Protein 1UL7 (pdb70)

CATH classification: 3.30.310.80

Structure (mmCIF, N/CA/C/O backbone):
data_1UL7
#
_entry.id   1UL7
#
_cell.length_a   1.000
_cell.length_b   1.000
_cell.length_c   1.000
_cell.angle_alpha   90.00
_cell.angle_beta   90.00
_cell.angle_gamma   90.00
#
_symmetry.space_group_name_H-M   'P 1'
#
loop_
_atom_site.group_PDB
_atom_site.id
_atom_site.type_symbol
_atom_site.label_atom_id
_atom_site.label_alt_id
_atom_site.label_comp_id
_atom_site.label_asym_id
_atom_site.label_entity_id
_atom_site.label_seq_id
_atom_site.pdbx_PDB_ins_code
_atom_site.Cartn_x
_atom_site.Cartn_y
_atom_site.Cartn_z
_atom_site.occupancy
_atom_site.B_iso_or_equiv
_atom_site.auth_seq_id
_atom_site.auth_comp_id
_atom_site.auth_asym_id
_atom_site.auth_atom_id
_atom_site.pdbx_PDB_model_num
ATOM 1 N N . GLY A 1 1 ? -2.062 26.430 -31.728 1.00 0.00 1 GLY A N 1
ATOM 2 C CA . GLY A 1 1 ? -1.238 26.475 -30.533 1.00 0.00 1 GLY A CA 1
ATOM 3 C C . GLY A 1 1 ? -0.475 25.185 -30.307 1.00 0.00 1 GLY A C 1
ATOM 4 O O . GLY A 1 1 ? 0.644 25.024 -30.793 1.00 0.00 1 GLY A O 1
ATOM 8 N N . SER A 1 2 ? -1.081 24.263 -29.565 1.00 0.00 2 SER A N 1
ATOM 9 C CA . SER A 1 2 ? -0.449 22.982 -29.271 1.00 0.00 2 SER A CA 1
ATOM 10 C C . SER A 1 2 ? -1.498 21.905 -29.012 1.00 0.00 2 SER A C 1
ATOM 11 O O . SER A 1 2 ? -2.608 22.198 -28.567 1.00 0.00 2 SER A O 1
ATOM 19 N N . SER A 1 3 ? -1.138 20.657 -29.294 1.00 0.00 3 SER A N 1
ATOM 20 C CA . SER A 1 3 ? -2.048 19.536 -29.096 1.00 0.00 3 SER A CA 1
ATOM 21 C C . SER A 1 3 ? -1.837 18.900 -27.725 1.00 0.00 3 SER A C 1
ATOM 22 O O . SER A 1 3 ? -0.734 18.471 -27.391 1.00 0.00 3 SER A O 1
ATOM 30 N N . GLY A 1 4 ? -2.905 18.844 -26.935 1.00 0.00 4 GLY A N 1
ATOM 31 C CA . GLY A 1 4 ? -2.816 18.260 -25.609 1.00 0.00 4 GLY A CA 1
ATOM 32 C C . GLY A 1 4 ? -3.636 16.991 -25.479 1.00 0.00 4 GLY A C 1
ATOM 33 O O . GLY A 1 4 ? -3.501 16.071 -26.287 1.00 0.00 4 GLY A O 1
ATOM 37 N N . SER A 1 5 ? -4.486 16.939 -24.459 1.00 0.00 5 SER A N 1
ATOM 38 C CA . SER A 1 5 ? -5.326 15.771 -24.222 1.00 0.00 5 SER A CA 1
ATOM 39 C C . SER A 1 5 ? -4.484 14.501 -24.152 1.00 0.00 5 SER A C 1
ATOM 40 O O . SER A 1 5 ? -4.857 13.464 -24.699 1.00 0.00 5 SER A O 1
ATOM 48 N N . SER A 1 6 ? -3.344 14.591 -23.474 1.00 0.00 6 SER A N 1
ATOM 49 C CA . SER A 1 6 ? -2.445 13.452 -23.334 1.00 0.00 6 SER A CA 1
ATOM 50 C C . SER A 1 6 ? -2.305 13.046 -21.870 1.00 0.00 6 SER A C 1
ATOM 51 O O . SER A 1 6 ? -1.875 13.839 -21.033 1.00 0.00 6 SER A O 1
ATOM 59 N N . GLY A 1 7 ? -2.673 11.805 -21.568 1.00 0.00 7 GLY A N 1
ATOM 60 C CA . GLY A 1 7 ? -2.582 11.315 -20.205 1.00 0.00 7 GLY A CA 1
ATOM 61 C C . GLY A 1 7 ? -2.902 9.837 -20.098 1.00 0.00 7 GLY A C 1
ATOM 62 O O . GLY A 1 7 ? -4.058 9.434 -20.226 1.00 0.00 7 GLY A O 1
ATOM 66 N N . ARG A 1 8 ? -1.875 9.027 -19.863 1.00 0.00 8 ARG A N 1
ATOM 67 C CA . ARG A 1 8 ? -2.051 7.584 -19.742 1.00 0.00 8 ARG A CA 1
ATOM 68 C C . ARG A 1 8 ? -1.495 7.078 -18.414 1.00 0.00 8 ARG A C 1
ATOM 69 O O . ARG A 1 8 ? -0.656 7.729 -17.792 1.00 0.00 8 ARG A O 1
ATOM 90 N N . PHE A 1 9 ? -1.970 5.913 -17.986 1.00 0.00 9 PHE A N 1
ATOM 91 C CA . PHE A 1 9 ? -1.522 5.320 -16.731 1.00 0.00 9 PHE A CA 1
ATOM 92 C C . PHE A 1 9 ? -0.037 4.976 -16.792 1.00 0.00 9 PHE A C 1
ATOM 93 O O . PHE A 1 9 ? 0.411 4.262 -17.691 1.00 0.00 9 PHE A O 1
ATOM 110 N N . THR A 1 10 ? 0.724 5.489 -15.830 1.00 0.00 10 THR A N 1
ATOM 111 C CA . THR A 1 10 ? 2.159 5.238 -15.775 1.00 0.00 10 THR A CA 1
ATOM 112 C C . THR A 1 10 ? 2.769 5.815 -14.502 1.00 0.00 10 THR A C 1
ATOM 113 O O . THR A 1 10 ? 2.504 6.961 -14.140 1.00 0.00 10 THR A O 1
ATOM 124 N N . TRP A 1 11 ? 3.587 5.014 -13.829 1.00 0.00 11 TRP A N 1
ATOM 125 C CA . TRP A 1 11 ? 4.235 5.446 -12.596 1.00 0.00 11 TRP A CA 1
ATOM 126 C C . TRP A 1 11 ? 5.401 6.383 -12.893 1.00 0.00 11 TRP A C 1
ATOM 127 O O . TRP A 1 11 ? 6.280 6.060 -13.693 1.00 0.00 11 TRP A O 1
ATOM 148 N N . SER A 1 12 ? 5.403 7.543 -12.245 1.00 0.00 12 SER A N 1
ATOM 149 C CA . SER A 1 12 ? 6.460 8.528 -12.444 1.00 0.00 12 SER A CA 1
ATOM 150 C C . SER A 1 12 ? 6.754 9.278 -11.149 1.00 0.00 12 SER A C 1
ATOM 151 O O . SER A 1 12 ? 5.842 9.761 -10.478 1.00 0.00 12 SER A O 1
ATOM 159 N N . MET A 1 13 ? 8.034 9.372 -10.804 1.00 0.00 13 MET A N 1
ATOM 160 C CA . MET A 1 13 ? 8.449 10.065 -9.590 1.00 0.00 13 MET A CA 1
ATOM 161 C C . MET A 1 13 ? 9.964 10.242 -9.556 1.00 0.00 13 MET A C 1
ATOM 162 O O . MET A 1 13 ? 10.674 9.775 -10.446 1.00 0.00 13 MET A O 1
ATOM 176 N N . LYS A 1 14 ? 10.453 10.919 -8.522 1.00 0.00 14 LYS A N 1
ATOM 177 C CA . LYS A 1 14 ? 11.883 11.157 -8.371 1.00 0.00 14 LYS A CA 1
ATOM 178 C C . LYS A 1 14 ? 12.353 10.777 -6.970 1.00 0.00 14 LYS A C 1
ATOM 179 O O . LYS A 1 14 ? 13.425 11.192 -6.529 1.00 0.00 14 LYS A O 1
ATOM 198 N N . THR A 1 15 ? 11.544 9.983 -6.275 1.00 0.00 15 THR A N 1
ATOM 199 C CA . THR A 1 15 ? 11.877 9.546 -4.925 1.00 0.00 15 THR A CA 1
ATOM 200 C C . THR A 1 15 ? 12.793 8.328 -4.951 1.00 0.00 15 THR A C 1
ATOM 201 O O . THR A 1 15 ? 12.453 7.294 -5.526 1.00 0.00 15 THR A O 1
ATOM 212 N N . THR A 1 16 ? 13.959 8.457 -4.325 1.00 0.00 16 THR A N 1
ATOM 213 C CA . THR A 1 16 ? 14.925 7.366 -4.277 1.00 0.00 16 THR A CA 1
ATOM 214 C C . THR A 1 16 ? 15.402 7.116 -2.851 1.00 0.00 16 THR A C 1
ATOM 215 O O . THR A 1 16 ? 15.822 8.041 -2.156 1.00 0.00 16 THR A O 1
ATOM 226 N N . SER A 1 17 ? 15.334 5.861 -2.421 1.00 0.00 17 SER A N 1
ATOM 227 C CA . SER A 1 17 ? 15.757 5.490 -1.075 1.00 0.00 17 SER A CA 1
ATOM 228 C C . SER A 1 17 ? 16.910 4.493 -1.123 1.00 0.00 17 SER A C 1
ATOM 229 O O . SER A 1 17 ? 16.796 3.423 -1.722 1.00 0.00 17 SER A O 1
ATOM 237 N N . SER A 1 18 ? 18.022 4.852 -0.488 1.00 0.00 18 SER A N 1
ATOM 238 C CA . SER A 1 18 ? 19.198 3.991 -0.461 1.00 0.00 18 SER A CA 1
ATOM 239 C C . SER A 1 18 ? 19.027 2.868 0.557 1.00 0.00 18 SER A C 1
ATOM 240 O O . SER A 1 18 ? 19.686 1.832 0.472 1.00 0.00 18 SER A O 1
ATOM 248 N N . MET A 1 19 ? 18.136 3.082 1.520 1.00 0.00 19 MET A N 1
ATOM 249 C CA . MET A 1 19 ? 17.876 2.087 2.554 1.00 0.00 19 MET A CA 1
ATOM 250 C C . MET A 1 19 ? 17.102 0.902 1.986 1.00 0.00 19 MET A C 1
ATOM 251 O O . MET A 1 19 ? 16.330 1.049 1.039 1.00 0.00 19 MET A O 1
ATOM 265 N N . ASP A 1 20 ? 17.314 -0.272 2.571 1.00 0.00 20 ASP A N 1
ATOM 266 C CA . ASP A 1 20 ? 16.636 -1.483 2.123 1.00 0.00 20 ASP A CA 1
ATOM 267 C C . ASP A 1 20 ? 15.129 -1.262 2.039 1.00 0.00 20 ASP A C 1
ATOM 268 O O . ASP A 1 20 ? 14.550 -0.469 2.783 1.00 0.00 20 ASP A O 1
ATOM 277 N N . PRO A 1 21 ? 14.476 -1.978 1.111 1.00 0.00 21 PRO A N 1
ATOM 278 C CA . PRO A 1 21 ? 13.028 -1.876 0.908 1.00 0.00 21 PRO A CA 1
ATOM 279 C C . PRO A 1 21 ? 12.236 -2.473 2.066 1.00 0.00 21 PRO A C 1
ATOM 280 O O . PRO A 1 21 ? 11.066 -2.147 2.264 1.00 0.00 21 PRO A O 1
ATOM 291 N N . SER A 1 22 ? 12.882 -3.349 2.829 1.00 0.00 22 SER A N 1
ATOM 292 C CA . SER A 1 22 ? 12.237 -3.994 3.967 1.00 0.00 22 SER A CA 1
ATOM 293 C C . SER A 1 22 ? 11.988 -2.993 5.090 1.00 0.00 22 SER A C 1
ATOM 294 O O . SER A 1 22 ? 11.077 -3.165 5.900 1.00 0.00 22 SER A O 1
ATOM 302 N N . ASP A 1 23 ? 12.805 -1.946 5.132 1.00 0.00 23 ASP A N 1
ATOM 303 C CA . ASP A 1 23 ? 12.674 -0.914 6.155 1.00 0.00 23 ASP A CA 1
ATOM 304 C C . ASP A 1 23 ? 11.675 0.155 5.724 1.00 0.00 23 ASP A C 1
ATOM 305 O O . ASP A 1 23 ? 11.128 0.879 6.555 1.00 0.00 23 ASP A O 1
ATOM 314 N N . MET A 1 24 ? 11.444 0.249 4.418 1.00 0.00 24 MET A N 1
ATOM 315 C CA . MET A 1 24 ? 10.511 1.231 3.877 1.00 0.00 24 MET A CA 1
ATOM 316 C C . MET A 1 24 ? 9.082 0.922 4.314 1.00 0.00 24 MET A C 1
ATOM 317 O O . MET A 1 24 ? 8.433 1.739 4.966 1.00 0.00 24 MET A O 1
ATOM 331 N N . MET A 1 25 ? 8.600 -0.261 3.951 1.00 0.00 25 MET A N 1
ATOM 332 C CA . MET A 1 25 ? 7.248 -0.677 4.307 1.00 0.00 25 MET A CA 1
ATOM 333 C C . MET A 1 25 ? 6.909 -0.259 5.734 1.00 0.00 25 MET A C 1
ATOM 334 O O . MET A 1 25 ? 5.766 0.087 6.034 1.00 0.00 25 MET A O 1
ATOM 348 N N . ARG A 1 26 ? 7.908 -0.293 6.609 1.00 0.00 26 ARG A N 1
ATOM 349 C CA . ARG A 1 26 ? 7.715 0.082 8.005 1.00 0.00 26 ARG A CA 1
ATOM 350 C C . ARG A 1 26 ? 7.458 1.580 8.135 1.00 0.00 26 ARG A C 1
ATOM 351 O O . ARG A 1 26 ? 6.385 2.000 8.567 1.00 0.00 26 ARG A O 1
ATOM 372 N N . GLU A 1 27 ? 8.451 2.381 7.760 1.00 0.00 27 GLU A N 1
ATOM 373 C CA . GLU A 1 27 ? 8.332 3.832 7.836 1.00 0.00 27 GLU A CA 1
ATOM 374 C C . GLU A 1 27 ? 7.068 4.312 7.129 1.00 0.00 27 GLU A C 1
ATOM 375 O O . GLU A 1 27 ? 6.325 5.141 7.657 1.00 0.00 27 GLU A O 1
ATOM 387 N N . ILE A 1 28 ? 6.830 3.787 5.932 1.00 0.00 28 ILE A N 1
ATOM 388 C CA . ILE A 1 28 ? 5.657 4.161 5.153 1.00 0.00 28 ILE A CA 1
ATOM 389 C C . ILE A 1 28 ? 4.407 4.202 6.026 1.00 0.00 28 ILE A C 1
ATOM 390 O O . ILE A 1 28 ? 3.760 5.241 6.152 1.00 0.00 28 ILE A O 1
ATOM 406 N N . ARG A 1 29 ? 4.076 3.065 6.629 1.00 0.00 29 ARG A N 1
ATOM 407 C CA . ARG A 1 29 ? 2.904 2.971 7.491 1.00 0.00 29 ARG A CA 1
ATOM 408 C C . ARG A 1 29 ? 2.956 4.022 8.596 1.00 0.00 29 ARG A C 1
ATOM 409 O O . ARG A 1 29 ? 1.922 4.512 9.051 1.00 0.00 29 ARG A O 1
ATOM 430 N N . LYS A 1 30 ? 4.167 4.365 9.023 1.00 0.00 30 LYS A N 1
ATOM 431 C CA . LYS A 1 30 ? 4.356 5.358 10.073 1.00 0.00 30 LYS A CA 1
ATOM 432 C C . LYS A 1 30 ? 3.897 6.736 9.607 1.00 0.00 30 LYS A C 1
ATOM 433 O O . LYS A 1 30 ? 3.171 7.433 10.317 1.00 0.00 30 LYS A O 1
ATOM 452 N N . VAL A 1 31 ? 4.323 7.123 8.409 1.00 0.00 31 VAL A N 1
ATOM 453 C CA . VAL A 1 31 ? 3.954 8.417 7.847 1.00 0.00 31 VAL A CA 1
ATOM 454 C C . VAL A 1 31 ? 2.451 8.503 7.608 1.00 0.00 31 VAL A C 1
ATOM 455 O O . VAL A 1 31 ? 1.811 9.496 7.959 1.00 0.00 31 VAL A O 1
ATOM 468 N N . LEU A 1 32 ? 1.892 7.458 7.009 1.00 0.00 32 LEU A N 1
ATOM 469 C CA . LEU A 1 32 ? 0.462 7.414 6.723 1.00 0.00 32 LEU A CA 1
ATOM 470 C C . LEU A 1 32 ? -0.354 7.537 8.005 1.00 0.00 32 LEU A C 1
ATOM 471 O O . LEU A 1 32 ? -1.174 8.443 8.147 1.00 0.00 32 LEU A O 1
ATOM 487 N N . GLY A 1 33 ? -0.122 6.619 8.939 1.00 0.00 33 GLY A N 1
ATOM 488 C CA . GLY A 1 33 ? -0.842 6.643 10.199 1.00 0.00 33 GLY A CA 1
ATOM 489 C C . GLY A 1 33 ? -0.754 7.989 10.891 1.00 0.00 33 GLY A C 1
ATOM 490 O O . GLY A 1 33 ? -1.624 8.343 11.686 1.00 0.00 33 GLY A O 1
ATOM 494 N N . ALA A 1 34 ? 0.300 8.740 10.589 1.00 0.00 34 ALA A N 1
ATOM 495 C CA . ALA A 1 34 ? 0.498 10.054 11.188 1.00 0.00 34 ALA A CA 1
ATOM 496 C C . ALA A 1 34 ? -0.371 11.105 10.506 1.00 0.00 34 ALA A C 1
ATOM 497 O O . ALA A 1 34 ? -0.921 11.989 11.161 1.00 0.00 34 ALA A O 1
ATOM 504 N N . ASN A 1 35 ? -0.490 11.001 9.186 1.00 0.00 35 ASN A N 1
ATOM 505 C CA . ASN A 1 35 ? -1.292 11.944 8.415 1.00 0.00 35 ASN A CA 1
ATOM 506 C C . ASN A 1 35 ? -2.757 11.520 8.391 1.00 0.00 35 ASN A C 1
ATOM 507 O O . ASN A 1 35 ? -3.404 11.546 7.345 1.00 0.00 35 ASN A O 1
ATOM 518 N N . ASN A 1 36 ? -3.274 11.128 9.551 1.00 0.00 36 ASN A N 1
ATOM 519 C CA . ASN A 1 36 ? -4.663 10.698 9.663 1.00 0.00 36 ASN A CA 1
ATOM 520 C C . ASN A 1 36 ? -5.106 9.958 8.404 1.00 0.00 36 ASN A C 1
ATOM 521 O O . ASN A 1 36 ? -6.176 10.229 7.858 1.00 0.00 36 ASN A O 1
ATOM 532 N N . CYS A 1 37 ? -4.278 9.024 7.951 1.00 0.00 37 CYS A N 1
ATOM 533 C CA . CYS A 1 37 ? -4.584 8.245 6.756 1.00 0.00 37 CYS A CA 1
ATOM 534 C C . CYS A 1 37 ? -4.909 6.800 7.118 1.00 0.00 37 CYS A C 1
ATOM 535 O O . CYS A 1 37 ? -4.696 6.371 8.253 1.00 0.00 37 CYS A O 1
ATOM 543 N N . ASP A 1 38 ? -5.425 6.054 6.148 1.00 0.00 38 ASP A N 1
ATOM 544 C CA . ASP A 1 38 ? -5.779 4.656 6.364 1.00 0.00 38 ASP A CA 1
ATOM 545 C C . ASP A 1 38 ? -5.045 3.751 5.380 1.00 0.00 38 ASP A C 1
ATOM 546 O O . ASP A 1 38 ? -5.167 3.910 4.165 1.00 0.00 38 ASP A O 1
ATOM 555 N N . TYR A 1 39 ? -4.283 2.802 5.912 1.00 0.00 39 TYR A N 1
ATOM 556 C CA . TYR A 1 39 ? -3.526 1.874 5.081 1.00 0.00 39 TYR A CA 1
ATOM 557 C C . TYR A 1 39 ? -4.057 0.451 5.231 1.00 0.00 39 TYR A C 1
ATOM 558 O O . TYR A 1 39 ? -4.511 0.057 6.305 1.00 0.00 39 TYR A O 1
ATOM 576 N N . GLU A 1 40 ? -3.994 -0.315 4.146 1.00 0.00 40 GLU A N 1
ATOM 577 C CA . GLU A 1 40 ? -4.468 -1.694 4.157 1.00 0.00 40 GLU A CA 1
ATOM 578 C C . GLU A 1 40 ? -3.457 -2.622 3.490 1.00 0.00 40 GLU A C 1
ATOM 579 O O . GLU A 1 40 ? -2.969 -2.340 2.396 1.00 0.00 40 GLU A O 1
ATOM 591 N N . GLN A 1 41 ? -3.148 -3.728 4.158 1.00 0.00 41 GLN A N 1
ATOM 592 C CA . GLN A 1 41 ? -2.194 -4.697 3.631 1.00 0.00 41 GLN A CA 1
ATOM 593 C C . GLN A 1 41 ? -2.796 -5.476 2.466 1.00 0.00 41 GLN A C 1
ATOM 594 O O . GLN A 1 41 ? -3.532 -6.442 2.668 1.00 0.00 41 GLN A O 1
ATOM 608 N N . ARG A 1 42 ? -2.479 -5.048 1.249 1.00 0.00 42 ARG A N 1
ATOM 609 C CA . ARG A 1 42 ? -2.991 -5.705 0.051 1.00 0.00 42 ARG A CA 1
ATOM 610 C C . ARG A 1 42 ? -2.054 -6.821 -0.399 1.00 0.00 42 ARG A C 1
ATOM 611 O O . ARG A 1 42 ? -2.399 -8.000 -0.326 1.00 0.00 42 ARG A O 1
ATOM 632 N N . GLU A 1 43 ? -0.868 -6.441 -0.864 1.00 0.00 43 GLU A N 1
ATOM 633 C CA . GLU A 1 43 ? 0.117 -7.410 -1.327 1.00 0.00 43 GLU A CA 1
ATOM 634 C C . GLU A 1 43 ? 1.235 -7.582 -0.302 1.00 0.00 43 GLU A C 1
ATOM 635 O O . GLU A 1 43 ? 1.186 -7.010 0.787 1.00 0.00 43 GLU A O 1
ATOM 647 N N . ARG A 1 44 ? 2.242 -8.373 -0.660 1.00 0.00 44 ARG A N 1
ATOM 648 C CA . ARG A 1 44 ? 3.371 -8.621 0.228 1.00 0.00 44 ARG A CA 1
ATOM 649 C C . ARG A 1 44 ? 4.144 -7.334 0.498 1.00 0.00 44 ARG A C 1
ATOM 650 O O . ARG A 1 44 ? 4.652 -7.122 1.599 1.00 0.00 44 ARG A O 1
ATOM 671 N N . PHE A 1 45 ? 4.229 -6.477 -0.515 1.00 0.00 45 PHE A N 1
ATOM 672 C CA . PHE A 1 45 ? 4.941 -5.211 -0.387 1.00 0.00 45 PHE A CA 1
ATOM 673 C C . PHE A 1 45 ? 4.099 -4.057 -0.925 1.00 0.00 45 PHE A C 1
ATOM 674 O O . PHE A 1 45 ? 4.624 -3.119 -1.526 1.00 0.00 45 PHE A O 1
ATOM 691 N N . LEU A 1 46 ? 2.792 -4.134 -0.705 1.00 0.00 46 LEU A N 1
ATOM 692 C CA . LEU A 1 46 ? 1.876 -3.097 -1.167 1.00 0.00 46 LEU A CA 1
ATOM 693 C C . LEU A 1 46 ? 0.888 -2.714 -0.070 1.00 0.00 46 LEU A C 1
ATOM 694 O O . LEU A 1 46 ? 0.534 -3.536 0.776 1.00 0.00 46 LEU A O 1
ATOM 710 N N . LEU A 1 47 ? 0.444 -1.462 -0.091 1.00 0.00 47 LEU A N 1
ATOM 711 C CA . LEU A 1 47 ? -0.506 -0.970 0.901 1.00 0.00 47 LEU A CA 1
ATOM 712 C C . LEU A 1 47 ? -1.494 0.006 0.271 1.00 0.00 47 LEU A C 1
ATOM 713 O O . LEU A 1 47 ? -1.106 0.893 -0.490 1.00 0.00 47 LEU A O 1
ATOM 729 N N . PHE A 1 48 ? -2.771 -0.161 0.595 1.00 0.00 48 PHE A N 1
ATOM 730 C CA . PHE A 1 48 ? -3.816 0.706 0.062 1.00 0.00 48 PHE A CA 1
ATOM 731 C C . PHE A 1 48 ? -3.966 1.963 0.915 1.00 0.00 48 PHE A C 1
ATOM 732 O O . PHE A 1 48 ? -4.484 1.910 2.031 1.00 0.00 48 PHE A O 1
ATOM 749 N N . CYS A 1 49 ? -3.509 3.090 0.381 1.00 0.00 49 CYS A N 1
ATOM 750 C CA . CYS A 1 49 ? -3.591 4.361 1.093 1.00 0.00 49 CYS A CA 1
ATOM 751 C C . CYS A 1 49 ? -4.947 5.023 0.869 1.00 0.00 49 CYS A C 1
ATOM 752 O O . CYS A 1 49 ? -5.413 5.140 -0.264 1.00 0.00 49 CYS A O 1
ATOM 760 N N . VAL A 1 50 ? -5.576 5.453 1.958 1.00 0.00 50 VAL A N 1
ATOM 761 C CA . VAL A 1 50 ? -6.879 6.102 1.882 1.00 0.00 50 VAL A CA 1
ATOM 762 C C . VAL A 1 50 ? -6.930 7.339 2.771 1.00 0.00 50 VAL A C 1
ATOM 763 O O . VAL A 1 50 ? -6.786 7.247 3.991 1.00 0.00 50 VAL A O 1
ATOM 776 N N . HIS A 1 51 ? -7.136 8.498 2.153 1.00 0.00 51 HIS A N 1
ATOM 777 C CA . HIS A 1 51 ? -7.207 9.755 2.890 1.00 0.00 51 HIS A CA 1
ATOM 778 C C . HIS A 1 51 ? -8.410 10.580 2.442 1.00 0.00 51 HIS A C 1
ATOM 779 O O . HIS A 1 51 ? -8.709 10.664 1.252 1.00 0.00 51 HIS A O 1
ATOM 794 N N . GLY A 1 52 ? -9.097 11.187 3.405 1.00 0.00 52 GLY A N 1
ATOM 795 C CA . GLY A 1 52 ? -10.260 11.996 3.090 1.00 0.00 52 GLY A CA 1
ATOM 796 C C . GLY A 1 52 ? -10.032 13.470 3.361 1.00 0.00 52 GLY A C 1
ATOM 797 O O . GLY A 1 52 ? -10.808 14.104 4.075 1.00 0.00 52 GLY A O 1
ATOM 801 N N . ASP A 1 53 ? -8.963 14.016 2.792 1.00 0.00 53 ASP A N 1
ATOM 802 C CA . ASP A 1 53 ? -8.634 15.424 2.976 1.00 0.00 53 ASP A CA 1
ATOM 803 C C . ASP A 1 53 ? -9.847 16.307 2.699 1.00 0.00 53 ASP A C 1
ATOM 804 O O . ASP A 1 53 ? -10.267 17.087 3.552 1.00 0.00 53 ASP A O 1
ATOM 813 N N . GLY A 1 54 ? -10.405 16.177 1.499 1.00 0.00 54 GLY A N 1
ATOM 814 C CA . GLY A 1 54 ? -11.564 16.970 1.131 1.00 0.00 54 GLY A CA 1
ATOM 815 C C . GLY A 1 54 ? -12.859 16.382 1.655 1.00 0.00 54 GLY A C 1
ATOM 816 O O . GLY A 1 54 ? -12.937 15.966 2.812 1.00 0.00 54 GLY A O 1
ATOM 820 N N . HIS A 1 55 ? -13.879 16.348 0.804 1.00 0.00 55 HIS A N 1
ATOM 821 C CA . HIS A 1 55 ? -15.178 15.808 1.189 1.00 0.00 55 HIS A CA 1
ATOM 822 C C . HIS A 1 55 ? -15.200 14.289 1.042 1.00 0.00 55 HIS A C 1
ATOM 823 O O . HIS A 1 55 ? -14.384 13.714 0.322 1.00 0.00 55 HIS A O 1
ATOM 838 N N . ALA A 1 56 ? -16.137 13.647 1.731 1.00 0.00 56 ALA A N 1
ATOM 839 C CA . ALA A 1 56 ? -16.265 12.196 1.676 1.00 0.00 56 ALA A CA 1
ATOM 840 C C . ALA A 1 56 ? -16.459 11.715 0.242 1.00 0.00 56 ALA A C 1
ATOM 841 O O . ALA A 1 56 ? -15.901 10.695 -0.160 1.00 0.00 56 ALA A O 1
ATOM 848 N N . GLU A 1 57 ? -17.254 12.457 -0.523 1.00 0.00 57 GLU A N 1
ATOM 849 C CA . GLU A 1 57 ? -17.522 12.104 -1.913 1.00 0.00 57 GLU A CA 1
ATOM 850 C C . GLU A 1 57 ? -16.280 12.309 -2.775 1.00 0.00 57 GLU A C 1
ATOM 851 O O . GLU A 1 57 ? -16.165 11.744 -3.862 1.00 0.00 57 GLU A O 1
ATOM 863 N N . ASN A 1 58 ? -15.352 13.124 -2.282 1.00 0.00 58 ASN A N 1
ATOM 864 C CA . ASN A 1 58 ? -14.119 13.406 -3.008 1.00 0.00 58 ASN A CA 1
ATOM 865 C C . ASN A 1 58 ? -12.916 12.796 -2.294 1.00 0.00 58 ASN A C 1
ATOM 866 O O . ASN A 1 58 ? -11.864 13.425 -2.180 1.00 0.00 58 ASN A O 1
ATOM 877 N N . LEU A 1 59 ? -13.080 11.567 -1.816 1.00 0.00 59 LEU A N 1
ATOM 878 C CA . LEU A 1 59 ? -12.008 10.871 -1.114 1.00 0.00 59 LEU A CA 1
ATOM 879 C C . LEU A 1 59 ? -10.875 10.511 -2.070 1.00 0.00 59 LEU A C 1
ATOM 880 O O . LEU A 1 59 ? -11.095 10.312 -3.264 1.00 0.00 59 LEU A O 1
ATOM 896 N N . VAL A 1 60 ? -9.660 10.427 -1.535 1.00 0.00 60 VAL A N 1
ATOM 897 C CA . VAL A 1 60 ? -8.493 10.088 -2.339 1.00 0.00 60 VAL A CA 1
ATOM 898 C C . VAL A 1 60 ? -7.919 8.735 -1.932 1.00 0.00 60 VAL A C 1
ATOM 899 O O . VAL A 1 60 ? -7.704 8.472 -0.750 1.00 0.00 60 VAL A O 1
ATOM 912 N N . GLN A 1 61 ? -7.675 7.881 -2.921 1.00 0.00 61 GLN A N 1
ATOM 913 C CA . GLN A 1 61 ? -7.126 6.554 -2.665 1.00 0.00 61 GLN A CA 1
ATOM 914 C C . GLN A 1 61 ? -6.000 6.233 -3.642 1.00 0.00 61 GLN A C 1
ATOM 915 O O . GLN A 1 61 ? -6.207 6.206 -4.855 1.00 0.00 61 GLN A O 1
ATOM 929 N N . TRP A 1 62 ? -4.810 5.991 -3.106 1.00 0.00 62 TRP A N 1
ATOM 930 C CA . TRP A 1 62 ? -3.650 5.672 -3.931 1.00 0.00 62 TRP A CA 1
ATOM 931 C C . TRP A 1 62 ? -2.873 4.498 -3.347 1.00 0.00 62 TRP A C 1
ATOM 932 O O . TRP A 1 62 ? -2.870 4.286 -2.135 1.00 0.00 62 TRP A O 1
ATOM 953 N N . GLU A 1 63 ? -2.214 3.738 -4.217 1.00 0.00 63 GLU A N 1
ATOM 954 C CA . GLU A 1 63 ? -1.433 2.585 -3.785 1.00 0.00 63 GLU A CA 1
ATOM 955 C C . GLU A 1 63 ? 0.033 2.962 -3.589 1.00 0.00 63 GLU A C 1
ATOM 956 O O . GLU A 1 63 ? 0.540 3.878 -4.236 1.00 0.00 63 GLU A O 1
ATOM 968 N N . MET A 1 64 ? 0.706 2.250 -2.692 1.00 0.00 64 MET A N 1
ATOM 969 C CA . MET A 1 64 ? 2.114 2.510 -2.411 1.00 0.00 64 MET A CA 1
ATOM 970 C C . MET A 1 64 ? 2.911 1.210 -2.383 1.00 0.00 64 MET A C 1
ATOM 971 O O . MET A 1 64 ? 3.042 0.575 -1.338 1.00 0.00 64 MET A O 1
ATOM 985 N N . GLU A 1 65 ? 3.442 0.821 -3.539 1.00 0.00 65 GLU A N 1
ATOM 986 C CA . GLU A 1 65 ? 4.225 -0.404 -3.645 1.00 0.00 65 GLU A CA 1
ATOM 987 C C . GLU A 1 65 ? 5.719 -0.093 -3.686 1.00 0.00 65 GLU A C 1
ATOM 988 O O . GLU A 1 65 ? 6.139 0.912 -4.258 1.00 0.00 65 GLU A O 1
ATOM 1000 N N . VAL A 1 66 ? 6.516 -0.963 -3.074 1.00 0.00 66 VAL A N 1
ATOM 1001 C CA . VAL A 1 66 ? 7.962 -0.783 -3.041 1.00 0.00 66 VAL A CA 1
ATOM 1002 C C . VAL A 1 66 ? 8.661 -1.773 -3.966 1.00 0.00 66 VAL A C 1
ATOM 1003 O O . VAL A 1 66 ? 8.794 -2.954 -3.641 1.00 0.00 66 VAL A O 1
ATOM 1016 N N . CYS A 1 67 ? 9.105 -1.285 -5.119 1.00 0.00 67 CYS A N 1
ATOM 1017 C CA . CYS A 1 67 ? 9.790 -2.127 -6.093 1.00 0.00 67 CYS A CA 1
ATOM 1018 C C . CYS A 1 67 ? 11.101 -1.487 -6.538 1.00 0.00 67 CYS A C 1
ATOM 1019 O O . CYS A 1 67 ? 11.373 -0.326 -6.231 1.00 0.00 67 CYS A O 1
ATOM 1027 N N . LYS A 1 68 ? 11.910 -2.251 -7.264 1.00 0.00 68 LYS A N 1
ATOM 1028 C CA . LYS A 1 68 ? 13.193 -1.760 -7.753 1.00 0.00 68 LYS A CA 1
ATOM 1029 C C . LYS A 1 68 ? 13.036 -1.091 -9.114 1.00 0.00 68 LYS A C 1
ATOM 1030 O O . LYS A 1 68 ? 12.273 -1.556 -9.962 1.00 0.00 68 LYS A O 1
ATOM 1049 N N . LEU A 1 69 ? 13.764 0.002 -9.319 1.00 0.00 69 LEU A N 1
ATOM 1050 C CA . LEU A 1 69 ? 13.706 0.734 -10.579 1.00 0.00 69 LEU A CA 1
ATOM 1051 C C . LEU A 1 69 ? 14.522 0.028 -11.657 1.00 0.00 69 LEU A C 1
ATOM 1052 O O . LEU A 1 69 ? 15.585 -0.536 -11.396 1.00 0.00 69 LEU A O 1
ATOM 1068 N N . PRO A 1 70 ? 14.016 0.060 -12.898 1.00 0.00 70 PRO A N 1
ATOM 1069 C CA . PRO A 1 70 ? 14.683 -0.570 -14.042 1.00 0.00 70 PRO A CA 1
ATOM 1070 C C . PRO A 1 70 ? 15.963 0.157 -14.439 1.00 0.00 70 PRO A C 1
ATOM 1071 O O . PRO A 1 70 ? 17.019 -0.459 -14.583 1.00 0.00 70 PRO A O 1
ATOM 1082 N N . ARG A 1 71 ? 15.862 1.471 -14.614 1.00 0.00 71 ARG A N 1
ATOM 1083 C CA . ARG A 1 71 ? 17.012 2.282 -14.996 1.00 0.00 71 ARG A CA 1
ATOM 1084 C C . ARG A 1 71 ? 17.956 2.476 -13.813 1.00 0.00 71 ARG A C 1
ATOM 1085 O O . ARG A 1 71 ? 19.172 2.333 -13.946 1.00 0.00 71 ARG A O 1
ATOM 1106 N N . LEU A 1 72 ? 17.389 2.804 -12.658 1.00 0.00 72 LEU A N 1
ATOM 1107 C CA . LEU A 1 72 ? 18.180 3.020 -11.451 1.00 0.00 72 LEU A CA 1
ATOM 1108 C C . LEU A 1 72 ? 18.354 1.718 -10.675 1.00 0.00 72 LEU A C 1
ATOM 1109 O O . LEU A 1 72 ? 17.651 0.738 -10.921 1.00 0.00 72 LEU A O 1
ATOM 1125 N N . SER A 1 73 ? 19.294 1.717 -9.735 1.00 0.00 73 SER A N 1
ATOM 1126 C CA . SER A 1 73 ? 19.562 0.535 -8.924 1.00 0.00 73 SER A CA 1
ATOM 1127 C C . SER A 1 73 ? 19.170 0.775 -7.469 1.00 0.00 73 SER A C 1
ATOM 1128 O O . SER A 1 73 ? 19.963 0.549 -6.554 1.00 0.00 73 SER A O 1
ATOM 1136 N N . LEU A 1 74 ? 17.940 1.234 -7.262 1.00 0.00 74 LEU A N 1
ATOM 1137 C CA . LEU A 1 74 ? 17.440 1.505 -5.919 1.00 0.00 74 LEU A CA 1
ATOM 1138 C C . LEU A 1 74 ? 15.955 1.177 -5.814 1.00 0.00 74 LEU A C 1
ATOM 1139 O O . LEU A 1 74 ? 15.309 0.852 -6.810 1.00 0.00 74 LEU A O 1
ATOM 1155 N N . ASN A 1 75 ? 15.418 1.266 -4.601 1.00 0.00 75 ASN A N 1
ATOM 1156 C CA . ASN A 1 75 ? 14.008 0.979 -4.367 1.00 0.00 75 ASN A CA 1
ATOM 1157 C C . ASN A 1 75 ? 13.179 2.259 -4.407 1.00 0.00 75 ASN A C 1
ATOM 1158 O O . ASN A 1 75 ? 13.384 3.170 -3.607 1.00 0.00 75 ASN A O 1
ATOM 1169 N N . GLY A 1 76 ? 12.239 2.320 -5.346 1.00 0.00 76 GLY A N 1
ATOM 1170 C CA . GLY A 1 76 ? 11.393 3.492 -5.474 1.00 0.00 76 GLY A CA 1
ATOM 1171 C C . GLY A 1 76 ? 9.938 3.192 -5.171 1.00 0.00 76 GLY A C 1
ATOM 1172 O O . GLY A 1 76 ? 9.418 2.147 -5.560 1.00 0.00 76 GLY A O 1
ATOM 1176 N N . VAL A 1 77 ? 9.280 4.111 -4.471 1.00 0.00 77 VAL A N 1
ATOM 1177 C CA . VAL A 1 77 ? 7.876 3.940 -4.115 1.00 0.00 77 VAL A CA 1
ATOM 1178 C C . VAL A 1 77 ? 6.962 4.462 -5.217 1.00 0.00 77 VAL A C 1
ATOM 1179 O O . VAL A 1 77 ? 6.898 5.666 -5.466 1.00 0.00 77 VAL A O 1
ATOM 1192 N N . ARG A 1 78 ? 6.254 3.548 -5.873 1.00 0.00 78 ARG A N 1
ATOM 1193 C CA . ARG A 1 78 ? 5.343 3.916 -6.950 1.00 0.00 78 ARG A CA 1
ATOM 1194 C C . ARG A 1 78 ? 3.954 4.231 -6.403 1.00 0.00 78 ARG A C 1
ATOM 1195 O O . ARG A 1 78 ? 3.440 3.521 -5.538 1.00 0.00 78 ARG A O 1
ATOM 1216 N N . PHE A 1 79 ? 3.351 5.301 -6.912 1.00 0.00 79 PHE A N 1
ATOM 1217 C CA . PHE A 1 79 ? 2.023 5.711 -6.474 1.00 0.00 79 PHE A CA 1
ATOM 1218 C C . PHE A 1 79 ? 1.009 5.571 -7.606 1.00 0.00 79 PHE A C 1
ATOM 1219 O O . PHE A 1 79 ? 1.161 6.173 -8.669 1.00 0.00 79 PHE A O 1
ATOM 1236 N N . LYS A 1 80 ? -0.026 4.771 -7.370 1.00 0.00 80 LYS A N 1
ATOM 1237 C CA . LYS A 1 80 ? -1.066 4.551 -8.367 1.00 0.00 80 LYS A CA 1
ATOM 1238 C C . LYS A 1 80 ? -2.388 5.168 -7.920 1.00 0.00 80 LYS A C 1
ATOM 1239 O O . LYS A 1 80 ? -2.969 4.754 -6.918 1.00 0.00 80 LYS A O 1
ATOM 1258 N N . ARG A 1 81 ? -2.856 6.159 -8.672 1.00 0.00 81 ARG A N 1
ATOM 1259 C CA . ARG A 1 81 ? -4.110 6.832 -8.353 1.00 0.00 81 ARG A CA 1
ATOM 1260 C C . ARG A 1 81 ? -5.299 5.904 -8.582 1.00 0.00 81 ARG A C 1
ATOM 1261 O O . ARG A 1 81 ? -5.587 5.516 -9.715 1.00 0.00 81 ARG A O 1
ATOM 1282 N N . ILE A 1 82 ? -5.986 5.553 -7.500 1.00 0.00 82 ILE A N 1
ATOM 1283 C CA . ILE A 1 82 ? -7.144 4.671 -7.584 1.00 0.00 82 ILE A CA 1
ATOM 1284 C C . ILE A 1 82 ? -8.411 5.457 -7.903 1.00 0.00 82 ILE A C 1
ATOM 1285 O O . ILE A 1 82 ? -9.034 5.254 -8.945 1.00 0.00 82 ILE A O 1
ATOM 1301 N N . SER A 1 83 ? -8.786 6.358 -7.000 1.00 0.00 83 SER A N 1
ATOM 1302 C CA . SER A 1 83 ? -9.980 7.174 -7.183 1.00 0.00 83 SER A CA 1
ATOM 1303 C C . SER A 1 83 ? -9.645 8.658 -7.076 1.00 0.00 83 SER A C 1
ATOM 1304 O O . SER A 1 83 ? -8.495 9.032 -6.851 1.00 0.00 83 SER A O 1
ATOM 1312 N N . GLY A 1 84 ? -10.661 9.501 -7.240 1.00 0.00 84 GLY A N 1
ATOM 1313 C CA . GLY A 1 84 ? -10.455 10.935 -7.158 1.00 0.00 84 GLY A CA 1
ATOM 1314 C C . GLY A 1 84 ? -9.741 11.489 -8.376 1.00 0.00 84 GLY A C 1
ATOM 1315 O O . GLY A 1 84 ? -8.987 10.777 -9.040 1.00 0.00 84 GLY A O 1
ATOM 1319 N N . THR A 1 85 ? -9.981 12.762 -8.672 1.00 0.00 85 THR A N 1
ATOM 1320 C CA . THR A 1 85 ? -9.358 13.410 -9.819 1.00 0.00 85 THR A CA 1
ATOM 1321 C C . THR A 1 85 ? -7.859 13.588 -9.604 1.00 0.00 85 THR A C 1
ATOM 1322 O O . THR A 1 85 ? -7.332 13.262 -8.540 1.00 0.00 85 THR A O 1
ATOM 1333 N N . SER A 1 86 ? -7.177 14.107 -10.620 1.00 0.00 86 SER A N 1
ATOM 1334 C CA . SER A 1 86 ? -5.738 14.325 -10.542 1.00 0.00 86 SER A CA 1
ATOM 1335 C C . SER A 1 86 ? -5.398 15.320 -9.436 1.00 0.00 86 SER A C 1
ATOM 1336 O O . SER A 1 86 ? -4.563 15.044 -8.574 1.00 0.00 86 SER A O 1
ATOM 1344 N N . ILE A 1 87 ? -6.050 16.477 -9.469 1.00 0.00 87 ILE A N 1
ATOM 1345 C CA . ILE A 1 87 ? -5.818 17.512 -8.470 1.00 0.00 87 ILE A CA 1
ATOM 1346 C C . ILE A 1 87 ? -5.744 16.917 -7.068 1.00 0.00 87 ILE A C 1
ATOM 1347 O O . ILE A 1 87 ? -4.697 16.950 -6.423 1.00 0.00 87 ILE A O 1
ATOM 1363 N N . ALA A 1 88 ? -6.863 16.371 -6.603 1.00 0.00 88 ALA A N 1
ATOM 1364 C CA . ALA A 1 88 ? -6.924 15.764 -5.280 1.00 0.00 88 ALA A CA 1
ATOM 1365 C C . ALA A 1 88 ? -5.777 14.781 -5.072 1.00 0.00 88 ALA A C 1
ATOM 1366 O O . ALA A 1 88 ? -5.036 14.874 -4.094 1.00 0.00 88 ALA A O 1
ATOM 1373 N N . PHE A 1 89 ? -5.636 13.839 -5.999 1.00 0.00 89 PHE A N 1
ATOM 1374 C CA . PHE A 1 89 ? -4.580 12.838 -5.917 1.00 0.00 89 PHE A CA 1
ATOM 1375 C C . PHE A 1 89 ? -3.226 13.495 -5.665 1.00 0.00 89 PHE A C 1
ATOM 1376 O O . PHE A 1 89 ? -2.606 13.287 -4.622 1.00 0.00 89 PHE A O 1
ATOM 1393 N N . LYS A 1 90 ? -2.772 14.289 -6.629 1.00 0.00 90 LYS A N 1
ATOM 1394 C CA . LYS A 1 90 ? -1.492 14.978 -6.514 1.00 0.00 90 LYS A CA 1
ATOM 1395 C C . LYS A 1 90 ? -1.414 15.767 -5.211 1.00 0.00 90 LYS A C 1
ATOM 1396 O O . LYS A 1 90 ? -0.329 16.016 -4.689 1.00 0.00 90 LYS A O 1
ATOM 1415 N N . ASN A 1 91 ? -2.574 16.157 -4.691 1.00 0.00 91 ASN A N 1
ATOM 1416 C CA . ASN A 1 91 ? -2.636 16.917 -3.447 1.00 0.00 91 ASN A CA 1
ATOM 1417 C C . ASN A 1 91 ? -1.926 16.175 -2.319 1.00 0.00 91 ASN A C 1
ATOM 1418 O O . ASN A 1 91 ? -0.863 16.593 -1.860 1.00 0.00 91 ASN A O 1
ATOM 1429 N N . ILE A 1 92 ? -2.520 15.071 -1.879 1.00 0.00 92 ILE A N 1
ATOM 1430 C CA . ILE A 1 92 ? -1.944 14.269 -0.807 1.00 0.00 92 ILE A CA 1
ATOM 1431 C C . ILE A 1 92 ? -0.623 13.642 -1.238 1.00 0.00 92 ILE A C 1
ATOM 1432 O O . ILE A 1 92 ? 0.289 13.472 -0.430 1.00 0.00 92 ILE A O 1
ATOM 1448 N N . ALA A 1 93 ? -0.527 13.300 -2.519 1.00 0.00 93 ALA A N 1
ATOM 1449 C CA . ALA A 1 93 ? 0.684 12.695 -3.060 1.00 0.00 93 ALA A CA 1
ATOM 1450 C C . ALA A 1 93 ? 1.908 13.552 -2.757 1.00 0.00 93 ALA A C 1
ATOM 1451 O O . ALA A 1 93 ? 2.994 13.032 -2.500 1.00 0.00 93 ALA A O 1
ATOM 1458 N N . SER A 1 94 ? 1.726 14.868 -2.790 1.00 0.00 94 SER A N 1
ATOM 1459 C CA . SER A 1 94 ? 2.818 15.798 -2.523 1.00 0.00 94 SER A CA 1
ATOM 1460 C C . SER A 1 94 ? 3.208 15.769 -1.048 1.00 0.00 94 SER A C 1
ATOM 1461 O O . SER A 1 94 ? 4.275 16.249 -0.666 1.00 0.00 94 SER A O 1
ATOM 1469 N N . LYS A 1 95 ? 2.335 15.201 -0.223 1.00 0.00 95 LYS A N 1
ATOM 1470 C CA . LYS A 1 95 ? 2.586 15.107 1.210 1.00 0.00 95 LYS A CA 1
ATOM 1471 C C . LYS A 1 95 ? 3.435 13.882 1.534 1.00 0.00 95 LYS A C 1
ATOM 1472 O O . LYS A 1 95 ? 4.354 13.952 2.351 1.00 0.00 95 LYS A O 1
ATOM 1491 N N . ILE A 1 96 ? 3.123 12.764 0.889 1.00 0.00 96 ILE A N 1
ATOM 1492 C CA . ILE A 1 96 ? 3.860 11.525 1.108 1.00 0.00 96 ILE A CA 1
ATOM 1493 C C . ILE A 1 96 ? 5.225 11.571 0.430 1.00 0.00 96 ILE A C 1
ATOM 1494 O O . ILE A 1 96 ? 6.260 11.535 1.094 1.00 0.00 96 ILE A O 1
ATOM 1510 N N . ALA A 1 97 ? 5.218 11.652 -0.897 1.00 0.00 97 ALA A N 1
ATOM 1511 C CA . ALA A 1 97 ? 6.456 11.706 -1.665 1.00 0.00 97 ALA A CA 1
ATOM 1512 C C . ALA A 1 97 ? 7.495 12.579 -0.970 1.00 0.00 97 ALA A C 1
ATOM 1513 O O . ALA A 1 97 ? 8.697 12.392 -1.151 1.00 0.00 97 ALA A O 1
ATOM 1520 N N . ASN A 1 98 ? 7.023 13.534 -0.175 1.00 0.00 98 ASN A N 1
ATOM 1521 C CA . ASN A 1 98 ? 7.913 14.437 0.546 1.00 0.00 98 ASN A CA 1
ATOM 1522 C C . ASN A 1 98 ? 8.122 13.963 1.981 1.00 0.00 98 ASN A C 1
ATOM 1523 O O . ASN A 1 98 ? 9.236 13.620 2.375 1.00 0.00 98 ASN A O 1
ATOM 1534 N N . GLU A 1 99 ? 7.042 13.947 2.757 1.00 0.00 99 GLU A N 1
ATOM 1535 C CA . GLU A 1 99 ? 7.109 13.515 4.148 1.00 0.00 99 GLU A CA 1
ATOM 1536 C C . GLU A 1 99 ? 7.986 12.275 4.292 1.00 0.00 99 GLU A C 1
ATOM 1537 O O . GLU A 1 99 ? 8.788 12.172 5.221 1.00 0.00 99 GLU A O 1
ATOM 1549 N N . LEU A 1 100 ? 7.828 11.335 3.366 1.00 0.00 100 LEU A N 1
ATOM 1550 C CA . LEU A 1 100 ? 8.605 10.101 3.388 1.00 0.00 100 LEU A CA 1
ATOM 1551 C C . LEU A 1 100 ? 10.055 10.377 3.772 1.00 0.00 100 LEU A C 1
ATOM 1552 O O . LEU A 1 100 ? 10.887 10.682 2.917 1.00 0.00 100 LEU A O 1
ATOM 1568 N N . LYS A 1 101 ? 10.352 10.266 5.062 1.00 0.00 101 LYS A N 1
ATOM 1569 C CA . LYS A 1 101 ? 11.702 10.500 5.560 1.00 0.00 101 LYS A CA 1
ATOM 1570 C C . LYS A 1 101 ? 12.623 9.338 5.202 1.00 0.00 101 LYS A C 1
ATOM 1571 O O . LYS A 1 101 ? 12.975 8.526 6.059 1.00 0.00 101 LYS A O 1
ATOM 1590 N N . LEU A 1 102 ? 13.010 9.264 3.934 1.00 0.00 102 LEU A N 1
ATOM 1591 C CA . LEU A 1 102 ? 13.892 8.202 3.463 1.00 0.00 102 LEU A CA 1
ATOM 1592 C C . LEU A 1 102 ? 15.088 8.779 2.714 1.00 0.00 102 LEU A C 1
ATOM 1593 O O . LEU A 1 102 ? 14.997 9.095 1.527 1.00 0.00 102 LEU A O 1
ATOM 1609 N N . GLY A 1 1 ? 17.815 17.886 -30.897 1.00 0.00 1 GLY A N 2
ATOM 1610 C CA . GLY A 1 1 ? 17.814 17.070 -32.097 1.00 0.00 1 GLY A CA 2
ATOM 1611 C C . GLY A 1 1 ? 16.434 16.549 -32.444 1.00 0.00 1 GLY A C 2
ATOM 1612 O O . GLY A 1 1 ? 15.704 16.077 -31.572 1.00 0.00 1 GLY A O 2
ATOM 1616 N N . SER A 1 2 ? 16.074 16.635 -33.720 1.00 0.00 2 SER A N 2
ATOM 1617 C CA . SER A 1 2 ? 14.769 16.172 -34.179 1.00 0.00 2 SER A CA 2
ATOM 1618 C C . SER A 1 2 ? 14.671 14.652 -34.097 1.00 0.00 2 SER A C 2
ATOM 1619 O O . SER A 1 2 ? 15.573 13.937 -34.534 1.00 0.00 2 SER A O 2
ATOM 1627 N N . SER A 1 3 ? 13.570 14.165 -33.535 1.00 0.00 3 SER A N 2
ATOM 1628 C CA . SER A 1 3 ? 13.355 12.730 -33.391 1.00 0.00 3 SER A CA 2
ATOM 1629 C C . SER A 1 3 ? 11.874 12.419 -33.199 1.00 0.00 3 SER A C 2
ATOM 1630 O O . SER A 1 3 ? 11.109 13.256 -32.722 1.00 0.00 3 SER A O 2
ATOM 1638 N N . GLY A 1 4 ? 11.476 11.208 -33.576 1.00 0.00 4 GLY A N 2
ATOM 1639 C CA . GLY A 1 4 ? 10.088 10.806 -33.438 1.00 0.00 4 GLY A CA 2
ATOM 1640 C C . GLY A 1 4 ? 9.810 10.128 -32.111 1.00 0.00 4 GLY A C 2
ATOM 1641 O O . GLY A 1 4 ? 10.334 9.049 -31.836 1.00 0.00 4 GLY A O 2
ATOM 1645 N N . SER A 1 5 ? 8.983 10.763 -31.286 1.00 0.00 5 SER A N 2
ATOM 1646 C CA . SER A 1 5 ? 8.641 10.217 -29.978 1.00 0.00 5 SER A CA 2
ATOM 1647 C C . SER A 1 5 ? 7.456 9.261 -30.082 1.00 0.00 5 SER A C 2
ATOM 1648 O O . SER A 1 5 ? 6.844 9.126 -31.141 1.00 0.00 5 SER A O 2
ATOM 1656 N N . SER A 1 6 ? 7.139 8.599 -28.974 1.00 0.00 6 SER A N 2
ATOM 1657 C CA . SER A 1 6 ? 6.030 7.653 -28.939 1.00 0.00 6 SER A CA 2
ATOM 1658 C C . SER A 1 6 ? 5.785 7.154 -27.518 1.00 0.00 6 SER A C 2
ATOM 1659 O O . SER A 1 6 ? 6.677 7.191 -26.673 1.00 0.00 6 SER A O 2
ATOM 1667 N N . GLY A 1 7 ? 4.566 6.688 -27.264 1.00 0.00 7 GLY A N 2
ATOM 1668 C CA . GLY A 1 7 ? 4.223 6.188 -25.945 1.00 0.00 7 GLY A CA 2
ATOM 1669 C C . GLY A 1 7 ? 3.525 7.230 -25.094 1.00 0.00 7 GLY A C 2
ATOM 1670 O O . GLY A 1 7 ? 4.000 8.359 -24.969 1.00 0.00 7 GLY A O 2
ATOM 1674 N N . ARG A 1 8 ? 2.394 6.852 -24.508 1.00 0.00 8 ARG A N 2
ATOM 1675 C CA . ARG A 1 8 ? 1.627 7.764 -23.667 1.00 0.00 8 ARG A CA 2
ATOM 1676 C C . ARG A 1 8 ? 1.813 7.427 -22.190 1.00 0.00 8 ARG A C 2
ATOM 1677 O O . ARG A 1 8 ? 2.179 8.286 -21.388 1.00 0.00 8 ARG A O 2
ATOM 1698 N N . PHE A 1 9 ? 1.557 6.171 -21.839 1.00 0.00 9 PHE A N 2
ATOM 1699 C CA . PHE A 1 9 ? 1.694 5.720 -20.459 1.00 0.00 9 PHE A CA 2
ATOM 1700 C C . PHE A 1 9 ? 3.165 5.597 -20.070 1.00 0.00 9 PHE A C 2
ATOM 1701 O O . PHE A 1 9 ? 3.938 4.902 -20.731 1.00 0.00 9 PHE A O 2
ATOM 1718 N N . THR A 1 10 ? 3.545 6.278 -18.994 1.00 0.00 10 THR A N 2
ATOM 1719 C CA . THR A 1 10 ? 4.922 6.248 -18.518 1.00 0.00 10 THR A CA 2
ATOM 1720 C C . THR A 1 10 ? 4.984 5.894 -17.036 1.00 0.00 10 THR A C 2
ATOM 1721 O O . THR A 1 10 ? 5.777 5.048 -16.623 1.00 0.00 10 THR A O 2
ATOM 1732 N N . TRP A 1 11 ? 4.142 6.546 -16.242 1.00 0.00 11 TRP A N 2
ATOM 1733 C CA . TRP A 1 11 ? 4.101 6.298 -14.805 1.00 0.00 11 TRP A CA 2
ATOM 1734 C C . TRP A 1 11 ? 5.508 6.121 -14.243 1.00 0.00 11 TRP A C 2
ATOM 1735 O O . TRP A 1 11 ? 5.803 5.121 -13.589 1.00 0.00 11 TRP A O 2
ATOM 1756 N N . SER A 1 12 ? 6.371 7.097 -14.501 1.00 0.00 12 SER A N 2
ATOM 1757 C CA . SER A 1 12 ? 7.748 7.046 -14.023 1.00 0.00 12 SER A CA 2
ATOM 1758 C C . SER A 1 12 ? 7.824 7.414 -12.545 1.00 0.00 12 SER A C 2
ATOM 1759 O O . SER A 1 12 ? 6.821 7.778 -11.932 1.00 0.00 12 SER A O 2
ATOM 1767 N N . MET A 1 13 ? 9.022 7.316 -11.978 1.00 0.00 13 MET A N 2
ATOM 1768 C CA . MET A 1 13 ? 9.230 7.640 -10.571 1.00 0.00 13 MET A CA 2
ATOM 1769 C C . MET A 1 13 ? 10.422 8.577 -10.399 1.00 0.00 13 MET A C 2
ATOM 1770 O O . MET A 1 13 ? 11.392 8.508 -11.154 1.00 0.00 13 MET A O 2
ATOM 1784 N N . LYS A 1 14 ? 10.342 9.452 -9.403 1.00 0.00 14 LYS A N 2
ATOM 1785 C CA . LYS A 1 14 ? 11.413 10.403 -9.131 1.00 0.00 14 LYS A CA 2
ATOM 1786 C C . LYS A 1 14 ? 12.123 10.063 -7.824 1.00 0.00 14 LYS A C 2
ATOM 1787 O O . LYS A 1 14 ? 13.299 9.697 -7.821 1.00 0.00 14 LYS A O 2
ATOM 1806 N N . THR A 1 15 ? 11.402 10.184 -6.714 1.00 0.00 15 THR A N 2
ATOM 1807 C CA . THR A 1 15 ? 11.962 9.889 -5.402 1.00 0.00 15 THR A CA 2
ATOM 1808 C C . THR A 1 15 ? 12.562 8.488 -5.362 1.00 0.00 15 THR A C 2
ATOM 1809 O O . THR A 1 15 ? 11.936 7.521 -5.797 1.00 0.00 15 THR A O 2
ATOM 1820 N N . THR A 1 16 ? 13.779 8.385 -4.837 1.00 0.00 16 THR A N 2
ATOM 1821 C CA . THR A 1 16 ? 14.463 7.101 -4.741 1.00 0.00 16 THR A CA 2
ATOM 1822 C C . THR A 1 16 ? 15.106 6.923 -3.370 1.00 0.00 16 THR A C 2
ATOM 1823 O O . THR A 1 16 ? 15.487 7.897 -2.721 1.00 0.00 16 THR A O 2
ATOM 1834 N N . SER A 1 17 ? 15.225 5.672 -2.936 1.00 0.00 17 SER A N 2
ATOM 1835 C CA . SER A 1 17 ? 15.820 5.366 -1.640 1.00 0.00 17 SER A CA 2
ATOM 1836 C C . SER A 1 17 ? 16.833 4.232 -1.762 1.00 0.00 17 SER A C 2
ATOM 1837 O O . SER A 1 17 ? 16.497 3.128 -2.190 1.00 0.00 17 SER A O 2
ATOM 1845 N N . SER A 1 18 ? 18.076 4.514 -1.383 1.00 0.00 18 SER A N 2
ATOM 1846 C CA . SER A 1 18 ? 19.140 3.519 -1.452 1.00 0.00 18 SER A CA 2
ATOM 1847 C C . SER A 1 18 ? 19.185 2.682 -0.178 1.00 0.00 18 SER A C 2
ATOM 1848 O O . SER A 1 18 ? 19.991 2.936 0.717 1.00 0.00 18 SER A O 2
ATOM 1856 N N . MET A 1 19 ? 18.313 1.682 -0.104 1.00 0.00 19 MET A N 2
ATOM 1857 C CA . MET A 1 19 ? 18.254 0.805 1.060 1.00 0.00 19 MET A CA 2
ATOM 1858 C C . MET A 1 19 ? 17.352 -0.396 0.791 1.00 0.00 19 MET A C 2
ATOM 1859 O O . MET A 1 19 ? 16.661 -0.449 -0.227 1.00 0.00 19 MET A O 2
ATOM 1873 N N . ASP A 1 20 ? 17.365 -1.357 1.708 1.00 0.00 20 ASP A N 2
ATOM 1874 C CA . ASP A 1 20 ? 16.548 -2.557 1.570 1.00 0.00 20 ASP A CA 2
ATOM 1875 C C . ASP A 1 20 ? 15.065 -2.202 1.518 1.00 0.00 20 ASP A C 2
ATOM 1876 O O . ASP A 1 20 ? 14.617 -1.215 2.103 1.00 0.00 20 ASP A O 2
ATOM 1885 N N . PRO A 1 21 ? 14.284 -3.023 0.801 1.00 0.00 21 PRO A N 2
ATOM 1886 C CA . PRO A 1 21 ? 12.840 -2.816 0.655 1.00 0.00 21 PRO A CA 2
ATOM 1887 C C . PRO A 1 21 ? 12.084 -3.072 1.954 1.00 0.00 21 PRO A C 2
ATOM 1888 O O . PRO A 1 21 ? 10.914 -2.712 2.084 1.00 0.00 21 PRO A O 2
ATOM 1899 N N . SER A 1 22 ? 12.760 -3.695 2.914 1.00 0.00 22 SER A N 2
ATOM 1900 C CA . SER A 1 22 ? 12.150 -4.003 4.203 1.00 0.00 22 SER A CA 2
ATOM 1901 C C . SER A 1 22 ? 11.854 -2.725 4.982 1.00 0.00 22 SER A C 2
ATOM 1902 O O . SER A 1 22 ? 10.705 -2.448 5.328 1.00 0.00 22 SER A O 2
ATOM 1910 N N . ASP A 1 23 ? 12.898 -1.950 5.254 1.00 0.00 23 ASP A N 2
ATOM 1911 C CA . ASP A 1 23 ? 12.751 -0.701 5.992 1.00 0.00 23 ASP A CA 2
ATOM 1912 C C . ASP A 1 23 ? 11.791 0.244 5.275 1.00 0.00 23 ASP A C 2
ATOM 1913 O O . ASP A 1 23 ? 11.025 0.966 5.912 1.00 0.00 23 ASP A O 2
ATOM 1922 N N . MET A 1 24 ? 11.840 0.233 3.947 1.00 0.00 24 MET A N 2
ATOM 1923 C CA . MET A 1 24 ? 10.974 1.089 3.144 1.00 0.00 24 MET A CA 2
ATOM 1924 C C . MET A 1 24 ? 9.514 0.921 3.552 1.00 0.00 24 MET A C 2
ATOM 1925 O O . MET A 1 24 ? 8.715 1.849 3.429 1.00 0.00 24 MET A O 2
ATOM 1939 N N . MET A 1 25 ? 9.173 -0.268 4.038 1.00 0.00 25 MET A N 2
ATOM 1940 C CA . MET A 1 25 ? 7.808 -0.556 4.465 1.00 0.00 25 MET A CA 2
ATOM 1941 C C . MET A 1 25 ? 7.545 0.008 5.858 1.00 0.00 25 MET A C 2
ATOM 1942 O O . MET A 1 25 ? 6.430 0.432 6.166 1.00 0.00 25 MET A O 2
ATOM 1956 N N . ARG A 1 26 ? 8.576 0.008 6.697 1.00 0.00 26 ARG A N 2
ATOM 1957 C CA . ARG A 1 26 ? 8.454 0.518 8.057 1.00 0.00 26 ARG A CA 2
ATOM 1958 C C . ARG A 1 26 ? 8.245 2.029 8.055 1.00 0.00 26 ARG A C 2
ATOM 1959 O O . ARG A 1 26 ? 7.547 2.570 8.912 1.00 0.00 26 ARG A O 2
ATOM 1980 N N . GLU A 1 27 ? 8.854 2.705 7.085 1.00 0.00 27 GLU A N 2
ATOM 1981 C CA . GLU A 1 27 ? 8.735 4.154 6.973 1.00 0.00 27 GLU A CA 2
ATOM 1982 C C . GLU A 1 27 ? 7.376 4.545 6.399 1.00 0.00 27 GLU A C 2
ATOM 1983 O O . GLU A 1 27 ? 6.596 5.244 7.046 1.00 0.00 27 GLU A O 2
ATOM 1995 N N . ILE A 1 28 ? 7.102 4.090 5.182 1.00 0.00 28 ILE A N 2
ATOM 1996 C CA . ILE A 1 28 ? 5.838 4.392 4.521 1.00 0.00 28 ILE A CA 2
ATOM 1997 C C . ILE A 1 28 ? 4.687 4.417 5.521 1.00 0.00 28 ILE A C 2
ATOM 1998 O O . ILE A 1 28 ? 4.071 5.459 5.747 1.00 0.00 28 ILE A O 2
ATOM 2014 N N . ARG A 1 29 ? 4.404 3.264 6.118 1.00 0.00 29 ARG A N 2
ATOM 2015 C CA . ARG A 1 29 ? 3.327 3.154 7.095 1.00 0.00 29 ARG A CA 2
ATOM 2016 C C . ARG A 1 29 ? 3.478 4.204 8.191 1.00 0.00 29 ARG A C 2
ATOM 2017 O O . ARG A 1 29 ? 2.489 4.692 8.739 1.00 0.00 29 ARG A O 2
ATOM 2038 N N . LYS A 1 30 ? 4.722 4.548 8.507 1.00 0.00 30 LYS A N 2
ATOM 2039 C CA . LYS A 1 30 ? 5.004 5.542 9.536 1.00 0.00 30 LYS A CA 2
ATOM 2040 C C . LYS A 1 30 ? 4.470 6.912 9.132 1.00 0.00 30 LYS A C 2
ATOM 2041 O O . LYS A 1 30 ? 3.770 7.569 9.903 1.00 0.00 30 LYS A O 2
ATOM 2060 N N . VAL A 1 31 ? 4.803 7.337 7.917 1.00 0.00 31 VAL A N 2
ATOM 2061 C CA . VAL A 1 31 ? 4.354 8.628 7.409 1.00 0.00 31 VAL A CA 2
ATOM 2062 C C . VAL A 1 31 ? 2.845 8.637 7.189 1.00 0.00 31 VAL A C 2
ATOM 2063 O O . VAL A 1 31 ? 2.164 9.606 7.528 1.00 0.00 31 VAL A O 2
ATOM 2076 N N . LEU A 1 32 ? 2.329 7.554 6.620 1.00 0.00 32 LEU A N 2
ATOM 2077 C CA . LEU A 1 32 ? 0.899 7.436 6.355 1.00 0.00 32 LEU A CA 2
ATOM 2078 C C . LEU A 1 32 ? 0.090 7.642 7.632 1.00 0.00 32 LEU A C 2
ATOM 2079 O O . LEU A 1 32 ? -1.009 8.194 7.600 1.00 0.00 32 LEU A O 2
ATOM 2095 N N . GLY A 1 33 ? 0.643 7.197 8.756 1.00 0.00 33 GLY A N 2
ATOM 2096 C CA . GLY A 1 33 ? -0.040 7.344 10.028 1.00 0.00 33 GLY A CA 2
ATOM 2097 C C . GLY A 1 33 ? 0.023 8.762 10.559 1.00 0.00 33 GLY A C 2
ATOM 2098 O O . GLY A 1 33 ? -0.883 9.209 11.262 1.00 0.00 33 GLY A O 2
ATOM 2102 N N . ALA A 1 34 ? 1.097 9.470 10.225 1.00 0.00 34 ALA A N 2
ATOM 2103 C CA . ALA A 1 34 ? 1.274 10.846 10.674 1.00 0.00 34 ALA A CA 2
ATOM 2104 C C . ALA A 1 34 ? 0.203 11.758 10.085 1.00 0.00 34 ALA A C 2
ATOM 2105 O O . ALA A 1 34 ? -0.294 12.660 10.756 1.00 0.00 34 ALA A O 2
ATOM 2112 N N . ASN A 1 35 ? -0.146 11.516 8.825 1.00 0.00 35 ASN A N 2
ATOM 2113 C CA . ASN A 1 35 ? -1.157 12.317 8.145 1.00 0.00 35 ASN A CA 2
ATOM 2114 C C . ASN A 1 35 ? -2.559 11.810 8.468 1.00 0.00 35 ASN A C 2
ATOM 2115 O O . ASN A 1 35 ? -3.551 12.339 7.967 1.00 0.00 35 ASN A O 2
ATOM 2126 N N . ASN A 1 36 ? -2.633 10.783 9.308 1.00 0.00 36 ASN A N 2
ATOM 2127 C CA . ASN A 1 36 ? -3.914 10.204 9.697 1.00 0.00 36 ASN A CA 2
ATOM 2128 C C . ASN A 1 36 ? -4.603 9.554 8.502 1.00 0.00 36 ASN A C 2
ATOM 2129 O O . ASN A 1 36 ? -5.810 9.704 8.311 1.00 0.00 36 ASN A O 2
ATOM 2140 N N . CYS A 1 37 ? -3.828 8.830 7.701 1.00 0.00 37 CYS A N 2
ATOM 2141 C CA . CYS A 1 37 ? -4.363 8.156 6.523 1.00 0.00 37 CYS A CA 2
ATOM 2142 C C . CYS A 1 37 ? -4.650 6.688 6.821 1.00 0.00 37 CYS A C 2
ATOM 2143 O O . CYS A 1 37 ? -4.222 6.157 7.845 1.00 0.00 37 CYS A O 2
ATOM 2151 N N . ASP A 1 38 ? -5.377 6.039 5.919 1.00 0.00 38 ASP A N 2
ATOM 2152 C CA . ASP A 1 38 ? -5.722 4.631 6.084 1.00 0.00 38 ASP A CA 2
ATOM 2153 C C . ASP A 1 38 ? -4.948 3.762 5.098 1.00 0.00 38 ASP A C 2
ATOM 2154 O O . ASP A 1 38 ? -5.124 3.874 3.885 1.00 0.00 38 ASP A O 2
ATOM 2163 N N . TYR A 1 39 ? -4.089 2.898 5.627 1.00 0.00 39 TYR A N 2
ATOM 2164 C CA . TYR A 1 39 ? -3.285 2.013 4.794 1.00 0.00 39 TYR A CA 2
ATOM 2165 C C . TYR A 1 39 ? -3.567 0.550 5.123 1.00 0.00 39 TYR A C 2
ATOM 2166 O O . TYR A 1 39 ? -3.404 0.116 6.263 1.00 0.00 39 TYR A O 2
ATOM 2184 N N . GLU A 1 40 ? -3.991 -0.205 4.114 1.00 0.00 40 GLU A N 2
ATOM 2185 C CA . GLU A 1 40 ? -4.297 -1.620 4.295 1.00 0.00 40 GLU A CA 2
ATOM 2186 C C . GLU A 1 40 ? -3.353 -2.490 3.471 1.00 0.00 40 GLU A C 2
ATOM 2187 O O . GLU A 1 40 ? -2.785 -2.038 2.477 1.00 0.00 40 GLU A O 2
ATOM 2199 N N . GLN A 1 41 ? -3.190 -3.740 3.893 1.00 0.00 41 GLN A N 2
ATOM 2200 C CA . GLN A 1 41 ? -2.314 -4.673 3.194 1.00 0.00 41 GLN A CA 2
ATOM 2201 C C . GLN A 1 41 ? -2.999 -5.239 1.955 1.00 0.00 41 GLN A C 2
ATOM 2202 O O . GLN A 1 41 ? -3.895 -6.078 2.057 1.00 0.00 41 GLN A O 2
ATOM 2216 N N . ARG A 1 42 ? -2.572 -4.775 0.785 1.00 0.00 42 ARG A N 2
ATOM 2217 C CA . ARG A 1 42 ? -3.146 -5.234 -0.474 1.00 0.00 42 ARG A CA 2
ATOM 2218 C C . ARG A 1 42 ? -2.406 -6.464 -0.992 1.00 0.00 42 ARG A C 2
ATOM 2219 O O . ARG A 1 42 ? -2.935 -7.574 -0.965 1.00 0.00 42 ARG A O 2
ATOM 2240 N N . GLU A 1 43 ? -1.181 -6.256 -1.464 1.00 0.00 43 GLU A N 2
ATOM 2241 C CA . GLU A 1 43 ? -0.370 -7.349 -1.989 1.00 0.00 43 GLU A CA 2
ATOM 2242 C C . GLU A 1 43 ? 0.838 -7.609 -1.094 1.00 0.00 43 GLU A C 2
ATOM 2243 O O . GLU A 1 43 ? 1.000 -6.973 -0.052 1.00 0.00 43 GLU A O 2
ATOM 2255 N N . ARG A 1 44 ? 1.681 -8.549 -1.507 1.00 0.00 44 ARG A N 2
ATOM 2256 C CA . ARG A 1 44 ? 2.873 -8.896 -0.742 1.00 0.00 44 ARG A CA 2
ATOM 2257 C C . ARG A 1 44 ? 3.601 -7.640 -0.271 1.00 0.00 44 ARG A C 2
ATOM 2258 O O . ARG A 1 44 ? 3.992 -7.536 0.891 1.00 0.00 44 ARG A O 2
ATOM 2279 N N . PHE A 1 45 ? 3.781 -6.690 -1.183 1.00 0.00 45 PHE A N 2
ATOM 2280 C CA . PHE A 1 45 ? 4.463 -5.442 -0.862 1.00 0.00 45 PHE A CA 2
ATOM 2281 C C . PHE A 1 45 ? 3.673 -4.242 -1.376 1.00 0.00 45 PHE A C 2
ATOM 2282 O O . PHE A 1 45 ? 4.250 -3.239 -1.798 1.00 0.00 45 PHE A O 2
ATOM 2299 N N . LEU A 1 46 ? 2.350 -4.353 -1.338 1.00 0.00 46 LEU A N 2
ATOM 2300 C CA . LEU A 1 46 ? 1.478 -3.278 -1.800 1.00 0.00 46 LEU A CA 2
ATOM 2301 C C . LEU A 1 46 ? 0.417 -2.950 -0.755 1.00 0.00 46 LEU A C 2
ATOM 2302 O O . LEU A 1 46 ? -0.266 -3.841 -0.247 1.00 0.00 46 LEU A O 2
ATOM 2318 N N . LEU A 1 47 ? 0.281 -1.667 -0.439 1.00 0.00 47 LEU A N 2
ATOM 2319 C CA . LEU A 1 47 ? -0.699 -1.220 0.544 1.00 0.00 47 LEU A CA 2
ATOM 2320 C C . LEU A 1 47 ? -1.686 -0.238 -0.078 1.00 0.00 47 LEU A C 2
ATOM 2321 O O . LEU A 1 47 ? -1.331 0.536 -0.968 1.00 0.00 47 LEU A O 2
ATOM 2337 N N . PHE A 1 48 ? -2.927 -0.273 0.396 1.00 0.00 48 PHE A N 2
ATOM 2338 C CA . PHE A 1 48 ? -3.966 0.615 -0.114 1.00 0.00 48 PHE A CA 2
ATOM 2339 C C . PHE A 1 48 ? -4.086 1.864 0.753 1.00 0.00 48 PHE A C 2
ATOM 2340 O O . PHE A 1 48 ? -4.603 1.811 1.870 1.00 0.00 48 PHE A O 2
ATOM 2357 N N . CYS A 1 49 ? -3.606 2.987 0.231 1.00 0.00 49 CYS A N 2
ATOM 2358 C CA . CYS A 1 49 ? -3.657 4.251 0.957 1.00 0.00 49 CYS A CA 2
ATOM 2359 C C . CYS A 1 49 ? -4.978 4.971 0.703 1.00 0.00 49 CYS A C 2
ATOM 2360 O O . CYS A 1 49 ? -5.460 5.024 -0.429 1.00 0.00 49 CYS A O 2
ATOM 2368 N N . VAL A 1 50 ? -5.559 5.523 1.763 1.00 0.00 50 VAL A N 2
ATOM 2369 C CA . VAL A 1 50 ? -6.825 6.239 1.655 1.00 0.00 50 VAL A CA 2
ATOM 2370 C C . VAL A 1 50 ? -6.808 7.514 2.490 1.00 0.00 50 VAL A C 2
ATOM 2371 O O . VAL A 1 50 ? -6.466 7.490 3.673 1.00 0.00 50 VAL A O 2
ATOM 2384 N N . HIS A 1 51 ? -7.179 8.628 1.867 1.00 0.00 51 HIS A N 2
ATOM 2385 C CA . HIS A 1 51 ? -7.208 9.915 2.554 1.00 0.00 51 HIS A CA 2
ATOM 2386 C C . HIS A 1 51 ? -8.447 10.713 2.160 1.00 0.00 51 HIS A C 2
ATOM 2387 O O . HIS A 1 51 ? -9.042 10.477 1.110 1.00 0.00 51 HIS A O 2
ATOM 2402 N N . GLY A 1 52 ? -8.831 11.660 3.011 1.00 0.00 52 GLY A N 2
ATOM 2403 C CA . GLY A 1 52 ? -9.997 12.478 2.735 1.00 0.00 52 GLY A CA 2
ATOM 2404 C C . GLY A 1 52 ? -9.812 13.918 3.170 1.00 0.00 52 GLY A C 2
ATOM 2405 O O . GLY A 1 52 ? -10.317 14.327 4.216 1.00 0.00 52 GLY A O 2
ATOM 2409 N N . ASP A 1 53 ? -9.085 14.688 2.368 1.00 0.00 53 ASP A N 2
ATOM 2410 C CA . ASP A 1 53 ? -8.833 16.091 2.677 1.00 0.00 53 ASP A CA 2
ATOM 2411 C C . ASP A 1 53 ? -9.934 16.979 2.106 1.00 0.00 53 ASP A C 2
ATOM 2412 O O . ASP A 1 53 ? -9.755 18.186 1.951 1.00 0.00 53 ASP A O 2
ATOM 2421 N N . GLY A 1 54 ? -11.075 16.371 1.793 1.00 0.00 54 GLY A N 2
ATOM 2422 C CA . GLY A 1 54 ? -12.188 17.122 1.241 1.00 0.00 54 GLY A CA 2
ATOM 2423 C C . GLY A 1 54 ? -13.531 16.533 1.626 1.00 0.00 54 GLY A C 2
ATOM 2424 O O . GLY A 1 54 ? -13.824 16.357 2.809 1.00 0.00 54 GLY A O 2
ATOM 2428 N N . HIS A 1 55 ? -14.351 16.230 0.625 1.00 0.00 55 HIS A N 2
ATOM 2429 C CA . HIS A 1 55 ? -15.672 15.659 0.864 1.00 0.00 55 HIS A CA 2
ATOM 2430 C C . HIS A 1 55 ? -15.707 14.186 0.467 1.00 0.00 55 HIS A C 2
ATOM 2431 O O . HIS A 1 55 ? -14.765 13.673 -0.136 1.00 0.00 55 HIS A O 2
ATOM 2446 N N . ALA A 1 56 ? -16.800 13.512 0.810 1.00 0.00 56 ALA A N 2
ATOM 2447 C CA . ALA A 1 56 ? -16.958 12.099 0.488 1.00 0.00 56 ALA A CA 2
ATOM 2448 C C . ALA A 1 56 ? -17.057 11.887 -1.019 1.00 0.00 56 ALA A C 2
ATOM 2449 O O . ALA A 1 56 ? -16.366 11.038 -1.582 1.00 0.00 56 ALA A O 2
ATOM 2456 N N . GLU A 1 57 ? -17.920 12.664 -1.666 1.00 0.00 57 GLU A N 2
ATOM 2457 C CA . GLU A 1 57 ? -18.108 12.559 -3.109 1.00 0.00 57 GLU A CA 2
ATOM 2458 C C . GLU A 1 57 ? -16.778 12.699 -3.843 1.00 0.00 57 GLU A C 2
ATOM 2459 O O . GLU A 1 57 ? -16.649 12.294 -4.997 1.00 0.00 57 GLU A O 2
ATOM 2471 N N . ASN A 1 58 ? -15.791 13.275 -3.164 1.00 0.00 58 ASN A N 2
ATOM 2472 C CA . ASN A 1 58 ? -14.471 13.470 -3.751 1.00 0.00 58 ASN A CA 2
ATOM 2473 C C . ASN A 1 58 ? -13.382 12.915 -2.838 1.00 0.00 58 ASN A C 2
ATOM 2474 O O . ASN A 1 58 ? -12.494 13.647 -2.397 1.00 0.00 58 ASN A O 2
ATOM 2485 N N . LEU A 1 59 ? -13.456 11.619 -2.558 1.00 0.00 59 LEU A N 2
ATOM 2486 C CA . LEU A 1 59 ? -12.476 10.965 -1.697 1.00 0.00 59 LEU A CA 2
ATOM 2487 C C . LEU A 1 59 ? -11.251 10.532 -2.497 1.00 0.00 59 LEU A C 2
ATOM 2488 O O . LEU A 1 59 ? -11.359 10.164 -3.666 1.00 0.00 59 LEU A O 2
ATOM 2504 N N . VAL A 1 60 ? -10.087 10.577 -1.857 1.00 0.00 60 VAL A N 2
ATOM 2505 C CA . VAL A 1 60 ? -8.842 10.187 -2.507 1.00 0.00 60 VAL A CA 2
ATOM 2506 C C . VAL A 1 60 ? -8.405 8.795 -2.065 1.00 0.00 60 VAL A C 2
ATOM 2507 O O . VAL A 1 60 ? -8.302 8.516 -0.871 1.00 0.00 60 VAL A O 2
ATOM 2520 N N . GLN A 1 61 ? -8.147 7.925 -3.037 1.00 0.00 61 GLN A N 2
ATOM 2521 C CA . GLN A 1 61 ? -7.721 6.561 -2.748 1.00 0.00 61 GLN A CA 2
ATOM 2522 C C . GLN A 1 61 ? -6.589 6.136 -3.677 1.00 0.00 61 GLN A C 2
ATOM 2523 O O . GLN A 1 61 ? -6.768 6.055 -4.892 1.00 0.00 61 GLN A O 2
ATOM 2537 N N . TRP A 1 62 ? -5.425 5.866 -3.098 1.00 0.00 62 TRP A N 2
ATOM 2538 C CA . TRP A 1 62 ? -4.263 5.450 -3.876 1.00 0.00 62 TRP A CA 2
ATOM 2539 C C . TRP A 1 62 ? -3.483 4.361 -3.148 1.00 0.00 62 TRP A C 2
ATOM 2540 O O . TRP A 1 62 ? -3.638 4.176 -1.941 1.00 0.00 62 TRP A O 2
ATOM 2561 N N . GLU A 1 63 ? -2.644 3.644 -3.889 1.00 0.00 63 GLU A N 2
ATOM 2562 C CA . GLU A 1 63 ? -1.840 2.573 -3.311 1.00 0.00 63 GLU A CA 2
ATOM 2563 C C . GLU A 1 63 ? -0.352 2.897 -3.406 1.00 0.00 63 GLU A C 2
ATOM 2564 O O . GLU A 1 63 ? 0.044 3.854 -4.071 1.00 0.00 63 GLU A O 2
ATOM 2576 N N . MET A 1 64 ? 0.467 2.093 -2.736 1.00 0.00 64 MET A N 2
ATOM 2577 C CA . MET A 1 64 ? 1.911 2.294 -2.745 1.00 0.00 64 MET A CA 2
ATOM 2578 C C . MET A 1 64 ? 2.646 0.957 -2.740 1.00 0.00 64 MET A C 2
ATOM 2579 O O . MET A 1 64 ? 2.648 0.245 -1.737 1.00 0.00 64 MET A O 2
ATOM 2593 N N . GLU A 1 65 ? 3.268 0.624 -3.867 1.00 0.00 65 GLU A N 2
ATOM 2594 C CA . GLU A 1 65 ? 4.005 -0.628 -3.990 1.00 0.00 65 GLU A CA 2
ATOM 2595 C C . GLU A 1 65 ? 5.505 -0.393 -3.844 1.00 0.00 65 GLU A C 2
ATOM 2596 O O . GLU A 1 65 ? 6.041 0.600 -4.336 1.00 0.00 65 GLU A O 2
ATOM 2608 N N . VAL A 1 66 ? 6.179 -1.314 -3.162 1.00 0.00 66 VAL A N 2
ATOM 2609 C CA . VAL A 1 66 ? 7.618 -1.208 -2.950 1.00 0.00 66 VAL A CA 2
ATOM 2610 C C . VAL A 1 66 ? 8.359 -2.352 -3.634 1.00 0.00 66 VAL A C 2
ATOM 2611 O O . VAL A 1 66 ? 8.079 -3.525 -3.382 1.00 0.00 66 VAL A O 2
ATOM 2624 N N . CYS A 1 67 ? 9.305 -2.003 -4.498 1.00 0.00 67 CYS A N 2
ATOM 2625 C CA . CYS A 1 67 ? 10.088 -3.001 -5.219 1.00 0.00 67 CYS A CA 2
ATOM 2626 C C . CYS A 1 67 ? 11.268 -2.352 -5.935 1.00 0.00 67 CYS A C 2
ATOM 2627 O O . CYS A 1 67 ? 11.255 -1.154 -6.218 1.00 0.00 67 CYS A O 2
ATOM 2635 N N . LYS A 1 68 ? 12.289 -3.151 -6.226 1.00 0.00 68 LYS A N 2
ATOM 2636 C CA . LYS A 1 68 ? 13.478 -2.656 -6.909 1.00 0.00 68 LYS A CA 2
ATOM 2637 C C . LYS A 1 68 ? 13.131 -2.139 -8.301 1.00 0.00 68 LYS A C 2
ATOM 2638 O O . LYS A 1 68 ? 12.895 -2.920 -9.224 1.00 0.00 68 LYS A O 2
ATOM 2657 N N . LEU A 1 69 ? 13.102 -0.819 -8.446 1.00 0.00 69 LEU A N 2
ATOM 2658 C CA . LEU A 1 69 ? 12.784 -0.197 -9.727 1.00 0.00 69 LEU A CA 2
ATOM 2659 C C . LEU A 1 69 ? 13.319 -1.033 -10.885 1.00 0.00 69 LEU A C 2
ATOM 2660 O O . LEU A 1 69 ? 14.388 -1.638 -10.805 1.00 0.00 69 LEU A O 2
ATOM 2676 N N . PRO A 1 70 ? 12.560 -1.067 -11.991 1.00 0.00 70 PRO A N 2
ATOM 2677 C CA . PRO A 1 70 ? 12.938 -1.823 -13.188 1.00 0.00 70 PRO A CA 2
ATOM 2678 C C . PRO A 1 70 ? 14.132 -1.207 -13.909 1.00 0.00 70 PRO A C 2
ATOM 2679 O O . PRO A 1 70 ? 15.024 -1.918 -14.373 1.00 0.00 70 PRO A O 2
ATOM 2690 N N . ARG A 1 71 ? 14.144 0.119 -13.999 1.00 0.00 71 ARG A N 2
ATOM 2691 C CA . ARG A 1 71 ? 15.230 0.830 -14.664 1.00 0.00 71 ARG A CA 2
ATOM 2692 C C . ARG A 1 71 ? 16.458 0.912 -13.763 1.00 0.00 71 ARG A C 2
ATOM 2693 O O . ARG A 1 71 ? 17.572 0.598 -14.184 1.00 0.00 71 ARG A O 2
ATOM 2714 N N . LEU A 1 72 ? 16.248 1.337 -12.522 1.00 0.00 72 LEU A N 2
ATOM 2715 C CA . LEU A 1 72 ? 17.338 1.462 -11.561 1.00 0.00 72 LEU A CA 2
ATOM 2716 C C . LEU A 1 72 ? 17.333 0.296 -10.577 1.00 0.00 72 LEU A C 2
ATOM 2717 O O . LEU A 1 72 ? 16.277 -0.240 -10.240 1.00 0.00 72 LEU A O 2
ATOM 2733 N N . SER A 1 73 ? 18.519 -0.090 -10.118 1.00 0.00 73 SER A N 2
ATOM 2734 C CA . SER A 1 73 ? 18.651 -1.193 -9.174 1.00 0.00 73 SER A CA 2
ATOM 2735 C C . SER A 1 73 ? 18.460 -0.707 -7.740 1.00 0.00 73 SER A C 2
ATOM 2736 O O . SER A 1 73 ? 19.135 -1.170 -6.820 1.00 0.00 73 SER A O 2
ATOM 2744 N N . LEU A 1 74 ? 17.536 0.230 -7.558 1.00 0.00 74 LEU A N 2
ATOM 2745 C CA . LEU A 1 74 ? 17.255 0.781 -6.237 1.00 0.00 74 LEU A CA 2
ATOM 2746 C C . LEU A 1 74 ? 15.821 0.479 -5.815 1.00 0.00 74 LEU A C 2
ATOM 2747 O O . LEU A 1 74 ? 15.003 0.046 -6.626 1.00 0.00 74 LEU A O 2
ATOM 2763 N N . ASN A 1 75 ? 15.523 0.711 -4.541 1.00 0.00 75 ASN A N 2
ATOM 2764 C CA . ASN A 1 75 ? 14.186 0.465 -4.011 1.00 0.00 75 ASN A CA 2
ATOM 2765 C C . ASN A 1 75 ? 13.432 1.776 -3.808 1.00 0.00 75 ASN A C 2
ATOM 2766 O O . ASN A 1 75 ? 13.537 2.407 -2.757 1.00 0.00 75 ASN A O 2
ATOM 2777 N N . GLY A 1 76 ? 12.671 2.178 -4.821 1.00 0.00 76 GLY A N 2
ATOM 2778 C CA . GLY A 1 76 ? 11.910 3.411 -4.733 1.00 0.00 76 GLY A CA 2
ATOM 2779 C C . GLY A 1 76 ? 10.485 3.181 -4.271 1.00 0.00 76 GLY A C 2
ATOM 2780 O O . GLY A 1 76 ? 10.163 2.122 -3.731 1.00 0.00 76 GLY A O 2
ATOM 2784 N N . VAL A 1 77 ? 9.628 4.175 -4.482 1.00 0.00 77 VAL A N 2
ATOM 2785 C CA . VAL A 1 77 ? 8.229 4.076 -4.083 1.00 0.00 77 VAL A CA 2
ATOM 2786 C C . VAL A 1 77 ? 7.301 4.315 -5.269 1.00 0.00 77 VAL A C 2
ATOM 2787 O O . VAL A 1 77 ? 7.508 5.239 -6.055 1.00 0.00 77 VAL A O 2
ATOM 2800 N N . ARG A 1 78 ? 6.278 3.476 -5.390 1.00 0.00 78 ARG A N 2
ATOM 2801 C CA . ARG A 1 78 ? 5.317 3.595 -6.481 1.00 0.00 78 ARG A CA 2
ATOM 2802 C C . ARG A 1 78 ? 4.011 4.212 -5.990 1.00 0.00 78 ARG A C 2
ATOM 2803 O O . ARG A 1 78 ? 3.596 3.989 -4.852 1.00 0.00 78 ARG A O 2
ATOM 2824 N N . PHE A 1 79 ? 3.367 4.988 -6.855 1.00 0.00 79 PHE A N 2
ATOM 2825 C CA . PHE A 1 79 ? 2.109 5.639 -6.509 1.00 0.00 79 PHE A CA 2
ATOM 2826 C C . PHE A 1 79 ? 1.055 5.392 -7.585 1.00 0.00 79 PHE A C 2
ATOM 2827 O O . PHE A 1 79 ? 1.062 6.033 -8.635 1.00 0.00 79 PHE A O 2
ATOM 2844 N N . LYS A 1 80 ? 0.150 4.457 -7.315 1.00 0.00 80 LYS A N 2
ATOM 2845 C CA . LYS A 1 80 ? -0.911 4.124 -8.258 1.00 0.00 80 LYS A CA 2
ATOM 2846 C C . LYS A 1 80 ? -2.233 4.755 -7.834 1.00 0.00 80 LYS A C 2
ATOM 2847 O O . LYS A 1 80 ? -2.663 4.609 -6.690 1.00 0.00 80 LYS A O 2
ATOM 2866 N N . ARG A 1 81 ? -2.874 5.456 -8.764 1.00 0.00 81 ARG A N 2
ATOM 2867 C CA . ARG A 1 81 ? -4.147 6.109 -8.486 1.00 0.00 81 ARG A CA 2
ATOM 2868 C C . ARG A 1 81 ? -5.314 5.169 -8.773 1.00 0.00 81 ARG A C 2
ATOM 2869 O O . ARG A 1 81 ? -5.245 4.336 -9.677 1.00 0.00 81 ARG A O 2
ATOM 2890 N N . ILE A 1 82 ? -6.384 5.309 -7.997 1.00 0.00 82 ILE A N 2
ATOM 2891 C CA . ILE A 1 82 ? -7.566 4.473 -8.169 1.00 0.00 82 ILE A CA 2
ATOM 2892 C C . ILE A 1 82 ? -8.820 5.323 -8.340 1.00 0.00 82 ILE A C 2
ATOM 2893 O O . ILE A 1 82 ? -9.515 5.225 -9.352 1.00 0.00 82 ILE A O 2
ATOM 2909 N N . SER A 1 83 ? -9.104 6.157 -7.346 1.00 0.00 83 SER A N 2
ATOM 2910 C CA . SER A 1 83 ? -10.276 7.024 -7.385 1.00 0.00 83 SER A CA 2
ATOM 2911 C C . SER A 1 83 ? -9.887 8.476 -7.125 1.00 0.00 83 SER A C 2
ATOM 2912 O O . SER A 1 83 ? -8.721 8.784 -6.883 1.00 0.00 83 SER A O 2
ATOM 2920 N N . GLY A 1 84 ? -10.874 9.365 -7.177 1.00 0.00 84 GLY A N 2
ATOM 2921 C CA . GLY A 1 84 ? -10.617 10.774 -6.945 1.00 0.00 84 GLY A CA 2
ATOM 2922 C C . GLY A 1 84 ? -9.961 11.447 -8.134 1.00 0.00 84 GLY A C 2
ATOM 2923 O O . GLY A 1 84 ? -9.211 10.816 -8.880 1.00 0.00 84 GLY A O 2
ATOM 2927 N N . THR A 1 85 ? -10.244 12.734 -8.315 1.00 0.00 85 THR A N 2
ATOM 2928 C CA . THR A 1 85 ? -9.679 13.492 -9.423 1.00 0.00 85 THR A CA 2
ATOM 2929 C C . THR A 1 85 ? -8.163 13.599 -9.300 1.00 0.00 85 THR A C 2
ATOM 2930 O O . THR A 1 85 ? -7.598 13.344 -8.237 1.00 0.00 85 THR A O 2
ATOM 2941 N N . SER A 1 86 ? -7.511 13.979 -10.394 1.00 0.00 86 SER A N 2
ATOM 2942 C CA . SER A 1 86 ? -6.059 14.117 -10.409 1.00 0.00 86 SER A CA 2
ATOM 2943 C C . SER A 1 86 ? -5.596 15.103 -9.340 1.00 0.00 86 SER A C 2
ATOM 2944 O O . SER A 1 86 ? -4.862 14.739 -8.421 1.00 0.00 86 SER A O 2
ATOM 2952 N N . ILE A 1 87 ? -6.030 16.352 -9.469 1.00 0.00 87 ILE A N 2
ATOM 2953 C CA . ILE A 1 87 ? -5.662 17.390 -8.514 1.00 0.00 87 ILE A CA 2
ATOM 2954 C C . ILE A 1 87 ? -5.731 16.870 -7.082 1.00 0.00 87 ILE A C 2
ATOM 2955 O O . ILE A 1 87 ? -4.794 17.042 -6.303 1.00 0.00 87 ILE A O 2
ATOM 2971 N N . ALA A 1 88 ? -6.846 16.231 -6.744 1.00 0.00 88 ALA A N 2
ATOM 2972 C CA . ALA A 1 88 ? -7.036 15.682 -5.407 1.00 0.00 88 ALA A CA 2
ATOM 2973 C C . ALA A 1 88 ? -6.008 14.596 -5.109 1.00 0.00 88 ALA A C 2
ATOM 2974 O O . ALA A 1 88 ? -5.588 14.422 -3.964 1.00 0.00 88 ALA A O 2
ATOM 2981 N N . PHE A 1 89 ? -5.608 13.866 -6.144 1.00 0.00 89 PHE A N 2
ATOM 2982 C CA . PHE A 1 89 ? -4.630 12.795 -5.993 1.00 0.00 89 PHE A CA 2
ATOM 2983 C C . PHE A 1 89 ? -3.238 13.362 -5.731 1.00 0.00 89 PHE A C 2
ATOM 2984 O O . PHE A 1 89 ? -2.514 12.884 -4.858 1.00 0.00 89 PHE A O 2
ATOM 3001 N N . LYS A 1 90 ? -2.870 14.385 -6.495 1.00 0.00 90 LYS A N 2
ATOM 3002 C CA . LYS A 1 90 ? -1.565 15.020 -6.348 1.00 0.00 90 LYS A CA 2
ATOM 3003 C C . LYS A 1 90 ? -1.520 15.886 -5.093 1.00 0.00 90 LYS A C 2
ATOM 3004 O O . LYS A 1 90 ? -0.446 16.229 -4.603 1.00 0.00 90 LYS A O 2
ATOM 3023 N N . ASN A 1 91 ? -2.695 16.234 -4.577 1.00 0.00 91 ASN A N 2
ATOM 3024 C CA . ASN A 1 91 ? -2.789 17.060 -3.379 1.00 0.00 91 ASN A CA 2
ATOM 3025 C C . ASN A 1 91 ? -2.331 16.285 -2.147 1.00 0.00 91 ASN A C 2
ATOM 3026 O O . ASN A 1 91 ? -1.733 16.851 -1.232 1.00 0.00 91 ASN A O 2
ATOM 3037 N N . ILE A 1 92 ? -2.615 14.987 -2.132 1.00 0.00 92 ILE A N 2
ATOM 3038 C CA . ILE A 1 92 ? -2.231 14.134 -1.014 1.00 0.00 92 ILE A CA 2
ATOM 3039 C C . ILE A 1 92 ? -0.813 13.601 -1.191 1.00 0.00 92 ILE A C 2
ATOM 3040 O O . ILE A 1 92 ? -0.122 13.311 -0.215 1.00 0.00 92 ILE A O 2
ATOM 3056 N N . ALA A 1 93 ? -0.386 13.476 -2.443 1.00 0.00 93 ALA A N 2
ATOM 3057 C CA . ALA A 1 93 ? 0.951 12.983 -2.748 1.00 0.00 93 ALA A CA 2
ATOM 3058 C C . ALA A 1 93 ? 2.021 13.861 -2.108 1.00 0.00 93 ALA A C 2
ATOM 3059 O O . ALA A 1 93 ? 3.073 13.373 -1.694 1.00 0.00 93 ALA A O 2
ATOM 3066 N N . SER A 1 94 ? 1.745 15.159 -2.029 1.00 0.00 94 SER A N 2
ATOM 3067 C CA . SER A 1 94 ? 2.685 16.106 -1.442 1.00 0.00 94 SER A CA 2
ATOM 3068 C C . SER A 1 94 ? 2.890 15.820 0.042 1.00 0.00 94 SER A C 2
ATOM 3069 O O . SER A 1 94 ? 4.008 15.898 0.553 1.00 0.00 94 SER A O 2
ATOM 3077 N N . LYS A 1 95 ? 1.803 15.487 0.729 1.00 0.00 95 LYS A N 2
ATOM 3078 C CA . LYS A 1 95 ? 1.861 15.187 2.155 1.00 0.00 95 LYS A CA 2
ATOM 3079 C C . LYS A 1 95 ? 2.817 14.031 2.430 1.00 0.00 95 LYS A C 2
ATOM 3080 O O . LYS A 1 95 ? 3.579 14.059 3.396 1.00 0.00 95 LYS A O 2
ATOM 3099 N N . ILE A 1 96 ? 2.773 13.016 1.573 1.00 0.00 96 ILE A N 2
ATOM 3100 C CA . ILE A 1 96 ? 3.637 11.852 1.723 1.00 0.00 96 ILE A CA 2
ATOM 3101 C C . ILE A 1 96 ? 5.043 12.141 1.207 1.00 0.00 96 ILE A C 2
ATOM 3102 O O . ILE A 1 96 ? 6.007 12.143 1.972 1.00 0.00 96 ILE A O 2
ATOM 3118 N N . ALA A 1 97 ? 5.151 12.387 -0.094 1.00 0.00 97 ALA A N 2
ATOM 3119 C CA . ALA A 1 97 ? 6.438 12.682 -0.712 1.00 0.00 97 ALA A CA 2
ATOM 3120 C C . ALA A 1 97 ? 7.309 13.526 0.212 1.00 0.00 97 ALA A C 2
ATOM 3121 O O . ALA A 1 97 ? 8.511 13.293 0.331 1.00 0.00 97 ALA A O 2
ATOM 3128 N N . ASN A 1 98 ? 6.695 14.509 0.863 1.00 0.00 98 ASN A N 2
ATOM 3129 C CA . ASN A 1 98 ? 7.416 15.389 1.775 1.00 0.00 98 ASN A CA 2
ATOM 3130 C C . ASN A 1 98 ? 7.780 14.657 3.064 1.00 0.00 98 ASN A C 2
ATOM 3131 O O . ASN A 1 98 ? 8.942 14.325 3.293 1.00 0.00 98 ASN A O 2
ATOM 3142 N N . GLU A 1 99 ? 6.777 14.408 3.900 1.00 0.00 99 GLU A N 2
ATOM 3143 C CA . GLU A 1 99 ? 6.992 13.715 5.165 1.00 0.00 99 GLU A CA 2
ATOM 3144 C C . GLU A 1 99 ? 8.025 12.603 5.007 1.00 0.00 99 GLU A C 2
ATOM 3145 O O . GLU A 1 99 ? 8.819 12.344 5.913 1.00 0.00 99 GLU A O 2
ATOM 3157 N N . LEU A 1 100 ? 8.009 11.948 3.852 1.00 0.00 100 LEU A N 2
ATOM 3158 C CA . LEU A 1 100 ? 8.943 10.863 3.574 1.00 0.00 100 LEU A CA 2
ATOM 3159 C C . LEU A 1 100 ? 10.362 11.248 3.981 1.00 0.00 100 LEU A C 2
ATOM 3160 O O . LEU A 1 100 ? 10.987 12.106 3.357 1.00 0.00 100 LEU A O 2
ATOM 3176 N N . LYS A 1 101 ? 10.866 10.607 5.030 1.00 0.00 101 LYS A N 2
ATOM 3177 C CA . LYS A 1 101 ? 12.212 10.879 5.520 1.00 0.00 101 LYS A CA 2
ATOM 3178 C C . LYS A 1 101 ? 13.204 9.852 4.983 1.00 0.00 101 LYS A C 2
ATOM 3179 O O . LYS A 1 101 ? 14.235 9.587 5.603 1.00 0.00 101 LYS A O 2
ATOM 3198 N N . LEU A 1 102 ? 12.887 9.278 3.828 1.00 0.00 102 LEU A N 2
ATOM 3199 C CA . LEU A 1 102 ? 13.751 8.280 3.207 1.00 0.00 102 LEU A CA 2
ATOM 3200 C C . LEU A 1 102 ? 15.082 8.898 2.788 1.00 0.00 102 LEU A C 2
ATOM 3201 O O . LEU A 1 102 ? 15.204 10.117 2.678 1.00 0.00 102 LEU A O 2
ATOM 3217 N N . GLY A 1 1 ? 9.893 27.840 -23.324 1.00 0.00 1 GLY A N 3
ATOM 3218 C CA . GLY A 1 1 ? 10.359 27.607 -21.970 1.00 0.00 1 GLY A CA 3
ATOM 3219 C C . GLY A 1 1 ? 9.882 26.280 -21.412 1.00 0.00 1 GLY A C 3
ATOM 3220 O O . GLY A 1 1 ? 10.641 25.565 -20.759 1.00 0.00 1 GLY A O 3
ATOM 3224 N N . SER A 1 2 ? 8.620 25.951 -21.670 1.00 0.00 2 SER A N 3
ATOM 3225 C CA . SER A 1 2 ? 8.041 24.704 -21.184 1.00 0.00 2 SER A CA 3
ATOM 3226 C C . SER A 1 2 ? 7.626 23.809 -22.348 1.00 0.00 2 SER A C 3
ATOM 3227 O O . SER A 1 2 ? 6.525 23.938 -22.883 1.00 0.00 2 SER A O 3
ATOM 3235 N N . SER A 1 3 ? 8.517 22.901 -22.735 1.00 0.00 3 SER A N 3
ATOM 3236 C CA . SER A 1 3 ? 8.246 21.986 -23.837 1.00 0.00 3 SER A CA 3
ATOM 3237 C C . SER A 1 3 ? 7.214 20.938 -23.433 1.00 0.00 3 SER A C 3
ATOM 3238 O O . SER A 1 3 ? 7.214 20.456 -22.301 1.00 0.00 3 SER A O 3
ATOM 3246 N N . GLY A 1 4 ? 6.335 20.591 -24.368 1.00 0.00 4 GLY A N 3
ATOM 3247 C CA . GLY A 1 4 ? 5.309 19.602 -24.090 1.00 0.00 4 GLY A CA 3
ATOM 3248 C C . GLY A 1 4 ? 5.506 18.324 -24.881 1.00 0.00 4 GLY A C 3
ATOM 3249 O O . GLY A 1 4 ? 5.715 18.363 -26.094 1.00 0.00 4 GLY A O 3
ATOM 3253 N N . SER A 1 5 ? 5.442 17.189 -24.194 1.00 0.00 5 SER A N 3
ATOM 3254 C CA . SER A 1 5 ? 5.620 15.893 -24.839 1.00 0.00 5 SER A CA 3
ATOM 3255 C C . SER A 1 5 ? 4.650 14.864 -24.268 1.00 0.00 5 SER A C 3
ATOM 3256 O O . SER A 1 5 ? 4.321 14.895 -23.083 1.00 0.00 5 SER A O 3
ATOM 3264 N N . SER A 1 6 ? 4.195 13.952 -25.122 1.00 0.00 6 SER A N 3
ATOM 3265 C CA . SER A 1 6 ? 3.259 12.914 -24.705 1.00 0.00 6 SER A CA 3
ATOM 3266 C C . SER A 1 6 ? 3.857 12.059 -23.591 1.00 0.00 6 SER A C 3
ATOM 3267 O O . SER A 1 6 ? 4.638 11.144 -23.848 1.00 0.00 6 SER A O 3
ATOM 3275 N N . GLY A 1 7 ? 3.482 12.365 -22.353 1.00 0.00 7 GLY A N 3
ATOM 3276 C CA . GLY A 1 7 ? 3.990 11.616 -21.218 1.00 0.00 7 GLY A CA 3
ATOM 3277 C C . GLY A 1 7 ? 2.882 11.108 -20.316 1.00 0.00 7 GLY A C 3
ATOM 3278 O O . GLY A 1 7 ? 1.847 10.645 -20.794 1.00 0.00 7 GLY A O 3
ATOM 3282 N N . ARG A 1 8 ? 3.101 11.192 -19.008 1.00 0.00 8 ARG A N 3
ATOM 3283 C CA . ARG A 1 8 ? 2.115 10.734 -18.037 1.00 0.00 8 ARG A CA 3
ATOM 3284 C C . ARG A 1 8 ? 2.059 11.672 -16.835 1.00 0.00 8 ARG A C 3
ATOM 3285 O O . ARG A 1 8 ? 3.085 12.180 -16.383 1.00 0.00 8 ARG A O 3
ATOM 3306 N N . PHE A 1 9 ? 0.854 11.896 -16.321 1.00 0.00 9 PHE A N 3
ATOM 3307 C CA . PHE A 1 9 ? 0.665 12.774 -15.172 1.00 0.00 9 PHE A CA 3
ATOM 3308 C C . PHE A 1 9 ? 0.313 11.968 -13.925 1.00 0.00 9 PHE A C 3
ATOM 3309 O O . PHE A 1 9 ? 0.784 12.265 -12.826 1.00 0.00 9 PHE A O 3
ATOM 3326 N N . THR A 1 10 ? -0.518 10.946 -14.102 1.00 0.00 10 THR A N 3
ATOM 3327 C CA . THR A 1 10 ? -0.934 10.098 -12.992 1.00 0.00 10 THR A CA 3
ATOM 3328 C C . THR A 1 10 ? 0.228 9.257 -12.477 1.00 0.00 10 THR A C 3
ATOM 3329 O O . THR A 1 10 ? 0.639 9.389 -11.324 1.00 0.00 10 THR A O 3
ATOM 3340 N N . TRP A 1 11 ? 0.755 8.393 -13.337 1.00 0.00 11 TRP A N 3
ATOM 3341 C CA . TRP A 1 11 ? 1.871 7.530 -12.967 1.00 0.00 11 TRP A CA 3
ATOM 3342 C C . TRP A 1 11 ? 3.191 8.292 -13.028 1.00 0.00 11 TRP A C 3
ATOM 3343 O O . TRP A 1 11 ? 3.708 8.570 -14.110 1.00 0.00 11 TRP A O 3
ATOM 3364 N N . SER A 1 12 ? 3.730 8.626 -11.861 1.00 0.00 12 SER A N 3
ATOM 3365 C CA . SER A 1 12 ? 4.988 9.360 -11.782 1.00 0.00 12 SER A CA 3
ATOM 3366 C C . SER A 1 12 ? 5.813 8.898 -10.584 1.00 0.00 12 SER A C 3
ATOM 3367 O O . SER A 1 12 ? 5.265 8.495 -9.559 1.00 0.00 12 SER A O 3
ATOM 3375 N N . MET A 1 13 ? 7.133 8.959 -10.723 1.00 0.00 13 MET A N 3
ATOM 3376 C CA . MET A 1 13 ? 8.033 8.549 -9.652 1.00 0.00 13 MET A CA 3
ATOM 3377 C C . MET A 1 13 ? 9.157 9.564 -9.467 1.00 0.00 13 MET A C 3
ATOM 3378 O O . MET A 1 13 ? 9.833 9.939 -10.425 1.00 0.00 13 MET A O 3
ATOM 3392 N N . LYS A 1 14 ? 9.350 10.006 -8.229 1.00 0.00 14 LYS A N 3
ATOM 3393 C CA . LYS A 1 14 ? 10.392 10.978 -7.917 1.00 0.00 14 LYS A CA 3
ATOM 3394 C C . LYS A 1 14 ? 11.186 10.549 -6.687 1.00 0.00 14 LYS A C 3
ATOM 3395 O O . LYS A 1 14 ? 12.402 10.363 -6.753 1.00 0.00 14 LYS A O 3
ATOM 3414 N N . THR A 1 15 ? 10.490 10.391 -5.565 1.00 0.00 15 THR A N 3
ATOM 3415 C CA . THR A 1 15 ? 11.130 9.984 -4.321 1.00 0.00 15 THR A CA 3
ATOM 3416 C C . THR A 1 15 ? 12.021 8.765 -4.534 1.00 0.00 15 THR A C 3
ATOM 3417 O O . THR A 1 15 ? 11.688 7.866 -5.306 1.00 0.00 15 THR A O 3
ATOM 3428 N N . THR A 1 16 ? 13.158 8.741 -3.844 1.00 0.00 16 THR A N 3
ATOM 3429 C CA . THR A 1 16 ? 14.098 7.634 -3.958 1.00 0.00 16 THR A CA 3
ATOM 3430 C C . THR A 1 16 ? 14.836 7.402 -2.645 1.00 0.00 16 THR A C 3
ATOM 3431 O O . THR A 1 16 ? 14.979 8.315 -1.832 1.00 0.00 16 THR A O 3
ATOM 3442 N N . SER A 1 17 ? 15.304 6.174 -2.443 1.00 0.00 17 SER A N 3
ATOM 3443 C CA . SER A 1 17 ? 16.025 5.821 -1.226 1.00 0.00 17 SER A CA 3
ATOM 3444 C C . SER A 1 17 ? 16.874 4.571 -1.440 1.00 0.00 17 SER A C 3
ATOM 3445 O O . SER A 1 17 ? 16.507 3.683 -2.210 1.00 0.00 17 SER A O 3
ATOM 3453 N N . SER A 1 18 ? 18.010 4.510 -0.753 1.00 0.00 18 SER A N 3
ATOM 3454 C CA . SER A 1 18 ? 18.913 3.371 -0.870 1.00 0.00 18 SER A CA 3
ATOM 3455 C C . SER A 1 18 ? 18.598 2.317 0.187 1.00 0.00 18 SER A C 3
ATOM 3456 O O . SER A 1 18 ? 19.077 1.186 0.112 1.00 0.00 18 SER A O 3
ATOM 3464 N N . MET A 1 19 ? 17.790 2.698 1.171 1.00 0.00 19 MET A N 3
ATOM 3465 C CA . MET A 1 19 ? 17.410 1.785 2.243 1.00 0.00 19 MET A CA 3
ATOM 3466 C C . MET A 1 19 ? 16.592 0.619 1.700 1.00 0.00 19 MET A C 3
ATOM 3467 O O . MET A 1 19 ? 15.701 0.806 0.871 1.00 0.00 19 MET A O 3
ATOM 3481 N N . ASP A 1 20 ? 16.900 -0.585 2.171 1.00 0.00 20 ASP A N 3
ATOM 3482 C CA . ASP A 1 20 ? 16.192 -1.782 1.733 1.00 0.00 20 ASP A CA 3
ATOM 3483 C C . ASP A 1 20 ? 14.683 -1.560 1.756 1.00 0.00 20 ASP A C 3
ATOM 3484 O O . ASP A 1 20 ? 14.161 -0.756 2.528 1.00 0.00 20 ASP A O 3
ATOM 3493 N N . PRO A 1 21 ? 13.964 -2.289 0.889 1.00 0.00 21 PRO A N 3
ATOM 3494 C CA . PRO A 1 21 ? 12.505 -2.189 0.790 1.00 0.00 21 PRO A CA 3
ATOM 3495 C C . PRO A 1 21 ? 11.801 -2.768 2.012 1.00 0.00 21 PRO A C 3
ATOM 3496 O O . PRO A 1 21 ? 10.660 -2.413 2.310 1.00 0.00 21 PRO A O 3
ATOM 3507 N N . SER A 1 22 ? 12.487 -3.662 2.717 1.00 0.00 22 SER A N 3
ATOM 3508 C CA . SER A 1 22 ? 11.925 -4.293 3.905 1.00 0.00 22 SER A CA 3
ATOM 3509 C C . SER A 1 22 ? 11.634 -3.256 4.985 1.00 0.00 22 SER A C 3
ATOM 3510 O O . SER A 1 22 ? 10.624 -3.338 5.685 1.00 0.00 22 SER A O 3
ATOM 3518 N N . ASP A 1 23 ? 12.526 -2.280 5.115 1.00 0.00 23 ASP A N 3
ATOM 3519 C CA . ASP A 1 23 ? 12.365 -1.224 6.108 1.00 0.00 23 ASP A CA 3
ATOM 3520 C C . ASP A 1 23 ? 11.375 -0.169 5.625 1.00 0.00 23 ASP A C 3
ATOM 3521 O O . ASP A 1 23 ? 10.674 0.450 6.425 1.00 0.00 23 ASP A O 3
ATOM 3530 N N . MET A 1 24 ? 11.324 0.030 4.312 1.00 0.00 24 MET A N 3
ATOM 3531 C CA . MET A 1 24 ? 10.419 1.010 3.723 1.00 0.00 24 MET A CA 3
ATOM 3532 C C . MET A 1 24 ? 8.973 0.717 4.110 1.00 0.00 24 MET A C 3
ATOM 3533 O O . MET A 1 24 ? 8.200 1.631 4.396 1.00 0.00 24 MET A O 3
ATOM 3547 N N . MET A 1 25 ? 8.615 -0.563 4.117 1.00 0.00 25 MET A N 3
ATOM 3548 C CA . MET A 1 25 ? 7.261 -0.976 4.470 1.00 0.00 25 MET A CA 3
ATOM 3549 C C . MET A 1 25 ? 6.925 -0.569 5.901 1.00 0.00 25 MET A C 3
ATOM 3550 O O . MET A 1 25 ? 5.773 -0.269 6.217 1.00 0.00 25 MET A O 3
ATOM 3564 N N . ARG A 1 26 ? 7.937 -0.561 6.763 1.00 0.00 26 ARG A N 3
ATOM 3565 C CA . ARG A 1 26 ? 7.747 -0.192 8.161 1.00 0.00 26 ARG A CA 3
ATOM 3566 C C . ARG A 1 26 ? 7.599 1.320 8.309 1.00 0.00 26 ARG A C 3
ATOM 3567 O O . ARG A 1 26 ? 6.699 1.800 8.997 1.00 0.00 26 ARG A O 3
ATOM 3588 N N . GLU A 1 27 ? 8.490 2.063 7.659 1.00 0.00 27 GLU A N 3
ATOM 3589 C CA . GLU A 1 27 ? 8.458 3.519 7.721 1.00 0.00 27 GLU A CA 3
ATOM 3590 C C . GLU A 1 27 ? 7.198 4.065 7.056 1.00 0.00 27 GLU A C 3
ATOM 3591 O O . GLU A 1 27 ? 6.428 4.802 7.672 1.00 0.00 27 GLU A O 3
ATOM 3603 N N . ILE A 1 28 ? 6.995 3.698 5.795 1.00 0.00 28 ILE A N 3
ATOM 3604 C CA . ILE A 1 28 ? 5.828 4.149 5.047 1.00 0.00 28 ILE A CA 3
ATOM 3605 C C . ILE A 1 28 ? 4.591 4.202 5.936 1.00 0.00 28 ILE A C 3
ATOM 3606 O O . ILE A 1 28 ? 3.943 5.242 6.055 1.00 0.00 28 ILE A O 3
ATOM 3622 N N . ARG A 1 29 ? 4.269 3.073 6.561 1.00 0.00 29 ARG A N 3
ATOM 3623 C CA . ARG A 1 29 ? 3.110 2.991 7.440 1.00 0.00 29 ARG A CA 3
ATOM 3624 C C . ARG A 1 29 ? 3.203 4.022 8.561 1.00 0.00 29 ARG A C 3
ATOM 3625 O O . ARG A 1 29 ? 2.196 4.593 8.980 1.00 0.00 29 ARG A O 3
ATOM 3646 N N . LYS A 1 30 ? 4.419 4.256 9.043 1.00 0.00 30 LYS A N 3
ATOM 3647 C CA . LYS A 1 30 ? 4.646 5.219 10.114 1.00 0.00 30 LYS A CA 3
ATOM 3648 C C . LYS A 1 30 ? 4.253 6.625 9.674 1.00 0.00 30 LYS A C 3
ATOM 3649 O O . LYS A 1 30 ? 3.618 7.366 10.425 1.00 0.00 30 LYS A O 3
ATOM 3668 N N . VAL A 1 31 ? 4.633 6.987 8.453 1.00 0.00 31 VAL A N 3
ATOM 3669 C CA . VAL A 1 31 ? 4.318 8.303 7.912 1.00 0.00 31 VAL A CA 3
ATOM 3670 C C . VAL A 1 31 ? 2.818 8.463 7.694 1.00 0.00 31 VAL A C 3
ATOM 3671 O O . VAL A 1 31 ? 2.215 9.440 8.141 1.00 0.00 31 VAL A O 3
ATOM 3684 N N . LEU A 1 32 ? 2.220 7.498 7.005 1.00 0.00 32 LEU A N 3
ATOM 3685 C CA . LEU A 1 32 ? 0.788 7.530 6.727 1.00 0.00 32 LEU A CA 3
ATOM 3686 C C . LEU A 1 32 ? -0.012 7.709 8.013 1.00 0.00 32 LEU A C 3
ATOM 3687 O O . LEU A 1 32 ? -0.763 8.672 8.160 1.00 0.00 32 LEU A O 3
ATOM 3703 N N . GLY A 1 33 ? 0.156 6.774 8.944 1.00 0.00 33 GLY A N 3
ATOM 3704 C CA . GLY A 1 33 ? -0.555 6.848 10.207 1.00 0.00 33 GLY A CA 3
ATOM 3705 C C . GLY A 1 33 ? -0.544 8.244 10.798 1.00 0.00 33 GLY A C 3
ATOM 3706 O O . GLY A 1 33 ? -1.529 8.682 11.391 1.00 0.00 33 GLY A O 3
ATOM 3710 N N . ALA A 1 34 ? 0.575 8.943 10.638 1.00 0.00 34 ALA A N 3
ATOM 3711 C CA . ALA A 1 34 ? 0.710 10.297 11.160 1.00 0.00 34 ALA A CA 3
ATOM 3712 C C . ALA A 1 34 ? -0.267 11.249 10.478 1.00 0.00 34 ALA A C 3
ATOM 3713 O O . ALA A 1 34 ? -0.777 12.180 11.099 1.00 0.00 34 ALA A O 3
ATOM 3720 N N . ASN A 1 35 ? -0.523 11.008 9.196 1.00 0.00 35 ASN A N 3
ATOM 3721 C CA . ASN A 1 35 ? -1.439 11.845 8.429 1.00 0.00 35 ASN A CA 3
ATOM 3722 C C . ASN A 1 35 ? -2.872 11.334 8.548 1.00 0.00 35 ASN A C 3
ATOM 3723 O O . ASN A 1 35 ? -3.622 11.327 7.573 1.00 0.00 35 ASN A O 3
ATOM 3734 N N . ASN A 1 36 ? -3.245 10.908 9.750 1.00 0.00 36 ASN A N 3
ATOM 3735 C CA . ASN A 1 36 ? -4.587 10.396 9.997 1.00 0.00 36 ASN A CA 3
ATOM 3736 C C . ASN A 1 36 ? -5.114 9.642 8.780 1.00 0.00 36 ASN A C 3
ATOM 3737 O O . ASN A 1 36 ? -6.284 9.768 8.417 1.00 0.00 36 ASN A O 3
ATOM 3748 N N . CYS A 1 37 ? -4.243 8.858 8.154 1.00 0.00 37 CYS A N 3
ATOM 3749 C CA . CYS A 1 37 ? -4.620 8.083 6.977 1.00 0.00 37 CYS A CA 3
ATOM 3750 C C . CYS A 1 37 ? -4.813 6.612 7.333 1.00 0.00 37 CYS A C 3
ATOM 3751 O O . CYS A 1 37 ? -4.576 6.202 8.469 1.00 0.00 37 CYS A O 3
ATOM 3759 N N . ASP A 1 38 ? -5.245 5.824 6.355 1.00 0.00 38 ASP A N 3
ATOM 3760 C CA . ASP A 1 38 ? -5.470 4.399 6.565 1.00 0.00 38 ASP A CA 3
ATOM 3761 C C . ASP A 1 38 ? -4.667 3.569 5.568 1.00 0.00 38 ASP A C 3
ATOM 3762 O O . ASP A 1 38 ? -4.660 3.854 4.370 1.00 0.00 38 ASP A O 3
ATOM 3771 N N . TYR A 1 39 ? -3.989 2.543 6.071 1.00 0.00 39 TYR A N 3
ATOM 3772 C CA . TYR A 1 39 ? -3.179 1.674 5.226 1.00 0.00 39 TYR A CA 3
ATOM 3773 C C . TYR A 1 39 ? -3.553 0.210 5.433 1.00 0.00 39 TYR A C 3
ATOM 3774 O O . TYR A 1 39 ? -3.618 -0.270 6.565 1.00 0.00 39 TYR A O 3
ATOM 3792 N N . GLU A 1 40 ? -3.796 -0.494 4.332 1.00 0.00 40 GLU A N 3
ATOM 3793 C CA . GLU A 1 40 ? -4.163 -1.904 4.393 1.00 0.00 40 GLU A CA 3
ATOM 3794 C C . GLU A 1 40 ? -3.216 -2.750 3.546 1.00 0.00 40 GLU A C 3
ATOM 3795 O O . GLU A 1 40 ? -2.806 -2.341 2.461 1.00 0.00 40 GLU A O 3
ATOM 3807 N N . GLN A 1 41 ? -2.875 -3.931 4.052 1.00 0.00 41 GLN A N 3
ATOM 3808 C CA . GLN A 1 41 ? -1.975 -4.833 3.343 1.00 0.00 41 GLN A CA 3
ATOM 3809 C C . GLN A 1 41 ? -2.658 -5.430 2.117 1.00 0.00 41 GLN A C 3
ATOM 3810 O O . GLN A 1 41 ? -3.467 -6.351 2.232 1.00 0.00 41 GLN A O 3
ATOM 3824 N N . ARG A 1 42 ? -2.328 -4.898 0.945 1.00 0.00 42 ARG A N 3
ATOM 3825 C CA . ARG A 1 42 ? -2.911 -5.377 -0.303 1.00 0.00 42 ARG A CA 3
ATOM 3826 C C . ARG A 1 42 ? -2.068 -6.498 -0.902 1.00 0.00 42 ARG A C 3
ATOM 3827 O O . ARG A 1 42 ? -2.467 -7.662 -0.890 1.00 0.00 42 ARG A O 3
ATOM 3848 N N . GLU A 1 43 ? -0.900 -6.138 -1.426 1.00 0.00 43 GLU A N 3
ATOM 3849 C CA . GLU A 1 43 ? -0.002 -7.114 -2.031 1.00 0.00 43 GLU A CA 3
ATOM 3850 C C . GLU A 1 43 ? 1.234 -7.329 -1.161 1.00 0.00 43 GLU A C 3
ATOM 3851 O O . GLU A 1 43 ? 1.336 -6.781 -0.064 1.00 0.00 43 GLU A O 3
ATOM 3863 N N . ARG A 1 44 ? 2.170 -8.130 -1.660 1.00 0.00 44 ARG A N 3
ATOM 3864 C CA . ARG A 1 44 ? 3.397 -8.419 -0.929 1.00 0.00 44 ARG A CA 3
ATOM 3865 C C . ARG A 1 44 ? 3.970 -7.149 -0.306 1.00 0.00 44 ARG A C 3
ATOM 3866 O O . ARG A 1 44 ? 4.250 -7.105 0.892 1.00 0.00 44 ARG A O 3
ATOM 3887 N N . PHE A 1 45 ? 4.144 -6.119 -1.127 1.00 0.00 45 PHE A N 3
ATOM 3888 C CA . PHE A 1 45 ? 4.685 -4.849 -0.658 1.00 0.00 45 PHE A CA 3
ATOM 3889 C C . PHE A 1 45 ? 3.765 -3.692 -1.038 1.00 0.00 45 PHE A C 3
ATOM 3890 O O . PHE A 1 45 ? 4.149 -2.525 -0.952 1.00 0.00 45 PHE A O 3
ATOM 3907 N N . LEU A 1 46 ? 2.550 -4.024 -1.459 1.00 0.00 46 LEU A N 3
ATOM 3908 C CA . LEU A 1 46 ? 1.574 -3.014 -1.854 1.00 0.00 46 LEU A CA 3
ATOM 3909 C C . LEU A 1 46 ? 0.525 -2.815 -0.764 1.00 0.00 46 LEU A C 3
ATOM 3910 O O . LEU A 1 46 ? 0.010 -3.782 -0.200 1.00 0.00 46 LEU A O 3
ATOM 3926 N N . LEU A 1 47 ? 0.212 -1.558 -0.475 1.00 0.00 47 LEU A N 3
ATOM 3927 C CA . LEU A 1 47 ? -0.779 -1.231 0.546 1.00 0.00 47 LEU A CA 3
ATOM 3928 C C . LEU A 1 47 ? -1.823 -0.263 0.001 1.00 0.00 47 LEU A C 3
ATOM 3929 O O . LEU A 1 47 ? -1.589 0.425 -0.993 1.00 0.00 47 LEU A O 3
ATOM 3945 N N . PHE A 1 48 ? -2.976 -0.212 0.660 1.00 0.00 48 PHE A N 3
ATOM 3946 C CA . PHE A 1 48 ? -4.057 0.674 0.242 1.00 0.00 48 PHE A CA 3
ATOM 3947 C C . PHE A 1 48 ? -4.115 1.915 1.128 1.00 0.00 48 PHE A C 3
ATOM 3948 O O . PHE A 1 48 ? -4.544 1.849 2.281 1.00 0.00 48 PHE A O 3
ATOM 3965 N N . CYS A 1 49 ? -3.681 3.045 0.582 1.00 0.00 49 CYS A N 3
ATOM 3966 C CA . CYS A 1 49 ? -3.683 4.302 1.322 1.00 0.00 49 CYS A CA 3
ATOM 3967 C C . CYS A 1 49 ? -5.028 5.009 1.191 1.00 0.00 49 CYS A C 3
ATOM 3968 O O . CYS A 1 49 ? -5.720 4.867 0.183 1.00 0.00 49 CYS A O 3
ATOM 3976 N N . VAL A 1 50 ? -5.393 5.769 2.218 1.00 0.00 50 VAL A N 3
ATOM 3977 C CA . VAL A 1 50 ? -6.656 6.498 2.219 1.00 0.00 50 VAL A CA 3
ATOM 3978 C C . VAL A 1 50 ? -6.520 7.834 2.940 1.00 0.00 50 VAL A C 3
ATOM 3979 O O . VAL A 1 50 ? -5.930 7.912 4.018 1.00 0.00 50 VAL A O 3
ATOM 3992 N N . HIS A 1 51 ? -7.069 8.884 2.338 1.00 0.00 51 HIS A N 3
ATOM 3993 C CA . HIS A 1 51 ? -7.010 10.219 2.924 1.00 0.00 51 HIS A CA 3
ATOM 3994 C C . HIS A 1 51 ? -8.205 11.059 2.483 1.00 0.00 51 HIS A C 3
ATOM 3995 O O . HIS A 1 51 ? -8.833 10.776 1.465 1.00 0.00 51 HIS A O 3
ATOM 4010 N N . GLY A 1 52 ? -8.512 12.094 3.259 1.00 0.00 52 GLY A N 3
ATOM 4011 C CA . GLY A 1 52 ? -9.631 12.959 2.933 1.00 0.00 52 GLY A CA 3
ATOM 4012 C C . GLY A 1 52 ? -9.301 14.427 3.112 1.00 0.00 52 GLY A C 3
ATOM 4013 O O . GLY A 1 52 ? -9.489 14.985 4.193 1.00 0.00 52 GLY A O 3
ATOM 4017 N N . ASP A 1 53 ? -8.806 15.054 2.051 1.00 0.00 53 ASP A N 3
ATOM 4018 C CA . ASP A 1 53 ? -8.447 16.467 2.096 1.00 0.00 53 ASP A CA 3
ATOM 4019 C C . ASP A 1 53 ? -9.516 17.321 1.419 1.00 0.00 53 ASP A C 3
ATOM 4020 O O . ASP A 1 53 ? -9.234 18.045 0.466 1.00 0.00 53 ASP A O 3
ATOM 4029 N N . GLY A 1 54 ? -10.744 17.228 1.919 1.00 0.00 54 GLY A N 3
ATOM 4030 C CA . GLY A 1 54 ? -11.837 17.996 1.350 1.00 0.00 54 GLY A CA 3
ATOM 4031 C C . GLY A 1 54 ? -13.195 17.443 1.733 1.00 0.00 54 GLY A C 3
ATOM 4032 O O . GLY A 1 54 ? -13.570 17.453 2.906 1.00 0.00 54 GLY A O 3
ATOM 4036 N N . HIS A 1 55 ? -13.936 16.959 0.741 1.00 0.00 55 HIS A N 3
ATOM 4037 C CA . HIS A 1 55 ? -15.262 16.399 0.979 1.00 0.00 55 HIS A CA 3
ATOM 4038 C C . HIS A 1 55 ? -15.225 14.875 0.930 1.00 0.00 55 HIS A C 3
ATOM 4039 O O . HIS A 1 55 ? -14.518 14.287 0.112 1.00 0.00 55 HIS A O 3
ATOM 4054 N N . ALA A 1 56 ? -15.990 14.241 1.813 1.00 0.00 56 ALA A N 3
ATOM 4055 C CA . ALA A 1 56 ? -16.046 12.786 1.870 1.00 0.00 56 ALA A CA 3
ATOM 4056 C C . ALA A 1 56 ? -16.219 12.188 0.477 1.00 0.00 56 ALA A C 3
ATOM 4057 O O . ALA A 1 56 ? -15.439 11.333 0.058 1.00 0.00 56 ALA A O 3
ATOM 4064 N N . GLU A 1 57 ? -17.245 12.644 -0.234 1.00 0.00 57 GLU A N 3
ATOM 4065 C CA . GLU A 1 57 ? -17.520 12.152 -1.579 1.00 0.00 57 GLU A CA 3
ATOM 4066 C C . GLU A 1 57 ? -16.317 12.366 -2.493 1.00 0.00 57 GLU A C 3
ATOM 4067 O O . GLU A 1 57 ? -16.184 11.710 -3.525 1.00 0.00 57 GLU A O 3
ATOM 4079 N N . ASN A 1 58 ? -15.444 13.291 -2.106 1.00 0.00 58 ASN A N 3
ATOM 4080 C CA . ASN A 1 58 ? -14.253 13.594 -2.890 1.00 0.00 58 ASN A CA 3
ATOM 4081 C C . ASN A 1 58 ? -13.004 13.027 -2.223 1.00 0.00 58 ASN A C 3
ATOM 4082 O O . ASN A 1 58 ? -11.938 13.644 -2.249 1.00 0.00 58 ASN A O 3
ATOM 4093 N N . LEU A 1 59 ? -13.142 11.849 -1.625 1.00 0.00 59 LEU A N 3
ATOM 4094 C CA . LEU A 1 59 ? -12.024 11.198 -0.950 1.00 0.00 59 LEU A CA 3
ATOM 4095 C C . LEU A 1 59 ? -11.031 10.635 -1.962 1.00 0.00 59 LEU A C 3
ATOM 4096 O O . LEU A 1 59 ? -11.415 10.191 -3.044 1.00 0.00 59 LEU A O 3
ATOM 4112 N N . VAL A 1 60 ? -9.752 10.653 -1.601 1.00 0.00 60 VAL A N 3
ATOM 4113 C CA . VAL A 1 60 ? -8.703 10.141 -2.475 1.00 0.00 60 VAL A CA 3
ATOM 4114 C C . VAL A 1 60 ? -8.207 8.780 -1.999 1.00 0.00 60 VAL A C 3
ATOM 4115 O O . VAL A 1 60 ? -8.085 8.539 -0.799 1.00 0.00 60 VAL A O 3
ATOM 4128 N N . GLN A 1 61 ? -7.922 7.896 -2.949 1.00 0.00 61 GLN A N 3
ATOM 4129 C CA . GLN A 1 61 ? -7.439 6.558 -2.627 1.00 0.00 61 GLN A CA 3
ATOM 4130 C C . GLN A 1 61 ? -6.311 6.145 -3.567 1.00 0.00 61 GLN A C 3
ATOM 4131 O O . GLN A 1 61 ? -6.524 5.970 -4.767 1.00 0.00 61 GLN A O 3
ATOM 4145 N N . TRP A 1 62 ? -5.113 5.992 -3.015 1.00 0.00 62 TRP A N 3
ATOM 4146 C CA . TRP A 1 62 ? -3.952 5.600 -3.805 1.00 0.00 62 TRP A CA 3
ATOM 4147 C C . TRP A 1 62 ? -3.157 4.507 -3.099 1.00 0.00 62 TRP A C 3
ATOM 4148 O O . TRP A 1 62 ? -3.071 4.485 -1.871 1.00 0.00 62 TRP A O 3
ATOM 4169 N N . GLU A 1 63 ? -2.576 3.604 -3.882 1.00 0.00 63 GLU A N 3
ATOM 4170 C CA . GLU A 1 63 ? -1.788 2.508 -3.329 1.00 0.00 63 GLU A CA 3
ATOM 4171 C C . GLU A 1 63 ? -0.297 2.826 -3.389 1.00 0.00 63 GLU A C 3
ATOM 4172 O O . GLU A 1 63 ? 0.123 3.752 -4.082 1.00 0.00 63 GLU A O 3
ATOM 4184 N N . MET A 1 64 ? 0.497 2.051 -2.657 1.00 0.00 64 MET A N 3
ATOM 4185 C CA . MET A 1 64 ? 1.941 2.250 -2.627 1.00 0.00 64 MET A CA 3
ATOM 4186 C C . MET A 1 64 ? 2.672 0.913 -2.554 1.00 0.00 64 MET A C 3
ATOM 4187 O O . MET A 1 64 ? 2.512 0.161 -1.593 1.00 0.00 64 MET A O 3
ATOM 4201 N N . GLU A 1 65 ? 3.474 0.625 -3.574 1.00 0.00 65 GLU A N 3
ATOM 4202 C CA . GLU A 1 65 ? 4.228 -0.622 -3.624 1.00 0.00 65 GLU A CA 3
ATOM 4203 C C . GLU A 1 65 ? 5.726 -0.349 -3.722 1.00 0.00 65 GLU A C 3
ATOM 4204 O O . GLU A 1 65 ? 6.181 0.360 -4.619 1.00 0.00 65 GLU A O 3
ATOM 4216 N N . VAL A 1 66 ? 6.487 -0.917 -2.792 1.00 0.00 66 VAL A N 3
ATOM 4217 C CA . VAL A 1 66 ? 7.933 -0.736 -2.773 1.00 0.00 66 VAL A CA 3
ATOM 4218 C C . VAL A 1 66 ? 8.616 -1.652 -3.782 1.00 0.00 66 VAL A C 3
ATOM 4219 O O . VAL A 1 66 ? 8.349 -2.853 -3.826 1.00 0.00 66 VAL A O 3
ATOM 4232 N N . CYS A 1 67 ? 9.497 -1.077 -4.593 1.00 0.00 67 CYS A N 3
ATOM 4233 C CA . CYS A 1 67 ? 10.219 -1.842 -5.604 1.00 0.00 67 CYS A CA 3
ATOM 4234 C C . CYS A 1 67 ? 11.497 -1.122 -6.021 1.00 0.00 67 CYS A C 3
ATOM 4235 O O . CYS A 1 67 ? 11.704 0.045 -5.685 1.00 0.00 67 CYS A O 3
ATOM 4243 N N . LYS A 1 68 ? 12.353 -1.824 -6.755 1.00 0.00 68 LYS A N 3
ATOM 4244 C CA . LYS A 1 68 ? 13.612 -1.254 -7.219 1.00 0.00 68 LYS A CA 3
ATOM 4245 C C . LYS A 1 68 ? 13.456 -0.653 -8.612 1.00 0.00 68 LYS A C 3
ATOM 4246 O O . LYS A 1 68 ? 12.899 -1.282 -9.512 1.00 0.00 68 LYS A O 3
ATOM 4265 N N . LEU A 1 69 ? 13.953 0.567 -8.784 1.00 0.00 69 LEU A N 3
ATOM 4266 C CA . LEU A 1 69 ? 13.871 1.253 -10.069 1.00 0.00 69 LEU A CA 3
ATOM 4267 C C . LEU A 1 69 ? 14.841 0.642 -11.075 1.00 0.00 69 LEU A C 3
ATOM 4268 O O . LEU A 1 69 ? 15.970 0.279 -10.744 1.00 0.00 69 LEU A O 3
ATOM 4284 N N . PRO A 1 70 ? 14.395 0.529 -12.335 1.00 0.00 70 PRO A N 3
ATOM 4285 C CA . PRO A 1 70 ? 15.209 -0.034 -13.416 1.00 0.00 70 PRO A CA 3
ATOM 4286 C C . PRO A 1 70 ? 16.367 0.878 -13.805 1.00 0.00 70 PRO A C 3
ATOM 4287 O O . PRO A 1 70 ? 17.517 0.443 -13.872 1.00 0.00 70 PRO A O 3
ATOM 4298 N N . ARG A 1 71 ? 16.056 2.145 -14.060 1.00 0.00 71 ARG A N 3
ATOM 4299 C CA . ARG A 1 71 ? 17.071 3.118 -14.443 1.00 0.00 71 ARG A CA 3
ATOM 4300 C C . ARG A 1 71 ? 18.026 3.393 -13.285 1.00 0.00 71 ARG A C 3
ATOM 4301 O O . ARG A 1 71 ? 19.217 3.087 -13.362 1.00 0.00 71 ARG A O 3
ATOM 4322 N N . LEU A 1 72 ? 17.496 3.972 -12.213 1.00 0.00 72 LEU A N 3
ATOM 4323 C CA . LEU A 1 72 ? 18.301 4.289 -11.038 1.00 0.00 72 LEU A CA 3
ATOM 4324 C C . LEU A 1 72 ? 18.686 3.020 -10.284 1.00 0.00 72 LEU A C 3
ATOM 4325 O O . LEU A 1 72 ? 18.027 1.988 -10.408 1.00 0.00 72 LEU A O 3
ATOM 4341 N N . SER A 1 73 ? 19.756 3.105 -9.501 1.00 0.00 73 SER A N 3
ATOM 4342 C CA . SER A 1 73 ? 20.230 1.964 -8.727 1.00 0.00 73 SER A CA 3
ATOM 4343 C C . SER A 1 73 ? 19.794 2.076 -7.269 1.00 0.00 73 SER A C 3
ATOM 4344 O O . SER A 1 73 ? 20.599 1.903 -6.353 1.00 0.00 73 SER A O 3
ATOM 4352 N N . LEU A 1 74 ? 18.515 2.368 -7.062 1.00 0.00 74 LEU A N 3
ATOM 4353 C CA . LEU A 1 74 ? 17.970 2.505 -5.716 1.00 0.00 74 LEU A CA 3
ATOM 4354 C C . LEU A 1 74 ? 16.520 2.034 -5.666 1.00 0.00 74 LEU A C 3
ATOM 4355 O O . LEU A 1 74 ? 15.907 1.767 -6.698 1.00 0.00 74 LEU A O 3
ATOM 4371 N N . ASN A 1 75 ? 15.977 1.936 -4.456 1.00 0.00 75 ASN A N 3
ATOM 4372 C CA . ASN A 1 75 ? 14.598 1.498 -4.271 1.00 0.00 75 ASN A CA 3
ATOM 4373 C C . ASN A 1 75 ? 13.639 2.684 -4.323 1.00 0.00 75 ASN A C 3
ATOM 4374 O O . ASN A 1 75 ? 13.803 3.661 -3.593 1.00 0.00 75 ASN A O 3
ATOM 4385 N N . GLY A 1 76 ? 12.637 2.591 -5.192 1.00 0.00 76 GLY A N 3
ATOM 4386 C CA . GLY A 1 76 ? 11.667 3.662 -5.322 1.00 0.00 76 GLY A CA 3
ATOM 4387 C C . GLY A 1 76 ? 10.253 3.203 -5.026 1.00 0.00 76 GLY A C 3
ATOM 4388 O O . GLY A 1 76 ? 9.919 2.033 -5.214 1.00 0.00 76 GLY A O 3
ATOM 4392 N N . VAL A 1 77 ? 9.419 4.126 -4.557 1.00 0.00 77 VAL A N 3
ATOM 4393 C CA . VAL A 1 77 ? 8.033 3.810 -4.233 1.00 0.00 77 VAL A CA 3
ATOM 4394 C C . VAL A 1 77 ? 7.141 3.919 -5.465 1.00 0.00 77 VAL A C 3
ATOM 4395 O O . VAL A 1 77 ? 7.325 4.804 -6.300 1.00 0.00 77 VAL A O 3
ATOM 4408 N N . ARG A 1 78 ? 6.175 3.012 -5.571 1.00 0.00 78 ARG A N 3
ATOM 4409 C CA . ARG A 1 78 ? 5.254 3.006 -6.702 1.00 0.00 78 ARG A CA 3
ATOM 4410 C C . ARG A 1 78 ? 3.901 3.588 -6.304 1.00 0.00 78 ARG A C 3
ATOM 4411 O O . ARG A 1 78 ? 3.168 2.998 -5.511 1.00 0.00 78 ARG A O 3
ATOM 4432 N N . PHE A 1 79 ? 3.577 4.751 -6.861 1.00 0.00 79 PHE A N 3
ATOM 4433 C CA . PHE A 1 79 ? 2.313 5.414 -6.564 1.00 0.00 79 PHE A CA 3
ATOM 4434 C C . PHE A 1 79 ? 1.265 5.087 -7.624 1.00 0.00 79 PHE A C 3
ATOM 4435 O O . PHE A 1 79 ? 1.501 5.256 -8.820 1.00 0.00 79 PHE A O 3
ATOM 4452 N N . LYS A 1 80 ? 0.106 4.617 -7.175 1.00 0.00 80 LYS A N 3
ATOM 4453 C CA . LYS A 1 80 ? -0.980 4.266 -8.083 1.00 0.00 80 LYS A CA 3
ATOM 4454 C C . LYS A 1 80 ? -2.294 4.893 -7.627 1.00 0.00 80 LYS A C 3
ATOM 4455 O O . LYS A 1 80 ? -2.699 4.739 -6.474 1.00 0.00 80 LYS A O 3
ATOM 4474 N N . ARG A 1 81 ? -2.956 5.598 -8.538 1.00 0.00 81 ARG A N 3
ATOM 4475 C CA . ARG A 1 81 ? -4.224 6.248 -8.229 1.00 0.00 81 ARG A CA 3
ATOM 4476 C C . ARG A 1 81 ? -5.380 5.256 -8.324 1.00 0.00 81 ARG A C 3
ATOM 4477 O O . ARG A 1 81 ? -5.310 4.275 -9.064 1.00 0.00 81 ARG A O 3
ATOM 4498 N N . ILE A 1 82 ? -6.441 5.519 -7.569 1.00 0.00 82 ILE A N 3
ATOM 4499 C CA . ILE A 1 82 ? -7.612 4.650 -7.568 1.00 0.00 82 ILE A CA 3
ATOM 4500 C C . ILE A 1 82 ? -8.897 5.459 -7.705 1.00 0.00 82 ILE A C 3
ATOM 4501 O O . ILE A 1 82 ? -9.736 5.171 -8.558 1.00 0.00 82 ILE A O 3
ATOM 4517 N N . SER A 1 83 ? -9.044 6.474 -6.859 1.00 0.00 83 SER A N 3
ATOM 4518 C CA . SER A 1 83 ? -10.228 7.325 -6.884 1.00 0.00 83 SER A CA 3
ATOM 4519 C C . SER A 1 83 ? -9.844 8.794 -6.738 1.00 0.00 83 SER A C 3
ATOM 4520 O O . SER A 1 83 ? -8.699 9.121 -6.429 1.00 0.00 83 SER A O 3
ATOM 4528 N N . GLY A 1 84 ? -10.813 9.677 -6.962 1.00 0.00 84 GLY A N 3
ATOM 4529 C CA . GLY A 1 84 ? -10.558 11.102 -6.851 1.00 0.00 84 GLY A CA 3
ATOM 4530 C C . GLY A 1 84 ? -9.942 11.680 -8.109 1.00 0.00 84 GLY A C 3
ATOM 4531 O O . GLY A 1 84 ? -9.241 10.983 -8.844 1.00 0.00 84 GLY A O 3
ATOM 4535 N N . THR A 1 85 ? -10.204 12.959 -8.361 1.00 0.00 85 THR A N 3
ATOM 4536 C CA . THR A 1 85 ? -9.672 13.631 -9.540 1.00 0.00 85 THR A CA 3
ATOM 4537 C C . THR A 1 85 ? -8.167 13.844 -9.419 1.00 0.00 85 THR A C 3
ATOM 4538 O O . THR A 1 85 ? -7.637 13.986 -8.317 1.00 0.00 85 THR A O 3
ATOM 4549 N N . SER A 1 86 ? -7.484 13.868 -10.559 1.00 0.00 86 SER A N 3
ATOM 4550 C CA . SER A 1 86 ? -6.039 14.061 -10.581 1.00 0.00 86 SER A CA 3
ATOM 4551 C C . SER A 1 86 ? -5.601 15.008 -9.467 1.00 0.00 86 SER A C 3
ATOM 4552 O O . SER A 1 86 ? -4.913 14.603 -8.529 1.00 0.00 86 SER A O 3
ATOM 4560 N N . ILE A 1 87 ? -6.005 16.268 -9.578 1.00 0.00 87 ILE A N 3
ATOM 4561 C CA . ILE A 1 87 ? -5.656 17.272 -8.580 1.00 0.00 87 ILE A CA 3
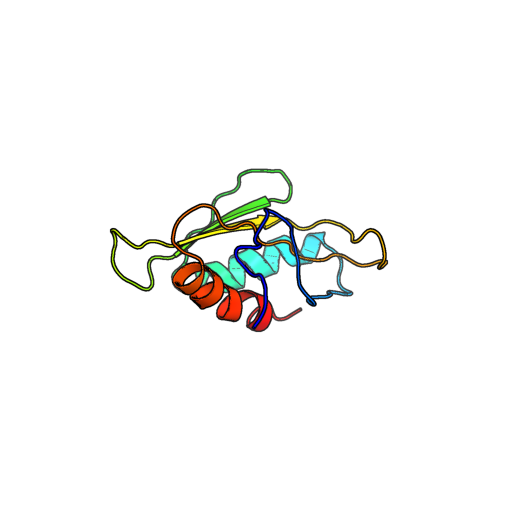ATOM 4562 C C . ILE A 1 87 ? -5.704 16.688 -7.172 1.00 0.00 87 ILE A C 3
ATOM 4563 O O . ILE A 1 87 ? -4.709 16.705 -6.448 1.00 0.00 87 ILE A O 3
ATOM 4579 N N . ALA A 1 88 ? -6.868 16.171 -6.792 1.00 0.00 88 ALA A N 3
ATOM 4580 C CA . ALA A 1 88 ? -7.045 15.578 -5.472 1.00 0.00 88 ALA A CA 3
ATOM 4581 C C . ALA A 1 88 ? -5.988 14.511 -5.203 1.00 0.00 88 ALA A C 3
ATOM 4582 O O . ALA A 1 88 ? -5.530 14.348 -4.072 1.00 0.00 88 ALA A O 3
ATOM 4589 N N . PHE A 1 89 ? -5.606 13.786 -6.249 1.00 0.00 89 PHE A N 3
ATOM 4590 C CA . PHE A 1 89 ? -4.605 12.734 -6.125 1.00 0.00 89 PHE A CA 3
ATOM 4591 C C . PHE A 1 89 ? -3.209 13.328 -5.963 1.00 0.00 89 PHE A C 3
ATOM 4592 O O . PHE A 1 89 ? -2.382 12.807 -5.214 1.00 0.00 89 PHE A O 3
ATOM 4609 N N . LYS A 1 90 ? -2.952 14.422 -6.672 1.00 0.00 90 LYS A N 3
ATOM 4610 C CA . LYS A 1 90 ? -1.657 15.090 -6.608 1.00 0.00 90 LYS A CA 3
ATOM 4611 C C . LYS A 1 90 ? -1.534 15.917 -5.332 1.00 0.00 90 LYS A C 3
ATOM 4612 O O . LYS A 1 90 ? -0.431 16.175 -4.853 1.00 0.00 90 LYS A O 3
ATOM 4631 N N . ASN A 1 91 ? -2.674 16.327 -4.786 1.00 0.00 91 ASN A N 3
ATOM 4632 C CA . ASN A 1 91 ? -2.693 17.124 -3.564 1.00 0.00 91 ASN A CA 3
ATOM 4633 C C . ASN A 1 91 ? -2.127 16.332 -2.389 1.00 0.00 91 ASN A C 3
ATOM 4634 O O . ASN A 1 91 ? -1.335 16.851 -1.603 1.00 0.00 91 ASN A O 3
ATOM 4645 N N . ILE A 1 92 ? -2.540 15.074 -2.277 1.00 0.00 92 ILE A N 3
ATOM 4646 C CA . ILE A 1 92 ? -2.073 14.210 -1.200 1.00 0.00 92 ILE A CA 3
ATOM 4647 C C . ILE A 1 92 ? -0.730 13.577 -1.546 1.00 0.00 92 ILE A C 3
ATOM 4648 O O . ILE A 1 92 ? 0.027 13.179 -0.661 1.00 0.00 92 ILE A O 3
ATOM 4664 N N . ALA A 1 93 ? -0.440 13.488 -2.840 1.00 0.00 93 ALA A N 3
ATOM 4665 C CA . ALA A 1 93 ? 0.814 12.906 -3.303 1.00 0.00 93 ALA A CA 3
ATOM 4666 C C . ALA A 1 93 ? 1.995 13.809 -2.967 1.00 0.00 93 ALA A C 3
ATOM 4667 O O . ALA A 1 93 ? 3.079 13.331 -2.631 1.00 0.00 93 ALA A O 3
ATOM 4674 N N . SER A 1 94 ? 1.780 15.117 -3.059 1.00 0.00 94 SER A N 3
ATOM 4675 C CA . SER A 1 94 ? 2.829 16.088 -2.769 1.00 0.00 94 SER A CA 3
ATOM 4676 C C . SER A 1 94 ? 3.234 16.025 -1.299 1.00 0.00 94 SER A C 3
ATOM 4677 O O . SER A 1 94 ? 4.295 16.518 -0.914 1.00 0.00 94 SER A O 3
ATOM 4685 N N . LYS A 1 95 ? 2.382 15.416 -0.482 1.00 0.00 95 LYS A N 3
ATOM 4686 C CA . LYS A 1 95 ? 2.650 15.286 0.945 1.00 0.00 95 LYS A CA 3
ATOM 4687 C C . LYS A 1 95 ? 3.530 14.073 1.226 1.00 0.00 95 LYS A C 3
ATOM 4688 O O . LYS A 1 95 ? 4.668 14.211 1.676 1.00 0.00 95 LYS A O 3
ATOM 4707 N N . ILE A 1 96 ? 2.997 12.886 0.956 1.00 0.00 96 ILE A N 3
ATOM 4708 C CA . ILE A 1 96 ? 3.736 11.649 1.178 1.00 0.00 96 ILE A CA 3
ATOM 4709 C C . ILE A 1 96 ? 5.157 11.753 0.635 1.00 0.00 96 ILE A C 3
ATOM 4710 O O . ILE A 1 96 ? 6.122 11.422 1.324 1.00 0.00 96 ILE A O 3
ATOM 4726 N N . ALA A 1 97 ? 5.278 12.216 -0.605 1.00 0.00 97 ALA A N 3
ATOM 4727 C CA . ALA A 1 97 ? 6.582 12.367 -1.240 1.00 0.00 97 ALA A CA 3
ATOM 4728 C C . ALA A 1 97 ? 7.559 13.093 -0.321 1.00 0.00 97 ALA A C 3
ATOM 4729 O O . ALA A 1 97 ? 8.633 12.580 -0.013 1.00 0.00 97 ALA A O 3
ATOM 4736 N N . ASN A 1 98 ? 7.178 14.290 0.113 1.00 0.00 98 ASN A N 3
ATOM 4737 C CA . ASN A 1 98 ? 8.022 15.087 0.995 1.00 0.00 98 ASN A CA 3
ATOM 4738 C C . ASN A 1 98 ? 8.119 14.449 2.378 1.00 0.00 98 ASN A C 3
ATOM 4739 O O . ASN A 1 98 ? 9.198 14.048 2.812 1.00 0.00 98 ASN A O 3
ATOM 4750 N N . GLU A 1 99 ? 6.983 14.358 3.063 1.00 0.00 99 GLU A N 3
ATOM 4751 C CA . GLU A 1 99 ? 6.941 13.768 4.396 1.00 0.00 99 GLU A CA 3
ATOM 4752 C C . GLU A 1 99 ? 7.869 12.560 4.486 1.00 0.00 99 GLU A C 3
ATOM 4753 O O . GLU A 1 99 ? 8.688 12.460 5.400 1.00 0.00 99 GLU A O 3
ATOM 4765 N N . LEU A 1 100 ? 7.735 11.646 3.532 1.00 0.00 100 LEU A N 3
ATOM 4766 C CA . LEU A 1 100 ? 8.561 10.444 3.502 1.00 0.00 100 LEU A CA 3
ATOM 4767 C C . LEU A 1 100 ? 10.001 10.763 3.893 1.00 0.00 100 LEU A C 3
ATOM 4768 O O . LEU A 1 100 ? 10.778 11.269 3.083 1.00 0.00 100 LEU A O 3
ATOM 4784 N N . LYS A 1 101 ? 10.351 10.461 5.139 1.00 0.00 101 LYS A N 3
ATOM 4785 C CA . LYS A 1 101 ? 11.698 10.711 5.637 1.00 0.00 101 LYS A CA 3
ATOM 4786 C C . LYS A 1 101 ? 12.685 9.696 5.070 1.00 0.00 101 LYS A C 3
ATOM 4787 O O . LYS A 1 101 ? 13.214 8.855 5.799 1.00 0.00 101 LYS A O 3
ATOM 4806 N N . LEU A 1 102 ? 12.931 9.780 3.768 1.00 0.00 102 LEU A N 3
ATOM 4807 C CA . LEU A 1 102 ? 13.857 8.870 3.103 1.00 0.00 102 LEU A CA 3
ATOM 4808 C C . LEU A 1 102 ? 14.885 9.642 2.282 1.00 0.00 102 LEU A C 3
ATOM 4809 O O . LEU A 1 102 ? 14.545 10.279 1.285 1.00 0.00 102 LEU A O 3
ATOM 4825 N N . GLY A 1 1 ? -0.419 20.125 -17.730 1.00 0.00 1 GLY A N 4
ATOM 4826 C CA . GLY A 1 1 ? -1.485 21.003 -17.286 1.00 0.00 1 GLY A CA 4
ATOM 4827 C C . GLY A 1 1 ? -2.682 20.977 -18.216 1.00 0.00 1 GLY A C 4
ATOM 4828 O O . GLY A 1 1 ? -3.789 20.632 -17.804 1.00 0.00 1 GLY A O 4
ATOM 4832 N N . SER A 1 2 ? -2.460 21.344 -19.474 1.00 0.00 2 SER A N 4
ATOM 4833 C CA . SER A 1 2 ? -3.530 21.367 -20.464 1.00 0.00 2 SER A CA 4
ATOM 4834 C C . SER A 1 2 ? -3.543 20.078 -21.280 1.00 0.00 2 SER A C 4
ATOM 4835 O O . SER A 1 2 ? -3.714 20.103 -22.499 1.00 0.00 2 SER A O 4
ATOM 4843 N N . SER A 1 3 ? -3.361 18.951 -20.598 1.00 0.00 3 SER A N 4
ATOM 4844 C CA . SER A 1 3 ? -3.348 17.652 -21.259 1.00 0.00 3 SER A CA 4
ATOM 4845 C C . SER A 1 3 ? -3.601 16.530 -20.256 1.00 0.00 3 SER A C 4
ATOM 4846 O O . SER A 1 3 ? -3.015 16.505 -19.175 1.00 0.00 3 SER A O 4
ATOM 4854 N N . GLY A 1 4 ? -4.480 15.602 -20.625 1.00 0.00 4 GLY A N 4
ATOM 4855 C CA . GLY A 1 4 ? -4.796 14.490 -19.748 1.00 0.00 4 GLY A CA 4
ATOM 4856 C C . GLY A 1 4 ? -3.807 13.349 -19.878 1.00 0.00 4 GLY A C 4
ATOM 4857 O O . GLY A 1 4 ? -2.937 13.369 -20.749 1.00 0.00 4 GLY A O 4
ATOM 4861 N N . SER A 1 5 ? -3.938 12.352 -19.009 1.00 0.00 5 SER A N 4
ATOM 4862 C CA . SER A 1 5 ? -3.045 11.200 -19.027 1.00 0.00 5 SER A CA 4
ATOM 4863 C C . SER A 1 5 ? -3.229 10.390 -20.306 1.00 0.00 5 SER A C 4
ATOM 4864 O O . SER A 1 5 ? -4.354 10.096 -20.712 1.00 0.00 5 SER A O 4
ATOM 4872 N N . SER A 1 6 ? -2.116 10.031 -20.937 1.00 0.00 6 SER A N 4
ATOM 4873 C CA . SER A 1 6 ? -2.153 9.258 -22.173 1.00 0.00 6 SER A CA 4
ATOM 4874 C C . SER A 1 6 ? -0.815 8.570 -22.424 1.00 0.00 6 SER A C 4
ATOM 4875 O O . SER A 1 6 ? 0.225 9.221 -22.504 1.00 0.00 6 SER A O 4
ATOM 4883 N N . GLY A 1 7 ? -0.851 7.246 -22.547 1.00 0.00 7 GLY A N 4
ATOM 4884 C CA . GLY A 1 7 ? 0.364 6.490 -22.787 1.00 0.00 7 GLY A CA 4
ATOM 4885 C C . GLY A 1 7 ? 0.475 5.272 -21.893 1.00 0.00 7 GLY A C 4
ATOM 4886 O O . GLY A 1 7 ? -0.320 5.097 -20.969 1.00 0.00 7 GLY A O 4
ATOM 4890 N N . ARG A 1 8 ? 1.464 4.426 -22.167 1.00 0.00 8 ARG A N 4
ATOM 4891 C CA . ARG A 1 8 ? 1.674 3.216 -21.381 1.00 0.00 8 ARG A CA 4
ATOM 4892 C C . ARG A 1 8 ? 1.634 3.524 -19.887 1.00 0.00 8 ARG A C 4
ATOM 4893 O O . ARG A 1 8 ? 2.281 4.461 -19.418 1.00 0.00 8 ARG A O 4
ATOM 4914 N N . PHE A 1 9 ? 0.870 2.730 -19.145 1.00 0.00 9 PHE A N 4
ATOM 4915 C CA . PHE A 1 9 ? 0.744 2.919 -17.704 1.00 0.00 9 PHE A CA 4
ATOM 4916 C C . PHE A 1 9 ? 1.788 2.096 -16.955 1.00 0.00 9 PHE A C 4
ATOM 4917 O O . PHE A 1 9 ? 1.585 0.911 -16.685 1.00 0.00 9 PHE A O 4
ATOM 4934 N N . THR A 1 10 ? 2.906 2.732 -16.621 1.00 0.00 10 THR A N 4
ATOM 4935 C CA . THR A 1 10 ? 3.983 2.060 -15.905 1.00 0.00 10 THR A CA 4
ATOM 4936 C C . THR A 1 10 ? 4.534 2.939 -14.788 1.00 0.00 10 THR A C 4
ATOM 4937 O O . THR A 1 10 ? 4.325 4.152 -14.781 1.00 0.00 10 THR A O 4
ATOM 4948 N N . TRP A 1 11 ? 5.238 2.321 -13.847 1.00 0.00 11 TRP A N 4
ATOM 4949 C CA . TRP A 1 11 ? 5.819 3.049 -12.725 1.00 0.00 11 TRP A CA 4
ATOM 4950 C C . TRP A 1 11 ? 6.578 4.280 -13.209 1.00 0.00 11 TRP A C 4
ATOM 4951 O O . TRP A 1 11 ? 7.431 4.187 -14.092 1.00 0.00 11 TRP A O 4
ATOM 4972 N N . SER A 1 12 ? 6.261 5.432 -12.627 1.00 0.00 12 SER A N 4
ATOM 4973 C CA . SER A 1 12 ? 6.911 6.682 -13.002 1.00 0.00 12 SER A CA 4
ATOM 4974 C C . SER A 1 12 ? 6.821 7.702 -11.872 1.00 0.00 12 SER A C 4
ATOM 4975 O O . SER A 1 12 ? 5.738 8.187 -11.544 1.00 0.00 12 SER A O 4
ATOM 4983 N N . MET A 1 13 ? 7.966 8.023 -11.279 1.00 0.00 13 MET A N 4
ATOM 4984 C CA . MET A 1 13 ? 8.017 8.987 -10.186 1.00 0.00 13 MET A CA 4
ATOM 4985 C C . MET A 1 13 ? 9.412 9.591 -10.058 1.00 0.00 13 MET A C 4
ATOM 4986 O O . MET A 1 13 ? 10.379 9.070 -10.614 1.00 0.00 13 MET A O 4
ATOM 5000 N N . LYS A 1 14 ? 9.509 10.694 -9.324 1.00 0.00 14 LYS A N 4
ATOM 5001 C CA . LYS A 1 14 ? 10.785 11.370 -9.122 1.00 0.00 14 LYS A CA 4
ATOM 5002 C C . LYS A 1 14 ? 11.284 11.175 -7.693 1.00 0.00 14 LYS A C 4
ATOM 5003 O O . LYS A 1 14 ? 11.971 12.036 -7.142 1.00 0.00 14 LYS A O 4
ATOM 5022 N N . THR A 1 15 ? 10.934 10.039 -7.099 1.00 0.00 15 THR A N 4
ATOM 5023 C CA . THR A 1 15 ? 11.346 9.732 -5.735 1.00 0.00 15 THR A CA 4
ATOM 5024 C C . THR A 1 15 ? 12.267 8.518 -5.699 1.00 0.00 15 THR A C 4
ATOM 5025 O O . THR A 1 15 ? 12.095 7.571 -6.468 1.00 0.00 15 THR A O 4
ATOM 5036 N N . THR A 1 16 ? 13.247 8.550 -4.801 1.00 0.00 16 THR A N 4
ATOM 5037 C CA . THR A 1 16 ? 14.196 7.452 -4.666 1.00 0.00 16 THR A CA 4
ATOM 5038 C C . THR A 1 16 ? 14.584 7.237 -3.207 1.00 0.00 16 THR A C 4
ATOM 5039 O O . THR A 1 16 ? 14.590 8.177 -2.412 1.00 0.00 16 THR A O 4
ATOM 5050 N N . SER A 1 17 ? 14.907 5.995 -2.862 1.00 0.00 17 SER A N 4
ATOM 5051 C CA . SER A 1 17 ? 15.293 5.657 -1.497 1.00 0.00 17 SER A CA 4
ATOM 5052 C C . SER A 1 17 ? 16.379 4.585 -1.490 1.00 0.00 17 SER A C 4
ATOM 5053 O O . SER A 1 17 ? 16.251 3.551 -2.146 1.00 0.00 17 SER A O 4
ATOM 5061 N N . SER A 1 18 ? 17.448 4.840 -0.743 1.00 0.00 18 SER A N 4
ATOM 5062 C CA . SER A 1 18 ? 18.559 3.900 -0.652 1.00 0.00 18 SER A CA 4
ATOM 5063 C C . SER A 1 18 ? 18.236 2.769 0.320 1.00 0.00 18 SER A C 4
ATOM 5064 O O . SER A 1 18 ? 18.398 1.593 -0.003 1.00 0.00 18 SER A O 4
ATOM 5072 N N . MET A 1 19 ? 17.778 3.135 1.513 1.00 0.00 19 MET A N 4
ATOM 5073 C CA . MET A 1 19 ? 17.430 2.152 2.533 1.00 0.00 19 MET A CA 4
ATOM 5074 C C . MET A 1 19 ? 16.782 0.923 1.904 1.00 0.00 19 MET A C 4
ATOM 5075 O O . MET A 1 19 ? 16.123 1.018 0.869 1.00 0.00 19 MET A O 4
ATOM 5089 N N . ASP A 1 20 ? 16.975 -0.230 2.536 1.00 0.00 20 ASP A N 4
ATOM 5090 C CA . ASP A 1 20 ? 16.409 -1.478 2.038 1.00 0.00 20 ASP A CA 4
ATOM 5091 C C . ASP A 1 20 ? 14.885 -1.413 2.017 1.00 0.00 20 ASP A C 4
ATOM 5092 O O . ASP A 1 20 ? 14.264 -0.602 2.704 1.00 0.00 20 ASP A O 4
ATOM 5101 N N . PRO A 1 21 ? 14.266 -2.286 1.209 1.00 0.00 21 PRO A N 4
ATOM 5102 C CA . PRO A 1 21 ? 12.807 -2.347 1.078 1.00 0.00 21 PRO A CA 4
ATOM 5103 C C . PRO A 1 21 ? 12.134 -2.885 2.336 1.00 0.00 21 PRO A C 4
ATOM 5104 O O . PRO A 1 21 ? 10.924 -2.746 2.512 1.00 0.00 21 PRO A O 4
ATOM 5115 N N . SER A 1 22 ? 12.926 -3.500 3.209 1.00 0.00 22 SER A N 4
ATOM 5116 C CA . SER A 1 22 ? 12.406 -4.061 4.450 1.00 0.00 22 SER A CA 4
ATOM 5117 C C . SER A 1 22 ? 12.104 -2.959 5.460 1.00 0.00 22 SER A C 4
ATOM 5118 O O . SER A 1 22 ? 11.267 -3.128 6.348 1.00 0.00 22 SER A O 4
ATOM 5126 N N . ASP A 1 23 ? 12.791 -1.831 5.319 1.00 0.00 23 ASP A N 4
ATOM 5127 C CA . ASP A 1 23 ? 12.597 -0.700 6.218 1.00 0.00 23 ASP A CA 4
ATOM 5128 C C . ASP A 1 23 ? 11.535 0.251 5.674 1.00 0.00 23 ASP A C 4
ATOM 5129 O O . ASP A 1 23 ? 10.810 0.889 6.436 1.00 0.00 23 ASP A O 4
ATOM 5138 N N . MET A 1 24 ? 11.451 0.340 4.350 1.00 0.00 24 MET A N 4
ATOM 5139 C CA . MET A 1 24 ? 10.477 1.213 3.704 1.00 0.00 24 MET A CA 4
ATOM 5140 C C . MET A 1 24 ? 9.059 0.870 4.150 1.00 0.00 24 MET A C 4
ATOM 5141 O O . MET A 1 24 ? 8.365 1.701 4.736 1.00 0.00 24 MET A O 4
ATOM 5155 N N . MET A 1 25 ? 8.636 -0.357 3.868 1.00 0.00 25 MET A N 4
ATOM 5156 C CA . MET A 1 25 ? 7.300 -0.809 4.241 1.00 0.00 25 MET A CA 4
ATOM 5157 C C . MET A 1 25 ? 6.893 -0.240 5.596 1.00 0.00 25 MET A C 4
ATOM 5158 O O . MET A 1 25 ? 5.777 0.252 5.763 1.00 0.00 25 MET A O 4
ATOM 5172 N N . ARG A 1 26 ? 7.804 -0.310 6.561 1.00 0.00 26 ARG A N 4
ATOM 5173 C CA . ARG A 1 26 ? 7.539 0.198 7.902 1.00 0.00 26 ARG A CA 4
ATOM 5174 C C . ARG A 1 26 ? 7.274 1.700 7.872 1.00 0.00 26 ARG A C 4
ATOM 5175 O O . ARG A 1 26 ? 6.215 2.161 8.296 1.00 0.00 26 ARG A O 4
ATOM 5196 N N . GLU A 1 27 ? 8.243 2.457 7.368 1.00 0.00 27 GLU A N 4
ATOM 5197 C CA . GLU A 1 27 ? 8.115 3.907 7.285 1.00 0.00 27 GLU A CA 4
ATOM 5198 C C . GLU A 1 27 ? 6.838 4.298 6.546 1.00 0.00 27 GLU A C 4
ATOM 5199 O O . GLU A 1 27 ? 6.013 5.049 7.067 1.00 0.00 27 GLU A O 4
ATOM 5211 N N . ILE A 1 28 ? 6.683 3.784 5.331 1.00 0.00 28 ILE A N 4
ATOM 5212 C CA . ILE A 1 28 ? 5.508 4.079 4.521 1.00 0.00 28 ILE A CA 4
ATOM 5213 C C . ILE A 1 28 ? 4.252 4.158 5.383 1.00 0.00 28 ILE A C 4
ATOM 5214 O O . ILE A 1 28 ? 3.299 4.860 5.046 1.00 0.00 28 ILE A O 4
ATOM 5230 N N . ARG A 1 29 ? 4.260 3.434 6.497 1.00 0.00 29 ARG A N 4
ATOM 5231 C CA . ARG A 1 29 ? 3.122 3.422 7.408 1.00 0.00 29 ARG A CA 4
ATOM 5232 C C . ARG A 1 29 ? 3.299 4.460 8.513 1.00 0.00 29 ARG A C 4
ATOM 5233 O O . ARG A 1 29 ? 2.355 5.161 8.879 1.00 0.00 29 ARG A O 4
ATOM 5254 N N . LYS A 1 30 ? 4.515 4.552 9.041 1.00 0.00 30 LYS A N 4
ATOM 5255 C CA . LYS A 1 30 ? 4.818 5.504 10.103 1.00 0.00 30 LYS A CA 4
ATOM 5256 C C . LYS A 1 30 ? 4.483 6.928 9.670 1.00 0.00 30 LYS A C 4
ATOM 5257 O O . LYS A 1 30 ? 4.273 7.808 10.505 1.00 0.00 30 LYS A O 4
ATOM 5276 N N . VAL A 1 31 ? 4.433 7.147 8.360 1.00 0.00 31 VAL A N 4
ATOM 5277 C CA . VAL A 1 31 ? 4.121 8.463 7.816 1.00 0.00 31 VAL A CA 4
ATOM 5278 C C . VAL A 1 31 ? 2.625 8.611 7.560 1.00 0.00 31 VAL A C 4
ATOM 5279 O O . VAL A 1 31 ? 2.025 9.634 7.893 1.00 0.00 31 VAL A O 4
ATOM 5292 N N . LEU A 1 32 ? 2.028 7.583 6.967 1.00 0.00 32 LEU A N 4
ATOM 5293 C CA . LEU A 1 32 ? 0.600 7.598 6.666 1.00 0.00 32 LEU A CA 4
ATOM 5294 C C . LEU A 1 32 ? -0.221 7.811 7.933 1.00 0.00 32 LEU A C 4
ATOM 5295 O O . LEU A 1 32 ? -0.846 8.856 8.112 1.00 0.00 32 LEU A O 4
ATOM 5311 N N . GLY A 1 33 ? -0.214 6.814 8.812 1.00 0.00 33 GLY A N 4
ATOM 5312 C CA . GLY A 1 33 ? -0.961 6.913 10.053 1.00 0.00 33 GLY A CA 4
ATOM 5313 C C . GLY A 1 33 ? -0.794 8.262 10.724 1.00 0.00 33 GLY A C 4
ATOM 5314 O O . GLY A 1 33 ? -1.676 8.713 11.453 1.00 0.00 33 GLY A O 4
ATOM 5318 N N . ALA A 1 34 ? 0.341 8.907 10.477 1.00 0.00 34 ALA A N 4
ATOM 5319 C CA . ALA A 1 34 ? 0.621 10.213 11.062 1.00 0.00 34 ALA A CA 4
ATOM 5320 C C . ALA A 1 34 ? -0.267 11.290 10.449 1.00 0.00 34 ALA A C 4
ATOM 5321 O O . ALA A 1 34 ? -0.776 12.163 11.152 1.00 0.00 34 ALA A O 4
ATOM 5328 N N . ASN A 1 35 ? -0.449 11.224 9.134 1.00 0.00 35 ASN A N 4
ATOM 5329 C CA . ASN A 1 35 ? -1.274 12.195 8.426 1.00 0.00 35 ASN A CA 4
ATOM 5330 C C . ASN A 1 35 ? -2.741 11.775 8.440 1.00 0.00 35 ASN A C 4
ATOM 5331 O O . ASN A 1 35 ? -3.528 12.205 7.598 1.00 0.00 35 ASN A O 4
ATOM 5342 N N . ASN A 1 36 ? -3.100 10.931 9.402 1.00 0.00 36 ASN A N 4
ATOM 5343 C CA . ASN A 1 36 ? -4.472 10.452 9.525 1.00 0.00 36 ASN A CA 4
ATOM 5344 C C . ASN A 1 36 ? -4.883 9.655 8.291 1.00 0.00 36 ASN A C 4
ATOM 5345 O O . ASN A 1 36 ? -6.047 9.672 7.887 1.00 0.00 36 ASN A O 4
ATOM 5356 N N . CYS A 1 37 ? -3.922 8.958 7.697 1.00 0.00 37 CYS A N 4
ATOM 5357 C CA . CYS A 1 37 ? -4.183 8.154 6.508 1.00 0.00 37 CYS A CA 4
ATOM 5358 C C . CYS A 1 37 ? -4.520 6.716 6.888 1.00 0.00 37 CYS A C 4
ATOM 5359 O O . CYS A 1 37 ? -4.116 6.231 7.945 1.00 0.00 37 CYS A O 4
ATOM 5367 N N . ASP A 1 38 ? -5.264 6.039 6.020 1.00 0.00 38 ASP A N 4
ATOM 5368 C CA . ASP A 1 38 ? -5.657 4.656 6.264 1.00 0.00 38 ASP A CA 4
ATOM 5369 C C . ASP A 1 38 ? -4.934 3.710 5.310 1.00 0.00 38 ASP A C 4
ATOM 5370 O O . ASP A 1 38 ? -5.136 3.762 4.097 1.00 0.00 38 ASP A O 4
ATOM 5379 N N . TYR A 1 39 ? -4.092 2.847 5.867 1.00 0.00 39 TYR A N 4
ATOM 5380 C CA . TYR A 1 39 ? -3.337 1.891 5.066 1.00 0.00 39 TYR A CA 4
ATOM 5381 C C . TYR A 1 39 ? -3.822 0.466 5.316 1.00 0.00 39 TYR A C 4
ATOM 5382 O O . TYR A 1 39 ? -4.346 0.157 6.386 1.00 0.00 39 TYR A O 4
ATOM 5400 N N . GLU A 1 40 ? -3.642 -0.397 4.321 1.00 0.00 40 GLU A N 4
ATOM 5401 C CA . GLU A 1 40 ? -4.062 -1.789 4.433 1.00 0.00 40 GLU A CA 4
ATOM 5402 C C . GLU A 1 40 ? -3.017 -2.722 3.828 1.00 0.00 40 GLU A C 4
ATOM 5403 O O . GLU A 1 40 ? -2.213 -2.311 2.992 1.00 0.00 40 GLU A O 4
ATOM 5415 N N . GLN A 1 41 ? -3.037 -3.980 4.257 1.00 0.00 41 GLN A N 4
ATOM 5416 C CA . GLN A 1 41 ? -2.091 -4.972 3.758 1.00 0.00 41 GLN A CA 4
ATOM 5417 C C . GLN A 1 41 ? -2.625 -5.649 2.500 1.00 0.00 41 GLN A C 4
ATOM 5418 O O . GLN A 1 41 ? -3.354 -6.637 2.578 1.00 0.00 41 GLN A O 4
ATOM 5432 N N . ARG A 1 42 ? -2.256 -5.110 1.342 1.00 0.00 42 ARG A N 4
ATOM 5433 C CA . ARG A 1 42 ? -2.700 -5.662 0.068 1.00 0.00 42 ARG A CA 4
ATOM 5434 C C . ARG A 1 42 ? -1.824 -6.839 -0.349 1.00 0.00 42 ARG A C 4
ATOM 5435 O O . ARG A 1 42 ? -2.235 -7.995 -0.255 1.00 0.00 42 ARG A O 4
ATOM 5456 N N . GLU A 1 43 ? -0.614 -6.536 -0.811 1.00 0.00 43 GLU A N 4
ATOM 5457 C CA . GLU A 1 43 ? 0.319 -7.570 -1.243 1.00 0.00 43 GLU A CA 4
ATOM 5458 C C . GLU A 1 43 ? 1.555 -7.595 -0.349 1.00 0.00 43 GLU A C 4
ATOM 5459 O O . GLU A 1 43 ? 1.714 -6.752 0.533 1.00 0.00 43 GLU A O 4
ATOM 5471 N N . ARG A 1 44 ? 2.428 -8.569 -0.585 1.00 0.00 44 ARG A N 4
ATOM 5472 C CA . ARG A 1 44 ? 3.650 -8.707 0.199 1.00 0.00 44 ARG A CA 4
ATOM 5473 C C . ARG A 1 44 ? 4.296 -7.346 0.441 1.00 0.00 44 ARG A C 4
ATOM 5474 O O . ARG A 1 44 ? 4.561 -6.966 1.582 1.00 0.00 44 ARG A O 4
ATOM 5495 N N . PHE A 1 45 ? 4.549 -6.616 -0.640 1.00 0.00 45 PHE A N 4
ATOM 5496 C CA . PHE A 1 45 ? 5.166 -5.298 -0.547 1.00 0.00 45 PHE A CA 4
ATOM 5497 C C . PHE A 1 45 ? 4.256 -4.228 -1.143 1.00 0.00 45 PHE A C 4
ATOM 5498 O O . PHE A 1 45 ? 4.728 -3.250 -1.724 1.00 0.00 45 PHE A O 4
ATOM 5515 N N . LEU A 1 46 ? 2.950 -4.421 -0.995 1.00 0.00 46 LEU A N 4
ATOM 5516 C CA . LEU A 1 46 ? 1.973 -3.473 -1.519 1.00 0.00 46 LEU A CA 4
ATOM 5517 C C . LEU A 1 46 ? 0.889 -3.182 -0.486 1.00 0.00 46 LEU A C 4
ATOM 5518 O O . LEU A 1 46 ? 0.414 -4.086 0.203 1.00 0.00 46 LEU A O 4
ATOM 5534 N N . LEU A 1 47 ? 0.500 -1.916 -0.385 1.00 0.00 47 LEU A N 4
ATOM 5535 C CA . LEU A 1 47 ? -0.531 -1.506 0.562 1.00 0.00 47 LEU A CA 4
ATOM 5536 C C . LEU A 1 47 ? -1.507 -0.528 -0.085 1.00 0.00 47 LEU A C 4
ATOM 5537 O O . LEU A 1 47 ? -1.206 0.075 -1.115 1.00 0.00 47 LEU A O 4
ATOM 5553 N N . PHE A 1 48 ? -2.676 -0.375 0.528 1.00 0.00 48 PHE A N 4
ATOM 5554 C CA . PHE A 1 48 ? -3.696 0.531 0.013 1.00 0.00 48 PHE A CA 4
ATOM 5555 C C . PHE A 1 48 ? -3.927 1.694 0.974 1.00 0.00 48 PHE A C 4
ATOM 5556 O O . PHE A 1 48 ? -4.366 1.498 2.108 1.00 0.00 48 PHE A O 4
ATOM 5573 N N . CYS A 1 49 ? -3.627 2.903 0.512 1.00 0.00 49 CYS A N 4
ATOM 5574 C CA . CYS A 1 49 ? -3.800 4.098 1.330 1.00 0.00 49 CYS A CA 4
ATOM 5575 C C . CYS A 1 49 ? -5.142 4.764 1.043 1.00 0.00 49 CYS A C 4
ATOM 5576 O O . CYS A 1 49 ? -5.671 4.667 -0.064 1.00 0.00 49 CYS A O 4
ATOM 5584 N N . VAL A 1 50 ? -5.689 5.439 2.049 1.00 0.00 50 VAL A N 4
ATOM 5585 C CA . VAL A 1 50 ? -6.970 6.120 1.906 1.00 0.00 50 VAL A CA 4
ATOM 5586 C C . VAL A 1 50 ? -7.009 7.397 2.739 1.00 0.00 50 VAL A C 4
ATOM 5587 O O . VAL A 1 50 ? -6.833 7.362 3.957 1.00 0.00 50 VAL A O 4
ATOM 5600 N N . HIS A 1 51 ? -7.243 8.524 2.074 1.00 0.00 51 HIS A N 4
ATOM 5601 C CA . HIS A 1 51 ? -7.307 9.813 2.753 1.00 0.00 51 HIS A CA 4
ATOM 5602 C C . HIS A 1 51 ? -8.386 10.699 2.137 1.00 0.00 51 HIS A C 4
ATOM 5603 O O . HIS A 1 51 ? -8.617 10.663 0.929 1.00 0.00 51 HIS A O 4
ATOM 5618 N N . GLY A 1 52 ? -9.044 11.492 2.976 1.00 0.00 52 GLY A N 4
ATOM 5619 C CA . GLY A 1 52 ? -10.091 12.375 2.496 1.00 0.00 52 GLY A CA 4
ATOM 5620 C C . GLY A 1 52 ? -9.831 13.827 2.845 1.00 0.00 52 GLY A C 4
ATOM 5621 O O . GLY A 1 52 ? -10.652 14.472 3.496 1.00 0.00 52 GLY A O 4
ATOM 5625 N N . ASP A 1 53 ? -8.686 14.341 2.412 1.00 0.00 53 ASP A N 4
ATOM 5626 C CA . ASP A 1 53 ? -8.319 15.726 2.683 1.00 0.00 53 ASP A CA 4
ATOM 5627 C C . ASP A 1 53 ? -9.527 16.647 2.538 1.00 0.00 53 ASP A C 4
ATOM 5628 O O . ASP A 1 53 ? -9.668 17.623 3.273 1.00 0.00 53 ASP A O 4
ATOM 5637 N N . GLY A 1 54 ? -10.397 16.328 1.585 1.00 0.00 54 GLY A N 4
ATOM 5638 C CA . GLY A 1 54 ? -11.581 17.136 1.360 1.00 0.00 54 GLY A CA 4
ATOM 5639 C C . GLY A 1 54 ? -12.832 16.506 1.939 1.00 0.00 54 GLY A C 4
ATOM 5640 O O . GLY A 1 54 ? -12.866 16.143 3.116 1.00 0.00 54 GLY A O 4
ATOM 5644 N N . HIS A 1 55 ? -13.865 16.376 1.112 1.00 0.00 55 HIS A N 4
ATOM 5645 C CA . HIS A 1 55 ? -15.125 15.785 1.550 1.00 0.00 55 HIS A CA 4
ATOM 5646 C C . HIS A 1 55 ? -15.172 14.297 1.217 1.00 0.00 55 HIS A C 4
ATOM 5647 O O . HIS A 1 55 ? -14.356 13.799 0.442 1.00 0.00 55 HIS A O 4
ATOM 5662 N N . ALA A 1 56 ? -16.133 13.594 1.807 1.00 0.00 56 ALA A N 4
ATOM 5663 C CA . ALA A 1 56 ? -16.287 12.164 1.572 1.00 0.00 56 ALA A CA 4
ATOM 5664 C C . ALA A 1 56 ? -16.363 11.858 0.080 1.00 0.00 56 ALA A C 4
ATOM 5665 O O . ALA A 1 56 ? -15.618 11.022 -0.429 1.00 0.00 56 ALA A O 4
ATOM 5672 N N . GLU A 1 57 ? -17.269 12.540 -0.613 1.00 0.00 57 GLU A N 4
ATOM 5673 C CA . GLU A 1 57 ? -17.442 12.338 -2.047 1.00 0.00 57 GLU A CA 4
ATOM 5674 C C . GLU A 1 57 ? -16.204 12.793 -2.814 1.00 0.00 57 GLU A C 4
ATOM 5675 O O . GLU A 1 57 ? -16.102 12.592 -4.024 1.00 0.00 57 GLU A O 4
ATOM 5687 N N . ASN A 1 58 ? -15.266 13.407 -2.101 1.00 0.00 58 ASN A N 4
ATOM 5688 C CA . ASN A 1 58 ? -14.034 13.892 -2.714 1.00 0.00 58 ASN A CA 4
ATOM 5689 C C . ASN A 1 58 ? -12.817 13.199 -2.110 1.00 0.00 58 ASN A C 4
ATOM 5690 O O . ASN A 1 58 ? -11.716 13.752 -2.098 1.00 0.00 58 ASN A O 4
ATOM 5701 N N . LEU A 1 59 ? -13.021 11.985 -1.611 1.00 0.00 59 LEU A N 4
ATOM 5702 C CA . LEU A 1 59 ? -11.940 11.214 -1.006 1.00 0.00 59 LEU A CA 4
ATOM 5703 C C . LEU A 1 59 ? -10.936 10.764 -2.061 1.00 0.00 59 LEU A C 4
ATOM 5704 O O . LEU A 1 59 ? -11.280 10.601 -3.232 1.00 0.00 59 LEU A O 4
ATOM 5720 N N . VAL A 1 60 ? -9.692 10.561 -1.639 1.00 0.00 60 VAL A N 4
ATOM 5721 C CA . VAL A 1 60 ? -8.637 10.126 -2.547 1.00 0.00 60 VAL A CA 4
ATOM 5722 C C . VAL A 1 60 ? -8.024 8.809 -2.085 1.00 0.00 60 VAL A C 4
ATOM 5723 O O . VAL A 1 60 ? -7.664 8.656 -0.918 1.00 0.00 60 VAL A O 4
ATOM 5736 N N . GLN A 1 61 ? -7.907 7.861 -3.009 1.00 0.00 61 GLN A N 4
ATOM 5737 C CA . GLN A 1 61 ? -7.337 6.556 -2.696 1.00 0.00 61 GLN A CA 4
ATOM 5738 C C . GLN A 1 61 ? -6.157 6.244 -3.611 1.00 0.00 61 GLN A C 4
ATOM 5739 O O . GLN A 1 61 ? -6.224 6.459 -4.821 1.00 0.00 61 GLN A O 4
ATOM 5753 N N . TRP A 1 62 ? -5.079 5.735 -3.025 1.00 0.00 62 TRP A N 4
ATOM 5754 C CA . TRP A 1 62 ? -3.884 5.394 -3.789 1.00 0.00 62 TRP A CA 4
ATOM 5755 C C . TRP A 1 62 ? -3.132 4.240 -3.135 1.00 0.00 62 TRP A C 4
ATOM 5756 O O . TRP A 1 62 ? -3.173 4.073 -1.916 1.00 0.00 62 TRP A O 4
ATOM 5777 N N . GLU A 1 63 ? -2.445 3.448 -3.952 1.00 0.00 63 GLU A N 4
ATOM 5778 C CA . GLU A 1 63 ? -1.685 2.309 -3.451 1.00 0.00 63 GLU A CA 4
ATOM 5779 C C . GLU A 1 63 ? -0.219 2.682 -3.247 1.00 0.00 63 GLU A C 4
ATOM 5780 O O . GLU A 1 63 ? 0.220 3.760 -3.646 1.00 0.00 63 GLU A O 4
ATOM 5792 N N . MET A 1 64 ? 0.532 1.781 -2.621 1.00 0.00 64 MET A N 4
ATOM 5793 C CA . MET A 1 64 ? 1.949 2.015 -2.364 1.00 0.00 64 MET A CA 4
ATOM 5794 C C . MET A 1 64 ? 2.732 0.707 -2.409 1.00 0.00 64 MET A C 4
ATOM 5795 O O . MET A 1 64 ? 2.508 -0.189 -1.596 1.00 0.00 64 MET A O 4
ATOM 5809 N N . GLU A 1 65 ? 3.651 0.605 -3.365 1.00 0.00 65 GLU A N 4
ATOM 5810 C CA . GLU A 1 65 ? 4.466 -0.595 -3.515 1.00 0.00 65 GLU A CA 4
ATOM 5811 C C . GLU A 1 65 ? 5.946 -0.238 -3.619 1.00 0.00 65 GLU A C 4
ATOM 5812 O O . GLU A 1 65 ? 6.310 0.779 -4.209 1.00 0.00 65 GLU A O 4
ATOM 5824 N N . VAL A 1 66 ? 6.794 -1.082 -3.041 1.00 0.00 66 VAL A N 4
ATOM 5825 C CA . VAL A 1 66 ? 8.234 -0.857 -3.069 1.00 0.00 66 VAL A CA 4
ATOM 5826 C C . VAL A 1 66 ? 8.898 -1.678 -4.170 1.00 0.00 66 VAL A C 4
ATOM 5827 O O . VAL A 1 66 ? 9.149 -2.872 -4.002 1.00 0.00 66 VAL A O 4
ATOM 5840 N N . CYS A 1 67 ? 9.180 -1.029 -5.294 1.00 0.00 67 CYS A N 4
ATOM 5841 C CA . CYS A 1 67 ? 9.815 -1.699 -6.424 1.00 0.00 67 CYS A CA 4
ATOM 5842 C C . CYS A 1 67 ? 11.211 -1.139 -6.673 1.00 0.00 67 CYS A C 4
ATOM 5843 O O . CYS A 1 67 ? 11.583 -0.102 -6.123 1.00 0.00 67 CYS A O 4
ATOM 5851 N N . LYS A 1 68 ? 11.981 -1.832 -7.505 1.00 0.00 68 LYS A N 4
ATOM 5852 C CA . LYS A 1 68 ? 13.338 -1.405 -7.828 1.00 0.00 68 LYS A CA 4
ATOM 5853 C C . LYS A 1 68 ? 13.424 -0.910 -9.268 1.00 0.00 68 LYS A C 4
ATOM 5854 O O . LYS A 1 68 ? 12.641 -1.323 -10.125 1.00 0.00 68 LYS A O 4
ATOM 5873 N N . LEU A 1 69 ? 14.380 -0.026 -9.528 1.00 0.00 69 LEU A N 4
ATOM 5874 C CA . LEU A 1 69 ? 14.570 0.525 -10.866 1.00 0.00 69 LEU A CA 4
ATOM 5875 C C . LEU A 1 69 ? 15.700 -0.194 -11.595 1.00 0.00 69 LEU A C 4
ATOM 5876 O O . LEU A 1 69 ? 16.732 -0.530 -11.014 1.00 0.00 69 LEU A O 4
ATOM 5892 N N . PRO A 1 70 ? 15.504 -0.435 -12.900 1.00 0.00 70 PRO A N 4
ATOM 5893 C CA . PRO A 1 70 ? 16.498 -1.114 -13.738 1.00 0.00 70 PRO A CA 4
ATOM 5894 C C . PRO A 1 70 ? 17.734 -0.255 -13.981 1.00 0.00 70 PRO A C 4
ATOM 5895 O O . PRO A 1 70 ? 18.861 -0.751 -13.953 1.00 0.00 70 PRO A O 4
ATOM 5906 N N . ARG A 1 71 ? 17.517 1.034 -14.220 1.00 0.00 71 ARG A N 4
ATOM 5907 C CA . ARG A 1 71 ? 18.614 1.961 -14.469 1.00 0.00 71 ARG A CA 4
ATOM 5908 C C . ARG A 1 71 ? 19.430 2.190 -13.200 1.00 0.00 71 ARG A C 4
ATOM 5909 O O . ARG A 1 71 ? 20.662 2.161 -13.227 1.00 0.00 71 ARG A O 4
ATOM 5930 N N . LEU A 1 72 ? 18.737 2.419 -12.090 1.00 0.00 72 LEU A N 4
ATOM 5931 C CA . LEU A 1 72 ? 19.398 2.654 -10.811 1.00 0.00 72 LEU A CA 4
ATOM 5932 C C . LEU A 1 72 ? 19.546 1.353 -10.027 1.00 0.00 72 LEU A C 4
ATOM 5933 O O . LEU A 1 72 ? 19.151 0.286 -10.496 1.00 0.00 72 LEU A O 4
ATOM 5949 N N . SER A 1 73 ? 20.115 1.451 -8.830 1.00 0.00 73 SER A N 4
ATOM 5950 C CA . SER A 1 73 ? 20.317 0.283 -7.982 1.00 0.00 73 SER A CA 4
ATOM 5951 C C . SER A 1 73 ? 19.601 0.451 -6.646 1.00 0.00 73 SER A C 4
ATOM 5952 O O . SER A 1 73 ? 19.951 -0.192 -5.655 1.00 0.00 73 SER A O 4
ATOM 5960 N N . LEU A 1 74 ? 18.596 1.320 -6.626 1.00 0.00 74 LEU A N 4
ATOM 5961 C CA . LEU A 1 74 ? 17.829 1.575 -5.411 1.00 0.00 74 LEU A CA 4
ATOM 5962 C C . LEU A 1 74 ? 16.355 1.242 -5.619 1.00 0.00 74 LEU A C 4
ATOM 5963 O O . LEU A 1 74 ? 15.921 0.971 -6.738 1.00 0.00 74 LEU A O 4
ATOM 5979 N N . ASN A 1 75 ? 15.589 1.267 -4.533 1.00 0.00 75 ASN A N 4
ATOM 5980 C CA . ASN A 1 75 ? 14.163 0.969 -4.596 1.00 0.00 75 ASN A CA 4
ATOM 5981 C C . ASN A 1 75 ? 13.334 2.238 -4.418 1.00 0.00 75 ASN A C 4
ATOM 5982 O O . ASN A 1 75 ? 13.655 3.091 -3.592 1.00 0.00 75 ASN A O 4
ATOM 5993 N N . GLY A 1 76 ? 12.265 2.355 -5.201 1.00 0.00 76 GLY A N 4
ATOM 5994 C CA . GLY A 1 76 ? 11.407 3.521 -5.114 1.00 0.00 76 GLY A CA 4
ATOM 5995 C C . GLY A 1 76 ? 9.975 3.163 -4.768 1.00 0.00 76 GLY A C 4
ATOM 5996 O O . GLY A 1 76 ? 9.566 2.009 -4.901 1.00 0.00 76 GLY A O 4
ATOM 6000 N N . VAL A 1 77 ? 9.210 4.154 -4.321 1.00 0.00 77 VAL A N 4
ATOM 6001 C CA . VAL A 1 77 ? 7.815 3.938 -3.955 1.00 0.00 77 VAL A CA 4
ATOM 6002 C C . VAL A 1 77 ? 6.907 4.020 -5.176 1.00 0.00 77 VAL A C 4
ATOM 6003 O O . VAL A 1 77 ? 7.172 4.778 -6.110 1.00 0.00 77 VAL A O 4
ATOM 6016 N N . ARG A 1 78 ? 5.834 3.236 -5.163 1.00 0.00 78 ARG A N 4
ATOM 6017 C CA . ARG A 1 78 ? 4.885 3.220 -6.270 1.00 0.00 78 ARG A CA 4
ATOM 6018 C C . ARG A 1 78 ? 3.620 3.996 -5.913 1.00 0.00 78 ARG A C 4
ATOM 6019 O O . ARG A 1 78 ? 2.821 3.555 -5.087 1.00 0.00 78 ARG A O 4
ATOM 6040 N N . PHE A 1 79 ? 3.445 5.153 -6.542 1.00 0.00 79 PHE A N 4
ATOM 6041 C CA . PHE A 1 79 ? 2.279 5.991 -6.291 1.00 0.00 79 PHE A CA 4
ATOM 6042 C C . PHE A 1 79 ? 1.224 5.795 -7.376 1.00 0.00 79 PHE A C 4
ATOM 6043 O O . PHE A 1 79 ? 1.342 6.332 -8.477 1.00 0.00 79 PHE A O 4
ATOM 6060 N N . LYS A 1 80 ? 0.193 5.020 -7.057 1.00 0.00 80 LYS A N 4
ATOM 6061 C CA . LYS A 1 80 ? -0.885 4.752 -8.002 1.00 0.00 80 LYS A CA 4
ATOM 6062 C C . LYS A 1 80 ? -2.199 5.354 -7.515 1.00 0.00 80 LYS A C 4
ATOM 6063 O O . LYS A 1 80 ? -2.625 5.108 -6.387 1.00 0.00 80 LYS A O 4
ATOM 6082 N N . ARG A 1 81 ? -2.836 6.144 -8.374 1.00 0.00 81 ARG A N 4
ATOM 6083 C CA . ARG A 1 81 ? -4.102 6.781 -8.030 1.00 0.00 81 ARG A CA 4
ATOM 6084 C C . ARG A 1 81 ? -5.276 5.850 -8.322 1.00 0.00 81 ARG A C 4
ATOM 6085 O O . ARG A 1 81 ? -5.254 5.094 -9.293 1.00 0.00 81 ARG A O 4
ATOM 6106 N N . ILE A 1 82 ? -6.297 5.912 -7.474 1.00 0.00 82 ILE A N 4
ATOM 6107 C CA . ILE A 1 82 ? -7.479 5.075 -7.641 1.00 0.00 82 ILE A CA 4
ATOM 6108 C C . ILE A 1 82 ? -8.722 5.923 -7.888 1.00 0.00 82 ILE A C 4
ATOM 6109 O O . ILE A 1 82 ? -9.453 5.705 -8.854 1.00 0.00 82 ILE A O 4
ATOM 6125 N N . SER A 1 83 ? -8.954 6.893 -7.009 1.00 0.00 83 SER A N 4
ATOM 6126 C CA . SER A 1 83 ? -10.110 7.774 -7.130 1.00 0.00 83 SER A CA 4
ATOM 6127 C C . SER A 1 83 ? -9.697 9.235 -6.984 1.00 0.00 83 SER A C 4
ATOM 6128 O O . SER A 1 83 ? -8.576 9.538 -6.580 1.00 0.00 83 SER A O 4
ATOM 6136 N N . GLY A 1 84 ? -10.615 10.139 -7.316 1.00 0.00 84 GLY A N 4
ATOM 6137 C CA . GLY A 1 84 ? -10.328 11.558 -7.215 1.00 0.00 84 GLY A CA 4
ATOM 6138 C C . GLY A 1 84 ? -9.659 12.104 -8.461 1.00 0.00 84 GLY A C 4
ATOM 6139 O O . GLY A 1 84 ? -9.121 11.347 -9.269 1.00 0.00 84 GLY A O 4
ATOM 6143 N N . THR A 1 85 ? -9.692 13.424 -8.618 1.00 0.00 85 THR A N 4
ATOM 6144 C CA . THR A 1 85 ? -9.087 14.071 -9.775 1.00 0.00 85 THR A CA 4
ATOM 6145 C C . THR A 1 85 ? -7.590 14.273 -9.572 1.00 0.00 85 THR A C 4
ATOM 6146 O O . THR A 1 85 ? -7.099 14.255 -8.443 1.00 0.00 85 THR A O 4
ATOM 6157 N N . SER A 1 86 ? -6.869 14.468 -10.671 1.00 0.00 86 SER A N 4
ATOM 6158 C CA . SER A 1 86 ? -5.426 14.671 -10.613 1.00 0.00 86 SER A CA 4
ATOM 6159 C C . SER A 1 86 ? -5.056 15.616 -9.473 1.00 0.00 86 SER A C 4
ATOM 6160 O O . SER A 1 86 ? -4.207 15.297 -8.640 1.00 0.00 86 SER A O 4
ATOM 6168 N N . ILE A 1 87 ? -5.699 16.778 -9.444 1.00 0.00 87 ILE A N 4
ATOM 6169 C CA . ILE A 1 87 ? -5.439 17.769 -8.407 1.00 0.00 87 ILE A CA 4
ATOM 6170 C C . ILE A 1 87 ? -5.557 17.153 -7.017 1.00 0.00 87 ILE A C 4
ATOM 6171 O O . ILE A 1 87 ? -4.648 17.270 -6.196 1.00 0.00 87 ILE A O 4
ATOM 6187 N N . ALA A 1 88 ? -6.683 16.496 -6.761 1.00 0.00 88 ALA A N 4
ATOM 6188 C CA . ALA A 1 88 ? -6.919 15.858 -5.471 1.00 0.00 88 ALA A CA 4
ATOM 6189 C C . ALA A 1 88 ? -5.853 14.808 -5.175 1.00 0.00 88 ALA A C 4
ATOM 6190 O O . ALA A 1 88 ? -5.342 14.726 -4.058 1.00 0.00 88 ALA A O 4
ATOM 6197 N N . PHE A 1 89 ? -5.522 14.007 -6.182 1.00 0.00 89 PHE A N 4
ATOM 6198 C CA . PHE A 1 89 ? -4.517 12.961 -6.029 1.00 0.00 89 PHE A CA 4
ATOM 6199 C C . PHE A 1 89 ? -3.162 13.558 -5.662 1.00 0.00 89 PHE A C 4
ATOM 6200 O O . PHE A 1 89 ? -2.627 13.299 -4.584 1.00 0.00 89 PHE A O 4
ATOM 6217 N N . LYS A 1 90 ? -2.611 14.360 -6.568 1.00 0.00 90 LYS A N 4
ATOM 6218 C CA . LYS A 1 90 ? -1.318 14.995 -6.342 1.00 0.00 90 LYS A CA 4
ATOM 6219 C C . LYS A 1 90 ? -1.321 15.784 -5.036 1.00 0.00 90 LYS A C 4
ATOM 6220 O O . LYS A 1 90 ? -0.299 15.883 -4.358 1.00 0.00 90 LYS A O 4
ATOM 6239 N N . ASN A 1 91 ? -2.476 16.343 -4.690 1.00 0.00 91 ASN A N 4
ATOM 6240 C CA . ASN A 1 91 ? -2.611 17.123 -3.464 1.00 0.00 91 ASN A CA 4
ATOM 6241 C C . ASN A 1 91 ? -2.193 16.301 -2.248 1.00 0.00 91 ASN A C 4
ATOM 6242 O O . ASN A 1 91 ? -1.482 16.791 -1.370 1.00 0.00 91 ASN A O 4
ATOM 6253 N N . ILE A 1 92 ? -2.638 15.050 -2.205 1.00 0.00 92 ILE A N 4
ATOM 6254 C CA . ILE A 1 92 ? -2.309 14.161 -1.098 1.00 0.00 92 ILE A CA 4
ATOM 6255 C C . ILE A 1 92 ? -0.954 13.493 -1.313 1.00 0.00 92 ILE A C 4
ATOM 6256 O O . ILE A 1 92 ? -0.207 13.261 -0.363 1.00 0.00 92 ILE A O 4
ATOM 6272 N N . ALA A 1 93 ? -0.644 13.189 -2.569 1.00 0.00 93 ALA A N 4
ATOM 6273 C CA . ALA A 1 93 ? 0.622 12.552 -2.910 1.00 0.00 93 ALA A CA 4
ATOM 6274 C C . ALA A 1 93 ? 1.804 13.421 -2.494 1.00 0.00 93 ALA A C 4
ATOM 6275 O O . ALA A 1 93 ? 2.799 12.923 -1.968 1.00 0.00 93 ALA A O 4
ATOM 6282 N N . SER A 1 94 ? 1.688 14.724 -2.734 1.00 0.00 94 SER A N 4
ATOM 6283 C CA . SER A 1 94 ? 2.749 15.662 -2.388 1.00 0.00 94 SER A CA 4
ATOM 6284 C C . SER A 1 94 ? 3.066 15.598 -0.897 1.00 0.00 94 SER A C 4
ATOM 6285 O O . SER A 1 94 ? 4.135 16.023 -0.458 1.00 0.00 94 SER A O 4
ATOM 6293 N N . LYS A 1 95 ? 2.128 15.063 -0.121 1.00 0.00 95 LYS A N 4
ATOM 6294 C CA . LYS A 1 95 ? 2.305 14.941 1.321 1.00 0.00 95 LYS A CA 4
ATOM 6295 C C . LYS A 1 95 ? 3.180 13.738 1.661 1.00 0.00 95 LYS A C 4
ATOM 6296 O O . LYS A 1 95 ? 4.060 13.823 2.518 1.00 0.00 95 LYS A O 4
ATOM 6315 N N . ILE A 1 96 ? 2.932 12.622 0.985 1.00 0.00 96 ILE A N 4
ATOM 6316 C CA . ILE A 1 96 ? 3.699 11.404 1.215 1.00 0.00 96 ILE A CA 4
ATOM 6317 C C . ILE A 1 96 ? 5.054 11.468 0.519 1.00 0.00 96 ILE A C 4
ATOM 6318 O O . ILE A 1 96 ? 6.097 11.489 1.171 1.00 0.00 96 ILE A O 4
ATOM 6334 N N . ALA A 1 97 ? 5.030 11.499 -0.809 1.00 0.00 97 ALA A N 4
ATOM 6335 C CA . ALA A 1 97 ? 6.257 11.565 -1.594 1.00 0.00 97 ALA A CA 4
ATOM 6336 C C . ALA A 1 97 ? 7.268 12.510 -0.954 1.00 0.00 97 ALA A C 4
ATOM 6337 O O . ALA A 1 97 ? 8.476 12.294 -1.042 1.00 0.00 97 ALA A O 4
ATOM 6344 N N . ASN A 1 98 ? 6.766 13.559 -0.310 1.00 0.00 98 ASN A N 4
ATOM 6345 C CA . ASN A 1 9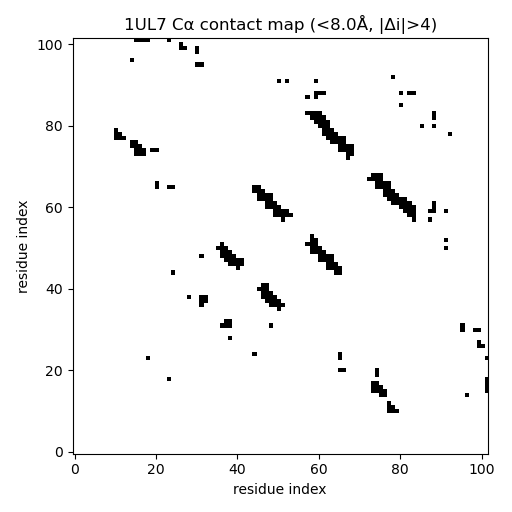8 ? 7.626 14.538 0.343 1.00 0.00 98 ASN A CA 4
ATOM 6346 C C . ASN A 1 98 ? 8.019 14.070 1.741 1.00 0.00 98 ASN A C 4
ATOM 6347 O O . ASN A 1 98 ? 9.183 13.764 1.999 1.00 0.00 98 ASN A O 4
ATOM 6358 N N . GLU A 1 99 ? 7.040 14.016 2.638 1.00 0.00 99 GLU A N 4
ATOM 6359 C CA . GLU A 1 99 ? 7.284 13.585 4.010 1.00 0.00 99 GLU A CA 4
ATOM 6360 C C . GLU A 1 99 ? 8.255 12.409 4.046 1.00 0.00 99 GLU A C 4
ATOM 6361 O O . GLU A 1 99 ? 9.186 12.382 4.852 1.00 0.00 99 GLU A O 4
ATOM 6373 N N . LEU A 1 100 ? 8.031 11.437 3.168 1.00 0.00 100 LEU A N 4
ATOM 6374 C CA . LEU A 1 100 ? 8.885 10.257 3.098 1.00 0.00 100 LEU A CA 4
ATOM 6375 C C . LEU A 1 100 ? 10.339 10.620 3.378 1.00 0.00 100 LEU A C 4
ATOM 6376 O O . LEU A 1 100 ? 11.056 11.085 2.491 1.00 0.00 100 LEU A O 4
ATOM 6392 N N . LYS A 1 101 ? 10.771 10.402 4.615 1.00 0.00 101 LYS A N 4
ATOM 6393 C CA . LYS A 1 101 ? 12.141 10.702 5.013 1.00 0.00 101 LYS A CA 4
ATOM 6394 C C . LYS A 1 101 ? 13.104 9.642 4.489 1.00 0.00 101 LYS A C 4
ATOM 6395 O O . LYS A 1 101 ? 13.942 9.128 5.232 1.00 0.00 101 LYS A O 4
ATOM 6414 N N . LEU A 1 102 ? 12.981 9.318 3.207 1.00 0.00 102 LEU A N 4
ATOM 6415 C CA . LEU A 1 102 ? 13.842 8.319 2.583 1.00 0.00 102 LEU A CA 4
ATOM 6416 C C . LEU A 1 102 ? 15.030 8.980 1.891 1.00 0.00 102 LEU A C 4
ATOM 6417 O O . LEU A 1 102 ? 15.073 10.201 1.740 1.00 0.00 102 LEU A O 4
ATOM 6433 N N . GLY A 1 1 ? 6.474 17.596 -29.377 1.00 0.00 1 GLY A N 5
ATOM 6434 C CA . GLY A 1 1 ? 5.166 17.425 -28.772 1.00 0.00 1 GLY A CA 5
ATOM 6435 C C . GLY A 1 1 ? 4.804 18.566 -27.842 1.00 0.00 1 GLY A C 5
ATOM 6436 O O . GLY A 1 1 ? 5.472 18.790 -26.833 1.00 0.00 1 GLY A O 5
ATOM 6440 N N . SER A 1 2 ? 3.744 19.292 -28.184 1.00 0.00 2 SER A N 5
ATOM 6441 C CA . SER A 1 2 ? 3.297 20.420 -27.376 1.00 0.00 2 SER A CA 5
ATOM 6442 C C . SER A 1 2 ? 1.930 20.140 -26.760 1.00 0.00 2 SER A C 5
ATOM 6443 O O . SER A 1 2 ? 1.446 20.901 -25.922 1.00 0.00 2 SER A O 5
ATOM 6451 N N . SER A 1 3 ? 1.311 19.042 -27.184 1.00 0.00 3 SER A N 5
ATOM 6452 C CA . SER A 1 3 ? -0.003 18.662 -26.678 1.00 0.00 3 SER A CA 5
ATOM 6453 C C . SER A 1 3 ? -0.022 17.194 -26.266 1.00 0.00 3 SER A C 5
ATOM 6454 O O . SER A 1 3 ? 0.407 16.320 -27.018 1.00 0.00 3 SER A O 5
ATOM 6462 N N . GLY A 1 4 ? -0.525 16.929 -25.063 1.00 0.00 4 GLY A N 5
ATOM 6463 C CA . GLY A 1 4 ? -0.591 15.566 -24.570 1.00 0.00 4 GLY A CA 5
ATOM 6464 C C . GLY A 1 4 ? -2.014 15.051 -24.481 1.00 0.00 4 GLY A C 5
ATOM 6465 O O . GLY A 1 4 ? -2.620 15.064 -23.410 1.00 0.00 4 GLY A O 5
ATOM 6469 N N . SER A 1 5 ? -2.549 14.596 -25.610 1.00 0.00 5 SER A N 5
ATOM 6470 C CA . SER A 1 5 ? -3.912 14.079 -25.656 1.00 0.00 5 SER A CA 5
ATOM 6471 C C . SER A 1 5 ? -4.025 12.775 -24.872 1.00 0.00 5 SER A C 5
ATOM 6472 O O . SER A 1 5 ? -4.729 12.703 -23.865 1.00 0.00 5 SER A O 5
ATOM 6480 N N . SER A 1 6 ? -3.325 11.747 -25.342 1.00 0.00 6 SER A N 5
ATOM 6481 C CA . SER A 1 6 ? -3.349 10.444 -24.688 1.00 0.00 6 SER A CA 5
ATOM 6482 C C . SER A 1 6 ? -2.155 9.598 -25.118 1.00 0.00 6 SER A C 5
ATOM 6483 O O . SER A 1 6 ? -1.935 9.374 -26.308 1.00 0.00 6 SER A O 5
ATOM 6491 N N . GLY A 1 7 ? -1.385 9.131 -24.140 1.00 0.00 7 GLY A N 5
ATOM 6492 C CA . GLY A 1 7 ? -0.222 8.316 -24.436 1.00 0.00 7 GLY A CA 5
ATOM 6493 C C . GLY A 1 7 ? -0.172 7.052 -23.601 1.00 0.00 7 GLY A C 5
ATOM 6494 O O . GLY A 1 7 ? -1.074 6.789 -22.806 1.00 0.00 7 GLY A O 5
ATOM 6498 N N . ARG A 1 8 ? 0.885 6.267 -23.781 1.00 0.00 8 ARG A N 5
ATOM 6499 C CA . ARG A 1 8 ? 1.048 5.022 -23.040 1.00 0.00 8 ARG A CA 5
ATOM 6500 C C . ARG A 1 8 ? 1.448 5.299 -21.594 1.00 0.00 8 ARG A C 5
ATOM 6501 O O . ARG A 1 8 ? 2.142 6.274 -21.306 1.00 0.00 8 ARG A O 5
ATOM 6522 N N . PHE A 1 9 ? 1.005 4.434 -20.687 1.00 0.00 9 PHE A N 5
ATOM 6523 C CA . PHE A 1 9 ? 1.316 4.586 -19.270 1.00 0.00 9 PHE A CA 5
ATOM 6524 C C . PHE A 1 9 ? 2.566 3.793 -18.899 1.00 0.00 9 PHE A C 5
ATOM 6525 O O . PHE A 1 9 ? 2.728 2.641 -19.304 1.00 0.00 9 PHE A O 5
ATOM 6542 N N . THR A 1 10 ? 3.449 4.419 -18.127 1.00 0.00 10 THR A N 5
ATOM 6543 C CA . THR A 1 10 ? 4.685 3.774 -17.702 1.00 0.00 10 THR A CA 5
ATOM 6544 C C . THR A 1 10 ? 4.879 3.897 -16.195 1.00 0.00 10 THR A C 5
ATOM 6545 O O . THR A 1 10 ? 4.093 4.550 -15.510 1.00 0.00 10 THR A O 5
ATOM 6556 N N . TRP A 1 11 ? 5.931 3.266 -15.686 1.00 0.00 11 TRP A N 5
ATOM 6557 C CA . TRP A 1 11 ? 6.229 3.306 -14.259 1.00 0.00 11 TRP A CA 5
ATOM 6558 C C . TRP A 1 11 ? 7.340 4.307 -13.963 1.00 0.00 11 TRP A C 5
ATOM 6559 O O . TRP A 1 11 ? 8.369 3.954 -13.386 1.00 0.00 11 TRP A O 5
ATOM 6580 N N . SER A 1 12 ? 7.126 5.557 -14.360 1.00 0.00 12 SER A N 5
ATOM 6581 C CA . SER A 1 12 ? 8.111 6.609 -14.140 1.00 0.00 12 SER A CA 5
ATOM 6582 C C . SER A 1 12 ? 8.011 7.159 -12.720 1.00 0.00 12 SER A C 5
ATOM 6583 O O . SER A 1 12 ? 6.957 7.086 -12.088 1.00 0.00 12 SER A O 5
ATOM 6591 N N . MET A 1 13 ? 9.115 7.709 -12.226 1.00 0.00 13 MET A N 5
ATOM 6592 C CA . MET A 1 13 ? 9.151 8.273 -10.881 1.00 0.00 13 MET A CA 5
ATOM 6593 C C . MET A 1 13 ? 10.455 9.028 -10.644 1.00 0.00 13 MET A C 5
ATOM 6594 O O . MET A 1 13 ? 11.485 8.714 -11.241 1.00 0.00 13 MET A O 5
ATOM 6608 N N . LYS A 1 14 ? 10.405 10.026 -9.768 1.00 0.00 14 LYS A N 5
ATOM 6609 C CA . LYS A 1 14 ? 11.581 10.826 -9.450 1.00 0.00 14 LYS A CA 5
ATOM 6610 C C . LYS A 1 14 ? 12.184 10.400 -8.115 1.00 0.00 14 LYS A C 5
ATOM 6611 O O . LYS A 1 14 ? 13.354 10.022 -8.042 1.00 0.00 14 LYS A O 5
ATOM 6630 N N . THR A 1 15 ? 11.378 10.463 -7.060 1.00 0.00 15 THR A N 5
ATOM 6631 C CA . THR A 1 15 ? 11.832 10.084 -5.728 1.00 0.00 15 THR A CA 5
ATOM 6632 C C . THR A 1 15 ? 12.384 8.663 -5.719 1.00 0.00 15 THR A C 5
ATOM 6633 O O . THR A 1 15 ? 11.665 7.704 -6.001 1.00 0.00 15 THR A O 5
ATOM 6644 N N . THR A 1 16 ? 13.666 8.533 -5.391 1.00 0.00 16 THR A N 5
ATOM 6645 C CA . THR A 1 16 ? 14.315 7.228 -5.346 1.00 0.00 16 THR A CA 5
ATOM 6646 C C . THR A 1 16 ? 15.011 7.007 -4.008 1.00 0.00 16 THR A C 5
ATOM 6647 O O . THR A 1 16 ? 15.509 7.950 -3.393 1.00 0.00 16 THR A O 5
ATOM 6658 N N . SER A 1 17 ? 15.042 5.755 -3.562 1.00 0.00 17 SER A N 5
ATOM 6659 C CA . SER A 1 17 ? 15.675 5.410 -2.294 1.00 0.00 17 SER A CA 5
ATOM 6660 C C . SER A 1 17 ? 16.639 4.241 -2.469 1.00 0.00 17 SER A C 5
ATOM 6661 O O . SER A 1 17 ? 16.233 3.134 -2.820 1.00 0.00 17 SER A O 5
ATOM 6669 N N . SER A 1 18 ? 17.920 4.497 -2.221 1.00 0.00 18 SER A N 5
ATOM 6670 C CA . SER A 1 18 ? 18.945 3.468 -2.354 1.00 0.00 18 SER A CA 5
ATOM 6671 C C . SER A 1 18 ? 19.182 2.762 -1.022 1.00 0.00 18 SER A C 5
ATOM 6672 O O . SER A 1 18 ? 20.190 2.995 -0.355 1.00 0.00 18 SER A O 5
ATOM 6680 N N . MET A 1 19 ? 18.246 1.899 -0.642 1.00 0.00 19 MET A N 5
ATOM 6681 C CA . MET A 1 19 ? 18.353 1.158 0.609 1.00 0.00 19 MET A CA 5
ATOM 6682 C C . MET A 1 19 ? 17.415 -0.045 0.611 1.00 0.00 19 MET A C 5
ATOM 6683 O O . MET A 1 19 ? 16.673 -0.266 -0.346 1.00 0.00 19 MET A O 5
ATOM 6697 N N . ASP A 1 20 ? 17.453 -0.818 1.691 1.00 0.00 20 ASP A N 5
ATOM 6698 C CA . ASP A 1 20 ? 16.606 -1.998 1.817 1.00 0.00 20 ASP A CA 5
ATOM 6699 C C . ASP A 1 20 ? 15.130 -1.609 1.818 1.00 0.00 20 ASP A C 5
ATOM 6700 O O . ASP A 1 20 ? 14.729 -0.601 2.400 1.00 0.00 20 ASP A O 5
ATOM 6709 N N . PRO A 1 21 ? 14.302 -2.427 1.151 1.00 0.00 21 PRO A N 5
ATOM 6710 C CA . PRO A 1 21 ? 12.859 -2.189 1.060 1.00 0.00 21 PRO A CA 5
ATOM 6711 C C . PRO A 1 21 ? 12.151 -2.401 2.393 1.00 0.00 21 PRO A C 5
ATOM 6712 O O . PRO A 1 21 ? 11.102 -1.811 2.651 1.00 0.00 21 PRO A O 5
ATOM 6723 N N . SER A 1 22 ? 12.732 -3.247 3.238 1.00 0.00 22 SER A N 5
ATOM 6724 C CA . SER A 1 22 ? 12.154 -3.539 4.545 1.00 0.00 22 SER A CA 5
ATOM 6725 C C . SER A 1 22 ? 12.110 -2.285 5.412 1.00 0.00 22 SER A C 5
ATOM 6726 O O . SER A 1 22 ? 11.265 -2.159 6.299 1.00 0.00 22 SER A O 5
ATOM 6734 N N . ASP A 1 23 ? 13.027 -1.360 5.150 1.00 0.00 23 ASP A N 5
ATOM 6735 C CA . ASP A 1 23 ? 13.093 -0.114 5.905 1.00 0.00 23 ASP A CA 5
ATOM 6736 C C . ASP A 1 23 ? 12.091 0.902 5.367 1.00 0.00 23 ASP A C 5
ATOM 6737 O O . ASP A 1 23 ? 11.686 1.824 6.074 1.00 0.00 23 ASP A O 5
ATOM 6746 N N . MET A 1 24 ? 11.697 0.727 4.110 1.00 0.00 24 MET A N 5
ATOM 6747 C CA . MET A 1 24 ? 10.742 1.629 3.476 1.00 0.00 24 MET A CA 5
ATOM 6748 C C . MET A 1 24 ? 9.321 1.334 3.946 1.00 0.00 24 MET A C 5
ATOM 6749 O O . MET A 1 24 ? 8.623 2.219 4.439 1.00 0.00 24 MET A O 5
ATOM 6763 N N . MET A 1 25 ? 8.898 0.083 3.788 1.00 0.00 25 MET A N 5
ATOM 6764 C CA . MET A 1 25 ? 7.560 -0.328 4.197 1.00 0.00 25 MET A CA 5
ATOM 6765 C C . MET A 1 25 ? 7.255 0.147 5.614 1.00 0.00 25 MET A C 5
ATOM 6766 O O . MET A 1 25 ? 6.114 0.482 5.933 1.00 0.00 25 MET A O 5
ATOM 6780 N N . ARG A 1 26 ? 8.280 0.174 6.458 1.00 0.00 26 ARG A N 5
ATOM 6781 C CA . ARG A 1 26 ? 8.120 0.607 7.841 1.00 0.00 26 ARG A CA 5
ATOM 6782 C C . ARG A 1 26 ? 7.681 2.067 7.906 1.00 0.00 26 ARG A C 5
ATOM 6783 O O . ARG A 1 26 ? 6.624 2.384 8.450 1.00 0.00 26 ARG A O 5
ATOM 6804 N N . GLU A 1 27 ? 8.502 2.952 7.348 1.00 0.00 27 GLU A N 5
ATOM 6805 C CA . GLU A 1 27 ? 8.199 4.378 7.345 1.00 0.00 27 GLU A CA 5
ATOM 6806 C C . GLU A 1 27 ? 6.879 4.652 6.630 1.00 0.00 27 GLU A C 5
ATOM 6807 O O . GLU A 1 27 ? 6.058 5.440 7.101 1.00 0.00 27 GLU A O 5
ATOM 6819 N N . ILE A 1 28 ? 6.683 3.997 5.490 1.00 0.00 28 ILE A N 5
ATOM 6820 C CA . ILE A 1 28 ? 5.463 4.169 4.711 1.00 0.00 28 ILE A CA 5
ATOM 6821 C C . ILE A 1 28 ? 4.225 3.913 5.563 1.00 0.00 28 ILE A C 5
ATOM 6822 O O . ILE A 1 28 ? 3.188 4.550 5.376 1.00 0.00 28 ILE A O 5
ATOM 6838 N N . ARG A 1 29 ? 4.342 2.979 6.502 1.00 0.00 29 ARG A N 5
ATOM 6839 C CA . ARG A 1 29 ? 3.232 2.640 7.384 1.00 0.00 29 ARG A CA 5
ATOM 6840 C C . ARG A 1 29 ? 3.110 3.653 8.519 1.00 0.00 29 ARG A C 5
ATOM 6841 O O . ARG A 1 29 ? 2.019 3.896 9.034 1.00 0.00 29 ARG A O 5
ATOM 6862 N N . LYS A 1 30 ? 4.238 4.241 8.903 1.00 0.00 30 LYS A N 5
ATOM 6863 C CA . LYS A 1 30 ? 4.259 5.228 9.976 1.00 0.00 30 LYS A CA 5
ATOM 6864 C C . LYS A 1 30 ? 3.734 6.574 9.487 1.00 0.00 30 LYS A C 5
ATOM 6865 O O . LYS A 1 30 ? 2.744 7.091 10.005 1.00 0.00 30 LYS A O 5
ATOM 6884 N N . VAL A 1 31 ? 4.403 7.136 8.485 1.00 0.00 31 VAL A N 5
ATOM 6885 C CA . VAL A 1 31 ? 4.001 8.421 7.924 1.00 0.00 31 VAL A CA 5
ATOM 6886 C C . VAL A 1 31 ? 2.502 8.457 7.650 1.00 0.00 31 VAL A C 5
ATOM 6887 O O . VAL A 1 31 ? 1.803 9.377 8.078 1.00 0.00 31 VAL A O 5
ATOM 6900 N N . LEU A 1 32 ? 2.013 7.450 6.935 1.00 0.00 32 LEU A N 5
ATOM 6901 C CA . LEU A 1 32 ? 0.595 7.366 6.603 1.00 0.00 32 LEU A CA 5
ATOM 6902 C C . LEU A 1 32 ? -0.267 7.532 7.851 1.00 0.00 32 LEU A C 5
ATOM 6903 O O . LEU A 1 32 ? -1.013 8.502 7.978 1.00 0.00 32 LEU A O 5
ATOM 6919 N N . GLY A 1 33 ? -0.157 6.578 8.771 1.00 0.00 33 GLY A N 5
ATOM 6920 C CA . GLY A 1 33 ? -0.930 6.639 9.998 1.00 0.00 33 GLY A CA 5
ATOM 6921 C C . GLY A 1 33 ? -0.948 8.028 10.604 1.00 0.00 33 GLY A C 5
ATOM 6922 O O . GLY A 1 33 ? -1.973 8.475 11.117 1.00 0.00 33 GLY A O 5
ATOM 6926 N N . ALA A 1 34 ? 0.189 8.712 10.545 1.00 0.00 34 ALA A N 5
ATOM 6927 C CA . ALA A 1 34 ? 0.300 10.059 11.092 1.00 0.00 34 ALA A CA 5
ATOM 6928 C C . ALA A 1 34 ? -0.672 11.012 10.405 1.00 0.00 34 ALA A C 5
ATOM 6929 O O . ALA A 1 34 ? -1.271 11.873 11.048 1.00 0.00 34 ALA A O 5
ATOM 6936 N N . ASN A 1 35 ? -0.822 10.852 9.094 1.00 0.00 35 ASN A N 5
ATOM 6937 C CA . ASN A 1 35 ? -1.720 11.701 8.319 1.00 0.00 35 ASN A CA 5
ATOM 6938 C C . ASN A 1 35 ? -3.133 11.124 8.301 1.00 0.00 35 ASN A C 5
ATOM 6939 O O . ASN A 1 35 ? -3.802 11.125 7.269 1.00 0.00 35 ASN A O 5
ATOM 6950 N N . ASN A 1 36 ? -3.580 10.633 9.452 1.00 0.00 36 ASN A N 5
ATOM 6951 C CA . ASN A 1 36 ? -4.913 10.053 9.570 1.00 0.00 36 ASN A CA 5
ATOM 6952 C C . ASN A 1 36 ? -5.244 9.200 8.349 1.00 0.00 36 ASN A C 5
ATOM 6953 O O . ASN A 1 36 ? -6.413 9.019 8.004 1.00 0.00 36 ASN A O 5
ATOM 6964 N N . CYS A 1 37 ? -4.209 8.677 7.701 1.00 0.00 37 CYS A N 5
ATOM 6965 C CA . CYS A 1 37 ? -4.390 7.843 6.518 1.00 0.00 37 CYS A CA 5
ATOM 6966 C C . CYS A 1 37 ? -4.600 6.384 6.909 1.00 0.00 37 CYS A C 5
ATOM 6967 O O . CYS A 1 37 ? -4.003 5.896 7.869 1.00 0.00 37 CYS A O 5
ATOM 6975 N N . ASP A 1 38 ? -5.452 5.693 6.160 1.00 0.00 38 ASP A N 5
ATOM 6976 C CA . ASP A 1 38 ? -5.741 4.289 6.428 1.00 0.00 38 ASP A CA 5
ATOM 6977 C C . ASP A 1 38 ? -5.011 3.385 5.439 1.00 0.00 38 ASP A C 5
ATOM 6978 O O . ASP A 1 38 ? -5.297 3.400 4.242 1.00 0.00 38 ASP A O 5
ATOM 6987 N N . TYR A 1 39 ? -4.068 2.600 5.948 1.00 0.00 39 TYR A N 5
ATOM 6988 C CA . TYR A 1 39 ? -3.294 1.692 5.109 1.00 0.00 39 TYR A CA 5
ATOM 6989 C C . TYR A 1 39 ? -3.705 0.243 5.352 1.00 0.00 39 TYR A C 5
ATOM 6990 O O . TYR A 1 39 ? -3.906 -0.172 6.493 1.00 0.00 39 TYR A O 5
ATOM 7008 N N . GLU A 1 40 ? -3.826 -0.520 4.271 1.00 0.00 40 GLU A N 5
ATOM 7009 C CA . GLU A 1 40 ? -4.212 -1.923 4.366 1.00 0.00 40 GLU A CA 5
ATOM 7010 C C . GLU A 1 40 ? -3.239 -2.809 3.593 1.00 0.00 40 GLU A C 5
ATOM 7011 O O . GLU A 1 40 ? -2.839 -2.481 2.477 1.00 0.00 40 GLU A O 5
ATOM 7023 N N . GLN A 1 41 ? -2.863 -3.932 4.197 1.00 0.00 41 GLN A N 5
ATOM 7024 C CA . GLN A 1 41 ? -1.936 -4.864 3.567 1.00 0.00 41 GLN A CA 5
ATOM 7025 C C . GLN A 1 41 ? -2.650 -5.721 2.526 1.00 0.00 41 GLN A C 5
ATOM 7026 O O . GLN A 1 41 ? -3.309 -6.704 2.864 1.00 0.00 41 GLN A O 5
ATOM 7040 N N . ARG A 1 42 ? -2.514 -5.341 1.260 1.00 0.00 42 ARG A N 5
ATOM 7041 C CA . ARG A 1 42 ? -3.147 -6.074 0.170 1.00 0.00 42 ARG A CA 5
ATOM 7042 C C . ARG A 1 42 ? -2.260 -7.222 -0.301 1.00 0.00 42 ARG A C 5
ATOM 7043 O O . ARG A 1 42 ? -2.637 -8.389 -0.206 1.00 0.00 42 ARG A O 5
ATOM 7064 N N . GLU A 1 43 ? -1.079 -6.881 -0.809 1.00 0.00 43 GLU A N 5
ATOM 7065 C CA . GLU A 1 43 ? -0.139 -7.883 -1.296 1.00 0.00 43 GLU A CA 5
ATOM 7066 C C . GLU A 1 43 ? 1.108 -7.931 -0.419 1.00 0.00 43 GLU A C 5
ATOM 7067 O O . GLU A 1 43 ? 1.186 -7.252 0.605 1.00 0.00 43 GLU A O 5
ATOM 7079 N N . ARG A 1 44 ? 2.082 -8.738 -0.828 1.00 0.00 44 ARG A N 5
ATOM 7080 C CA . ARG A 1 44 ? 3.325 -8.876 -0.079 1.00 0.00 44 ARG A CA 5
ATOM 7081 C C . ARG A 1 44 ? 4.029 -7.530 0.059 1.00 0.00 44 ARG A C 5
ATOM 7082 O O . ARG A 1 44 ? 4.573 -7.207 1.115 1.00 0.00 44 ARG A O 5
ATOM 7103 N N . PHE A 1 45 ? 4.016 -6.748 -1.016 1.00 0.00 45 PHE A N 5
ATOM 7104 C CA . PHE A 1 45 ? 4.655 -5.437 -1.016 1.00 0.00 45 PHE A CA 5
ATOM 7105 C C . PHE A 1 45 ? 3.717 -4.376 -1.584 1.00 0.00 45 PHE A C 5
ATOM 7106 O O . PHE A 1 45 ? 4.115 -3.561 -2.418 1.00 0.00 45 PHE A O 5
ATOM 7123 N N . LEU A 1 46 ? 2.470 -4.391 -1.126 1.00 0.00 46 LEU A N 5
ATOM 7124 C CA . LEU A 1 46 ? 1.474 -3.430 -1.588 1.00 0.00 46 LEU A CA 5
ATOM 7125 C C . LEU A 1 46 ? 0.573 -2.986 -0.440 1.00 0.00 46 LEU A C 5
ATOM 7126 O O . LEU A 1 46 ? 0.248 -3.774 0.449 1.00 0.00 46 LEU A O 5
ATOM 7142 N N . LEU A 1 47 ? 0.170 -1.721 -0.467 1.00 0.00 47 LEU A N 5
ATOM 7143 C CA . LEU A 1 47 ? -0.696 -1.171 0.571 1.00 0.00 47 LEU A CA 5
ATOM 7144 C C . LEU A 1 47 ? -1.807 -0.324 -0.040 1.00 0.00 47 LEU A C 5
ATOM 7145 O O . LEU A 1 47 ? -1.708 0.116 -1.186 1.00 0.00 47 LEU A O 5
ATOM 7161 N N . PHE A 1 48 ? -2.865 -0.098 0.732 1.00 0.00 48 PHE A N 5
ATOM 7162 C CA . PHE A 1 48 ? -3.995 0.699 0.268 1.00 0.00 48 PHE A CA 5
ATOM 7163 C C . PHE A 1 48 ? -4.157 1.958 1.114 1.00 0.00 48 PHE A C 5
ATOM 7164 O O . PHE A 1 48 ? -4.775 1.927 2.179 1.00 0.00 48 PHE A O 5
ATOM 7181 N N . CYS A 1 49 ? -3.599 3.063 0.633 1.00 0.00 49 CYS A N 5
ATOM 7182 C CA . CYS A 1 49 ? -3.680 4.333 1.345 1.00 0.00 49 CYS A CA 5
ATOM 7183 C C . CYS A 1 49 ? -5.030 5.003 1.109 1.00 0.00 49 CYS A C 5
ATOM 7184 O O . CYS A 1 49 ? -5.616 4.881 0.034 1.00 0.00 49 CYS A O 5
ATOM 7192 N N . VAL A 1 50 ? -5.518 5.710 2.124 1.00 0.00 50 VAL A N 5
ATOM 7193 C CA . VAL A 1 50 ? -6.800 6.399 2.028 1.00 0.00 50 VAL A CA 5
ATOM 7194 C C . VAL A 1 50 ? -6.791 7.690 2.838 1.00 0.00 50 VAL A C 5
ATOM 7195 O O . VAL A 1 50 ? -6.447 7.692 4.020 1.00 0.00 50 VAL A O 5
ATOM 7208 N N . HIS A 1 51 ? -7.173 8.789 2.193 1.00 0.00 51 HIS A N 5
ATOM 7209 C CA . HIS A 1 51 ? -7.210 10.088 2.854 1.00 0.00 51 HIS A CA 5
ATOM 7210 C C . HIS A 1 51 ? -8.395 10.914 2.362 1.00 0.00 51 HIS A C 5
ATOM 7211 O O . HIS A 1 51 ? -8.905 10.693 1.265 1.00 0.00 51 HIS A O 5
ATOM 7226 N N . GLY A 1 52 ? -8.828 11.867 3.182 1.00 0.00 52 GLY A N 5
ATOM 7227 C CA . GLY A 1 52 ? -9.949 12.711 2.813 1.00 0.00 52 GLY A CA 5
ATOM 7228 C C . GLY A 1 52 ? -9.715 14.169 3.153 1.00 0.00 52 GLY A C 5
ATOM 7229 O O . GLY A 1 52 ? -10.079 14.627 4.236 1.00 0.00 52 GLY A O 5
ATOM 7233 N N . ASP A 1 53 ? -9.104 14.900 2.227 1.00 0.00 53 ASP A N 5
ATOM 7234 C CA . ASP A 1 53 ? -8.820 16.315 2.434 1.00 0.00 53 ASP A CA 5
ATOM 7235 C C . ASP A 1 53 ? -9.900 17.185 1.798 1.00 0.00 53 ASP A C 5
ATOM 7236 O O . ASP A 1 53 ? -9.605 18.077 1.004 1.00 0.00 53 ASP A O 5
ATOM 7245 N N . GLY A 1 54 ? -11.153 16.917 2.152 1.00 0.00 54 GLY A N 5
ATOM 7246 C CA . GLY A 1 54 ? -12.258 17.682 1.605 1.00 0.00 54 GLY A CA 5
ATOM 7247 C C . GLY A 1 54 ? -13.601 17.025 1.858 1.00 0.00 54 GLY A C 5
ATOM 7248 O O . GLY A 1 54 ? -13.981 16.794 3.006 1.00 0.00 54 GLY A O 5
ATOM 7252 N N . HIS A 1 55 ? -14.322 16.723 0.783 1.00 0.00 55 HIS A N 5
ATOM 7253 C CA . HIS A 1 55 ? -15.631 16.089 0.893 1.00 0.00 55 HIS A CA 5
ATOM 7254 C C . HIS A 1 55 ? -15.531 14.589 0.635 1.00 0.00 55 HIS A C 5
ATOM 7255 O O . HIS A 1 55 ? -14.603 14.123 -0.026 1.00 0.00 55 HIS A O 5
ATOM 7270 N N . ALA A 1 56 ? -16.492 13.837 1.162 1.00 0.00 56 ALA A N 5
ATOM 7271 C CA . ALA A 1 56 ? -16.513 12.390 0.987 1.00 0.00 56 ALA A CA 5
ATOM 7272 C C . ALA A 1 56 ? -16.350 12.012 -0.481 1.00 0.00 56 ALA A C 5
ATOM 7273 O O . ALA A 1 56 ? -15.520 11.171 -0.826 1.00 0.00 56 ALA A O 5
ATOM 7280 N N . GLU A 1 57 ? -17.147 12.639 -1.341 1.00 0.00 57 GLU A N 5
ATOM 7281 C CA . GLU A 1 57 ? -17.090 12.366 -2.772 1.00 0.00 57 GLU A CA 5
ATOM 7282 C C . GLU A 1 57 ? -15.729 12.748 -3.346 1.00 0.00 57 GLU A C 5
ATOM 7283 O O . GLU A 1 57 ? -15.349 12.295 -4.425 1.00 0.00 57 GLU A O 5
ATOM 7295 N N . ASN A 1 58 ? -14.999 13.584 -2.616 1.00 0.00 58 ASN A N 5
ATOM 7296 C CA . ASN A 1 58 ? -13.680 14.029 -3.051 1.00 0.00 58 ASN A CA 5
ATOM 7297 C C . ASN A 1 58 ? -12.580 13.281 -2.305 1.00 0.00 58 ASN A C 5
ATOM 7298 O O . ASN A 1 58 ? -11.523 13.841 -2.010 1.00 0.00 58 ASN A O 5
ATOM 7309 N N . LEU A 1 59 ? -12.835 12.013 -2.001 1.00 0.00 59 LEU A N 5
ATOM 7310 C CA . LEU A 1 59 ? -11.866 11.187 -1.289 1.00 0.00 59 LEU A CA 5
ATOM 7311 C C . LEU A 1 59 ? -10.747 10.734 -2.222 1.00 0.00 59 LEU A C 5
ATOM 7312 O O . LEU A 1 59 ? -10.960 10.550 -3.420 1.00 0.00 59 LEU A O 5
ATOM 7328 N N . VAL A 1 60 ? -9.555 10.554 -1.663 1.00 0.00 60 VAL A N 5
ATOM 7329 C CA . VAL A 1 60 ? -8.402 10.119 -2.443 1.00 0.00 60 VAL A CA 5
ATOM 7330 C C . VAL A 1 60 ? -7.919 8.746 -1.991 1.00 0.00 60 VAL A C 5
ATOM 7331 O O . VAL A 1 60 ? -7.742 8.502 -0.797 1.00 0.00 60 VAL A O 5
ATOM 7344 N N . GLN A 1 61 ? -7.707 7.853 -2.952 1.00 0.00 61 GLN A N 5
ATOM 7345 C CA . GLN A 1 61 ? -7.243 6.503 -2.652 1.00 0.00 61 GLN A CA 5
ATOM 7346 C C . GLN A 1 61 ? -6.130 6.085 -3.606 1.00 0.00 61 GLN A C 5
ATOM 7347 O O . GLN A 1 61 ? -6.312 6.085 -4.824 1.00 0.00 61 GLN A O 5
ATOM 7361 N N . TRP A 1 62 ? -4.980 5.729 -3.046 1.00 0.00 62 TRP A N 5
ATOM 7362 C CA . TRP A 1 62 ? -3.837 5.308 -3.849 1.00 0.00 62 TRP A CA 5
ATOM 7363 C C . TRP A 1 62 ? -3.071 4.186 -3.158 1.00 0.00 62 TRP A C 5
ATOM 7364 O O . TRP A 1 62 ? -3.052 4.099 -1.931 1.00 0.00 62 TRP A O 5
ATOM 7385 N N . GLU A 1 63 ? -2.440 3.328 -3.955 1.00 0.00 63 GLU A N 5
ATOM 7386 C CA . GLU A 1 63 ? -1.672 2.211 -3.418 1.00 0.00 63 GLU A CA 5
ATOM 7387 C C . GLU A 1 63 ? -0.183 2.542 -3.380 1.00 0.00 63 GLU A C 5
ATOM 7388 O O . GLU A 1 63 ? 0.246 3.580 -3.883 1.00 0.00 63 GLU A O 5
ATOM 7400 N N . MET A 1 64 ? 0.600 1.653 -2.778 1.00 0.00 64 MET A N 5
ATOM 7401 C CA . MET A 1 64 ? 2.041 1.850 -2.674 1.00 0.00 64 MET A CA 5
ATOM 7402 C C . MET A 1 64 ? 2.771 0.511 -2.623 1.00 0.00 64 MET A C 5
ATOM 7403 O O . MET A 1 64 ? 2.453 -0.347 -1.801 1.00 0.00 64 MET A O 5
ATOM 7417 N N . GLU A 1 65 ? 3.749 0.341 -3.507 1.00 0.00 65 GLU A N 5
ATOM 7418 C CA . GLU A 1 65 ? 4.522 -0.894 -3.562 1.00 0.00 65 GLU A CA 5
ATOM 7419 C C . GLU A 1 65 ? 5.997 -0.602 -3.822 1.00 0.00 65 GLU A C 5
ATOM 7420 O O . GLU A 1 65 ? 6.339 0.195 -4.697 1.00 0.00 65 GLU A O 5
ATOM 7432 N N . VAL A 1 66 ? 6.867 -1.252 -3.056 1.00 0.00 66 VAL A N 5
ATOM 7433 C CA . VAL A 1 66 ? 8.305 -1.063 -3.203 1.00 0.00 66 VAL A CA 5
ATOM 7434 C C . VAL A 1 66 ? 8.924 -2.181 -4.034 1.00 0.00 66 VAL A C 5
ATOM 7435 O O . VAL A 1 66 ? 8.738 -3.363 -3.740 1.00 0.00 66 VAL A O 5
ATOM 7448 N N . CYS A 1 67 ? 9.661 -1.801 -5.072 1.00 0.00 67 CYS A N 5
ATOM 7449 C CA . CYS A 1 67 ? 10.308 -2.772 -5.947 1.00 0.00 67 CYS A CA 5
ATOM 7450 C C . CYS A 1 67 ? 11.343 -2.095 -6.839 1.00 0.00 67 CYS A C 5
ATOM 7451 O O . CYS A 1 67 ? 11.190 -0.932 -7.214 1.00 0.00 67 CYS A O 5
ATOM 7459 N N . LYS A 1 68 ? 12.399 -2.829 -7.174 1.00 0.00 68 LYS A N 5
ATOM 7460 C CA . LYS A 1 68 ? 13.461 -2.301 -8.022 1.00 0.00 68 LYS A CA 5
ATOM 7461 C C . LYS A 1 68 ? 12.897 -1.779 -9.340 1.00 0.00 68 LYS A C 5
ATOM 7462 O O . LYS A 1 68 ? 12.325 -2.537 -10.125 1.00 0.00 68 LYS A O 5
ATOM 7481 N N . LEU A 1 69 ? 13.062 -0.483 -9.576 1.00 0.00 69 LEU A N 5
ATOM 7482 C CA . LEU A 1 69 ? 12.570 0.140 -10.801 1.00 0.00 69 LEU A CA 5
ATOM 7483 C C . LEU A 1 69 ? 13.149 -0.548 -12.032 1.00 0.00 69 LEU A C 5
ATOM 7484 O O . LEU A 1 69 ? 14.321 -0.925 -12.070 1.00 0.00 69 LEU A O 5
ATOM 7500 N N . PRO A 1 70 ? 12.312 -0.715 -13.066 1.00 0.00 70 PRO A N 5
ATOM 7501 C CA . PRO A 1 70 ? 12.719 -1.356 -14.320 1.00 0.00 70 PRO A CA 5
ATOM 7502 C C . PRO A 1 70 ? 13.692 -0.497 -15.121 1.00 0.00 70 PRO A C 5
ATOM 7503 O O . PRO A 1 70 ? 14.405 -0.997 -15.991 1.00 0.00 70 PRO A O 5
ATOM 7514 N N . ARG A 1 71 ? 13.716 0.798 -14.820 1.00 0.00 71 ARG A N 5
ATOM 7515 C CA . ARG A 1 71 ? 14.601 1.726 -15.513 1.00 0.00 71 ARG A CA 5
ATOM 7516 C C . ARG A 1 71 ? 15.884 1.950 -14.718 1.00 0.00 71 ARG A C 5
ATOM 7517 O O . ARG A 1 71 ? 16.988 1.773 -15.236 1.00 0.00 71 ARG A O 5
ATOM 7538 N N . LEU A 1 72 ? 15.732 2.340 -13.457 1.00 0.00 72 LEU A N 5
ATOM 7539 C CA . LEU A 1 72 ? 16.878 2.589 -12.590 1.00 0.00 72 LEU A CA 5
ATOM 7540 C C . LEU A 1 72 ? 17.230 1.344 -11.782 1.00 0.00 72 LEU A C 5
ATOM 7541 O O . LEU A 1 72 ? 16.414 0.434 -11.639 1.00 0.00 72 LEU A O 5
ATOM 7557 N N . SER A 1 73 ? 18.450 1.312 -11.254 1.00 0.00 73 SER A N 5
ATOM 7558 C CA . SER A 1 73 ? 18.910 0.179 -10.462 1.00 0.00 73 SER A CA 5
ATOM 7559 C C . SER A 1 73 ? 18.733 0.450 -8.971 1.00 0.00 73 SER A C 5
ATOM 7560 O O . SER A 1 73 ? 19.589 0.100 -8.157 1.00 0.00 73 SER A O 5
ATOM 7568 N N . LEU A 1 74 ? 17.615 1.076 -8.619 1.00 0.00 74 LEU A N 5
ATOM 7569 C CA . LEU A 1 74 ? 17.323 1.395 -7.226 1.00 0.00 74 LEU A CA 5
ATOM 7570 C C . LEU A 1 74 ? 15.904 0.974 -6.857 1.00 0.00 74 LEU A C 5
ATOM 7571 O O . LEU A 1 74 ? 15.168 0.442 -7.687 1.00 0.00 74 LEU A O 5
ATOM 7587 N N . ASN A 1 75 ? 15.526 1.217 -5.606 1.00 0.00 75 ASN A N 5
ATOM 7588 C CA . ASN A 1 75 ? 14.195 0.865 -5.127 1.00 0.00 75 ASN A CA 5
ATOM 7589 C C . ASN A 1 75 ? 13.370 2.116 -4.844 1.00 0.00 75 ASN A C 5
ATOM 7590 O O . ASN A 1 75 ? 13.617 2.829 -3.872 1.00 0.00 75 ASN A O 5
ATOM 7601 N N . GLY A 1 76 ? 12.387 2.377 -5.700 1.00 0.00 76 GLY A N 5
ATOM 7602 C CA . GLY A 1 76 ? 11.539 3.542 -5.525 1.00 0.00 76 GLY A CA 5
ATOM 7603 C C . GLY A 1 76 ? 10.137 3.177 -5.080 1.00 0.00 76 GLY A C 5
ATOM 7604 O O . GLY A 1 76 ? 9.759 2.006 -5.093 1.00 0.00 76 GLY A O 5
ATOM 7608 N N . VAL A 1 77 ? 9.363 4.183 -4.684 1.00 0.00 77 VAL A N 5
ATOM 7609 C CA . VAL A 1 77 ? 7.994 3.962 -4.233 1.00 0.00 77 VAL A CA 5
ATOM 7610 C C . VAL A 1 77 ? 7.005 4.112 -5.383 1.00 0.00 77 VAL A C 5
ATOM 7611 O O . VAL A 1 77 ? 7.169 4.974 -6.247 1.00 0.00 77 VAL A O 5
ATOM 7624 N N . ARG A 1 78 ? 5.978 3.269 -5.388 1.00 0.00 78 ARG A N 5
ATOM 7625 C CA . ARG A 1 78 ? 4.962 3.307 -6.433 1.00 0.00 78 ARG A CA 5
ATOM 7626 C C . ARG A 1 78 ? 3.719 4.052 -5.956 1.00 0.00 78 ARG A C 5
ATOM 7627 O O . ARG A 1 78 ? 3.317 3.932 -4.798 1.00 0.00 78 ARG A O 5
ATOM 7648 N N . PHE A 1 79 ? 3.116 4.823 -6.855 1.00 0.00 79 PHE A N 5
ATOM 7649 C CA . PHE A 1 79 ? 1.920 5.589 -6.525 1.00 0.00 79 PHE A CA 5
ATOM 7650 C C . PHE A 1 79 ? 0.832 5.376 -7.574 1.00 0.00 79 PHE A C 5
ATOM 7651 O O . PHE A 1 79 ? 0.828 6.021 -8.622 1.00 0.00 79 PHE A O 5
ATOM 7668 N N . LYS A 1 80 ? -0.091 4.465 -7.283 1.00 0.00 80 LYS A N 5
ATOM 7669 C CA . LYS A 1 80 ? -1.186 4.166 -8.199 1.00 0.00 80 LYS A CA 5
ATOM 7670 C C . LYS A 1 80 ? -2.441 4.946 -7.821 1.00 0.00 80 LYS A C 5
ATOM 7671 O O . LYS A 1 80 ? -2.819 5.003 -6.651 1.00 0.00 80 LYS A O 5
ATOM 7690 N N . ARG A 1 81 ? -3.082 5.546 -8.818 1.00 0.00 81 ARG A N 5
ATOM 7691 C CA . ARG A 1 81 ? -4.294 6.323 -8.590 1.00 0.00 81 ARG A CA 5
ATOM 7692 C C . ARG A 1 81 ? -5.536 5.449 -8.739 1.00 0.00 81 ARG A C 5
ATOM 7693 O O . ARG A 1 81 ? -5.730 4.799 -9.766 1.00 0.00 81 ARG A O 5
ATOM 7714 N N . ILE A 1 82 ? -6.373 5.439 -7.707 1.00 0.00 82 ILE A N 5
ATOM 7715 C CA . ILE A 1 82 ? -7.596 4.645 -7.724 1.00 0.00 82 ILE A CA 5
ATOM 7716 C C . ILE A 1 82 ? -8.815 5.520 -7.995 1.00 0.00 82 ILE A C 5
ATOM 7717 O O . ILE A 1 82 ? -9.554 5.293 -8.953 1.00 0.00 82 ILE A O 5
ATOM 7733 N N . SER A 1 83 ? -9.019 6.523 -7.146 1.00 0.00 83 SER A N 5
ATOM 7734 C CA . SER A 1 83 ? -10.149 7.431 -7.293 1.00 0.00 83 SER A CA 5
ATOM 7735 C C . SER A 1 83 ? -9.709 8.881 -7.112 1.00 0.00 83 SER A C 5
ATOM 7736 O O . SER A 1 83 ? -8.541 9.157 -6.841 1.00 0.00 83 SER A O 5
ATOM 7744 N N . GLY A 1 84 ? -10.653 9.804 -7.265 1.00 0.00 84 GLY A N 5
ATOM 7745 C CA . GLY A 1 84 ? -10.344 11.214 -7.116 1.00 0.00 84 GLY A CA 5
ATOM 7746 C C . GLY A 1 84 ? -9.701 11.801 -8.356 1.00 0.00 84 GLY A C 5
ATOM 7747 O O . GLY A 1 84 ? -9.062 11.088 -9.131 1.00 0.00 84 GLY A O 5
ATOM 7751 N N . THR A 1 85 ? -9.870 13.106 -8.548 1.00 0.00 85 THR A N 5
ATOM 7752 C CA . THR A 1 85 ? -9.304 13.788 -9.704 1.00 0.00 85 THR A CA 5
ATOM 7753 C C . THR A 1 85 ? -7.781 13.795 -9.647 1.00 0.00 85 THR A C 5
ATOM 7754 O O . THR A 1 85 ? -7.184 13.338 -8.672 1.00 0.00 85 THR A O 5
ATOM 7765 N N . SER A 1 86 ? -7.156 14.317 -10.698 1.00 0.00 86 SER A N 5
ATOM 7766 C CA . SER A 1 86 ? -5.701 14.381 -10.768 1.00 0.00 86 SER A CA 5
ATOM 7767 C C . SER A 1 86 ? -5.158 15.455 -9.831 1.00 0.00 86 SER A C 5
ATOM 7768 O O . SER A 1 86 ? -4.042 15.344 -9.323 1.00 0.00 86 SER A O 5
ATOM 7776 N N . ILE A 1 87 ? -5.956 16.494 -9.606 1.00 0.00 87 ILE A N 5
ATOM 7777 C CA . ILE A 1 87 ? -5.556 17.587 -8.729 1.00 0.00 87 ILE A CA 5
ATOM 7778 C C . ILE A 1 87 ? -5.442 17.118 -7.283 1.00 0.00 87 ILE A C 5
ATOM 7779 O O . ILE A 1 87 ? -4.344 17.028 -6.734 1.00 0.00 87 ILE A O 5
ATOM 7795 N N . ALA A 1 88 ? -6.583 16.819 -6.672 1.00 0.00 88 ALA A N 5
ATOM 7796 C CA . ALA A 1 88 ? -6.610 16.355 -5.290 1.00 0.00 88 ALA A CA 5
ATOM 7797 C C . ALA A 1 88 ? -5.670 15.171 -5.090 1.00 0.00 88 ALA A C 5
ATOM 7798 O O . ALA A 1 88 ? -5.240 14.889 -3.971 1.00 0.00 88 ALA A O 5
ATOM 7805 N N . PHE A 1 89 ? -5.355 14.481 -6.180 1.00 0.00 89 PHE A N 5
ATOM 7806 C CA . PHE A 1 89 ? -4.466 13.326 -6.124 1.00 0.00 89 PHE A CA 5
ATOM 7807 C C . PHE A 1 89 ? -3.014 13.764 -5.957 1.00 0.00 89 PHE A C 5
ATOM 7808 O O . PHE A 1 89 ? -2.281 13.222 -5.130 1.00 0.00 89 PHE A O 5
ATOM 7825 N N . LYS A 1 90 ? -2.605 14.749 -6.748 1.00 0.00 90 LYS A N 5
ATOM 7826 C CA . LYS A 1 90 ? -1.242 15.263 -6.690 1.00 0.00 90 LYS A CA 5
ATOM 7827 C C . LYS A 1 90 ? -1.009 16.042 -5.399 1.00 0.00 90 LYS A C 5
ATOM 7828 O O . LYS A 1 90 ? 0.123 16.167 -4.934 1.00 0.00 90 LYS A O 5
ATOM 7847 N N . ASN A 1 91 ? -2.089 16.564 -4.825 1.00 0.00 91 ASN A N 5
ATOM 7848 C CA . ASN A 1 91 ? -2.001 17.330 -3.588 1.00 0.00 91 ASN A CA 5
ATOM 7849 C C . ASN A 1 91 ? -1.671 16.421 -2.407 1.00 0.00 91 ASN A C 5
ATOM 7850 O O . ASN A 1 91 ? -0.584 16.501 -1.834 1.00 0.00 91 ASN A O 5
ATOM 7861 N N . ILE A 1 92 ? -2.616 15.558 -2.050 1.00 0.00 92 ILE A N 5
ATOM 7862 C CA . ILE A 1 92 ? -2.426 14.634 -0.940 1.00 0.00 92 ILE A CA 5
ATOM 7863 C C . ILE A 1 92 ? -1.122 13.858 -1.089 1.00 0.00 92 ILE A C 5
ATOM 7864 O O . ILE A 1 92 ? -0.497 13.478 -0.099 1.00 0.00 92 ILE A O 5
ATOM 7880 N N . ALA A 1 93 ? -0.715 13.627 -2.333 1.00 0.00 93 ALA A N 5
ATOM 7881 C CA . ALA A 1 93 ? 0.517 12.899 -2.612 1.00 0.00 93 ALA A CA 5
ATOM 7882 C C . ALA A 1 93 ? 1.736 13.685 -2.143 1.00 0.00 93 ALA A C 5
ATOM 7883 O O . ALA A 1 93 ? 2.677 13.118 -1.588 1.00 0.00 93 ALA A O 5
ATOM 7890 N N . SER A 1 94 ? 1.714 14.995 -2.370 1.00 0.00 94 SER A N 5
ATOM 7891 C CA . SER A 1 94 ? 2.821 15.858 -1.975 1.00 0.00 94 SER A CA 5
ATOM 7892 C C . SER A 1 94 ? 3.051 15.791 -0.468 1.00 0.00 94 SER A C 5
ATOM 7893 O O . SER A 1 94 ? 4.115 16.164 0.027 1.00 0.00 94 SER A O 5
ATOM 7901 N N . LYS A 1 95 ? 2.046 15.312 0.256 1.00 0.00 95 LYS A N 5
ATOM 7902 C CA . LYS A 1 95 ? 2.136 15.193 1.707 1.00 0.00 95 LYS A CA 5
ATOM 7903 C C . LYS A 1 95 ? 2.909 13.939 2.103 1.00 0.00 95 LYS A C 5
ATOM 7904 O O . LYS A 1 95 ? 3.536 13.894 3.161 1.00 0.00 95 LYS A O 5
ATOM 7923 N N . ILE A 1 96 ? 2.860 12.924 1.246 1.00 0.00 96 ILE A N 5
ATOM 7924 C CA . ILE A 1 96 ? 3.557 11.671 1.507 1.00 0.00 96 ILE A CA 5
ATOM 7925 C C . ILE A 1 96 ? 5.020 11.758 1.083 1.00 0.00 96 ILE A C 5
ATOM 7926 O O . ILE A 1 96 ? 5.922 11.717 1.918 1.00 0.00 96 ILE A O 5
ATOM 7942 N N . ALA A 1 97 ? 5.246 11.880 -0.221 1.00 0.00 97 ALA A N 5
ATOM 7943 C CA . ALA A 1 97 ? 6.598 11.976 -0.756 1.00 0.00 97 ALA A CA 5
ATOM 7944 C C . ALA A 1 97 ? 7.473 12.866 0.121 1.00 0.00 97 ALA A C 5
ATOM 7945 O O . ALA A 1 97 ? 8.559 12.466 0.538 1.00 0.00 97 ALA A O 5
ATOM 7952 N N . ASN A 1 98 ? 6.993 14.074 0.396 1.00 0.00 98 ASN A N 5
ATOM 7953 C CA . ASN A 1 98 ? 7.733 15.020 1.223 1.00 0.00 98 ASN A CA 5
ATOM 7954 C C . ASN A 1 98 ? 8.032 14.426 2.596 1.00 0.00 98 ASN A C 5
ATOM 7955 O O . ASN A 1 98 ? 9.186 14.360 3.016 1.00 0.00 98 ASN A O 5
ATOM 7966 N N . GLU A 1 99 ? 6.983 13.994 3.289 1.00 0.00 99 GLU A N 5
ATOM 7967 C CA . GLU A 1 99 ? 7.134 13.405 4.614 1.00 0.00 99 GLU A CA 5
ATOM 7968 C C . GLU A 1 99 ? 8.198 12.312 4.606 1.00 0.00 99 GLU A C 5
ATOM 7969 O O . GLU A 1 99 ? 9.133 12.333 5.408 1.00 0.00 99 GLU A O 5
ATOM 7981 N N . LEU A 1 100 ? 8.049 11.357 3.694 1.00 0.00 100 LEU A N 5
ATOM 7982 C CA . LEU A 1 100 ? 8.997 10.253 3.580 1.00 0.00 100 LEU A CA 5
ATOM 7983 C C . LEU A 1 100 ? 10.426 10.738 3.801 1.00 0.00 100 LEU A C 5
ATOM 7984 O O . LEU A 1 100 ? 10.907 11.629 3.100 1.00 0.00 100 LEU A O 5
ATOM 8000 N N . LYS A 1 101 ? 11.102 10.144 4.779 1.00 0.00 101 LYS A N 5
ATOM 8001 C CA . LYS A 1 101 ? 12.478 10.512 5.091 1.00 0.00 101 LYS A CA 5
ATOM 8002 C C . LYS A 1 101 ? 13.459 9.507 4.495 1.00 0.00 101 LYS A C 5
ATOM 8003 O O . LYS A 1 101 ? 14.091 8.736 5.219 1.00 0.00 101 LYS A O 5
ATOM 8022 N N . LEU A 1 102 ? 13.582 9.521 3.172 1.00 0.00 102 LEU A N 5
ATOM 8023 C CA . LEU A 1 102 ? 14.487 8.611 2.479 1.00 0.00 102 LEU A CA 5
ATOM 8024 C C . LEU A 1 102 ? 15.608 9.380 1.788 1.00 0.00 102 LEU A C 5
ATOM 8025 O O . LEU A 1 102 ? 15.387 10.044 0.775 1.00 0.00 102 LEU A O 5
ATOM 8041 N N . GLY A 1 1 ? -2.853 25.451 -24.288 1.00 0.00 1 GLY A N 6
ATOM 8042 C CA . GLY A 1 1 ? -1.503 25.593 -24.799 1.00 0.00 1 GLY A CA 6
ATOM 8043 C C . GLY A 1 1 ? -1.284 24.817 -26.083 1.00 0.00 1 GLY A C 6
ATOM 8044 O O . GLY A 1 1 ? -2.228 24.563 -26.832 1.00 0.00 1 GLY A O 6
ATOM 8048 N N . SER A 1 2 ? -0.035 24.440 -26.340 1.00 0.00 2 SER A N 6
ATOM 8049 C CA . SER A 1 2 ? 0.305 23.693 -27.545 1.00 0.00 2 SER A CA 6
ATOM 8050 C C . SER A 1 2 ? -0.537 22.426 -27.656 1.00 0.00 2 SER A C 6
ATOM 8051 O O . SER A 1 2 ? -0.403 21.506 -26.849 1.00 0.00 2 SER A O 6
ATOM 8059 N N . SER A 1 3 ? -1.406 22.387 -28.661 1.00 0.00 3 SER A N 6
ATOM 8060 C CA . SER A 1 3 ? -2.275 21.235 -28.876 1.00 0.00 3 SER A CA 6
ATOM 8061 C C . SER A 1 3 ? -1.579 20.183 -29.735 1.00 0.00 3 SER A C 6
ATOM 8062 O O . SER A 1 3 ? -1.200 20.448 -30.875 1.00 0.00 3 SER A O 6
ATOM 8070 N N . GLY A 1 4 ? -1.415 18.987 -29.177 1.00 0.00 4 GLY A N 6
ATOM 8071 C CA . GLY A 1 4 ? -0.765 17.913 -29.905 1.00 0.00 4 GLY A CA 6
ATOM 8072 C C . GLY A 1 4 ? 0.144 17.081 -29.021 1.00 0.00 4 GLY A C 6
ATOM 8073 O O . GLY A 1 4 ? -0.328 16.325 -28.172 1.00 0.00 4 GLY A O 6
ATOM 8077 N N . SER A 1 5 ? 1.450 17.219 -29.222 1.00 0.00 5 SER A N 6
ATOM 8078 C CA . SER A 1 5 ? 2.427 16.470 -28.441 1.00 0.00 5 SER A CA 6
ATOM 8079 C C . SER A 1 5 ? 1.970 16.326 -26.993 1.00 0.00 5 SER A C 6
ATOM 8080 O O . SER A 1 5 ? 1.252 17.179 -26.469 1.00 0.00 5 SER A O 6
ATOM 8088 N N . SER A 1 6 ? 2.390 15.241 -26.351 1.00 0.00 6 SER A N 6
ATOM 8089 C CA . SER A 1 6 ? 2.021 14.982 -24.964 1.00 0.00 6 SER A CA 6
ATOM 8090 C C . SER A 1 6 ? 3.127 14.220 -24.241 1.00 0.00 6 SER A C 6
ATOM 8091 O O . SER A 1 6 ? 3.396 13.058 -24.543 1.00 0.00 6 SER A O 6
ATOM 8099 N N . GLY A 1 7 ? 3.766 14.884 -23.282 1.00 0.00 7 GLY A N 6
ATOM 8100 C CA . GLY A 1 7 ? 4.835 14.255 -22.530 1.00 0.00 7 GLY A CA 6
ATOM 8101 C C . GLY A 1 7 ? 4.401 12.955 -21.881 1.00 0.00 7 GLY A C 6
ATOM 8102 O O . GLY A 1 7 ? 3.343 12.890 -21.255 1.00 0.00 7 GLY A O 6
ATOM 8106 N N . ARG A 1 8 ? 5.219 11.918 -22.032 1.00 0.00 8 ARG A N 6
ATOM 8107 C CA . ARG A 1 8 ? 4.912 10.614 -21.458 1.00 0.00 8 ARG A CA 6
ATOM 8108 C C . ARG A 1 8 ? 5.212 10.594 -19.962 1.00 0.00 8 ARG A C 6
ATOM 8109 O O . ARG A 1 8 ? 6.366 10.709 -19.548 1.00 0.00 8 ARG A O 6
ATOM 8130 N N . PHE A 1 9 ? 4.166 10.448 -19.155 1.00 0.00 9 PHE A N 6
ATOM 8131 C CA . PHE A 1 9 ? 4.317 10.414 -17.705 1.00 0.00 9 PHE A CA 6
ATOM 8132 C C . PHE A 1 9 ? 4.607 8.996 -17.22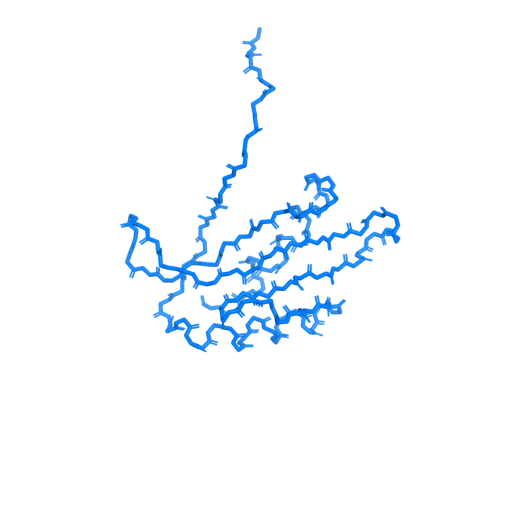1 1.00 0.00 9 PHE A C 6
ATOM 8133 O O . PHE A 1 9 ? 3.707 8.161 -17.134 1.00 0.00 9 PHE A O 6
ATOM 8150 N N . THR A 1 10 ? 5.872 8.731 -16.909 1.00 0.00 10 THR A N 6
ATOM 8151 C CA . THR A 1 10 ? 6.282 7.415 -16.435 1.00 0.00 10 THR A CA 6
ATOM 8152 C C . THR A 1 10 ? 5.682 7.111 -15.068 1.00 0.00 10 THR A C 6
ATOM 8153 O O . THR A 1 10 ? 5.131 7.994 -14.411 1.00 0.00 10 THR A O 6
ATOM 8164 N N . TRP A 1 11 ? 5.793 5.857 -14.644 1.00 0.00 11 TRP A N 6
ATOM 8165 C CA . TRP A 1 11 ? 5.260 5.437 -13.353 1.00 0.00 11 TRP A CA 6
ATOM 8166 C C . TRP A 1 11 ? 6.332 5.514 -12.271 1.00 0.00 11 TRP A C 6
ATOM 8167 O O . TRP A 1 11 ? 6.785 4.491 -11.759 1.00 0.00 11 TRP A O 6
ATOM 8188 N N . SER A 1 12 ? 6.734 6.734 -11.928 1.00 0.00 12 SER A N 6
ATOM 8189 C CA . SER A 1 12 ? 7.755 6.944 -10.909 1.00 0.00 12 SER A CA 6
ATOM 8190 C C . SER A 1 12 ? 7.781 8.401 -10.459 1.00 0.00 12 SER A C 6
ATOM 8191 O O . SER A 1 12 ? 6.979 9.217 -10.913 1.00 0.00 12 SER A O 6
ATOM 8199 N N . MET A 1 13 ? 8.708 8.720 -9.562 1.00 0.00 13 MET A N 6
ATOM 8200 C CA . MET A 1 13 ? 8.840 10.079 -9.050 1.00 0.00 13 MET A CA 6
ATOM 8201 C C . MET A 1 13 ? 10.230 10.307 -8.462 1.00 0.00 13 MET A C 6
ATOM 8202 O O . MET A 1 13 ? 11.066 9.403 -8.451 1.00 0.00 13 MET A O 6
ATOM 8216 N N . LYS A 1 14 ? 10.470 11.519 -7.975 1.00 0.00 14 LYS A N 6
ATOM 8217 C CA . LYS A 1 14 ? 11.758 11.866 -7.385 1.00 0.00 14 LYS A CA 6
ATOM 8218 C C . LYS A 1 14 ? 11.763 11.583 -5.886 1.00 0.00 14 LYS A C 6
ATOM 8219 O O . LYS A 1 14 ? 12.093 12.454 -5.080 1.00 0.00 14 LYS A O 6
ATOM 8238 N N . THR A 1 15 ? 11.397 10.359 -5.518 1.00 0.00 15 THR A N 6
ATOM 8239 C CA . THR A 1 15 ? 11.360 9.962 -4.116 1.00 0.00 15 THR A CA 6
ATOM 8240 C C . THR A 1 15 ? 12.147 8.676 -3.888 1.00 0.00 15 THR A C 6
ATOM 8241 O O . THR A 1 15 ? 11.719 7.798 -3.139 1.00 0.00 15 THR A O 6
ATOM 8252 N N . THR A 1 16 ? 13.302 8.571 -4.539 1.00 0.00 16 THR A N 6
ATOM 8253 C CA . THR A 1 16 ? 14.149 7.392 -4.408 1.00 0.00 16 THR A CA 6
ATOM 8254 C C . THR A 1 16 ? 14.542 7.157 -2.954 1.00 0.00 16 THR A C 6
ATOM 8255 O O . THR A 1 16 ? 14.507 8.076 -2.135 1.00 0.00 16 THR A O 6
ATOM 8266 N N . SER A 1 17 ? 14.917 5.921 -2.640 1.00 0.00 17 SER A N 6
ATOM 8267 C CA . SER A 1 17 ? 15.314 5.565 -1.283 1.00 0.00 17 SER A CA 6
ATOM 8268 C C . SER A 1 17 ? 16.582 4.716 -1.293 1.00 0.00 17 SER A C 6
ATOM 8269 O O . SER A 1 17 ? 16.725 3.804 -2.107 1.00 0.00 17 SER A O 6
ATOM 8277 N N . SER A 1 18 ? 17.501 5.024 -0.383 1.00 0.00 18 SER A N 6
ATOM 8278 C CA . SER A 1 18 ? 18.759 4.294 -0.289 1.00 0.00 18 SER A CA 6
ATOM 8279 C C . SER A 1 18 ? 18.752 3.353 0.913 1.00 0.00 18 SER A C 6
ATOM 8280 O O . SER A 1 18 ? 19.649 3.399 1.755 1.00 0.00 18 SER A O 6
ATOM 8288 N N . MET A 1 19 ? 17.734 2.502 0.985 1.00 0.00 19 MET A N 6
ATOM 8289 C CA . MET A 1 19 ? 17.611 1.550 2.082 1.00 0.00 19 MET A CA 6
ATOM 8290 C C . MET A 1 19 ? 16.858 0.301 1.636 1.00 0.00 19 MET A C 6
ATOM 8291 O O . MET A 1 19 ? 16.196 0.301 0.598 1.00 0.00 19 MET A O 6
ATOM 8305 N N . ASP A 1 20 ? 16.963 -0.762 2.426 1.00 0.00 20 ASP A N 6
ATOM 8306 C CA . ASP A 1 20 ? 16.291 -2.017 2.113 1.00 0.00 20 ASP A CA 6
ATOM 8307 C C . ASP A 1 20 ? 14.781 -1.818 2.025 1.00 0.00 20 ASP A C 6
ATOM 8308 O O . ASP A 1 20 ? 14.199 -0.984 2.718 1.00 0.00 20 ASP A O 6
ATOM 8317 N N . PRO A 1 21 ? 14.130 -2.602 1.152 1.00 0.00 21 PRO A N 6
ATOM 8318 C CA . PRO A 1 21 ? 12.680 -2.530 0.953 1.00 0.00 21 PRO A CA 6
ATOM 8319 C C . PRO A 1 21 ? 11.903 -3.056 2.155 1.00 0.00 21 PRO A C 6
ATOM 8320 O O . PRO A 1 21 ? 10.707 -2.798 2.294 1.00 0.00 21 PRO A O 6
ATOM 8331 N N . SER A 1 22 ? 12.589 -3.795 3.020 1.00 0.00 22 SER A N 6
ATOM 8332 C CA . SER A 1 22 ? 11.961 -4.360 4.209 1.00 0.00 22 SER A CA 6
ATOM 8333 C C . SER A 1 22 ? 11.672 -3.273 5.240 1.00 0.00 22 SER A C 6
ATOM 8334 O O . SER A 1 22 ? 10.737 -3.387 6.033 1.00 0.00 22 SER A O 6
ATOM 8342 N N . ASP A 1 23 ? 12.481 -2.219 5.222 1.00 0.00 23 ASP A N 6
ATOM 8343 C CA . ASP A 1 23 ? 12.313 -1.110 6.153 1.00 0.00 23 ASP A CA 6
ATOM 8344 C C . ASP A 1 23 ? 11.331 -0.081 5.601 1.00 0.00 23 ASP A C 6
ATOM 8345 O O . ASP A 1 23 ? 10.534 0.492 6.344 1.00 0.00 23 ASP A O 6
ATOM 8354 N N . MET A 1 24 ? 11.396 0.149 4.294 1.00 0.00 24 MET A N 6
ATOM 8355 C CA . MET A 1 24 ? 10.513 1.109 3.642 1.00 0.00 24 MET A CA 6
ATOM 8356 C C . MET A 1 24 ? 9.062 0.880 4.054 1.00 0.00 24 MET A C 6
ATOM 8357 O O . MET A 1 24 ? 8.291 1.828 4.200 1.00 0.00 24 MET A O 6
ATOM 8371 N N . MET A 1 25 ? 8.697 -0.385 4.241 1.00 0.00 25 MET A N 6
ATOM 8372 C CA . MET A 1 25 ? 7.339 -0.737 4.637 1.00 0.00 25 MET A CA 6
ATOM 8373 C C . MET A 1 25 ? 6.978 -0.095 5.973 1.00 0.00 25 MET A C 6
ATOM 8374 O O . MET A 1 25 ? 5.861 0.389 6.158 1.00 0.00 25 MET A O 6
ATOM 8388 N N . ARG A 1 26 ? 7.930 -0.095 6.900 1.00 0.00 26 ARG A N 6
ATOM 8389 C CA . ARG A 1 26 ? 7.711 0.487 8.219 1.00 0.00 26 ARG A CA 6
ATOM 8390 C C . ARG A 1 26 ? 7.414 1.980 8.113 1.00 0.00 26 ARG A C 6
ATOM 8391 O O . ARG A 1 26 ? 6.402 2.458 8.622 1.00 0.00 26 ARG A O 6
ATOM 8412 N N . GLU A 1 27 ? 8.305 2.709 7.447 1.00 0.00 27 GLU A N 6
ATOM 8413 C CA . GLU A 1 27 ? 8.138 4.147 7.276 1.00 0.00 27 GLU A CA 6
ATOM 8414 C C . GLU A 1 27 ? 6.810 4.464 6.595 1.00 0.00 27 GLU A C 6
ATOM 8415 O O . GLU A 1 27 ? 6.004 5.237 7.113 1.00 0.00 27 GLU A O 6
ATOM 8427 N N . ILE A 1 28 ? 6.590 3.861 5.431 1.00 0.00 28 ILE A N 6
ATOM 8428 C CA . ILE A 1 28 ? 5.361 4.078 4.679 1.00 0.00 28 ILE A CA 6
ATOM 8429 C C . ILE A 1 28 ? 4.153 4.147 5.608 1.00 0.00 28 ILE A C 6
ATOM 8430 O O . ILE A 1 28 ? 3.321 5.047 5.496 1.00 0.00 28 ILE A O 6
ATOM 8446 N N . ARG A 1 29 ? 4.065 3.190 6.527 1.00 0.00 29 ARG A N 6
ATOM 8447 C CA . ARG A 1 29 ? 2.960 3.142 7.476 1.00 0.00 29 ARG A CA 6
ATOM 8448 C C . ARG A 1 29 ? 3.088 4.251 8.516 1.00 0.00 29 ARG A C 6
ATOM 8449 O O . ARG A 1 29 ? 2.212 5.107 8.639 1.00 0.00 29 ARG A O 6
ATOM 8470 N N . LYS A 1 30 ? 4.186 4.230 9.264 1.00 0.00 30 LYS A N 6
ATOM 8471 C CA . LYS A 1 30 ? 4.431 5.233 10.294 1.00 0.00 30 LYS A CA 6
ATOM 8472 C C . LYS A 1 30 ? 4.000 6.617 9.819 1.00 0.00 30 LYS A C 6
ATOM 8473 O O . LYS A 1 30 ? 3.573 7.452 10.615 1.00 0.00 30 LYS A O 6
ATOM 8492 N N . VAL A 1 31 ? 4.114 6.852 8.515 1.00 0.00 31 VAL A N 6
ATOM 8493 C CA . VAL A 1 31 ? 3.734 8.134 7.934 1.00 0.00 31 VAL A CA 6
ATOM 8494 C C . VAL A 1 31 ? 2.227 8.214 7.719 1.00 0.00 31 VAL A C 6
ATOM 8495 O O . VAL A 1 31 ? 1.577 9.168 8.149 1.00 0.00 31 VAL A O 6
ATOM 8508 N N . LEU A 1 32 ? 1.676 7.207 7.051 1.00 0.00 32 LEU A N 6
ATOM 8509 C CA . LEU A 1 32 ? 0.243 7.163 6.779 1.00 0.00 32 LEU A CA 6
ATOM 8510 C C . LEU A 1 32 ? -0.561 7.312 8.066 1.00 0.00 32 LEU A C 6
ATOM 8511 O O . LEU A 1 32 ? -1.570 8.014 8.102 1.00 0.00 32 LEU A O 6
ATOM 8527 N N . GLY A 1 33 ? -0.104 6.647 9.124 1.00 0.00 33 GLY A N 6
ATOM 8528 C CA . GLY A 1 33 ? -0.791 6.720 10.400 1.00 0.00 33 GLY A CA 6
ATOM 8529 C C . GLY A 1 33 ? -0.823 8.128 10.961 1.00 0.00 33 GLY A C 6
ATOM 8530 O O . GLY A 1 33 ? -1.835 8.562 11.510 1.00 0.00 33 GLY A O 6
ATOM 8534 N N . ALA A 1 34 ? 0.290 8.842 10.826 1.00 0.00 34 ALA A N 6
ATOM 8535 C CA . ALA A 1 34 ? 0.386 10.209 11.324 1.00 0.00 34 ALA A CA 6
ATOM 8536 C C . ALA A 1 34 ? -0.543 11.141 10.552 1.00 0.00 34 ALA A C 6
ATOM 8537 O O . ALA A 1 34 ? -1.090 12.090 11.112 1.00 0.00 34 ALA A O 6
ATOM 8544 N N . ASN A 1 35 ? -0.716 10.863 9.264 1.00 0.00 35 ASN A N 6
ATOM 8545 C CA . ASN A 1 35 ? -1.578 11.677 8.416 1.00 0.00 35 ASN A CA 6
ATOM 8546 C C . ASN A 1 35 ? -3.027 11.209 8.503 1.00 0.00 35 ASN A C 6
ATOM 8547 O O . ASN A 1 35 ? -3.799 11.365 7.558 1.00 0.00 35 ASN A O 6
ATOM 8558 N N . ASN A 1 36 ? -3.390 10.635 9.646 1.00 0.00 36 ASN A N 6
ATOM 8559 C CA . ASN A 1 36 ? -4.747 10.144 9.858 1.00 0.00 36 ASN A CA 6
ATOM 8560 C C . ASN A 1 36 ? -5.279 9.459 8.603 1.00 0.00 36 ASN A C 6
ATOM 8561 O O . ASN A 1 36 ? -6.375 9.768 8.133 1.00 0.00 36 ASN A O 6
ATOM 8572 N N . CYS A 1 37 ? -4.498 8.529 8.066 1.00 0.00 37 CYS A N 6
ATOM 8573 C CA . CYS A 1 37 ? -4.891 7.800 6.865 1.00 0.00 37 CYS A CA 6
ATOM 8574 C C . CYS A 1 37 ? -5.154 6.332 7.182 1.00 0.00 37 CYS A C 6
ATOM 8575 O O . CYS A 1 37 ? -4.689 5.812 8.197 1.00 0.00 37 CYS A O 6
ATOM 8583 N N . ASP A 1 38 ? -5.904 5.669 6.309 1.00 0.00 38 ASP A N 6
ATOM 8584 C CA . ASP A 1 38 ? -6.231 4.260 6.496 1.00 0.00 38 ASP A CA 6
ATOM 8585 C C . ASP A 1 38 ? -5.451 3.387 5.518 1.00 0.00 38 ASP A C 6
ATOM 8586 O O . ASP A 1 38 ? -5.623 3.492 4.303 1.00 0.00 38 ASP A O 6
ATOM 8595 N N . TYR A 1 39 ? -4.593 2.527 6.055 1.00 0.00 39 TYR A N 6
ATOM 8596 C CA . TYR A 1 39 ? -3.784 1.638 5.230 1.00 0.00 39 TYR A CA 6
ATOM 8597 C C . TYR A 1 39 ? -4.208 0.185 5.417 1.00 0.00 39 TYR A C 6
ATOM 8598 O O . TYR A 1 39 ? -4.714 -0.194 6.473 1.00 0.00 39 TYR A O 6
ATOM 8616 N N . GLU A 1 40 ? -3.996 -0.624 4.384 1.00 0.00 40 GLU A N 6
ATOM 8617 C CA . GLU A 1 40 ? -4.356 -2.036 4.434 1.00 0.00 40 GLU A CA 6
ATOM 8618 C C . GLU A 1 40 ? -3.305 -2.891 3.731 1.00 0.00 40 GLU A C 6
ATOM 8619 O O . GLU A 1 40 ? -2.749 -2.492 2.709 1.00 0.00 40 GLU A O 6
ATOM 8631 N N . GLN A 1 41 ? -3.040 -4.068 4.288 1.00 0.00 41 GLN A N 6
ATOM 8632 C CA . GLN A 1 41 ? -2.055 -4.979 3.716 1.00 0.00 41 GLN A CA 6
ATOM 8633 C C . GLN A 1 41 ? -2.615 -5.682 2.484 1.00 0.00 41 GLN A C 6
ATOM 8634 O O . GLN A 1 41 ? -3.489 -6.542 2.592 1.00 0.00 41 GLN A O 6
ATOM 8648 N N . ARG A 1 42 ? -2.106 -5.310 1.314 1.00 0.00 42 ARG A N 6
ATOM 8649 C CA . ARG A 1 42 ? -2.556 -5.904 0.061 1.00 0.00 42 ARG A CA 6
ATOM 8650 C C . ARG A 1 42 ? -1.618 -7.024 -0.378 1.00 0.00 42 ARG A C 6
ATOM 8651 O O . ARG A 1 42 ? -1.953 -8.204 -0.273 1.00 0.00 42 ARG A O 6
ATOM 8672 N N . GLU A 1 43 ? -0.442 -6.646 -0.869 1.00 0.00 43 GLU A N 6
ATOM 8673 C CA . GLU A 1 43 ? 0.544 -7.619 -1.325 1.00 0.00 43 GLU A CA 6
ATOM 8674 C C . GLU A 1 43 ? 1.681 -7.756 -0.316 1.00 0.00 43 GLU A C 6
ATOM 8675 O O . GLU A 1 43 ? 1.655 -7.142 0.751 1.00 0.00 43 GLU A O 6
ATOM 8687 N N . ARG A 1 44 ? 2.676 -8.565 -0.662 1.00 0.00 44 ARG A N 6
ATOM 8688 C CA . ARG A 1 44 ? 3.822 -8.784 0.213 1.00 0.00 44 ARG A CA 6
ATOM 8689 C C . ARG A 1 44 ? 4.542 -7.471 0.505 1.00 0.00 44 ARG A C 6
ATOM 8690 O O . ARG A 1 44 ? 4.970 -7.223 1.633 1.00 0.00 44 ARG A O 6
ATOM 8711 N N . PHE A 1 45 ? 4.672 -6.633 -0.518 1.00 0.00 45 PHE A N 6
ATOM 8712 C CA . PHE A 1 45 ? 5.342 -5.346 -0.372 1.00 0.00 45 PHE A CA 6
ATOM 8713 C C . PHE A 1 45 ? 4.472 -4.216 -0.916 1.00 0.00 45 PHE A C 6
ATOM 8714 O O . PHE A 1 45 ? 4.962 -3.312 -1.595 1.00 0.00 45 PHE A O 6
ATOM 8731 N N . LEU A 1 46 ? 3.180 -4.274 -0.614 1.00 0.00 46 LEU A N 6
ATOM 8732 C CA . LEU A 1 46 ? 2.241 -3.257 -1.072 1.00 0.00 46 LEU A CA 6
ATOM 8733 C C . LEU A 1 46 ? 1.233 -2.915 0.020 1.00 0.00 46 LEU A C 6
ATOM 8734 O O . LEU A 1 46 ? 0.843 -3.775 0.811 1.00 0.00 46 LEU A O 6
ATOM 8750 N N . LEU A 1 47 ? 0.813 -1.655 0.057 1.00 0.00 47 LEU A N 6
ATOM 8751 C CA . LEU A 1 47 ? -0.152 -1.199 1.051 1.00 0.00 47 LEU A CA 6
ATOM 8752 C C . LEU A 1 47 ? -1.141 -0.213 0.438 1.00 0.00 47 LEU A C 6
ATOM 8753 O O . LEU A 1 47 ? -0.875 0.380 -0.608 1.00 0.00 47 LEU A O 6
ATOM 8769 N N . PHE A 1 48 ? -2.283 -0.041 1.096 1.00 0.00 48 PHE A N 6
ATOM 8770 C CA . PHE A 1 48 ? -3.311 0.875 0.617 1.00 0.00 48 PHE A CA 6
ATOM 8771 C C . PHE A 1 48 ? -3.183 2.238 1.290 1.00 0.00 48 PHE A C 6
ATOM 8772 O O . PHE A 1 48 ? -2.705 2.342 2.420 1.00 0.00 48 PHE A O 6
ATOM 8789 N N . CYS A 1 49 ? -3.613 3.280 0.587 1.00 0.00 49 CYS A N 6
ATOM 8790 C CA . CYS A 1 49 ? -3.545 4.638 1.116 1.00 0.00 49 CYS A CA 6
ATOM 8791 C C . CYS A 1 49 ? -4.880 5.356 0.944 1.00 0.00 49 CYS A C 6
ATOM 8792 O O . CYS A 1 49 ? -5.417 5.434 -0.161 1.00 0.00 49 CYS A O 6
ATOM 8800 N N . VAL A 1 50 ? -5.412 5.878 2.045 1.00 0.00 50 VAL A N 6
ATOM 8801 C CA . VAL A 1 50 ? -6.684 6.588 2.016 1.00 0.00 50 VAL A CA 6
ATOM 8802 C C . VAL A 1 50 ? -6.609 7.883 2.818 1.00 0.00 50 VAL A C 6
ATOM 8803 O O . VAL A 1 50 ? -6.061 7.912 3.921 1.00 0.00 50 VAL A O 6
ATOM 8816 N N . HIS A 1 51 ? -7.164 8.953 2.258 1.00 0.00 51 HIS A N 6
ATOM 8817 C CA . HIS A 1 51 ? -7.161 10.252 2.921 1.00 0.00 51 HIS A CA 6
ATOM 8818 C C . HIS A 1 51 ? -8.349 11.095 2.470 1.00 0.00 51 HIS A C 6
ATOM 8819 O O . HIS A 1 51 ? -8.828 10.959 1.345 1.00 0.00 51 HIS A O 6
ATOM 8834 N N . GLY A 1 52 ? -8.821 11.967 3.356 1.00 0.00 52 GLY A N 6
ATOM 8835 C CA . GLY A 1 52 ? -9.950 12.819 3.031 1.00 0.00 52 GLY A CA 6
ATOM 8836 C C . GLY A 1 52 ? -9.537 14.064 2.271 1.00 0.00 52 GLY A C 6
ATOM 8837 O O . GLY A 1 52 ? -10.053 14.339 1.188 1.00 0.00 52 GLY A O 6
ATOM 8841 N N . ASP A 1 53 ? -8.604 14.820 2.840 1.00 0.00 53 ASP A N 6
ATOM 8842 C CA . ASP A 1 53 ? -8.122 16.043 2.210 1.00 0.00 53 ASP A CA 6
ATOM 8843 C C . ASP A 1 53 ? -9.286 16.881 1.689 1.00 0.00 53 ASP A C 6
ATOM 8844 O O . ASP A 1 53 ? -9.181 17.528 0.648 1.00 0.00 53 ASP A O 6
ATOM 8853 N N . GLY A 1 54 ? -10.396 16.863 2.421 1.00 0.00 54 GLY A N 6
ATOM 8854 C CA . GLY A 1 54 ? -11.563 17.623 2.016 1.00 0.00 54 GLY A CA 6
ATOM 8855 C C . GLY A 1 54 ? -12.854 16.851 2.208 1.00 0.00 54 GLY A C 6
ATOM 8856 O O . GLY A 1 54 ? -13.006 16.117 3.185 1.00 0.00 54 GLY A O 6
ATOM 8860 N N . HIS A 1 55 ? -13.786 17.018 1.276 1.00 0.00 55 HIS A N 6
ATOM 8861 C CA . HIS A 1 55 ? -15.071 16.331 1.348 1.00 0.00 55 HIS A CA 6
ATOM 8862 C C . HIS A 1 55 ? -14.900 14.833 1.119 1.00 0.00 55 HIS A C 6
ATOM 8863 O O . HIS A 1 55 ? -13.872 14.387 0.609 1.00 0.00 55 HIS A O 6
ATOM 8878 N N . ALA A 1 56 ? -15.912 14.061 1.499 1.00 0.00 56 ALA A N 6
ATOM 8879 C CA . ALA A 1 56 ? -15.874 12.614 1.334 1.00 0.00 56 ALA A CA 6
ATOM 8880 C C . ALA A 1 56 ? -16.024 12.225 -0.133 1.00 0.00 56 ALA A C 6
ATOM 8881 O O . ALA A 1 56 ? -15.262 11.406 -0.648 1.00 0.00 56 ALA A O 6
ATOM 8888 N N . GLU A 1 57 ? -17.010 12.816 -0.800 1.00 0.00 57 GLU A N 6
ATOM 8889 C CA . GLU A 1 57 ? -17.259 12.529 -2.208 1.00 0.00 57 GLU A CA 6
ATOM 8890 C C . GLU A 1 57 ? -16.004 12.768 -3.042 1.00 0.00 57 GLU A C 6
ATOM 8891 O O . GLU A 1 57 ? -15.921 12.340 -4.193 1.00 0.00 57 GLU A O 6
ATOM 8903 N N . ASN A 1 58 ? -15.030 13.454 -2.453 1.00 0.00 58 ASN A N 6
ATOM 8904 C CA . ASN A 1 58 ? -13.780 13.751 -3.141 1.00 0.00 58 ASN A CA 6
ATOM 8905 C C . ASN A 1 58 ? -12.602 13.076 -2.445 1.00 0.00 58 ASN A C 6
ATOM 8906 O O . ASN A 1 58 ? -11.488 13.602 -2.435 1.00 0.00 58 ASN A O 6
ATOM 8917 N N . LEU A 1 59 ? -12.855 11.909 -1.864 1.00 0.00 59 LEU A N 6
ATOM 8918 C CA . LEU A 1 59 ? -11.815 11.161 -1.165 1.00 0.00 59 LEU A CA 6
ATOM 8919 C C . LEU A 1 59 ? -10.749 10.670 -2.140 1.00 0.00 59 LEU A C 6
ATOM 8920 O O . LEU A 1 59 ? -11.044 10.359 -3.294 1.00 0.00 59 LEU A O 6
ATOM 8936 N N . VAL A 1 60 ? -9.509 10.602 -1.667 1.00 0.00 60 VAL A N 6
ATOM 8937 C CA . VAL A 1 60 ? -8.399 10.146 -2.495 1.00 0.00 60 VAL A CA 6
ATOM 8938 C C . VAL A 1 60 ? -7.957 8.742 -2.098 1.00 0.00 60 VAL A C 6
ATOM 8939 O O . VAL A 1 60 ? -7.882 8.417 -0.913 1.00 0.00 60 VAL A O 6
ATOM 8952 N N . GLN A 1 61 ? -7.666 7.915 -3.096 1.00 0.00 61 GLN A N 6
ATOM 8953 C CA . GLN A 1 61 ? -7.232 6.545 -2.850 1.00 0.00 61 GLN A CA 6
ATOM 8954 C C . GLN A 1 61 ? -6.101 6.154 -3.796 1.00 0.00 61 GLN A C 6
ATOM 8955 O O . GLN A 1 61 ? -6.260 6.190 -5.017 1.00 0.00 61 GLN A O 6
ATOM 8969 N N . TRP A 1 62 ? -4.962 5.780 -3.226 1.00 0.00 62 TRP A N 6
ATOM 8970 C CA . TRP A 1 62 ? -3.804 5.383 -4.019 1.00 0.00 62 TRP A CA 6
ATOM 8971 C C . TRP A 1 62 ? -2.983 4.325 -3.291 1.00 0.00 62 TRP A C 6
ATOM 8972 O O . TRP A 1 62 ? -2.973 4.272 -2.062 1.00 0.00 62 TRP A O 6
ATOM 8993 N N . GLU A 1 63 ? -2.295 3.485 -4.058 1.00 0.00 63 GLU A N 6
ATOM 8994 C CA . GLU A 1 63 ? -1.471 2.428 -3.484 1.00 0.00 63 GLU A CA 6
ATOM 8995 C C . GLU A 1 63 ? 0.005 2.818 -3.501 1.00 0.00 63 GLU A C 6
ATOM 8996 O O . GLU A 1 63 ? 0.408 3.727 -4.226 1.00 0.00 63 GLU A O 6
ATOM 9008 N N . MET A 1 64 ? 0.804 2.123 -2.698 1.00 0.00 64 MET A N 6
ATOM 9009 C CA . MET A 1 64 ? 2.234 2.396 -2.621 1.00 0.00 64 MET A CA 6
ATOM 9010 C C . MET A 1 64 ? 3.023 1.109 -2.403 1.00 0.00 64 MET A C 6
ATOM 9011 O O . MET A 1 64 ? 2.938 0.492 -1.341 1.00 0.00 64 MET A O 6
ATOM 9025 N N . GLU A 1 65 ? 3.788 0.709 -3.414 1.00 0.00 65 GLU A N 6
ATOM 9026 C CA . GLU A 1 65 ? 4.590 -0.506 -3.331 1.00 0.00 65 GLU A CA 6
ATOM 9027 C C . GLU A 1 65 ? 6.075 -0.188 -3.478 1.00 0.00 65 GLU A C 6
ATOM 9028 O O . GLU A 1 65 ? 6.452 0.778 -4.140 1.00 0.00 65 GLU A O 6
ATOM 9040 N N . VAL A 1 66 ? 6.914 -1.010 -2.855 1.00 0.00 66 VAL A N 6
ATOM 9041 C CA . VAL A 1 66 ? 8.358 -0.819 -2.916 1.00 0.00 66 VAL A CA 6
ATOM 9042 C C . VAL A 1 66 ? 9.000 -1.789 -3.901 1.00 0.00 66 VAL A C 6
ATOM 9043 O O . VAL A 1 66 ? 9.111 -2.985 -3.627 1.00 0.00 66 VAL A O 6
ATOM 9056 N N . CYS A 1 67 ? 9.421 -1.268 -5.048 1.00 0.00 67 CYS A N 6
ATOM 9057 C CA . CYS A 1 67 ? 10.053 -2.089 -6.075 1.00 0.00 67 CYS A CA 6
ATOM 9058 C C . CYS A 1 67 ? 11.421 -1.530 -6.452 1.00 0.00 67 CYS A C 6
ATOM 9059 O O . CYS A 1 67 ? 11.775 -0.415 -6.070 1.00 0.00 67 CYS A O 6
ATOM 9067 N N . LYS A 1 68 ? 12.187 -2.314 -7.203 1.00 0.00 68 LYS A N 6
ATOM 9068 C CA . LYS A 1 68 ? 13.518 -1.900 -7.632 1.00 0.00 68 LYS A CA 6
ATOM 9069 C C . LYS A 1 68 ? 13.505 -1.455 -9.091 1.00 0.00 68 LYS A C 6
ATOM 9070 O O . LYS A 1 68 ? 13.080 -2.200 -9.974 1.00 0.00 68 LYS A O 6
ATOM 9089 N N . LEU A 1 69 ? 13.974 -0.236 -9.337 1.00 0.00 69 LEU A N 6
ATOM 9090 C CA . LEU A 1 69 ? 14.017 0.308 -10.689 1.00 0.00 69 LEU A CA 6
ATOM 9091 C C . LEU A 1 69 ? 14.808 -0.607 -11.619 1.00 0.00 69 LEU A C 6
ATOM 9092 O O . LEU A 1 69 ? 15.854 -1.145 -11.258 1.00 0.00 69 LEU A O 6
ATOM 9108 N N . PRO A 1 70 ? 14.298 -0.786 -12.847 1.00 0.00 70 PRO A N 6
ATOM 9109 C CA . PRO A 1 70 ? 14.942 -1.633 -13.855 1.00 0.00 70 PRO A CA 6
ATOM 9110 C C . PRO A 1 70 ? 16.242 -1.029 -14.376 1.00 0.00 70 PRO A C 6
ATOM 9111 O O . PRO A 1 70 ? 17.279 -1.691 -14.401 1.00 0.00 70 PRO A O 6
ATOM 9122 N N . ARG A 1 71 ? 16.178 0.233 -14.790 1.00 0.00 71 ARG A N 6
ATOM 9123 C CA . ARG A 1 71 ? 17.350 0.926 -15.311 1.00 0.00 71 ARG A CA 6
ATOM 9124 C C . ARG A 1 71 ? 18.396 1.122 -14.217 1.00 0.00 71 ARG A C 6
ATOM 9125 O O . ARG A 1 71 ? 19.587 0.893 -14.434 1.00 0.00 71 ARG A O 6
ATOM 9146 N N . LEU A 1 72 ? 17.944 1.550 -13.044 1.00 0.00 72 LEU A N 6
ATOM 9147 C CA . LEU A 1 72 ? 18.840 1.778 -11.916 1.00 0.00 72 LEU A CA 6
ATOM 9148 C C . LEU A 1 72 ? 18.845 0.579 -10.972 1.00 0.00 72 LEU A C 6
ATOM 9149 O O . LEU A 1 72 ? 18.168 -0.419 -11.218 1.00 0.00 72 LEU A O 6
ATOM 9165 N N . SER A 1 73 ? 19.610 0.687 -9.891 1.00 0.00 73 SER A N 6
ATOM 9166 C CA . SER A 1 73 ? 19.704 -0.389 -8.911 1.00 0.00 73 SER A CA 6
ATOM 9167 C C . SER A 1 73 ? 19.151 0.057 -7.561 1.00 0.00 73 SER A C 6
ATOM 9168 O O . SER A 1 73 ? 19.512 -0.491 -6.518 1.00 0.00 73 SER A O 6
ATOM 9176 N N . LEU A 1 74 ? 18.274 1.053 -7.588 1.00 0.00 74 LEU A N 6
ATOM 9177 C CA . LEU A 1 74 ? 17.669 1.574 -6.367 1.00 0.00 74 LEU A CA 6
ATOM 9178 C C . LEU A 1 74 ? 16.208 1.150 -6.258 1.00 0.00 74 LEU A C 6
ATOM 9179 O O . LEU A 1 74 ? 15.684 0.465 -7.136 1.00 0.00 74 LEU A O 6
ATOM 9195 N N . ASN A 1 75 ? 15.556 1.563 -5.177 1.00 0.00 75 ASN A N 6
ATOM 9196 C CA . ASN A 1 75 ? 14.154 1.227 -4.954 1.00 0.00 75 ASN A CA 6
ATOM 9197 C C . ASN A 1 75 ? 13.282 2.478 -4.992 1.00 0.00 75 ASN A C 6
ATOM 9198 O O . ASN A 1 75 ? 13.646 3.518 -4.445 1.00 0.00 75 ASN A O 6
ATOM 9209 N N . GLY A 1 76 ? 12.127 2.369 -5.642 1.00 0.00 76 GLY A N 6
ATOM 9210 C CA . GLY A 1 76 ? 11.221 3.498 -5.739 1.00 0.00 76 GLY A CA 6
ATOM 9211 C C . GLY A 1 76 ? 9.785 3.117 -5.435 1.00 0.00 76 GLY A C 6
ATOM 9212 O O . GLY A 1 76 ? 9.314 2.059 -5.852 1.00 0.00 76 GLY A O 6
ATOM 9216 N N . VAL A 1 77 ? 9.088 3.980 -4.703 1.00 0.00 77 VAL A N 6
ATOM 9217 C CA . VAL A 1 77 ? 7.698 3.729 -4.342 1.00 0.00 77 VAL A CA 6
ATOM 9218 C C . VAL A 1 77 ? 6.753 4.175 -5.452 1.00 0.00 77 VAL A C 6
ATOM 9219 O O . VAL A 1 77 ? 6.677 5.359 -5.778 1.00 0.00 77 VAL A O 6
ATOM 9232 N N . ARG A 1 78 ? 6.033 3.217 -6.028 1.00 0.00 78 ARG A N 6
ATOM 9233 C CA . ARG A 1 78 ? 5.093 3.511 -7.103 1.00 0.00 78 ARG A CA 6
ATOM 9234 C C . ARG A 1 78 ? 3.744 3.950 -6.540 1.00 0.00 78 ARG A C 6
ATOM 9235 O O . ARG A 1 78 ? 3.238 3.363 -5.583 1.00 0.00 78 ARG A O 6
ATOM 9256 N N . PHE A 1 79 ? 3.167 4.986 -7.139 1.00 0.00 79 PHE A N 6
ATOM 9257 C CA . PHE A 1 79 ? 1.878 5.505 -6.697 1.00 0.00 79 PHE A CA 6
ATOM 9258 C C . PHE A 1 79 ? 0.798 5.241 -7.742 1.00 0.00 79 PHE A C 6
ATOM 9259 O O . PHE A 1 79 ? 0.842 5.781 -8.848 1.00 0.00 79 PHE A O 6
ATOM 9276 N N . LYS A 1 80 ? -0.171 4.405 -7.385 1.00 0.00 80 LYS A N 6
ATOM 9277 C CA . LYS A 1 80 ? -1.264 4.068 -8.289 1.00 0.00 80 LYS A CA 6
ATOM 9278 C C . LYS A 1 80 ? -2.517 4.869 -7.951 1.00 0.00 80 LYS A C 6
ATOM 9279 O O . LYS A 1 80 ? -3.034 4.790 -6.836 1.00 0.00 80 LYS A O 6
ATOM 9298 N N . ARG A 1 81 ? -3.001 5.639 -8.920 1.00 0.00 81 ARG A N 6
ATOM 9299 C CA . ARG A 1 81 ? -4.193 6.455 -8.725 1.00 0.00 81 ARG A CA 6
ATOM 9300 C C . ARG A 1 81 ? -5.458 5.615 -8.882 1.00 0.00 81 ARG A C 6
ATOM 9301 O O . ARG A 1 81 ? -5.834 5.245 -9.995 1.00 0.00 81 ARG A O 6
ATOM 9322 N N . ILE A 1 82 ? -6.108 5.318 -7.762 1.00 0.00 82 ILE A N 6
ATOM 9323 C CA . ILE A 1 82 ? -7.330 4.523 -7.777 1.00 0.00 82 ILE A CA 6
ATOM 9324 C C . ILE A 1 82 ? -8.531 5.368 -8.188 1.00 0.00 82 ILE A C 6
ATOM 9325 O O . ILE A 1 82 ? -9.103 5.173 -9.260 1.00 0.00 82 ILE A O 6
ATOM 9341 N N . SER A 1 83 ? -8.907 6.310 -7.328 1.00 0.00 83 SER A N 6
ATOM 9342 C CA . SER A 1 83 ? -10.041 7.185 -7.600 1.00 0.00 83 SER A CA 6
ATOM 9343 C C . SER A 1 83 ? -9.693 8.638 -7.293 1.00 0.00 83 SER A C 6
ATOM 9344 O O . SER A 1 83 ? -8.628 8.932 -6.753 1.00 0.00 83 SER A O 6
ATOM 9352 N N . GLY A 1 84 ? -10.601 9.544 -7.641 1.00 0.00 84 GLY A N 6
ATOM 9353 C CA . GLY A 1 84 ? -10.373 10.956 -7.396 1.00 0.00 84 GLY A CA 6
ATOM 9354 C C . GLY A 1 84 ? -9.615 11.626 -8.525 1.00 0.00 84 GLY A C 6
ATOM 9355 O O . GLY A 1 84 ? -8.702 11.038 -9.106 1.00 0.00 84 GLY A O 6
ATOM 9359 N N . THR A 1 85 ? -9.994 12.861 -8.839 1.00 0.00 85 THR A N 6
ATOM 9360 C CA . THR A 1 85 ? -9.347 13.610 -9.908 1.00 0.00 85 THR A CA 6
ATOM 9361 C C . THR A 1 85 ? -7.846 13.727 -9.667 1.00 0.00 85 THR A C 6
ATOM 9362 O O . THR A 1 85 ? -7.324 13.210 -8.679 1.00 0.00 85 THR A O 6
ATOM 9373 N N . SER A 1 86 ? -7.156 14.410 -10.575 1.00 0.00 86 SER A N 6
ATOM 9374 C CA . SER A 1 86 ? -5.714 14.592 -10.461 1.00 0.00 86 SER A CA 6
ATOM 9375 C C . SER A 1 86 ? -5.385 15.775 -9.556 1.00 0.00 86 SER A C 6
ATOM 9376 O O . SER A 1 86 ? -4.271 15.887 -9.043 1.00 0.00 86 SER A O 6
ATOM 9384 N N . ILE A 1 87 ? -6.362 16.655 -9.364 1.00 0.00 87 ILE A N 6
ATOM 9385 C CA . ILE A 1 87 ? -6.178 17.829 -8.520 1.00 0.00 87 ILE A CA 6
ATOM 9386 C C . ILE A 1 87 ? -5.987 17.432 -7.060 1.00 0.00 87 ILE A C 6
ATOM 9387 O O . ILE A 1 87 ? -4.946 17.704 -6.464 1.00 0.00 87 ILE A O 6
ATOM 9403 N N . ALA A 1 88 ? -6.999 16.786 -6.492 1.00 0.00 88 ALA A N 6
ATOM 9404 C CA . ALA A 1 88 ? -6.942 16.348 -5.103 1.00 0.00 88 ALA A CA 6
ATOM 9405 C C . ALA A 1 88 ? -5.981 15.175 -4.936 1.00 0.00 88 ALA A C 6
ATOM 9406 O O . ALA A 1 88 ? -5.365 15.009 -3.884 1.00 0.00 88 ALA A O 6
ATOM 9413 N N . PHE A 1 89 ? -5.860 14.363 -5.981 1.00 0.00 89 PHE A N 6
ATOM 9414 C CA . PHE A 1 89 ? -4.975 13.204 -5.950 1.00 0.00 89 PHE A CA 6
ATOM 9415 C C . PHE A 1 89 ? -3.527 13.631 -5.729 1.00 0.00 89 PHE A C 6
ATOM 9416 O O . PHE A 1 89 ? -2.799 13.019 -4.947 1.00 0.00 89 PHE A O 6
ATOM 9433 N N . LYS A 1 90 ? -3.115 14.686 -6.424 1.00 0.00 90 LYS A N 6
ATOM 9434 C CA . LYS A 1 90 ? -1.755 15.197 -6.306 1.00 0.00 90 LYS A CA 6
ATOM 9435 C C . LYS A 1 90 ? -1.556 15.912 -4.973 1.00 0.00 90 LYS A C 6
ATOM 9436 O O . LYS A 1 90 ? -0.518 15.767 -4.329 1.00 0.00 90 LYS A O 6
ATOM 9455 N N . ASN A 1 91 ? -2.560 16.682 -4.565 1.00 0.00 91 ASN A N 6
ATOM 9456 C CA . ASN A 1 91 ? -2.495 17.419 -3.308 1.00 0.00 91 ASN A CA 6
ATOM 9457 C C . ASN A 1 91 ? -1.818 16.586 -2.223 1.00 0.00 91 ASN A C 6
ATOM 9458 O O . ASN A 1 91 ? -0.824 17.009 -1.633 1.00 0.00 91 ASN A O 6
ATOM 9469 N N . ILE A 1 92 ? -2.363 15.402 -1.968 1.00 0.00 92 ILE A N 6
ATOM 9470 C CA . ILE A 1 92 ? -1.810 14.509 -0.957 1.00 0.00 92 ILE A CA 6
ATOM 9471 C C . ILE A 1 92 ? -0.544 13.825 -1.460 1.00 0.00 92 ILE A C 6
ATOM 9472 O O . ILE A 1 92 ? 0.357 13.513 -0.682 1.00 0.00 92 ILE A O 6
ATOM 9488 N N . ALA A 1 93 ? -0.482 13.595 -2.768 1.00 0.00 93 ALA A N 6
ATOM 9489 C CA . ALA A 1 93 ? 0.675 12.951 -3.376 1.00 0.00 93 ALA A CA 6
ATOM 9490 C C . ALA A 1 93 ? 1.962 13.692 -3.029 1.00 0.00 93 ALA A C 6
ATOM 9491 O O . ALA A 1 93 ? 3.030 13.089 -2.931 1.00 0.00 93 ALA A O 6
ATOM 9498 N N . SER A 1 94 ? 1.852 15.004 -2.844 1.00 0.00 94 SER A N 6
ATOM 9499 C CA . SER A 1 94 ? 3.008 15.829 -2.512 1.00 0.00 94 SER A CA 6
ATOM 9500 C C . SER A 1 94 ? 3.331 15.737 -1.024 1.00 0.00 94 SER A C 6
ATOM 9501 O O . SER A 1 94 ? 4.440 16.057 -0.596 1.00 0.00 94 SER A O 6
ATOM 9509 N N . LYS A 1 95 ? 2.353 15.298 -0.239 1.00 0.00 95 LYS A N 6
ATOM 9510 C CA . LYS A 1 95 ? 2.531 15.162 1.202 1.00 0.00 95 LYS A CA 6
ATOM 9511 C C . LYS A 1 95 ? 3.212 13.841 1.545 1.00 0.00 95 LYS A C 6
ATOM 9512 O O . LYS A 1 95 ? 3.967 13.754 2.513 1.00 0.00 95 LYS A O 6
ATOM 9531 N N . ILE A 1 96 ? 2.941 12.816 0.744 1.00 0.00 96 ILE A N 6
ATOM 9532 C CA . ILE A 1 96 ? 3.530 11.501 0.961 1.00 0.00 96 ILE A CA 6
ATOM 9533 C C . ILE A 1 96 ? 4.967 11.451 0.452 1.00 0.00 96 ILE A C 6
ATOM 9534 O O . ILE A 1 96 ? 5.873 11.015 1.162 1.00 0.00 96 ILE A O 6
ATOM 9550 N N . ALA A 1 97 ? 5.168 11.903 -0.781 1.00 0.00 97 ALA A N 6
ATOM 9551 C CA . ALA A 1 97 ? 6.495 11.914 -1.384 1.00 0.00 97 ALA A CA 6
ATOM 9552 C C . ALA A 1 97 ? 7.469 12.742 -0.552 1.00 0.00 97 ALA A C 6
ATOM 9553 O O . ALA A 1 97 ? 8.667 12.464 -0.523 1.00 0.00 97 ALA A O 6
ATOM 9560 N N . ASN A 1 98 ? 6.946 13.760 0.123 1.00 0.00 98 ASN A N 6
ATOM 9561 C CA . ASN A 1 98 ? 7.771 14.629 0.956 1.00 0.00 98 ASN A CA 6
ATOM 9562 C C . ASN A 1 98 ? 8.053 13.980 2.307 1.00 0.00 98 ASN A C 6
ATOM 9563 O O . ASN A 1 98 ? 9.167 13.529 2.569 1.00 0.00 98 ASN A O 6
ATOM 9574 N N . GLU A 1 99 ? 7.035 13.938 3.161 1.00 0.00 99 GLU A N 6
ATOM 9575 C CA . GLU A 1 99 ? 7.174 13.344 4.486 1.00 0.00 99 GLU A CA 6
ATOM 9576 C C . GLU A 1 99 ? 8.112 12.141 4.447 1.00 0.00 99 GLU A C 6
ATOM 9577 O O . GLU A 1 99 ? 9.052 12.047 5.237 1.00 0.00 99 GLU A O 6
ATOM 9589 N N . LEU A 1 100 ? 7.850 11.224 3.523 1.00 0.00 100 LEU A N 6
ATOM 9590 C CA . LEU A 1 100 ? 8.670 10.025 3.380 1.00 0.00 100 LEU A CA 6
ATOM 9591 C C . LEU A 1 100 ? 10.145 10.346 3.596 1.00 0.00 100 LEU A C 6
ATOM 9592 O O . LEU A 1 100 ? 10.850 10.736 2.665 1.00 0.00 100 LEU A O 6
ATOM 9608 N N . LYS A 1 101 ? 10.607 10.178 4.831 1.00 0.00 101 LYS A N 6
ATOM 9609 C CA . LYS A 1 101 ? 12.000 10.445 5.170 1.00 0.00 101 LYS A CA 6
ATOM 9610 C C . LYS A 1 101 ? 12.915 9.363 4.607 1.00 0.00 101 LYS A C 6
ATOM 9611 O O . LYS A 1 101 ? 13.338 8.457 5.326 1.00 0.00 101 LYS A O 6
ATOM 9630 N N . LEU A 1 102 ? 13.218 9.463 3.317 1.00 0.00 102 LEU A N 6
ATOM 9631 C CA . LEU A 1 102 ? 14.085 8.492 2.658 1.00 0.00 102 LEU A CA 6
ATOM 9632 C C . LEU A 1 102 ? 15.114 9.192 1.775 1.00 0.00 102 LEU A C 6
ATOM 9633 O O . LEU A 1 102 ? 14.759 9.909 0.840 1.00 0.00 102 LEU A O 6
ATOM 9649 N N . GLY A 1 1 ? 22.722 4.993 -30.252 1.00 0.00 1 GLY A N 7
ATOM 9650 C CA . GLY A 1 1 ? 22.204 4.363 -29.052 1.00 0.00 1 GLY A CA 7
ATOM 9651 C C . GLY A 1 1 ? 20.892 4.971 -28.597 1.00 0.00 1 GLY A C 7
ATOM 9652 O O . GLY A 1 1 ? 20.526 6.065 -29.026 1.00 0.00 1 GLY A O 7
ATOM 9656 N N . SER A 1 2 ? 20.182 4.260 -27.727 1.00 0.00 2 SER A N 7
ATOM 9657 C CA . SER A 1 2 ? 18.900 4.734 -27.218 1.00 0.00 2 SER A CA 7
ATOM 9658 C C . SER A 1 2 ? 18.881 4.714 -25.693 1.00 0.00 2 SER A C 7
ATOM 9659 O O . SER A 1 2 ? 19.212 3.706 -25.070 1.00 0.00 2 SER A O 7
ATOM 9667 N N . SER A 1 3 ? 18.489 5.836 -25.098 1.00 0.00 3 SER A N 7
ATOM 9668 C CA . SER A 1 3 ? 18.429 5.951 -23.646 1.00 0.00 3 SER A CA 7
ATOM 9669 C C . SER A 1 3 ? 16.987 6.102 -23.171 1.00 0.00 3 SER A C 7
ATOM 9670 O O . SER A 1 3 ? 16.617 5.611 -22.106 1.00 0.00 3 SER A O 7
ATOM 9678 N N . GLY A 1 4 ? 16.176 6.786 -23.972 1.00 0.00 4 GLY A N 7
ATOM 9679 C CA . GLY A 1 4 ? 14.783 6.991 -23.619 1.00 0.00 4 GLY A CA 7
ATOM 9680 C C . GLY A 1 4 ? 13.834 6.306 -24.582 1.00 0.00 4 GLY A C 7
ATOM 9681 O O . GLY A 1 4 ? 13.639 6.767 -25.706 1.00 0.00 4 GLY A O 7
ATOM 9685 N N . SER A 1 5 ? 13.243 5.200 -24.141 1.00 0.00 5 SER A N 7
ATOM 9686 C CA . SER A 1 5 ? 12.313 4.446 -24.974 1.00 0.00 5 SER A CA 7
ATOM 9687 C C . SER A 1 5 ? 11.087 4.021 -24.171 1.00 0.00 5 SER A C 7
ATOM 9688 O O . SER A 1 5 ? 11.140 3.912 -22.946 1.00 0.00 5 SER A O 7
ATOM 9696 N N . SER A 1 6 ? 9.982 3.783 -24.872 1.00 0.00 6 SER A N 7
ATOM 9697 C CA . SER A 1 6 ? 8.741 3.373 -24.226 1.00 0.00 6 SER A CA 7
ATOM 9698 C C . SER A 1 6 ? 8.827 1.926 -23.752 1.00 0.00 6 SER A C 7
ATOM 9699 O O . SER A 1 6 ? 9.553 1.115 -24.325 1.00 0.00 6 SER A O 7
ATOM 9707 N N . GLY A 1 7 ? 8.079 1.609 -22.699 1.00 0.00 7 GLY A N 7
ATOM 9708 C CA . GLY A 1 7 ? 8.084 0.259 -22.165 1.00 0.00 7 GLY A CA 7
ATOM 9709 C C . GLY A 1 7 ? 7.480 0.183 -20.777 1.00 0.00 7 GLY A C 7
ATOM 9710 O O . GLY A 1 7 ? 6.460 -0.475 -20.572 1.00 0.00 7 GLY A O 7
ATOM 9714 N N . ARG A 1 8 ? 8.111 0.856 -19.820 1.00 0.00 8 ARG A N 7
ATOM 9715 C CA . ARG A 1 8 ? 7.631 0.859 -18.444 1.00 0.00 8 ARG A CA 7
ATOM 9716 C C . ARG A 1 8 ? 7.644 2.272 -17.867 1.00 0.00 8 ARG A C 7
ATOM 9717 O O . ARG A 1 8 ? 8.594 2.670 -17.193 1.00 0.00 8 ARG A O 7
ATOM 9738 N N . PHE A 1 9 ? 6.583 3.025 -18.136 1.00 0.00 9 PHE A N 7
ATOM 9739 C CA . PHE A 1 9 ? 6.472 4.394 -17.645 1.00 0.00 9 PHE A CA 7
ATOM 9740 C C . PHE A 1 9 ? 5.405 4.498 -16.560 1.00 0.00 9 PHE A C 7
ATOM 9741 O O . PHE A 1 9 ? 4.218 4.653 -16.851 1.00 0.00 9 PHE A O 7
ATOM 9758 N N . THR A 1 10 ? 5.835 4.411 -15.304 1.00 0.00 10 THR A N 7
ATOM 9759 C CA . THR A 1 10 ? 4.918 4.493 -14.175 1.00 0.00 10 THR A CA 7
ATOM 9760 C C . THR A 1 10 ? 4.179 5.827 -14.162 1.00 0.00 10 THR A C 7
ATOM 9761 O O . THR A 1 10 ? 4.326 6.636 -15.078 1.00 0.00 10 THR A O 7
ATOM 9772 N N . TRP A 1 11 ? 3.387 6.049 -13.120 1.00 0.00 11 TRP A N 7
ATOM 9773 C CA . TRP A 1 11 ? 2.626 7.286 -12.988 1.00 0.00 11 TRP A CA 7
ATOM 9774 C C . TRP A 1 11 ? 3.539 8.450 -12.620 1.00 0.00 11 TRP A C 7
ATOM 9775 O O . TRP A 1 11 ? 3.510 9.500 -13.262 1.00 0.00 11 TRP A O 7
ATOM 9796 N N . SER A 1 12 ? 4.349 8.257 -11.584 1.00 0.00 12 SER A N 7
ATOM 9797 C CA . SER A 1 12 ? 5.269 9.294 -11.130 1.00 0.00 12 SER A CA 7
ATOM 9798 C C . SER A 1 12 ? 6.179 8.766 -10.025 1.00 0.00 12 SER A C 7
ATOM 9799 O O . SER A 1 12 ? 5.710 8.211 -9.031 1.00 0.00 12 SER A O 7
ATOM 9807 N N . MET A 1 13 ? 7.483 8.943 -10.207 1.00 0.00 13 MET A N 7
ATOM 9808 C CA . MET A 1 13 ? 8.460 8.485 -9.225 1.00 0.00 13 MET A CA 7
ATOM 9809 C C . MET A 1 13 ? 9.430 9.605 -8.861 1.00 0.00 13 MET A C 7
ATOM 9810 O O . MET A 1 13 ? 10.373 9.888 -9.601 1.00 0.00 13 MET A O 7
ATOM 9824 N N . LYS A 1 14 ? 9.193 10.239 -7.718 1.00 0.00 14 LYS A N 7
ATOM 9825 C CA . LYS A 1 14 ? 10.046 11.327 -7.255 1.00 0.00 14 LYS A CA 7
ATOM 9826 C C . LYS A 1 14 ? 10.533 11.069 -5.833 1.00 0.00 14 LYS A C 7
ATOM 9827 O O . LYS A 1 14 ? 10.343 11.896 -4.940 1.00 0.00 14 LYS A O 7
ATOM 9846 N N . THR A 1 15 ? 11.164 9.917 -5.628 1.00 0.00 15 THR A N 7
ATOM 9847 C CA . THR A 1 15 ? 11.679 9.550 -4.315 1.00 0.00 15 THR A CA 7
ATOM 9848 C C . THR A 1 15 ? 12.641 8.372 -4.411 1.00 0.00 15 THR A C 7
ATOM 9849 O O . THR A 1 15 ? 12.379 7.398 -5.118 1.00 0.00 15 THR A O 7
ATOM 9860 N N . THR A 1 16 ? 13.757 8.465 -3.694 1.00 0.00 16 THR A N 7
ATOM 9861 C CA . THR A 1 16 ? 14.759 7.406 -3.699 1.00 0.00 16 THR A CA 7
ATOM 9862 C C . THR A 1 16 ? 15.343 7.196 -2.307 1.00 0.00 16 THR A C 7
ATOM 9863 O O . THR A 1 16 ? 15.758 8.149 -1.647 1.00 0.00 16 THR A O 7
ATOM 9874 N N . SER A 1 17 ? 15.374 5.942 -1.866 1.00 0.00 17 SER A N 7
ATOM 9875 C CA . SER A 1 17 ? 15.906 5.608 -0.550 1.00 0.00 17 SER A CA 7
ATOM 9876 C C . SER A 1 17 ? 16.969 4.519 -0.655 1.00 0.00 17 SER A C 7
ATOM 9877 O O . SER A 1 17 ? 16.703 3.421 -1.144 1.00 0.00 17 SER A O 7
ATOM 9885 N N . SER A 1 18 ? 18.175 4.831 -0.191 1.00 0.00 18 SER A N 7
ATOM 9886 C CA . SER A 1 18 ? 19.281 3.882 -0.235 1.00 0.00 18 SER A CA 7
ATOM 9887 C C . SER A 1 18 ? 19.187 2.885 0.916 1.00 0.00 18 SER A C 7
ATOM 9888 O O . SER A 1 18 ? 20.119 2.744 1.706 1.00 0.00 18 SER A O 7
ATOM 9896 N N . MET A 1 19 ? 18.054 2.196 1.003 1.00 0.00 19 MET A N 7
ATOM 9897 C CA . MET A 1 19 ? 17.838 1.211 2.056 1.00 0.00 19 MET A CA 7
ATOM 9898 C C . MET A 1 19 ? 17.094 -0.007 1.517 1.00 0.00 19 MET A C 7
ATOM 9899 O O . MET A 1 19 ? 16.706 -0.042 0.350 1.00 0.00 19 MET A O 7
ATOM 9913 N N . ASP A 1 20 ? 16.900 -1.003 2.375 1.00 0.00 20 ASP A N 7
ATOM 9914 C CA . ASP A 1 20 ? 16.202 -2.223 1.985 1.00 0.00 20 ASP A CA 7
ATOM 9915 C C . ASP A 1 20 ? 14.701 -1.977 1.870 1.00 0.00 20 ASP A C 7
ATOM 9916 O O . ASP A 1 20 ? 14.141 -1.092 2.517 1.00 0.00 20 ASP A O 7
ATOM 9925 N N . PRO A 1 21 ? 14.033 -2.777 1.026 1.00 0.00 21 PRO A N 7
ATOM 9926 C CA . PRO A 1 21 ? 12.588 -2.666 0.806 1.00 0.00 21 PRO A CA 7
ATOM 9927 C C . PRO A 1 21 ? 11.781 -3.109 2.021 1.00 0.00 21 PRO A C 7
ATOM 9928 O O . PRO A 1 21 ? 10.739 -2.531 2.331 1.00 0.00 21 PRO A O 7
ATOM 9939 N N . SER A 1 22 ? 12.268 -4.139 2.706 1.00 0.00 22 SER A N 7
ATOM 9940 C CA . SER A 1 22 ? 11.590 -4.662 3.886 1.00 0.00 22 SER A CA 7
ATOM 9941 C C . SER A 1 22 ? 11.438 -3.580 4.950 1.00 0.00 22 SER A C 7
ATOM 9942 O O . SER A 1 22 ? 10.429 -3.522 5.654 1.00 0.00 22 SER A O 7
ATOM 9950 N N . ASP A 1 23 ? 12.447 -2.723 5.062 1.00 0.00 23 ASP A N 7
ATOM 9951 C CA . ASP A 1 23 ? 12.427 -1.641 6.039 1.00 0.00 23 ASP A CA 7
ATOM 9952 C C . ASP A 1 23 ? 11.520 -0.506 5.574 1.00 0.00 23 ASP A C 7
ATOM 9953 O O . ASP A 1 23 ? 10.854 0.141 6.382 1.00 0.00 23 ASP A O 7
ATOM 9962 N N . MET A 1 24 ? 11.501 -0.268 4.266 1.00 0.00 24 MET A N 7
ATOM 9963 C CA . MET A 1 24 ? 10.675 0.789 3.694 1.00 0.00 24 MET A CA 7
ATOM 9964 C C . MET A 1 24 ? 9.235 0.679 4.184 1.00 0.00 24 MET A C 7
ATOM 9965 O O . MET A 1 24 ? 8.691 1.622 4.759 1.00 0.00 24 MET A O 7
ATOM 9979 N N . MET A 1 25 ? 8.622 -0.477 3.951 1.00 0.00 25 MET A N 7
ATOM 9980 C CA . MET A 1 25 ? 7.244 -0.709 4.369 1.00 0.00 25 MET A CA 7
ATOM 9981 C C . MET A 1 25 ? 6.971 -0.060 5.723 1.00 0.00 25 MET A C 7
ATOM 9982 O O . MET A 1 25 ? 5.981 0.652 5.891 1.00 0.00 25 MET A O 7
ATOM 9996 N N . ARG A 1 26 ? 7.854 -0.312 6.684 1.00 0.00 26 ARG A N 7
ATOM 9997 C CA . ARG A 1 26 ? 7.706 0.247 8.022 1.00 0.00 26 ARG A CA 7
ATOM 9998 C C . ARG A 1 26 ? 7.530 1.761 7.963 1.00 0.00 26 ARG A C 7
ATOM 9999 O O . ARG A 1 26 ? 6.588 2.309 8.535 1.00 0.00 26 ARG A O 7
ATOM 10020 N N . GLU A 1 27 ? 8.444 2.431 7.268 1.00 0.00 27 GLU A N 7
ATOM 10021 C CA . GLU A 1 27 ? 8.390 3.882 7.136 1.00 0.00 27 GLU A CA 7
ATOM 10022 C C . GLU A 1 27 ? 7.077 4.322 6.493 1.00 0.00 27 GLU A C 7
ATOM 10023 O O . GLU A 1 27 ? 6.474 5.314 6.904 1.00 0.00 27 GLU A O 7
ATOM 10035 N N . ILE A 1 28 ? 6.641 3.576 5.483 1.00 0.00 28 ILE A N 7
ATOM 10036 C CA . ILE A 1 28 ? 5.401 3.888 4.784 1.00 0.00 28 ILE A CA 7
ATOM 10037 C C . ILE A 1 28 ? 4.223 3.940 5.752 1.00 0.00 28 ILE A C 7
ATOM 10038 O O . ILE A 1 28 ? 3.282 4.710 5.559 1.00 0.00 28 ILE A O 7
ATOM 10054 N N . ARG A 1 29 ? 4.283 3.117 6.794 1.00 0.00 29 ARG A N 7
ATOM 10055 C CA . ARG A 1 29 ? 3.222 3.070 7.792 1.00 0.00 29 ARG A CA 7
ATOM 10056 C C . ARG A 1 29 ? 3.458 4.107 8.887 1.00 0.00 29 ARG A C 7
ATOM 10057 O O . ARG A 1 29 ? 2.523 4.756 9.355 1.00 0.00 29 ARG A O 7
ATOM 10078 N N . LYS A 1 30 ? 4.715 4.256 9.291 1.00 0.00 30 LYS A N 7
ATOM 10079 C CA . LYS A 1 30 ? 5.077 5.214 10.329 1.00 0.00 30 LYS A CA 7
ATOM 10080 C C . LYS A 1 30 ? 4.755 6.639 9.891 1.00 0.00 30 LYS A C 7
ATOM 10081 O O . LYS A 1 30 ? 4.488 7.509 10.721 1.00 0.00 30 LYS A O 7
ATOM 10100 N N . VAL A 1 31 ? 4.782 6.871 8.583 1.00 0.00 31 VAL A N 7
ATOM 10101 C CA . VAL A 1 31 ? 4.490 8.191 8.035 1.00 0.00 31 VAL A CA 7
ATOM 10102 C C . VAL A 1 31 ? 2.994 8.374 7.810 1.00 0.00 31 VAL A C 7
ATOM 10103 O O . VAL A 1 31 ? 2.397 9.341 8.285 1.00 0.00 31 VAL A O 7
ATOM 10116 N N . LEU A 1 32 ? 2.391 7.439 7.083 1.00 0.00 32 LEU A N 7
ATOM 10117 C CA . LEU A 1 32 ? 0.962 7.497 6.795 1.00 0.00 32 LEU A CA 7
ATOM 10118 C C . LEU A 1 32 ? 0.159 7.738 8.069 1.00 0.00 32 LEU A C 7
ATOM 10119 O O . LEU A 1 32 ? -0.551 8.736 8.188 1.00 0.00 32 LEU A O 7
ATOM 10135 N N . GLY A 1 33 ? 0.279 6.818 9.021 1.00 0.00 33 GLY A N 7
ATOM 10136 C CA . GLY A 1 33 ? -0.440 6.950 10.275 1.00 0.00 33 GLY A CA 7
ATOM 10137 C C . GLY A 1 33 ? -0.319 8.339 10.869 1.00 0.00 33 GLY A C 7
ATOM 10138 O O . GLY A 1 33 ? -1.187 8.776 11.624 1.00 0.00 33 GLY A O 7
ATOM 10142 N N . ALA A 1 34 ? 0.761 9.035 10.529 1.00 0.00 34 ALA A N 7
ATOM 10143 C CA . ALA A 1 34 ? 0.992 10.383 11.033 1.00 0.00 34 ALA A CA 7
ATOM 10144 C C . ALA A 1 34 ? 0.102 11.395 10.321 1.00 0.00 34 ALA A C 7
ATOM 10145 O O . ALA A 1 34 ? -0.327 12.384 10.915 1.00 0.00 34 ALA A O 7
ATOM 10152 N N . ASN A 1 35 ? -0.171 11.142 9.045 1.00 0.00 35 ASN A N 7
ATOM 10153 C CA . ASN A 1 35 ? -1.010 12.034 8.252 1.00 0.00 35 ASN A CA 7
ATOM 10154 C C . ASN A 1 35 ? -2.477 11.627 8.346 1.00 0.00 35 ASN A C 7
ATOM 10155 O O . ASN A 1 35 ? -3.245 11.812 7.403 1.00 0.00 35 ASN A O 7
ATOM 10166 N N . ASN A 1 36 ? -2.859 11.071 9.491 1.00 0.00 36 ASN A N 7
ATOM 10167 C CA . ASN A 1 36 ? -4.235 10.638 9.709 1.00 0.00 36 ASN A CA 7
ATOM 10168 C C . ASN A 1 36 ? -4.808 9.994 8.451 1.00 0.00 36 ASN A C 7
ATOM 10169 O O . ASN A 1 36 ? -5.893 10.356 7.995 1.00 0.00 36 ASN A O 7
ATOM 10180 N N . CYS A 1 37 ? -4.073 9.038 7.895 1.00 0.00 37 CYS A N 7
ATOM 10181 C CA . CYS A 1 37 ? -4.507 8.343 6.689 1.00 0.00 37 CYS A CA 7
ATOM 10182 C C . CYS A 1 37 ? -4.772 6.868 6.976 1.00 0.00 37 CYS A C 7
ATOM 10183 O O . CYS A 1 37 ? -4.088 6.252 7.793 1.00 0.00 37 CYS A O 7
ATOM 10191 N N . ASP A 1 38 ? -5.771 6.309 6.301 1.00 0.00 38 ASP A N 7
ATOM 10192 C CA . ASP A 1 38 ? -6.127 4.907 6.485 1.00 0.00 38 ASP A CA 7
ATOM 10193 C C . ASP A 1 38 ? -5.426 4.029 5.453 1.00 0.00 38 ASP A C 7
ATOM 10194 O O . ASP A 1 38 ? -5.540 4.257 4.248 1.00 0.00 38 ASP A O 7
ATOM 10203 N N . TYR A 1 39 ? -4.700 3.026 5.933 1.00 0.00 39 TYR A N 7
ATOM 10204 C CA . TYR A 1 39 ? -3.978 2.115 5.053 1.00 0.00 39 TYR A CA 7
ATOM 10205 C C . TYR A 1 39 ? -4.351 0.665 5.344 1.00 0.00 39 TYR A C 7
ATOM 10206 O O . TYR A 1 39 ? -4.800 0.337 6.442 1.00 0.00 39 TYR A O 7
ATOM 10224 N N . GLU A 1 40 ? -4.161 -0.199 4.352 1.00 0.00 40 GLU A N 7
ATOM 10225 C CA . GLU A 1 40 ? -4.478 -1.614 4.500 1.00 0.00 40 GLU A CA 7
ATOM 10226 C C . GLU A 1 40 ? -3.527 -2.475 3.674 1.00 0.00 40 GLU A C 7
ATOM 10227 O O . GLU A 1 40 ? -2.862 -1.982 2.762 1.00 0.00 40 GLU A O 7
ATOM 10239 N N . GLN A 1 41 ? -3.468 -3.762 3.999 1.00 0.00 41 GLN A N 7
ATOM 10240 C CA . GLN A 1 41 ? -2.598 -4.691 3.288 1.00 0.00 41 GLN A CA 7
ATOM 10241 C C . GLN A 1 41 ? -3.144 -4.991 1.896 1.00 0.00 41 GLN A C 7
ATOM 10242 O O . GLN A 1 41 ? -4.317 -5.329 1.739 1.00 0.00 41 GLN A O 7
ATOM 10256 N N . ARG A 1 42 ? -2.286 -4.865 0.889 1.00 0.00 42 ARG A N 7
ATOM 10257 C CA . ARG A 1 42 ? -2.683 -5.121 -0.490 1.00 0.00 42 ARG A CA 7
ATOM 10258 C C . ARG A 1 42 ? -1.883 -6.278 -1.080 1.00 0.00 42 ARG A C 7
ATOM 10259 O O . ARG A 1 42 ? -2.413 -7.369 -1.288 1.00 0.00 42 ARG A O 7
ATOM 10280 N N . GLU A 1 43 ? -0.604 -6.031 -1.348 1.00 0.00 43 GLU A N 7
ATOM 10281 C CA . GLU A 1 43 ? 0.268 -7.053 -1.915 1.00 0.00 43 GLU A CA 7
ATOM 10282 C C . GLU A 1 43 ? 1.471 -7.304 -1.011 1.00 0.00 43 GLU A C 7
ATOM 10283 O O . GLU A 1 43 ? 1.572 -6.738 0.077 1.00 0.00 43 GLU A O 7
ATOM 10295 N N . ARG A 1 44 ? 2.381 -8.158 -1.470 1.00 0.00 44 ARG A N 7
ATOM 10296 C CA . ARG A 1 44 ? 3.576 -8.486 -0.703 1.00 0.00 44 ARG A CA 7
ATOM 10297 C C . ARG A 1 44 ? 4.318 -7.220 -0.285 1.00 0.00 44 ARG A C 7
ATOM 10298 O O . ARG A 1 44 ? 4.815 -7.121 0.838 1.00 0.00 44 ARG A O 7
ATOM 10319 N N . PHE A 1 45 ? 4.390 -6.254 -1.195 1.00 0.00 45 PHE A N 7
ATOM 10320 C CA . PHE A 1 45 ? 5.073 -4.995 -0.921 1.00 0.00 45 PHE A CA 7
ATOM 10321 C C . PHE A 1 45 ? 4.214 -3.807 -1.345 1.00 0.00 45 PHE A C 7
ATOM 10322 O O . PHE A 1 45 ? 4.731 -2.772 -1.768 1.00 0.00 45 PHE A O 7
ATOM 10339 N N . LEU A 1 46 ? 2.900 -3.964 -1.229 1.00 0.00 46 LEU A N 7
ATOM 10340 C CA . LEU A 1 46 ? 1.968 -2.906 -1.600 1.00 0.00 46 LEU A CA 7
ATOM 10341 C C . LEU A 1 46 ? 0.978 -2.632 -0.472 1.00 0.00 46 LEU A C 7
ATOM 10342 O O . LEU A 1 46 ? 0.575 -3.545 0.250 1.00 0.00 46 LEU A O 7
ATOM 10358 N N . LEU A 1 47 ? 0.587 -1.370 -0.328 1.00 0.00 47 LEU A N 7
ATOM 10359 C CA . LEU A 1 47 ? -0.358 -0.976 0.711 1.00 0.00 47 LEU A CA 7
ATOM 10360 C C . LEU A 1 47 ? -1.314 0.097 0.198 1.00 0.00 47 LEU A C 7
ATOM 10361 O O . LEU A 1 47 ? -0.948 0.919 -0.642 1.00 0.00 47 LEU A O 7
ATOM 10377 N N . PHE A 1 48 ? -2.540 0.083 0.710 1.00 0.00 48 PHE A N 7
ATOM 10378 C CA . PHE A 1 48 ? -3.549 1.055 0.306 1.00 0.00 48 PHE A CA 7
ATOM 10379 C C . PHE A 1 48 ? -3.418 2.343 1.114 1.00 0.00 48 PHE A C 7
ATOM 10380 O O . PHE A 1 48 ? -2.961 2.327 2.257 1.00 0.00 48 PHE A O 7
ATOM 10397 N N . CYS A 1 49 ? -3.823 3.456 0.511 1.00 0.00 49 CYS A N 7
ATOM 10398 C CA . CYS A 1 49 ? -3.750 4.753 1.174 1.00 0.00 49 CYS A CA 7
ATOM 10399 C C . CYS A 1 49 ? -5.074 5.501 1.051 1.00 0.00 49 CYS A C 7
ATOM 10400 O O . CYS A 1 49 ? -5.760 5.407 0.034 1.00 0.00 49 CYS A O 7
ATOM 10408 N N . VAL A 1 50 ? -5.428 6.241 2.097 1.00 0.00 50 VAL A N 7
ATOM 10409 C CA . VAL A 1 50 ? -6.670 7.004 2.108 1.00 0.00 50 VAL A CA 7
ATOM 10410 C C . VAL A 1 50 ? -6.530 8.271 2.945 1.00 0.00 50 VAL A C 7
ATOM 10411 O O . VAL A 1 50 ? -5.952 8.248 4.032 1.00 0.00 50 VAL A O 7
ATOM 10424 N N . HIS A 1 51 ? -7.064 9.375 2.432 1.00 0.00 51 HIS A N 7
ATOM 10425 C CA . HIS A 1 51 ? -7.000 10.652 3.134 1.00 0.00 51 HIS A CA 7
ATOM 10426 C C . HIS A 1 51 ? -8.213 11.516 2.802 1.00 0.00 51 HIS A C 7
ATOM 10427 O O . HIS A 1 51 ? -8.840 11.348 1.757 1.00 0.00 51 HIS A O 7
ATOM 10442 N N . GLY A 1 52 ? -8.538 12.440 3.701 1.00 0.00 52 GLY A N 7
ATOM 10443 C CA . GLY A 1 52 ? -9.676 13.316 3.485 1.00 0.00 52 GLY A CA 7
ATOM 10444 C C . GLY A 1 52 ? -9.265 14.760 3.278 1.00 0.00 52 GLY A C 7
ATOM 10445 O O . GLY A 1 52 ? -9.752 15.656 3.967 1.00 0.00 52 GLY A O 7
ATOM 10449 N N . ASP A 1 53 ? -8.366 14.987 2.327 1.00 0.00 53 ASP A N 7
ATOM 10450 C CA . ASP A 1 53 ? -7.889 16.332 2.031 1.00 0.00 53 ASP A CA 7
ATOM 10451 C C . ASP A 1 53 ? -9.057 17.278 1.769 1.00 0.00 53 ASP A C 7
ATOM 10452 O O . ASP A 1 53 ? -9.092 18.395 2.283 1.00 0.00 53 ASP A O 7
ATOM 10461 N N . GLY A 1 54 ? -10.012 16.821 0.964 1.00 0.00 54 GLY A N 7
ATOM 10462 C CA . GLY A 1 54 ? -11.168 17.639 0.646 1.00 0.00 54 GLY A CA 7
ATOM 10463 C C . GLY A 1 54 ? -12.451 17.081 1.229 1.00 0.00 54 GLY A C 7
ATOM 10464 O O . GLY A 1 54 ? -12.433 16.415 2.266 1.00 0.00 54 GLY A O 7
ATOM 10468 N N . HIS A 1 55 ? -13.569 17.352 0.564 1.00 0.00 55 HIS A N 7
ATOM 10469 C CA . HIS A 1 55 ? -14.868 16.873 1.023 1.00 0.00 55 HIS A CA 7
ATOM 10470 C C . HIS A 1 55 ? -14.962 15.355 0.897 1.00 0.00 55 HIS A C 7
ATOM 10471 O O . HIS A 1 55 ? -14.130 14.724 0.247 1.00 0.00 55 HIS A O 7
ATOM 10486 N N . ALA A 1 56 ? -15.982 14.777 1.523 1.00 0.00 56 ALA A N 7
ATOM 10487 C CA . ALA A 1 56 ? -16.186 13.334 1.480 1.00 0.00 56 ALA A CA 7
ATOM 10488 C C . ALA A 1 56 ? -16.338 12.844 0.044 1.00 0.00 56 ALA A C 7
ATOM 10489 O O . ALA A 1 56 ? -15.642 11.924 -0.384 1.00 0.00 56 ALA A O 7
ATOM 10496 N N . GLU A 1 57 ? -17.252 13.465 -0.695 1.00 0.00 57 GLU A N 7
ATOM 10497 C CA . GLU A 1 57 ? -17.496 13.089 -2.083 1.00 0.00 57 GLU A CA 7
ATOM 10498 C C . GLU A 1 57 ? -16.246 13.305 -2.932 1.00 0.00 57 GLU A C 7
ATOM 10499 O O . GLU A 1 57 ? -16.154 12.813 -4.056 1.00 0.00 57 GLU A O 7
ATOM 10511 N N . ASN A 1 58 ? -15.287 14.044 -2.385 1.00 0.00 58 ASN A N 7
ATOM 10512 C CA . ASN A 1 58 ? -14.042 14.326 -3.091 1.00 0.00 58 ASN A CA 7
ATOM 10513 C C . ASN A 1 58 ? -12.868 13.608 -2.434 1.00 0.00 58 ASN A C 7
ATOM 10514 O O . ASN A 1 58 ? -11.727 14.065 -2.507 1.00 0.00 58 ASN A O 7
ATOM 10525 N N . LEU A 1 59 ? -13.156 12.480 -1.793 1.00 0.00 59 LEU A N 7
ATOM 10526 C CA . LEU A 1 59 ? -12.124 11.697 -1.123 1.00 0.00 59 LEU A CA 7
ATOM 10527 C C . LEU A 1 59 ? -11.084 11.197 -2.121 1.00 0.00 59 LEU A C 7
ATOM 10528 O O . LEU A 1 59 ? -11.374 11.036 -3.307 1.00 0.00 59 LEU A O 7
ATOM 10544 N N . VAL A 1 60 ? -9.873 10.951 -1.633 1.00 0.00 60 VAL A N 7
ATOM 10545 C CA . VAL A 1 60 ? -8.791 10.467 -2.482 1.00 0.00 60 VAL A CA 7
ATOM 10546 C C . VAL A 1 60 ? -8.289 9.107 -2.010 1.00 0.00 60 VAL A C 7
ATOM 10547 O O . VAL A 1 60 ? -8.202 8.849 -0.810 1.00 0.00 60 VAL A O 7
ATOM 10560 N N . GLN A 1 61 ? -7.959 8.240 -2.962 1.00 0.00 61 GLN A N 7
ATOM 10561 C CA . GLN A 1 61 ? -7.466 6.906 -2.643 1.00 0.00 61 GLN A CA 7
ATOM 10562 C C . GLN A 1 61 ? -6.354 6.493 -3.601 1.00 0.00 61 GLN A C 7
ATOM 10563 O O . GLN A 1 61 ? -6.497 6.606 -4.819 1.00 0.00 61 GLN A O 7
ATOM 10577 N N . TRP A 1 62 ? -5.247 6.015 -3.044 1.00 0.00 62 TRP A N 7
ATOM 10578 C CA . TRP A 1 62 ? -4.110 5.586 -3.850 1.00 0.00 62 TRP A CA 7
ATOM 10579 C C . TRP A 1 62 ? -3.349 4.459 -3.161 1.00 0.00 62 TRP A C 7
ATOM 10580 O O . TRP A 1 62 ? -3.504 4.237 -1.960 1.00 0.00 62 TRP A O 7
ATOM 10601 N N . GLU A 1 63 ? -2.526 3.750 -3.928 1.00 0.00 63 GLU A N 7
ATOM 10602 C CA . GLU A 1 63 ? -1.742 2.645 -3.388 1.00 0.00 63 GLU A CA 7
ATOM 10603 C C . GLU A 1 63 ? -0.248 2.896 -3.575 1.00 0.00 63 GLU A C 7
ATOM 10604 O O . GLU A 1 63 ? 0.162 3.607 -4.492 1.00 0.00 63 GLU A O 7
ATOM 10616 N N . MET A 1 64 ? 0.559 2.308 -2.698 1.00 0.00 64 MET A N 7
ATOM 10617 C CA . MET A 1 64 ? 2.007 2.467 -2.766 1.00 0.00 64 MET A CA 7
ATOM 10618 C C . MET A 1 64 ? 2.706 1.112 -2.717 1.00 0.00 64 MET A C 7
ATOM 10619 O O . MET A 1 64 ? 2.536 0.352 -1.765 1.00 0.00 64 MET A O 7
ATOM 10633 N N . GLU A 1 65 ? 3.490 0.818 -3.749 1.00 0.00 65 GLU A N 7
ATOM 10634 C CA . GLU A 1 65 ? 4.213 -0.446 -3.822 1.00 0.00 65 GLU A CA 7
ATOM 10635 C C . GLU A 1 65 ? 5.720 -0.215 -3.767 1.00 0.00 65 GLU A C 7
ATOM 10636 O O . GLU A 1 65 ? 6.215 0.834 -4.181 1.00 0.00 65 GLU A O 7
ATOM 10648 N N . VAL A 1 66 ? 6.446 -1.202 -3.252 1.00 0.00 66 VAL A N 7
ATOM 10649 C CA . VAL A 1 66 ? 7.897 -1.108 -3.142 1.00 0.00 66 VAL A CA 7
ATOM 10650 C C . VAL A 1 66 ? 8.585 -2.042 -4.132 1.00 0.00 66 VAL A C 7
ATOM 10651 O O . VAL A 1 66 ? 8.444 -3.263 -4.050 1.00 0.00 66 VAL A O 7
ATOM 10664 N N . CYS A 1 67 ? 9.328 -1.460 -5.067 1.00 0.00 67 CYS A N 7
ATOM 10665 C CA . CYS A 1 67 ? 10.038 -2.240 -6.074 1.00 0.00 67 CYS A CA 7
ATOM 10666 C C . CYS A 1 67 ? 11.438 -1.681 -6.307 1.00 0.00 67 CYS A C 7
ATOM 10667 O O . CYS A 1 67 ? 11.716 -0.524 -5.993 1.00 0.00 67 CYS A O 7
ATOM 10675 N N . LYS A 1 68 ? 12.317 -2.511 -6.859 1.00 0.00 68 LYS A N 7
ATOM 10676 C CA . LYS A 1 68 ? 13.688 -2.101 -7.135 1.00 0.00 68 LYS A CA 7
ATOM 10677 C C . LYS A 1 68 ? 13.769 -1.312 -8.438 1.00 0.00 68 LYS A C 7
ATOM 10678 O O . LYS A 1 68 ? 13.143 -1.675 -9.435 1.00 0.00 68 LYS A O 7
ATOM 10697 N N . LEU A 1 69 ? 14.544 -0.233 -8.424 1.00 0.00 69 LEU A N 7
ATOM 10698 C CA . LEU A 1 69 ? 14.708 0.606 -9.605 1.00 0.00 69 LEU A CA 7
ATOM 10699 C C . LEU A 1 69 ? 15.311 -0.189 -10.759 1.00 0.00 69 LEU A C 7
ATOM 10700 O O . LEU A 1 69 ? 16.175 -1.045 -10.570 1.00 0.00 69 LEU A O 7
ATOM 10716 N N . PRO A 1 70 ? 14.847 0.101 -11.984 1.00 0.00 70 PRO A N 7
ATOM 10717 C CA . PRO A 1 70 ? 15.329 -0.574 -13.193 1.00 0.00 70 PRO A CA 7
ATOM 10718 C C . PRO A 1 70 ? 16.764 -0.190 -13.538 1.00 0.00 70 PRO A C 7
ATOM 10719 O O . PRO A 1 70 ? 17.596 -1.052 -13.819 1.00 0.00 70 PRO A O 7
ATOM 10730 N N . ARG A 1 71 ? 17.046 1.109 -13.515 1.00 0.00 71 ARG A N 7
ATOM 10731 C CA . ARG A 1 71 ? 18.380 1.606 -13.827 1.00 0.00 71 ARG A CA 7
ATOM 10732 C C . ARG A 1 71 ? 19.251 1.647 -12.574 1.00 0.00 71 ARG A C 7
ATOM 10733 O O . ARG A 1 71 ? 20.378 1.150 -12.572 1.00 0.00 71 ARG A O 7
ATOM 10754 N N . LEU A 1 72 ? 18.722 2.243 -11.512 1.00 0.00 72 LEU A N 7
ATOM 10755 C CA . LEU A 1 72 ? 19.451 2.350 -10.252 1.00 0.00 72 LEU A CA 7
ATOM 10756 C C . LEU A 1 72 ? 19.332 1.063 -9.443 1.00 0.00 72 LEU A C 7
ATOM 10757 O O . LEU A 1 72 ? 18.513 0.197 -9.752 1.00 0.00 72 LEU A O 7
ATOM 10773 N N . SER A 1 73 ? 20.154 0.945 -8.405 1.00 0.00 73 SER A N 7
ATOM 10774 C CA . SER A 1 73 ? 20.142 -0.238 -7.552 1.00 0.00 73 SER A CA 7
ATOM 10775 C C . SER A 1 73 ? 19.220 -0.034 -6.354 1.00 0.00 73 SER A C 7
ATOM 10776 O O . SER A 1 73 ? 18.549 -0.965 -5.906 1.00 0.00 73 SER A O 7
ATOM 10784 N N . LEU A 1 74 ? 19.192 1.190 -5.838 1.00 0.00 74 LEU A N 7
ATOM 10785 C CA . LEU A 1 74 ? 18.353 1.518 -4.691 1.00 0.00 74 LEU A CA 7
ATOM 10786 C C . LEU A 1 74 ? 16.906 1.104 -4.939 1.00 0.00 74 LEU A C 7
ATOM 10787 O O . LEU A 1 74 ? 16.587 0.513 -5.969 1.00 0.00 74 LEU A O 7
ATOM 10803 N N . ASN A 1 75 ? 16.034 1.420 -3.987 1.00 0.00 75 ASN A N 7
ATOM 10804 C CA . ASN A 1 75 ? 14.620 1.082 -4.103 1.00 0.00 75 ASN A CA 7
ATOM 10805 C C . ASN A 1 75 ? 13.746 2.313 -3.884 1.00 0.00 75 ASN A C 7
ATOM 10806 O O . ASN A 1 75 ? 13.912 3.038 -2.904 1.00 0.00 75 ASN A O 7
ATOM 10817 N N . GLY A 1 76 ? 12.815 2.543 -4.805 1.00 0.00 76 GLY A N 7
ATOM 10818 C CA . GLY A 1 76 ? 11.929 3.687 -4.694 1.00 0.00 76 GLY A CA 7
ATOM 10819 C C . GLY A 1 76 ? 10.506 3.288 -4.357 1.00 0.00 76 GLY A C 7
ATOM 10820 O O . GLY A 1 76 ? 10.244 2.139 -4.000 1.00 0.00 76 GLY A O 7
ATOM 10824 N N . VAL A 1 77 ? 9.584 4.238 -4.470 1.00 0.00 77 VAL A N 7
ATOM 10825 C CA . VAL A 1 77 ? 8.179 3.980 -4.174 1.00 0.00 77 VAL A CA 7
ATOM 10826 C C . VAL A 1 77 ? 7.320 4.115 -5.426 1.00 0.00 77 VAL A C 7
ATOM 10827 O O . VAL A 1 77 ? 7.553 4.991 -6.259 1.00 0.00 77 VAL A O 7
ATOM 10840 N N . ARG A 1 78 ? 6.326 3.242 -5.552 1.00 0.00 78 ARG A N 7
ATOM 10841 C CA . ARG A 1 78 ? 5.432 3.264 -6.703 1.00 0.00 78 ARG A CA 7
ATOM 10842 C C . ARG A 1 78 ? 4.067 3.830 -6.322 1.00 0.00 78 ARG A C 7
ATOM 10843 O O . ARG A 1 78 ? 3.286 3.180 -5.626 1.00 0.00 78 ARG A O 7
ATOM 10864 N N . PHE A 1 79 ? 3.787 5.045 -6.780 1.00 0.00 79 PHE A N 7
ATOM 10865 C CA . PHE A 1 79 ? 2.518 5.700 -6.486 1.00 0.00 79 PHE A CA 7
ATOM 10866 C C . PHE A 1 79 ? 1.474 5.365 -7.547 1.00 0.00 79 PHE A C 7
ATOM 10867 O O . PHE A 1 79 ? 1.473 5.940 -8.636 1.00 0.00 79 PHE A O 7
ATOM 10884 N N . LYS A 1 80 ? 0.587 4.431 -7.222 1.00 0.00 80 LYS A N 7
ATOM 10885 C CA . LYS A 1 80 ? -0.464 4.019 -8.145 1.00 0.00 80 LYS A CA 7
ATOM 10886 C C . LYS A 1 80 ? -1.821 4.553 -7.699 1.00 0.00 80 LYS A C 7
ATOM 10887 O O . LYS A 1 80 ? -2.348 4.147 -6.663 1.00 0.00 80 LYS A O 7
ATOM 10906 N N . ARG A 1 81 ? -2.381 5.464 -8.488 1.00 0.00 81 ARG A N 7
ATOM 10907 C CA . ARG A 1 81 ? -3.677 6.053 -8.173 1.00 0.00 81 ARG A CA 7
ATOM 10908 C C . ARG A 1 81 ? -4.795 5.028 -8.339 1.00 0.00 81 ARG A C 7
ATOM 10909 O O . ARG A 1 81 ? -4.833 4.290 -9.324 1.00 0.00 81 ARG A O 7
ATOM 10930 N N . ILE A 1 82 ? -5.703 4.988 -7.370 1.00 0.00 82 ILE A N 7
ATOM 10931 C CA . ILE A 1 82 ? -6.822 4.054 -7.409 1.00 0.00 82 ILE A CA 7
ATOM 10932 C C . ILE A 1 82 ? -8.102 4.749 -7.860 1.00 0.00 82 ILE A C 7
ATOM 10933 O O . ILE A 1 82 ? -8.789 4.279 -8.767 1.00 0.00 82 ILE A O 7
ATOM 10949 N N . SER A 1 83 ? -8.416 5.871 -7.221 1.00 0.00 83 SER A N 7
ATOM 10950 C CA . SER A 1 83 ? -9.616 6.631 -7.554 1.00 0.00 83 SER A CA 7
ATOM 10951 C C . SER A 1 83 ? -9.408 8.118 -7.288 1.00 0.00 83 SER A C 7
ATOM 10952 O O . SER A 1 83 ? -8.451 8.514 -6.624 1.00 0.00 83 SER A O 7
ATOM 10960 N N . GLY A 1 84 ? -10.314 8.939 -7.812 1.00 0.00 84 GLY A N 7
ATOM 10961 C CA . GLY A 1 84 ? -10.213 10.374 -7.621 1.00 0.00 84 GLY A CA 7
ATOM 10962 C C . GLY A 1 84 ? -9.469 11.059 -8.751 1.00 0.00 84 GLY A C 7
ATOM 10963 O O . GLY A 1 84 ? -8.623 10.450 -9.407 1.00 0.00 84 GLY A O 7
ATOM 10967 N N . THR A 1 85 ? -9.785 12.329 -8.981 1.00 0.00 85 THR A N 7
ATOM 10968 C CA . THR A 1 85 ? -9.142 13.096 -10.041 1.00 0.00 85 THR A CA 7
ATOM 10969 C C . THR A 1 85 ? -7.701 13.434 -9.679 1.00 0.00 85 THR A C 7
ATOM 10970 O O . THR A 1 85 ? -7.197 13.012 -8.638 1.00 0.00 85 THR A O 7
ATOM 10981 N N . SER A 1 86 ? -7.042 14.200 -10.543 1.00 0.00 86 SER A N 7
ATOM 10982 C CA . SER A 1 86 ? -5.656 14.592 -10.315 1.00 0.00 86 SER A CA 7
ATOM 10983 C C . SER A 1 86 ? -5.576 15.752 -9.328 1.00 0.00 86 SER A C 7
ATOM 10984 O O . SER A 1 86 ? -4.617 15.865 -8.563 1.00 0.00 86 SER A O 7
ATOM 10992 N N . ILE A 1 87 ? -6.589 16.611 -9.350 1.00 0.00 87 ILE A N 7
ATOM 10993 C CA . ILE A 1 87 ? -6.634 17.762 -8.457 1.00 0.00 87 ILE A CA 7
ATOM 10994 C C . ILE A 1 87 ? -6.593 17.326 -6.996 1.00 0.00 87 ILE A C 7
ATOM 10995 O O . ILE A 1 87 ? -5.998 17.997 -6.153 1.00 0.00 87 ILE A O 7
ATOM 11011 N N . ALA A 1 88 ? -7.229 16.196 -6.704 1.00 0.00 88 ALA A N 7
ATOM 11012 C CA . ALA A 1 88 ? -7.262 15.668 -5.346 1.00 0.00 88 ALA A CA 7
ATOM 11013 C C . ALA A 1 88 ? -6.126 14.677 -5.114 1.00 0.00 88 ALA A C 7
ATOM 11014 O O . ALA A 1 88 ? -5.426 14.746 -4.104 1.00 0.00 88 ALA A O 7
ATOM 11021 N N . PHE A 1 89 ? -5.949 13.756 -6.055 1.00 0.00 89 PHE A N 7
ATOM 11022 C CA . PHE A 1 89 ? -4.898 12.750 -5.952 1.00 0.00 89 PHE A CA 7
ATOM 11023 C C . PHE A 1 89 ? -3.527 13.407 -5.818 1.00 0.00 89 PHE A C 7
ATOM 11024 O O . PHE A 1 89 ? -2.649 12.901 -5.120 1.00 0.00 89 PHE A O 7
ATOM 11041 N N . LYS A 1 90 ? -3.352 14.539 -6.492 1.00 0.00 90 LYS A N 7
ATOM 11042 C CA . LYS A 1 90 ? -2.090 15.267 -6.450 1.00 0.00 90 LYS A CA 7
ATOM 11043 C C . LYS A 1 90 ? -1.958 16.053 -5.149 1.00 0.00 90 LYS A C 7
ATOM 11044 O O . LYS A 1 90 ? -0.853 16.283 -4.661 1.00 0.00 90 LYS A O 7
ATOM 11063 N N . ASN A 1 91 ? -3.094 16.459 -4.591 1.00 0.00 91 ASN A N 7
ATOM 11064 C CA . ASN A 1 91 ? -3.105 17.218 -3.346 1.00 0.00 91 ASN A CA 7
ATOM 11065 C C . ASN A 1 91 ? -2.481 16.411 -2.211 1.00 0.00 91 ASN A C 7
ATOM 11066 O O . ASN A 1 91 ? -1.635 16.914 -1.471 1.00 0.00 91 ASN A O 7
ATOM 11077 N N . ILE A 1 92 ? -2.903 15.158 -2.082 1.00 0.00 92 ILE A N 7
ATOM 11078 C CA . ILE A 1 92 ? -2.385 14.281 -1.040 1.00 0.00 92 ILE A CA 7
ATOM 11079 C C . ILE A 1 92 ? -1.083 13.617 -1.478 1.00 0.00 92 ILE A C 7
ATOM 11080 O O . ILE A 1 92 ? -0.144 13.491 -0.692 1.00 0.00 92 ILE A O 7
ATOM 11096 N N . ALA A 1 93 ? -1.035 13.196 -2.737 1.00 0.00 93 ALA A N 7
ATOM 11097 C CA . ALA A 1 93 ? 0.153 12.548 -3.281 1.00 0.00 93 ALA A CA 7
ATOM 11098 C C . ALA A 1 93 ? 1.400 13.390 -3.032 1.00 0.00 93 ALA A C 7
ATOM 11099 O O . ALA A 1 93 ? 2.498 12.858 -2.873 1.00 0.00 93 ALA A O 7
ATOM 11106 N N . SER A 1 94 ? 1.222 14.707 -3.000 1.00 0.00 94 SER A N 7
ATOM 11107 C CA . SER A 1 94 ? 2.334 15.623 -2.775 1.00 0.00 94 SER A CA 7
ATOM 11108 C C . SER A 1 94 ? 2.902 15.453 -1.369 1.00 0.00 94 SER A C 7
ATOM 11109 O O . SER A 1 94 ? 4.115 15.344 -1.185 1.00 0.00 94 SER A O 7
ATOM 11117 N N . LYS A 1 95 ? 2.017 15.431 -0.379 1.00 0.00 95 LYS A N 7
ATOM 11118 C CA . LYS A 1 95 ? 2.427 15.272 1.012 1.00 0.00 95 LYS A CA 7
ATOM 11119 C C . LYS A 1 95 ? 3.254 14.004 1.194 1.00 0.00 95 LYS A C 7
ATOM 11120 O O . LYS A 1 95 ? 4.447 14.068 1.495 1.00 0.00 95 LYS A O 7
ATOM 11139 N N . ILE A 1 96 ? 2.615 12.854 1.008 1.00 0.00 96 ILE A N 7
ATOM 11140 C CA . ILE A 1 96 ? 3.293 11.572 1.149 1.00 0.00 96 ILE A CA 7
ATOM 11141 C C . ILE A 1 96 ? 4.706 11.631 0.577 1.00 0.00 96 ILE A C 7
ATOM 11142 O O . ILE A 1 96 ? 5.676 11.293 1.254 1.00 0.00 96 ILE A O 7
ATOM 11158 N N . ALA A 1 97 ? 4.813 12.065 -0.675 1.00 0.00 97 ALA A N 7
ATOM 11159 C CA . ALA A 1 97 ? 6.107 12.172 -1.338 1.00 0.00 97 ALA A CA 7
ATOM 11160 C C . ALA A 1 97 ? 7.157 12.760 -0.401 1.00 0.00 97 ALA A C 7
ATOM 11161 O O . ALA A 1 97 ? 8.101 12.078 -0.006 1.00 0.00 97 ALA A O 7
ATOM 11168 N N . ASN A 1 98 ? 6.984 14.030 -0.049 1.00 0.00 98 ASN A N 7
ATOM 11169 C CA . ASN A 1 98 ? 7.918 14.710 0.842 1.00 0.00 98 ASN A CA 7
ATOM 11170 C C . ASN A 1 98 ? 7.910 14.073 2.228 1.00 0.00 98 ASN A C 7
ATOM 11171 O O . ASN A 1 98 ? 8.934 13.578 2.699 1.00 0.00 98 ASN A O 7
ATOM 11182 N N . GLU A 1 99 ? 6.749 14.089 2.874 1.00 0.00 99 GLU A N 7
ATOM 11183 C CA . GLU A 1 99 ? 6.609 13.512 4.206 1.00 0.00 99 GLU A CA 7
ATOM 11184 C C . GLU A 1 99 ? 7.500 12.283 4.364 1.00 0.00 99 GLU A C 7
ATOM 11185 O O . GLU A 1 99 ? 8.270 12.179 5.319 1.00 0.00 99 GLU A O 7
ATOM 11197 N N . LEU A 1 100 ? 7.388 11.354 3.421 1.00 0.00 100 LEU A N 7
ATOM 11198 C CA . LEU A 1 100 ? 8.182 10.131 3.453 1.00 0.00 100 LEU A CA 7
ATOM 11199 C C . LEU A 1 100 ? 9.595 10.413 3.952 1.00 0.00 100 LEU A C 7
ATOM 11200 O O . LEU A 1 100 ? 10.420 10.975 3.230 1.00 0.00 100 LEU A O 7
ATOM 11216 N N . LYS A 1 101 ? 9.870 10.017 5.190 1.00 0.00 101 LYS A N 7
ATOM 11217 C CA . LYS A 1 101 ? 11.185 10.223 5.786 1.00 0.00 101 LYS A CA 7
ATOM 11218 C C . LYS A 1 101 ? 12.170 9.158 5.313 1.00 0.00 101 LYS A C 7
ATOM 11219 O O . LYS A 1 101 ? 12.429 8.181 6.018 1.00 0.00 101 LYS A O 7
ATOM 11238 N N . LEU A 1 102 ? 12.716 9.352 4.118 1.00 0.00 102 LEU A N 7
ATOM 11239 C CA . LEU A 1 102 ? 13.674 8.409 3.552 1.00 0.00 102 LEU A CA 7
ATOM 11240 C C . LEU A 1 102 ? 14.942 9.125 3.100 1.00 0.00 102 LEU A C 7
ATOM 11241 O O . LEU A 1 102 ? 15.064 9.522 1.941 1.00 0.00 102 LEU A O 7
ATOM 11257 N N . GLY A 1 1 ? 19.313 13.241 -15.393 1.00 0.00 1 GLY A N 8
ATOM 11258 C CA . GLY A 1 1 ? 18.213 13.630 -14.531 1.00 0.00 1 GLY A CA 8
ATOM 11259 C C . GLY A 1 1 ? 16.895 13.015 -14.959 1.00 0.00 1 GLY A C 8
ATOM 11260 O O . GLY A 1 1 ? 16.801 12.418 -16.031 1.00 0.00 1 GLY A O 8
ATOM 11264 N N . SER A 1 2 ? 15.876 13.160 -14.119 1.00 0.00 2 SER A N 8
ATOM 11265 C CA . SER A 1 2 ? 14.558 12.609 -14.413 1.00 0.00 2 SER A CA 8
ATOM 11266 C C . SER A 1 2 ? 13.749 13.569 -15.280 1.00 0.00 2 SER A C 8
ATOM 11267 O O . SER A 1 2 ? 14.197 14.674 -15.586 1.00 0.00 2 SER A O 8
ATOM 11275 N N . SER A 1 3 ? 12.555 13.138 -15.673 1.00 0.00 3 SER A N 8
ATOM 11276 C CA . SER A 1 3 ? 11.684 13.957 -16.508 1.00 0.00 3 SER A CA 8
ATOM 11277 C C . SER A 1 3 ? 10.237 13.483 -16.412 1.00 0.00 3 SER A C 8
ATOM 11278 O O . SER A 1 3 ? 9.957 12.287 -16.481 1.00 0.00 3 SER A O 8
ATOM 11286 N N . GLY A 1 4 ? 9.319 14.432 -16.251 1.00 0.00 4 GLY A N 8
ATOM 11287 C CA . GLY A 1 4 ? 7.912 14.093 -16.147 1.00 0.00 4 GLY A CA 8
ATOM 11288 C C . GLY A 1 4 ? 7.197 14.173 -17.481 1.00 0.00 4 GLY A C 8
ATOM 11289 O O . GLY A 1 4 ? 6.593 15.195 -17.809 1.00 0.00 4 GLY A O 8
ATOM 11293 N N . SER A 1 5 ? 7.264 13.093 -18.253 1.00 0.00 5 SER A N 8
ATOM 11294 C CA . SER A 1 5 ? 6.623 13.048 -19.562 1.00 0.00 5 SER A CA 8
ATOM 11295 C C . SER A 1 5 ? 5.509 12.005 -19.585 1.00 0.00 5 SER A C 8
ATOM 11296 O O . SER A 1 5 ? 5.565 11.005 -18.869 1.00 0.00 5 SER A O 8
ATOM 11304 N N . SER A 1 6 ? 4.497 12.247 -20.412 1.00 0.00 6 SER A N 8
ATOM 11305 C CA . SER A 1 6 ? 3.368 11.332 -20.526 1.00 0.00 6 SER A CA 8
ATOM 11306 C C . SER A 1 6 ? 3.479 10.487 -21.792 1.00 0.00 6 SER A C 8
ATOM 11307 O O . SER A 1 6 ? 3.420 11.006 -22.905 1.00 0.00 6 SER A O 8
ATOM 11315 N N . GLY A 1 7 ? 3.641 9.179 -21.610 1.00 0.00 7 GLY A N 8
ATOM 11316 C CA . GLY A 1 7 ? 3.759 8.282 -22.745 1.00 0.00 7 GLY A CA 8
ATOM 11317 C C . GLY A 1 7 ? 4.269 6.911 -22.349 1.00 0.00 7 GLY A C 8
ATOM 11318 O O . GLY A 1 7 ? 3.484 6.016 -22.036 1.00 0.00 7 GLY A O 8
ATOM 11322 N N . ARG A 1 8 ? 5.587 6.744 -22.365 1.00 0.00 8 ARG A N 8
ATOM 11323 C CA . ARG A 1 8 ? 6.201 5.471 -22.007 1.00 0.00 8 ARG A CA 8
ATOM 11324 C C . ARG A 1 8 ? 5.771 5.033 -20.611 1.00 0.00 8 ARG A C 8
ATOM 11325 O O . ARG A 1 8 ? 6.043 5.716 -19.623 1.00 0.00 8 ARG A O 8
ATOM 11346 N N . PHE A 1 9 ? 5.096 3.890 -20.536 1.00 0.00 9 PHE A N 8
ATOM 11347 C CA . PHE A 1 9 ? 4.627 3.362 -19.261 1.00 0.00 9 PHE A CA 8
ATOM 11348 C C . PHE A 1 9 ? 5.732 2.581 -18.555 1.00 0.00 9 PHE A C 8
ATOM 11349 O O . PHE A 1 9 ? 5.847 1.365 -18.711 1.00 0.00 9 PHE A O 8
ATOM 11366 N N . THR A 1 10 ? 6.545 3.290 -17.778 1.00 0.00 10 THR A N 8
ATOM 11367 C CA . THR A 1 10 ? 7.642 2.666 -17.050 1.00 0.00 10 THR A CA 8
ATOM 11368 C C . THR A 1 10 ? 7.647 3.097 -15.587 1.00 0.00 10 THR A C 8
ATOM 11369 O O . THR A 1 10 ? 7.265 4.221 -15.261 1.00 0.00 10 THR A O 8
ATOM 11380 N N . TRP A 1 11 ? 8.081 2.197 -14.712 1.00 0.00 11 TRP A N 8
ATOM 11381 C CA . TRP A 1 11 ? 8.135 2.486 -13.283 1.00 0.00 11 TRP A CA 8
ATOM 11382 C C . TRP A 1 11 ? 9.338 3.361 -12.950 1.00 0.00 11 TRP A C 8
ATOM 11383 O O . TRP A 1 11 ? 10.420 2.857 -12.647 1.00 0.00 11 TRP A O 8
ATOM 11404 N N . SER A 1 12 ? 9.143 4.674 -13.008 1.00 0.00 12 SER A N 8
ATOM 11405 C CA . SER A 1 12 ? 10.214 5.620 -12.715 1.00 0.00 12 SER A CA 8
ATOM 11406 C C . SER A 1 12 ? 9.718 6.736 -11.801 1.00 0.00 12 SER A C 8
ATOM 11407 O O . SER A 1 12 ? 8.532 7.064 -11.790 1.00 0.00 12 SER A O 8
ATOM 11415 N N . MET A 1 13 ? 10.636 7.316 -11.035 1.00 0.00 13 MET A N 8
ATOM 11416 C CA . MET A 1 13 ? 10.294 8.397 -10.117 1.00 0.00 13 MET A CA 8
ATOM 11417 C C . MET A 1 13 ? 11.551 9.047 -9.549 1.00 0.00 13 MET A C 8
ATOM 11418 O O . MET A 1 13 ? 12.631 8.455 -9.566 1.00 0.00 13 MET A O 8
ATOM 11432 N N . LYS A 1 14 ? 11.405 10.268 -9.046 1.00 0.00 14 LYS A N 8
ATOM 11433 C CA . LYS A 1 14 ? 12.528 10.999 -8.472 1.00 0.00 14 LYS A CA 8
ATOM 11434 C C . LYS A 1 14 ? 12.842 10.497 -7.066 1.00 0.00 14 LYS A C 8
ATOM 11435 O O . LYS A 1 14 ? 13.984 10.157 -6.757 1.00 0.00 14 LYS A O 8
ATOM 11454 N N . THR A 1 15 ? 11.820 10.452 -6.217 1.00 0.00 15 THR A N 8
ATOM 11455 C CA . THR A 1 15 ? 11.986 9.991 -4.844 1.00 0.00 15 THR A CA 8
ATOM 11456 C C . THR A 1 15 ? 12.661 8.625 -4.801 1.00 0.00 15 THR A C 8
ATOM 11457 O O . THR A 1 15 ? 12.001 7.591 -4.914 1.00 0.00 15 THR A O 8
ATOM 11468 N N . THR A 1 16 ? 13.980 8.626 -4.635 1.00 0.00 16 THR A N 8
ATOM 11469 C CA . THR A 1 16 ? 14.743 7.386 -4.577 1.00 0.00 16 THR A CA 8
ATOM 11470 C C . THR A 1 16 ? 15.332 7.167 -3.188 1.00 0.00 16 THR A C 8
ATOM 11471 O O . THR A 1 16 ? 15.977 8.054 -2.630 1.00 0.00 16 THR A O 8
ATOM 11482 N N . SER A 1 17 ? 15.104 5.980 -2.635 1.00 0.00 17 SER A N 8
ATOM 11483 C CA . SER A 1 17 ? 15.610 5.645 -1.308 1.00 0.00 17 SER A CA 8
ATOM 11484 C C . SER A 1 17 ? 16.822 4.723 -1.405 1.00 0.00 17 SER A C 8
ATOM 11485 O O . SER A 1 17 ? 17.030 4.058 -2.420 1.00 0.00 17 SER A O 8
ATOM 11493 N N . SER A 1 18 ? 17.618 4.691 -0.342 1.00 0.00 18 SER A N 8
ATOM 11494 C CA . SER A 1 18 ? 18.812 3.854 -0.307 1.00 0.00 18 SER A CA 8
ATOM 11495 C C . SER A 1 18 ? 18.619 2.670 0.635 1.00 0.00 18 SER A C 8
ATOM 11496 O O . SER A 1 18 ? 18.849 1.521 0.260 1.00 0.00 18 SER A O 8
ATOM 11504 N N . MET A 1 19 ? 18.194 2.960 1.861 1.00 0.00 19 MET A N 8
ATOM 11505 C CA . MET A 1 19 ? 17.968 1.920 2.857 1.00 0.00 19 MET A CA 8
ATOM 11506 C C . MET A 1 19 ? 17.305 0.699 2.228 1.00 0.00 19 MET A C 8
ATOM 11507 O O . MET A 1 19 ? 16.708 0.789 1.155 1.00 0.00 19 MET A O 8
ATOM 11521 N N . ASP A 1 20 ? 17.414 -0.441 2.901 1.00 0.00 20 ASP A N 8
ATOM 11522 C CA . ASP A 1 20 ? 16.824 -1.680 2.408 1.00 0.00 20 ASP A CA 8
ATOM 11523 C C . ASP A 1 20 ? 15.342 -1.491 2.102 1.00 0.00 20 ASP A C 8
ATOM 11524 O O . ASP A 1 20 ? 14.684 -0.592 2.625 1.00 0.00 20 ASP A O 8
ATOM 11533 N N . PRO A 1 21 ? 14.802 -2.359 1.232 1.00 0.00 21 PRO A N 8
ATOM 11534 C CA . PRO A 1 21 ? 13.391 -2.308 0.836 1.00 0.00 21 PRO A CA 8
ATOM 11535 C C . PRO A 1 21 ? 12.456 -2.712 1.971 1.00 0.00 21 PRO A C 8
ATOM 11536 O O . PRO A 1 21 ? 11.306 -2.276 2.024 1.00 0.00 21 PRO A O 8
ATOM 11547 N N . SER A 1 22 ? 12.956 -3.546 2.876 1.00 0.00 22 SER A N 8
ATOM 11548 C CA . SER A 1 22 ? 12.163 -4.011 4.008 1.00 0.00 22 SER A CA 8
ATOM 11549 C C . SER A 1 22 ? 11.839 -2.858 4.954 1.00 0.00 22 SER A C 8
ATOM 11550 O O . SER A 1 22 ? 10.796 -2.852 5.609 1.00 0.00 22 SER A O 8
ATOM 11558 N N . ASP A 1 23 ? 12.740 -1.884 5.020 1.00 0.00 23 ASP A N 8
ATOM 11559 C CA . ASP A 1 23 ? 12.550 -0.725 5.884 1.00 0.00 23 ASP A CA 8
ATOM 11560 C C . ASP A 1 23 ? 11.594 0.278 5.246 1.00 0.00 23 ASP A C 8
ATOM 11561 O O . ASP A 1 23 ? 10.842 0.961 5.940 1.00 0.00 23 ASP A O 8
ATOM 11570 N N . MET A 1 24 ? 11.630 0.362 3.920 1.00 0.00 24 MET A N 8
ATOM 11571 C CA . MET A 1 24 ? 10.766 1.282 3.189 1.00 0.00 24 MET A CA 8
ATOM 11572 C C . MET A 1 24 ? 9.312 1.118 3.618 1.00 0.00 24 MET A C 8
ATOM 11573 O O . MET A 1 24 ? 8.624 2.100 3.896 1.00 0.00 24 MET A O 8
ATOM 11587 N N . MET A 1 25 ? 8.850 -0.127 3.668 1.00 0.00 25 MET A N 8
ATOM 11588 C CA . MET A 1 25 ? 7.477 -0.417 4.064 1.00 0.00 25 MET A CA 8
ATOM 11589 C C . MET A 1 25 ? 7.159 0.206 5.419 1.00 0.00 25 MET A C 8
ATOM 11590 O O . MET A 1 25 ? 6.039 0.659 5.657 1.00 0.00 25 MET A O 8
ATOM 11604 N N . ARG A 1 26 ? 8.150 0.225 6.304 1.00 0.00 26 ARG A N 8
ATOM 11605 C CA . ARG A 1 26 ? 7.975 0.791 7.636 1.00 0.00 26 ARG A CA 8
ATOM 11606 C C . ARG A 1 26 ? 7.556 2.256 7.553 1.00 0.00 26 ARG A C 8
ATOM 11607 O O . ARG A 1 26 ? 6.589 2.672 8.189 1.00 0.00 26 ARG A O 8
ATOM 11628 N N . GLU A 1 27 ? 8.294 3.033 6.766 1.00 0.00 27 GLU A N 8
ATOM 11629 C CA . GLU A 1 27 ? 7.999 4.452 6.601 1.00 0.00 27 GLU A CA 8
ATOM 11630 C C . GLU A 1 27 ? 6.597 4.655 6.035 1.00 0.00 27 GLU A C 8
ATOM 11631 O O . GLU A 1 27 ? 5.838 5.498 6.515 1.00 0.00 27 GLU A O 8
ATOM 11643 N N . ILE A 1 28 ? 6.260 3.877 5.012 1.00 0.00 28 ILE A N 8
ATOM 11644 C CA . ILE A 1 28 ? 4.949 3.970 4.381 1.00 0.00 28 ILE A CA 8
ATOM 11645 C C . ILE A 1 28 ? 3.836 3.973 5.424 1.00 0.00 28 ILE A C 8
ATOM 11646 O O . ILE A 1 28 ? 2.959 4.836 5.407 1.00 0.00 28 ILE A O 8
ATOM 11662 N N . ARG A 1 29 ? 3.880 3.003 6.330 1.00 0.00 29 ARG A N 8
ATOM 11663 C CA . ARG A 1 29 ? 2.875 2.893 7.381 1.00 0.00 29 ARG A CA 8
ATOM 11664 C C . ARG A 1 29 ? 3.081 3.969 8.444 1.00 0.00 29 ARG A C 8
ATOM 11665 O O . ARG A 1 29 ? 2.164 4.725 8.764 1.00 0.00 29 ARG A O 8
ATOM 11686 N N . LYS A 1 30 ? 4.292 4.031 8.988 1.00 0.00 30 LYS A N 8
ATOM 11687 C CA . LYS A 1 30 ? 4.620 5.014 10.014 1.00 0.00 30 LYS A CA 8
ATOM 11688 C C . LYS A 1 30 ? 4.086 6.392 9.639 1.00 0.00 30 LYS A C 8
ATOM 11689 O O . LYS A 1 30 ? 3.315 6.995 10.385 1.00 0.00 30 LYS A O 8
ATOM 11708 N N . VAL A 1 31 ? 4.501 6.885 8.476 1.00 0.00 31 VAL A N 8
ATOM 11709 C CA . VAL A 1 31 ? 4.062 8.192 8.000 1.00 0.00 31 VAL A CA 8
ATOM 11710 C C . VAL A 1 31 ? 2.545 8.244 7.858 1.00 0.00 31 VAL A C 8
ATOM 11711 O O . VAL A 1 31 ? 1.869 8.983 8.575 1.00 0.00 31 VAL A O 8
ATOM 11724 N N . LEU A 1 32 ? 2.015 7.455 6.930 1.00 0.00 32 LEU A N 8
ATOM 11725 C CA . LEU A 1 32 ? 0.576 7.410 6.694 1.00 0.00 32 LEU A CA 8
ATOM 11726 C C . LEU A 1 32 ? -0.195 7.597 7.997 1.00 0.00 32 LEU A C 8
ATOM 11727 O O . LEU A 1 32 ? -0.821 8.633 8.216 1.00 0.00 32 LEU A O 8
ATOM 11743 N N . GLY A 1 33 ? -0.143 6.587 8.860 1.00 0.00 33 GLY A N 8
ATOM 11744 C CA . GLY A 1 33 ? -0.840 6.661 10.131 1.00 0.00 33 GLY A CA 8
ATOM 11745 C C . GLY A 1 33 ? -0.848 8.063 10.707 1.00 0.00 33 GLY A C 8
ATOM 11746 O O . GLY A 1 33 ? -1.910 8.629 10.965 1.00 0.00 33 GLY A O 8
ATOM 11750 N N . ALA A 1 34 ? 0.339 8.624 10.911 1.00 0.00 34 ALA A N 8
ATOM 11751 C CA . ALA A 1 34 ? 0.465 9.968 11.460 1.00 0.00 34 ALA A CA 8
ATOM 11752 C C . ALA A 1 34 ? -0.553 10.915 10.832 1.00 0.00 34 ALA A C 8
ATOM 11753 O O . ALA A 1 34 ? -1.185 11.710 11.525 1.00 0.00 34 ALA A O 8
ATOM 11760 N N . ASN A 1 35 ? -0.705 10.823 9.515 1.00 0.00 35 ASN A N 8
ATOM 11761 C CA . ASN A 1 35 ? -1.645 11.673 8.793 1.00 0.00 35 ASN A CA 8
ATOM 11762 C C . ASN A 1 35 ? -3.043 11.061 8.795 1.00 0.00 35 ASN A C 8
ATOM 11763 O O . ASN A 1 35 ? -3.731 11.058 7.775 1.00 0.00 35 ASN A O 8
ATOM 11774 N N . ASN A 1 36 ? -3.456 10.544 9.948 1.00 0.00 36 ASN A N 8
ATOM 11775 C CA . ASN A 1 36 ? -4.771 9.930 10.083 1.00 0.00 36 ASN A CA 8
ATOM 11776 C C . ASN A 1 36 ? -5.149 9.170 8.815 1.00 0.00 36 ASN A C 8
ATOM 11777 O O . ASN A 1 36 ? -6.329 9.045 8.482 1.00 0.00 36 ASN A O 8
ATOM 11788 N N . CYS A 1 37 ? -4.142 8.665 8.111 1.00 0.00 37 CYS A N 8
ATOM 11789 C CA . CYS A 1 37 ? -4.368 7.918 6.879 1.00 0.00 37 CYS A CA 8
ATOM 11790 C C . CYS A 1 37 ? -4.635 6.446 7.177 1.00 0.00 37 CYS A C 8
ATOM 11791 O O . CYS A 1 37 ? -3.991 5.851 8.042 1.00 0.00 37 CYS A O 8
ATOM 11799 N N . ASP A 1 38 ? -5.588 5.865 6.457 1.00 0.00 38 ASP A N 8
ATOM 11800 C CA . ASP A 1 38 ? -5.941 4.463 6.645 1.00 0.00 38 ASP A CA 8
ATOM 11801 C C . ASP A 1 38 ? -5.171 3.574 5.672 1.00 0.00 38 ASP A C 8
ATOM 11802 O O . ASP A 1 38 ? -5.216 3.781 4.459 1.00 0.00 38 ASP A O 8
ATOM 11811 N N . TYR A 1 39 ? -4.466 2.587 6.212 1.00 0.00 39 TYR A N 8
ATOM 11812 C CA . TYR A 1 39 ? -3.684 1.669 5.392 1.00 0.00 39 TYR A CA 8
ATOM 11813 C C . TYR A 1 39 ? -4.149 0.230 5.591 1.00 0.00 39 TYR A C 8
ATOM 11814 O O . TYR A 1 39 ? -4.268 -0.245 6.720 1.00 0.00 39 TYR A O 8
ATOM 11832 N N . GLU A 1 40 ? -4.410 -0.459 4.484 1.00 0.00 40 GLU A N 8
ATOM 11833 C CA . GLU A 1 40 ? -4.863 -1.844 4.536 1.00 0.00 40 GLU A CA 8
ATOM 11834 C C . GLU A 1 40 ? -3.906 -2.758 3.776 1.00 0.00 40 GLU A C 8
ATOM 11835 O O . GLU A 1 40 ? -3.527 -2.470 2.641 1.00 0.00 40 GLU A O 8
ATOM 11847 N N . GLN A 1 41 ? -3.519 -3.860 4.411 1.00 0.00 41 GLN A N 8
ATOM 11848 C CA . GLN A 1 41 ? -2.605 -4.815 3.796 1.00 0.00 41 GLN A CA 8
ATOM 11849 C C . GLN A 1 41 ? -3.278 -5.543 2.637 1.00 0.00 41 GLN A C 8
ATOM 11850 O O . GLN A 1 41 ? -4.259 -6.262 2.829 1.00 0.00 41 GLN A O 8
ATOM 11864 N N . ARG A 1 42 ? -2.745 -5.351 1.435 1.00 0.00 42 ARG A N 8
ATOM 11865 C CA . ARG A 1 42 ? -3.295 -5.989 0.245 1.00 0.00 42 ARG A CA 8
ATOM 11866 C C . ARG A 1 42 ? -2.378 -7.104 -0.248 1.00 0.00 42 ARG A C 8
ATOM 11867 O O . ARG A 1 42 ? -2.757 -8.275 -0.253 1.00 0.00 42 ARG A O 8
ATOM 11888 N N . GLU A 1 43 ? -1.171 -6.731 -0.662 1.00 0.00 43 GLU A N 8
AT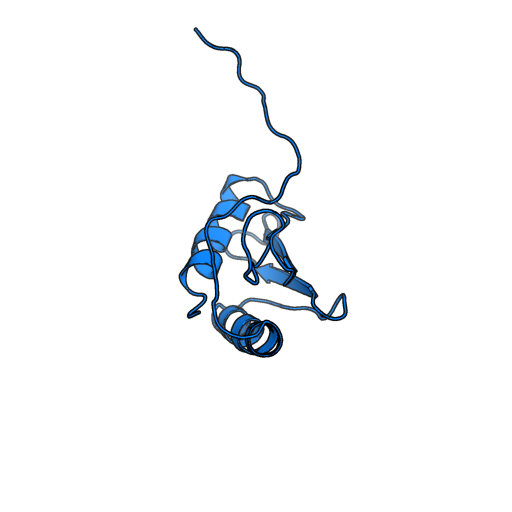OM 11889 C CA . GLU A 1 43 ? -0.201 -7.700 -1.158 1.00 0.00 43 GLU A CA 8
ATOM 11890 C C . GLU A 1 43 ? 1.011 -7.779 -0.234 1.00 0.00 43 GLU A C 8
ATOM 11891 O O . GLU A 1 43 ? 1.047 -7.138 0.816 1.00 0.00 43 GLU A O 8
ATOM 11903 N N . ARG A 1 44 ? 2.002 -8.569 -0.634 1.00 0.00 44 ARG A N 8
ATOM 11904 C CA . ARG A 1 44 ? 3.215 -8.733 0.158 1.00 0.00 44 ARG A CA 8
ATOM 11905 C C . ARG A 1 44 ? 3.968 -7.411 0.279 1.00 0.00 44 ARG A C 8
ATOM 11906 O O . ARG A 1 44 ? 4.581 -7.125 1.308 1.00 0.00 44 ARG A O 8
ATOM 11927 N N . PHE A 1 45 ? 3.918 -6.609 -0.780 1.00 0.00 45 PHE A N 8
ATOM 11928 C CA . PHE A 1 45 ? 4.597 -5.318 -0.793 1.00 0.00 45 PHE A CA 8
ATOM 11929 C C . PHE A 1 45 ? 3.674 -4.224 -1.321 1.00 0.00 45 PHE A C 8
ATOM 11930 O O . PHE A 1 45 ? 4.112 -3.310 -2.022 1.00 0.00 45 PHE A O 8
ATOM 11947 N N . LEU A 1 46 ? 2.393 -4.323 -0.981 1.00 0.00 46 LEU A N 8
ATOM 11948 C CA . LEU A 1 46 ? 1.407 -3.343 -1.421 1.00 0.00 46 LEU A CA 8
ATOM 11949 C C . LEU A 1 46 ? 0.514 -2.911 -0.262 1.00 0.00 46 LEU A C 8
ATOM 11950 O O . LEU A 1 46 ? 0.226 -3.699 0.640 1.00 0.00 46 LEU A O 8
ATOM 11966 N N . LEU A 1 47 ? 0.077 -1.657 -0.294 1.00 0.00 47 LEU A N 8
ATOM 11967 C CA . LEU A 1 47 ? -0.785 -1.120 0.753 1.00 0.00 47 LEU A CA 8
ATOM 11968 C C . LEU A 1 47 ? -1.748 -0.082 0.186 1.00 0.00 47 LEU A C 8
ATOM 11969 O O . LEU A 1 47 ? -1.381 0.713 -0.679 1.00 0.00 47 LEU A O 8
ATOM 11985 N N . PHE A 1 48 ? -2.982 -0.094 0.681 1.00 0.00 48 PHE A N 8
ATOM 11986 C CA . PHE A 1 48 ? -3.998 0.847 0.225 1.00 0.00 48 PHE A CA 8
ATOM 11987 C C . PHE A 1 48 ? -4.041 2.079 1.124 1.00 0.00 48 PHE A C 8
ATOM 11988 O O . PHE A 1 48 ? -4.502 2.012 2.264 1.00 0.00 48 PHE A O 8
ATOM 12005 N N . CYS A 1 49 ? -3.558 3.201 0.603 1.00 0.00 49 CYS A N 8
ATOM 12006 C CA . CYS A 1 49 ? -3.539 4.449 1.359 1.00 0.00 49 CYS A CA 8
ATOM 12007 C C . CYS A 1 49 ? -4.850 5.209 1.185 1.00 0.00 49 CYS A C 8
ATOM 12008 O O . CYS A 1 49 ? -5.429 5.228 0.099 1.00 0.00 49 CYS A O 8
ATOM 12016 N N . VAL A 1 50 ? -5.313 5.834 2.263 1.00 0.00 50 VAL A N 8
ATOM 12017 C CA . VAL A 1 50 ? -6.556 6.596 2.230 1.00 0.00 50 VAL A CA 8
ATOM 12018 C C . VAL A 1 50 ? -6.476 7.817 3.139 1.00 0.00 50 VAL A C 8
ATOM 12019 O O . VAL A 1 50 ? -5.952 7.744 4.251 1.00 0.00 50 VAL A O 8
ATOM 12032 N N . HIS A 1 51 ? -7.000 8.941 2.659 1.00 0.00 51 HIS A N 8
ATOM 12033 C CA . HIS A 1 51 ? -6.989 10.179 3.429 1.00 0.00 51 HIS A CA 8
ATOM 12034 C C . HIS A 1 51 ? -8.222 11.023 3.119 1.00 0.00 51 HIS A C 8
ATOM 12035 O O . HIS A 1 51 ? -8.733 11.005 2.000 1.00 0.00 51 HIS A O 8
ATOM 12050 N N . GLY A 1 52 ? -8.696 11.760 4.119 1.00 0.00 52 GLY A N 8
ATOM 12051 C CA . GLY A 1 52 ? -9.866 12.598 3.932 1.00 0.00 52 GLY A CA 8
ATOM 12052 C C . GLY A 1 52 ? -9.531 14.076 3.966 1.00 0.00 52 GLY A C 8
ATOM 12053 O O . GLY A 1 52 ? -10.355 14.897 4.371 1.00 0.00 52 GLY A O 8
ATOM 12057 N N . ASP A 1 53 ? -8.319 14.417 3.543 1.00 0.00 53 ASP A N 8
ATOM 12058 C CA . ASP A 1 53 ? -7.877 15.806 3.527 1.00 0.00 53 ASP A CA 8
ATOM 12059 C C . ASP A 1 53 ? -9.032 16.740 3.179 1.00 0.00 53 ASP A C 8
ATOM 12060 O O . ASP A 1 53 ? -9.294 17.710 3.888 1.00 0.00 53 ASP A O 8
ATOM 12069 N N . GLY A 1 54 ? -9.718 16.440 2.080 1.00 0.00 54 GLY A N 8
ATOM 12070 C CA . GLY A 1 54 ? -10.836 17.263 1.656 1.00 0.00 54 GLY A CA 8
ATOM 12071 C C . GLY A 1 54 ? -12.170 16.712 2.118 1.00 0.00 54 GLY A C 8
ATOM 12072 O O . GLY A 1 54 ? -12.250 16.042 3.149 1.00 0.00 54 GLY A O 8
ATOM 12076 N N . HIS A 1 55 ? -13.221 16.994 1.355 1.00 0.00 55 HIS A N 8
ATOM 12077 C CA . HIS A 1 55 ? -14.560 16.522 1.693 1.00 0.00 55 HIS A CA 8
ATOM 12078 C C . HIS A 1 55 ? -14.713 15.040 1.362 1.00 0.00 55 HIS A C 8
ATOM 12079 O O . HIS A 1 55 ? -13.858 14.450 0.701 1.00 0.00 55 HIS A O 8
ATOM 12094 N N . ALA A 1 56 ? -15.806 14.445 1.826 1.00 0.00 56 ALA A N 8
ATOM 12095 C CA . ALA A 1 56 ? -16.072 13.033 1.578 1.00 0.00 56 ALA A CA 8
ATOM 12096 C C . ALA A 1 56 ? -16.225 12.757 0.086 1.00 0.00 56 ALA A C 8
ATOM 12097 O O . ALA A 1 56 ? -15.601 11.845 -0.453 1.00 0.00 56 ALA A O 8
ATOM 12104 N N . GLU A 1 57 ? -17.062 13.552 -0.575 1.00 0.00 57 GLU A N 8
ATOM 12105 C CA . GLU A 1 57 ? -17.298 13.391 -2.005 1.00 0.00 57 GLU A CA 8
ATOM 12106 C C . GLU A 1 57 ? -15.997 13.528 -2.790 1.00 0.00 57 GLU A C 8
ATOM 12107 O O . GLU A 1 57 ? -15.905 13.099 -3.940 1.00 0.00 57 GLU A O 8
ATOM 12119 N N . ASN A 1 58 ? -14.993 14.130 -2.160 1.00 0.00 58 ASN A N 8
ATOM 12120 C CA . ASN A 1 58 ? -13.697 14.326 -2.800 1.00 0.00 58 ASN A CA 8
ATOM 12121 C C . ASN A 1 58 ? -12.626 13.468 -2.132 1.00 0.00 58 ASN A C 8
ATOM 12122 O O . ASN A 1 58 ? -11.467 13.872 -2.028 1.00 0.00 58 ASN A O 8
ATOM 12133 N N . LEU A 1 59 ? -13.022 12.282 -1.683 1.00 0.00 59 LEU A N 8
ATOM 12134 C CA . LEU A 1 59 ? -12.096 11.365 -1.026 1.00 0.00 59 LEU A CA 8
ATOM 12135 C C . LEU A 1 59 ? -11.017 10.893 -1.996 1.00 0.00 59 LEU A C 8
ATOM 12136 O O . LEU A 1 59 ? -11.294 10.620 -3.164 1.00 0.00 59 LEU A O 8
ATOM 12152 N N . VAL A 1 60 ? -9.786 10.798 -1.503 1.00 0.00 60 VAL A N 8
ATOM 12153 C CA . VAL A 1 60 ? -8.666 10.356 -2.324 1.00 0.00 60 VAL A CA 8
ATOM 12154 C C . VAL A 1 60 ? -8.130 9.011 -1.845 1.00 0.00 60 VAL A C 8
ATOM 12155 O O . VAL A 1 60 ? -7.950 8.796 -0.647 1.00 0.00 60 VAL A O 8
ATOM 12168 N N . GLN A 1 61 ? -7.877 8.111 -2.789 1.00 0.00 61 GLN A N 8
ATOM 12169 C CA . GLN A 1 61 ? -7.361 6.787 -2.462 1.00 0.00 61 GLN A CA 8
ATOM 12170 C C . GLN A 1 61 ? -6.292 6.357 -3.462 1.00 0.00 61 GLN A C 8
ATOM 12171 O O . GLN A 1 61 ? -6.547 6.284 -4.664 1.00 0.00 61 GLN A O 8
ATOM 12185 N N . TRP A 1 62 ? -5.097 6.074 -2.956 1.00 0.00 62 TRP A N 8
ATOM 12186 C CA . TRP A 1 62 ? -3.989 5.652 -3.806 1.00 0.00 62 TRP A CA 8
ATOM 12187 C C . TRP A 1 62 ? -3.212 4.511 -3.159 1.00 0.00 62 TRP A C 8
ATOM 12188 O O . TRP A 1 62 ? -3.128 4.422 -1.934 1.00 0.00 62 TRP A O 8
ATOM 12209 N N . GLU A 1 63 ? -2.645 3.641 -3.989 1.00 0.00 63 GLU A N 8
ATOM 12210 C CA . GLU A 1 63 ? -1.875 2.505 -3.496 1.00 0.00 63 GLU A CA 8
ATOM 12211 C C . GLU A 1 63 ? -0.381 2.814 -3.509 1.00 0.00 63 GLU A C 8
ATOM 12212 O O . GLU A 1 63 ? 0.051 3.817 -4.077 1.00 0.00 63 GLU A O 8
ATOM 12224 N N . MET A 1 64 ? 0.403 1.944 -2.880 1.00 0.00 64 MET A N 8
ATOM 12225 C CA . MET A 1 64 ? 1.849 2.123 -2.820 1.00 0.00 64 MET A CA 8
ATOM 12226 C C . MET A 1 64 ? 2.559 0.777 -2.716 1.00 0.00 64 MET A C 8
ATOM 12227 O O . MET A 1 64 ? 2.224 -0.047 -1.867 1.00 0.00 64 MET A O 8
ATOM 12241 N N . GLU A 1 65 ? 3.542 0.563 -3.586 1.00 0.00 65 GLU A N 8
ATOM 12242 C CA . GLU A 1 65 ? 4.298 -0.684 -3.591 1.00 0.00 65 GLU A CA 8
ATOM 12243 C C . GLU A 1 65 ? 5.790 -0.415 -3.765 1.00 0.00 65 GLU A C 8
ATOM 12244 O O . GLU A 1 65 ? 6.191 0.427 -4.569 1.00 0.00 65 GLU A O 8
ATOM 12256 N N . VAL A 1 66 ? 6.608 -1.136 -3.005 1.00 0.00 66 VAL A N 8
ATOM 12257 C CA . VAL A 1 66 ? 8.056 -0.976 -3.075 1.00 0.00 66 VAL A CA 8
ATOM 12258 C C . VAL A 1 66 ? 8.652 -1.846 -4.176 1.00 0.00 66 VAL A C 8
ATOM 12259 O O . VAL A 1 66 ? 8.264 -3.002 -4.347 1.00 0.00 66 VAL A O 8
ATOM 12272 N N . CYS A 1 67 ? 9.597 -1.283 -4.920 1.00 0.00 67 CYS A N 8
ATOM 12273 C CA . CYS A 1 67 ? 10.248 -2.007 -6.007 1.00 0.00 67 CYS A CA 8
ATOM 12274 C C . CYS A 1 67 ? 11.609 -1.398 -6.327 1.00 0.00 67 CYS A C 8
ATOM 12275 O O . CYS A 1 67 ? 11.992 -0.373 -5.762 1.00 0.00 67 CYS A O 8
ATOM 12283 N N . LYS A 1 68 ? 12.338 -2.038 -7.235 1.00 0.00 68 LYS A N 8
ATOM 12284 C CA . LYS A 1 68 ? 13.658 -1.561 -7.631 1.00 0.00 68 LYS A CA 8
ATOM 12285 C C . LYS A 1 68 ? 13.631 -0.999 -9.049 1.00 0.00 68 LYS A C 8
ATOM 12286 O O . LYS A 1 68 ? 12.790 -1.383 -9.864 1.00 0.00 68 LYS A O 8
ATOM 12305 N N . LEU A 1 69 ? 14.555 -0.090 -9.337 1.00 0.00 69 LEU A N 8
ATOM 12306 C CA . LEU A 1 69 ? 14.637 0.525 -10.658 1.00 0.00 69 LEU A CA 8
ATOM 12307 C C . LEU A 1 69 ? 15.624 -0.226 -11.547 1.00 0.00 69 LEU A C 8
ATOM 12308 O O . LEU A 1 69 ? 16.656 -0.719 -11.091 1.00 0.00 69 LEU A O 8
ATOM 12324 N N . PRO A 1 70 ? 15.303 -0.313 -12.846 1.00 0.00 70 PRO A N 8
ATOM 12325 C CA . PRO A 1 70 ? 16.150 -0.999 -13.826 1.00 0.00 70 PRO A CA 8
ATOM 12326 C C . PRO A 1 70 ? 17.449 -0.247 -14.097 1.00 0.00 70 PRO A C 8
ATOM 12327 O O . PRO A 1 70 ? 18.533 -0.829 -14.058 1.00 0.00 70 PRO A O 8
ATOM 12338 N N . ARG A 1 71 ? 17.331 1.048 -14.372 1.00 0.00 71 ARG A N 8
ATOM 12339 C CA . ARG A 1 71 ? 18.497 1.878 -14.650 1.00 0.00 71 ARG A CA 8
ATOM 12340 C C . ARG A 1 71 ? 19.228 2.239 -13.360 1.00 0.00 71 ARG A C 8
ATOM 12341 O O . ARG A 1 71 ? 20.458 2.289 -13.324 1.00 0.00 71 ARG A O 8
ATOM 12362 N N . LEU A 1 72 ? 18.463 2.490 -12.303 1.00 0.00 72 LEU A N 8
ATOM 12363 C CA . LEU A 1 72 ? 19.037 2.847 -11.011 1.00 0.00 72 LEU A CA 8
ATOM 12364 C C . LEU A 1 72 ? 19.008 1.658 -10.055 1.00 0.00 72 LEU A C 8
ATOM 12365 O O . LEU A 1 72 ? 18.006 0.950 -9.959 1.00 0.00 72 LEU A O 8
ATOM 12381 N N . SER A 1 73 ? 20.114 1.446 -9.349 1.00 0.00 73 SER A N 8
ATOM 12382 C CA . SER A 1 73 ? 20.217 0.342 -8.402 1.00 0.00 73 SER A CA 8
ATOM 12383 C C . SER A 1 73 ? 19.659 0.742 -7.039 1.00 0.00 73 SER A C 8
ATOM 12384 O O . SER A 1 73 ? 20.277 0.488 -6.004 1.00 0.00 73 SER A O 8
ATOM 12392 N N . LEU A 1 74 ? 18.488 1.368 -7.047 1.00 0.00 74 LEU A N 8
ATOM 12393 C CA . LEU A 1 74 ? 17.846 1.805 -5.812 1.00 0.00 74 LEU A CA 8
ATOM 12394 C C . LEU A 1 74 ? 16.351 1.500 -5.839 1.00 0.00 74 LEU A C 8
ATOM 12395 O O . LEU A 1 74 ? 15.780 1.242 -6.897 1.00 0.00 74 LEU A O 8
ATOM 12411 N N . ASN A 1 75 ? 15.724 1.535 -4.668 1.00 0.00 75 ASN A N 8
ATOM 12412 C CA . ASN A 1 75 ? 14.296 1.264 -4.557 1.00 0.00 75 ASN A CA 8
ATOM 12413 C C . ASN A 1 75 ? 13.507 2.560 -4.395 1.00 0.00 75 ASN A C 8
ATOM 12414 O O . ASN A 1 75 ? 13.953 3.490 -3.724 1.00 0.00 75 ASN A O 8
ATOM 12425 N N . GLY A 1 76 ? 12.332 2.613 -5.013 1.00 0.00 76 GLY A N 8
ATOM 12426 C CA . GLY A 1 76 ? 11.500 3.799 -4.925 1.00 0.00 76 GLY A CA 8
ATOM 12427 C C . GLY A 1 76 ? 10.056 3.471 -4.599 1.00 0.00 76 GLY A C 8
ATOM 12428 O O . GLY A 1 76 ? 9.629 2.323 -4.722 1.00 0.00 76 GLY A O 8
ATOM 12432 N N . VAL A 1 77 ? 9.301 4.482 -4.180 1.00 0.00 77 VAL A N 8
ATOM 12433 C CA . VAL A 1 77 ? 7.897 4.295 -3.834 1.00 0.00 77 VAL A CA 8
ATOM 12434 C C . VAL A 1 77 ? 7.000 4.505 -5.049 1.00 0.00 77 VAL A C 8
ATOM 12435 O O . VAL A 1 77 ? 7.090 5.525 -5.731 1.00 0.00 77 VAL A O 8
ATOM 12448 N N . ARG A 1 78 ? 6.134 3.531 -5.313 1.00 0.00 78 ARG A N 8
ATOM 12449 C CA . ARG A 1 78 ? 5.220 3.608 -6.446 1.00 0.00 78 ARG A CA 8
ATOM 12450 C C . ARG A 1 78 ? 3.932 4.327 -6.058 1.00 0.00 78 ARG A C 8
ATOM 12451 O O . ARG A 1 78 ? 3.272 3.960 -5.085 1.00 0.00 78 ARG A O 8
ATOM 12472 N N . PHE A 1 79 ? 3.579 5.354 -6.824 1.00 0.00 79 PHE A N 8
ATOM 12473 C CA . PHE A 1 79 ? 2.370 6.126 -6.559 1.00 0.00 79 PHE A CA 8
ATOM 12474 C C . PHE A 1 79 ? 1.337 5.914 -7.662 1.00 0.00 79 PHE A C 8
ATOM 12475 O O . PHE A 1 79 ? 1.397 6.547 -8.715 1.00 0.00 79 PHE A O 8
ATOM 12492 N N . LYS A 1 80 ? 0.389 5.017 -7.411 1.00 0.00 80 LYS A N 8
ATOM 12493 C CA . LYS A 1 80 ? -0.659 4.719 -8.380 1.00 0.00 80 LYS A CA 8
ATOM 12494 C C . LYS A 1 80 ? -1.967 5.402 -7.993 1.00 0.00 80 LYS A C 8
ATOM 12495 O O . LYS A 1 80 ? -2.318 5.468 -6.815 1.00 0.00 80 LYS A O 8
ATOM 12514 N N . ARG A 1 81 ? -2.684 5.906 -8.992 1.00 0.00 81 ARG A N 8
ATOM 12515 C CA . ARG A 1 81 ? -3.954 6.583 -8.756 1.00 0.00 81 ARG A CA 8
ATOM 12516 C C . ARG A 1 81 ? -5.123 5.617 -8.919 1.00 0.00 81 ARG A C 8
ATOM 12517 O O . ARG A 1 81 ? -5.203 4.884 -9.906 1.00 0.00 81 ARG A O 8
ATOM 12538 N N . ILE A 1 82 ? -6.027 5.620 -7.945 1.00 0.00 82 ILE A N 8
ATOM 12539 C CA . ILE A 1 82 ? -7.192 4.745 -7.981 1.00 0.00 82 ILE A CA 8
ATOM 12540 C C . ILE A 1 82 ? -8.485 5.552 -8.036 1.00 0.00 82 ILE A C 8
ATOM 12541 O O . ILE A 1 82 ? -9.238 5.473 -9.006 1.00 0.00 82 ILE A O 8
ATOM 12557 N N . SER A 1 83 ? -8.735 6.330 -6.987 1.00 0.00 83 SER A N 8
ATOM 12558 C CA . SER A 1 83 ? -9.938 7.151 -6.914 1.00 0.00 83 SER A CA 8
ATOM 12559 C C . SER A 1 83 ? -9.582 8.634 -6.881 1.00 0.00 83 SER A C 8
ATOM 12560 O O . SER A 1 83 ? -8.409 9.004 -6.926 1.00 0.00 83 SER A O 8
ATOM 12568 N N . GLY A 1 84 ? -10.605 9.480 -6.803 1.00 0.00 84 GLY A N 8
ATOM 12569 C CA . GLY A 1 84 ? -10.381 10.913 -6.766 1.00 0.00 84 GLY A CA 8
ATOM 12570 C C . GLY A 1 84 ? -9.702 11.427 -8.020 1.00 0.00 84 GLY A C 8
ATOM 12571 O O . GLY A 1 84 ? -8.927 10.710 -8.655 1.00 0.00 84 GLY A O 8
ATOM 12575 N N . THR A 1 85 ? -9.993 12.672 -8.381 1.00 0.00 85 THR A N 8
ATOM 12576 C CA . THR A 1 85 ? -9.408 13.280 -9.570 1.00 0.00 85 THR A CA 8
ATOM 12577 C C . THR A 1 85 ? -7.918 13.537 -9.379 1.00 0.00 85 THR A C 8
ATOM 12578 O O . THR A 1 85 ? -7.476 13.903 -8.290 1.00 0.00 85 THR A O 8
ATOM 12589 N N . SER A 1 86 ? -7.148 13.344 -10.445 1.00 0.00 86 SER A N 8
ATOM 12590 C CA . SER A 1 86 ? -5.705 13.552 -10.393 1.00 0.00 86 SER A CA 8
ATOM 12591 C C . SER A 1 86 ? -5.357 14.716 -9.471 1.00 0.00 86 SER A C 8
ATOM 12592 O O . SER A 1 86 ? -4.634 14.548 -8.488 1.00 0.00 86 SER A O 8
ATOM 12600 N N . ILE A 1 87 ? -5.876 15.895 -9.795 1.00 0.00 87 ILE A N 8
ATOM 12601 C CA . ILE A 1 87 ? -5.621 17.087 -8.996 1.00 0.00 87 ILE A CA 8
ATOM 12602 C C . ILE A 1 87 ? -5.603 16.758 -7.507 1.00 0.00 87 ILE A C 8
ATOM 12603 O O . ILE A 1 87 ? -4.599 16.966 -6.827 1.00 0.00 87 ILE A O 8
ATOM 12619 N N . ALA A 1 88 ? -6.721 16.240 -7.008 1.00 0.00 88 ALA A N 8
ATOM 12620 C CA . ALA A 1 88 ? -6.833 15.877 -5.601 1.00 0.00 88 ALA A CA 8
ATOM 12621 C C . ALA A 1 88 ? -5.830 14.790 -5.233 1.00 0.00 88 ALA A C 8
ATOM 12622 O O . ALA A 1 88 ? -5.233 14.821 -4.156 1.00 0.00 88 ALA A O 8
ATOM 12629 N N . PHE A 1 89 ? -5.649 13.829 -6.133 1.00 0.00 89 PHE A N 8
ATOM 12630 C CA . PHE A 1 89 ? -4.718 12.730 -5.901 1.00 0.00 89 PHE A CA 8
ATOM 12631 C C . PHE A 1 89 ? -3.313 13.256 -5.624 1.00 0.00 89 PHE A C 8
ATOM 12632 O O . PHE A 1 89 ? -2.776 13.079 -4.531 1.00 0.00 89 PHE A O 8
ATOM 12649 N N . LYS A 1 90 ? -2.723 13.905 -6.622 1.00 0.00 90 LYS A N 8
ATOM 12650 C CA . LYS A 1 90 ? -1.381 14.458 -6.488 1.00 0.00 90 LYS A CA 8
ATOM 12651 C C . LYS A 1 90 ? -1.294 15.390 -5.284 1.00 0.00 90 LYS A C 8
ATOM 12652 O O . LYS A 1 90 ? -0.233 15.544 -4.681 1.00 0.00 90 LYS A O 8
ATOM 12671 N N . ASN A 1 91 ? -2.419 16.008 -4.938 1.00 0.00 91 ASN A N 8
ATOM 12672 C CA . ASN A 1 91 ? -2.470 16.924 -3.804 1.00 0.00 91 ASN A CA 8
ATOM 12673 C C . ASN A 1 91 ? -1.839 16.293 -2.566 1.00 0.00 91 ASN A C 8
ATOM 12674 O O . ASN A 1 91 ? -0.792 16.738 -2.096 1.00 0.00 91 ASN A O 8
ATOM 12685 N N . ILE A 1 92 ? -2.484 15.255 -2.044 1.00 0.00 92 ILE A N 8
ATOM 12686 C CA . ILE A 1 92 ? -1.985 14.562 -0.863 1.00 0.00 92 ILE A CA 8
ATOM 12687 C C . ILE A 1 92 ? -0.669 13.851 -1.157 1.00 0.00 92 ILE A C 8
ATOM 12688 O O . ILE A 1 92 ? 0.188 13.722 -0.284 1.00 0.00 92 ILE A O 8
ATOM 12704 N N . ALA A 1 93 ? -0.514 13.392 -2.395 1.00 0.00 93 ALA A N 8
ATOM 12705 C CA . ALA A 1 93 ? 0.699 12.697 -2.807 1.00 0.00 93 ALA A CA 8
ATOM 12706 C C . ALA A 1 93 ? 1.944 13.457 -2.364 1.00 0.00 93 ALA A C 8
ATOM 12707 O O . ALA A 1 93 ? 2.846 12.887 -1.749 1.00 0.00 93 ALA A O 8
ATOM 12714 N N . SER A 1 94 ? 1.988 14.748 -2.680 1.00 0.00 94 SER A N 8
ATOM 12715 C CA . SER A 1 94 ? 3.125 15.586 -2.318 1.00 0.00 94 SER A CA 8
ATOM 12716 C C . SER A 1 94 ? 3.384 15.530 -0.816 1.00 0.00 94 SER A C 8
ATOM 12717 O O . SER A 1 94 ? 4.529 15.603 -0.368 1.00 0.00 94 SER A O 8
ATOM 12725 N N . LYS A 1 95 ? 2.312 15.401 -0.041 1.00 0.00 95 LYS A N 8
ATOM 12726 C CA . LYS A 1 95 ? 2.421 15.334 1.411 1.00 0.00 95 LYS A CA 8
ATOM 12727 C C . LYS A 1 95 ? 3.163 14.074 1.844 1.00 0.00 95 LYS A C 8
ATOM 12728 O O . LYS A 1 95 ? 3.910 14.088 2.823 1.00 0.00 95 LYS A O 8
ATOM 12747 N N . ILE A 1 96 ? 2.953 12.987 1.109 1.00 0.00 96 ILE A N 8
ATOM 12748 C CA . ILE A 1 96 ? 3.605 11.720 1.416 1.00 0.00 96 ILE A CA 8
ATOM 12749 C C . ILE A 1 96 ? 4.992 11.649 0.788 1.00 0.00 96 ILE A C 8
ATOM 12750 O O . ILE A 1 96 ? 6.000 11.574 1.491 1.00 0.00 96 ILE A O 8
ATOM 12766 N N . ALA A 1 97 ? 5.037 11.674 -0.540 1.00 0.00 97 ALA A N 8
ATOM 12767 C CA . ALA A 1 97 ? 6.301 11.617 -1.263 1.00 0.00 97 ALA A CA 8
ATOM 12768 C C . ALA A 1 97 ? 7.378 12.431 -0.553 1.00 0.00 97 ALA A C 8
ATOM 12769 O O . ALA A 1 97 ? 8.562 12.109 -0.626 1.00 0.00 97 ALA A O 8
ATOM 12776 N N . ASN A 1 98 ? 6.956 13.488 0.134 1.00 0.00 98 ASN A N 8
ATOM 12777 C CA . ASN A 1 98 ? 7.885 14.350 0.856 1.00 0.00 98 ASN A CA 8
ATOM 12778 C C . ASN A 1 98 ? 8.131 13.823 2.267 1.00 0.00 98 ASN A C 8
ATOM 12779 O O . ASN A 1 98 ? 9.221 13.344 2.579 1.00 0.00 98 ASN A O 8
ATOM 12790 N N . GLU A 1 99 ? 7.111 13.914 3.113 1.00 0.00 99 GLU A N 8
ATOM 12791 C CA . GLU A 1 99 ? 7.217 13.446 4.490 1.00 0.00 99 GLU A CA 8
ATOM 12792 C C . GLU A 1 99 ? 8.084 12.193 4.574 1.00 0.00 99 GLU A C 8
ATOM 12793 O O . GLU A 1 99 ? 8.892 12.044 5.492 1.00 0.00 99 GLU A O 8
ATOM 12805 N N . LEU A 1 100 ? 7.910 11.296 3.610 1.00 0.00 100 LEU A N 8
ATOM 12806 C CA . LEU A 1 100 ? 8.676 10.055 3.574 1.00 0.00 100 LEU A CA 8
ATOM 12807 C C . LEU A 1 100 ? 10.134 10.303 3.947 1.00 0.00 100 LEU A C 8
ATOM 12808 O O . LEU A 1 100 ? 10.951 10.662 3.099 1.00 0.00 100 LEU A O 8
ATOM 12824 N N . LYS A 1 101 ? 10.454 10.108 5.222 1.00 0.00 101 LYS A N 8
ATOM 12825 C CA . LYS A 1 101 ? 11.814 10.306 5.709 1.00 0.00 101 LYS A CA 8
ATOM 12826 C C . LYS A 1 101 ? 12.742 9.210 5.194 1.00 0.00 101 LYS A C 8
ATOM 12827 O O . LYS A 1 101 ? 12.971 8.208 5.872 1.00 0.00 101 LYS A O 8
ATOM 12846 N N . LEU A 1 102 ? 13.274 9.408 3.993 1.00 0.00 102 LEU A N 8
ATOM 12847 C CA . LEU A 1 102 ? 14.179 8.436 3.388 1.00 0.00 102 LEU A CA 8
ATOM 12848 C C . LEU A 1 102 ? 15.397 9.129 2.785 1.00 0.00 102 LEU A C 8
ATOM 12849 O O . LEU A 1 102 ? 15.370 10.329 2.514 1.00 0.00 102 LEU A O 8
ATOM 12865 N N . GLY A 1 1 ? 15.639 15.833 -25.352 1.00 0.00 1 GLY A N 9
ATOM 12866 C CA . GLY A 1 1 ? 14.298 16.387 -25.342 1.00 0.00 1 GLY A CA 9
ATOM 12867 C C . GLY A 1 1 ? 13.365 15.630 -24.418 1.00 0.00 1 GLY A C 9
ATOM 12868 O O . GLY A 1 1 ? 12.653 14.724 -24.851 1.00 0.00 1 GLY A O 9
ATOM 12872 N N . SER A 1 2 ? 13.369 16.000 -23.142 1.00 0.00 2 SER A N 9
ATOM 12873 C CA . SER A 1 2 ? 12.521 15.346 -22.153 1.00 0.00 2 SER A CA 9
ATOM 12874 C C . SER A 1 2 ? 11.083 15.244 -22.653 1.00 0.00 2 SER A C 9
ATOM 12875 O O . SER A 1 2 ? 10.512 16.222 -23.137 1.00 0.00 2 SER A O 9
ATOM 12883 N N . SER A 1 3 ? 10.504 14.054 -22.533 1.00 0.00 3 SER A N 9
ATOM 12884 C CA . SER A 1 3 ? 9.134 13.822 -22.976 1.00 0.00 3 SER A CA 9
ATOM 12885 C C . SER A 1 3 ? 8.170 14.781 -22.285 1.00 0.00 3 SER A C 9
ATOM 12886 O O . SER A 1 3 ? 8.278 15.031 -21.085 1.00 0.00 3 SER A O 9
ATOM 12894 N N . GLY A 1 4 ? 7.226 15.317 -23.053 1.00 0.00 4 GLY A N 9
ATOM 12895 C CA . GLY A 1 4 ? 6.255 16.243 -22.499 1.00 0.00 4 GLY A CA 9
ATOM 12896 C C . GLY A 1 4 ? 5.177 16.619 -23.496 1.00 0.00 4 GLY A C 9
ATOM 12897 O O . GLY A 1 4 ? 5.373 17.504 -24.329 1.00 0.00 4 GLY A O 9
ATOM 12901 N N . SER A 1 5 ? 4.035 15.944 -23.413 1.00 0.00 5 SER A N 9
ATOM 12902 C CA . SER A 1 5 ? 2.923 16.208 -24.318 1.00 0.00 5 SER A CA 9
ATOM 12903 C C . SER A 1 5 ? 1.649 16.517 -23.539 1.00 0.00 5 SER A C 9
ATOM 12904 O O . SER A 1 5 ? 1.602 16.364 -22.318 1.00 0.00 5 SER A O 9
ATOM 12912 N N . SER A 1 6 ? 0.617 16.954 -24.253 1.00 0.00 6 SER A N 9
ATOM 12913 C CA . SER A 1 6 ? -0.658 17.289 -23.629 1.00 0.00 6 SER A CA 9
ATOM 12914 C C . SER A 1 6 ? -1.692 16.198 -23.887 1.00 0.00 6 SER A C 9
ATOM 12915 O O . SER A 1 6 ? -2.253 16.104 -24.978 1.00 0.00 6 SER A O 9
ATOM 12923 N N . GLY A 1 7 ? -1.940 15.375 -22.873 1.00 0.00 7 GLY A N 9
ATOM 12924 C CA . GLY A 1 7 ? -2.906 14.300 -23.009 1.00 0.00 7 GLY A CA 9
ATOM 12925 C C . GLY A 1 7 ? -2.771 13.258 -21.917 1.00 0.00 7 GLY A C 9
ATOM 12926 O O . GLY A 1 7 ? -3.672 13.089 -21.095 1.00 0.00 7 GLY A O 9
ATOM 12930 N N . ARG A 1 8 ? -1.643 12.554 -21.909 1.00 0.00 8 ARG A N 9
ATOM 12931 C CA . ARG A 1 8 ? -1.395 11.520 -20.912 1.00 0.00 8 ARG A CA 9
ATOM 12932 C C . ARG A 1 8 ? -0.214 11.896 -20.021 1.00 0.00 8 ARG A C 9
ATOM 12933 O O . ARG A 1 8 ? 0.463 12.896 -20.260 1.00 0.00 8 ARG A O 9
ATOM 12954 N N . PHE A 1 9 ? 0.026 11.088 -18.994 1.00 0.00 9 PHE A N 9
ATOM 12955 C CA . PHE A 1 9 ? 1.124 11.336 -18.067 1.00 0.00 9 PHE A CA 9
ATOM 12956 C C . PHE A 1 9 ? 1.807 10.030 -17.671 1.00 0.00 9 PHE A C 9
ATOM 12957 O O . PHE A 1 9 ? 1.192 9.153 -17.064 1.00 0.00 9 PHE A O 9
ATOM 12974 N N . THR A 1 10 ? 3.085 9.908 -18.018 1.00 0.00 10 THR A N 9
ATOM 12975 C CA . THR A 1 10 ? 3.852 8.710 -17.702 1.00 0.00 10 THR A CA 9
ATOM 12976 C C . THR A 1 10 ? 3.897 8.468 -16.197 1.00 0.00 10 THR A C 9
ATOM 12977 O O . THR A 1 10 ? 3.378 9.265 -15.415 1.00 0.00 10 THR A O 9
ATOM 12988 N N . TRP A 1 11 ? 4.522 7.366 -15.799 1.00 0.00 11 TRP A N 9
ATOM 12989 C CA . TRP A 1 11 ? 4.635 7.020 -14.386 1.00 0.00 11 TRP A CA 9
ATOM 12990 C C . TRP A 1 11 ? 6.087 7.086 -13.925 1.00 0.00 11 TRP A C 9
ATOM 12991 O O . TRP A 1 11 ? 6.738 6.057 -13.744 1.00 0.00 11 TRP A O 9
ATOM 13012 N N . SER A 1 12 ? 6.589 8.303 -13.736 1.00 0.00 12 SER A N 9
ATOM 13013 C CA . SER A 1 12 ? 7.966 8.502 -13.299 1.00 0.00 12 SER A CA 9
ATOM 13014 C C . SER A 1 12 ? 8.027 8.758 -11.796 1.00 0.00 12 SER A C 9
ATOM 13015 O O . SER A 1 12 ? 6.997 8.862 -11.131 1.00 0.00 12 SER A O 9
ATOM 13023 N N . MET A 1 13 ? 9.242 8.858 -11.268 1.00 0.00 13 MET A N 9
ATOM 13024 C CA . MET A 1 13 ? 9.439 9.102 -9.844 1.00 0.00 13 MET A CA 9
ATOM 13025 C C . MET A 1 13 ? 10.771 9.800 -9.591 1.00 0.00 13 MET A C 9
ATOM 13026 O O . MET A 1 13 ? 11.691 9.719 -10.405 1.00 0.00 13 MET A O 9
ATOM 13040 N N . LYS A 1 14 ? 10.869 10.487 -8.458 1.00 0.00 14 LYS A N 9
ATOM 13041 C CA . LYS A 1 14 ? 12.088 11.199 -8.097 1.00 0.00 14 LYS A CA 9
ATOM 13042 C C . LYS A 1 14 ? 12.603 10.741 -6.735 1.00 0.00 14 LYS A C 9
ATOM 13043 O O . LYS A 1 14 ? 13.805 10.772 -6.472 1.00 0.00 14 LYS A O 9
ATOM 13062 N N . THR A 1 15 ? 11.684 10.316 -5.873 1.00 0.00 15 THR A N 9
ATOM 13063 C CA . THR A 1 15 ? 12.045 9.852 -4.540 1.00 0.00 15 THR A CA 9
ATOM 13064 C C . THR A 1 15 ? 12.584 8.426 -4.581 1.00 0.00 15 THR A C 9
ATOM 13065 O O . THR A 1 15 ? 11.822 7.466 -4.708 1.00 0.00 15 THR A O 9
ATOM 13076 N N . THR A 1 16 ? 13.902 8.293 -4.472 1.00 0.00 16 THR A N 9
ATOM 13077 C CA . THR A 1 16 ? 14.543 6.985 -4.497 1.00 0.00 16 THR A CA 9
ATOM 13078 C C . THR A 1 16 ? 15.240 6.688 -3.174 1.00 0.00 16 THR A C 9
ATOM 13079 O O . THR A 1 16 ? 15.752 7.593 -2.515 1.00 0.00 16 THR A O 9
ATOM 13090 N N . SER A 1 17 ? 15.255 5.415 -2.791 1.00 0.00 17 SER A N 9
ATOM 13091 C CA . SER A 1 17 ? 15.887 5.000 -1.544 1.00 0.00 17 SER A CA 9
ATOM 13092 C C . SER A 1 17 ? 16.769 3.774 -1.764 1.00 0.00 17 SER A C 9
ATOM 13093 O O . SER A 1 17 ? 16.435 2.889 -2.551 1.00 0.00 17 SER A O 9
ATOM 13101 N N . SER A 1 18 ? 17.897 3.731 -1.062 1.00 0.00 18 SER A N 9
ATOM 13102 C CA . SER A 1 18 ? 18.829 2.616 -1.182 1.00 0.00 18 SER A CA 9
ATOM 13103 C C . SER A 1 18 ? 18.510 1.529 -0.161 1.00 0.00 18 SER A C 9
ATOM 13104 O O . SER A 1 18 ? 18.392 0.353 -0.506 1.00 0.00 18 SER A O 9
ATOM 13112 N N . MET A 1 19 ? 18.373 1.930 1.098 1.00 0.00 19 MET A N 9
ATOM 13113 C CA . MET A 1 19 ? 18.066 0.990 2.171 1.00 0.00 19 MET A CA 9
ATOM 13114 C C . MET A 1 19 ? 17.100 -0.087 1.689 1.00 0.00 19 MET A C 9
ATOM 13115 O O . MET A 1 19 ? 16.170 0.193 0.933 1.00 0.00 19 MET A O 9
ATOM 13129 N N . ASP A 1 20 ? 17.328 -1.319 2.131 1.00 0.00 20 ASP A N 9
ATOM 13130 C CA . ASP A 1 20 ? 16.477 -2.439 1.746 1.00 0.00 20 ASP A CA 9
ATOM 13131 C C . ASP A 1 20 ? 15.005 -2.038 1.774 1.00 0.00 20 ASP A C 9
ATOM 13132 O O . ASP A 1 20 ? 14.588 -1.168 2.539 1.00 0.00 20 ASP A O 9
ATOM 13141 N N . PRO A 1 21 ? 14.198 -2.686 0.920 1.00 0.00 21 PRO A N 9
ATOM 13142 C CA . PRO A 1 21 ? 12.761 -2.413 0.828 1.00 0.00 21 PRO A CA 9
ATOM 13143 C C . PRO A 1 21 ? 12.000 -2.889 2.061 1.00 0.00 21 PRO A C 9
ATOM 13144 O O . PRO A 1 21 ? 11.071 -2.227 2.522 1.00 0.00 21 PRO A O 9
ATOM 13155 N N . SER A 1 22 ? 12.401 -4.040 2.590 1.00 0.00 22 SER A N 9
ATOM 13156 C CA . SER A 1 22 ? 11.755 -4.606 3.768 1.00 0.00 22 SER A CA 9
ATOM 13157 C C . SER A 1 22 ? 11.573 -3.546 4.850 1.00 0.00 22 SER A C 9
ATOM 13158 O O . SER A 1 22 ? 10.728 -3.685 5.735 1.00 0.00 22 SER A O 9
ATOM 13166 N N . ASP A 1 23 ? 12.372 -2.488 4.773 1.00 0.00 23 ASP A N 9
ATOM 13167 C CA . ASP A 1 23 ? 12.300 -1.403 5.744 1.00 0.00 23 ASP A CA 9
ATOM 13168 C C . ASP A 1 23 ? 11.323 -0.326 5.284 1.00 0.00 23 ASP A C 9
ATOM 13169 O O . ASP A 1 23 ? 10.536 0.191 6.076 1.00 0.00 23 ASP A O 9
ATOM 13178 N N . MET A 1 24 ? 11.380 0.008 3.999 1.00 0.00 24 MET A N 9
ATOM 13179 C CA . MET A 1 24 ? 10.499 1.024 3.433 1.00 0.00 24 MET A CA 9
ATOM 13180 C C . MET A 1 24 ? 9.060 0.812 3.892 1.00 0.00 24 MET A C 9
ATOM 13181 O O . MET A 1 24 ? 8.396 1.749 4.336 1.00 0.00 24 MET A O 9
ATOM 13195 N N . MET A 1 25 ? 8.584 -0.424 3.782 1.00 0.00 25 MET A N 9
ATOM 13196 C CA . MET A 1 25 ? 7.224 -0.758 4.187 1.00 0.00 25 MET A CA 9
ATOM 13197 C C . MET A 1 25 ? 6.929 -0.233 5.589 1.00 0.00 25 MET A C 9
ATOM 13198 O O . MET A 1 25 ? 5.797 0.137 5.898 1.00 0.00 25 MET A O 9
ATOM 13212 N N . ARG A 1 26 ? 7.956 -0.204 6.433 1.00 0.00 26 ARG A N 9
ATOM 13213 C CA . ARG A 1 26 ? 7.806 0.274 7.802 1.00 0.00 26 ARG A CA 9
ATOM 13214 C C . ARG A 1 26 ? 7.667 1.794 7.835 1.00 0.00 26 ARG A C 9
ATOM 13215 O O . ARG A 1 26 ? 6.673 2.324 8.329 1.00 0.00 26 ARG A O 9
ATOM 13236 N N . GLU A 1 27 ? 8.671 2.486 7.306 1.00 0.00 27 GLU A N 9
ATOM 13237 C CA . GLU A 1 27 ? 8.660 3.944 7.277 1.00 0.00 27 GLU A CA 9
ATOM 13238 C C . GLU A 1 27 ? 7.391 4.466 6.608 1.00 0.00 27 GLU A C 9
ATOM 13239 O O . GLU A 1 27 ? 6.686 5.309 7.163 1.00 0.00 27 GLU A O 9
ATOM 13251 N N . ILE A 1 28 ? 7.109 3.958 5.412 1.00 0.00 28 ILE A N 9
ATOM 13252 C CA . ILE A 1 28 ? 5.926 4.372 4.668 1.00 0.00 28 ILE A CA 9
ATOM 13253 C C . ILE A 1 28 ? 4.713 4.491 5.585 1.00 0.00 28 ILE A C 9
ATOM 13254 O O . ILE A 1 28 ? 4.082 5.545 5.662 1.00 0.00 28 ILE A O 9
ATOM 13270 N N . ARG A 1 29 ? 4.394 3.404 6.279 1.00 0.00 29 ARG A N 9
ATOM 13271 C CA . ARG A 1 29 ? 3.258 3.386 7.192 1.00 0.00 29 ARG A CA 9
ATOM 13272 C C . ARG A 1 29 ? 3.488 4.333 8.366 1.00 0.00 29 ARG A C 9
ATOM 13273 O O . ARG A 1 29 ? 2.601 5.100 8.743 1.00 0.00 29 ARG A O 9
ATOM 13294 N N . LYS A 1 30 ? 4.685 4.275 8.940 1.00 0.00 30 LYS A N 9
ATOM 13295 C CA . LYS A 1 30 ? 5.034 5.127 10.071 1.00 0.00 30 LYS A CA 9
ATOM 13296 C C . LYS A 1 30 ? 4.588 6.565 9.826 1.00 0.00 30 LYS A C 9
ATOM 13297 O O . LYS A 1 30 ? 4.104 7.238 10.736 1.00 0.00 30 LYS A O 9
ATOM 13316 N N . VAL A 1 31 ? 4.754 7.029 8.592 1.00 0.00 31 VAL A N 9
ATOM 13317 C CA . VAL A 1 31 ? 4.367 8.387 8.227 1.00 0.00 31 VAL A CA 9
ATOM 13318 C C . VAL A 1 31 ? 2.853 8.509 8.092 1.00 0.00 31 VAL A C 9
ATOM 13319 O O . VAL A 1 31 ? 2.228 9.354 8.734 1.00 0.00 31 VAL A O 9
ATOM 13332 N N . LEU A 1 32 ? 2.270 7.659 7.254 1.00 0.00 32 LEU A N 9
ATOM 13333 C CA . LEU A 1 32 ? 0.828 7.671 7.034 1.00 0.00 32 LEU A CA 9
ATOM 13334 C C . LEU A 1 32 ? 0.082 7.975 8.329 1.00 0.00 32 LEU A C 9
ATOM 13335 O O . LEU A 1 32 ? -0.558 9.017 8.459 1.00 0.00 32 LEU A O 9
ATOM 1335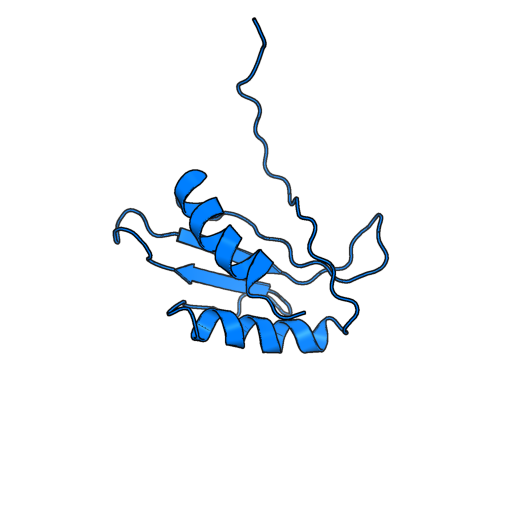1 N N . GLY A 1 33 ? 0.170 7.056 9.287 1.00 0.00 33 GLY A N 9
ATOM 13352 C CA . GLY A 1 33 ? -0.499 7.246 10.560 1.00 0.00 33 GLY A CA 9
ATOM 13353 C C . GLY A 1 33 ? -0.518 8.698 10.995 1.00 0.00 33 GLY A C 9
ATOM 13354 O O . GLY A 1 33 ? -1.499 9.167 11.571 1.00 0.00 33 GLY A O 9
ATOM 13358 N N . ALA A 1 34 ? 0.569 9.411 10.720 1.00 0.00 34 ALA A N 9
ATOM 13359 C CA . ALA A 1 34 ? 0.673 10.818 11.087 1.00 0.00 34 ALA A CA 9
ATOM 13360 C C . ALA A 1 34 ? -0.366 11.655 10.348 1.00 0.00 34 ALA A C 9
ATOM 13361 O O . ALA A 1 34 ? -1.061 12.471 10.952 1.00 0.00 34 ALA A O 9
ATOM 13368 N N . ASN A 1 35 ? -0.464 11.448 9.039 1.00 0.00 35 ASN A N 9
ATOM 13369 C CA . ASN A 1 35 ? -1.417 12.186 8.218 1.00 0.00 35 ASN A CA 9
ATOM 13370 C C . ASN A 1 35 ? -2.794 11.531 8.263 1.00 0.00 35 ASN A C 9
ATOM 13371 O O . ASN A 1 35 ? -3.509 11.496 7.262 1.00 0.00 35 ASN A O 9
ATOM 13382 N N . ASN A 1 36 ? -3.160 11.014 9.431 1.00 0.00 36 ASN A N 9
ATOM 13383 C CA . ASN A 1 36 ? -4.452 10.360 9.607 1.00 0.00 36 ASN A CA 9
ATOM 13384 C C . ASN A 1 36 ? -4.817 9.537 8.376 1.00 0.00 36 ASN A C 9
ATOM 13385 O O . ASN A 1 36 ? -5.993 9.388 8.042 1.00 0.00 36 ASN A O 9
ATOM 13396 N N . CYS A 1 37 ? -3.802 9.004 7.705 1.00 0.00 37 CYS A N 9
ATOM 13397 C CA . CYS A 1 37 ? -4.015 8.195 6.510 1.00 0.00 37 CYS A CA 9
ATOM 13398 C C . CYS A 1 37 ? -4.322 6.748 6.880 1.00 0.00 37 CYS A C 9
ATOM 13399 O O . CYS A 1 37 ? -3.783 6.218 7.852 1.00 0.00 37 CYS A O 9
ATOM 13407 N N . ASP A 1 38 ? -5.191 6.115 6.101 1.00 0.00 38 ASP A N 9
ATOM 13408 C CA . ASP A 1 38 ? -5.571 4.729 6.347 1.00 0.00 38 ASP A CA 9
ATOM 13409 C C . ASP A 1 38 ? -4.891 3.794 5.351 1.00 0.00 38 ASP A C 9
ATOM 13410 O O . ASP A 1 38 ? -5.104 3.897 4.143 1.00 0.00 38 ASP A O 9
ATOM 13419 N N . TYR A 1 39 ? -4.072 2.884 5.867 1.00 0.00 39 TYR A N 9
ATOM 13420 C CA . TYR A 1 39 ? -3.358 1.933 5.023 1.00 0.00 39 TYR A CA 9
ATOM 13421 C C . TYR A 1 39 ? -3.923 0.526 5.188 1.00 0.00 39 TYR A C 9
ATOM 13422 O O . TYR A 1 39 ? -4.450 0.178 6.244 1.00 0.00 39 TYR A O 9
ATOM 13440 N N . GLU A 1 40 ? -3.809 -0.279 4.136 1.00 0.00 40 GLU A N 9
ATOM 13441 C CA . GLU A 1 40 ? -4.308 -1.648 4.165 1.00 0.00 40 GLU A CA 9
ATOM 13442 C C . GLU A 1 40 ? -3.342 -2.595 3.459 1.00 0.00 40 GLU A C 9
ATOM 13443 O O . GLU A 1 40 ? -2.653 -2.205 2.517 1.00 0.00 40 GLU A O 9
ATOM 13455 N N . GLN A 1 41 ? -3.297 -3.840 3.922 1.00 0.00 41 GLN A N 9
ATOM 13456 C CA . GLN A 1 41 ? -2.414 -4.841 3.336 1.00 0.00 41 GLN A CA 9
ATOM 13457 C C . GLN A 1 41 ? -2.977 -5.358 2.017 1.00 0.00 41 GLN A C 9
ATOM 13458 O O . GLN A 1 41 ? -3.804 -6.270 1.998 1.00 0.00 41 GLN A O 9
ATOM 13472 N N . ARG A 1 42 ? -2.525 -4.769 0.915 1.00 0.00 42 ARG A N 9
ATOM 13473 C CA . ARG A 1 42 ? -2.985 -5.169 -0.410 1.00 0.00 42 ARG A CA 9
ATOM 13474 C C . ARG A 1 42 ? -2.125 -6.301 -0.965 1.00 0.00 42 ARG A C 9
ATOM 13475 O O . ARG A 1 42 ? -2.579 -7.438 -1.080 1.00 0.00 42 ARG A O 9
ATOM 13496 N N . GLU A 1 43 ? -0.881 -5.979 -1.308 1.00 0.00 43 GLU A N 9
ATOM 13497 C CA . GLU A 1 43 ? 0.041 -6.968 -1.852 1.00 0.00 43 GLU A CA 9
ATOM 13498 C C . GLU A 1 43 ? 1.249 -7.148 -0.937 1.00 0.00 43 GLU A C 9
ATOM 13499 O O . GLU A 1 43 ? 1.320 -6.553 0.138 1.00 0.00 43 GLU A O 9
ATOM 13511 N N . ARG A 1 44 ? 2.195 -7.973 -1.372 1.00 0.00 44 ARG A N 9
ATOM 13512 C CA . ARG A 1 44 ? 3.399 -8.234 -0.592 1.00 0.00 44 ARG A CA 9
ATOM 13513 C C . ARG A 1 44 ? 3.997 -6.932 -0.064 1.00 0.00 44 ARG A C 9
ATOM 13514 O O . ARG A 1 44 ? 4.170 -6.761 1.143 1.00 0.00 44 ARG A O 9
ATOM 13535 N N . PHE A 1 45 ? 4.310 -6.019 -0.977 1.00 0.00 45 PHE A N 9
ATOM 13536 C CA . PHE A 1 45 ? 4.890 -4.733 -0.604 1.00 0.00 45 PHE A CA 9
ATOM 13537 C C . PHE A 1 45 ? 4.016 -3.581 -1.090 1.00 0.00 45 PHE A C 9
ATOM 13538 O O . PHE A 1 45 ? 4.508 -2.483 -1.355 1.00 0.00 45 PHE A O 9
ATOM 13555 N N . LEU A 1 46 ? 2.718 -3.839 -1.206 1.00 0.00 46 LEU A N 9
ATOM 13556 C CA . LEU A 1 46 ? 1.775 -2.824 -1.661 1.00 0.00 46 LEU A CA 9
ATOM 13557 C C . LEU A 1 46 ? 0.669 -2.608 -0.633 1.00 0.00 46 LEU A C 9
ATOM 13558 O O . LEU A 1 46 ? 0.087 -3.566 -0.121 1.00 0.00 46 LEU A O 9
ATOM 13574 N N . LEU A 1 47 ? 0.382 -1.346 -0.336 1.00 0.00 47 LEU A N 9
ATOM 13575 C CA . LEU A 1 47 ? -0.656 -1.004 0.630 1.00 0.00 47 LEU A CA 9
ATOM 13576 C C . LEU A 1 47 ? -1.737 -0.141 -0.015 1.00 0.00 47 LEU A C 9
ATOM 13577 O O . LEU A 1 47 ? -1.550 0.392 -1.109 1.00 0.00 47 LEU A O 9
ATOM 13593 N N . PHE A 1 48 ? -2.867 -0.006 0.672 1.00 0.00 48 PHE A N 9
ATOM 13594 C CA . PHE A 1 48 ? -3.977 0.793 0.167 1.00 0.00 48 PHE A CA 9
ATOM 13595 C C . PHE A 1 48 ? -4.202 2.024 1.040 1.00 0.00 48 PHE A C 9
ATOM 13596 O O . PHE A 1 48 ? -4.910 1.964 2.046 1.00 0.00 48 PHE A O 9
ATOM 13613 N N . CYS A 1 49 ? -3.595 3.139 0.648 1.00 0.00 49 CYS A N 9
ATOM 13614 C CA . CYS A 1 49 ? -3.727 4.385 1.395 1.00 0.00 49 CYS A CA 9
ATOM 13615 C C . CYS A 1 49 ? -5.085 5.030 1.139 1.00 0.00 49 CYS A C 9
ATOM 13616 O O . CYS A 1 49 ? -5.646 4.911 0.050 1.00 0.00 49 CYS A O 9
ATOM 13624 N N . VAL A 1 50 ? -5.610 5.715 2.151 1.00 0.00 50 VAL A N 9
ATOM 13625 C CA . VAL A 1 50 ? -6.902 6.379 2.036 1.00 0.00 50 VAL A CA 9
ATOM 13626 C C . VAL A 1 50 ? -6.932 7.668 2.850 1.00 0.00 50 VAL A C 9
ATOM 13627 O O . VAL A 1 50 ? -6.561 7.682 4.024 1.00 0.00 50 VAL A O 9
ATOM 13640 N N . HIS A 1 51 ? -7.375 8.750 2.219 1.00 0.00 51 HIS A N 9
ATOM 13641 C CA . HIS A 1 51 ? -7.455 10.045 2.885 1.00 0.00 51 HIS A CA 9
ATOM 13642 C C . HIS A 1 51 ? -8.633 10.857 2.356 1.00 0.00 51 HIS A C 9
ATOM 13643 O O . HIS A 1 51 ? -8.929 10.836 1.162 1.00 0.00 51 HIS A O 9
ATOM 13658 N N . GLY A 1 52 ? -9.304 11.572 3.254 1.00 0.00 52 GLY A N 9
ATOM 13659 C CA . GLY A 1 52 ? -10.443 12.380 2.859 1.00 0.00 52 GLY A CA 9
ATOM 13660 C C . GLY A 1 52 ? -10.059 13.813 2.550 1.00 0.00 52 GLY A C 9
ATOM 13661 O O . GLY A 1 52 ? -10.501 14.380 1.552 1.00 0.00 52 GLY A O 9
ATOM 13665 N N . ASP A 1 53 ? -9.234 14.400 3.410 1.00 0.00 53 ASP A N 9
ATOM 13666 C CA . ASP A 1 53 ? -8.790 15.777 3.225 1.00 0.00 53 ASP A CA 9
ATOM 13667 C C . ASP A 1 53 ? -9.920 16.643 2.678 1.00 0.00 53 ASP A C 9
ATOM 13668 O O . ASP A 1 53 ? -9.685 17.581 1.917 1.00 0.00 53 ASP A O 9
ATOM 13677 N N . GLY A 1 54 ? -11.149 16.322 3.072 1.00 0.00 54 GLY A N 9
ATOM 13678 C CA . GLY A 1 54 ? -12.297 17.080 2.611 1.00 0.00 54 GLY A CA 9
ATOM 13679 C C . GLY A 1 54 ? -13.599 16.322 2.783 1.00 0.00 54 GLY A C 9
ATOM 13680 O O . GLY A 1 54 ? -13.915 15.857 3.878 1.00 0.00 54 GLY A O 9
ATOM 13684 N N . HIS A 1 55 ? -14.357 16.198 1.698 1.00 0.00 55 HIS A N 9
ATOM 13685 C CA . HIS A 1 55 ? -15.633 15.492 1.734 1.00 0.00 55 HIS A CA 9
ATOM 13686 C C . HIS A 1 55 ? -15.446 14.015 1.399 1.00 0.00 55 HIS A C 9
ATOM 13687 O O . HIS A 1 55 ? -14.373 13.598 0.966 1.00 0.00 55 HIS A O 9
ATOM 13702 N N . ALA A 1 56 ? -16.498 13.230 1.604 1.00 0.00 56 ALA A N 9
ATOM 13703 C CA . ALA A 1 56 ? -16.450 11.800 1.324 1.00 0.00 56 ALA A CA 9
ATOM 13704 C C . ALA A 1 56 ? -16.395 11.537 -0.178 1.00 0.00 56 ALA A C 9
ATOM 13705 O O . ALA A 1 56 ? -15.514 10.826 -0.660 1.00 0.00 56 ALA A O 9
ATOM 13712 N N . GLU A 1 57 ? -17.342 12.115 -0.910 1.00 0.00 57 GLU A N 9
ATOM 13713 C CA . GLU A 1 57 ? -17.401 11.941 -2.357 1.00 0.00 57 GLU A CA 9
ATOM 13714 C C . GLU A 1 57 ? -16.113 12.425 -3.016 1.00 0.00 57 GLU A C 9
ATOM 13715 O O . GLU A 1 57 ? -15.870 12.165 -4.193 1.00 0.00 57 GLU A O 9
ATOM 13727 N N . ASN A 1 58 ? -15.291 13.132 -2.247 1.00 0.00 58 ASN A N 9
ATOM 13728 C CA . ASN A 1 58 ? -14.028 13.655 -2.755 1.00 0.00 58 ASN A CA 9
ATOM 13729 C C . ASN A 1 58 ? -12.844 12.978 -2.071 1.00 0.00 58 ASN A C 9
ATOM 13730 O O . ASN A 1 58 ? -11.771 13.567 -1.937 1.00 0.00 58 ASN A O 9
ATOM 13741 N N . LEU A 1 59 ? -13.047 11.738 -1.640 1.00 0.00 59 LEU A N 9
ATOM 13742 C CA . LEU A 1 59 ? -11.997 10.980 -0.969 1.00 0.00 59 LEU A CA 9
ATOM 13743 C C . LEU A 1 59 ? -10.936 10.522 -1.965 1.00 0.00 59 LEU A C 9
ATOM 13744 O O . LEU A 1 59 ? -11.240 10.223 -3.119 1.00 0.00 59 LEU A O 9
ATOM 13760 N N . VAL A 1 60 ? -9.688 10.467 -1.509 1.00 0.00 60 VAL A N 9
ATOM 13761 C CA . VAL A 1 60 ? -8.582 10.043 -2.358 1.00 0.00 60 VAL A CA 9
ATOM 13762 C C . VAL A 1 60 ? -8.102 8.646 -1.978 1.00 0.00 60 VAL A C 9
ATOM 13763 O O . VAL A 1 60 ? -8.013 8.310 -0.798 1.00 0.00 60 VAL A O 9
ATOM 13776 N N . GLN A 1 61 ? -7.795 7.837 -2.987 1.00 0.00 61 GLN A N 9
ATOM 13777 C CA . GLN A 1 61 ? -7.324 6.476 -2.758 1.00 0.00 61 GLN A CA 9
ATOM 13778 C C . GLN A 1 61 ? -6.153 6.143 -3.677 1.00 0.00 61 GLN A C 9
ATOM 13779 O O . GLN A 1 61 ? -6.287 6.163 -4.901 1.00 0.00 61 GLN A O 9
ATOM 13793 N N . TRP A 1 62 ? -5.007 5.839 -3.080 1.00 0.00 62 TRP A N 9
ATOM 13794 C CA . TRP A 1 62 ? -3.812 5.502 -3.846 1.00 0.00 62 TRP A CA 9
ATOM 13795 C C . TRP A 1 62 ? -2.980 4.450 -3.121 1.00 0.00 62 TRP A C 9
ATOM 13796 O O . TRP A 1 62 ? -3.038 4.336 -1.897 1.00 0.00 62 TRP A O 9
ATOM 13817 N N . GLU A 1 63 ? -2.206 3.685 -3.884 1.00 0.00 63 GLU A N 9
ATOM 13818 C CA . GLU A 1 63 ? -1.362 2.642 -3.312 1.00 0.00 63 GLU A CA 9
ATOM 13819 C C . GLU A 1 63 ? 0.116 2.983 -3.484 1.00 0.00 63 GLU A C 9
ATOM 13820 O O . GLU A 1 63 ? 0.471 3.885 -4.241 1.00 0.00 63 GLU A O 9
ATOM 13832 N N . MET A 1 64 ? 0.971 2.254 -2.774 1.00 0.00 64 MET A N 9
ATOM 13833 C CA . MET A 1 64 ? 2.410 2.478 -2.848 1.00 0.00 64 MET A CA 9
ATOM 13834 C C . MET A 1 64 ? 3.171 1.158 -2.771 1.00 0.00 64 MET A C 9
ATOM 13835 O O . MET A 1 64 ? 3.267 0.549 -1.706 1.00 0.00 64 MET A O 9
ATOM 13849 N N . GLU A 1 65 ? 3.709 0.723 -3.906 1.00 0.00 65 GLU A N 9
ATOM 13850 C CA . GLU A 1 65 ? 4.460 -0.526 -3.965 1.00 0.00 65 GLU A CA 9
ATOM 13851 C C . GLU A 1 65 ? 5.959 -0.265 -3.853 1.00 0.00 65 GLU A C 9
ATOM 13852 O O . GLU A 1 65 ? 6.485 0.666 -4.463 1.00 0.00 65 GLU A O 9
ATOM 13864 N N . VAL A 1 66 ? 6.641 -1.094 -3.070 1.00 0.00 66 VAL A N 9
ATOM 13865 C CA . VAL A 1 66 ? 8.080 -0.955 -2.878 1.00 0.00 66 VAL A CA 9
ATOM 13866 C C . VAL A 1 66 ? 8.845 -2.000 -3.682 1.00 0.00 66 VAL A C 9
ATOM 13867 O O . VAL A 1 66 ? 8.955 -3.156 -3.270 1.00 0.00 66 VAL A O 9
ATOM 13880 N N . CYS A 1 67 ? 9.374 -1.587 -4.828 1.00 0.00 67 CYS A N 9
ATOM 13881 C CA . CYS A 1 67 ? 10.130 -2.489 -5.690 1.00 0.00 67 CYS A CA 9
ATOM 13882 C C . CYS A 1 67 ? 11.351 -1.786 -6.274 1.00 0.00 67 CYS A C 9
ATOM 13883 O O . CYS A 1 67 ? 11.497 -0.569 -6.155 1.00 0.00 67 CYS A O 9
ATOM 13891 N N . LYS A 1 68 ? 12.228 -2.561 -6.904 1.00 0.00 68 LYS A N 9
ATOM 13892 C CA . LYS A 1 68 ? 13.438 -2.014 -7.506 1.00 0.00 68 LYS A CA 9
ATOM 13893 C C . LYS A 1 68 ? 13.134 -1.382 -8.861 1.00 0.00 68 LYS A C 9
ATOM 13894 O O . LYS A 1 68 ? 12.539 -2.016 -9.734 1.00 0.00 68 LYS A O 9
ATOM 13913 N N . LEU A 1 69 ? 13.546 -0.131 -9.031 1.00 0.00 69 LEU A N 9
ATOM 13914 C CA . LEU A 1 69 ? 13.319 0.586 -10.281 1.00 0.00 69 LEU A CA 9
ATOM 13915 C C . LEU A 1 69 ? 14.020 -0.109 -11.443 1.00 0.00 69 LEU A C 9
ATOM 13916 O O . LEU A 1 69 ? 15.112 -0.660 -11.302 1.00 0.00 69 LEU A O 9
ATOM 13932 N N . PRO A 1 70 ? 13.380 -0.084 -12.622 1.00 0.00 70 PRO A N 9
ATOM 13933 C CA . PRO A 1 70 ? 13.925 -0.705 -13.832 1.00 0.00 70 PRO A CA 9
ATOM 13934 C C . PRO A 1 70 ? 15.143 0.039 -14.367 1.00 0.00 70 PRO A C 9
ATOM 13935 O O . PRO A 1 70 ? 16.147 -0.575 -14.730 1.00 0.00 70 PRO A O 9
ATOM 13946 N N . ARG A 1 71 ? 15.049 1.364 -14.413 1.00 0.00 71 ARG A N 9
ATOM 13947 C CA . ARG A 1 71 ? 16.144 2.191 -14.905 1.00 0.00 71 ARG A CA 9
ATOM 13948 C C . ARG A 1 71 ? 17.282 2.246 -13.890 1.00 0.00 71 ARG A C 9
ATOM 13949 O O . ARG A 1 71 ? 18.375 1.737 -14.138 1.00 0.00 71 ARG A O 9
ATOM 13970 N N . LEU A 1 72 ? 17.018 2.868 -12.746 1.00 0.00 72 LEU A N 9
ATOM 13971 C CA . LEU A 1 72 ? 18.019 2.991 -11.693 1.00 0.00 72 LEU A CA 9
ATOM 13972 C C . LEU A 1 72 ? 18.151 1.687 -10.912 1.00 0.00 72 LEU A C 9
ATOM 13973 O O . LEU A 1 72 ? 17.458 0.710 -11.195 1.00 0.00 72 LEU A O 9
ATOM 13989 N N . SER A 1 73 ? 19.044 1.681 -9.927 1.00 0.00 73 SER A N 9
ATOM 13990 C CA . SER A 1 73 ? 19.267 0.497 -9.106 1.00 0.00 73 SER A CA 9
ATOM 13991 C C . SER A 1 73 ? 18.940 0.781 -7.643 1.00 0.00 73 SER A C 9
ATOM 13992 O O . SER A 1 73 ? 19.789 0.629 -6.764 1.00 0.00 73 SER A O 9
ATOM 14000 N N . LEU A 1 74 ? 17.703 1.193 -7.390 1.00 0.00 74 LEU A N 9
ATOM 14001 C CA . LEU A 1 74 ? 17.261 1.499 -6.034 1.00 0.00 74 LEU A CA 9
ATOM 14002 C C . LEU A 1 74 ? 15.779 1.182 -5.859 1.00 0.00 74 LEU A C 9
ATOM 14003 O O . LEU A 1 74 ? 15.015 1.189 -6.823 1.00 0.00 74 LEU A O 9
ATOM 14019 N N . ASN A 1 75 ? 15.380 0.906 -4.622 1.00 0.00 75 ASN A N 9
ATOM 14020 C CA . ASN A 1 75 ? 13.989 0.588 -4.321 1.00 0.00 75 ASN A CA 9
ATOM 14021 C C . ASN A 1 75 ? 13.178 1.860 -4.092 1.00 0.00 75 ASN A C 9
ATOM 14022 O O . ASN A 1 75 ? 13.178 2.420 -2.996 1.00 0.00 75 ASN A O 9
ATOM 14033 N N . GLY A 1 76 ? 12.485 2.309 -5.134 1.00 0.00 76 GLY A N 9
ATOM 14034 C CA . GLY A 1 76 ? 11.679 3.511 -5.026 1.00 0.00 76 GLY A CA 9
ATOM 14035 C C . GLY A 1 76 ? 10.219 3.207 -4.751 1.00 0.00 76 GLY A C 9
ATOM 14036 O O . GLY A 1 76 ? 9.778 2.066 -4.890 1.00 0.00 76 GLY A O 9
ATOM 14040 N N . VAL A 1 77 ? 9.467 4.230 -4.356 1.00 0.00 77 VAL A N 9
ATOM 14041 C CA . VAL A 1 77 ? 8.049 4.067 -4.060 1.00 0.00 77 VAL A CA 9
ATOM 14042 C C . VAL A 1 77 ? 7.202 4.236 -5.316 1.00 0.00 77 VAL A C 9
ATOM 14043 O O . VAL A 1 77 ? 7.213 5.294 -5.946 1.00 0.00 77 VAL A O 9
ATOM 14056 N N . ARG A 1 78 ? 6.468 3.188 -5.674 1.00 0.00 78 ARG A N 9
ATOM 14057 C CA . ARG A 1 78 ? 5.615 3.220 -6.856 1.00 0.00 78 ARG A CA 9
ATOM 14058 C C . ARG A 1 78 ? 4.188 3.614 -6.486 1.00 0.00 78 ARG A C 9
ATOM 14059 O O . ARG A 1 78 ? 3.474 2.856 -5.829 1.00 0.00 78 ARG A O 9
ATOM 14080 N N . PHE A 1 79 ? 3.780 4.805 -6.911 1.00 0.00 79 PHE A N 9
ATOM 14081 C CA . PHE A 1 79 ? 2.439 5.301 -6.624 1.00 0.00 79 PHE A CA 9
ATOM 14082 C C . PHE A 1 79 ? 1.461 4.896 -7.723 1.00 0.00 79 PHE A C 9
ATOM 14083 O O . PHE A 1 79 ? 1.769 4.995 -8.911 1.00 0.00 79 PHE A O 9
ATOM 14100 N N . LYS A 1 80 ? 0.282 4.437 -7.318 1.00 0.00 80 LYS A N 9
ATOM 14101 C CA . LYS A 1 80 ? -0.743 4.017 -8.267 1.00 0.00 80 LYS A CA 9
ATOM 14102 C C . LYS A 1 80 ? -2.120 4.511 -7.835 1.00 0.00 80 LYS A C 9
ATOM 14103 O O . LYS A 1 80 ? -2.693 4.011 -6.867 1.00 0.00 80 LYS A O 9
ATOM 14122 N N . ARG A 1 81 ? -2.645 5.493 -8.559 1.00 0.00 81 ARG A N 9
ATOM 14123 C CA . ARG A 1 81 ? -3.955 6.054 -8.250 1.00 0.00 81 ARG A CA 9
ATOM 14124 C C . ARG A 1 81 ? -5.040 4.986 -8.348 1.00 0.00 81 ARG A C 9
ATOM 14125 O O . ARG A 1 81 ? -4.873 3.979 -9.037 1.00 0.00 81 ARG A O 9
ATOM 14146 N N . ILE A 1 82 ? -6.151 5.213 -7.655 1.00 0.00 82 ILE A N 9
ATOM 14147 C CA . ILE A 1 82 ? -7.263 4.270 -7.665 1.00 0.00 82 ILE A CA 9
ATOM 14148 C C . ILE A 1 82 ? -8.570 4.967 -8.027 1.00 0.00 82 ILE A C 9
ATOM 14149 O O . ILE A 1 82 ? -9.260 4.566 -8.965 1.00 0.00 82 ILE A O 9
ATOM 14165 N N . SER A 1 83 ? -8.904 6.014 -7.279 1.00 0.00 83 SER A N 9
ATOM 14166 C CA . SER A 1 83 ? -10.130 6.766 -7.520 1.00 0.00 83 SER A CA 9
ATOM 14167 C C . SER A 1 83 ? -9.901 8.259 -7.308 1.00 0.00 83 SER A C 9
ATOM 14168 O O . SER A 1 83 ? -8.857 8.674 -6.809 1.00 0.00 83 SER A O 9
ATOM 14176 N N . GLY A 1 84 ? -10.888 9.063 -7.693 1.00 0.00 84 GLY A N 9
ATOM 14177 C CA . GLY A 1 84 ? -10.776 10.502 -7.538 1.00 0.00 84 GLY A CA 9
ATOM 14178 C C . GLY A 1 84 ? -10.097 11.162 -8.722 1.00 0.00 84 GLY A C 9
ATOM 14179 O O . GLY A 1 84 ? -9.668 10.486 -9.658 1.00 0.00 84 GLY A O 9
ATOM 14183 N N . THR A 1 85 ? -10.000 12.487 -8.683 1.00 0.00 85 THR A N 9
ATOM 14184 C CA . THR A 1 85 ? -9.371 13.239 -9.762 1.00 0.00 85 THR A CA 9
ATOM 14185 C C . THR A 1 85 ? -7.894 13.484 -9.473 1.00 0.00 85 THR A C 9
ATOM 14186 O O . THR A 1 85 ? -7.472 13.495 -8.317 1.00 0.00 85 THR A O 9
ATOM 14197 N N . SER A 1 86 ? -7.114 13.680 -10.531 1.00 0.00 86 SER A N 9
ATOM 14198 C CA . SER A 1 86 ? -5.683 13.921 -10.391 1.00 0.00 86 SER A CA 9
ATOM 14199 C C . SER A 1 86 ? -5.417 15.053 -9.403 1.00 0.00 86 SER A C 9
ATOM 14200 O O . SER A 1 86 ? -4.604 14.915 -8.489 1.00 0.00 86 SER A O 9
ATOM 14208 N N . ILE A 1 87 ? -6.109 16.172 -9.595 1.00 0.00 87 ILE A N 9
ATOM 14209 C CA . ILE A 1 87 ? -5.949 17.327 -8.720 1.00 0.00 87 ILE A CA 9
ATOM 14210 C C . ILE A 1 87 ? -5.780 16.898 -7.267 1.00 0.00 87 ILE A C 9
ATOM 14211 O O . ILE A 1 87 ? -4.734 17.127 -6.659 1.00 0.00 87 ILE A O 9
ATOM 14227 N N . ALA A 1 88 ? -6.814 16.272 -6.716 1.00 0.00 88 ALA A N 9
ATOM 14228 C CA . ALA A 1 88 ? -6.779 15.806 -5.335 1.00 0.00 88 ALA A CA 9
ATOM 14229 C C . ALA A 1 88 ? -5.610 14.854 -5.107 1.00 0.00 88 ALA A C 9
ATOM 14230 O O . ALA A 1 88 ? -4.817 15.039 -4.183 1.00 0.00 88 ALA A O 9
ATOM 14237 N N . PHE A 1 89 ? -5.509 13.834 -5.953 1.00 0.00 89 PHE A N 9
ATOM 14238 C CA . PHE A 1 89 ? -4.437 12.852 -5.842 1.00 0.00 89 PHE A CA 9
ATOM 14239 C C . PHE A 1 89 ? -3.094 13.537 -5.607 1.00 0.00 89 PHE A C 9
ATOM 14240 O O . PHE A 1 89 ? -2.421 13.283 -4.608 1.00 0.00 89 PHE A O 9
ATOM 14257 N N . LYS A 1 90 ? -2.710 14.406 -6.535 1.00 0.00 90 LYS A N 9
ATOM 14258 C CA . LYS A 1 90 ? -1.448 15.129 -6.431 1.00 0.00 90 LYS A CA 9
ATOM 14259 C C . LYS A 1 90 ? -1.348 15.861 -5.097 1.00 0.00 90 LYS A C 9
ATOM 14260 O O . LYS A 1 90 ? -0.364 15.720 -4.373 1.00 0.00 90 LYS A O 9
ATOM 14279 N N . ASN A 1 91 ? -2.375 16.643 -4.778 1.00 0.00 91 ASN A N 9
ATOM 14280 C CA . ASN A 1 91 ? -2.403 17.396 -3.529 1.00 0.00 91 ASN A CA 9
ATOM 14281 C C . ASN A 1 91 ? -1.975 16.520 -2.356 1.00 0.00 91 ASN A C 9
ATOM 14282 O O . ASN A 1 91 ? -0.861 16.648 -1.847 1.00 0.00 91 ASN A O 9
ATOM 14293 N N . ILE A 1 92 ? -2.867 15.631 -1.932 1.00 0.00 92 ILE A N 9
ATOM 14294 C CA . ILE A 1 92 ? -2.581 14.733 -0.820 1.00 0.00 92 ILE A CA 9
ATOM 14295 C C . ILE A 1 92 ? -1.287 13.962 -1.055 1.00 0.00 92 ILE A C 9
ATOM 14296 O O . ILE A 1 92 ? -0.551 13.662 -0.115 1.00 0.00 92 ILE A O 9
ATOM 14312 N N . ALA A 1 93 ? -1.014 13.645 -2.317 1.00 0.00 93 ALA A N 9
ATOM 14313 C CA . ALA A 1 93 ? 0.194 12.913 -2.677 1.00 0.00 93 ALA A CA 9
ATOM 14314 C C . ALA A 1 93 ? 1.445 13.717 -2.339 1.00 0.00 93 ALA A C 9
ATOM 14315 O O . ALA A 1 93 ? 2.465 13.157 -1.937 1.00 0.00 93 ALA A O 9
ATOM 14322 N N . SER A 1 94 ? 1.360 15.033 -2.507 1.00 0.00 94 SER A N 9
ATOM 14323 C CA . SER A 1 94 ? 2.487 15.914 -2.225 1.00 0.00 94 SER A CA 9
ATOM 14324 C C . SER A 1 94 ? 2.844 15.881 -0.742 1.00 0.00 94 SER A C 9
ATOM 14325 O O . SER A 1 94 ? 3.960 16.226 -0.352 1.00 0.00 94 SER A O 9
ATOM 14333 N N . LYS A 1 95 ? 1.889 15.463 0.081 1.00 0.00 95 LYS A N 9
ATOM 14334 C CA . LYS A 1 95 ? 2.100 15.382 1.522 1.00 0.00 95 LYS A CA 9
ATOM 14335 C C . LYS A 1 95 ? 2.935 14.157 1.881 1.00 0.00 95 LYS A C 9
ATOM 14336 O O . LYS A 1 95 ? 3.839 14.233 2.713 1.00 0.00 95 LYS A O 9
ATOM 14355 N N . ILE A 1 96 ? 2.626 13.030 1.249 1.00 0.00 96 ILE A N 9
ATOM 14356 C CA . ILE A 1 96 ? 3.350 11.790 1.501 1.00 0.00 96 ILE A CA 9
ATOM 14357 C C . ILE A 1 96 ? 4.771 11.862 0.955 1.00 0.00 96 ILE A C 9
ATOM 14358 O O . ILE A 1 96 ? 5.740 11.833 1.712 1.00 0.00 96 ILE A O 9
ATOM 14374 N N . ALA A 1 97 ? 4.888 11.959 -0.366 1.00 0.00 97 ALA A N 9
ATOM 14375 C CA . ALA A 1 97 ? 6.191 12.040 -1.014 1.00 0.00 97 ALA A CA 9
ATOM 14376 C C . ALA A 1 97 ? 7.152 12.907 -0.207 1.00 0.00 97 ALA A C 9
ATOM 14377 O O . ALA A 1 97 ? 8.279 12.503 0.075 1.00 0.00 97 ALA A O 9
ATOM 14384 N N . ASN A 1 98 ? 6.699 14.101 0.159 1.00 0.00 98 ASN A N 9
ATOM 14385 C CA . ASN A 1 98 ? 7.520 15.026 0.932 1.00 0.00 98 ASN A CA 9
ATOM 14386 C C . ASN A 1 98 ? 7.779 14.482 2.334 1.00 0.00 98 ASN A C 9
ATOM 14387 O O . ASN A 1 98 ? 8.915 14.169 2.688 1.00 0.00 98 ASN A O 9
ATOM 14398 N N . GLU A 1 99 ? 6.717 14.373 3.126 1.00 0.00 99 GLU A N 9
ATOM 14399 C CA . GLU A 1 99 ? 6.831 13.867 4.489 1.00 0.00 99 GLU A CA 9
ATOM 14400 C C . GLU A 1 99 ? 7.804 12.694 4.555 1.00 0.00 99 GLU A C 9
ATOM 14401 O O . GLU A 1 99 ? 8.791 12.732 5.291 1.00 0.00 99 GLU A O 9
ATOM 14413 N N . LEU A 1 100 ? 7.520 11.653 3.780 1.00 0.00 100 LEU A N 9
ATOM 14414 C CA . LEU A 1 100 ? 8.369 10.467 3.750 1.00 0.00 100 LEU A CA 9
ATOM 14415 C C . LEU A 1 100 ? 9.836 10.844 3.933 1.00 0.00 100 LEU A C 9
ATOM 14416 O O . LEU A 1 100 ? 10.392 11.617 3.152 1.00 0.00 100 LEU A O 9
ATOM 14432 N N . LYS A 1 101 ? 10.459 10.291 4.968 1.00 0.00 101 LYS A N 9
ATOM 14433 C CA . LYS A 1 101 ? 11.862 10.564 5.253 1.00 0.00 101 LYS A CA 9
ATOM 14434 C C . LYS A 1 101 ? 12.753 9.443 4.727 1.00 0.00 101 LYS A C 9
ATOM 14435 O O . LYS A 1 101 ? 13.763 9.098 5.343 1.00 0.00 101 LYS A O 9
ATOM 14454 N N . LEU A 1 102 ? 12.374 8.878 3.587 1.00 0.00 102 LEU A N 9
ATOM 14455 C CA . LEU A 1 102 ? 13.139 7.796 2.977 1.00 0.00 102 LEU A CA 9
ATOM 14456 C C . LEU A 1 102 ? 14.471 8.308 2.438 1.00 0.00 102 LEU A C 9
ATOM 14457 O O . LEU A 1 102 ? 15.536 7.850 2.850 1.00 0.00 102 LEU A O 9
ATOM 14473 N N . GLY A 1 1 ? 10.441 17.165 -25.848 1.00 0.00 1 GLY A N 10
ATOM 14474 C CA . GLY A 1 1 ? 9.741 16.189 -25.034 1.00 0.00 1 GLY A CA 10
ATOM 14475 C C . GLY A 1 1 ? 9.329 16.747 -23.686 1.00 0.00 1 GLY A C 10
ATOM 14476 O O . GLY A 1 1 ? 10.158 17.276 -22.945 1.00 0.00 1 GLY A O 10
ATOM 14480 N N . SER A 1 2 ? 8.043 16.631 -23.367 1.00 0.00 2 SER A N 10
ATOM 14481 C CA . SER A 1 2 ? 7.521 17.133 -22.102 1.00 0.00 2 SER A CA 10
ATOM 14482 C C . SER A 1 2 ? 7.789 16.143 -20.972 1.00 0.00 2 SER A C 10
ATOM 14483 O O . SER A 1 2 ? 7.324 15.004 -21.008 1.00 0.00 2 SER A O 10
ATOM 14491 N N . SER A 1 3 ? 8.542 16.586 -19.971 1.00 0.00 3 SER A N 10
ATOM 14492 C CA . SER A 1 3 ? 8.876 15.739 -18.832 1.00 0.00 3 SER A CA 10
ATOM 14493 C C . SER A 1 3 ? 9.490 14.422 -19.296 1.00 0.00 3 SER A C 10
ATOM 14494 O O . SER A 1 3 ? 9.176 13.357 -18.767 1.00 0.00 3 SER A O 10
ATOM 14502 N N . GLY A 1 4 ? 10.369 14.504 -20.291 1.00 0.00 4 GLY A N 10
ATOM 14503 C CA . GLY A 1 4 ? 11.014 13.313 -20.811 1.00 0.00 4 GLY A CA 10
ATOM 14504 C C . GLY A 1 4 ? 10.688 13.067 -22.271 1.00 0.00 4 GLY A C 10
ATOM 14505 O O . GLY A 1 4 ? 11.575 13.085 -23.124 1.00 0.00 4 GLY A O 10
ATOM 14509 N N . SER A 1 5 ? 9.411 12.836 -22.560 1.00 0.00 5 SER A N 10
ATOM 14510 C CA . SER A 1 5 ? 8.971 12.580 -23.926 1.00 0.00 5 SER A CA 10
ATOM 14511 C C . SER A 1 5 ? 7.459 12.743 -24.049 1.00 0.00 5 SER A C 10
ATOM 14512 O O . SER A 1 5 ? 6.730 12.636 -23.063 1.00 0.00 5 SER A O 10
ATOM 14520 N N . SER A 1 6 ? 6.995 13.002 -25.267 1.00 0.00 6 SER A N 10
ATOM 14521 C CA . SER A 1 6 ? 5.570 13.183 -25.520 1.00 0.00 6 SER A CA 10
ATOM 14522 C C . SER A 1 6 ? 4.833 11.849 -25.456 1.00 0.00 6 SER A C 10
ATOM 14523 O O . SER A 1 6 ? 4.699 11.151 -26.460 1.00 0.00 6 SER A O 10
ATOM 14531 N N . GLY A 1 7 ? 4.356 11.500 -24.264 1.00 0.00 7 GLY A N 10
ATOM 14532 C CA . GLY A 1 7 ? 3.638 10.251 -24.089 1.00 0.00 7 GLY A CA 10
ATOM 14533 C C . GLY A 1 7 ? 4.212 9.405 -22.970 1.00 0.00 7 GLY A C 10
ATOM 14534 O O . GLY A 1 7 ? 5.008 8.498 -23.214 1.00 0.00 7 GLY A O 10
ATOM 14538 N N . ARG A 1 8 ? 3.807 9.702 -21.739 1.00 0.00 8 ARG A N 10
ATOM 14539 C CA . ARG A 1 8 ? 4.289 8.963 -20.578 1.00 0.00 8 ARG A CA 10
ATOM 14540 C C . ARG A 1 8 ? 3.714 7.549 -20.557 1.00 0.00 8 ARG A C 10
ATOM 14541 O O . ARG A 1 8 ? 2.497 7.363 -20.560 1.00 0.00 8 ARG A O 10
ATOM 14562 N N . PHE A 1 9 ? 4.598 6.558 -20.534 1.00 0.00 9 PHE A N 10
ATOM 14563 C CA . PHE A 1 9 ? 4.180 5.161 -20.514 1.00 0.00 9 PHE A CA 10
ATOM 14564 C C . PHE A 1 9 ? 3.886 4.702 -19.088 1.00 0.00 9 PHE A C 10
ATOM 14565 O O . PHE A 1 9 ? 2.808 4.181 -18.800 1.00 0.00 9 PHE A O 10
ATOM 14582 N N . THR A 1 10 ? 4.854 4.898 -18.199 1.00 0.00 10 THR A N 10
ATOM 14583 C CA . THR A 1 10 ? 4.702 4.504 -16.804 1.00 0.00 10 THR A CA 10
ATOM 14584 C C . THR A 1 10 ? 4.830 5.706 -15.875 1.00 0.00 10 THR A C 10
ATOM 14585 O O . THR A 1 10 ? 5.565 6.650 -16.166 1.00 0.00 10 THR A O 10
ATOM 14596 N N . TRP A 1 11 ? 4.113 5.664 -14.759 1.00 0.00 11 TRP A N 10
ATOM 14597 C CA . TRP A 1 11 ? 4.148 6.751 -13.787 1.00 0.00 11 TRP A CA 10
ATOM 14598 C C . TRP A 1 11 ? 5.584 7.165 -13.485 1.00 0.00 11 TRP A C 10
ATOM 14599 O O . TRP A 1 11 ? 6.531 6.483 -13.874 1.00 0.00 11 TRP A O 10
ATOM 14620 N N . SER A 1 12 ? 5.738 8.288 -12.791 1.00 0.00 12 SER A N 10
ATOM 14621 C CA . SER A 1 12 ? 7.059 8.796 -12.441 1.00 0.00 12 SER A CA 10
ATOM 14622 C C . SER A 1 12 ? 7.107 9.223 -10.977 1.00 0.00 12 SER A C 10
ATOM 14623 O O . SER A 1 12 ? 6.075 9.321 -10.314 1.00 0.00 12 SER A O 10
ATOM 14631 N N . MET A 1 13 ? 8.313 9.475 -10.479 1.00 0.00 13 MET A N 10
ATOM 14632 C CA . MET A 1 13 ? 8.496 9.892 -9.094 1.00 0.00 13 MET A CA 10
ATOM 14633 C C . MET A 1 13 ? 9.928 10.360 -8.852 1.00 0.00 13 MET A C 10
ATOM 14634 O O . MET A 1 13 ? 10.839 10.020 -9.607 1.00 0.00 13 MET A O 10
ATOM 14648 N N . LYS A 1 14 ? 10.120 11.141 -7.795 1.00 0.00 14 LYS A N 10
ATOM 14649 C CA . LYS A 1 14 ? 11.441 11.655 -7.452 1.00 0.00 14 LYS A CA 10
ATOM 14650 C C . LYS A 1 14 ? 11.776 11.364 -5.993 1.00 0.00 14 LYS A C 10
ATOM 14651 O O . LYS A 1 14 ? 12.817 11.785 -5.488 1.00 0.00 14 LYS A O 10
ATOM 14670 N N . THR A 1 15 ? 10.888 10.639 -5.320 1.00 0.00 15 THR A N 10
ATOM 14671 C CA . THR A 1 15 ? 11.090 10.291 -3.919 1.00 0.00 15 THR A CA 10
ATOM 14672 C C . THR A 1 15 ? 11.803 8.950 -3.783 1.00 0.00 15 THR A C 10
ATOM 14673 O O . THR A 1 15 ? 11.291 8.023 -3.153 1.00 0.00 15 THR A O 10
ATOM 14684 N N . THR A 1 16 ? 12.989 8.853 -4.376 1.00 0.00 16 THR A N 10
ATOM 14685 C CA . THR A 1 16 ? 13.772 7.625 -4.321 1.00 0.00 16 THR A CA 10
ATOM 14686 C C . THR A 1 16 ? 14.531 7.516 -3.004 1.00 0.00 16 THR A C 10
ATOM 14687 O O . THR A 1 16 ? 14.951 8.522 -2.432 1.00 0.00 16 THR A O 10
ATOM 14698 N N . SER A 1 17 ? 14.705 6.287 -2.526 1.00 0.00 17 SER A N 10
ATOM 14699 C CA . SER A 1 17 ? 15.412 6.047 -1.274 1.00 0.00 17 SER A CA 10
ATOM 14700 C C . SER A 1 17 ? 16.611 5.130 -1.494 1.00 0.00 17 SER A C 10
ATOM 14701 O O . SER A 1 17 ? 16.696 4.433 -2.505 1.00 0.00 17 SER A O 10
ATOM 14709 N N . SER A 1 18 ? 17.536 5.136 -0.539 1.00 0.00 18 SER A N 10
ATOM 14710 C CA . SER A 1 18 ? 18.733 4.308 -0.629 1.00 0.00 18 SER A CA 10
ATOM 14711 C C . SER A 1 18 ? 18.862 3.405 0.593 1.00 0.00 18 SER A C 10
ATOM 14712 O O . SER A 1 18 ? 19.643 3.682 1.504 1.00 0.00 18 SER A O 10
ATOM 14720 N N . MET A 1 19 ? 18.090 2.323 0.606 1.00 0.00 19 MET A N 10
ATOM 14721 C CA . MET A 1 19 ? 18.118 1.378 1.716 1.00 0.00 19 MET A CA 10
ATOM 14722 C C . MET A 1 19 ? 17.294 0.135 1.393 1.00 0.00 19 MET A C 10
ATOM 14723 O O . MET A 1 19 ? 16.595 0.089 0.381 1.00 0.00 19 MET A O 10
ATOM 14737 N N . ASP A 1 20 ? 17.382 -0.869 2.258 1.00 0.00 20 ASP A N 10
ATOM 14738 C CA . ASP A 1 20 ? 16.644 -2.112 2.065 1.00 0.00 20 ASP A CA 10
ATOM 14739 C C . ASP A 1 20 ? 15.140 -1.856 2.069 1.00 0.00 20 ASP A C 10
ATOM 14740 O O . ASP A 1 20 ? 14.641 -0.953 2.740 1.00 0.00 20 ASP A O 10
ATOM 14749 N N . PRO A 1 21 ? 14.399 -2.670 1.302 1.00 0.00 21 PRO A N 10
ATOM 14750 C CA . PRO A 1 21 ? 12.941 -2.551 1.200 1.00 0.00 21 PRO A CA 10
ATOM 14751 C C . PRO A 1 21 ? 12.235 -2.961 2.488 1.00 0.00 21 PRO A C 10
ATOM 14752 O O . PRO A 1 21 ? 11.269 -2.324 2.907 1.00 0.00 21 PRO A O 10
ATOM 14763 N N . SER A 1 22 ? 12.723 -4.029 3.111 1.00 0.00 22 SER A N 10
ATOM 14764 C CA . SER A 1 22 ? 12.136 -4.526 4.350 1.00 0.00 22 SER A CA 10
ATOM 14765 C C . SER A 1 22 ? 11.936 -3.391 5.350 1.00 0.00 22 SER A C 10
ATOM 14766 O O . SER A 1 22 ? 11.121 -3.493 6.267 1.00 0.00 22 SER A O 10
ATOM 14774 N N . ASP A 1 23 ? 12.686 -2.310 5.166 1.00 0.00 23 ASP A N 10
ATOM 14775 C CA . ASP A 1 23 ? 12.591 -1.154 6.050 1.00 0.00 23 ASP A CA 10
ATOM 14776 C C . ASP A 1 23 ? 11.590 -0.137 5.511 1.00 0.00 23 ASP A C 10
ATOM 14777 O O . ASP A 1 23 ? 10.870 0.505 6.274 1.00 0.00 23 ASP A O 10
ATOM 14786 N N . MET A 1 24 ? 11.551 0.004 4.190 1.00 0.00 24 MET A N 10
ATOM 14787 C CA . MET A 1 24 ? 10.638 0.942 3.548 1.00 0.00 24 MET A CA 10
ATOM 14788 C C . MET A 1 24 ? 9.205 0.716 4.021 1.00 0.00 24 MET A C 10
ATOM 14789 O O . MET A 1 24 ? 8.601 1.591 4.639 1.00 0.00 24 MET A O 10
ATOM 14803 N N . MET A 1 25 ? 8.669 -0.463 3.724 1.00 0.00 25 MET A N 10
ATOM 14804 C CA . MET A 1 25 ? 7.307 -0.804 4.120 1.00 0.00 25 MET A CA 10
ATOM 14805 C C . MET A 1 25 ? 7.010 -0.306 5.531 1.00 0.00 25 MET A C 10
ATOM 14806 O O . MET A 1 25 ? 5.922 0.200 5.805 1.00 0.00 25 MET A O 10
ATOM 14820 N N . ARG A 1 26 ? 7.985 -0.453 6.423 1.00 0.00 26 ARG A N 10
ATOM 14821 C CA . ARG A 1 26 ? 7.827 -0.019 7.806 1.00 0.00 26 ARG A CA 10
ATOM 14822 C C . ARG A 1 26 ? 7.695 1.499 7.888 1.00 0.00 26 ARG A C 10
ATOM 14823 O O . ARG A 1 26 ? 6.730 2.018 8.446 1.00 0.00 26 ARG A O 10
ATOM 14844 N N . GLU A 1 27 ? 8.674 2.203 7.328 1.00 0.00 27 GLU A N 10
ATOM 14845 C CA . GLU A 1 27 ? 8.668 3.662 7.340 1.00 0.00 27 GLU A CA 10
ATOM 14846 C C . GLU A 1 27 ? 7.390 4.205 6.708 1.00 0.00 27 GLU A C 10
ATOM 14847 O O . GLU A 1 27 ? 6.700 5.039 7.296 1.00 0.00 27 GLU A O 10
ATOM 14859 N N . ILE A 1 28 ? 7.081 3.727 5.508 1.00 0.00 28 ILE A N 10
ATOM 14860 C CA . ILE A 1 28 ? 5.886 4.165 4.796 1.00 0.00 28 ILE A CA 10
ATOM 14861 C C . ILE A 1 28 ? 4.677 4.203 5.724 1.00 0.00 28 ILE A C 10
ATOM 14862 O O . ILE A 1 28 ? 4.042 5.245 5.892 1.00 0.00 28 ILE A O 10
ATOM 14878 N N . ARG A 1 29 ? 4.364 3.061 6.327 1.00 0.00 29 ARG A N 10
ATOM 14879 C CA . ARG A 1 29 ? 3.231 2.964 7.240 1.00 0.00 29 ARG A CA 10
ATOM 14880 C C . ARG A 1 29 ? 3.373 3.955 8.391 1.00 0.00 29 ARG A C 10
ATOM 14881 O O . ARG A 1 29 ? 2.408 4.610 8.783 1.00 0.00 29 ARG A O 10
ATOM 14902 N N . LYS A 1 30 ? 4.584 4.060 8.928 1.00 0.00 30 LYS A N 10
ATOM 14903 C CA . LYS A 1 30 ? 4.854 4.971 10.034 1.00 0.00 30 LYS A CA 10
ATOM 14904 C C . LYS A 1 30 ? 4.443 6.396 9.677 1.00 0.00 30 LYS A C 10
ATOM 14905 O O . LYS A 1 30 ? 3.782 7.077 10.461 1.00 0.00 30 LYS A O 10
ATOM 14924 N N . VAL A 1 31 ? 4.838 6.841 8.488 1.00 0.00 31 VAL A N 10
ATOM 14925 C CA . VAL A 1 31 ? 4.508 8.184 8.027 1.00 0.00 31 VAL A CA 10
ATOM 14926 C C . VAL A 1 31 ? 3.003 8.352 7.854 1.00 0.00 31 VAL A C 10
ATOM 14927 O O . VAL A 1 31 ? 2.399 9.265 8.419 1.00 0.00 31 VAL A O 10
ATOM 14940 N N . LEU A 1 32 ? 2.401 7.465 7.069 1.00 0.00 32 LEU A N 10
ATOM 14941 C CA . LEU A 1 32 ? 0.964 7.513 6.821 1.00 0.00 32 LEU A CA 10
ATOM 14942 C C . LEU A 1 32 ? 0.193 7.703 8.123 1.00 0.00 32 LEU A C 10
ATOM 14943 O O . LEU A 1 32 ? -0.627 8.612 8.244 1.00 0.00 32 LEU A O 10
ATOM 14959 N N . GLY A 1 33 ? 0.464 6.839 9.097 1.00 0.00 33 GLY A N 10
ATOM 14960 C CA . GLY A 1 33 ? -0.212 6.930 10.378 1.00 0.00 33 GLY A CA 10
ATOM 14961 C C . GLY A 1 33 ? -0.143 8.323 10.972 1.00 0.00 33 GLY A C 10
ATOM 14962 O O . GLY A 1 33 ? -1.085 8.774 11.623 1.00 0.00 33 GLY A O 10
ATOM 14966 N N . ALA A 1 34 ? 0.976 9.005 10.749 1.00 0.00 34 ALA A N 10
ATOM 14967 C CA . ALA A 1 34 ? 1.163 10.355 11.267 1.00 0.00 34 ALA A CA 10
ATOM 14968 C C . ALA A 1 34 ? 0.288 11.356 10.520 1.00 0.00 34 ALA A C 10
ATOM 14969 O O . ALA A 1 34 ? -0.193 12.328 11.101 1.00 0.00 34 ALA A O 10
ATOM 14976 N N . ASN A 1 35 ? 0.086 11.111 9.230 1.00 0.00 35 ASN A N 10
ATOM 14977 C CA . ASN A 1 35 ? -0.730 11.993 8.403 1.00 0.00 35 ASN A CA 10
ATOM 14978 C C . ASN A 1 35 ? -2.194 11.561 8.429 1.00 0.00 35 ASN A C 10
ATOM 14979 O O . ASN A 1 35 ? -2.921 11.742 7.454 1.00 0.00 35 ASN A O 10
ATOM 14990 N N . ASN A 1 36 ? -2.617 10.990 9.552 1.00 0.00 36 ASN A N 10
ATOM 14991 C CA . ASN A 1 36 ? -3.993 10.532 9.705 1.00 0.00 36 ASN A CA 10
ATOM 14992 C C . ASN A 1 36 ? -4.445 9.746 8.478 1.00 0.00 36 ASN A C 10
ATOM 14993 O O . ASN A 1 36 ? -5.633 9.708 8.156 1.00 0.00 36 ASN A O 10
ATOM 15004 N N . CYS A 1 37 ? -3.490 9.122 7.798 1.00 0.00 37 CYS A N 10
ATOM 15005 C CA . CYS A 1 37 ? -3.789 8.337 6.605 1.00 0.00 37 CYS A CA 10
ATOM 15006 C C . CYS A 1 37 ? -4.138 6.899 6.975 1.00 0.00 37 CYS A C 10
ATOM 15007 O O . CYS A 1 37 ? -3.578 6.335 7.915 1.00 0.00 37 CYS A O 10
ATOM 15015 N N . ASP A 1 38 ? -5.068 6.312 6.230 1.00 0.00 38 ASP A N 10
ATOM 15016 C CA . ASP A 1 38 ? -5.494 4.939 6.479 1.00 0.00 38 ASP A CA 10
ATOM 15017 C C . ASP A 1 38 ? -4.865 3.984 5.470 1.00 0.00 38 ASP A C 10
ATOM 15018 O O . ASP A 1 38 ? -5.165 4.038 4.277 1.00 0.00 38 ASP A O 10
ATOM 15027 N N . TYR A 1 39 ? -3.990 3.110 5.956 1.00 0.00 39 TYR A N 10
ATOM 15028 C CA . TYR A 1 39 ? -3.316 2.145 5.096 1.00 0.00 39 TYR A CA 10
ATOM 15029 C C . TYR A 1 39 ? -3.852 0.736 5.333 1.00 0.00 39 TYR A C 10
ATOM 15030 O O . TYR A 1 39 ? -4.248 0.391 6.446 1.00 0.00 39 TYR A O 10
ATOM 15048 N N . GLU A 1 40 ? -3.861 -0.072 4.278 1.00 0.00 40 GLU A N 10
ATOM 15049 C CA . GLU A 1 40 ? -4.349 -1.443 4.370 1.00 0.00 40 GLU A CA 10
ATOM 15050 C C . GLU A 1 40 ? -3.489 -2.384 3.531 1.00 0.00 40 GLU A C 10
ATOM 15051 O O . GLU A 1 40 ? -3.097 -2.051 2.413 1.00 0.00 40 GLU A O 10
ATOM 15063 N N . GLN A 1 41 ? -3.200 -3.560 4.080 1.00 0.00 41 GLN A N 10
ATOM 15064 C CA . GLN A 1 41 ? -2.386 -4.549 3.383 1.00 0.00 41 GLN A CA 10
ATOM 15065 C C . GLN A 1 41 ? -3.135 -5.123 2.184 1.00 0.00 41 GLN A C 10
ATOM 15066 O O . GLN A 1 41 ? -3.978 -6.007 2.333 1.00 0.00 41 GLN A O 10
ATOM 15080 N N . ARG A 1 42 ? -2.820 -4.614 0.998 1.00 0.00 42 ARG A N 10
ATOM 15081 C CA . ARG A 1 42 ? -3.464 -5.075 -0.226 1.00 0.00 42 ARG A CA 10
ATOM 15082 C C . ARG A 1 42 ? -2.735 -6.286 -0.801 1.00 0.00 42 ARG A C 10
ATOM 15083 O O . ARG A 1 42 ? -3.265 -7.397 -0.804 1.00 0.00 42 ARG A O 10
ATOM 15104 N N . GLU A 1 43 ? -1.518 -6.062 -1.287 1.00 0.00 43 GLU A N 10
ATOM 15105 C CA . GLU A 1 43 ? -0.718 -7.135 -1.865 1.00 0.00 43 GLU A CA 10
ATOM 15106 C C . GLU A 1 43 ? 0.540 -7.383 -1.038 1.00 0.00 43 GLU A C 10
ATOM 15107 O O . GLU A 1 43 ? 0.767 -6.725 -0.022 1.00 0.00 43 GLU A O 10
ATOM 15119 N N . ARG A 1 44 ? 1.354 -8.336 -1.480 1.00 0.00 44 ARG A N 10
ATOM 15120 C CA . ARG A 1 44 ? 2.587 -8.672 -0.780 1.00 0.00 44 ARG A CA 10
ATOM 15121 C C . ARG A 1 44 ? 3.377 -7.413 -0.435 1.00 0.00 44 ARG A C 10
ATOM 15122 O O . ARG A 1 44 ? 3.842 -7.249 0.694 1.00 0.00 44 ARG A O 10
ATOM 15143 N N . PHE A 1 45 ? 3.526 -6.527 -1.414 1.00 0.00 45 PHE A N 10
ATOM 15144 C CA . PHE A 1 45 ? 4.260 -5.283 -1.215 1.00 0.00 45 PHE A CA 10
ATOM 15145 C C . PHE A 1 45 ? 3.445 -4.087 -1.696 1.00 0.00 45 PHE A C 10
ATOM 15146 O O . PHE A 1 45 ? 3.994 -3.119 -2.225 1.00 0.00 45 PHE A O 10
ATOM 15163 N N . LEU A 1 46 ? 2.132 -4.161 -1.510 1.00 0.00 46 LEU A N 10
ATOM 15164 C CA . LEU A 1 46 ? 1.239 -3.084 -1.926 1.00 0.00 46 LEU A CA 10
ATOM 15165 C C . LEU A 1 46 ? 0.192 -2.801 -0.853 1.00 0.00 46 LEU A C 10
ATOM 15166 O O . LEU A 1 46 ? -0.469 -3.715 -0.358 1.00 0.00 46 LEU A O 10
ATOM 15182 N N . LEU A 1 47 ? 0.044 -1.529 -0.500 1.00 0.00 47 LEU A N 10
ATOM 15183 C CA . LEU A 1 47 ? -0.925 -1.124 0.513 1.00 0.00 47 LEU A CA 10
ATOM 15184 C C . LEU A 1 47 ? -1.978 -0.194 -0.082 1.00 0.00 47 LEU A C 10
ATOM 15185 O O . LEU A 1 47 ? -1.803 0.339 -1.178 1.00 0.00 47 LEU A O 10
ATOM 15201 N N . PHE A 1 48 ? -3.071 -0.003 0.649 1.00 0.00 48 PHE A N 10
ATOM 15202 C CA . PHE A 1 48 ? -4.153 0.863 0.194 1.00 0.00 48 PHE A CA 10
ATOM 15203 C C . PHE A 1 48 ? -4.297 2.077 1.106 1.00 0.00 48 PHE A C 10
ATOM 15204 O O . PHE A 1 48 ? -4.901 1.995 2.177 1.00 0.00 48 PHE A O 10
ATOM 15221 N N . CYS A 1 49 ? -3.738 3.203 0.675 1.00 0.00 49 CYS A N 10
ATOM 15222 C CA . CYS A 1 49 ? -3.803 4.435 1.453 1.00 0.00 49 CYS A CA 10
ATOM 15223 C C . CYS A 1 49 ? -5.130 5.152 1.227 1.00 0.00 49 CYS A C 10
ATOM 15224 O O . CYS A 1 49 ? -5.713 5.075 0.145 1.00 0.00 49 CYS A O 10
ATOM 15232 N N . VAL A 1 50 ? -5.603 5.850 2.255 1.00 0.00 50 VAL A N 10
ATOM 15233 C CA . VAL A 1 50 ? -6.861 6.580 2.169 1.00 0.00 50 VAL A CA 10
ATOM 15234 C C . VAL A 1 50 ? -6.795 7.884 2.955 1.00 0.00 50 VAL A C 10
ATOM 15235 O O . VAL A 1 50 ? -6.401 7.899 4.122 1.00 0.00 50 VAL A O 10
ATOM 15248 N N . HIS A 1 51 ? -7.183 8.979 2.310 1.00 0.00 51 HIS A N 10
ATOM 15249 C CA . HIS A 1 51 ? -7.169 10.290 2.950 1.00 0.00 51 HIS A CA 10
ATOM 15250 C C . HIS A 1 51 ? -8.236 11.200 2.349 1.00 0.00 51 HIS A C 10
ATOM 15251 O O . HIS A 1 51 ? -8.461 11.195 1.139 1.00 0.00 51 HIS A O 10
ATOM 15266 N N . GLY A 1 52 ? -8.891 11.981 3.203 1.00 0.00 52 GLY A N 10
ATOM 15267 C CA . GLY A 1 52 ? -9.927 12.884 2.737 1.00 0.00 52 GLY A CA 10
ATOM 15268 C C . GLY A 1 52 ? -9.570 14.340 2.961 1.00 0.00 52 GLY A C 10
ATOM 15269 O O . GLY A 1 52 ? -10.300 15.070 3.631 1.00 0.00 52 GLY A O 10
ATOM 15273 N N . ASP A 1 53 ? -8.442 14.764 2.400 1.00 0.00 53 ASP A N 10
ATOM 15274 C CA . ASP A 1 53 ? -7.989 16.143 2.542 1.00 0.00 53 ASP A CA 10
ATOM 15275 C C . ASP A 1 53 ? -9.158 17.115 2.416 1.00 0.00 53 ASP A C 10
ATOM 15276 O O . ASP A 1 53 ? -9.231 18.110 3.135 1.00 0.00 53 ASP A O 10
ATOM 15285 N N . GLY A 1 54 ? -10.070 16.819 1.495 1.00 0.00 54 GLY A N 10
ATOM 15286 C CA . GLY A 1 54 ? -11.223 17.677 1.290 1.00 0.00 54 GLY A CA 10
ATOM 15287 C C . GLY A 1 54 ? -12.462 17.162 1.994 1.00 0.00 54 GLY A C 10
ATOM 15288 O O . GLY A 1 54 ? -12.466 16.991 3.214 1.00 0.00 54 GLY A O 10
ATOM 15292 N N . HIS A 1 55 ? -13.518 16.915 1.226 1.00 0.00 55 HIS A N 10
ATOM 15293 C CA . HIS A 1 55 ? -14.770 16.416 1.784 1.00 0.00 55 HIS A CA 10
ATOM 15294 C C . HIS A 1 55 ? -14.961 14.938 1.457 1.00 0.00 55 HIS A C 10
ATOM 15295 O O . HIS A 1 55 ? -14.235 14.375 0.638 1.00 0.00 55 HIS A O 10
ATOM 15310 N N . ALA A 1 56 ? -15.941 14.316 2.104 1.00 0.00 56 ALA A N 10
ATOM 15311 C CA . ALA A 1 56 ? -16.227 12.904 1.881 1.00 0.00 56 ALA A CA 10
ATOM 15312 C C . ALA A 1 56 ? -16.413 12.610 0.396 1.00 0.00 56 ALA A C 10
ATOM 15313 O O . ALA A 1 56 ? -15.803 11.688 -0.144 1.00 0.00 56 ALA A O 10
ATOM 15320 N N . GLU A 1 57 ? -17.262 13.398 -0.257 1.00 0.00 57 GLU A N 10
ATOM 15321 C CA . GLU A 1 57 ? -17.529 13.219 -1.679 1.00 0.00 57 GLU A CA 10
ATOM 15322 C C . GLU A 1 57 ? -16.291 13.543 -2.510 1.00 0.00 57 GLU A C 10
ATOM 15323 O O . GLU A 1 57 ? -16.290 13.383 -3.730 1.00 0.00 57 GLU A O 10
ATOM 15335 N N . ASN A 1 58 ? -15.238 13.999 -1.839 1.00 0.00 58 ASN A N 10
ATOM 15336 C CA . ASN A 1 58 ? -13.993 14.347 -2.515 1.00 0.00 58 ASN A CA 10
ATOM 15337 C C . ASN A 1 58 ? -12.803 13.661 -1.851 1.00 0.00 58 ASN A C 10
ATOM 15338 O O . ASN A 1 58 ? -11.761 14.279 -1.628 1.00 0.00 58 ASN A O 10
ATOM 15349 N N . LEU A 1 59 ? -12.965 12.380 -1.537 1.00 0.00 59 LEU A N 10
ATOM 15350 C CA . LEU A 1 59 ? -11.905 11.609 -0.898 1.00 0.00 59 LEU A CA 10
ATOM 15351 C C . LEU A 1 59 ? -10.907 11.095 -1.932 1.00 0.00 59 LEU A C 10
ATOM 15352 O O . LEU A 1 59 ? -11.246 10.917 -3.102 1.00 0.00 59 LEU A O 10
ATOM 15368 N N . VAL A 1 60 ? -9.676 10.857 -1.491 1.00 0.00 60 VAL A N 10
ATOM 15369 C CA . VAL A 1 60 ? -8.630 10.360 -2.376 1.00 0.00 60 VAL A CA 10
ATOM 15370 C C . VAL A 1 60 ? -8.104 9.010 -1.902 1.00 0.00 60 VAL A C 10
ATOM 15371 O O . VAL A 1 60 ? -7.796 8.832 -0.724 1.00 0.00 60 VAL A O 10
ATOM 15384 N N . GLN A 1 61 ? -8.003 8.062 -2.829 1.00 0.00 61 GLN A N 10
ATOM 15385 C CA . GLN A 1 61 ? -7.515 6.727 -2.505 1.00 0.00 61 GLN A CA 10
ATOM 15386 C C . GLN A 1 61 ? -6.370 6.327 -3.430 1.00 0.00 61 GLN A C 10
ATOM 15387 O O . GLN A 1 61 ? -6.478 6.440 -4.651 1.00 0.00 61 GLN A O 10
ATOM 15401 N N . TRP A 1 62 ? -5.275 5.861 -2.840 1.00 0.00 62 TRP A N 10
ATOM 15402 C CA . TRP A 1 62 ? -4.110 5.444 -3.612 1.00 0.00 62 TRP A CA 10
ATOM 15403 C C . TRP A 1 62 ? -3.387 4.290 -2.927 1.00 0.00 62 TRP A C 10
ATOM 15404 O O . TRP A 1 62 ? -3.765 3.872 -1.833 1.00 0.00 62 TRP A O 10
ATOM 15425 N N . GLU A 1 63 ? -2.345 3.781 -3.577 1.00 0.00 63 GLU A N 10
ATOM 15426 C CA . GLU A 1 63 ? -1.570 2.674 -3.028 1.00 0.00 63 GLU A CA 10
ATOM 15427 C C . GLU A 1 63 ? -0.078 2.994 -3.045 1.00 0.00 63 GLU A C 10
ATOM 15428 O O . GLU A 1 63 ? 0.339 4.032 -3.557 1.00 0.00 63 GLU A O 10
ATOM 15440 N N . MET A 1 64 ? 0.721 2.093 -2.481 1.00 0.00 64 MET A N 10
ATOM 15441 C CA . MET A 1 64 ? 2.166 2.279 -2.431 1.00 0.00 64 MET A CA 10
ATOM 15442 C C . MET A 1 64 ? 2.889 0.937 -2.489 1.00 0.00 64 MET A C 10
ATOM 15443 O O . MET A 1 64 ? 2.561 0.013 -1.744 1.00 0.00 64 MET A O 10
ATOM 15457 N N . GLU A 1 65 ? 3.873 0.836 -3.377 1.00 0.00 65 GLU A N 10
ATOM 15458 C CA . GLU A 1 65 ? 4.640 -0.394 -3.531 1.00 0.00 65 GLU A CA 10
ATOM 15459 C C . GLU A 1 65 ? 6.135 -0.097 -3.609 1.00 0.00 65 GLU A C 10
ATOM 15460 O O . GLU A 1 65 ? 6.546 0.944 -4.120 1.00 0.00 65 GLU A O 10
ATOM 15472 N N . VAL A 1 66 ? 6.943 -1.020 -3.098 1.00 0.00 66 VAL A N 10
ATOM 15473 C CA . VAL A 1 66 ? 8.392 -0.859 -3.110 1.00 0.00 66 VAL A CA 10
ATOM 15474 C C . VAL A 1 66 ? 9.038 -1.774 -4.143 1.00 0.00 66 VAL A C 10
ATOM 15475 O O . VAL A 1 66 ? 9.026 -2.997 -3.999 1.00 0.00 66 VAL A O 10
ATOM 15488 N N . CYS A 1 67 ? 9.603 -1.174 -5.186 1.00 0.00 67 CYS A N 10
ATOM 15489 C CA . CYS A 1 67 ? 10.255 -1.936 -6.245 1.00 0.00 67 CYS A CA 10
ATOM 15490 C C . CYS A 1 67 ? 11.585 -1.298 -6.633 1.00 0.00 67 CYS A C 10
ATOM 15491 O O . CYS A 1 67 ? 11.889 -0.176 -6.228 1.00 0.00 67 CYS A O 10
ATOM 15499 N N . LYS A 1 68 ? 12.374 -2.021 -7.420 1.00 0.00 68 LYS A N 10
ATOM 15500 C CA . LYS A 1 68 ? 13.672 -1.527 -7.864 1.00 0.00 68 LYS A CA 10
ATOM 15501 C C . LYS A 1 68 ? 13.586 -0.965 -9.279 1.00 0.00 68 LYS A C 10
ATOM 15502 O O . LYS A 1 68 ? 13.337 -1.699 -10.236 1.00 0.00 68 LYS A O 10
ATOM 15521 N N . LEU A 1 69 ? 13.794 0.341 -9.405 1.00 0.00 69 LEU A N 10
ATOM 15522 C CA . LEU A 1 69 ? 13.741 1.003 -10.704 1.00 0.00 69 LEU A CA 10
ATOM 15523 C C . LEU A 1 69 ? 14.953 0.633 -11.553 1.00 0.00 69 LEU A C 10
ATOM 15524 O O . LEU A 1 69 ? 16.074 0.512 -11.059 1.00 0.00 69 LEU A O 10
ATOM 15540 N N . PRO A 1 70 ? 14.726 0.452 -12.862 1.00 0.00 70 PRO A N 10
ATOM 15541 C CA . PRO A 1 70 ? 15.788 0.096 -13.808 1.00 0.00 70 PRO A CA 10
ATOM 15542 C C . PRO A 1 70 ? 16.768 1.242 -14.037 1.00 0.00 70 PRO A C 10
ATOM 15543 O O . PRO A 1 70 ? 17.983 1.045 -14.023 1.00 0.00 70 PRO A O 10
ATOM 15554 N N . ARG A 1 71 ? 16.232 2.440 -14.248 1.00 0.00 71 ARG A N 10
ATOM 15555 C CA . ARG A 1 71 ? 17.059 3.617 -14.481 1.00 0.00 71 ARG A CA 10
ATOM 15556 C C . ARG A 1 71 ? 18.243 3.648 -13.518 1.00 0.00 71 ARG A C 10
ATOM 15557 O O . ARG A 1 71 ? 19.393 3.481 -13.926 1.00 0.00 71 ARG A O 10
ATOM 15578 N N . LEU A 1 72 ? 17.954 3.864 -12.240 1.00 0.00 72 LEU A N 10
ATOM 15579 C CA . LEU A 1 72 ? 18.994 3.918 -11.218 1.00 0.00 72 LEU A CA 10
ATOM 15580 C C . LEU A 1 72 ? 18.864 2.749 -10.247 1.00 0.00 72 LEU A C 10
ATOM 15581 O O . LEU A 1 72 ? 17.826 2.090 -10.189 1.00 0.00 72 LEU A O 10
ATOM 15597 N N . SER A 1 73 ? 19.924 2.500 -9.484 1.00 0.00 73 SER A N 10
ATOM 15598 C CA . SER A 1 73 ? 19.929 1.409 -8.516 1.00 0.00 73 SER A CA 10
ATOM 15599 C C . SER A 1 73 ? 19.471 1.898 -7.145 1.00 0.00 73 SER A C 10
ATOM 15600 O O . SER A 1 73 ? 20.183 1.752 -6.151 1.00 0.00 73 SER A O 10
ATOM 15608 N N . LEU A 1 74 ? 18.277 2.479 -7.100 1.00 0.00 74 LEU A N 10
ATOM 15609 C CA . LEU A 1 74 ? 17.722 2.990 -5.852 1.00 0.00 74 LEU A CA 10
ATOM 15610 C C . LEU A 1 74 ? 16.308 2.463 -5.629 1.00 0.00 74 LEU A C 10
ATOM 15611 O O . LEU A 1 74 ? 15.543 2.288 -6.577 1.00 0.00 74 LEU A O 10
ATOM 15627 N N . ASN A 1 75 ? 15.967 2.213 -4.369 1.00 0.00 75 ASN A N 10
ATOM 15628 C CA . ASN A 1 75 ? 14.644 1.707 -4.021 1.00 0.00 75 ASN A CA 10
ATOM 15629 C C . ASN A 1 75 ? 13.653 2.854 -3.841 1.00 0.00 75 ASN A C 10
ATOM 15630 O O . ASN A 1 75 ? 13.693 3.570 -2.841 1.00 0.00 75 ASN A O 10
ATOM 15641 N N . GLY A 1 76 ? 12.765 3.021 -4.816 1.00 0.00 76 GLY A N 10
ATOM 15642 C CA . GLY A 1 76 ? 11.776 4.081 -4.745 1.00 0.00 76 GLY A CA 10
ATOM 15643 C C . GLY A 1 76 ? 10.394 3.563 -4.402 1.00 0.00 76 GLY A C 10
ATOM 15644 O O . GLY A 1 76 ? 10.212 2.369 -4.164 1.00 0.00 76 GLY A O 10
ATOM 15648 N N . VAL A 1 77 ? 9.416 4.463 -4.376 1.00 0.00 77 VAL A N 10
ATOM 15649 C CA . VAL A 1 77 ? 8.042 4.090 -4.059 1.00 0.00 77 VAL A CA 10
ATOM 15650 C C . VAL A 1 77 ? 7.122 4.319 -5.252 1.00 0.00 77 VAL A C 10
ATOM 15651 O O . VAL A 1 77 ? 7.109 5.400 -5.841 1.00 0.00 77 VAL A O 10
ATOM 15664 N N . ARG A 1 78 ? 6.352 3.294 -5.604 1.00 0.00 78 ARG A N 10
ATOM 15665 C CA . ARG A 1 78 ? 5.428 3.383 -6.728 1.00 0.00 78 ARG A CA 10
ATOM 15666 C C . ARG A 1 78 ? 4.015 3.701 -6.247 1.00 0.00 78 ARG A C 10
ATOM 15667 O O . ARG A 1 78 ? 3.414 2.929 -5.499 1.00 0.00 78 ARG A O 10
ATOM 15688 N N . PHE A 1 79 ? 3.491 4.843 -6.680 1.00 0.00 79 PHE A N 10
ATOM 15689 C CA . PHE A 1 79 ? 2.150 5.264 -6.292 1.00 0.00 79 PHE A CA 10
ATOM 15690 C C . PHE A 1 79 ? 1.126 4.863 -7.351 1.00 0.00 79 PHE A C 10
ATOM 15691 O O . PHE A 1 79 ? 1.422 4.858 -8.546 1.00 0.00 79 PHE A O 10
ATOM 15708 N N . LYS A 1 80 ? -0.078 4.526 -6.903 1.00 0.00 80 LYS A N 10
ATOM 15709 C CA . LYS A 1 80 ? -1.147 4.124 -7.810 1.00 0.00 80 LYS A CA 10
ATOM 15710 C C . LYS A 1 80 ? -2.418 4.925 -7.542 1.00 0.00 80 LYS A C 10
ATOM 15711 O O . LYS A 1 80 ? -2.872 5.022 -6.402 1.00 0.00 80 LYS A O 10
ATOM 15730 N N . ARG A 1 81 ? -2.986 5.495 -8.599 1.00 0.00 81 ARG A N 10
ATOM 15731 C CA . ARG A 1 81 ? -4.205 6.287 -8.477 1.00 0.00 81 ARG A CA 10
ATOM 15732 C C . ARG A 1 81 ? -5.442 5.412 -8.655 1.00 0.00 81 ARG A C 10
ATOM 15733 O O . ARG A 1 81 ? -5.747 4.969 -9.763 1.00 0.00 81 ARG A O 10
ATOM 15754 N N . ILE A 1 82 ? -6.149 5.166 -7.557 1.00 0.00 82 ILE A N 10
ATOM 15755 C CA . ILE A 1 82 ? -7.352 4.344 -7.592 1.00 0.00 82 ILE A CA 10
ATOM 15756 C C . ILE A 1 82 ? -8.588 5.191 -7.878 1.00 0.00 82 ILE A C 10
ATOM 15757 O O . ILE A 1 82 ? -9.316 4.941 -8.839 1.00 0.00 82 ILE A O 10
ATOM 15773 N N . SER A 1 83 ? -8.818 6.195 -7.038 1.00 0.00 83 SER A N 10
ATOM 15774 C CA . SER A 1 83 ? -9.966 7.079 -7.198 1.00 0.00 83 SER A CA 10
ATOM 15775 C C . SER A 1 83 ? -9.541 8.542 -7.122 1.00 0.00 83 SER A C 10
ATOM 15776 O O . SER A 1 83 ? -8.361 8.850 -6.962 1.00 0.00 83 SER A O 10
ATOM 15784 N N . GLY A 1 84 ? -10.514 9.441 -7.238 1.00 0.00 84 GLY A N 10
ATOM 15785 C CA . GLY A 1 84 ? -10.222 10.862 -7.180 1.00 0.00 84 GLY A CA 10
ATOM 15786 C C . GLY A 1 84 ? -9.550 11.367 -8.441 1.00 0.00 84 GLY A C 10
ATOM 15787 O O . GLY A 1 84 ? -8.712 10.680 -9.026 1.00 0.00 84 GLY A O 10
ATOM 15791 N N . THR A 1 85 ? -9.917 12.573 -8.863 1.00 0.00 85 THR A N 10
ATOM 15792 C CA . THR A 1 85 ? -9.347 13.169 -10.064 1.00 0.00 85 THR A CA 10
ATOM 15793 C C . THR A 1 85 ? -7.831 13.287 -9.953 1.00 0.00 85 THR A C 10
ATOM 15794 O O . THR A 1 85 ? -7.238 12.873 -8.957 1.00 0.00 85 THR A O 10
ATOM 15805 N N . SER A 1 86 ? -7.209 13.855 -10.981 1.00 0.00 86 SER A N 10
ATOM 15806 C CA . SER A 1 86 ? -5.761 14.024 -11.000 1.00 0.00 86 SER A CA 10
ATOM 15807 C C . SER A 1 86 ? -5.319 15.037 -9.948 1.00 0.00 86 SER A C 10
ATOM 15808 O O . SER A 1 86 ? -4.408 14.775 -9.162 1.00 0.00 86 SER A O 10
ATOM 15816 N N . ILE A 1 87 ? -5.970 16.195 -9.941 1.00 0.00 87 ILE A N 10
ATOM 15817 C CA . ILE A 1 87 ? -5.646 17.248 -8.986 1.00 0.00 87 ILE A CA 10
ATOM 15818 C C . ILE A 1 87 ? -5.701 16.727 -7.554 1.00 0.00 87 ILE A C 10
ATOM 15819 O O . ILE A 1 87 ? -4.697 16.732 -6.842 1.00 0.00 87 ILE A O 10
ATOM 15835 N N . ALA A 1 88 ? -6.880 16.276 -7.139 1.00 0.00 88 ALA A N 10
ATOM 15836 C CA . ALA A 1 88 ? -7.065 15.747 -5.793 1.00 0.00 88 ALA A CA 10
ATOM 15837 C C . ALA A 1 88 ? -6.062 14.637 -5.497 1.00 0.00 88 ALA A C 10
ATOM 15838 O O . ALA A 1 88 ? -5.624 14.471 -4.358 1.00 0.00 88 ALA A O 10
ATOM 15845 N N . PHE A 1 89 ? -5.704 13.879 -6.528 1.00 0.00 89 PHE A N 10
ATOM 15846 C CA . PHE A 1 89 ? -4.754 12.783 -6.377 1.00 0.00 89 PHE A CA 10
ATOM 15847 C C . PHE A 1 89 ? -3.379 13.307 -5.972 1.00 0.00 89 PHE A C 10
ATOM 15848 O O . PHE A 1 89 ? -2.799 12.863 -4.981 1.00 0.00 89 PHE A O 10
ATOM 15865 N N . LYS A 1 90 ? -2.862 14.254 -6.747 1.00 0.00 90 LYS A N 10
ATOM 15866 C CA . LYS A 1 90 ? -1.556 14.841 -6.472 1.00 0.00 90 LYS A CA 10
ATOM 15867 C C . LYS A 1 90 ? -1.563 15.584 -5.140 1.00 0.00 90 LYS A C 10
ATOM 15868 O O . LYS A 1 90 ? -0.600 15.518 -4.377 1.00 0.00 90 LYS A O 10
ATOM 15887 N N . ASN A 1 91 ? -2.656 16.288 -4.866 1.00 0.00 91 ASN A N 10
ATOM 15888 C CA . ASN A 1 91 ? -2.789 17.043 -3.625 1.00 0.00 91 ASN A CA 10
ATOM 15889 C C . ASN A 1 91 ? -2.153 16.289 -2.460 1.00 0.00 91 ASN A C 10
ATOM 15890 O O . ASN A 1 91 ? -1.227 16.786 -1.818 1.00 0.00 91 ASN A O 10
ATOM 15901 N N . ILE A 1 92 ? -2.656 15.088 -2.194 1.00 0.00 92 ILE A N 10
ATOM 15902 C CA . ILE A 1 92 ? -2.137 14.266 -1.109 1.00 0.00 92 ILE A CA 10
ATOM 15903 C C . ILE A 1 92 ? -0.802 13.635 -1.488 1.00 0.00 92 ILE A C 10
ATOM 15904 O O . ILE A 1 92 ? 0.066 13.437 -0.638 1.00 0.00 92 ILE A O 10
ATOM 15920 N N . ALA A 1 93 ? -0.643 13.323 -2.770 1.00 0.00 93 ALA A N 10
ATOM 15921 C CA . ALA A 1 93 ? 0.588 12.718 -3.263 1.00 0.00 93 ALA A CA 10
ATOM 15922 C C . ALA A 1 93 ? 1.811 13.487 -2.774 1.00 0.00 93 ALA A C 10
ATOM 15923 O O . ALA A 1 93 ? 2.823 12.892 -2.405 1.00 0.00 93 ALA A O 10
ATOM 15930 N N . SER A 1 94 ? 1.711 14.812 -2.777 1.00 0.00 94 SER A N 10
ATOM 15931 C CA . SER A 1 94 ? 2.811 15.663 -2.338 1.00 0.00 94 SER A CA 10
ATOM 15932 C C . SER A 1 94 ? 2.988 15.585 -0.825 1.00 0.00 94 SER A C 10
ATOM 15933 O O . SER A 1 94 ? 4.086 15.788 -0.305 1.00 0.00 94 SER A O 10
ATOM 15941 N N . LYS A 1 95 ? 1.900 15.289 -0.123 1.00 0.00 95 LYS A N 10
ATOM 15942 C CA . LYS A 1 95 ? 1.933 15.182 1.331 1.00 0.00 95 LYS A CA 10
ATOM 15943 C C . LYS A 1 95 ? 2.724 13.953 1.769 1.00 0.00 95 LYS A C 10
ATOM 15944 O O . LYS A 1 95 ? 3.321 13.940 2.845 1.00 0.00 95 LYS A O 10
ATOM 15963 N N . ILE A 1 96 ? 2.725 12.925 0.927 1.00 0.00 96 ILE A N 10
ATOM 15964 C CA . ILE A 1 96 ? 3.446 11.694 1.226 1.00 0.00 96 ILE A CA 10
ATOM 15965 C C . ILE A 1 96 ? 4.888 11.768 0.737 1.00 0.00 96 ILE A C 10
ATOM 15966 O O . ILE A 1 96 ? 5.828 11.652 1.523 1.00 0.00 96 ILE A O 10
ATOM 15982 N N . ALA A 1 97 ? 5.056 11.964 -0.567 1.00 0.00 97 ALA A N 10
ATOM 15983 C CA . ALA A 1 97 ? 6.384 12.058 -1.161 1.00 0.00 97 ALA A CA 10
ATOM 15984 C C . ALA A 1 97 ? 7.316 12.894 -0.291 1.00 0.00 97 ALA A C 10
ATOM 15985 O O . ALA A 1 97 ? 8.486 12.556 -0.115 1.00 0.00 97 ALA A O 10
ATOM 15992 N N . ASN A 1 98 ? 6.790 13.988 0.250 1.00 0.00 98 ASN A N 10
ATOM 15993 C CA . ASN A 1 98 ? 7.577 14.874 1.101 1.00 0.00 98 ASN A CA 10
ATOM 15994 C C . ASN A 1 98 ? 7.739 14.284 2.498 1.00 0.00 98 ASN A C 10
ATOM 15995 O O . ASN A 1 98 ? 8.847 13.945 2.914 1.00 0.00 98 ASN A O 10
ATOM 16006 N N . GLU A 1 99 ? 6.627 14.164 3.217 1.00 0.00 99 GLU A N 10
ATOM 16007 C CA . GLU A 1 99 ? 6.647 13.614 4.568 1.00 0.00 99 GLU A CA 10
ATOM 16008 C C . GLU A 1 99 ? 7.638 12.458 4.670 1.00 0.00 99 GLU A C 10
ATOM 16009 O O . GLU A 1 99 ? 8.448 12.400 5.596 1.00 0.00 99 GLU A O 10
ATOM 16021 N N . LEU A 1 100 ? 7.567 11.539 3.714 1.00 0.00 100 LEU A N 10
ATOM 16022 C CA . LEU A 1 100 ? 8.457 10.383 3.695 1.00 0.00 100 LEU A CA 10
ATOM 16023 C C . LEU A 1 100 ? 9.847 10.759 4.197 1.00 0.00 100 LEU A C 10
ATOM 16024 O O . LEU A 1 100 ? 10.619 11.410 3.492 1.00 0.00 100 LEU A O 10
ATOM 16040 N N . LYS A 1 101 ? 10.162 10.342 5.418 1.00 0.00 101 LYS A N 10
ATOM 16041 C CA . LYS A 1 101 ? 11.461 10.631 6.014 1.00 0.00 101 LYS A CA 10
ATOM 16042 C C . LYS A 1 101 ? 12.513 9.635 5.536 1.00 0.00 101 LYS A C 10
ATOM 16043 O O . LYS A 1 101 ? 13.294 9.111 6.332 1.00 0.00 101 LYS A O 10
ATOM 16062 N N . LEU A 1 102 ? 12.528 9.378 4.233 1.00 0.00 102 LEU A N 10
ATOM 16063 C CA . LEU A 1 102 ? 13.486 8.446 3.648 1.00 0.00 102 LEU A CA 10
ATOM 16064 C C . LEU A 1 102 ? 14.772 9.163 3.251 1.00 0.00 102 LEU A C 10
ATOM 16065 O O . LEU A 1 102 ? 14.810 9.883 2.253 1.00 0.00 102 LEU A O 10
ATOM 16081 N N . GLY A 1 1 ? 8.353 24.347 -13.523 1.00 0.00 1 GLY A N 11
ATOM 16082 C CA . GLY A 1 1 ? 7.424 23.745 -14.461 1.00 0.00 1 GLY A CA 11
ATOM 16083 C C . GLY A 1 1 ? 8.121 23.168 -15.677 1.00 0.00 1 GLY A C 11
ATOM 16084 O O . GLY A 1 1 ? 8.789 23.888 -16.419 1.00 0.00 1 GLY A O 11
ATOM 16088 N N . SER A 1 2 ? 7.966 21.864 -15.882 1.00 0.00 2 SER A N 11
ATOM 16089 C CA . SER A 1 2 ? 8.590 21.189 -17.014 1.00 0.00 2 SER A CA 11
ATOM 16090 C C . SER A 1 2 ? 7.558 20.396 -17.810 1.00 0.00 2 SER A C 11
ATOM 16091 O O . SER A 1 2 ? 6.890 19.512 -17.274 1.00 0.00 2 SER A O 11
ATOM 16099 N N . SER A 1 3 ? 7.434 20.719 -19.093 1.00 0.00 3 SER A N 11
ATOM 16100 C CA . SER A 1 3 ? 6.481 20.041 -19.964 1.00 0.00 3 SER A CA 11
ATOM 16101 C C . SER A 1 3 ? 6.879 18.583 -20.173 1.00 0.00 3 SER A C 11
ATOM 16102 O O . SER A 1 3 ? 8.043 18.276 -20.425 1.00 0.00 3 SER A O 11
ATOM 16110 N N . GLY A 1 4 ? 5.901 17.688 -20.068 1.00 0.00 4 GLY A N 11
ATOM 16111 C CA . GLY A 1 4 ? 6.168 16.273 -20.248 1.00 0.00 4 GLY A CA 11
ATOM 16112 C C . GLY A 1 4 ? 4.916 15.427 -20.132 1.00 0.00 4 GLY A C 11
ATOM 16113 O O . GLY A 1 4 ? 3.822 15.951 -19.922 1.00 0.00 4 GLY A O 11
ATOM 16117 N N . SER A 1 5 ? 5.075 14.115 -20.270 1.00 0.00 5 SER A N 11
ATOM 16118 C CA . SER A 1 5 ? 3.947 13.194 -20.185 1.00 0.00 5 SER A CA 11
ATOM 16119 C C . SER A 1 5 ? 4.061 12.308 -18.948 1.00 0.00 5 SER A C 11
ATOM 16120 O O . SER A 1 5 ? 5.130 12.194 -18.349 1.00 0.00 5 SER A O 11
ATOM 16128 N N . SER A 1 6 ? 2.950 11.683 -18.571 1.00 0.00 6 SER A N 11
ATOM 16129 C CA . SER A 1 6 ? 2.923 10.810 -17.404 1.00 0.00 6 SER A CA 11
ATOM 16130 C C . SER A 1 6 ? 3.211 9.365 -17.800 1.00 0.00 6 SER A C 11
ATOM 16131 O O . SER A 1 6 ? 2.873 8.931 -18.900 1.00 0.00 6 SER A O 11
ATOM 16139 N N . GLY A 1 7 ? 3.840 8.624 -16.892 1.00 0.00 7 GLY A N 11
ATOM 16140 C CA . GLY A 1 7 ? 4.164 7.236 -17.164 1.00 0.00 7 GLY A CA 11
ATOM 16141 C C . GLY A 1 7 ? 2.929 6.372 -17.323 1.00 0.00 7 GLY A C 11
ATOM 16142 O O . GLY A 1 7 ? 1.997 6.456 -16.523 1.00 0.00 7 GLY A O 11
ATOM 16146 N N . ARG A 1 8 ? 2.920 5.540 -18.359 1.00 0.00 8 ARG A N 11
ATOM 16147 C CA . ARG A 1 8 ? 1.788 4.659 -18.623 1.00 0.00 8 ARG A CA 11
ATOM 16148 C C . ARG A 1 8 ? 2.123 3.218 -18.251 1.00 0.00 8 ARG A C 11
ATOM 16149 O O . ARG A 1 8 ? 1.327 2.529 -17.612 1.00 0.00 8 ARG A O 11
ATOM 16170 N N . PHE A 1 9 ? 3.306 2.767 -18.655 1.00 0.00 9 PHE A N 11
ATOM 16171 C CA . PHE A 1 9 ? 3.746 1.407 -18.366 1.00 0.00 9 PHE A CA 11
ATOM 16172 C C . PHE A 1 9 ? 4.864 1.406 -17.329 1.00 0.00 9 PHE A C 11
ATOM 16173 O O . PHE A 1 9 ? 4.925 0.531 -16.464 1.00 0.00 9 PHE A O 11
ATOM 16190 N N . THR A 1 10 ? 5.750 2.394 -17.420 1.00 0.00 10 THR A N 11
ATOM 16191 C CA . THR A 1 10 ? 6.867 2.507 -16.492 1.00 0.00 10 THR A CA 11
ATOM 16192 C C . THR A 1 10 ? 6.562 3.509 -15.384 1.00 0.00 10 THR A C 11
ATOM 16193 O O . THR A 1 10 ? 6.100 4.619 -15.648 1.00 0.00 10 THR A O 11
ATOM 16204 N N . TRP A 1 11 ? 6.824 3.110 -14.144 1.00 0.00 11 TRP A N 11
ATOM 16205 C CA . TRP A 1 11 ? 6.577 3.974 -12.996 1.00 0.00 11 TRP A CA 11
ATOM 16206 C C . TRP A 1 11 ? 7.671 5.029 -12.863 1.00 0.00 11 TRP A C 11
ATOM 16207 O O . TRP A 1 11 ? 8.784 4.730 -12.432 1.00 0.00 11 TRP A O 11
ATOM 16228 N N . SER A 1 12 ? 7.346 6.262 -13.236 1.00 0.00 12 SER A N 11
ATOM 16229 C CA . SER A 1 12 ? 8.303 7.360 -13.161 1.00 0.00 12 SER A CA 11
ATOM 16230 C C . SER A 1 12 ? 8.212 8.070 -11.814 1.00 0.00 12 SER A C 11
ATOM 16231 O O . SER A 1 12 ? 7.122 8.393 -11.343 1.00 0.00 12 SER A O 11
ATOM 16239 N N . MET A 1 13 ? 9.365 8.308 -11.198 1.00 0.00 13 MET A N 11
ATOM 16240 C CA . MET A 1 13 ? 9.416 8.981 -9.905 1.00 0.00 13 MET A CA 11
ATOM 16241 C C . MET A 1 13 ? 10.856 9.300 -9.515 1.00 0.00 13 MET A C 11
ATOM 16242 O O . MET A 1 13 ? 11.792 8.635 -9.958 1.00 0.00 13 MET A O 11
ATOM 16256 N N . LYS A 1 14 ? 11.026 10.322 -8.683 1.00 0.00 14 LYS A N 11
ATOM 16257 C CA . LYS A 1 14 ? 12.352 10.729 -8.232 1.00 0.00 14 LYS A CA 11
ATOM 16258 C C . LYS A 1 14 ? 12.630 10.213 -6.824 1.00 0.00 14 LYS A C 11
ATOM 16259 O O . LYS A 1 14 ? 13.764 9.871 -6.490 1.00 0.00 14 LYS A O 11
ATOM 16278 N N . THR A 1 15 ? 11.586 10.157 -6.002 1.00 0.00 15 THR A N 11
ATOM 16279 C CA . THR A 1 15 ? 11.718 9.682 -4.631 1.00 0.00 15 THR A CA 11
ATOM 16280 C C . THR A 1 15 ? 12.448 8.345 -4.580 1.00 0.00 15 THR A C 11
ATOM 16281 O O . THR A 1 15 ? 12.240 7.479 -5.430 1.00 0.00 15 THR A O 11
ATOM 16292 N N . THR A 1 16 ? 13.305 8.181 -3.577 1.00 0.00 16 THR A N 11
ATOM 16293 C CA . THR A 1 16 ? 14.067 6.949 -3.416 1.00 0.00 16 THR A CA 11
ATOM 16294 C C . THR A 1 16 ? 14.546 6.783 -1.978 1.00 0.00 16 THR A C 11
ATOM 16295 O O . THR A 1 16 ? 14.444 7.705 -1.169 1.00 0.00 16 THR A O 11
ATOM 16306 N N . SER A 1 17 ? 15.070 5.602 -1.667 1.00 0.00 17 SER A N 11
ATOM 16307 C CA . SER A 1 17 ? 15.562 5.314 -0.324 1.00 0.00 17 SER A CA 11
ATOM 16308 C C . SER A 1 17 ? 16.971 4.731 -0.376 1.00 0.00 17 SER A C 11
ATOM 16309 O O . SER A 1 17 ? 17.787 4.971 0.513 1.00 0.00 17 SER A O 11
ATOM 16317 N N . SER A 1 18 ? 17.248 3.962 -1.424 1.00 0.00 18 SER A N 11
ATOM 16318 C CA . SER A 1 18 ? 18.556 3.339 -1.591 1.00 0.00 18 SER A CA 11
ATOM 16319 C C . SER A 1 18 ? 18.848 2.372 -0.448 1.00 0.00 18 SER A C 11
ATOM 16320 O O . SER A 1 18 ? 19.939 2.377 0.120 1.00 0.00 18 SER A O 11
ATOM 16328 N N . MET A 1 19 ? 17.863 1.544 -0.117 1.00 0.00 19 MET A N 11
ATOM 16329 C CA . MET A 1 19 ? 18.014 0.570 0.958 1.00 0.00 19 MET A CA 11
ATOM 16330 C C . MET A 1 19 ? 16.972 -0.538 0.838 1.00 0.00 19 MET A C 11
ATOM 16331 O O . MET A 1 19 ? 16.037 -0.440 0.043 1.00 0.00 19 MET A O 11
ATOM 16345 N N . ASP A 1 20 ? 17.140 -1.590 1.631 1.00 0.00 20 ASP A N 11
ATOM 16346 C CA . ASP A 1 20 ? 16.213 -2.716 1.614 1.00 0.00 20 ASP A CA 11
ATOM 16347 C C . ASP A 1 20 ? 14.768 -2.231 1.667 1.00 0.00 20 ASP A C 11
ATOM 16348 O O . ASP A 1 20 ? 14.442 -1.245 2.327 1.00 0.00 20 ASP A O 11
ATOM 16357 N N . PRO A 1 21 ? 13.879 -2.940 0.954 1.00 0.00 21 PRO A N 11
ATOM 16358 C CA . PRO A 1 21 ? 12.454 -2.600 0.904 1.00 0.00 21 PRO A CA 11
ATOM 16359 C C . PRO A 1 21 ? 11.748 -2.863 2.229 1.00 0.00 21 PRO A C 11
ATOM 16360 O O . PRO A 1 21 ? 10.867 -2.104 2.635 1.00 0.00 21 PRO A O 11
ATOM 16371 N N . SER A 1 22 ? 12.140 -3.941 2.901 1.00 0.00 22 SER A N 11
ATOM 16372 C CA . SER A 1 22 ? 11.542 -4.305 4.180 1.00 0.00 22 SER A CA 11
ATOM 16373 C C . SER A 1 22 ? 11.542 -3.117 5.137 1.00 0.00 22 SER A C 11
ATOM 16374 O O . SER A 1 22 ? 10.721 -3.042 6.051 1.00 0.00 22 SER A O 11
ATOM 16382 N N . ASP A 1 23 ? 12.469 -2.191 4.920 1.00 0.00 23 ASP A N 11
ATOM 16383 C CA . ASP A 1 23 ? 12.577 -1.005 5.762 1.00 0.00 23 ASP A CA 11
ATOM 16384 C C . ASP A 1 23 ? 11.563 0.054 5.341 1.00 0.00 23 ASP A C 11
ATOM 16385 O O . ASP A 1 23 ? 10.862 0.623 6.178 1.00 0.00 23 ASP A O 11
ATOM 16394 N N . MET A 1 24 ? 11.492 0.315 4.040 1.00 0.00 24 MET A N 11
ATOM 16395 C CA . MET A 1 24 ? 10.563 1.306 3.509 1.00 0.00 24 MET A CA 11
ATOM 16396 C C . MET A 1 24 ? 9.158 1.083 4.057 1.00 0.00 24 MET A C 11
ATOM 16397 O O . MET A 1 24 ? 8.517 2.014 4.544 1.00 0.00 24 MET A O 11
ATOM 16411 N N . MET A 1 25 ? 8.685 -0.157 3.975 1.00 0.00 25 MET A N 11
ATOM 16412 C CA . MET A 1 25 ? 7.355 -0.501 4.464 1.00 0.00 25 MET A CA 11
ATOM 16413 C C . MET A 1 25 ? 7.104 0.116 5.836 1.00 0.00 25 MET A C 11
ATOM 16414 O O . MET A 1 25 ? 6.004 0.590 6.123 1.00 0.00 25 MET A O 11
ATOM 16428 N N . ARG A 1 26 ? 8.130 0.108 6.681 1.00 0.00 26 ARG A N 11
ATOM 16429 C CA . ARG A 1 26 ? 8.020 0.665 8.023 1.00 0.00 26 ARG A CA 11
ATOM 16430 C C . ARG A 1 26 ? 7.769 2.169 7.968 1.00 0.00 26 ARG A C 11
ATOM 16431 O O . ARG A 1 26 ? 6.721 2.649 8.400 1.00 0.00 26 ARG A O 11
ATOM 16452 N N . GLU A 1 27 ? 8.738 2.907 7.435 1.00 0.00 27 GLU A N 11
ATOM 16453 C CA . GLU A 1 27 ? 8.622 4.356 7.326 1.00 0.00 27 GLU A CA 11
ATOM 16454 C C . GLU A 1 27 ? 7.304 4.748 6.663 1.00 0.00 27 GLU A C 11
ATOM 16455 O O . GLU A 1 27 ? 6.577 5.606 7.164 1.00 0.00 27 GLU A O 11
ATOM 16467 N N . ILE A 1 28 ? 7.004 4.113 5.535 1.00 0.00 28 ILE A N 11
ATOM 16468 C CA . ILE A 1 28 ? 5.774 4.394 4.805 1.00 0.00 28 ILE A CA 11
ATOM 16469 C C . ILE A 1 28 ? 4.580 4.475 5.749 1.00 0.00 28 ILE A C 11
ATOM 16470 O O . ILE A 1 28 ? 3.893 5.495 5.812 1.00 0.00 28 ILE A O 11
ATOM 16486 N N . ARG A 1 29 ? 4.339 3.394 6.484 1.00 0.00 29 ARG A N 11
ATOM 16487 C CA . ARG A 1 29 ? 3.228 3.343 7.426 1.00 0.00 29 ARG A CA 11
ATOM 16488 C C . ARG A 1 29 ? 3.369 4.425 8.493 1.00 0.00 29 ARG A C 11
ATOM 16489 O O . ARG A 1 29 ? 2.427 5.169 8.767 1.00 0.00 29 ARG A O 11
ATOM 16510 N N . LYS A 1 30 ? 4.552 4.506 9.092 1.00 0.00 30 LYS A N 11
ATOM 16511 C CA . LYS A 1 30 ? 4.819 5.497 10.128 1.00 0.00 30 LYS A CA 11
ATOM 16512 C C . LYS A 1 30 ? 4.222 6.850 9.753 1.00 0.00 30 LYS A C 11
ATOM 16513 O O . LYS A 1 30 ? 3.488 7.454 10.535 1.00 0.00 30 LYS A O 11
ATOM 16532 N N . VAL A 1 31 ? 4.542 7.320 8.552 1.00 0.00 31 VAL A N 11
ATOM 16533 C CA . VAL A 1 31 ? 4.036 8.601 8.072 1.00 0.00 31 VAL A CA 11
ATOM 16534 C C . VAL A 1 31 ? 2.520 8.568 7.913 1.00 0.00 31 VAL A C 11
ATOM 16535 O O . VAL A 1 31 ? 1.805 9.384 8.496 1.00 0.00 31 VAL A O 11
ATOM 16548 N N . LEU A 1 32 ? 2.034 7.619 7.120 1.00 0.00 32 LEU A N 11
ATOM 16549 C CA . LEU A 1 32 ? 0.602 7.478 6.883 1.00 0.00 32 LEU A CA 11
ATOM 16550 C C . LEU A 1 32 ? -0.178 7.578 8.190 1.00 0.00 32 LEU A C 11
ATOM 16551 O O . LEU A 1 32 ? -1.052 8.431 8.340 1.00 0.00 32 LEU A O 11
ATOM 16567 N N . GLY A 1 33 ? 0.146 6.700 9.135 1.00 0.00 33 GLY A N 11
ATOM 16568 C CA . GLY A 1 33 ? -0.532 6.707 10.418 1.00 0.00 33 GLY A CA 11
ATOM 16569 C C . GLY A 1 33 ? -0.569 8.086 11.047 1.00 0.00 33 GLY A C 11
ATOM 16570 O O . GLY A 1 33 ? -1.539 8.447 11.712 1.00 0.00 33 GLY A O 11
ATOM 16574 N N . ALA A 1 34 ? 0.492 8.859 10.837 1.00 0.00 34 ALA A N 11
ATOM 16575 C CA . ALA A 1 34 ? 0.578 10.205 11.388 1.00 0.00 34 ALA A CA 11
ATOM 16576 C C . ALA A 1 34 ? -0.373 11.155 10.667 1.00 0.00 34 ALA A C 11
ATOM 16577 O O . ALA A 1 34 ? -0.957 12.048 11.280 1.00 0.00 34 ALA A O 11
ATOM 16584 N N . ASN A 1 35 ? -0.523 10.956 9.361 1.00 0.00 35 ASN A N 11
ATOM 16585 C CA . ASN A 1 35 ? -1.403 11.796 8.556 1.00 0.00 35 ASN A CA 11
ATOM 16586 C C . ASN A 1 35 ? -2.832 11.263 8.576 1.00 0.00 35 ASN A C 11
ATOM 16587 O O . ASN A 1 35 ? -3.561 11.374 7.591 1.00 0.00 35 ASN A O 11
ATOM 16598 N N . ASN A 1 36 ? -3.226 10.683 9.706 1.00 0.00 36 ASN A N 11
ATOM 16599 C CA . ASN A 1 36 ? -4.569 10.133 9.854 1.00 0.00 36 ASN A CA 11
ATOM 16600 C C . ASN A 1 36 ? -4.988 9.375 8.598 1.00 0.00 36 ASN A C 11
ATOM 16601 O O . ASN A 1 36 ? -6.147 9.429 8.187 1.00 0.00 36 ASN A O 11
ATOM 16612 N N . CYS A 1 37 ? -4.038 8.669 7.995 1.00 0.00 37 CYS A N 11
ATOM 16613 C CA . CYS A 1 37 ? -4.308 7.900 6.786 1.00 0.00 37 CYS A CA 11
ATOM 16614 C C . CYS A 1 37 ? -4.656 6.455 7.127 1.00 0.00 37 CYS A C 11
ATOM 16615 O O . CYS A 1 37 ? -4.332 5.967 8.209 1.00 0.00 37 CYS A O 11
ATOM 16623 N N . ASP A 1 38 ? -5.320 5.777 6.197 1.00 0.00 38 ASP A N 11
ATOM 16624 C CA . ASP A 1 38 ? -5.713 4.387 6.399 1.00 0.00 38 ASP A CA 11
ATOM 16625 C C . ASP A 1 38 ? -4.962 3.465 5.443 1.00 0.00 38 ASP A C 11
ATOM 16626 O O . ASP A 1 38 ? -5.157 3.522 4.229 1.00 0.00 38 ASP A O 11
ATOM 16635 N N . TYR A 1 39 ? -4.104 2.617 5.999 1.00 0.00 39 TYR A N 11
ATOM 16636 C CA . TYR A 1 39 ? -3.322 1.686 5.195 1.00 0.00 39 TYR A CA 11
ATOM 16637 C C . TYR A 1 39 ? -3.720 0.243 5.491 1.00 0.00 39 TYR A C 11
ATOM 16638 O O . TYR A 1 39 ? -3.977 -0.118 6.639 1.00 0.00 39 TYR A O 11
ATOM 16656 N N . GLU A 1 40 ? -3.769 -0.577 4.446 1.00 0.00 40 GLU A N 11
ATOM 16657 C CA . GLU A 1 40 ? -4.136 -1.980 4.593 1.00 0.00 40 GLU A CA 11
ATOM 16658 C C . GLU A 1 40 ? -3.220 -2.873 3.761 1.00 0.00 40 GLU A C 11
ATOM 16659 O O . GLU A 1 40 ? -2.656 -2.436 2.758 1.00 0.00 40 GLU A O 11
ATOM 16671 N N . GLN A 1 41 ? -3.077 -4.124 4.185 1.00 0.00 41 GLN A N 11
ATOM 16672 C CA . GLN A 1 41 ? -2.229 -5.078 3.480 1.00 0.00 41 GLN A CA 11
ATOM 16673 C C . GLN A 1 41 ? -2.868 -5.506 2.164 1.00 0.00 41 GLN A C 11
ATOM 16674 O O . GLN A 1 41 ? -3.914 -6.156 2.153 1.00 0.00 41 GLN A O 11
ATOM 16688 N N . ARG A 1 42 ? -2.234 -5.137 1.056 1.00 0.00 42 ARG A N 11
ATOM 16689 C CA . ARG A 1 42 ? -2.742 -5.482 -0.266 1.00 0.00 42 ARG A CA 11
ATOM 16690 C C . ARG A 1 42 ? -1.952 -6.641 -0.867 1.00 0.00 42 ARG A C 11
ATOM 16691 O O . ARG A 1 42 ? -2.453 -7.761 -0.963 1.00 0.00 42 ARG A O 11
ATOM 16712 N N . GLU A 1 43 ? -0.716 -6.363 -1.270 1.00 0.00 43 GLU A N 11
ATOM 16713 C CA . GLU A 1 43 ? 0.141 -7.383 -1.862 1.00 0.00 43 GLU A CA 11
ATOM 16714 C C . GLU A 1 43 ? 1.437 -7.532 -1.069 1.00 0.00 43 GLU A C 11
ATOM 16715 O O . GLU A 1 43 ? 1.619 -6.895 -0.032 1.00 0.00 43 GLU A O 11
ATOM 16727 N N . ARG A 1 44 ? 2.333 -8.379 -1.565 1.00 0.00 44 ARG A N 11
ATOM 16728 C CA . ARG A 1 44 ? 3.610 -8.614 -0.903 1.00 0.00 44 ARG A CA 11
ATOM 16729 C C . ARG A 1 44 ? 4.124 -7.338 -0.244 1.00 0.00 44 ARG A C 11
ATOM 16730 O O . ARG A 1 44 ? 4.257 -7.268 0.978 1.00 0.00 44 ARG A O 11
ATOM 16751 N N . PHE A 1 45 ? 4.411 -6.330 -1.061 1.00 0.00 45 PHE A N 11
ATOM 16752 C CA . PHE A 1 45 ? 4.912 -5.056 -0.557 1.00 0.00 45 PHE A CA 11
ATOM 16753 C C . PHE A 1 45 ? 3.978 -3.913 -0.946 1.00 0.00 45 PHE A C 11
ATOM 16754 O O . PHE A 1 45 ? 4.353 -2.741 -0.882 1.00 0.00 45 PHE A O 11
ATOM 16771 N N . LEU A 1 46 ? 2.762 -4.262 -1.349 1.00 0.00 46 LEU A N 11
ATOM 16772 C CA . LEU A 1 46 ? 1.773 -3.267 -1.749 1.00 0.00 46 LEU A CA 11
ATOM 16773 C C . LEU A 1 46 ? 0.771 -3.014 -0.628 1.00 0.00 46 LEU A C 11
ATOM 16774 O O . LEU A 1 46 ? 0.418 -3.925 0.122 1.00 0.00 46 LEU A O 11
ATOM 16790 N N . LEU A 1 47 ? 0.313 -1.772 -0.520 1.00 0.00 47 LEU A N 11
ATOM 16791 C CA . LEU A 1 47 ? -0.652 -1.398 0.508 1.00 0.00 47 LEU A CA 11
ATOM 16792 C C . LEU A 1 47 ? -1.736 -0.491 -0.065 1.00 0.00 47 LEU A C 11
ATOM 16793 O O . LEU A 1 47 ? -1.570 0.091 -1.138 1.00 0.00 47 LEU A O 11
ATOM 16809 N N . PHE A 1 48 ? -2.844 -0.372 0.658 1.00 0.00 48 PHE A N 11
ATOM 16810 C CA . PHE A 1 48 ? -3.955 0.466 0.222 1.00 0.00 48 PHE A CA 11
ATOM 16811 C C . PHE A 1 48 ? -4.063 1.719 1.086 1.00 0.00 48 PHE A C 11
ATOM 16812 O O . PHE A 1 48 ? -4.568 1.670 2.209 1.00 0.00 48 PHE A O 11
ATOM 16829 N N . CYS A 1 49 ? -3.585 2.839 0.556 1.00 0.00 49 CYS A N 11
ATOM 16830 C CA . CYS A 1 49 ? -3.626 4.106 1.279 1.00 0.00 49 CYS A CA 11
ATOM 16831 C C . CYS A 1 49 ? -4.929 4.848 1.001 1.00 0.00 49 CYS A C 11
ATOM 16832 O O . CYS A 1 49 ? -5.405 4.887 -0.133 1.00 0.00 49 CYS A O 11
ATOM 16840 N N . VAL A 1 50 ? -5.503 5.435 2.047 1.00 0.00 50 VAL A N 11
ATOM 16841 C CA . VAL A 1 50 ? -6.752 6.176 1.916 1.00 0.00 50 VAL A CA 11
ATOM 16842 C C . VAL A 1 50 ? -6.721 7.456 2.744 1.00 0.00 50 VAL A C 11
ATOM 16843 O O . VAL A 1 50 ? -6.327 7.444 3.910 1.00 0.00 50 VAL A O 11
ATOM 16856 N N . HIS A 1 51 ? -7.140 8.560 2.133 1.00 0.00 51 HIS A N 11
ATOM 16857 C CA . HIS A 1 51 ? -7.161 9.850 2.814 1.00 0.00 51 HIS A CA 11
ATOM 16858 C C . HIS A 1 51 ? -8.338 10.696 2.339 1.00 0.00 51 HIS A C 11
ATOM 16859 O O . HIS A 1 51 ? -8.741 10.620 1.179 1.00 0.00 51 HIS A O 11
ATOM 16874 N N . GLY A 1 52 ? -8.886 11.501 3.244 1.00 0.00 52 GLY A N 11
ATOM 16875 C CA . GLY A 1 52 ? -10.012 12.349 2.898 1.00 0.00 52 GLY A CA 11
ATOM 16876 C C . GLY A 1 52 ? -9.821 13.781 3.356 1.00 0.00 52 GLY A C 11
ATOM 16877 O O . GLY A 1 52 ? -10.494 14.240 4.279 1.00 0.00 52 GLY A O 11
ATOM 16881 N N . ASP A 1 53 ? -8.901 14.490 2.711 1.00 0.00 53 ASP A N 11
ATOM 16882 C CA . ASP A 1 53 ? -8.623 15.878 3.058 1.00 0.00 53 ASP A CA 11
ATOM 16883 C C . ASP A 1 53 ? -9.620 16.817 2.385 1.00 0.00 53 ASP A C 11
ATOM 16884 O O . ASP A 1 53 ? -9.234 17.803 1.759 1.00 0.00 53 ASP A O 11
ATOM 16893 N N . GLY A 1 54 ? -10.904 16.501 2.518 1.00 0.00 54 GLY A N 11
ATOM 16894 C CA . GLY A 1 54 ? -11.937 17.325 1.916 1.00 0.00 54 GLY A CA 11
ATOM 16895 C C . GLY A 1 54 ? -13.333 16.835 2.244 1.00 0.00 54 GLY A C 11
ATOM 16896 O O . GLY A 1 54 ? -13.722 16.780 3.411 1.00 0.00 54 GLY A O 11
ATOM 16900 N N . HIS A 1 55 ? -14.092 16.480 1.211 1.00 0.00 55 HIS A N 11
ATOM 16901 C CA . HIS A 1 55 ? -15.454 15.993 1.395 1.00 0.00 55 HIS A CA 11
ATOM 16902 C C . HIS A 1 55 ? -15.517 14.478 1.230 1.00 0.00 55 HIS A C 11
ATOM 16903 O O . HIS A 1 55 ? -14.544 13.848 0.816 1.00 0.00 55 HIS A O 11
ATOM 16918 N N . ALA A 1 56 ? -16.667 13.899 1.558 1.00 0.00 56 ALA A N 11
ATOM 16919 C CA . ALA A 1 56 ? -16.857 12.458 1.445 1.00 0.00 56 ALA A CA 11
ATOM 16920 C C . ALA A 1 56 ? -16.768 12.005 -0.008 1.00 0.00 56 ALA A C 11
ATOM 16921 O O . ALA A 1 56 ? -16.012 11.091 -0.337 1.00 0.00 56 ALA A O 11
ATOM 16928 N N . GLU A 1 57 ? -17.546 12.649 -0.873 1.00 0.00 57 GLU A N 11
ATOM 16929 C CA . GLU A 1 57 ? -17.555 12.310 -2.291 1.00 0.00 57 GLU A CA 11
ATOM 16930 C C . GLU A 1 57 ? -16.264 12.763 -2.967 1.00 0.00 57 GLU A C 11
ATOM 16931 O O . GLU A 1 57 ? -16.080 12.572 -4.168 1.00 0.00 57 GLU A O 11
ATOM 16943 N N . ASN A 1 58 ? -15.373 13.364 -2.185 1.00 0.00 58 ASN A N 11
ATOM 16944 C CA . ASN A 1 58 ? -14.099 13.846 -2.708 1.00 0.00 58 ASN A CA 11
ATOM 16945 C C . ASN A 1 58 ? -12.931 13.120 -2.048 1.00 0.00 58 ASN A C 11
ATOM 16946 O O . ASN A 1 58 ? -11.830 13.661 -1.942 1.00 0.00 58 ASN A O 11
ATOM 16957 N N . LEU A 1 59 ? -13.179 11.891 -1.607 1.00 0.00 59 LEU A N 11
ATOM 16958 C CA . LEU A 1 59 ? -12.147 11.089 -0.958 1.00 0.00 59 LEU A CA 11
ATOM 16959 C C . LEU A 1 59 ? -11.124 10.592 -1.974 1.00 0.00 59 LEU A C 11
ATOM 16960 O O . LEU A 1 59 ? -11.480 10.171 -3.075 1.00 0.00 59 LEU A O 11
ATOM 16976 N N . VAL A 1 60 ? -9.851 10.642 -1.597 1.00 0.00 60 VAL A N 11
ATOM 16977 C CA . VAL A 1 60 ? -8.775 10.194 -2.474 1.00 0.00 60 VAL A CA 11
ATOM 16978 C C . VAL A 1 60 ? -8.191 8.870 -1.994 1.00 0.00 60 VAL A C 11
ATOM 16979 O O . VAL A 1 60 ? -8.021 8.654 -0.794 1.00 0.00 60 VAL A O 11
ATOM 16992 N N . GLN A 1 61 ? -7.884 7.987 -2.939 1.00 0.00 61 GLN A N 11
ATOM 16993 C CA . GLN A 1 61 ? -7.318 6.684 -2.613 1.00 0.00 61 GLN A CA 11
ATOM 16994 C C . GLN A 1 61 ? -6.209 6.311 -3.591 1.00 0.00 61 GLN A C 11
ATOM 16995 O O . GLN A 1 61 ? -6.349 6.492 -4.800 1.00 0.00 61 GLN A O 11
ATOM 17009 N N . TRP A 1 62 ? -5.109 5.792 -3.059 1.00 0.00 62 TRP A N 11
ATOM 17010 C CA . TRP A 1 62 ? -3.975 5.394 -3.886 1.00 0.00 62 TRP A CA 11
ATOM 17011 C C . TRP A 1 62 ? -3.203 4.250 -3.237 1.00 0.00 62 TRP A C 11
ATOM 17012 O O . TRP A 1 62 ? -3.216 4.096 -2.017 1.00 0.00 62 TRP A O 11
ATOM 17033 N N . GLU A 1 63 ? -2.531 3.453 -4.062 1.00 0.00 63 GLU A N 11
ATOM 17034 C CA . GLU A 1 63 ? -1.754 2.323 -3.566 1.00 0.00 63 GLU A CA 11
ATOM 17035 C C . GLU A 1 63 ? -0.293 2.713 -3.366 1.00 0.00 63 GLU A C 11
ATOM 17036 O O . GLU A 1 63 ? 0.123 3.811 -3.735 1.00 0.00 63 GLU A O 11
ATOM 17048 N N . MET A 1 64 ? 0.481 1.806 -2.779 1.00 0.00 64 MET A N 11
ATOM 17049 C CA . MET A 1 64 ? 1.896 2.056 -2.530 1.00 0.00 64 MET A CA 11
ATOM 17050 C C . MET A 1 64 ? 2.673 0.745 -2.448 1.00 0.00 64 MET A C 11
ATOM 17051 O O . MET A 1 64 ? 2.371 -0.114 -1.621 1.00 0.00 64 MET A O 11
ATOM 17065 N N . GLU A 1 65 ? 3.673 0.600 -3.312 1.00 0.00 65 GLU A N 11
ATOM 17066 C CA . GLU A 1 65 ? 4.491 -0.607 -3.336 1.00 0.00 65 GLU A CA 11
ATOM 17067 C C . GLU A 1 65 ? 5.972 -0.257 -3.450 1.00 0.00 65 GLU A C 11
ATOM 17068 O O . GLU A 1 65 ? 6.341 0.743 -4.066 1.00 0.00 65 GLU A O 11
ATOM 17080 N N . VAL A 1 66 ? 6.818 -1.089 -2.850 1.00 0.00 66 VAL A N 11
ATOM 17081 C CA . VAL A 1 66 ? 8.259 -0.870 -2.884 1.00 0.00 66 VAL A CA 11
ATOM 17082 C C . VAL A 1 66 ? 8.932 -1.794 -3.892 1.00 0.00 66 VAL A C 11
ATOM 17083 O O . VAL A 1 66 ? 8.914 -3.016 -3.738 1.00 0.00 66 VAL A O 11
ATOM 17096 N N . CYS A 1 67 ? 9.525 -1.203 -4.923 1.00 0.00 67 CYS A N 11
ATOM 17097 C CA . CYS A 1 67 ? 10.205 -1.974 -5.959 1.00 0.00 67 CYS A CA 11
ATOM 17098 C C . CYS A 1 67 ? 11.536 -1.329 -6.331 1.00 0.00 67 CYS A C 11
ATOM 17099 O O . CYS A 1 67 ? 11.707 -0.116 -6.207 1.00 0.00 67 CYS A O 11
ATOM 17107 N N . LYS A 1 68 ? 12.477 -2.148 -6.788 1.00 0.00 68 LYS A N 11
ATOM 17108 C CA . LYS A 1 68 ? 13.794 -1.658 -7.179 1.00 0.00 68 LYS A CA 11
ATOM 17109 C C . LYS A 1 68 ? 13.815 -1.271 -8.654 1.00 0.00 68 LYS A C 11
ATOM 17110 O O . LYS A 1 68 ? 13.170 -1.914 -9.484 1.00 0.00 68 LYS A O 11
ATOM 17129 N N . LEU A 1 69 ? 14.560 -0.220 -8.975 1.00 0.00 69 LEU A N 11
ATOM 17130 C CA . LEU A 1 69 ? 14.666 0.252 -10.351 1.00 0.00 69 LEU A CA 11
ATOM 17131 C C . LEU A 1 69 ? 15.974 -0.210 -10.986 1.00 0.00 69 LEU A C 11
ATOM 17132 O O . LEU A 1 69 ? 17.048 -0.119 -10.390 1.00 0.00 69 LEU A O 11
ATOM 17148 N N . PRO A 1 70 ? 15.885 -0.716 -12.225 1.00 0.00 70 PRO A N 11
ATOM 17149 C CA . PRO A 1 70 ? 17.052 -1.199 -12.968 1.00 0.00 70 PRO A CA 11
ATOM 17150 C C . PRO A 1 70 ? 17.980 -0.065 -13.392 1.00 0.00 70 PRO A C 11
ATOM 17151 O O . PRO A 1 70 ? 19.201 -0.172 -13.274 1.00 0.00 70 PRO A O 11
ATOM 17162 N N . ARG A 1 71 ? 17.393 1.020 -13.885 1.00 0.00 71 ARG A N 11
ATOM 17163 C CA . ARG A 1 71 ? 18.167 2.173 -14.328 1.00 0.00 71 ARG A CA 11
ATOM 17164 C C . ARG A 1 71 ? 18.848 2.857 -13.145 1.00 0.00 71 ARG A C 11
ATOM 17165 O O . ARG A 1 71 ? 19.808 3.609 -13.317 1.00 0.00 71 ARG A O 11
ATOM 17186 N N . LEU A 1 72 ? 18.344 2.591 -11.945 1.00 0.00 72 LEU A N 11
ATOM 17187 C CA . LEU A 1 72 ? 18.903 3.180 -10.733 1.00 0.00 72 LEU A CA 11
ATOM 17188 C C . LEU A 1 72 ? 19.497 2.105 -9.828 1.00 0.00 72 LEU A C 11
ATOM 17189 O O . LEU A 1 72 ? 19.145 0.930 -9.931 1.00 0.00 72 LEU A O 11
ATOM 17205 N N . SER A 1 73 ? 20.398 2.517 -8.942 1.00 0.00 73 SER A N 11
ATOM 17206 C CA . SER A 1 73 ? 21.042 1.589 -8.020 1.00 0.00 73 SER A CA 11
ATOM 17207 C C . SER A 1 73 ? 20.403 1.666 -6.636 1.00 0.00 73 SER A C 11
ATOM 17208 O O . SER A 1 73 ? 21.074 1.486 -5.619 1.00 0.00 73 SER A O 11
ATOM 17216 N N . LEU A 1 74 ? 19.103 1.936 -6.607 1.00 0.00 74 LEU A N 11
ATOM 17217 C CA . LEU A 1 74 ? 18.371 2.038 -5.349 1.00 0.00 74 LEU A CA 11
ATOM 17218 C C . LEU A 1 74 ? 16.926 1.582 -5.521 1.00 0.00 74 LEU A C 11
ATOM 17219 O O . LEU A 1 74 ? 16.536 1.110 -6.588 1.00 0.00 74 LEU A O 11
ATOM 17235 N N . ASN A 1 75 ? 16.135 1.728 -4.463 1.00 0.00 75 ASN A N 11
ATOM 17236 C CA . ASN A 1 75 ? 14.731 1.333 -4.498 1.00 0.00 75 ASN A CA 11
ATOM 17237 C C . ASN A 1 75 ? 13.831 2.542 -4.732 1.00 0.00 75 ASN A C 11
ATOM 17238 O O . ASN A 1 75 ? 14.271 3.686 -4.630 1.00 0.00 75 ASN A O 11
ATOM 17249 N N . GLY A 1 76 ? 12.566 2.279 -5.047 1.00 0.00 76 GLY A N 11
ATOM 17250 C CA . GLY A 1 76 ? 11.623 3.355 -5.291 1.00 0.00 76 GLY A CA 11
ATOM 17251 C C . GLY A 1 76 ? 10.201 2.972 -4.932 1.00 0.00 76 GLY A C 11
ATOM 17252 O O . GLY A 1 76 ? 9.793 1.826 -5.118 1.00 0.00 76 GLY A O 11
ATOM 17256 N N . VAL A 1 77 ? 9.444 3.934 -4.413 1.00 0.00 77 VAL A N 11
ATOM 17257 C CA . VAL A 1 77 ? 8.060 3.692 -4.026 1.00 0.00 77 VAL A CA 11
ATOM 17258 C C . VAL A 1 77 ? 7.123 3.830 -5.221 1.00 0.00 77 VAL A C 11
ATOM 17259 O O . VAL A 1 77 ? 7.454 4.482 -6.211 1.00 0.00 77 VAL A O 11
ATOM 17272 N N . ARG A 1 78 ? 5.951 3.211 -5.121 1.00 0.00 78 ARG A N 11
ATOM 17273 C CA . ARG A 1 78 ? 4.965 3.263 -6.194 1.00 0.00 78 ARG A CA 11
ATOM 17274 C C . ARG A 1 78 ? 3.766 4.115 -5.790 1.00 0.00 78 ARG A C 11
ATOM 17275 O O . ARG A 1 78 ? 3.423 4.203 -4.611 1.00 0.00 78 ARG A O 11
ATOM 17296 N N . PHE A 1 79 ? 3.132 4.742 -6.776 1.00 0.00 79 PHE A N 11
ATOM 17297 C CA . PHE A 1 79 ? 1.972 5.588 -6.523 1.00 0.00 79 PHE A CA 11
ATOM 17298 C C . PHE A 1 79 ? 0.900 5.375 -7.587 1.00 0.00 79 PHE A C 11
ATOM 17299 O O . PHE A 1 79 ? 1.040 5.824 -8.725 1.00 0.00 79 PHE A O 11
ATOM 17316 N N . LYS A 1 80 ? -0.171 4.685 -7.210 1.00 0.00 80 LYS A N 11
ATOM 17317 C CA . LYS A 1 80 ? -1.268 4.410 -8.130 1.00 0.00 80 LYS A CA 11
ATOM 17318 C C . LYS A 1 80 ? -2.548 5.101 -7.671 1.00 0.00 80 LYS A C 11
ATOM 17319 O O . LYS A 1 80 ? -3.092 4.782 -6.614 1.00 0.00 80 LYS A O 11
ATOM 17338 N N . ARG A 1 81 ? -3.026 6.046 -8.474 1.00 0.00 81 ARG A N 11
ATOM 17339 C CA . ARG A 1 81 ? -4.242 6.781 -8.150 1.00 0.00 81 ARG A CA 11
ATOM 17340 C C . ARG A 1 81 ? -5.479 5.927 -8.412 1.00 0.00 81 ARG A C 11
ATOM 17341 O O . ARG A 1 81 ? -5.758 5.555 -9.552 1.00 0.00 81 ARG A O 11
ATOM 17362 N N . ILE A 1 82 ? -6.216 5.621 -7.350 1.00 0.00 82 ILE A N 11
ATOM 17363 C CA . ILE A 1 82 ? -7.423 4.811 -7.466 1.00 0.00 82 ILE A CA 11
ATOM 17364 C C . ILE A 1 82 ? -8.643 5.681 -7.750 1.00 0.00 82 ILE A C 11
ATOM 17365 O O . ILE A 1 82 ? -9.346 5.478 -8.740 1.00 0.00 82 ILE A O 11
ATOM 17381 N N . SER A 1 83 ? -8.887 6.652 -6.876 1.00 0.00 83 SER A N 11
ATOM 17382 C CA . SER A 1 83 ? -10.023 7.553 -7.032 1.00 0.00 83 SER A CA 11
ATOM 17383 C C . SER A 1 83 ? -9.569 9.009 -7.013 1.00 0.00 83 SER A C 11
ATOM 17384 O O . SER A 1 83 ? -8.379 9.298 -6.900 1.00 0.00 83 SER A O 11
ATOM 17392 N N . GLY A 1 84 ? -10.528 9.923 -7.125 1.00 0.00 84 GLY A N 11
ATOM 17393 C CA . GLY A 1 84 ? -10.208 11.339 -7.119 1.00 0.00 84 GLY A CA 11
ATOM 17394 C C . GLY A 1 84 ? -9.644 11.811 -8.444 1.00 0.00 84 GLY A C 11
ATOM 17395 O O . GLY A 1 84 ? -9.273 11.002 -9.294 1.00 0.00 84 GLY A O 11
ATOM 17399 N N . THR A 1 85 ? -9.579 13.127 -8.623 1.00 0.00 85 THR A N 11
ATOM 17400 C CA . THR A 1 85 ? -9.060 13.707 -9.855 1.00 0.00 85 THR A CA 11
ATOM 17401 C C . THR A 1 85 ? -7.557 13.947 -9.758 1.00 0.00 85 THR A C 11
ATOM 17402 O O . THR A 1 85 ? -6.931 13.626 -8.748 1.00 0.00 85 THR A O 11
ATOM 17413 N N . SER A 1 86 ? -6.985 14.515 -10.815 1.00 0.00 86 SER A N 11
ATOM 17414 C CA . SER A 1 86 ? -5.554 14.796 -10.850 1.00 0.00 86 SER A CA 11
ATOM 17415 C C . SER A 1 86 ? -5.148 15.694 -9.685 1.00 0.00 86 SER A C 11
ATOM 17416 O O . SER A 1 86 ? -4.223 15.378 -8.937 1.00 0.00 86 SER A O 11
ATOM 17424 N N . ILE A 1 87 ? -5.847 16.815 -9.539 1.00 0.00 87 ILE A N 11
ATOM 17425 C CA . ILE A 1 87 ? -5.560 17.759 -8.466 1.00 0.00 87 ILE A CA 11
ATOM 17426 C C . ILE A 1 87 ? -5.689 17.093 -7.100 1.00 0.00 87 ILE A C 11
ATOM 17427 O O . ILE A 1 87 ? -4.701 16.921 -6.387 1.00 0.00 87 ILE A O 11
ATOM 17443 N N . ALA A 1 88 ? -6.913 16.719 -6.743 1.00 0.00 88 ALA A N 11
ATOM 17444 C CA . ALA A 1 88 ? -7.170 16.068 -5.464 1.00 0.00 88 ALA A CA 11
ATOM 17445 C C . ALA A 1 88 ? -6.198 14.918 -5.228 1.00 0.00 88 ALA A C 11
ATOM 17446 O O . ALA A 1 88 ? -5.912 14.558 -4.086 1.00 0.00 88 ALA A O 11
ATOM 17453 N N . PHE A 1 89 ? -5.693 14.343 -6.315 1.00 0.00 89 PHE A N 11
ATOM 17454 C CA . PHE A 1 89 ? -4.753 13.231 -6.226 1.00 0.00 89 PHE A CA 11
ATOM 17455 C C . PHE A 1 89 ? -3.382 13.714 -5.761 1.00 0.00 89 PHE A C 11
ATOM 17456 O O . PHE A 1 89 ? -2.956 13.426 -4.643 1.00 0.00 89 PHE A O 11
ATOM 17473 N N . LYS A 1 90 ? -2.695 14.449 -6.629 1.00 0.00 90 LYS A N 11
ATOM 17474 C CA . LYS A 1 90 ? -1.373 14.974 -6.310 1.00 0.00 90 LYS A CA 11
ATOM 17475 C C . LYS A 1 90 ? -1.403 15.771 -5.009 1.00 0.00 90 LYS A C 11
ATOM 17476 O O . LYS A 1 90 ? -0.408 15.837 -4.288 1.00 0.00 90 LYS A O 11
ATOM 17495 N N . ASN A 1 91 ? -2.550 16.373 -4.716 1.00 0.00 91 ASN A N 11
ATOM 17496 C CA . ASN A 1 91 ? -2.710 17.165 -3.502 1.00 0.00 91 ASN A CA 11
ATOM 17497 C C . ASN A 1 91 ? -2.216 16.394 -2.281 1.00 0.00 91 ASN A C 11
ATOM 17498 O O . ASN A 1 91 ? -1.470 16.926 -1.459 1.00 0.00 91 ASN A O 11
ATOM 17509 N N . ILE A 1 92 ? -2.638 15.139 -2.171 1.00 0.00 92 ILE A N 11
ATOM 17510 C CA . ILE A 1 92 ? -2.238 14.294 -1.052 1.00 0.00 92 ILE A CA 11
ATOM 17511 C C . ILE A 1 92 ? -1.019 13.450 -1.409 1.00 0.00 92 ILE A C 11
ATOM 17512 O O . ILE A 1 92 ? -0.333 12.930 -0.530 1.00 0.00 92 ILE A O 11
ATOM 17528 N N . ALA A 1 93 ? -0.755 13.321 -2.705 1.00 0.00 93 ALA A N 11
ATOM 17529 C CA . ALA A 1 93 ? 0.384 12.543 -3.178 1.00 0.00 93 ALA A CA 11
ATOM 17530 C C . ALA A 1 93 ? 1.701 13.222 -2.816 1.00 0.00 93 ALA A C 11
ATOM 17531 O O . ALA A 1 93 ? 2.674 12.558 -2.458 1.00 0.00 93 ALA A O 11
ATOM 17538 N N . SER A 1 94 ? 1.724 14.547 -2.911 1.00 0.00 94 SER A N 11
ATOM 17539 C CA . SER A 1 94 ? 2.923 15.315 -2.598 1.00 0.00 94 SER A CA 11
ATOM 17540 C C . SER A 1 94 ? 3.286 15.177 -1.122 1.00 0.00 94 SER A C 11
ATOM 17541 O O . SER A 1 94 ? 4.459 15.050 -0.768 1.00 0.00 94 SER A O 11
ATOM 17549 N N . LYS A 1 95 ? 2.272 15.202 -0.265 1.00 0.00 95 LYS A N 11
ATOM 17550 C CA . LYS A 1 95 ? 2.481 15.079 1.173 1.00 0.00 95 LYS A CA 11
ATOM 17551 C C . LYS A 1 95 ? 3.261 13.810 1.502 1.00 0.00 95 LYS A C 11
ATOM 17552 O O . LYS A 1 95 ? 4.186 13.833 2.314 1.00 0.00 95 LYS A O 11
ATOM 17571 N N . ILE A 1 96 ? 2.882 12.707 0.867 1.00 0.00 96 ILE A N 11
ATOM 17572 C CA . ILE A 1 96 ? 3.548 11.430 1.091 1.00 0.00 96 ILE A CA 11
ATOM 17573 C C . ILE A 1 96 ? 4.949 11.427 0.488 1.00 0.00 96 ILE A C 11
ATOM 17574 O O . ILE A 1 96 ? 5.934 11.183 1.183 1.00 0.00 96 ILE A O 11
ATOM 17590 N N . ALA A 1 97 ? 5.029 11.702 -0.810 1.00 0.00 97 ALA A N 11
ATOM 17591 C CA . ALA A 1 97 ? 6.309 11.735 -1.506 1.00 0.00 97 ALA A CA 11
ATOM 17592 C C . ALA A 1 97 ? 7.300 12.647 -0.790 1.00 0.00 97 ALA A C 11
ATOM 17593 O O . ALA A 1 97 ? 8.512 12.506 -0.946 1.00 0.00 97 ALA A O 11
ATOM 17600 N N . ASN A 1 98 ? 6.775 13.583 -0.005 1.00 0.00 98 ASN A N 11
ATOM 17601 C CA . ASN A 1 98 ? 7.614 14.519 0.734 1.00 0.00 98 ASN A CA 11
ATOM 17602 C C . ASN A 1 98 ? 7.907 13.996 2.137 1.00 0.00 98 ASN A C 11
ATOM 17603 O O . ASN A 1 98 ? 9.030 13.591 2.436 1.00 0.00 98 ASN A O 11
ATOM 17614 N N . GLU A 1 99 ? 6.889 14.009 2.992 1.00 0.00 99 GLU A N 11
ATOM 17615 C CA . GLU A 1 99 ? 7.039 13.536 4.363 1.00 0.00 99 GLU A CA 11
ATOM 17616 C C . GLU A 1 99 ? 7.959 12.320 4.422 1.00 0.00 99 GLU A C 11
ATOM 17617 O O . GLU A 1 99 ? 8.643 12.093 5.421 1.00 0.00 99 GLU A O 11
ATOM 17629 N N . LEU A 1 100 ? 7.970 11.541 3.346 1.00 0.00 100 LEU A N 11
ATOM 17630 C CA . LEU A 1 100 ? 8.806 10.348 3.275 1.00 0.00 100 LEU A CA 11
ATOM 17631 C C . LEU A 1 100 ? 10.284 10.711 3.377 1.00 0.00 100 LEU A C 11
ATOM 17632 O O . LEU A 1 100 ? 10.872 11.235 2.431 1.00 0.00 100 LEU A O 11
ATOM 17648 N N . LYS A 1 101 ? 10.879 10.426 4.530 1.00 0.00 101 LYS A N 11
ATOM 17649 C CA . LYS A 1 101 ? 12.290 10.718 4.756 1.00 0.00 101 LYS A CA 11
ATOM 17650 C C . LYS A 1 101 ? 13.164 9.541 4.335 1.00 0.00 101 LYS A C 11
ATOM 17651 O O . LYS A 1 101 ? 14.076 9.141 5.059 1.00 0.00 101 LYS A O 11
ATOM 17670 N N . LEU A 1 102 ? 12.881 8.991 3.159 1.00 0.00 102 LEU A N 11
ATOM 17671 C CA . LEU A 1 102 ? 13.642 7.860 2.640 1.00 0.00 102 LEU A CA 11
ATOM 17672 C C . LEU A 1 102 ? 14.890 8.337 1.904 1.00 0.00 102 LEU A C 11
ATOM 17673 O O . LEU A 1 102 ? 15.168 9.534 1.843 1.00 0.00 102 LEU A O 11
ATOM 17689 N N . GLY A 1 1 ? 11.869 15.247 -26.853 1.00 0.00 1 GLY A N 12
ATOM 17690 C CA . GLY A 1 1 ? 12.162 13.978 -27.493 1.00 0.00 1 GLY A CA 12
ATOM 17691 C C . GLY A 1 1 ? 10.956 13.394 -28.201 1.00 0.00 1 GLY A C 12
ATOM 17692 O O . GLY A 1 1 ? 11.074 12.859 -29.303 1.00 0.00 1 GLY A O 12
ATOM 17696 N N . SER A 1 2 ? 9.793 13.496 -27.567 1.00 0.00 2 SER A N 12
ATOM 17697 C CA . SER A 1 2 ? 8.560 12.969 -28.141 1.00 0.00 2 SER A CA 12
ATOM 17698 C C . SER A 1 2 ? 7.532 14.079 -28.334 1.00 0.00 2 SER A C 12
ATOM 17699 O O . SER A 1 2 ? 7.538 15.078 -27.615 1.00 0.00 2 SER A O 12
ATOM 17707 N N . SER A 1 3 ? 6.650 13.897 -29.312 1.00 0.00 3 SER A N 12
ATOM 17708 C CA . SER A 1 3 ? 5.617 14.884 -29.604 1.00 0.00 3 SER A CA 12
ATOM 17709 C C . SER A 1 3 ? 4.913 15.328 -28.325 1.00 0.00 3 SER A C 12
ATOM 17710 O O . SER A 1 3 ? 4.793 14.561 -27.371 1.00 0.00 3 SER A O 12
ATOM 17718 N N . GLY A 1 4 ? 4.449 16.574 -28.315 1.00 0.00 4 GLY A N 12
ATOM 17719 C CA . GLY A 1 4 ? 3.763 17.100 -27.149 1.00 0.00 4 GLY A CA 12
ATOM 17720 C C . GLY A 1 4 ? 2.506 16.321 -26.816 1.00 0.00 4 GLY A C 12
ATOM 17721 O O . GLY A 1 4 ? 1.455 16.537 -27.420 1.00 0.00 4 GLY A O 12
ATOM 17725 N N . SER A 1 5 ? 2.614 15.412 -25.853 1.00 0.00 5 SER A N 12
ATOM 17726 C CA . SER A 1 5 ? 1.478 14.594 -25.444 1.00 0.00 5 SER A CA 12
ATOM 17727 C C . SER A 1 5 ? 0.925 15.064 -24.102 1.00 0.00 5 SER A C 12
ATOM 17728 O O . SER A 1 5 ? 1.680 15.369 -23.179 1.00 0.00 5 SER A O 12
ATOM 17736 N N . SER A 1 6 ? -0.399 15.121 -24.002 1.00 0.00 6 SER A N 12
ATOM 17737 C CA . SER A 1 6 ? -1.055 15.558 -22.775 1.00 0.00 6 SER A CA 12
ATOM 17738 C C . SER A 1 6 ? -0.918 14.504 -21.681 1.00 0.00 6 SER A C 12
ATOM 17739 O O . SER A 1 6 ? -0.409 14.782 -20.596 1.00 0.00 6 SER A O 12
ATOM 17747 N N . GLY A 1 7 ? -1.376 13.291 -21.975 1.00 0.00 7 GLY A N 12
ATOM 17748 C CA . GLY A 1 7 ? -1.296 12.213 -21.006 1.00 0.00 7 GLY A CA 12
ATOM 17749 C C . GLY A 1 7 ? 0.112 11.674 -20.854 1.00 0.00 7 GLY A C 12
ATOM 17750 O O . GLY A 1 7 ? 0.933 11.799 -21.763 1.00 0.00 7 GLY A O 12
ATOM 17754 N N . ARG A 1 8 ? 0.393 11.073 -19.702 1.00 0.00 8 ARG A N 12
ATOM 17755 C CA . ARG A 1 8 ? 1.713 10.516 -19.433 1.00 0.00 8 ARG A CA 12
ATOM 17756 C C . ARG A 1 8 ? 1.678 8.991 -19.472 1.00 0.00 8 ARG A C 12
ATOM 17757 O O . ARG A 1 8 ? 0.921 8.359 -18.735 1.00 0.00 8 ARG A O 12
ATOM 17778 N N . PHE A 1 9 ? 2.501 8.407 -20.336 1.00 0.00 9 PHE A N 12
ATOM 17779 C CA . PHE A 1 9 ? 2.563 6.956 -20.472 1.00 0.00 9 PHE A CA 12
ATOM 17780 C C . PHE A 1 9 ? 3.770 6.391 -19.728 1.00 0.00 9 PHE A C 12
ATOM 17781 O O . PHE A 1 9 ? 4.535 5.596 -20.274 1.00 0.00 9 PHE A O 12
ATOM 17798 N N . THR A 1 10 ? 3.935 6.809 -18.476 1.00 0.00 10 THR A N 12
ATOM 17799 C CA . THR A 1 10 ? 5.048 6.347 -17.657 1.00 0.00 10 THR A CA 12
ATOM 17800 C C . THR A 1 10 ? 4.617 6.142 -16.209 1.00 0.00 10 THR A C 12
ATOM 17801 O O . THR A 1 10 ? 3.659 6.759 -15.744 1.00 0.00 10 THR A O 12
ATOM 17812 N N . TRP A 1 11 ? 5.331 5.274 -15.502 1.00 0.00 11 TRP A N 12
ATOM 17813 C CA . TRP A 1 11 ? 5.022 4.989 -14.105 1.00 0.00 11 TRP A CA 12
ATOM 17814 C C . TRP A 1 11 ? 6.234 5.244 -13.216 1.00 0.00 11 TRP A C 12
ATOM 17815 O O . TRP A 1 11 ? 6.970 4.319 -12.874 1.00 0.00 11 TRP A O 12
ATOM 17836 N N . SER A 1 12 ? 6.436 6.505 -12.846 1.00 0.00 12 SER A N 12
ATOM 17837 C CA . SER A 1 12 ? 7.562 6.882 -12.000 1.00 0.00 12 SER A CA 12
ATOM 17838 C C . SER A 1 12 ? 7.392 8.303 -11.472 1.00 0.00 12 SER A C 12
ATOM 17839 O O . SER A 1 12 ? 6.609 9.087 -12.008 1.00 0.00 12 SER A O 12
ATOM 17847 N N . MET A 1 13 ? 8.132 8.628 -10.417 1.00 0.00 13 MET A N 12
ATOM 17848 C CA . MET A 1 13 ? 8.066 9.955 -9.816 1.00 0.00 13 MET A CA 12
ATOM 17849 C C . MET A 1 13 ? 9.460 10.462 -9.463 1.00 0.00 13 MET A C 12
ATOM 17850 O O . MET A 1 13 ? 10.450 9.747 -9.618 1.00 0.00 13 MET A O 12
ATOM 17864 N N . LYS A 1 14 ? 9.531 11.701 -8.987 1.00 0.00 14 LYS A N 12
ATOM 17865 C CA . LYS A 1 14 ? 10.803 12.304 -8.610 1.00 0.00 14 LYS A CA 12
ATOM 17866 C C . LYS A 1 14 ? 11.141 11.999 -7.154 1.00 0.00 14 LYS A C 12
ATOM 17867 O O . LYS A 1 14 ? 11.364 12.907 -6.353 1.00 0.00 14 LYS A O 12
ATOM 17886 N N . THR A 1 15 ? 11.178 10.713 -6.817 1.00 0.00 15 THR A N 12
ATOM 17887 C CA . THR A 1 15 ? 11.488 10.288 -5.458 1.00 0.00 15 THR A CA 12
ATOM 17888 C C . THR A 1 15 ? 12.178 8.929 -5.451 1.00 0.00 15 THR A C 12
ATOM 17889 O O . THR A 1 15 ? 11.718 7.983 -6.091 1.00 0.00 15 THR A O 12
ATOM 17900 N N . THR A 1 16 ? 13.287 8.837 -4.723 1.00 0.00 16 THR A N 12
ATOM 17901 C CA . THR A 1 16 ? 14.042 7.593 -4.634 1.00 0.00 16 THR A CA 12
ATOM 17902 C C . THR A 1 16 ? 14.545 7.356 -3.214 1.00 0.00 16 THR A C 12
ATOM 17903 O O . THR A 1 16 ? 14.696 8.296 -2.434 1.00 0.00 16 THR A O 12
ATOM 17914 N N . SER A 1 17 ? 14.803 6.094 -2.886 1.00 0.00 17 SER A N 12
ATOM 17915 C CA . SER A 1 17 ? 15.286 5.734 -1.558 1.00 0.00 17 SER A CA 12
ATOM 17916 C C . SER A 1 17 ? 16.426 4.724 -1.651 1.00 0.00 17 SER A C 12
ATOM 17917 O O . SER A 1 17 ? 16.345 3.746 -2.394 1.00 0.00 17 SER A O 12
ATOM 17925 N N . SER A 1 18 ? 17.489 4.969 -0.891 1.00 0.00 18 SER A N 12
ATOM 17926 C CA . SER A 1 18 ? 18.648 4.085 -0.890 1.00 0.00 18 SER A CA 12
ATOM 17927 C C . SER A 1 18 ? 18.745 3.319 0.426 1.00 0.00 18 SER A C 12
ATOM 17928 O O . SER A 1 18 ? 19.487 3.706 1.329 1.00 0.00 18 SER A O 12
ATOM 17936 N N . MET A 1 19 ? 17.990 2.230 0.527 1.00 0.00 19 MET A N 12
ATOM 17937 C CA . MET A 1 19 ? 17.991 1.409 1.732 1.00 0.00 19 MET A CA 12
ATOM 17938 C C . MET A 1 19 ? 17.172 0.138 1.525 1.00 0.00 19 MET A C 12
ATOM 17939 O O . MET A 1 19 ? 16.429 0.020 0.551 1.00 0.00 19 MET A O 12
ATOM 17953 N N . ASP A 1 20 ? 17.315 -0.808 2.446 1.00 0.00 20 ASP A N 12
ATOM 17954 C CA . ASP A 1 20 ? 16.587 -2.070 2.364 1.00 0.00 20 ASP A CA 12
ATOM 17955 C C . ASP A 1 20 ? 15.090 -1.825 2.203 1.00 0.00 20 ASP A C 12
ATOM 17956 O O . ASP A 1 20 ? 14.526 -0.887 2.767 1.00 0.00 20 ASP A O 12
ATOM 17965 N N . PRO A 1 21 ? 14.431 -2.686 1.414 1.00 0.00 21 PRO A N 12
ATOM 17966 C CA . PRO A 1 21 ? 12.991 -2.583 1.160 1.00 0.00 21 PRO A CA 12
ATOM 17967 C C . PRO A 1 21 ? 12.159 -2.922 2.392 1.00 0.00 21 PRO A C 12
ATOM 17968 O O . PRO A 1 21 ? 10.957 -2.662 2.432 1.00 0.00 21 PRO A O 12
ATOM 17979 N N . SER A 1 22 ? 12.807 -3.505 3.396 1.00 0.00 22 SER A N 12
ATOM 17980 C CA . SER A 1 22 ? 12.126 -3.883 4.628 1.00 0.00 22 SER A CA 12
ATOM 17981 C C . SER A 1 22 ? 11.777 -2.650 5.457 1.00 0.00 22 SER A C 12
ATOM 17982 O O . SER A 1 22 ? 10.641 -2.490 5.904 1.00 0.00 22 SER A O 12
ATOM 17990 N N . ASP A 1 23 ? 12.762 -1.781 5.656 1.00 0.00 23 ASP A N 12
ATOM 17991 C CA . ASP A 1 23 ? 12.560 -0.561 6.429 1.00 0.00 23 ASP A CA 12
ATOM 17992 C C . ASP A 1 23 ? 11.585 0.375 5.723 1.00 0.00 23 ASP A C 12
ATOM 17993 O O . ASP A 1 23 ? 10.869 1.141 6.367 1.00 0.00 23 ASP A O 12
ATOM 18002 N N . MET A 1 24 ? 11.563 0.307 4.396 1.00 0.00 24 MET A N 12
ATOM 18003 C CA . MET A 1 24 ? 10.675 1.149 3.603 1.00 0.00 24 MET A CA 12
ATOM 18004 C C . MET A 1 24 ? 9.219 0.934 4.005 1.00 0.00 24 MET A C 12
ATOM 18005 O O . MET A 1 24 ? 8.471 1.891 4.200 1.00 0.00 24 MET A O 12
ATOM 18019 N N . MET A 1 25 ? 8.824 -0.329 4.127 1.00 0.00 25 MET A N 12
ATOM 18020 C CA . MET A 1 25 ? 7.458 -0.669 4.507 1.00 0.00 25 MET A CA 12
ATOM 18021 C C . MET A 1 25 ? 7.113 -0.088 5.874 1.00 0.00 25 MET A C 12
ATOM 18022 O O . MET A 1 25 ? 5.989 0.356 6.105 1.00 0.00 25 MET A O 12
ATOM 18036 N N . ARG A 1 26 ? 8.088 -0.095 6.778 1.00 0.00 26 ARG A N 12
ATOM 18037 C CA . ARG A 1 26 ? 7.887 0.429 8.123 1.00 0.00 26 ARG A CA 12
ATOM 18038 C C . ARG A 1 26 ? 7.695 1.943 8.093 1.00 0.00 26 ARG A C 12
ATOM 18039 O O . ARG A 1 26 ? 6.769 2.472 8.708 1.00 0.00 26 ARG A O 12
ATOM 18060 N N . GLU A 1 27 ? 8.576 2.632 7.375 1.00 0.00 27 GLU A N 12
ATOM 18061 C CA . GLU A 1 27 ? 8.503 4.084 7.267 1.00 0.00 27 GLU A CA 12
ATOM 18062 C C . GLU A 1 27 ? 7.243 4.512 6.520 1.00 0.00 27 GLU A C 12
ATOM 18063 O O . GLU A 1 27 ? 6.453 5.313 7.021 1.00 0.00 27 GLU A O 12
ATOM 18075 N N . ILE A 1 28 ? 7.062 3.972 5.319 1.00 0.00 28 ILE A N 12
ATOM 18076 C CA . ILE A 1 28 ? 5.899 4.297 4.503 1.00 0.00 28 ILE A CA 12
ATOM 18077 C C . ILE A 1 28 ? 4.634 4.368 5.352 1.00 0.00 28 ILE A C 12
ATOM 18078 O O . ILE A 1 28 ? 3.862 5.321 5.255 1.00 0.00 28 ILE A O 12
ATOM 18094 N N . ARG A 1 29 ? 4.431 3.353 6.186 1.00 0.00 29 ARG A N 12
ATOM 18095 C CA . ARG A 1 29 ? 3.260 3.301 7.054 1.00 0.00 29 ARG A CA 12
ATOM 18096 C C . ARG A 1 29 ? 3.292 4.431 8.079 1.00 0.00 29 ARG A C 12
ATOM 18097 O O . ARG A 1 29 ? 2.347 5.213 8.186 1.00 0.00 29 ARG A O 12
ATOM 18118 N N . LYS A 1 30 ? 4.384 4.510 8.830 1.00 0.00 30 LYS A N 12
ATOM 18119 C CA . LYS A 1 30 ? 4.541 5.543 9.847 1.00 0.00 30 LYS A CA 12
ATOM 18120 C C . LYS A 1 30 ? 4.075 6.898 9.322 1.00 0.00 30 LYS A C 12
ATOM 18121 O O . LYS A 1 30 ? 3.272 7.579 9.960 1.00 0.00 30 LYS A O 12
ATOM 18140 N N . VAL A 1 31 ? 4.583 7.282 8.155 1.00 0.00 31 VAL A N 12
ATOM 18141 C CA . VAL A 1 31 ? 4.216 8.554 7.543 1.00 0.00 31 VAL A CA 12
ATOM 18142 C C . VAL A 1 31 ? 2.709 8.650 7.338 1.00 0.00 31 VAL A C 12
ATOM 18143 O O . VAL A 1 31 ? 2.095 9.675 7.636 1.00 0.00 31 VAL A O 12
ATOM 18156 N N . LEU A 1 32 ? 2.117 7.576 6.826 1.00 0.00 32 LEU A N 12
ATOM 18157 C CA . LEU A 1 32 ? 0.680 7.538 6.581 1.00 0.00 32 LEU A CA 12
ATOM 18158 C C . LEU A 1 32 ? -0.100 7.753 7.874 1.00 0.00 32 LEU A C 12
ATOM 18159 O O . LEU A 1 32 ? -0.857 8.714 8.002 1.00 0.00 32 LEU A O 12
ATOM 18175 N N . GLY A 1 33 ? 0.093 6.852 8.832 1.00 0.00 33 GLY A N 12
ATOM 18176 C CA . GLY A 1 33 ? -0.597 6.962 10.104 1.00 0.00 33 GLY A CA 12
ATOM 18177 C C . GLY A 1 33 ? -0.614 8.382 10.634 1.00 0.00 33 GLY A C 12
ATOM 18178 O O . GLY A 1 33 ? -1.639 8.858 11.118 1.00 0.00 33 GLY A O 12
ATOM 18182 N N . ALA A 1 34 ? 0.526 9.059 10.543 1.00 0.00 34 ALA A N 12
ATOM 18183 C CA . ALA A 1 34 ? 0.638 10.433 11.016 1.00 0.00 34 ALA A CA 12
ATOM 18184 C C . ALA A 1 34 ? -0.326 11.351 10.272 1.00 0.00 34 ALA A C 12
ATOM 18185 O O . ALA A 1 34 ? -0.941 12.234 10.867 1.00 0.00 34 ALA A O 12
ATOM 18192 N N . ASN A 1 35 ? -0.451 11.136 8.966 1.00 0.00 35 ASN A N 12
ATOM 18193 C CA . ASN A 1 35 ? -1.339 11.945 8.140 1.00 0.00 35 ASN A CA 12
ATOM 18194 C C . ASN A 1 35 ? -2.759 11.387 8.161 1.00 0.00 35 ASN A C 12
ATOM 18195 O O . ASN A 1 35 ? -3.549 11.639 7.252 1.00 0.00 35 ASN A O 12
ATOM 18206 N N . ASN A 1 36 ? -3.076 10.628 9.204 1.00 0.00 36 ASN A N 12
ATOM 18207 C CA . ASN A 1 36 ? -4.401 10.034 9.344 1.00 0.00 36 ASN A CA 12
ATOM 18208 C C . ASN A 1 36 ? -4.766 9.223 8.104 1.00 0.00 36 ASN A C 12
ATOM 18209 O O . ASN A 1 36 ? -5.940 9.110 7.748 1.00 0.00 36 ASN A O 12
ATOM 18220 N N . CYS A 1 37 ? -3.755 8.661 7.452 1.00 0.00 37 CYS A N 12
ATOM 18221 C CA . CYS A 1 37 ? -3.969 7.861 6.252 1.00 0.00 37 CYS A CA 12
ATOM 18222 C C . CYS A 1 37 ? -4.285 6.413 6.613 1.00 0.00 37 CYS A C 12
ATOM 18223 O O . CYS A 1 37 ? -3.673 5.840 7.514 1.00 0.00 37 CYS A O 12
ATOM 18231 N N . ASP A 1 38 ? -5.245 5.828 5.905 1.00 0.00 38 ASP A N 12
ATOM 18232 C CA . ASP A 1 38 ? -5.644 4.447 6.151 1.00 0.00 38 ASP A CA 12
ATOM 18233 C C . ASP A 1 38 ? -4.894 3.493 5.228 1.00 0.00 38 ASP A C 12
ATOM 18234 O O . ASP A 1 38 ? -5.088 3.509 4.012 1.00 0.00 38 ASP A O 12
ATOM 18243 N N . TYR A 1 39 ? -4.037 2.663 5.812 1.00 0.00 39 TYR A N 12
ATOM 18244 C CA . TYR A 1 39 ? -3.256 1.703 5.041 1.00 0.00 39 TYR A CA 12
ATOM 18245 C C . TYR A 1 39 ? -3.735 0.278 5.299 1.00 0.00 39 TYR A C 12
ATOM 18246 O O . TYR A 1 39 ? -3.994 -0.104 6.440 1.00 0.00 39 TYR A O 12
ATOM 18264 N N . GLU A 1 40 ? -3.848 -0.504 4.230 1.00 0.00 40 GLU A N 12
ATOM 18265 C CA . GLU A 1 40 ? -4.296 -1.887 4.340 1.00 0.00 40 GLU A CA 12
ATOM 18266 C C . GLU A 1 40 ? -3.365 -2.823 3.575 1.00 0.00 40 GLU A C 12
ATOM 18267 O O . GLU A 1 40 ? -2.980 -2.540 2.441 1.00 0.00 40 GLU A O 12
ATOM 18279 N N . GLN A 1 41 ? -3.008 -3.938 4.204 1.00 0.00 41 GLN A N 12
ATOM 18280 C CA . GLN A 1 41 ? -2.121 -4.915 3.583 1.00 0.00 41 GLN A CA 12
ATOM 18281 C C . GLN A 1 41 ? -2.812 -5.613 2.416 1.00 0.00 41 GLN A C 12
ATOM 18282 O O . GLN A 1 41 ? -3.615 -6.525 2.614 1.00 0.00 41 GLN A O 12
ATOM 18296 N N . ARG A 1 42 ? -2.496 -5.178 1.201 1.00 0.00 42 ARG A N 12
ATOM 18297 C CA . ARG A 1 42 ? -3.088 -5.760 0.003 1.00 0.00 42 ARG A CA 12
ATOM 18298 C C . ARG A 1 42 ? -2.271 -6.955 -0.481 1.00 0.00 42 ARG A C 12
ATOM 18299 O O . ARG A 1 42 ? -2.732 -8.095 -0.430 1.00 0.00 42 ARG A O 12
ATOM 18320 N N . GLU A 1 43 ? -1.057 -6.685 -0.951 1.00 0.00 43 GLU A N 12
ATOM 18321 C CA . GLU A 1 43 ? -0.178 -7.738 -1.445 1.00 0.00 43 GLU A CA 12
ATOM 18322 C C . GLU A 1 43 ? 1.033 -7.909 -0.532 1.00 0.00 43 GLU A C 12
ATOM 18323 O O . GLU A 1 43 ? 1.127 -7.272 0.517 1.00 0.00 43 GLU A O 12
ATOM 18335 N N . ARG A 1 44 ? 1.956 -8.774 -0.939 1.00 0.00 44 ARG A N 12
ATOM 18336 C CA . ARG A 1 44 ? 3.160 -9.031 -0.158 1.00 0.00 44 ARG A CA 12
ATOM 18337 C C . ARG A 1 44 ? 3.876 -7.727 0.181 1.00 0.00 44 ARG A C 12
ATOM 18338 O O . ARG A 1 44 ? 4.291 -7.512 1.320 1.00 0.00 44 ARG A O 12
ATOM 18359 N N . PHE A 1 45 ? 4.019 -6.860 -0.816 1.00 0.00 45 PHE A N 12
ATOM 18360 C CA . PHE A 1 45 ? 4.687 -5.578 -0.625 1.00 0.00 45 PHE A CA 12
ATOM 18361 C C . PHE A 1 45 ? 3.848 -4.437 -1.193 1.00 0.00 45 PHE A C 12
ATOM 18362 O O . PHE A 1 45 ? 4.383 -3.444 -1.688 1.00 0.00 45 PHE A O 12
ATOM 18379 N N . LEU A 1 46 ? 2.530 -4.587 -1.119 1.00 0.00 46 LEU A N 12
ATOM 18380 C CA . LEU A 1 46 ? 1.615 -3.570 -1.627 1.00 0.00 46 LEU A CA 12
ATOM 18381 C C . LEU A 1 46 ? 0.665 -3.096 -0.531 1.00 0.00 46 LEU A C 12
ATOM 18382 O O . LEU A 1 46 ? 0.089 -3.905 0.198 1.00 0.00 46 LEU A O 12
ATOM 18398 N N . LEU A 1 47 ? 0.505 -1.782 -0.422 1.00 0.00 47 LEU A N 12
ATOM 18399 C CA . LEU A 1 47 ? -0.377 -1.200 0.584 1.00 0.00 47 LEU A CA 12
ATOM 18400 C C . LEU A 1 47 ? -1.428 -0.306 -0.066 1.00 0.00 47 LEU A C 12
ATOM 18401 O O . LEU A 1 47 ? -1.165 0.348 -1.075 1.00 0.00 47 LEU A O 12
ATOM 18417 N N . PHE A 1 48 ? -2.621 -0.281 0.520 1.00 0.00 48 PHE A N 12
ATOM 18418 C CA . PHE A 1 48 ? -3.712 0.534 -0.001 1.00 0.00 48 PHE A CA 12
ATOM 18419 C C . PHE A 1 48 ? -3.899 1.794 0.839 1.00 0.00 48 PHE A C 12
ATOM 18420 O O . PHE A 1 48 ? -4.507 1.755 1.909 1.00 0.00 48 PHE A O 12
ATOM 18437 N N . CYS A 1 49 ? -3.371 2.909 0.347 1.00 0.00 49 CYS A N 12
ATOM 18438 C CA . CYS A 1 49 ? -3.478 4.182 1.052 1.00 0.00 49 CYS A CA 12
ATOM 18439 C C . CYS A 1 49 ? -4.844 4.819 0.819 1.00 0.00 49 CYS A C 12
ATOM 18440 O O . CYS A 1 49 ? -5.467 4.614 -0.222 1.00 0.00 49 CYS A O 12
ATOM 18448 N N . VAL A 1 50 ? -5.304 5.594 1.797 1.00 0.00 50 VAL A N 12
ATOM 18449 C CA . VAL A 1 50 ? -6.597 6.261 1.699 1.00 0.00 50 VAL A CA 12
ATOM 18450 C C . VAL A 1 50 ? -6.620 7.537 2.533 1.00 0.00 50 VAL A C 12
ATOM 18451 O O . VAL A 1 50 ? -6.257 7.530 3.710 1.00 0.00 50 VAL A O 12
ATOM 18464 N N . HIS A 1 51 ? -7.052 8.633 1.916 1.00 0.00 51 HIS A N 12
ATOM 18465 C CA . HIS A 1 51 ? -7.124 9.918 2.602 1.00 0.00 51 HIS A CA 12
ATOM 18466 C C . HIS A 1 51 ? -8.224 10.791 2.006 1.00 0.00 51 HIS A C 12
ATOM 18467 O O . HIS A 1 51 ? -8.556 10.670 0.827 1.00 0.00 51 HIS A O 12
ATOM 18482 N N . GLY A 1 52 ? -8.788 11.670 2.829 1.00 0.00 52 GLY A N 12
ATOM 18483 C CA . GLY A 1 52 ? -9.845 12.549 2.364 1.00 0.00 52 GLY A CA 12
ATOM 18484 C C . GLY A 1 52 ? -9.372 13.978 2.181 1.00 0.00 52 GLY A C 12
ATOM 18485 O O . GLY A 1 52 ? -9.664 14.610 1.166 1.00 0.00 52 GLY A O 12
ATOM 18489 N N . ASP A 1 53 ? -8.641 14.488 3.166 1.00 0.00 53 ASP A N 12
ATOM 18490 C CA . ASP A 1 53 ? -8.128 15.852 3.110 1.00 0.00 53 ASP A CA 12
ATOM 18491 C C . ASP A 1 53 ? -9.202 16.818 2.619 1.00 0.00 53 ASP A C 12
ATOM 18492 O O . ASP A 1 53 ? -8.937 17.687 1.790 1.00 0.00 53 ASP A O 12
ATOM 18501 N N . GLY A 1 54 ? -10.416 16.657 3.136 1.00 0.00 54 GLY A N 12
ATOM 18502 C CA . GLY A 1 54 ? -11.512 17.520 2.738 1.00 0.00 54 GLY A CA 12
ATOM 18503 C C . GLY A 1 54 ? -12.866 16.865 2.930 1.00 0.00 54 GLY A C 12
ATOM 18504 O O . GLY A 1 54 ? -13.268 16.573 4.057 1.00 0.00 54 GLY A O 12
ATOM 18508 N N . HIS A 1 55 ? -13.572 16.634 1.827 1.00 0.00 55 HIS A N 12
ATOM 18509 C CA . HIS A 1 55 ? -14.889 16.010 1.880 1.00 0.00 55 HIS A CA 12
ATOM 18510 C C . HIS A 1 55 ? -14.805 14.532 1.512 1.00 0.00 55 HIS A C 12
ATOM 18511 O O . HIS A 1 55 ? -13.843 14.093 0.883 1.00 0.00 55 HIS A O 12
ATOM 18526 N N . ALA A 1 56 ? -15.818 13.769 1.910 1.00 0.00 56 ALA A N 12
ATOM 18527 C CA . ALA A 1 56 ? -15.859 12.341 1.622 1.00 0.00 56 ALA A CA 12
ATOM 18528 C C . ALA A 1 56 ? -16.025 12.088 0.127 1.00 0.00 56 ALA A C 12
ATOM 18529 O O . ALA A 1 56 ? -15.496 11.114 -0.408 1.00 0.00 56 ALA A O 12
ATOM 18536 N N . GLU A 1 57 ? -16.763 12.970 -0.540 1.00 0.00 57 GLU A N 12
ATOM 18537 C CA . GLU A 1 57 ? -16.999 12.839 -1.973 1.00 0.00 57 GLU A CA 12
ATOM 18538 C C . GLU A 1 57 ? -15.728 13.138 -2.763 1.00 0.00 57 GLU A C 12
ATOM 18539 O O . GLU A 1 57 ? -15.620 12.792 -3.939 1.00 0.00 57 GLU A O 12
ATOM 18551 N N . ASN A 1 58 ? -14.769 13.784 -2.108 1.00 0.00 58 ASN A N 12
ATOM 18552 C CA . ASN A 1 58 ? -13.506 14.132 -2.749 1.00 0.00 58 ASN A CA 12
ATOM 18553 C C . ASN A 1 58 ? -12.359 13.307 -2.173 1.00 0.00 58 ASN A C 12
ATOM 18554 O O . ASN A 1 58 ? -11.203 13.731 -2.195 1.00 0.00 58 ASN A O 12
ATOM 18565 N N . LEU A 1 59 ? -12.686 12.126 -1.660 1.00 0.00 59 LEU A N 12
ATOM 18566 C CA . LEU A 1 59 ? -11.684 11.240 -1.079 1.00 0.00 59 LEU A CA 12
ATOM 18567 C C . LEU A 1 59 ? -10.737 10.711 -2.151 1.00 0.00 59 LEU A C 12
ATOM 18568 O O . LEU A 1 59 ? -11.143 10.471 -3.289 1.00 0.00 59 LEU A O 12
ATOM 18584 N N . VAL A 1 60 ? -9.473 10.530 -1.781 1.00 0.00 60 VAL A N 12
ATOM 18585 C CA . VAL A 1 60 ? -8.469 10.026 -2.710 1.00 0.00 60 VAL A CA 12
ATOM 18586 C C . VAL A 1 60 ? -7.975 8.646 -2.290 1.00 0.00 60 VAL A C 12
ATOM 18587 O O . VAL A 1 60 ? -7.569 8.444 -1.146 1.00 0.00 60 VAL A O 12
ATOM 18600 N N . GLN A 1 61 ? -8.012 7.701 -3.224 1.00 0.00 61 GLN A N 12
ATOM 18601 C CA . GLN A 1 61 ? -7.568 6.340 -2.950 1.00 0.00 61 GLN A CA 12
ATOM 18602 C C . GLN A 1 61 ? -6.357 5.980 -3.805 1.00 0.00 61 GLN A C 12
ATOM 18603 O O . GLN A 1 61 ? -6.393 6.099 -5.030 1.00 0.00 61 GLN A O 12
ATOM 18617 N N . TRP A 1 62 ? -5.288 5.539 -3.152 1.00 0.00 62 TRP A N 12
ATOM 18618 C CA . TRP A 1 62 ? -4.066 5.162 -3.853 1.00 0.00 62 TRP A CA 12
ATOM 18619 C C . TRP A 1 62 ? -3.281 4.124 -3.059 1.00 0.00 62 TRP A C 12
ATOM 18620 O O . TRP A 1 62 ? -3.459 3.992 -1.848 1.00 0.00 62 TRP A O 12
ATOM 18641 N N . GLU A 1 63 ? -2.413 3.390 -3.748 1.00 0.00 63 GLU A N 12
ATOM 18642 C CA . GLU A 1 63 ? -1.602 2.362 -3.105 1.00 0.00 63 GLU A CA 12
ATOM 18643 C C . GLU A 1 63 ? -0.117 2.604 -3.359 1.00 0.00 63 GLU A C 12
ATOM 18644 O O . GLU A 1 63 ? 0.256 3.493 -4.124 1.00 0.00 63 GLU A O 12
ATOM 18656 N N . MET A 1 64 ? 0.725 1.807 -2.710 1.00 0.00 64 MET A N 12
ATOM 18657 C CA . MET A 1 64 ? 2.170 1.933 -2.865 1.00 0.00 64 MET A CA 12
ATOM 18658 C C . MET A 1 64 ? 2.852 0.575 -2.731 1.00 0.00 64 MET A C 12
ATOM 18659 O O . MET A 1 64 ? 2.316 -0.338 -2.105 1.00 0.00 64 MET A O 12
ATOM 18673 N N . GLU A 1 65 ? 4.035 0.451 -3.324 1.00 0.00 65 GLU A N 12
ATOM 18674 C CA . GLU A 1 65 ? 4.789 -0.796 -3.270 1.00 0.00 65 GLU A CA 12
ATOM 18675 C C . GLU A 1 65 ? 6.283 -0.537 -3.443 1.00 0.00 65 GLU A C 12
ATOM 18676 O O . GLU A 1 65 ? 6.690 0.305 -4.244 1.00 0.00 65 GLU A O 12
ATOM 18688 N N . VAL A 1 66 ? 7.096 -1.267 -2.686 1.00 0.00 66 VAL A N 12
ATOM 18689 C CA . VAL A 1 66 ? 8.544 -1.118 -2.755 1.00 0.00 66 VAL A CA 12
ATOM 18690 C C . VAL A 1 66 ? 9.140 -2.031 -3.821 1.00 0.00 66 VAL A C 12
ATOM 18691 O O . VAL A 1 66 ? 9.178 -3.251 -3.658 1.00 0.00 66 VAL A O 12
ATOM 18704 N N . CYS A 1 67 ? 9.606 -1.432 -4.912 1.00 0.00 67 CYS A N 12
ATOM 18705 C CA . CYS A 1 67 ? 10.201 -2.192 -6.006 1.00 0.00 67 CYS A CA 12
ATOM 18706 C C . CYS A 1 67 ? 11.651 -1.776 -6.230 1.00 0.00 67 CYS A C 12
ATOM 18707 O O . CYS A 1 67 ? 12.098 -0.746 -5.726 1.00 0.00 67 CYS A O 12
ATOM 18715 N N . LYS A 1 68 ? 12.382 -2.586 -6.989 1.00 0.00 68 LYS A N 12
ATOM 18716 C CA . LYS A 1 68 ? 13.783 -2.304 -7.280 1.00 0.00 68 LYS A CA 12
ATOM 18717 C C . LYS A 1 68 ? 13.963 -1.898 -8.739 1.00 0.00 68 LYS A C 12
ATOM 18718 O O . LYS A 1 68 ? 14.011 -2.747 -9.630 1.00 0.00 68 LYS A O 12
ATOM 18737 N N . LEU A 1 69 ? 14.065 -0.594 -8.977 1.00 0.00 69 LEU A N 12
ATOM 18738 C CA . LEU A 1 69 ? 14.242 -0.075 -10.328 1.00 0.00 69 LEU A CA 12
ATOM 18739 C C . LEU A 1 69 ? 15.339 -0.837 -11.065 1.00 0.00 69 LEU A C 12
ATOM 18740 O O . LEU A 1 69 ? 16.393 -1.148 -10.510 1.00 0.00 69 LEU A O 12
ATOM 18756 N N . PRO A 1 70 ? 15.089 -1.142 -12.347 1.00 0.00 70 PRO A N 12
ATOM 18757 C CA . PRO A 1 70 ? 16.045 -1.869 -13.188 1.00 0.00 70 PRO A CA 12
ATOM 18758 C C . PRO A 1 70 ? 17.274 -1.031 -13.526 1.00 0.00 70 PRO A C 12
ATOM 18759 O O . PRO A 1 70 ? 18.408 -1.475 -13.345 1.00 0.00 70 PRO A O 12
ATOM 18770 N N . ARG A 1 71 ? 17.041 0.182 -14.016 1.00 0.00 71 ARG A N 12
ATOM 18771 C CA . ARG A 1 71 ? 18.130 1.081 -14.379 1.00 0.00 71 ARG A CA 12
ATOM 18772 C C . ARG A 1 71 ? 18.872 1.566 -13.137 1.00 0.00 71 ARG A C 12
ATOM 18773 O O . ARG A 1 71 ? 20.101 1.521 -13.078 1.00 0.00 71 ARG A O 12
ATOM 18794 N N . LEU A 1 72 ? 18.117 2.030 -12.147 1.00 0.00 72 LEU A N 12
ATOM 18795 C CA . LEU A 1 72 ? 18.702 2.524 -10.905 1.00 0.00 72 LEU A CA 12
ATOM 18796 C C . LEU A 1 72 ? 18.898 1.389 -9.906 1.00 0.00 72 LEU A C 12
ATOM 18797 O O . LEU A 1 72 ? 17.980 0.609 -9.649 1.00 0.00 72 LEU A O 12
ATOM 18813 N N . SER A 1 73 ? 20.099 1.303 -9.343 1.00 0.00 73 SER A N 12
ATOM 18814 C CA . SER A 1 73 ? 20.416 0.262 -8.372 1.00 0.00 73 SER A CA 12
ATOM 18815 C C . SER A 1 73 ? 19.861 0.616 -6.996 1.00 0.00 73 SER A C 12
ATOM 18816 O O . SER A 1 73 ? 20.563 0.523 -5.988 1.00 0.00 73 SER A O 12
ATOM 18824 N N . LEU A 1 74 ? 18.597 1.022 -6.961 1.00 0.00 74 LEU A N 12
ATOM 18825 C CA . LEU A 1 74 ? 17.946 1.391 -5.708 1.00 0.00 74 LEU A CA 12
ATOM 18826 C C . LEU A 1 74 ? 16.482 0.963 -5.709 1.00 0.00 74 LEU A C 12
ATOM 18827 O O . LEU A 1 74 ? 15.990 0.400 -6.686 1.00 0.00 74 LEU A O 12
ATOM 18843 N N . ASN A 1 75 ? 15.791 1.235 -4.607 1.00 0.00 75 ASN A N 12
ATOM 18844 C CA . ASN A 1 75 ? 14.382 0.880 -4.481 1.00 0.00 75 ASN A CA 12
ATOM 18845 C C . ASN A 1 75 ? 13.491 2.096 -4.716 1.00 0.00 75 ASN A C 12
ATOM 18846 O O . ASN A 1 75 ? 13.741 3.174 -4.179 1.00 0.00 75 ASN A O 12
ATOM 18857 N N . GLY A 1 76 ? 12.449 1.913 -5.522 1.00 0.00 76 GLY A N 12
ATOM 18858 C CA . GLY A 1 76 ? 11.536 3.003 -5.813 1.00 0.00 76 GLY A CA 12
ATOM 18859 C C . GLY A 1 76 ? 10.123 2.716 -5.346 1.00 0.00 76 GLY A C 12
ATOM 18860 O O . GLY A 1 76 ? 9.692 1.563 -5.321 1.00 0.00 76 GLY A O 12
ATOM 18864 N N . VAL A 1 77 ? 9.400 3.767 -4.973 1.00 0.00 77 VAL A N 12
ATOM 18865 C CA . VAL A 1 77 ? 8.027 3.623 -4.504 1.00 0.00 77 VAL A CA 12
ATOM 18866 C C . VAL A 1 77 ? 7.037 3.735 -5.659 1.00 0.00 77 VAL A C 12
ATOM 18867 O O . VAL A 1 77 ? 7.336 4.338 -6.689 1.00 0.00 77 VAL A O 12
ATOM 18880 N N . ARG A 1 78 ? 5.857 3.151 -5.478 1.00 0.00 78 ARG A N 12
ATOM 18881 C CA . ARG A 1 78 ? 4.823 3.184 -6.505 1.00 0.00 78 ARG A CA 12
ATOM 18882 C C . ARG A 1 78 ? 3.624 4.007 -6.042 1.00 0.00 78 ARG A C 12
ATOM 18883 O O . ARG A 1 78 ? 3.322 4.068 -4.850 1.00 0.00 78 ARG A O 12
ATOM 18904 N N . PHE A 1 79 ? 2.944 4.640 -6.993 1.00 0.00 79 PHE A N 12
ATOM 18905 C CA . PHE A 1 79 ? 1.779 5.460 -6.683 1.00 0.00 79 PHE A CA 12
ATOM 18906 C C . PHE A 1 79 ? 0.668 5.234 -7.704 1.00 0.00 79 PHE A C 12
ATOM 18907 O O . PHE A 1 79 ? 0.751 5.692 -8.843 1.00 0.00 79 PHE A O 12
ATOM 18924 N N . LYS A 1 80 ? -0.374 4.522 -7.286 1.00 0.00 80 LYS A N 12
ATOM 18925 C CA . LYS A 1 80 ? -1.504 4.234 -8.161 1.00 0.00 80 LYS A CA 12
ATOM 18926 C C . LYS A 1 80 ? -2.702 5.111 -7.811 1.00 0.00 80 LYS A C 12
ATOM 18927 O O . LYS A 1 80 ? -3.197 5.079 -6.684 1.00 0.00 80 LYS A O 12
ATOM 18946 N N . ARG A 1 81 ? -3.162 5.892 -8.782 1.00 0.00 81 ARG A N 12
ATOM 18947 C CA . ARG A 1 81 ? -4.302 6.777 -8.576 1.00 0.00 81 ARG A CA 12
ATOM 18948 C C . ARG A 1 81 ? -5.609 6.071 -8.924 1.00 0.00 81 ARG A C 12
ATOM 18949 O O . ARG A 1 81 ? -6.001 6.011 -10.090 1.00 0.00 81 ARG A O 12
ATOM 18970 N N . ILE A 1 82 ? -6.278 5.539 -7.907 1.00 0.00 82 ILE A N 12
ATOM 18971 C CA . ILE A 1 82 ? -7.540 4.838 -8.107 1.00 0.00 82 ILE A CA 12
ATOM 18972 C C . ILE A 1 82 ? -8.688 5.821 -8.316 1.00 0.00 82 ILE A C 12
ATOM 18973 O O . ILE A 1 82 ? -9.256 5.905 -9.404 1.00 0.00 82 ILE A O 12
ATOM 18989 N N . SER A 1 83 ? -9.022 6.564 -7.266 1.00 0.00 83 SER A N 12
ATOM 18990 C CA . SER A 1 83 ? -10.102 7.541 -7.333 1.00 0.00 83 SER A CA 12
ATOM 18991 C C . SER A 1 83 ? -9.613 8.923 -6.911 1.00 0.00 83 SER A C 12
ATOM 18992 O O . SER A 1 83 ? -8.622 9.051 -6.193 1.00 0.00 83 SER A O 12
ATOM 19000 N N . GLY A 1 84 ? -10.316 9.957 -7.364 1.00 0.00 84 GLY A N 12
ATOM 19001 C CA . GLY A 1 84 ? -9.939 11.316 -7.024 1.00 0.00 84 GLY A CA 12
ATOM 19002 C C . GLY A 1 84 ? -9.304 12.050 -8.189 1.00 0.00 84 GLY A C 12
ATOM 19003 O O . GLY A 1 84 ? -8.405 11.526 -8.848 1.00 0.00 84 GLY A O 12
ATOM 19007 N N . THR A 1 85 ? -9.773 13.267 -8.447 1.00 0.00 85 THR A N 12
ATOM 19008 C CA . THR A 1 85 ? -9.248 14.073 -9.542 1.00 0.00 85 THR A CA 12
ATOM 19009 C C . THR A 1 85 ? -7.751 14.313 -9.378 1.00 0.00 85 THR A C 12
ATOM 19010 O O . THR A 1 85 ? -7.181 14.041 -8.322 1.00 0.00 85 THR A O 12
ATOM 19021 N N . SER A 1 86 ? -7.121 14.825 -10.430 1.00 0.00 86 SER A N 12
ATOM 19022 C CA . SER A 1 86 ? -5.689 15.100 -10.404 1.00 0.00 86 SER A CA 12
ATOM 19023 C C . SER A 1 86 ? -5.344 16.081 -9.288 1.00 0.00 86 SER A C 12
ATOM 19024 O O . SER A 1 86 ? -4.406 15.860 -8.521 1.00 0.00 86 SER A O 12
ATOM 19032 N N . ILE A 1 87 ? -6.108 17.164 -9.204 1.00 0.00 87 ILE A N 12
ATOM 19033 C CA . ILE A 1 87 ? -5.885 18.179 -8.181 1.00 0.00 87 ILE A CA 12
ATOM 19034 C C . ILE A 1 87 ? -5.776 17.549 -6.797 1.00 0.00 87 ILE A C 12
ATOM 19035 O O . ILE A 1 87 ? -4.735 17.632 -6.146 1.00 0.00 87 ILE A O 12
ATOM 19051 N N . ALA A 1 88 ? -6.859 16.918 -6.353 1.00 0.00 88 ALA A N 12
ATOM 19052 C CA . ALA A 1 88 ? -6.884 16.271 -5.047 1.00 0.00 88 ALA A CA 12
ATOM 19053 C C . ALA A 1 88 ? -5.784 15.220 -4.934 1.00 0.00 88 ALA A C 12
ATOM 19054 O O . ALA A 1 88 ? -5.005 15.222 -3.981 1.00 0.00 88 ALA A O 12
ATOM 19061 N N . PHE A 1 89 ? -5.727 14.323 -5.913 1.00 0.00 89 PHE A N 12
ATOM 19062 C CA . PHE A 1 89 ? -4.723 13.265 -5.922 1.00 0.00 89 PHE A CA 12
ATOM 19063 C C . PHE A 1 89 ? -3.345 13.819 -5.575 1.00 0.00 89 PHE A C 12
ATOM 19064 O O . PHE A 1 89 ? -2.731 13.415 -4.587 1.00 0.00 89 PHE A O 12
ATOM 19081 N N . LYS A 1 90 ? -2.864 14.749 -6.394 1.00 0.00 90 LYS A N 12
ATOM 19082 C CA . LYS A 1 90 ? -1.559 15.361 -6.175 1.00 0.00 90 LYS A CA 12
ATOM 19083 C C . LYS A 1 90 ? -1.502 16.049 -4.815 1.00 0.00 90 LYS A C 12
ATOM 19084 O O . LYS A 1 90 ? -0.444 16.126 -4.192 1.00 0.00 90 LYS A O 12
ATOM 19103 N N . ASN A 1 91 ? -2.647 16.546 -4.360 1.00 0.00 91 ASN A N 12
ATOM 19104 C CA . ASN A 1 91 ? -2.727 17.227 -3.072 1.00 0.00 91 ASN A CA 12
ATOM 19105 C C . ASN A 1 91 ? -2.206 16.333 -1.951 1.00 0.00 91 ASN A C 12
ATOM 19106 O O . ASN A 1 91 ? -1.253 16.684 -1.255 1.00 0.00 91 ASN A O 12
ATOM 19117 N N . ILE A 1 92 ? -2.838 15.176 -1.783 1.00 0.00 92 ILE A N 12
ATOM 19118 C CA . ILE A 1 92 ? -2.437 14.231 -0.748 1.00 0.00 92 ILE A CA 12
ATOM 19119 C C . ILE A 1 92 ? -1.119 13.552 -1.104 1.00 0.00 92 ILE A C 12
ATOM 19120 O O . ILE A 1 92 ? -0.338 13.190 -0.224 1.00 0.00 92 ILE A O 12
ATOM 19136 N N . ALA A 1 93 ? -0.877 13.385 -2.400 1.00 0.00 93 ALA A N 12
ATOM 19137 C CA . ALA A 1 93 ? 0.349 12.753 -2.873 1.00 0.00 93 ALA A CA 12
ATOM 19138 C C . ALA A 1 93 ? 1.575 13.568 -2.474 1.00 0.00 93 ALA A C 12
ATOM 19139 O O . ALA A 1 93 ? 2.612 13.010 -2.115 1.00 0.00 93 ALA A O 12
ATOM 19146 N N . SER A 1 94 ? 1.450 14.889 -2.541 1.00 0.00 94 SER A N 12
ATOM 19147 C CA . SER A 1 94 ? 2.550 15.780 -2.191 1.00 0.00 94 SER A CA 12
ATOM 19148 C C . SER A 1 94 ? 2.880 15.678 -0.705 1.00 0.00 94 SER A C 12
ATOM 19149 O O . SER A 1 94 ? 3.939 16.121 -0.260 1.00 0.00 94 SER A O 12
ATOM 19157 N N . LYS A 1 95 ? 1.965 15.092 0.059 1.00 0.00 95 LYS A N 12
ATOM 19158 C CA . LYS A 1 95 ? 2.157 14.929 1.495 1.00 0.00 95 LYS A CA 12
ATOM 19159 C C . LYS A 1 95 ? 2.953 13.664 1.798 1.00 0.00 95 LYS A C 12
ATOM 19160 O O . LYS A 1 95 ? 3.633 13.577 2.821 1.00 0.00 95 LYS A O 12
ATOM 19179 N N . ILE A 1 96 ? 2.866 12.687 0.902 1.00 0.00 96 ILE A N 12
ATOM 19180 C CA . ILE A 1 96 ? 3.581 11.428 1.073 1.00 0.00 96 ILE A CA 12
ATOM 19181 C C . ILE A 1 96 ? 5.026 11.548 0.602 1.00 0.00 96 ILE A C 12
ATOM 19182 O O . ILE A 1 96 ? 5.959 11.229 1.339 1.00 0.00 96 ILE A O 12
ATOM 19198 N N . ALA A 1 97 ? 5.205 12.013 -0.630 1.00 0.00 97 ALA A N 12
ATOM 19199 C CA . ALA A 1 97 ? 6.536 12.180 -1.198 1.00 0.00 97 ALA A CA 12
ATOM 19200 C C . ALA A 1 97 ? 7.394 13.094 -0.329 1.00 0.00 97 ALA A C 12
ATOM 19201 O O . ALA A 1 97 ? 8.569 12.817 -0.092 1.00 0.00 97 ALA A O 12
ATOM 19208 N N . ASN A 1 98 ? 6.798 14.184 0.143 1.00 0.00 98 ASN A N 12
ATOM 19209 C CA . ASN A 1 98 ? 7.508 15.139 0.985 1.00 0.00 98 ASN A CA 12
ATOM 19210 C C . ASN A 1 98 ? 7.872 14.515 2.328 1.00 0.00 98 ASN A C 12
ATOM 19211 O O . ASN A 1 98 ? 9.044 14.267 2.611 1.00 0.00 98 ASN A O 12
ATOM 19222 N N . GLU A 1 99 ? 6.859 14.263 3.152 1.00 0.00 99 GLU A N 12
ATOM 19223 C CA . GLU A 1 99 ? 7.073 13.667 4.465 1.00 0.00 99 GLU A CA 12
ATOM 19224 C C . GLU A 1 99 ? 8.096 12.538 4.390 1.00 0.00 99 GLU A C 12
ATOM 19225 O O . GLU A 1 99 ? 9.073 12.518 5.140 1.00 0.00 99 GLU A O 12
ATOM 19237 N N . LEU A 1 100 ? 7.865 11.597 3.481 1.00 0.00 100 LEU A N 12
ATOM 19238 C CA . LEU A 1 100 ? 8.765 10.463 3.307 1.00 0.00 100 LEU A CA 12
ATOM 19239 C C . LEU A 1 100 ? 10.220 10.892 3.471 1.00 0.00 100 LEU A C 12
ATOM 19240 O O . LEU A 1 100 ? 10.806 11.495 2.571 1.00 0.00 100 LEU A O 12
ATOM 19256 N N . LYS A 1 101 ? 10.798 10.575 4.624 1.00 0.00 101 LYS A N 12
ATOM 19257 C CA . LYS A 1 101 ? 12.186 10.924 4.906 1.00 0.00 101 LYS A CA 12
ATOM 19258 C C . LYS A 1 101 ? 13.138 9.888 4.317 1.00 0.00 101 LYS A C 12
ATOM 19259 O O . LYS A 1 101 ? 13.825 9.174 5.048 1.00 0.00 101 LYS A O 12
ATOM 19278 N N . LEU A 1 102 ? 13.175 9.812 2.991 1.00 0.00 102 LEU A N 12
ATOM 19279 C CA . LEU A 1 102 ? 14.045 8.864 2.303 1.00 0.00 102 LEU A CA 12
ATOM 19280 C C . LEU A 1 102 ? 15.087 9.594 1.461 1.00 0.00 102 LEU A C 12
ATOM 19281 O O . LEU A 1 102 ? 15.646 9.029 0.521 1.00 0.00 102 LEU A O 12
ATOM 19297 N N . GLY A 1 1 ? -11.072 7.656 -29.056 1.00 0.00 1 GLY A N 13
ATOM 19298 C CA . GLY A 1 1 ? -11.130 8.784 -29.966 1.00 0.00 1 GLY A CA 13
ATOM 19299 C C . GLY A 1 1 ? -9.762 9.186 -30.479 1.00 0.00 1 GLY A C 13
ATOM 19300 O O . GLY A 1 1 ? -8.867 8.350 -30.601 1.00 0.00 1 GLY A O 13
ATOM 19304 N N . SER A 1 2 ? -9.599 10.470 -30.783 1.00 0.00 2 SER A N 13
ATOM 19305 C CA . SER A 1 2 ? -8.331 10.980 -31.291 1.00 0.00 2 SER A CA 13
ATOM 19306 C C . SER A 1 2 ? -7.633 11.842 -30.243 1.00 0.00 2 SER A C 13
ATOM 19307 O O . SER A 1 2 ? -8.240 12.247 -29.252 1.00 0.00 2 SER A O 13
ATOM 19315 N N . SER A 1 3 ? -6.353 12.118 -30.471 1.00 0.00 3 SER A N 13
ATOM 19316 C CA . SER A 1 3 ? -5.569 12.929 -29.545 1.00 0.00 3 SER A CA 13
ATOM 19317 C C . SER A 1 3 ? -4.245 13.347 -30.177 1.00 0.00 3 SER A C 13
ATOM 19318 O O . SER A 1 3 ? -3.546 12.532 -30.778 1.00 0.00 3 SER A O 13
ATOM 19326 N N . GLY A 1 4 ? -3.906 14.625 -30.034 1.00 0.00 4 GLY A N 13
ATOM 19327 C CA . GLY A 1 4 ? -2.667 15.130 -30.596 1.00 0.00 4 GLY A CA 13
ATOM 19328 C C . GLY A 1 4 ? -1.444 14.596 -29.876 1.00 0.00 4 GLY A C 13
ATOM 19329 O O . GLY A 1 4 ? -0.938 15.226 -28.947 1.00 0.00 4 GLY A O 13
ATOM 19333 N N . SER A 1 5 ? -0.969 13.431 -30.305 1.00 0.00 5 SER A N 13
ATOM 19334 C CA . SER A 1 5 ? 0.199 12.810 -29.691 1.00 0.00 5 SER A CA 13
ATOM 19335 C C . SER A 1 5 ? 1.285 13.846 -29.418 1.00 0.00 5 SER A C 13
ATOM 19336 O O . SER A 1 5 ? 1.802 14.477 -30.340 1.00 0.00 5 SER A O 13
ATOM 19344 N N . SER A 1 6 ? 1.626 14.014 -28.145 1.00 0.00 6 SER A N 13
ATOM 19345 C CA . SER A 1 6 ? 2.648 14.976 -27.748 1.00 0.00 6 SER A CA 13
ATOM 19346 C C . SER A 1 6 ? 3.782 14.285 -26.997 1.00 0.00 6 SER A C 13
ATOM 19347 O O . SER A 1 6 ? 4.942 14.352 -27.403 1.00 0.00 6 SER A O 13
ATOM 19355 N N . GLY A 1 7 ? 3.438 13.620 -25.898 1.00 0.00 7 GLY A N 13
ATOM 19356 C CA . GLY A 1 7 ? 4.437 12.926 -25.107 1.00 0.00 7 GLY A CA 13
ATOM 19357 C C . GLY A 1 7 ? 4.004 11.525 -24.726 1.00 0.00 7 GLY A C 13
ATOM 19358 O O . GLY A 1 7 ? 3.651 10.721 -25.589 1.00 0.00 7 GLY A O 13
ATOM 19362 N N . ARG A 1 8 ? 4.032 11.230 -23.430 1.00 0.00 8 ARG A N 13
ATOM 19363 C CA . ARG A 1 8 ? 3.642 9.915 -22.937 1.00 0.00 8 ARG A CA 13
ATOM 19364 C C . ARG A 1 8 ? 3.362 9.958 -21.438 1.00 0.00 8 ARG A C 13
ATOM 19365 O O . ARG A 1 8 ? 3.651 10.951 -20.769 1.00 0.00 8 ARG A O 13
ATOM 19386 N N . PHE A 1 9 ? 2.798 8.874 -20.915 1.00 0.00 9 PHE A N 13
ATOM 19387 C CA . PHE A 1 9 ? 2.477 8.788 -19.495 1.00 0.00 9 PHE A CA 13
ATOM 19388 C C . PHE A 1 9 ? 3.077 7.528 -18.878 1.00 0.00 9 PHE A C 13
ATOM 19389 O O . PHE A 1 9 ? 2.457 6.878 -18.035 1.00 0.00 9 PHE A O 13
ATOM 19406 N N . THR A 1 10 ? 4.290 7.188 -19.303 1.00 0.00 10 THR A N 13
ATOM 19407 C CA . THR A 1 10 ? 4.975 6.006 -18.794 1.00 0.00 10 THR A CA 13
ATOM 19408 C C . THR A 1 10 ? 4.854 5.911 -17.278 1.00 0.00 10 THR A C 13
ATOM 19409 O O . THR A 1 10 ? 4.857 6.926 -16.581 1.00 0.00 10 THR A O 13
ATOM 19420 N N . TRP A 1 11 ? 4.750 4.687 -16.773 1.00 0.00 11 TRP A N 13
ATOM 19421 C CA . TRP A 1 11 ? 4.629 4.460 -15.337 1.00 0.00 11 TRP A CA 13
ATOM 19422 C C . TRP A 1 11 ? 5.992 4.528 -14.659 1.00 0.00 11 TRP A C 13
ATOM 19423 O O . TRP A 1 11 ? 6.675 3.514 -14.513 1.00 0.00 11 TRP A O 13
ATOM 19444 N N . SER A 1 12 ? 6.383 5.730 -14.245 1.00 0.00 12 SER A N 13
ATOM 19445 C CA . SER A 1 12 ? 7.668 5.930 -13.585 1.00 0.00 12 SER A CA 13
ATOM 19446 C C . SER A 1 12 ? 7.499 6.738 -12.301 1.00 0.00 12 SER A C 13
ATOM 19447 O O . SER A 1 12 ? 6.382 7.080 -11.913 1.00 0.00 12 SER A O 13
ATOM 19455 N N . MET A 1 13 ? 8.616 7.039 -11.648 1.00 0.00 13 MET A N 13
ATOM 19456 C CA . MET A 1 13 ? 8.593 7.807 -10.409 1.00 0.00 13 MET A CA 13
ATOM 19457 C C . MET A 1 13 ? 9.829 8.694 -10.296 1.00 0.00 13 MET A C 13
ATOM 19458 O O . MET A 1 13 ? 10.850 8.438 -10.934 1.00 0.00 13 MET A O 13
ATOM 19472 N N . LYS A 1 14 ? 9.730 9.738 -9.480 1.00 0.00 14 LYS A N 13
ATOM 19473 C CA . LYS A 1 14 ? 10.839 10.663 -9.281 1.00 0.00 14 LYS A CA 13
ATOM 19474 C C . LYS A 1 14 ? 11.554 10.381 -7.964 1.00 0.00 14 LYS A C 13
ATOM 19475 O O . LYS A 1 14 ? 12.750 10.088 -7.944 1.00 0.00 14 LYS A O 13
ATOM 19494 N N . THR A 1 15 ? 10.814 10.470 -6.863 1.00 0.00 15 THR A N 13
ATOM 19495 C CA . THR A 1 15 ? 11.377 10.224 -5.542 1.00 0.00 15 THR A CA 13
ATOM 19496 C C . THR A 1 15 ? 12.051 8.858 -5.477 1.00 0.00 15 THR A C 13
ATOM 19497 O O . THR A 1 15 ? 11.499 7.858 -5.938 1.00 0.00 15 THR A O 13
ATOM 19508 N N . THR A 1 16 ? 13.248 8.820 -4.900 1.00 0.00 16 THR A N 13
ATOM 19509 C CA . THR A 1 16 ? 13.998 7.577 -4.775 1.00 0.00 16 THR A CA 13
ATOM 19510 C C . THR A 1 16 ? 14.531 7.396 -3.358 1.00 0.00 16 THR A C 13
ATOM 19511 O O . THR A 1 16 ? 14.547 8.338 -2.566 1.00 0.00 16 THR A O 13
ATOM 19522 N N . SER A 1 17 ? 14.969 6.181 -3.046 1.00 0.00 17 SER A N 13
ATOM 19523 C CA . SER A 1 17 ? 15.502 5.877 -1.723 1.00 0.00 17 SER A CA 13
ATOM 19524 C C . SER A 1 17 ? 16.338 4.601 -1.754 1.00 0.00 17 SER A C 13
ATOM 19525 O O . SER A 1 17 ? 15.878 3.555 -2.213 1.00 0.00 17 SER A O 13
ATOM 19533 N N . SER A 1 18 ? 17.569 4.696 -1.262 1.00 0.00 18 SER A N 13
ATOM 19534 C CA . SER A 1 18 ? 18.472 3.551 -1.236 1.00 0.00 18 SER A CA 13
ATOM 19535 C C . SER A 1 18 ? 18.235 2.700 0.008 1.00 0.00 18 SER A C 13
ATOM 19536 O O . SER A 1 18 ? 19.146 2.037 0.502 1.00 0.00 18 SER A O 13
ATOM 19544 N N . MET A 1 19 ? 17.004 2.726 0.509 1.00 0.00 19 MET A N 13
ATOM 19545 C CA . MET A 1 19 ? 16.647 1.956 1.695 1.00 0.00 19 MET A CA 13
ATOM 19546 C C . MET A 1 19 ? 15.922 0.670 1.310 1.00 0.00 19 MET A C 13
ATOM 19547 O O . MET A 1 19 ? 14.960 0.695 0.543 1.00 0.00 19 MET A O 13
ATOM 19561 N N . ASP A 1 20 ? 16.390 -0.451 1.848 1.00 0.00 20 ASP A N 13
ATOM 19562 C CA . ASP A 1 20 ? 15.786 -1.747 1.561 1.00 0.00 20 ASP A CA 13
ATOM 19563 C C . ASP A 1 20 ? 14.265 -1.668 1.645 1.00 0.00 20 ASP A C 13
ATOM 19564 O O . ASP A 1 20 ? 13.699 -0.787 2.294 1.00 0.00 20 ASP A O 13
ATOM 19573 N N . PRO A 1 21 ? 13.585 -2.609 0.974 1.00 0.00 21 PRO A N 13
ATOM 19574 C CA . PRO A 1 21 ? 12.120 -2.667 0.957 1.00 0.00 21 PRO A CA 13
ATOM 19575 C C . PRO A 1 21 ? 11.540 -3.073 2.308 1.00 0.00 21 PRO A C 13
ATOM 19576 O O . PRO A 1 21 ? 10.519 -2.539 2.741 1.00 0.00 21 PRO A O 13
ATOM 19587 N N . SER A 1 22 ? 12.199 -4.019 2.969 1.00 0.00 22 SER A N 13
ATOM 19588 C CA . SER A 1 22 ? 11.746 -4.499 4.269 1.00 0.00 22 SER A CA 13
ATOM 19589 C C . SER A 1 22 ? 11.529 -3.336 5.232 1.00 0.00 22 SER A C 13
ATOM 19590 O O . SER A 1 22 ? 10.494 -3.248 5.894 1.00 0.00 22 SER A O 13
ATOM 19598 N N . ASP A 1 23 ? 12.511 -2.445 5.304 1.00 0.00 23 ASP A N 13
ATOM 19599 C CA . ASP A 1 23 ? 12.429 -1.285 6.184 1.00 0.00 23 ASP A CA 13
ATOM 19600 C C . ASP A 1 23 ? 11.500 -0.225 5.601 1.00 0.00 23 ASP A C 13
ATOM 19601 O O . ASP A 1 23 ? 10.750 0.426 6.328 1.00 0.00 23 ASP A O 13
ATOM 19610 N N . MET A 1 24 ? 11.557 -0.055 4.284 1.00 0.00 24 MET A N 13
ATOM 19611 C CA . MET A 1 24 ? 10.721 0.926 3.603 1.00 0.00 24 MET A CA 13
ATOM 19612 C C . MET A 1 24 ? 9.264 0.791 4.033 1.00 0.00 24 MET A C 13
ATOM 19613 O O . MET A 1 24 ? 8.612 1.779 4.368 1.00 0.00 24 MET A O 13
ATOM 19627 N N . MET A 1 25 ? 8.760 -0.439 4.020 1.00 0.00 25 MET A N 13
ATOM 19628 C CA . MET A 1 25 ? 7.379 -0.702 4.410 1.00 0.00 25 MET A CA 13
ATOM 19629 C C . MET A 1 25 ? 7.082 -0.117 5.787 1.00 0.00 25 MET A C 13
ATOM 19630 O O . MET A 1 25 ? 6.007 0.439 6.016 1.00 0.00 25 MET A O 13
ATOM 19644 N N . ARG A 1 26 ? 8.040 -0.244 6.699 1.00 0.00 26 ARG A N 13
ATOM 19645 C CA . ARG A 1 26 ? 7.879 0.271 8.053 1.00 0.00 26 ARG A CA 13
ATOM 19646 C C . ARG A 1 26 ? 7.779 1.793 8.047 1.00 0.00 26 ARG A C 13
ATOM 19647 O O . ARG A 1 26 ? 6.875 2.367 8.654 1.00 0.00 26 ARG A O 13
ATOM 19668 N N . GLU A 1 27 ? 8.713 2.440 7.357 1.00 0.00 27 GLU A N 13
ATOM 19669 C CA . GLU A 1 27 ? 8.730 3.896 7.274 1.00 0.00 27 GLU A CA 13
ATOM 19670 C C . GLU A 1 27 ? 7.426 4.422 6.682 1.00 0.00 27 GLU A C 13
ATOM 19671 O O . GLU A 1 27 ? 6.730 5.226 7.304 1.00 0.00 27 GLU A O 13
ATOM 19683 N N . ILE A 1 28 ? 7.102 3.964 5.478 1.00 0.00 28 ILE A N 13
ATOM 19684 C CA . ILE A 1 28 ? 5.882 4.387 4.802 1.00 0.00 28 ILE A CA 13
ATOM 19685 C C . ILE A 1 28 ? 4.731 4.542 5.791 1.00 0.00 28 ILE A C 13
ATOM 19686 O O . ILE A 1 28 ? 4.255 5.650 6.037 1.00 0.00 28 ILE A O 13
ATOM 19702 N N . ARG A 1 29 ? 4.290 3.423 6.357 1.00 0.00 29 ARG A N 13
ATOM 19703 C CA . ARG A 1 29 ? 3.196 3.435 7.321 1.00 0.00 29 ARG A CA 13
ATOM 19704 C C . ARG A 1 29 ? 3.436 4.482 8.404 1.00 0.00 29 ARG A C 13
ATOM 19705 O O . ARG A 1 29 ? 2.569 5.311 8.684 1.00 0.00 29 ARG A O 13
ATOM 19726 N N . LYS A 1 30 ? 4.617 4.439 9.010 1.00 0.00 30 LYS A N 13
ATOM 19727 C CA . LYS A 1 30 ? 4.973 5.384 10.062 1.00 0.00 30 LYS A CA 13
ATOM 19728 C C . LYS A 1 30 ? 4.539 6.799 9.692 1.00 0.00 30 LYS A C 13
ATOM 19729 O O . LYS A 1 30 ? 4.145 7.584 10.555 1.00 0.00 30 LYS A O 13
ATOM 19748 N N . VAL A 1 31 ? 4.611 7.118 8.403 1.00 0.00 31 VAL A N 13
ATOM 19749 C CA . VAL A 1 31 ? 4.223 8.437 7.919 1.00 0.00 31 VAL A CA 13
ATOM 19750 C C . VAL A 1 31 ? 2.711 8.540 7.756 1.00 0.00 31 VAL A C 13
ATOM 19751 O O . VAL A 1 31 ? 2.092 9.509 8.197 1.00 0.00 31 VAL A O 13
ATOM 19764 N N . LEU A 1 32 ? 2.121 7.534 7.119 1.00 0.00 32 LEU A N 13
ATOM 19765 C CA . LEU A 1 32 ? 0.679 7.510 6.897 1.00 0.00 32 LEU A CA 13
ATOM 19766 C C . LEU A 1 32 ? -0.077 7.708 8.207 1.00 0.00 32 LEU A C 13
ATOM 19767 O O . LEU A 1 32 ? -0.777 8.703 8.388 1.00 0.00 32 LEU A O 13
ATOM 19783 N N . GLY A 1 33 ? 0.072 6.753 9.121 1.00 0.00 33 GLY A N 13
ATOM 19784 C CA . GLY A 1 33 ? -0.601 6.842 10.403 1.00 0.00 33 GLY A CA 13
ATOM 19785 C C . GLY A 1 33 ? -0.660 8.262 10.929 1.00 0.00 33 GLY A C 13
ATOM 19786 O O . GLY A 1 33 ? -1.680 8.690 11.468 1.00 0.00 33 GLY A O 13
ATOM 19790 N N . ALA A 1 34 ? 0.438 8.995 10.775 1.00 0.00 34 ALA A N 13
ATOM 19791 C CA . ALA A 1 34 ? 0.507 10.375 11.238 1.00 0.00 34 ALA A CA 13
ATOM 19792 C C . ALA A 1 34 ? -0.429 11.272 10.434 1.00 0.00 34 ALA A C 13
ATOM 19793 O O . ALA A 1 34 ? -1.072 12.165 10.984 1.00 0.00 34 ALA A O 13
ATOM 19800 N N . ASN A 1 35 ? -0.499 11.027 9.130 1.00 0.00 35 ASN A N 13
ATOM 19801 C CA . ASN A 1 35 ? -1.356 11.814 8.250 1.00 0.00 35 ASN A CA 13
ATOM 19802 C C . ASN A 1 35 ? -2.788 11.287 8.271 1.00 0.00 35 ASN A C 13
ATOM 19803 O O . ASN A 1 35 ? -3.464 11.256 7.244 1.00 0.00 35 ASN A O 13
ATOM 19814 N N . ASN A 1 36 ? -3.243 10.873 9.450 1.00 0.00 36 ASN A N 13
ATOM 19815 C CA . ASN A 1 36 ? -4.594 10.347 9.606 1.00 0.00 36 ASN A CA 13
ATOM 19816 C C . ASN A 1 36 ? -4.996 9.512 8.394 1.00 0.00 36 ASN A C 13
ATOM 19817 O O . ASN A 1 36 ? -6.177 9.417 8.057 1.00 0.00 36 ASN A O 13
ATOM 19828 N N . CYS A 1 37 ? -4.007 8.909 7.744 1.00 0.00 37 CYS A N 13
ATOM 19829 C CA . CYS A 1 37 ? -4.257 8.082 6.569 1.00 0.00 37 CYS A CA 13
ATOM 19830 C C . CYS A 1 37 ? -4.395 6.613 6.957 1.00 0.00 37 CYS A C 13
ATOM 19831 O O . CYS A 1 37 ? -3.730 6.139 7.878 1.00 0.00 37 CYS A O 13
ATOM 19839 N N . ASP A 1 38 ? -5.265 5.900 6.251 1.00 0.00 38 ASP A N 13
ATOM 19840 C CA . ASP A 1 38 ? -5.493 4.485 6.523 1.00 0.00 38 ASP A CA 13
ATOM 19841 C C . ASP A 1 38 ? -4.684 3.612 5.568 1.00 0.00 38 ASP A C 13
ATOM 19842 O O . ASP A 1 38 ? -4.681 3.836 4.357 1.00 0.00 38 ASP A O 13
ATOM 19851 N N . TYR A 1 39 ? -3.999 2.617 6.121 1.00 0.00 39 TYR A N 13
ATOM 19852 C CA . TYR A 1 39 ? -3.184 1.713 5.319 1.00 0.00 39 TYR A CA 13
ATOM 19853 C C . TYR A 1 39 ? -3.646 0.268 5.489 1.00 0.00 39 TYR A C 13
ATOM 19854 O O . TYR A 1 39 ? -4.016 -0.151 6.584 1.00 0.00 39 TYR A O 13
ATOM 19872 N N . GLU A 1 40 ? -3.619 -0.487 4.395 1.00 0.00 40 GLU A N 13
ATOM 19873 C CA . GLU A 1 40 ? -4.035 -1.884 4.422 1.00 0.00 40 GLU A CA 13
ATOM 19874 C C . GLU A 1 40 ? -3.116 -2.742 3.557 1.00 0.00 40 GLU A C 13
ATOM 19875 O O . GLU A 1 40 ? -2.762 -2.360 2.442 1.00 0.00 40 GLU A O 13
ATOM 19887 N N . GLN A 1 41 ? -2.734 -3.902 4.080 1.00 0.00 41 GLN A N 13
ATOM 19888 C CA . GLN A 1 41 ? -1.856 -4.814 3.357 1.00 0.00 41 GLN A CA 13
ATOM 19889 C C . GLN A 1 41 ? -2.570 -5.416 2.151 1.00 0.00 41 GLN A C 13
ATOM 19890 O O . GLN A 1 41 ? -3.324 -6.379 2.282 1.00 0.00 41 GLN A O 13
ATOM 19904 N N . ARG A 1 42 ? -2.326 -4.841 0.977 1.00 0.00 42 ARG A N 13
ATOM 19905 C CA . ARG A 1 42 ? -2.947 -5.320 -0.251 1.00 0.00 42 ARG A CA 13
ATOM 19906 C C . ARG A 1 42 ? -2.151 -6.478 -0.847 1.00 0.00 42 ARG A C 13
ATOM 19907 O O . ARG A 1 42 ? -2.706 -7.535 -1.147 1.00 0.00 42 ARG A O 13
ATOM 19928 N N . GLU A 1 43 ? -0.849 -6.269 -1.016 1.00 0.00 43 GLU A N 13
ATOM 19929 C CA . GLU A 1 43 ? 0.022 -7.295 -1.578 1.00 0.00 43 GLU A CA 13
ATOM 19930 C C . GLU A 1 43 ? 1.228 -7.538 -0.676 1.00 0.00 43 GLU A C 13
ATOM 19931 O O . GLU A 1 43 ? 1.325 -6.974 0.414 1.00 0.00 43 GLU A O 13
ATOM 19943 N N . ARG A 1 44 ? 2.145 -8.381 -1.138 1.00 0.00 44 ARG A N 13
ATOM 19944 C CA . ARG A 1 44 ? 3.344 -8.701 -0.373 1.00 0.00 44 ARG A CA 13
ATOM 19945 C C . ARG A 1 44 ? 4.025 -7.430 0.126 1.00 0.00 44 ARG A C 13
ATOM 19946 O O . ARG A 1 44 ? 4.419 -7.340 1.290 1.00 0.00 44 ARG A O 13
ATOM 19967 N N . PHE A 1 45 ? 4.160 -6.449 -0.760 1.00 0.00 45 PHE A N 13
ATOM 19968 C CA . PHE A 1 45 ? 4.795 -5.184 -0.410 1.00 0.00 45 PHE A CA 13
ATOM 19969 C C . PHE A 1 45 ? 3.980 -4.004 -0.933 1.00 0.00 45 PHE A C 13
ATOM 19970 O O . PHE A 1 45 ? 4.533 -3.040 -1.464 1.00 0.00 45 PHE A O 13
ATOM 19987 N N . LEU A 1 46 ? 2.663 -4.088 -0.779 1.00 0.00 46 LEU A N 13
ATOM 19988 C CA . LEU A 1 46 ? 1.771 -3.028 -1.236 1.00 0.00 46 LEU A CA 13
ATOM 19989 C C . LEU A 1 46 ? 0.832 -2.587 -0.118 1.00 0.00 46 LEU A C 13
ATOM 19990 O O . LEU A 1 46 ? 0.527 -3.359 0.792 1.00 0.00 46 LEU A O 13
ATOM 20006 N N . LEU A 1 47 ? 0.376 -1.342 -0.193 1.00 0.00 47 LEU A N 13
ATOM 20007 C CA . LEU A 1 47 ? -0.531 -0.798 0.812 1.00 0.00 47 LEU A CA 13
ATOM 20008 C C . LEU A 1 47 ? -1.580 0.104 0.168 1.00 0.00 47 LEU A C 13
ATOM 20009 O O . LEU A 1 47 ? -1.333 0.717 -0.870 1.00 0.00 47 LEU A O 13
ATOM 20025 N N . PHE A 1 48 ? -2.750 0.182 0.793 1.00 0.00 48 PHE A N 13
ATOM 20026 C CA . PHE A 1 48 ? -3.836 1.010 0.282 1.00 0.00 48 PHE A CA 13
ATOM 20027 C C . PHE A 1 48 ? -4.002 2.271 1.125 1.00 0.00 48 PHE A C 13
ATOM 20028 O O . PHE A 1 48 ? -4.598 2.236 2.202 1.00 0.00 48 PHE A O 13
ATOM 20045 N N . CYS A 1 49 ? -3.469 3.382 0.628 1.00 0.00 49 CYS A N 13
ATOM 20046 C CA . CYS A 1 49 ? -3.557 4.654 1.335 1.00 0.00 49 CYS A CA 13
ATOM 20047 C C . CYS A 1 49 ? -4.916 5.308 1.113 1.00 0.00 49 CYS A C 13
ATOM 20048 O O . CYS A 1 49 ? -5.395 5.402 -0.018 1.00 0.00 49 CYS A O 13
ATOM 20056 N N . VAL A 1 50 ? -5.536 5.758 2.199 1.00 0.00 50 VAL A N 13
ATOM 20057 C CA . VAL A 1 50 ? -6.841 6.403 2.123 1.00 0.00 50 VAL A CA 13
ATOM 20058 C C . VAL A 1 50 ? -6.867 7.690 2.939 1.00 0.00 50 VAL A C 13
ATOM 20059 O O . VAL A 1 50 ? -6.700 7.669 4.159 1.00 0.00 50 VAL A O 13
ATOM 20072 N N . HIS A 1 51 ? -7.077 8.812 2.258 1.00 0.00 51 HIS A N 13
ATOM 20073 C CA . HIS A 1 51 ? -7.126 10.111 2.920 1.00 0.00 51 HIS A CA 13
ATOM 20074 C C . HIS A 1 51 ? -8.337 10.913 2.453 1.00 0.00 51 HIS A C 13
ATOM 20075 O O . HIS A 1 51 ? -8.883 10.664 1.379 1.00 0.00 51 HIS A O 13
ATOM 20090 N N . GLY A 1 52 ? -8.751 11.878 3.269 1.00 0.00 52 GLY A N 13
ATOM 20091 C CA . GLY A 1 52 ? -9.895 12.702 2.922 1.00 0.00 52 GLY A CA 13
ATOM 20092 C C . GLY A 1 52 ? -9.495 14.099 2.492 1.00 0.00 52 GLY A C 13
ATOM 20093 O O . GLY A 1 52 ? -9.892 14.564 1.423 1.00 0.00 52 GLY A O 13
ATOM 20097 N N . ASP A 1 53 ? -8.708 14.770 3.325 1.00 0.00 53 ASP A N 13
ATOM 20098 C CA . ASP A 1 53 ? -8.254 16.123 3.025 1.00 0.00 53 ASP A CA 13
ATOM 20099 C C . ASP A 1 53 ? -9.366 16.937 2.370 1.00 0.00 53 ASP A C 13
ATOM 20100 O O . ASP A 1 53 ? -9.105 17.815 1.548 1.00 0.00 53 ASP A O 13
ATOM 20109 N N . GLY A 1 54 ? -10.607 16.637 2.739 1.00 0.00 54 GLY A N 13
ATOM 20110 C CA . GLY A 1 54 ? -11.740 17.349 2.176 1.00 0.00 54 GLY A CA 13
ATOM 20111 C C . GLY A 1 54 ? -13.066 16.708 2.539 1.00 0.00 54 GLY A C 13
ATOM 20112 O O . GLY A 1 54 ? -13.283 16.323 3.689 1.00 0.00 54 GLY A O 13
ATOM 20116 N N . HIS A 1 55 ? -13.955 16.595 1.558 1.00 0.00 55 HIS A N 13
ATOM 20117 C CA . HIS A 1 55 ? -15.267 15.998 1.781 1.00 0.00 55 HIS A CA 13
ATOM 20118 C C . HIS A 1 55 ? -15.278 14.534 1.349 1.00 0.00 55 HIS A C 13
ATOM 20119 O O . HIS A 1 55 ? -14.410 14.093 0.596 1.00 0.00 55 HIS A O 13
ATOM 20134 N N . ALA A 1 56 ? -16.265 13.787 1.832 1.00 0.00 56 ALA A N 13
ATOM 20135 C CA . ALA A 1 56 ? -16.389 12.375 1.495 1.00 0.00 56 ALA A CA 13
ATOM 20136 C C . ALA A 1 56 ? -16.319 12.162 -0.013 1.00 0.00 56 ALA A C 13
ATOM 20137 O O . ALA A 1 56 ? -15.543 11.338 -0.497 1.00 0.00 56 ALA A O 13
ATOM 20144 N N . GLU A 1 57 ? -17.135 12.908 -0.750 1.00 0.00 57 GLU A N 13
ATOM 20145 C CA . GLU A 1 57 ? -17.166 12.799 -2.204 1.00 0.00 57 GLU A CA 13
ATOM 20146 C C . GLU A 1 57 ? -15.789 13.080 -2.800 1.00 0.00 57 GLU A C 13
ATOM 20147 O O . GLU A 1 57 ? -15.538 12.796 -3.970 1.00 0.00 57 GLU A O 13
ATOM 20159 N N . ASN A 1 58 ? -14.902 13.641 -1.985 1.00 0.00 58 ASN A N 13
ATOM 20160 C CA . ASN A 1 58 ? -13.551 13.962 -2.431 1.00 0.00 58 ASN A CA 13
ATOM 20161 C C . ASN A 1 58 ? -12.534 13.003 -1.820 1.00 0.00 58 ASN A C 13
ATOM 20162 O O . ASN A 1 58 ? -11.377 13.364 -1.601 1.00 0.00 58 ASN A O 13
ATOM 20173 N N . LEU A 1 59 ? -12.973 11.779 -1.549 1.00 0.00 59 LEU A N 13
ATOM 20174 C CA . LEU A 1 59 ? -12.101 10.766 -0.964 1.00 0.00 59 LEU A CA 13
ATOM 20175 C C . LEU A 1 59 ? -11.071 10.282 -1.979 1.00 0.00 59 LEU A C 13
ATOM 20176 O O . LEU A 1 59 ? -11.423 9.820 -3.065 1.00 0.00 59 LEU A O 13
ATOM 20192 N N . VAL A 1 60 ? -9.796 10.390 -1.619 1.00 0.00 60 VAL A N 13
ATOM 20193 C CA . VAL A 1 60 ? -8.714 9.960 -2.497 1.00 0.00 60 VAL A CA 13
ATOM 20194 C C . VAL A 1 60 ? -8.186 8.589 -2.089 1.00 0.00 60 VAL A C 13
ATOM 20195 O O . VAL A 1 60 ? -8.087 8.280 -0.901 1.00 0.00 60 VAL A O 13
ATOM 20208 N N . GLN A 1 61 ? -7.849 7.772 -3.081 1.00 0.00 61 GLN A N 13
ATOM 20209 C CA . GLN A 1 61 ? -7.332 6.433 -2.824 1.00 0.00 61 GLN A CA 13
ATOM 20210 C C . GLN A 1 61 ? -6.189 6.099 -3.778 1.00 0.00 61 GLN A C 13
ATOM 20211 O O . GLN A 1 61 ? -6.324 6.230 -4.994 1.00 0.00 61 GLN A O 13
ATOM 20225 N N . TRP A 1 62 ? -5.064 5.670 -3.217 1.00 0.00 62 TRP A N 13
ATOM 20226 C CA . TRP A 1 62 ? -3.897 5.318 -4.018 1.00 0.00 62 TRP A CA 13
ATOM 20227 C C . TRP A 1 62 ? -3.046 4.270 -3.309 1.00 0.00 62 TRP A C 13
ATOM 20228 O O . TRP A 1 62 ? -2.854 4.333 -2.095 1.00 0.00 62 TRP A O 13
ATOM 20249 N N . GLU A 1 63 ? -2.538 3.309 -4.074 1.00 0.00 63 GLU A N 13
ATOM 20250 C CA . GLU A 1 63 ? -1.708 2.248 -3.516 1.00 0.00 63 GLU A CA 13
ATOM 20251 C C . GLU A 1 63 ? -0.228 2.609 -3.611 1.00 0.00 63 GLU A C 13
ATOM 20252 O O . GLU A 1 63 ? 0.145 3.571 -4.282 1.00 0.00 63 GLU A O 13
ATOM 20264 N N . MET A 1 64 ? 0.610 1.830 -2.935 1.00 0.00 64 MET A N 13
ATOM 20265 C CA . MET A 1 64 ? 2.049 2.066 -2.943 1.00 0.00 64 MET A CA 13
ATOM 20266 C C . MET A 1 64 ? 2.816 0.752 -2.837 1.00 0.00 64 MET A C 13
ATOM 20267 O O . MET A 1 64 ? 2.803 0.099 -1.795 1.00 0.00 64 MET A O 13
ATOM 20281 N N . GLU A 1 65 ? 3.483 0.373 -3.923 1.00 0.00 65 GLU A N 13
ATOM 20282 C CA . GLU A 1 65 ? 4.255 -0.864 -3.950 1.00 0.00 65 GLU A CA 13
ATOM 20283 C C . GLU A 1 65 ? 5.751 -0.571 -4.010 1.00 0.00 65 GLU A C 13
ATOM 20284 O O . GLU A 1 65 ? 6.220 0.147 -4.894 1.00 0.00 65 GLU A O 13
ATOM 20296 N N . VAL A 1 66 ? 6.497 -1.131 -3.063 1.00 0.00 66 VAL A N 13
ATOM 20297 C CA . VAL A 1 66 ? 7.940 -0.930 -3.007 1.00 0.00 66 VAL A CA 13
ATOM 20298 C C . VAL A 1 66 ? 8.659 -1.829 -4.007 1.00 0.00 66 VAL A C 13
ATOM 20299 O O . VAL A 1 66 ? 8.533 -3.054 -3.959 1.00 0.00 66 VAL A O 13
ATOM 20312 N N . CYS A 1 67 ? 9.412 -1.214 -4.912 1.00 0.00 67 CYS A N 13
ATOM 20313 C CA . CYS A 1 67 ? 10.152 -1.959 -5.925 1.00 0.00 67 CYS A CA 13
ATOM 20314 C C . CYS A 1 67 ? 11.405 -1.201 -6.351 1.00 0.00 67 CYS A C 13
ATOM 20315 O O . CYS A 1 67 ? 11.446 0.029 -6.303 1.00 0.00 67 CYS A O 13
ATOM 20323 N N . LYS A 1 68 ? 12.426 -1.942 -6.766 1.00 0.00 68 LYS A N 13
ATOM 20324 C CA . LYS A 1 68 ? 13.681 -1.340 -7.201 1.00 0.00 68 LYS A CA 13
ATOM 20325 C C . LYS A 1 68 ? 13.551 -0.764 -8.607 1.00 0.00 68 LYS A C 13
ATOM 20326 O O . LYS A 1 68 ? 12.941 -1.376 -9.486 1.00 0.00 68 LYS A O 13
ATOM 20345 N N . LEU A 1 69 ? 14.127 0.414 -8.815 1.00 0.00 69 LEU A N 13
ATOM 20346 C CA . LEU A 1 69 ? 14.077 1.073 -10.115 1.00 0.00 69 LEU A CA 13
ATOM 20347 C C . LEU A 1 69 ? 15.040 0.414 -11.097 1.00 0.00 69 LEU A C 13
ATOM 20348 O O . LEU A 1 69 ? 16.217 0.202 -10.802 1.00 0.00 69 LEU A O 13
ATOM 20364 N N . PRO A 1 70 ? 14.533 0.084 -12.294 1.00 0.00 70 PRO A N 13
ATOM 20365 C CA . PRO A 1 70 ? 15.333 -0.553 -13.345 1.00 0.00 70 PRO A CA 13
ATOM 20366 C C . PRO A 1 70 ? 16.371 0.394 -13.937 1.00 0.00 70 PRO A C 13
ATOM 20367 O O . PRO A 1 70 ? 17.203 -0.012 -14.748 1.00 0.00 70 PRO A O 13
ATOM 20378 N N . ARG A 1 71 ? 16.317 1.656 -13.525 1.00 0.00 71 ARG A N 13
ATOM 20379 C CA . ARG A 1 71 ? 17.253 2.660 -14.016 1.00 0.00 71 ARG A CA 13
ATOM 20380 C C . ARG A 1 71 ? 18.338 2.944 -12.982 1.00 0.00 71 ARG A C 13
ATOM 20381 O O . ARG A 1 71 ? 19.525 2.740 -13.240 1.00 0.00 71 ARG A O 13
ATOM 20402 N N . LEU A 1 72 ? 17.924 3.414 -11.811 1.00 0.00 72 LEU A N 13
ATOM 20403 C CA . LEU A 1 72 ? 18.861 3.726 -10.737 1.00 0.00 72 LEU A CA 13
ATOM 20404 C C . LEU A 1 72 ? 19.019 2.540 -9.791 1.00 0.00 72 LEU A C 13
ATOM 20405 O O . LEU A 1 72 ? 18.226 1.599 -9.821 1.00 0.00 72 LEU A O 13
ATOM 20421 N N . SER A 1 73 ? 20.048 2.593 -8.951 1.00 0.00 73 SER A N 13
ATOM 20422 C CA . SER A 1 73 ? 20.312 1.522 -7.997 1.00 0.00 73 SER A CA 13
ATOM 20423 C C . SER A 1 73 ? 19.741 1.865 -6.624 1.00 0.00 73 SER A C 13
ATOM 20424 O O . SER A 1 73 ? 20.463 1.885 -5.626 1.00 0.00 73 SER A O 13
ATOM 20432 N N . LEU A 1 74 ? 18.441 2.135 -6.581 1.00 0.00 74 LEU A N 13
ATOM 20433 C CA . LEU A 1 74 ? 17.771 2.477 -5.331 1.00 0.00 74 LEU A CA 13
ATOM 20434 C C . LEU A 1 74 ? 16.331 1.975 -5.330 1.00 0.00 74 LEU A C 13
ATOM 20435 O O . LEU A 1 74 ? 15.715 1.824 -6.385 1.00 0.00 74 LEU A O 13
ATOM 20451 N N . ASN A 1 75 ? 15.799 1.721 -4.139 1.00 0.00 75 ASN A N 13
ATOM 20452 C CA . ASN A 1 75 ? 14.430 1.238 -4.000 1.00 0.00 75 ASN A CA 13
ATOM 20453 C C . ASN A 1 75 ? 13.434 2.389 -4.106 1.00 0.00 75 ASN A C 13
ATOM 20454 O O . ASN A 1 75 ? 13.309 3.202 -3.191 1.00 0.00 75 ASN A O 13
ATOM 20465 N N . GLY A 1 76 ? 12.725 2.451 -5.229 1.00 0.00 76 GLY A N 13
ATOM 20466 C CA . GLY A 1 76 ? 11.749 3.505 -5.434 1.00 0.00 76 GLY A CA 13
ATOM 20467 C C . GLY A 1 76 ? 10.355 3.096 -4.999 1.00 0.00 76 GLY A C 13
ATOM 20468 O O . GLY A 1 76 ? 10.107 1.927 -4.703 1.00 0.00 76 GLY A O 13
ATOM 20472 N N . VAL A 1 77 ? 9.443 4.062 -4.958 1.00 0.00 77 VAL A N 13
ATOM 20473 C CA . VAL A 1 77 ? 8.067 3.797 -4.556 1.00 0.00 77 VAL A CA 13
ATOM 20474 C C . VAL A 1 77 ? 7.113 3.931 -5.737 1.00 0.00 77 VAL A C 13
ATOM 20475 O O . VAL A 1 77 ? 7.417 4.608 -6.720 1.00 0.00 77 VAL A O 13
ATOM 20488 N N . ARG A 1 78 ? 5.958 3.282 -5.635 1.00 0.00 78 ARG A N 13
ATOM 20489 C CA . ARG A 1 78 ? 4.959 3.327 -6.696 1.00 0.00 78 ARG A CA 13
ATOM 20490 C C . ARG A 1 78 ? 3.728 4.111 -6.250 1.00 0.00 78 ARG A C 13
ATOM 20491 O O . ARG A 1 78 ? 3.338 4.063 -5.083 1.00 0.00 78 ARG A O 13
ATOM 20512 N N . PHE A 1 79 ? 3.120 4.831 -7.187 1.00 0.00 79 PHE A N 13
ATOM 20513 C CA . PHE A 1 79 ? 1.935 5.626 -6.891 1.00 0.00 79 PHE A CA 13
ATOM 20514 C C . PHE A 1 79 ? 0.865 5.428 -7.961 1.00 0.00 79 PHE A C 13
ATOM 20515 O O . PHE A 1 79 ? 0.998 5.910 -9.086 1.00 0.00 79 PHE A O 13
ATOM 20532 N N . LYS A 1 80 ? -0.196 4.713 -7.602 1.00 0.00 80 LYS A N 13
ATOM 20533 C CA . LYS A 1 80 ? -1.290 4.449 -8.529 1.00 0.00 80 LYS A CA 13
ATOM 20534 C C . LYS A 1 80 ? -2.560 5.172 -8.092 1.00 0.00 80 LYS A C 13
ATOM 20535 O O . LYS A 1 80 ? -2.929 5.143 -6.918 1.00 0.00 80 LYS A O 13
ATOM 20554 N N . ARG A 1 81 ? -3.225 5.819 -9.043 1.00 0.00 81 ARG A N 13
ATOM 20555 C CA . ARG A 1 81 ? -4.454 6.549 -8.756 1.00 0.00 81 ARG A CA 13
ATOM 20556 C C . ARG A 1 81 ? -5.675 5.652 -8.937 1.00 0.00 81 ARG A C 13
ATOM 20557 O O . ARG A 1 81 ? -6.094 5.376 -10.061 1.00 0.00 81 ARG A O 13
ATOM 20578 N N . ILE A 1 82 ? -6.239 5.198 -7.823 1.00 0.00 82 ILE A N 13
ATOM 20579 C CA . ILE A 1 82 ? -7.411 4.333 -7.859 1.00 0.00 82 ILE A CA 13
ATOM 20580 C C . ILE A 1 82 ? -8.686 5.142 -8.071 1.00 0.00 82 ILE A C 13
ATOM 20581 O O . ILE A 1 82 ? -9.339 5.030 -9.109 1.00 0.00 82 ILE A O 13
ATOM 20597 N N . SER A 1 83 ? -9.034 5.959 -7.082 1.00 0.00 83 SER A N 13
ATOM 20598 C CA . SER A 1 83 ? -10.232 6.787 -7.160 1.00 0.00 83 SER A CA 13
ATOM 20599 C C . SER A 1 83 ? -9.896 8.254 -6.910 1.00 0.00 83 SER A C 13
ATOM 20600 O O . SER A 1 83 ? -8.824 8.579 -6.401 1.00 0.00 83 SER A O 13
ATOM 20608 N N . GLY A 1 84 ? -10.822 9.137 -7.271 1.00 0.00 84 GLY A N 13
ATOM 20609 C CA . GLY A 1 84 ? -10.607 10.559 -7.079 1.00 0.00 84 GLY A CA 13
ATOM 20610 C C . GLY A 1 84 ? -10.069 11.237 -8.323 1.00 0.00 84 GLY A C 13
ATOM 20611 O O . GLY A 1 84 ? -9.776 10.579 -9.322 1.00 0.00 84 GLY A O 13
ATOM 20615 N N . THR A 1 85 ? -9.939 12.559 -8.265 1.00 0.00 85 THR A N 13
ATOM 20616 C CA . THR A 1 85 ? -9.435 13.328 -9.397 1.00 0.00 85 THR A CA 13
ATOM 20617 C C . THR A 1 85 ? -7.934 13.561 -9.278 1.00 0.00 85 THR A C 13
ATOM 20618 O O . THR A 1 85 ? -7.348 13.371 -8.212 1.00 0.00 85 THR A O 13
ATOM 20629 N N . SER A 1 86 ? -7.315 13.975 -10.379 1.00 0.00 86 SER A N 13
ATOM 20630 C CA . SER A 1 86 ? -5.880 14.231 -10.399 1.00 0.00 86 SER A CA 13
ATOM 20631 C C . SER A 1 86 ? -5.514 15.348 -9.426 1.00 0.00 86 SER A C 13
ATOM 20632 O O . SER A 1 86 ? -4.645 15.179 -8.569 1.00 0.00 86 SER A O 13
ATOM 20640 N N . ILE A 1 87 ? -6.182 16.488 -9.565 1.00 0.00 87 ILE A N 13
ATOM 20641 C CA . ILE A 1 87 ? -5.929 17.632 -8.698 1.00 0.00 87 ILE A CA 13
ATOM 20642 C C . ILE A 1 87 ? -5.792 17.199 -7.242 1.00 0.00 87 ILE A C 13
ATOM 20643 O O . ILE A 1 87 ? -4.881 17.632 -6.538 1.00 0.00 87 ILE A O 13
ATOM 20659 N N . ALA A 1 88 ? -6.704 16.340 -6.798 1.00 0.00 88 ALA A N 13
ATOM 20660 C CA . ALA A 1 88 ? -6.683 15.845 -5.427 1.00 0.00 88 ALA A CA 13
ATOM 20661 C C . ALA A 1 88 ? -5.612 14.775 -5.246 1.00 0.00 88 ALA A C 13
ATOM 20662 O O . ALA A 1 88 ? -4.876 14.780 -4.259 1.00 0.00 88 ALA A O 13
ATOM 20669 N N . PHE A 1 89 ? -5.530 13.858 -6.204 1.00 0.00 89 PHE A N 13
ATOM 20670 C CA . PHE A 1 89 ? -4.549 12.781 -6.149 1.00 0.00 89 PHE A CA 13
ATOM 20671 C C . PHE A 1 89 ? -3.145 13.334 -5.926 1.00 0.00 89 PHE A C 13
ATOM 20672 O O . PHE A 1 89 ? -2.373 12.800 -5.130 1.00 0.00 89 PHE A O 13
ATOM 20689 N N . LYS A 1 90 ? -2.819 14.409 -6.636 1.00 0.00 90 LYS A N 13
ATOM 20690 C CA . LYS A 1 90 ? -1.509 15.037 -6.517 1.00 0.00 90 LYS A CA 13
ATOM 20691 C C . LYS A 1 90 ? -1.350 15.710 -5.158 1.00 0.00 90 LYS A C 13
ATOM 20692 O O . LYS A 1 90 ? -0.312 15.583 -4.510 1.00 0.00 90 LYS A O 13
ATOM 20711 N N . ASN A 1 91 ? -2.386 16.425 -4.731 1.00 0.00 91 ASN A N 13
ATOM 20712 C CA . ASN A 1 91 ? -2.360 17.116 -3.447 1.00 0.00 91 ASN A CA 13
ATOM 20713 C C . ASN A 1 91 ? -1.831 16.202 -2.347 1.00 0.00 91 ASN A C 13
ATOM 20714 O O . ASN A 1 91 ? -0.692 16.345 -1.902 1.00 0.00 91 ASN A O 13
ATOM 20725 N N . ILE A 1 92 ? -2.664 15.262 -1.914 1.00 0.00 92 ILE A N 13
ATOM 20726 C CA . ILE A 1 92 ? -2.279 14.323 -0.867 1.00 0.00 92 ILE A CA 13
ATOM 20727 C C . ILE A 1 92 ? -0.887 13.755 -1.123 1.00 0.00 92 ILE A C 13
ATOM 20728 O O . ILE A 1 92 ? -0.064 13.669 -0.213 1.00 0.00 92 ILE A O 13
ATOM 20744 N N . ALA A 1 93 ? -0.631 13.371 -2.369 1.00 0.00 93 ALA A N 13
ATOM 20745 C CA . ALA A 1 93 ? 0.662 12.815 -2.746 1.00 0.00 93 ALA A CA 13
ATOM 20746 C C . ALA A 1 93 ? 1.801 13.730 -2.312 1.00 0.00 93 ALA A C 13
ATOM 20747 O O . ALA A 1 93 ? 2.817 13.269 -1.791 1.00 0.00 93 ALA A O 13
ATOM 20754 N N . SER A 1 94 ? 1.626 15.030 -2.529 1.00 0.00 94 SER A N 13
ATOM 20755 C CA . SER A 1 94 ? 2.641 16.010 -2.164 1.00 0.00 94 SER A CA 13
ATOM 20756 C C . SER A 1 94 ? 2.974 15.920 -0.677 1.00 0.00 94 SER A C 13
ATOM 20757 O O . SER A 1 94 ? 3.972 16.475 -0.217 1.00 0.00 94 SER A O 13
ATOM 20765 N N . LYS A 1 95 ? 2.130 15.216 0.069 1.00 0.00 95 LYS A N 13
ATOM 20766 C CA . LYS A 1 95 ? 2.332 15.049 1.504 1.00 0.00 95 LYS A CA 13
ATOM 20767 C C . LYS A 1 95 ? 3.123 13.779 1.798 1.00 0.00 95 LYS A C 13
ATOM 20768 O O . LYS A 1 95 ? 3.851 13.705 2.788 1.00 0.00 95 LYS A O 13
ATOM 20787 N N . ILE A 1 96 ? 2.976 12.782 0.932 1.00 0.00 96 ILE A N 13
ATOM 20788 C CA . ILE A 1 96 ? 3.678 11.516 1.099 1.00 0.00 96 ILE A CA 13
ATOM 20789 C C . ILE A 1 96 ? 5.129 11.627 0.641 1.00 0.00 96 ILE A C 13
ATOM 20790 O O . ILE A 1 96 ? 6.055 11.418 1.424 1.00 0.00 96 ILE A O 13
ATOM 20806 N N . ALA A 1 97 ? 5.318 11.961 -0.631 1.00 0.00 97 ALA A N 13
ATOM 20807 C CA . ALA A 1 97 ? 6.656 12.104 -1.192 1.00 0.00 97 ALA A CA 13
ATOM 20808 C C . ALA A 1 97 ? 7.555 12.915 -0.266 1.00 0.00 97 ALA A C 13
ATOM 20809 O O . ALA A 1 97 ? 8.686 12.522 0.017 1.00 0.00 97 ALA A O 13
ATOM 20816 N N . ASN A 1 98 ? 7.046 14.049 0.204 1.00 0.00 98 ASN A N 13
ATOM 20817 C CA . ASN A 1 98 ? 7.805 14.916 1.098 1.00 0.00 98 ASN A CA 13
ATOM 20818 C C . ASN A 1 98 ? 7.991 14.260 2.463 1.00 0.00 98 ASN A C 13
ATOM 20819 O O . ASN A 1 98 ? 9.104 13.897 2.841 1.00 0.00 98 ASN A O 13
ATOM 20830 N N . GLU A 1 99 ? 6.892 14.111 3.197 1.00 0.00 99 GLU A N 13
ATOM 20831 C CA . GLU A 1 99 ? 6.936 13.499 4.519 1.00 0.00 99 GLU A CA 13
ATOM 20832 C C . GLU A 1 99 ? 7.983 12.390 4.572 1.00 0.00 99 GLU A C 13
ATOM 20833 O O . GLU A 1 99 ? 8.858 12.388 5.438 1.00 0.00 99 GLU A O 13
ATOM 20845 N N . LEU A 1 100 ? 7.886 11.448 3.640 1.00 0.00 100 LEU A N 13
ATOM 20846 C CA . LEU A 1 100 ? 8.824 10.333 3.579 1.00 0.00 100 LEU A CA 13
ATOM 20847 C C . LEU A 1 100 ? 10.253 10.809 3.820 1.00 0.00 100 LEU A C 13
ATOM 20848 O O . LEU A 1 100 ? 10.860 11.448 2.960 1.00 0.00 100 LEU A O 13
ATOM 20864 N N . LYS A 1 101 ? 10.786 10.492 4.995 1.00 0.00 101 LYS A N 13
ATOM 20865 C CA . LYS A 1 101 ? 12.145 10.884 5.350 1.00 0.00 101 LYS A CA 13
ATOM 20866 C C . LYS A 1 101 ? 13.149 9.822 4.912 1.00 0.00 101 LYS A C 13
ATOM 20867 O O . LYS A 1 101 ? 13.909 9.297 5.727 1.00 0.00 101 LYS A O 13
ATOM 20886 N N . LEU A 1 102 ? 13.149 9.511 3.621 1.00 0.00 102 LEU A N 13
ATOM 20887 C CA . LEU A 1 102 ? 14.061 8.513 3.074 1.00 0.00 102 LEU A CA 13
ATOM 20888 C C . LEU A 1 102 ? 15.319 9.172 2.516 1.00 0.00 102 LEU A C 13
ATOM 20889 O O . LEU A 1 102 ? 16.433 8.862 2.938 1.00 0.00 102 LEU A O 13
ATOM 20905 N N . GLY A 1 1 ? 12.720 9.191 -30.016 1.00 0.00 1 GLY A N 14
ATOM 20906 C CA . GLY A 1 1 ? 13.517 8.450 -30.976 1.00 0.00 1 GLY A CA 14
ATOM 20907 C C . GLY A 1 1 ? 12.760 8.159 -32.257 1.00 0.00 1 GLY A C 14
ATOM 20908 O O . GLY A 1 1 ? 12.953 8.836 -33.267 1.00 0.00 1 GLY A O 14
ATOM 20912 N N . SER A 1 2 ? 11.897 7.149 -32.216 1.00 0.00 2 SER A N 14
ATOM 20913 C CA . SER A 1 2 ? 11.112 6.766 -33.384 1.00 0.00 2 SER A CA 14
ATOM 20914 C C . SER A 1 2 ? 9.729 6.274 -32.971 1.00 0.00 2 SER A C 14
ATOM 20915 O O . SER A 1 2 ? 9.450 6.094 -31.785 1.00 0.00 2 SER A O 14
ATOM 20923 N N . SER A 1 3 ? 8.865 6.058 -33.958 1.00 0.00 3 SER A N 14
ATOM 20924 C CA . SER A 1 3 ? 7.509 5.590 -33.698 1.00 0.00 3 SER A CA 14
ATOM 20925 C C . SER A 1 3 ? 7.523 4.183 -33.107 1.00 0.00 3 SER A C 14
ATOM 20926 O O . SER A 1 3 ? 8.385 3.369 -33.435 1.00 0.00 3 SER A O 14
ATOM 20934 N N . GLY A 1 4 ? 6.561 3.906 -32.233 1.00 0.00 4 GLY A N 14
ATOM 20935 C CA . GLY A 1 4 ? 6.480 2.598 -31.610 1.00 0.00 4 GLY A CA 14
ATOM 20936 C C . GLY A 1 4 ? 5.716 2.626 -30.301 1.00 0.00 4 GLY A C 14
ATOM 20937 O O . GLY A 1 4 ? 4.887 3.508 -30.077 1.00 0.00 4 GLY A O 14
ATOM 20941 N N . SER A 1 5 ? 5.994 1.657 -29.434 1.00 0.00 5 SER A N 14
ATOM 20942 C CA . SER A 1 5 ? 5.322 1.571 -28.143 1.00 0.00 5 SER A CA 14
ATOM 20943 C C . SER A 1 5 ? 6.267 1.028 -27.074 1.00 0.00 5 SER A C 14
ATOM 20944 O O . SER A 1 5 ? 7.018 0.084 -27.316 1.00 0.00 5 SER A O 14
ATOM 20952 N N . SER A 1 6 ? 6.223 1.634 -25.892 1.00 0.00 6 SER A N 14
ATOM 20953 C CA . SER A 1 6 ? 7.077 1.216 -24.787 1.00 0.00 6 SER A CA 14
ATOM 20954 C C . SER A 1 6 ? 6.435 1.556 -23.445 1.00 0.00 6 SER A C 14
ATOM 20955 O O . SER A 1 6 ? 5.598 2.452 -23.354 1.00 0.00 6 SER A O 14
ATOM 20963 N N . GLY A 1 7 ? 6.834 0.831 -22.404 1.00 0.00 7 GLY A N 14
ATOM 20964 C CA . GLY A 1 7 ? 6.288 1.070 -21.081 1.00 0.00 7 GLY A CA 14
ATOM 20965 C C . GLY A 1 7 ? 7.366 1.176 -20.020 1.00 0.00 7 GLY A C 14
ATOM 20966 O O . GLY A 1 7 ? 7.502 0.292 -19.174 1.00 0.00 7 GLY A O 14
ATOM 20970 N N . ARG A 1 8 ? 8.134 2.260 -20.065 1.00 0.00 8 ARG A N 14
ATOM 20971 C CA . ARG A 1 8 ? 9.207 2.477 -19.102 1.00 0.00 8 ARG A CA 14
ATOM 20972 C C . ARG A 1 8 ? 8.669 3.112 -17.823 1.00 0.00 8 ARG A C 14
ATOM 20973 O O . ARG A 1 8 ? 8.942 2.638 -16.720 1.00 0.00 8 ARG A O 14
ATOM 20994 N N . PHE A 1 9 ? 7.903 4.187 -17.979 1.00 0.00 9 PHE A N 14
ATOM 20995 C CA . PHE A 1 9 ? 7.328 4.888 -16.837 1.00 0.00 9 PHE A CA 14
ATOM 20996 C C . PHE A 1 9 ? 5.805 4.922 -16.930 1.00 0.00 9 PHE A C 14
ATOM 20997 O O . PHE A 1 9 ? 5.231 5.780 -17.601 1.00 0.00 9 PHE A O 14
ATOM 21014 N N . THR A 1 10 ? 5.155 3.980 -16.253 1.00 0.00 10 THR A N 14
ATOM 21015 C CA . THR A 1 10 ? 3.700 3.900 -16.260 1.00 0.00 10 THR A CA 14
ATOM 21016 C C . THR A 1 10 ? 3.078 5.142 -15.631 1.00 0.00 10 THR A C 14
ATOM 21017 O O . THR A 1 10 ? 2.299 5.848 -16.271 1.00 0.00 10 THR A O 14
ATOM 21028 N N . TRP A 1 11 ? 3.428 5.402 -14.377 1.00 0.00 11 TRP A N 14
ATOM 21029 C CA . TRP A 1 11 ? 2.903 6.561 -13.662 1.00 0.00 11 TRP A CA 14
ATOM 21030 C C . TRP A 1 11 ? 4.036 7.454 -13.169 1.00 0.00 11 TRP A C 14
ATOM 21031 O O . TRP A 1 11 ? 5.211 7.161 -13.388 1.00 0.00 11 TRP A O 14
ATOM 21052 N N . SER A 1 12 ? 3.675 8.545 -12.501 1.00 0.00 12 SER A N 14
ATOM 21053 C CA . SER A 1 12 ? 4.661 9.484 -11.980 1.00 0.00 12 SER A CA 14
ATOM 21054 C C . SER A 1 12 ? 5.499 8.837 -10.881 1.00 0.00 12 SER A C 14
ATOM 21055 O O . SER A 1 12 ? 4.973 8.138 -10.015 1.00 0.00 12 SER A O 14
ATOM 21063 N N . MET A 1 13 ? 6.805 9.076 -10.923 1.00 0.00 13 MET A N 14
ATOM 21064 C CA . MET A 1 13 ? 7.717 8.517 -9.931 1.00 0.00 13 MET A CA 14
ATOM 21065 C C . MET A 1 13 ? 9.037 9.280 -9.915 1.00 0.00 13 MET A C 14
ATOM 21066 O O . MET A 1 13 ? 9.843 9.166 -10.840 1.00 0.00 13 MET A O 14
ATOM 21080 N N . LYS A 1 14 ? 9.254 10.058 -8.860 1.00 0.00 14 LYS A N 14
ATOM 21081 C CA . LYS A 1 14 ? 10.478 10.839 -8.723 1.00 0.00 14 LYS A CA 14
ATOM 21082 C C . LYS A 1 14 ? 11.226 10.460 -7.449 1.00 0.00 14 LYS A C 14
ATOM 21083 O O . LYS A 1 14 ? 12.451 10.339 -7.448 1.00 0.00 14 LYS A O 14
ATOM 21102 N N . THR A 1 15 ? 10.480 10.272 -6.364 1.00 0.00 15 THR A N 14
ATOM 21103 C CA . THR A 1 15 ? 11.073 9.907 -5.084 1.00 0.00 15 THR A CA 14
ATOM 21104 C C . THR A 1 15 ? 11.898 8.631 -5.204 1.00 0.00 15 THR A C 14
ATOM 21105 O O . THR A 1 15 ? 11.420 7.615 -5.711 1.00 0.00 15 THR A O 14
ATOM 21116 N N . THR A 1 16 ? 13.140 8.688 -4.734 1.00 0.00 16 THR A N 14
ATOM 21117 C CA . THR A 1 16 ? 14.032 7.537 -4.790 1.00 0.00 16 THR A CA 14
ATOM 21118 C C . THR A 1 16 ? 14.569 7.189 -3.406 1.00 0.00 16 THR A C 14
ATOM 21119 O O . THR A 1 16 ? 14.513 8.005 -2.486 1.00 0.00 16 THR A O 14
ATOM 21130 N N . SER A 1 17 ? 15.088 5.974 -3.266 1.00 0.00 17 SER A N 14
ATOM 21131 C CA . SER A 1 17 ? 15.632 5.518 -1.992 1.00 0.00 17 SER A CA 14
ATOM 21132 C C . SER A 1 17 ? 16.815 4.580 -2.211 1.00 0.00 17 SER A C 14
ATOM 21133 O O . SER A 1 17 ? 16.784 3.719 -3.091 1.00 0.00 17 SER A O 14
ATOM 21141 N N . SER A 1 18 ? 17.857 4.752 -1.404 1.00 0.00 18 SER A N 14
ATOM 21142 C CA . SER A 1 18 ? 19.052 3.924 -1.512 1.00 0.00 18 SER A CA 14
ATOM 21143 C C . SER A 1 18 ? 19.288 3.140 -0.224 1.00 0.00 18 SER A C 14
ATOM 21144 O O . SER A 1 18 ? 20.188 3.457 0.553 1.00 0.00 18 SER A O 14
ATOM 21152 N N . MET A 1 19 ? 18.470 2.115 -0.005 1.00 0.00 19 MET A N 14
ATOM 21153 C CA . MET A 1 19 ? 18.590 1.285 1.188 1.00 0.00 19 MET A CA 14
ATOM 21154 C C . MET A 1 19 ? 17.669 0.071 1.100 1.00 0.00 19 MET A C 14
ATOM 21155 O O . MET A 1 19 ? 16.859 -0.039 0.179 1.00 0.00 19 MET A O 14
ATOM 21169 N N . ASP A 1 20 ? 17.800 -0.836 2.061 1.00 0.00 20 ASP A N 14
ATOM 21170 C CA . ASP A 1 20 ? 16.979 -2.041 2.093 1.00 0.00 20 ASP A CA 14
ATOM 21171 C C . ASP A 1 20 ? 15.495 -1.687 2.120 1.00 0.00 20 ASP A C 14
ATOM 21172 O O . ASP A 1 20 ? 15.070 -0.739 2.781 1.00 0.00 20 ASP A O 14
ATOM 21181 N N . PRO A 1 21 ? 14.687 -2.465 1.384 1.00 0.00 21 PRO A N 14
ATOM 21182 C CA . PRO A 1 21 ? 13.239 -2.253 1.307 1.00 0.00 21 PRO A CA 14
ATOM 21183 C C . PRO A 1 21 ? 12.533 -2.590 2.617 1.00 0.00 21 PRO A C 14
ATOM 21184 O O . PRO A 1 21 ? 11.587 -1.911 3.015 1.00 0.00 21 PRO A O 14
ATOM 21195 N N . SER A 1 22 ? 13.001 -3.642 3.282 1.00 0.00 22 SER A N 14
ATOM 21196 C CA . SER A 1 22 ? 12.412 -4.070 4.545 1.00 0.00 22 SER A CA 14
ATOM 21197 C C . SER A 1 22 ? 12.174 -2.877 5.466 1.00 0.00 22 SER A C 14
ATOM 21198 O O . SER A 1 22 ? 11.313 -2.919 6.345 1.00 0.00 22 SER A O 14
ATOM 21206 N N . ASP A 1 23 ? 12.945 -1.815 5.259 1.00 0.00 23 ASP A N 14
ATOM 21207 C CA . ASP A 1 23 ? 12.819 -0.609 6.069 1.00 0.00 23 ASP A CA 14
ATOM 21208 C C . ASP A 1 23 ? 11.648 0.245 5.593 1.00 0.00 23 ASP A C 14
ATOM 21209 O O . ASP A 1 23 ? 10.770 0.604 6.377 1.00 0.00 23 ASP A O 14
ATOM 21218 N N . MET A 1 24 ? 11.644 0.568 4.304 1.00 0.00 24 MET A N 14
ATOM 21219 C CA . MET A 1 24 ? 10.581 1.381 3.723 1.00 0.00 24 MET A CA 14
ATOM 21220 C C . MET A 1 24 ? 9.219 0.965 4.269 1.00 0.00 24 MET A C 14
ATOM 21221 O O . MET A 1 24 ? 8.487 1.783 4.826 1.00 0.00 24 MET A O 14
ATOM 21235 N N . MET A 1 25 ? 8.885 -0.311 4.106 1.00 0.00 25 MET A N 14
ATOM 21236 C CA . MET A 1 25 ? 7.611 -0.835 4.585 1.00 0.00 25 MET A CA 14
ATOM 21237 C C . MET A 1 25 ? 7.220 -0.187 5.909 1.00 0.00 25 MET A C 14
ATOM 21238 O O . MET A 1 25 ? 6.052 0.132 6.134 1.00 0.00 25 MET A O 14
ATOM 21252 N N . ARG A 1 26 ? 8.203 0.003 6.783 1.00 0.00 26 ARG A N 14
ATOM 21253 C CA . ARG A 1 26 ? 7.961 0.611 8.086 1.00 0.00 26 ARG A CA 14
ATOM 21254 C C . ARG A 1 26 ? 7.746 2.116 7.952 1.00 0.00 26 ARG A C 14
ATOM 21255 O O . ARG A 1 26 ? 6.879 2.689 8.611 1.00 0.00 26 ARG A O 14
ATOM 21276 N N . GLU A 1 27 ? 8.541 2.748 7.095 1.00 0.00 27 GLU A N 14
ATOM 21277 C CA . GLU A 1 27 ? 8.438 4.186 6.876 1.00 0.00 27 GLU A CA 14
ATOM 21278 C C . GLU A 1 27 ? 7.063 4.556 6.328 1.00 0.00 27 GLU A C 14
ATOM 21279 O O . GLU A 1 27 ? 6.309 5.296 6.961 1.00 0.00 27 GLU A O 14
ATOM 21291 N N . ILE A 1 28 ? 6.745 4.037 5.147 1.00 0.00 28 ILE A N 14
ATOM 21292 C CA . ILE A 1 28 ? 5.461 4.312 4.513 1.00 0.00 28 ILE A CA 14
ATOM 21293 C C . ILE A 1 28 ? 4.312 4.139 5.500 1.00 0.00 28 ILE A C 14
ATOM 21294 O O . ILE A 1 28 ? 3.526 5.060 5.720 1.00 0.00 28 ILE A O 14
ATOM 21310 N N . ARG A 1 29 ? 4.223 2.954 6.095 1.00 0.00 29 ARG A N 14
ATOM 21311 C CA . ARG A 1 29 ? 3.171 2.660 7.060 1.00 0.00 29 ARG A CA 14
ATOM 21312 C C . ARG A 1 29 ? 3.158 3.694 8.182 1.00 0.00 29 ARG A C 14
ATOM 21313 O O . ARG A 1 29 ? 2.103 4.205 8.558 1.00 0.00 29 ARG A O 14
ATOM 21334 N N . LYS A 1 30 ? 4.338 3.997 8.713 1.00 0.00 30 LYS A N 14
ATOM 21335 C CA . LYS A 1 30 ? 4.464 4.970 9.791 1.00 0.00 30 LYS A CA 14
ATOM 21336 C C . LYS A 1 30 ? 3.896 6.323 9.373 1.00 0.00 30 LYS A C 14
ATOM 21337 O O . LYS A 1 30 ? 2.947 6.823 9.977 1.00 0.00 30 LYS A O 14
ATOM 21356 N N . VAL A 1 31 ? 4.483 6.910 8.335 1.00 0.00 31 VAL A N 14
ATOM 21357 C CA . VAL A 1 31 ? 4.033 8.204 7.834 1.00 0.00 31 VAL A CA 14
ATOM 21358 C C . VAL A 1 31 ? 2.521 8.224 7.642 1.00 0.00 31 VAL A C 14
ATOM 21359 O O . VAL A 1 31 ? 1.817 9.029 8.252 1.00 0.00 31 VAL A O 14
ATOM 21372 N N . LEU A 1 32 ? 2.027 7.331 6.791 1.00 0.00 32 LEU A N 14
ATOM 21373 C CA . LEU A 1 32 ? 0.596 7.245 6.518 1.00 0.00 32 LEU A CA 14
ATOM 21374 C C . LEU A 1 32 ? -0.215 7.468 7.790 1.00 0.00 32 LEU A C 14
ATOM 21375 O O . LEU A 1 32 ? -0.983 8.424 7.889 1.00 0.00 32 LEU A O 14
ATOM 21391 N N . GLY A 1 33 ? -0.037 6.580 8.763 1.00 0.00 33 GLY A N 14
ATOM 21392 C CA . GLY A 1 33 ? -0.758 6.699 10.017 1.00 0.00 33 GLY A CA 14
ATOM 21393 C C . GLY A 1 33 ? -0.607 8.070 10.645 1.00 0.00 33 GLY A C 14
ATOM 21394 O O . GLY A 1 33 ? -1.522 8.562 11.304 1.00 0.00 33 GLY A O 14
ATOM 21398 N N . ALA A 1 34 ? 0.551 8.689 10.441 1.00 0.00 34 ALA A N 14
ATOM 21399 C CA . ALA A 1 34 ? 0.818 10.012 10.991 1.00 0.00 34 ALA A CA 14
ATOM 21400 C C . ALA A 1 34 ? -0.031 11.074 10.303 1.00 0.00 34 ALA A C 14
ATOM 21401 O O . ALA A 1 34 ? -0.315 12.124 10.878 1.00 0.00 34 ALA A O 14
ATOM 21408 N N . ASN A 1 35 ? -0.433 10.795 9.067 1.00 0.00 35 ASN A N 14
ATOM 21409 C CA . ASN A 1 35 ? -1.250 11.729 8.300 1.00 0.00 35 ASN A CA 14
ATOM 21410 C C . ASN A 1 35 ? -2.723 11.338 8.358 1.00 0.00 35 ASN A C 14
ATOM 21411 O O . ASN A 1 35 ? -3.460 11.509 7.388 1.00 0.00 35 ASN A O 14
ATOM 21422 N N . ASN A 1 36 ? -3.145 10.812 9.504 1.00 0.00 36 ASN A N 14
ATOM 21423 C CA . ASN A 1 36 ? -4.531 10.397 9.689 1.00 0.00 36 ASN A CA 14
ATOM 21424 C C . ASN A 1 36 ? -5.079 9.749 8.421 1.00 0.00 36 ASN A C 14
ATOM 21425 O O . ASN A 1 36 ? -6.166 10.094 7.955 1.00 0.00 36 ASN A O 14
ATOM 21436 N N . CYS A 1 37 ? -4.321 8.808 7.869 1.00 0.00 37 CYS A N 14
ATOM 21437 C CA . CYS A 1 37 ? -4.730 8.111 6.655 1.00 0.00 37 CYS A CA 14
ATOM 21438 C C . CYS A 1 37 ? -4.965 6.630 6.931 1.00 0.00 37 CYS A C 14
ATOM 21439 O O . CYS A 1 37 ? -4.359 6.053 7.834 1.00 0.00 37 CYS A O 14
ATOM 21447 N N . ASP A 1 38 ? -5.848 6.020 6.148 1.00 0.00 38 ASP A N 14
ATOM 21448 C CA . ASP A 1 38 ? -6.163 4.606 6.308 1.00 0.00 38 ASP A CA 14
ATOM 21449 C C . ASP A 1 38 ? -5.331 3.752 5.356 1.00 0.00 38 ASP A C 14
ATOM 21450 O O . ASP A 1 38 ? -5.424 3.894 4.137 1.00 0.00 38 ASP A O 14
ATOM 21459 N N . TYR A 1 39 ? -4.518 2.866 5.921 1.00 0.00 39 TYR A N 14
ATOM 21460 C CA . TYR A 1 39 ? -3.667 1.992 5.123 1.00 0.00 39 TYR A CA 14
ATOM 21461 C C . TYR A 1 39 ? -3.960 0.525 5.422 1.00 0.00 39 TYR A C 14
ATOM 21462 O O . TYR A 1 39 ? -4.145 0.141 6.576 1.00 0.00 39 TYR A O 14
ATOM 21480 N N . GLU A 1 40 ? -4.000 -0.289 4.372 1.00 0.00 40 GLU A N 14
ATOM 21481 C CA . GLU A 1 40 ? -4.271 -1.714 4.521 1.00 0.00 40 GLU A CA 14
ATOM 21482 C C . GLU A 1 40 ? -3.294 -2.543 3.693 1.00 0.00 40 GLU A C 14
ATOM 21483 O O . GLU A 1 40 ? -3.207 -2.385 2.475 1.00 0.00 40 GLU A O 14
ATOM 21495 N N . GLN A 1 41 ? -2.561 -3.427 4.362 1.00 0.00 41 GLN A N 14
ATOM 21496 C CA . GLN A 1 41 ? -1.590 -4.280 3.688 1.00 0.00 41 GLN A CA 14
ATOM 21497 C C . GLN A 1 41 ? -2.289 -5.333 2.835 1.00 0.00 41 GLN A C 14
ATOM 21498 O O . GLN A 1 41 ? -2.832 -6.308 3.355 1.00 0.00 41 GLN A O 14
ATOM 21512 N N . ARG A 1 42 ? -2.273 -5.129 1.522 1.00 0.00 42 ARG A N 14
ATOM 21513 C CA . ARG A 1 42 ? -2.907 -6.059 0.596 1.00 0.00 42 ARG A CA 14
ATOM 21514 C C . ARG A 1 42 ? -1.895 -7.069 0.061 1.00 0.00 42 ARG A C 14
ATOM 21515 O O . ARG A 1 42 ? -1.888 -8.230 0.469 1.00 0.00 42 ARG A O 14
ATOM 21536 N N . GLU A 1 43 ? -1.043 -6.617 -0.854 1.00 0.00 43 GLU A N 14
ATOM 21537 C CA . GLU A 1 43 ? -0.028 -7.482 -1.445 1.00 0.00 43 GLU A CA 14
ATOM 21538 C C . GLU A 1 43 ? 1.182 -7.607 -0.525 1.00 0.00 43 GLU A C 14
ATOM 21539 O O . GLU A 1 43 ? 1.188 -7.078 0.587 1.00 0.00 43 GLU A O 14
ATOM 21551 N N . ARG A 1 44 ? 2.206 -8.312 -0.996 1.00 0.00 44 ARG A N 14
ATOM 21552 C CA . ARG A 1 44 ? 3.421 -8.510 -0.216 1.00 0.00 44 ARG A CA 14
ATOM 21553 C C . ARG A 1 44 ? 3.978 -7.175 0.271 1.00 0.00 44 ARG A C 14
ATOM 21554 O O . ARG A 1 44 ? 4.306 -7.019 1.447 1.00 0.00 44 ARG A O 14
ATOM 21575 N N . PHE A 1 45 ? 4.082 -6.215 -0.642 1.00 0.00 45 PHE A N 14
ATOM 21576 C CA . PHE A 1 45 ? 4.600 -4.894 -0.307 1.00 0.00 45 PHE A CA 14
ATOM 21577 C C . PHE A 1 45 ? 3.703 -3.798 -0.873 1.00 0.00 45 PHE A C 14
ATOM 21578 O O . PHE A 1 45 ? 4.185 -2.806 -1.423 1.00 0.00 45 PHE A O 14
ATOM 21595 N N . LEU A 1 46 ? 2.394 -3.983 -0.736 1.00 0.00 46 LEU A N 14
ATOM 21596 C CA . LEU A 1 46 ? 1.427 -3.011 -1.234 1.00 0.00 46 LEU A CA 14
ATOM 21597 C C . LEU A 1 46 ? 0.480 -2.568 -0.123 1.00 0.00 46 LEU A C 14
ATOM 21598 O O . LEU A 1 46 ? 0.173 -3.336 0.789 1.00 0.00 46 LEU A O 14
ATOM 21614 N N . LEU A 1 47 ? 0.019 -1.325 -0.208 1.00 0.00 47 LEU A N 14
ATOM 21615 C CA . LEU A 1 47 ? -0.896 -0.779 0.789 1.00 0.00 47 LEU A CA 14
ATOM 21616 C C . LEU A 1 47 ? -1.955 0.101 0.132 1.00 0.00 47 LEU A C 14
ATOM 21617 O O . LEU A 1 47 ? -1.739 0.648 -0.949 1.00 0.00 47 LEU A O 14
ATOM 21633 N N . PHE A 1 48 ? -3.100 0.234 0.794 1.00 0.00 48 PHE A N 14
ATOM 21634 C CA . PHE A 1 48 ? -4.192 1.048 0.275 1.00 0.00 48 PHE A CA 14
ATOM 21635 C C . PHE A 1 48 ? -4.302 2.363 1.041 1.00 0.00 48 PHE A C 14
ATOM 21636 O O . PHE A 1 48 ? -4.932 2.428 2.098 1.00 0.00 48 PHE A O 14
ATOM 21653 N N . CYS A 1 49 ? -3.684 3.408 0.502 1.00 0.00 49 CYS A N 14
ATOM 21654 C CA . CYS A 1 49 ? -3.710 4.722 1.135 1.00 0.00 49 CYS A CA 14
ATOM 21655 C C . CYS A 1 49 ? -5.067 5.392 0.942 1.00 0.00 49 CYS A C 14
ATOM 21656 O O . CYS A 1 49 ? -5.671 5.297 -0.126 1.00 0.00 49 CYS A O 14
ATOM 21664 N N . VAL A 1 50 ? -5.541 6.067 1.984 1.00 0.00 50 VAL A N 14
ATOM 21665 C CA . VAL A 1 50 ? -6.827 6.752 1.929 1.00 0.00 50 VAL A CA 14
ATOM 21666 C C . VAL A 1 50 ? -6.814 8.015 2.784 1.00 0.00 50 VAL A C 14
ATOM 21667 O O . VAL A 1 50 ? -6.236 8.035 3.872 1.00 0.00 50 VAL A O 14
ATOM 21680 N N . HIS A 1 51 ? -7.455 9.067 2.286 1.00 0.00 51 HIS A N 14
ATOM 21681 C CA . HIS A 1 51 ? -7.518 10.334 3.005 1.00 0.00 51 HIS A CA 14
ATOM 21682 C C . HIS A 1 51 ? -8.762 11.123 2.607 1.00 0.00 51 HIS A C 14
ATOM 21683 O O . HIS A 1 51 ? -9.257 10.998 1.488 1.00 0.00 51 HIS A O 14
ATOM 21698 N N . GLY A 1 52 ? -9.263 11.936 3.533 1.00 0.00 52 GLY A N 14
ATOM 21699 C CA . GLY A 1 52 ? -10.445 12.732 3.260 1.00 0.00 52 GLY A CA 14
ATOM 21700 C C . GLY A 1 52 ? -10.149 14.218 3.229 1.00 0.00 52 GLY A C 14
ATOM 21701 O O . GLY A 1 52 ? -10.621 14.969 4.083 1.00 0.00 52 GLY A O 14
ATOM 21705 N N . ASP A 1 53 ? -9.365 14.643 2.245 1.00 0.00 53 ASP A N 14
ATOM 21706 C CA . ASP A 1 53 ? -9.006 16.050 2.107 1.00 0.00 53 ASP A CA 14
ATOM 21707 C C . ASP A 1 53 ? -10.127 16.833 1.433 1.00 0.00 53 ASP A C 14
ATOM 21708 O O . ASP A 1 53 ? -9.890 17.598 0.498 1.00 0.00 53 ASP A O 14
ATOM 21717 N N . GLY A 1 54 ? -11.352 16.637 1.913 1.00 0.00 54 GLY A N 14
ATOM 21718 C CA . GLY A 1 54 ? -12.492 17.331 1.344 1.00 0.00 54 GLY A CA 14
ATOM 21719 C C . GLY A 1 54 ? -13.805 16.637 1.649 1.00 0.00 54 GLY A C 14
ATOM 21720 O O . GLY A 1 54 ? -14.105 16.341 2.806 1.00 0.00 54 GLY A O 14
ATOM 21724 N N . HIS A 1 55 ? -14.591 16.378 0.609 1.00 0.00 55 HIS A N 14
ATOM 21725 C CA . HIS A 1 55 ? -15.880 15.715 0.771 1.00 0.00 55 HIS A CA 14
ATOM 21726 C C . HIS A 1 55 ? -15.783 14.239 0.396 1.00 0.00 55 HIS A C 14
ATOM 21727 O O . HIS A 1 55 ? -14.914 13.842 -0.380 1.00 0.00 55 HIS A O 14
ATOM 21742 N N . ALA A 1 56 ? -16.680 13.432 0.952 1.00 0.00 56 ALA A N 14
ATOM 21743 C CA . ALA A 1 56 ? -16.696 12.001 0.674 1.00 0.00 56 ALA A CA 14
ATOM 21744 C C . ALA A 1 56 ? -16.633 11.732 -0.825 1.00 0.00 56 ALA A C 14
ATOM 21745 O O . ALA A 1 56 ? -15.802 10.953 -1.290 1.00 0.00 56 ALA A O 14
ATOM 21752 N N . GLU A 1 57 ? -17.518 12.381 -1.576 1.00 0.00 57 GLU A N 14
ATOM 21753 C CA . GLU A 1 57 ? -17.562 12.209 -3.024 1.00 0.00 57 GLU A CA 14
ATOM 21754 C C . GLU A 1 57 ? -16.239 12.624 -3.662 1.00 0.00 57 GLU A C 14
ATOM 21755 O O . GLU A 1 57 ? -15.960 12.287 -4.811 1.00 0.00 57 GLU A O 14
ATOM 21767 N N . ASN A 1 58 ? -15.430 13.360 -2.906 1.00 0.00 58 ASN A N 14
ATOM 21768 C CA . ASN A 1 58 ? -14.137 13.823 -3.397 1.00 0.00 58 ASN A CA 14
ATOM 21769 C C . ASN A 1 58 ? -12.996 13.177 -2.618 1.00 0.00 58 ASN A C 14
ATOM 21770 O O . ASN A 1 58 ? -12.037 13.846 -2.230 1.00 0.00 58 ASN A O 14
ATOM 21781 N N . LEU A 1 59 ? -13.105 11.873 -2.391 1.00 0.00 59 LEU A N 14
ATOM 21782 C CA . LEU A 1 59 ? -12.082 11.135 -1.658 1.00 0.00 59 LEU A CA 14
ATOM 21783 C C . LEU A 1 59 ? -10.936 10.732 -2.580 1.00 0.00 59 LEU A C 14
ATOM 21784 O O . LEU A 1 59 ? -11.127 10.547 -3.782 1.00 0.00 59 LEU A O 14
ATOM 21800 N N . VAL A 1 60 ? -9.744 10.595 -2.008 1.00 0.00 60 VAL A N 14
ATOM 21801 C CA . VAL A 1 60 ? -8.566 10.211 -2.778 1.00 0.00 60 VAL A CA 14
ATOM 21802 C C . VAL A 1 60 ? -8.083 8.819 -2.384 1.00 0.00 60 VAL A C 14
ATOM 21803 O O . VAL A 1 60 ? -7.738 8.576 -1.229 1.00 0.00 60 VAL A O 14
ATOM 21816 N N . GLN A 1 61 ? -8.061 7.910 -3.354 1.00 0.00 61 GLN A N 14
ATOM 21817 C CA . GLN A 1 61 ? -7.620 6.542 -3.108 1.00 0.00 61 GLN A CA 14
ATOM 21818 C C . GLN A 1 61 ? -6.472 6.165 -4.039 1.00 0.00 61 GLN A C 14
ATOM 21819 O O . GLN A 1 61 ? -6.631 6.145 -5.259 1.00 0.00 61 GLN A O 14
ATOM 21833 N N . TRP A 1 62 ? -5.317 5.868 -3.454 1.00 0.00 62 TRP A N 14
ATOM 21834 C CA . TRP A 1 62 ? -4.142 5.491 -4.232 1.00 0.00 62 TRP A CA 14
ATOM 21835 C C . TRP A 1 62 ? -3.306 4.456 -3.488 1.00 0.00 62 TRP A C 14
ATOM 21836 O O . TRP A 1 62 ? -3.157 4.527 -2.269 1.00 0.00 62 TRP A O 14
ATOM 21857 N N . GLU A 1 63 ? -2.763 3.496 -4.230 1.00 0.00 63 GLU A N 14
ATOM 21858 C CA . GLU A 1 63 ? -1.942 2.446 -3.638 1.00 0.00 63 GLU A CA 14
ATOM 21859 C C . GLU A 1 63 ? -0.457 2.743 -3.832 1.00 0.00 63 GLU A C 14
ATOM 21860 O O . GLU A 1 63 ? -0.078 3.528 -4.700 1.00 0.00 63 GLU A O 14
ATOM 21872 N N . MET A 1 64 ? 0.378 2.108 -3.015 1.00 0.00 64 MET A N 14
ATOM 21873 C CA . MET A 1 64 ? 1.821 2.303 -3.096 1.00 0.00 64 MET A CA 14
ATOM 21874 C C . MET A 1 64 ? 2.562 0.998 -2.823 1.00 0.00 64 MET A C 14
ATOM 21875 O O . MET A 1 64 ? 2.198 0.245 -1.920 1.00 0.00 64 MET A O 14
ATOM 21889 N N . GLU A 1 65 ? 3.602 0.737 -3.609 1.00 0.00 65 GLU A N 14
ATOM 21890 C CA . GLU A 1 65 ? 4.392 -0.478 -3.450 1.00 0.00 65 GLU A CA 14
ATOM 21891 C C . GLU A 1 65 ? 5.882 -0.180 -3.587 1.00 0.00 65 GLU A C 14
ATOM 21892 O O . GLU A 1 65 ? 6.279 0.744 -4.298 1.00 0.00 65 GLU A O 14
ATOM 21904 N N . VAL A 1 66 ? 6.703 -0.967 -2.899 1.00 0.00 66 VAL A N 14
ATOM 21905 C CA . VAL A 1 66 ? 8.149 -0.789 -2.943 1.00 0.00 66 VAL A CA 14
ATOM 21906 C C . VAL A 1 66 ? 8.807 -1.847 -3.822 1.00 0.00 66 VAL A C 14
ATOM 21907 O O . VAL A 1 66 ? 8.703 -3.044 -3.554 1.00 0.00 66 VAL A O 14
ATOM 21920 N N . CYS A 1 67 ? 9.485 -1.397 -4.873 1.00 0.00 67 CYS A N 14
ATOM 21921 C CA . CYS A 1 67 ? 10.160 -2.305 -5.793 1.00 0.00 67 CYS A CA 14
ATOM 21922 C C . CYS A 1 67 ? 11.381 -1.637 -6.417 1.00 0.00 67 CYS A C 14
ATOM 21923 O O . CYS A 1 67 ? 11.555 -0.422 -6.322 1.00 0.00 67 CYS A O 14
ATOM 21931 N N . LYS A 1 68 ? 12.226 -2.440 -7.055 1.00 0.00 68 LYS A N 14
ATOM 21932 C CA . LYS A 1 68 ? 13.432 -1.928 -7.695 1.00 0.00 68 LYS A CA 14
ATOM 21933 C C . LYS A 1 68 ? 13.124 -1.398 -9.092 1.00 0.00 68 LYS A C 14
ATOM 21934 O O . LYS A 1 68 ? 12.410 -2.036 -9.866 1.00 0.00 68 LYS A O 14
ATOM 21953 N N . LEU A 1 69 ? 13.667 -0.227 -9.408 1.00 0.00 69 LEU A N 14
ATOM 21954 C CA . LEU A 1 69 ? 13.451 0.389 -10.712 1.00 0.00 69 LEU A CA 14
ATOM 21955 C C . LEU A 1 69 ? 14.194 -0.374 -11.804 1.00 0.00 69 LEU A C 14
ATOM 21956 O O . LEU A 1 69 ? 15.347 -0.774 -11.641 1.00 0.00 69 LEU A O 14
ATOM 21972 N N . PRO A 1 70 ? 13.521 -0.579 -12.946 1.00 0.00 70 PRO A N 14
ATOM 21973 C CA . PRO A 1 70 ? 14.100 -1.292 -14.089 1.00 0.00 70 PRO A CA 14
ATOM 21974 C C . PRO A 1 70 ? 15.207 -0.494 -14.770 1.00 0.00 70 PRO A C 14
ATOM 21975 O O . PRO A 1 70 ? 16.024 -1.051 -15.504 1.00 0.00 70 PRO A O 14
ATOM 21986 N N . ARG A 1 71 ? 15.227 0.811 -14.522 1.00 0.00 71 ARG A N 14
ATOM 21987 C CA . ARG A 1 71 ? 16.234 1.685 -15.112 1.00 0.00 71 ARG A CA 14
ATOM 21988 C C . ARG A 1 71 ? 17.431 1.844 -14.179 1.00 0.00 71 ARG A C 14
ATOM 21989 O O . ARG A 1 71 ? 18.564 1.529 -14.545 1.00 0.00 71 ARG A O 14
ATOM 22010 N N . LEU A 1 72 ? 17.172 2.335 -12.972 1.00 0.00 72 LEU A N 14
ATOM 22011 C CA . LEU A 1 72 ? 18.227 2.537 -11.985 1.00 0.00 72 LEU A CA 14
ATOM 22012 C C . LEU A 1 72 ? 18.367 1.317 -11.080 1.00 0.00 72 LEU A C 14
ATOM 22013 O O . LEU A 1 72 ? 17.494 0.449 -11.052 1.00 0.00 72 LEU A O 14
ATOM 22029 N N . SER A 1 73 ? 19.469 1.258 -10.341 1.00 0.00 73 SER A N 14
ATOM 22030 C CA . SER A 1 73 ? 19.724 0.144 -9.435 1.00 0.00 73 SER A CA 14
ATOM 22031 C C . SER A 1 73 ? 19.356 0.514 -8.001 1.00 0.00 73 SER A C 14
ATOM 22032 O O . SER A 1 73 ? 20.142 0.314 -7.075 1.00 0.00 73 SER A O 14
ATOM 22040 N N . LEU A 1 74 ? 18.155 1.055 -7.827 1.00 0.00 74 LEU A N 14
ATOM 22041 C CA . LEU A 1 74 ? 17.681 1.453 -6.506 1.00 0.00 74 LEU A CA 14
ATOM 22042 C C . LEU A 1 74 ? 16.208 1.098 -6.327 1.00 0.00 74 LEU A C 14
ATOM 22043 O O . LEU A 1 74 ? 15.506 0.814 -7.296 1.00 0.00 74 LEU A O 14
ATOM 22059 N N . ASN A 1 75 ? 15.747 1.119 -5.080 1.00 0.00 75 ASN A N 14
ATOM 22060 C CA . ASN A 1 75 ? 14.357 0.801 -4.774 1.00 0.00 75 ASN A CA 14
ATOM 22061 C C . ASN A 1 75 ? 13.497 2.061 -4.779 1.00 0.00 75 ASN A C 14
ATOM 22062 O O . ASN A 1 75 ? 13.694 2.963 -3.966 1.00 0.00 75 ASN A O 14
ATOM 22073 N N . GLY A 1 76 ? 12.541 2.115 -5.701 1.00 0.00 76 GLY A N 14
ATOM 22074 C CA . GLY A 1 76 ? 11.664 3.268 -5.794 1.00 0.00 76 GLY A CA 14
ATOM 22075 C C . GLY A 1 76 ? 10.225 2.930 -5.461 1.00 0.00 76 GLY A C 14
ATOM 22076 O O . GLY A 1 76 ? 9.761 1.822 -5.729 1.00 0.00 76 GLY A O 14
ATOM 22080 N N . VAL A 1 77 ? 9.515 3.888 -4.872 1.00 0.00 77 VAL A N 14
ATOM 22081 C CA . VAL A 1 77 ? 8.120 3.687 -4.500 1.00 0.00 77 VAL A CA 14
ATOM 22082 C C . VAL A 1 77 ? 7.190 4.000 -5.667 1.00 0.00 77 VAL A C 14
ATOM 22083 O O . VAL A 1 77 ? 7.151 5.129 -6.157 1.00 0.00 77 VAL A O 14
ATOM 22096 N N . ARG A 1 78 ? 6.441 2.994 -6.107 1.00 0.00 78 ARG A N 14
ATOM 22097 C CA . ARG A 1 78 ? 5.511 3.162 -7.217 1.00 0.00 78 ARG A CA 14
ATOM 22098 C C . ARG A 1 78 ? 4.110 3.489 -6.708 1.00 0.00 78 ARG A C 14
ATOM 22099 O O . ARG A 1 78 ? 3.496 2.693 -5.997 1.00 0.00 78 ARG A O 14
ATOM 22120 N N . PHE A 1 79 ? 3.612 4.664 -7.076 1.00 0.00 79 PHE A N 14
ATOM 22121 C CA . PHE A 1 79 ? 2.284 5.097 -6.655 1.00 0.00 79 PHE A CA 14
ATOM 22122 C C . PHE A 1 79 ? 1.237 4.736 -7.705 1.00 0.00 79 PHE A C 14
ATOM 22123 O O . PHE A 1 79 ? 1.547 4.601 -8.888 1.00 0.00 79 PHE A O 14
ATOM 22140 N N . LYS A 1 80 ? -0.006 4.581 -7.262 1.00 0.00 80 LYS A N 14
ATOM 22141 C CA . LYS A 1 80 ? -1.102 4.236 -8.160 1.00 0.00 80 LYS A CA 14
ATOM 22142 C C . LYS A 1 80 ? -2.404 4.887 -7.705 1.00 0.00 80 LYS A C 14
ATOM 22143 O O . LYS A 1 80 ? -2.958 4.526 -6.666 1.00 0.00 80 LYS A O 14
ATOM 22162 N N . ARG A 1 81 ? -2.888 5.845 -8.488 1.00 0.00 81 ARG A N 14
ATOM 22163 C CA . ARG A 1 81 ? -4.125 6.544 -8.165 1.00 0.00 81 ARG A CA 14
ATOM 22164 C C . ARG A 1 81 ? -5.340 5.722 -8.584 1.00 0.00 81 ARG A C 14
ATOM 22165 O O . ARG A 1 81 ? -5.602 5.547 -9.775 1.00 0.00 81 ARG A O 14
ATOM 22186 N N . ILE A 1 82 ? -6.077 5.220 -7.599 1.00 0.00 82 ILE A N 14
ATOM 22187 C CA . ILE A 1 82 ? -7.264 4.417 -7.866 1.00 0.00 82 ILE A CA 14
ATOM 22188 C C . ILE A 1 82 ? -8.448 5.298 -8.253 1.00 0.00 82 ILE A C 14
ATOM 22189 O O . ILE A 1 82 ? -9.039 5.127 -9.319 1.00 0.00 82 ILE A O 14
ATOM 22205 N N . SER A 1 83 ? -8.786 6.242 -7.381 1.00 0.00 83 SER A N 14
ATOM 22206 C CA . SER A 1 83 ? -9.901 7.149 -7.630 1.00 0.00 83 SER A CA 14
ATOM 22207 C C . SER A 1 83 ? -9.525 8.582 -7.268 1.00 0.00 83 SER A C 14
ATOM 22208 O O . SER A 1 83 ? -8.399 8.856 -6.855 1.00 0.00 83 SER A O 14
ATOM 22216 N N . GLY A 1 84 ? -10.479 9.495 -7.428 1.00 0.00 84 GLY A N 14
ATOM 22217 C CA . GLY A 1 84 ? -10.230 10.890 -7.114 1.00 0.00 84 GLY A CA 14
ATOM 22218 C C . GLY A 1 84 ? -9.564 11.631 -8.256 1.00 0.00 84 GLY A C 14
ATOM 22219 O O . GLY A 1 84 ? -8.696 11.085 -8.939 1.00 0.00 84 GLY A O 14
ATOM 22223 N N . THR A 1 85 ? -9.970 12.880 -8.467 1.00 0.00 85 THR A N 14
ATOM 22224 C CA . THR A 1 85 ? -9.408 13.696 -9.536 1.00 0.00 85 THR A CA 14
ATOM 22225 C C . THR A 1 85 ? -7.921 13.946 -9.314 1.00 0.00 85 THR A C 14
ATOM 22226 O O . THR A 1 85 ? -7.442 13.927 -8.180 1.00 0.00 85 THR A O 14
ATOM 22237 N N . SER A 1 86 ? -7.196 14.180 -10.403 1.00 0.00 86 SER A N 14
ATOM 22238 C CA . SER A 1 86 ? -5.761 14.431 -10.326 1.00 0.00 86 SER A CA 14
ATOM 22239 C C . SER A 1 86 ? -5.439 15.402 -9.195 1.00 0.00 86 SER A C 14
ATOM 22240 O O . SER A 1 86 ? -4.676 15.079 -8.284 1.00 0.00 86 SER A O 14
ATOM 22248 N N . ILE A 1 87 ? -6.027 16.592 -9.259 1.00 0.00 87 ILE A N 14
ATOM 22249 C CA . ILE A 1 87 ? -5.804 17.610 -8.240 1.00 0.00 87 ILE A CA 14
ATOM 22250 C C . ILE A 1 87 ? -5.730 16.989 -6.850 1.00 0.00 87 ILE A C 14
ATOM 22251 O O . ILE A 1 87 ? -4.783 17.229 -6.101 1.00 0.00 87 ILE A O 14
ATOM 22267 N N . ALA A 1 88 ? -6.735 16.188 -6.511 1.00 0.00 88 ALA A N 14
ATOM 22268 C CA . ALA A 1 88 ? -6.782 15.528 -5.212 1.00 0.00 88 ALA A CA 14
ATOM 22269 C C . ALA A 1 88 ? -5.559 14.642 -5.001 1.00 0.00 88 ALA A C 14
ATOM 22270 O O . ALA A 1 88 ? -4.887 14.729 -3.974 1.00 0.00 88 ALA A O 14
ATOM 22277 N N . PHE A 1 89 ? -5.276 13.790 -5.981 1.00 0.00 89 PHE A N 14
ATOM 22278 C CA . PHE A 1 89 ? -4.134 12.886 -5.901 1.00 0.00 89 PHE A CA 14
ATOM 22279 C C . PHE A 1 89 ? -2.841 13.662 -5.670 1.00 0.00 89 PHE A C 14
ATOM 22280 O O . PHE A 1 89 ? -2.093 13.382 -4.733 1.00 0.00 89 PHE A O 14
ATOM 22297 N N . LYS A 1 90 ? -2.584 14.640 -6.532 1.00 0.00 90 LYS A N 14
ATOM 22298 C CA . LYS A 1 90 ? -1.382 15.459 -6.424 1.00 0.00 90 LYS A CA 14
ATOM 22299 C C . LYS A 1 90 ? -1.305 16.135 -5.059 1.00 0.00 90 LYS A C 14
ATOM 22300 O O . LYS A 1 90 ? -0.233 16.232 -4.464 1.00 0.00 90 LYS A O 14
ATOM 22319 N N . ASN A 1 91 ? -2.450 16.599 -4.568 1.00 0.00 91 ASN A N 14
ATOM 22320 C CA . ASN A 1 91 ? -2.511 17.264 -3.272 1.00 0.00 91 ASN A CA 14
ATOM 22321 C C . ASN A 1 91 ? -1.973 16.358 -2.169 1.00 0.00 91 ASN A C 14
ATOM 22322 O O . ASN A 1 91 ? -0.870 16.566 -1.664 1.00 0.00 91 ASN A O 14
ATOM 22333 N N . ILE A 1 92 ? -2.760 15.353 -1.800 1.00 0.00 92 ILE A N 14
ATOM 22334 C CA . ILE A 1 92 ? -2.362 14.414 -0.759 1.00 0.00 92 ILE A CA 14
ATOM 22335 C C . ILE A 1 92 ? -0.963 13.866 -1.018 1.00 0.00 92 ILE A C 14
ATOM 22336 O O . ILE A 1 92 ? -0.112 13.861 -0.128 1.00 0.00 92 ILE A O 14
ATOM 22352 N N . ALA A 1 93 ? -0.731 13.407 -2.243 1.00 0.00 93 ALA A N 14
ATOM 22353 C CA . ALA A 1 93 ? 0.567 12.860 -2.621 1.00 0.00 93 ALA A CA 14
ATOM 22354 C C . ALA A 1 93 ? 1.700 13.777 -2.174 1.00 0.00 93 ALA A C 14
ATOM 22355 O O . ALA A 1 93 ? 2.654 13.335 -1.534 1.00 0.00 93 ALA A O 14
ATOM 22362 N N . SER A 1 94 ? 1.589 15.057 -2.516 1.00 0.00 94 SER A N 14
ATOM 22363 C CA . SER A 1 94 ? 2.608 16.036 -2.154 1.00 0.00 94 SER A CA 14
ATOM 22364 C C . SER A 1 94 ? 2.980 15.912 -0.679 1.00 0.00 94 SER A C 14
ATOM 22365 O O . SER A 1 94 ? 4.088 16.263 -0.275 1.00 0.00 94 SER A O 14
ATOM 22373 N N . LYS A 1 95 ? 2.045 15.410 0.120 1.00 0.00 95 LYS A N 14
ATOM 22374 C CA . LYS A 1 95 ? 2.272 15.237 1.550 1.00 0.00 95 LYS A CA 14
ATOM 22375 C C . LYS A 1 95 ? 3.152 14.020 1.818 1.00 0.00 95 LYS A C 14
ATOM 22376 O O . LYS A 1 95 ? 4.244 14.142 2.372 1.00 0.00 95 LYS A O 14
ATOM 22395 N N . ILE A 1 96 ? 2.668 12.847 1.420 1.00 0.00 96 ILE A N 14
ATOM 22396 C CA . ILE A 1 96 ? 3.412 11.609 1.616 1.00 0.00 96 ILE A CA 14
ATOM 22397 C C . ILE A 1 96 ? 4.805 11.702 1.003 1.00 0.00 96 ILE A C 14
ATOM 22398 O O . ILE A 1 96 ? 5.811 11.655 1.711 1.00 0.00 96 ILE A O 14
ATOM 22414 N N . ALA A 1 97 ? 4.857 11.836 -0.319 1.00 0.00 97 ALA A N 14
ATOM 22415 C CA . ALA A 1 97 ? 6.126 11.940 -1.027 1.00 0.00 97 ALA A CA 14
ATOM 22416 C C . ALA A 1 97 ? 7.130 12.773 -0.236 1.00 0.00 97 ALA A C 14
ATOM 22417 O O . ALA A 1 97 ? 8.304 12.420 -0.141 1.00 0.00 97 ALA A O 14
ATOM 22424 N N . ASN A 1 98 ? 6.658 13.880 0.328 1.00 0.00 98 ASN A N 14
ATOM 22425 C CA . ASN A 1 98 ? 7.516 14.764 1.110 1.00 0.00 98 ASN A CA 14
ATOM 22426 C C . ASN A 1 98 ? 7.902 14.114 2.435 1.00 0.00 98 ASN A C 14
ATOM 22427 O O . ASN A 1 98 ? 9.081 13.889 2.705 1.00 0.00 98 ASN A O 14
ATOM 22438 N N . GLU A 1 99 ? 6.901 13.816 3.256 1.00 0.00 99 GLU A N 14
ATOM 22439 C CA . GLU A 1 99 ? 7.137 13.193 4.553 1.00 0.00 99 GLU A CA 14
ATOM 22440 C C . GLU A 1 99 ? 8.151 12.059 4.435 1.00 0.00 99 GLU A C 14
ATOM 22441 O O . GLU A 1 99 ? 9.053 11.929 5.264 1.00 0.00 99 GLU A O 14
ATOM 22453 N N . LEU A 1 100 ? 7.997 11.241 3.400 1.00 0.00 100 LEU A N 14
ATOM 22454 C CA . LEU A 1 100 ? 8.898 10.117 3.173 1.00 0.00 100 LEU A CA 14
ATOM 22455 C C . LEU A 1 100 ? 10.355 10.560 3.264 1.00 0.00 100 LEU A C 14
ATOM 22456 O O . LEU A 1 100 ? 10.954 10.969 2.269 1.00 0.00 100 LEU A O 14
ATOM 22472 N N . LYS A 1 101 ? 10.921 10.473 4.463 1.00 0.00 101 LYS A N 14
ATOM 22473 C CA . LYS A 1 101 ? 12.309 10.862 4.684 1.00 0.00 101 LYS A CA 14
ATOM 22474 C C . LYS A 1 101 ? 13.262 9.769 4.211 1.00 0.00 101 LYS A C 14
ATOM 22475 O O . LYS A 1 101 ? 13.935 9.126 5.018 1.00 0.00 101 LYS A O 14
ATOM 22494 N N . LEU A 1 102 ? 13.315 9.564 2.900 1.00 0.00 102 LEU A N 14
ATOM 22495 C CA . LEU A 1 102 ? 14.187 8.549 2.319 1.00 0.00 102 LEU A CA 14
ATOM 22496 C C . LEU A 1 102 ? 15.431 9.186 1.706 1.00 0.00 102 LEU A C 14
ATOM 22497 O O . LEU A 1 102 ? 16.543 8.687 1.874 1.00 0.00 102 LEU A O 14
ATOM 22513 N N . GLY A 1 1 ? 11.931 21.028 -9.551 1.00 0.00 1 GLY A N 15
ATOM 22514 C CA . GLY A 1 1 ? 11.633 19.610 -9.631 1.00 0.00 1 GLY A CA 15
ATOM 22515 C C . GLY A 1 1 ? 10.717 19.274 -10.791 1.00 0.00 1 GLY A C 15
ATOM 22516 O O . GLY A 1 1 ? 9.567 18.885 -10.591 1.00 0.00 1 GLY A O 15
ATOM 22520 N N . SER A 1 2 ? 11.227 19.427 -12.009 1.00 0.00 2 SER A N 15
ATOM 22521 C CA . SER A 1 2 ? 10.446 19.142 -13.207 1.00 0.00 2 SER A CA 15
ATOM 22522 C C . SER A 1 2 ? 10.289 17.638 -13.409 1.00 0.00 2 SER A C 15
ATOM 22523 O O . SER A 1 2 ? 10.904 16.839 -12.703 1.00 0.00 2 SER A O 15
ATOM 22531 N N . SER A 1 3 ? 9.462 17.260 -14.378 1.00 0.00 3 SER A N 15
ATOM 22532 C CA . SER A 1 3 ? 9.220 15.853 -14.672 1.00 0.00 3 SER A CA 15
ATOM 22533 C C . SER A 1 3 ? 10.530 15.126 -14.963 1.00 0.00 3 SER A C 15
ATOM 22534 O O . SER A 1 3 ? 11.239 15.457 -15.912 1.00 0.00 3 SER A O 15
ATOM 22542 N N . GLY A 1 4 ? 10.845 14.133 -14.137 1.00 0.00 4 GLY A N 15
ATOM 22543 C CA . GLY A 1 4 ? 12.068 13.374 -14.321 1.00 0.00 4 GLY A CA 15
ATOM 22544 C C . GLY A 1 4 ? 12.201 12.819 -15.725 1.00 0.00 4 GLY A C 15
ATOM 22545 O O . GLY A 1 4 ? 13.261 12.921 -16.343 1.00 0.00 4 GLY A O 15
ATOM 22549 N N . SER A 1 5 ? 11.123 12.229 -16.231 1.00 0.00 5 SER A N 15
ATOM 22550 C CA . SER A 1 5 ? 11.124 11.650 -17.569 1.00 0.00 5 SER A CA 15
ATOM 22551 C C . SER A 1 5 ? 9.713 11.612 -18.146 1.00 0.00 5 SER A C 15
ATOM 22552 O O . SER A 1 5 ? 8.750 12.002 -17.486 1.00 0.00 5 SER A O 15
ATOM 22560 N N . SER A 1 6 ? 9.598 11.138 -19.383 1.00 0.00 6 SER A N 15
ATOM 22561 C CA . SER A 1 6 ? 8.306 11.051 -20.052 1.00 0.00 6 SER A CA 15
ATOM 22562 C C . SER A 1 6 ? 7.994 9.611 -20.447 1.00 0.00 6 SER A C 15
ATOM 22563 O O . SER A 1 6 ? 7.599 9.338 -21.580 1.00 0.00 6 SER A O 15
ATOM 22571 N N . GLY A 1 7 ? 8.176 8.692 -19.504 1.00 0.00 7 GLY A N 15
ATOM 22572 C CA . GLY A 1 7 ? 7.911 7.291 -19.772 1.00 0.00 7 GLY A CA 15
ATOM 22573 C C . GLY A 1 7 ? 6.429 6.970 -19.769 1.00 0.00 7 GLY A C 15
ATOM 22574 O O . GLY A 1 7 ? 5.602 7.824 -20.088 1.00 0.00 7 GLY A O 15
ATOM 22578 N N . ARG A 1 8 ? 6.093 5.736 -19.409 1.00 0.00 8 ARG A N 15
ATOM 22579 C CA . ARG A 1 8 ? 4.701 5.304 -19.368 1.00 0.00 8 ARG A CA 15
ATOM 22580 C C . ARG A 1 8 ? 3.845 6.302 -18.594 1.00 0.00 8 ARG A C 15
ATOM 22581 O O . ARG A 1 8 ? 3.973 6.431 -17.376 1.00 0.00 8 ARG A O 15
ATOM 22602 N N . PHE A 1 9 ? 2.972 7.004 -19.308 1.00 0.00 9 PHE A N 15
ATOM 22603 C CA . PHE A 1 9 ? 2.096 7.991 -18.689 1.00 0.00 9 PHE A CA 15
ATOM 22604 C C . PHE A 1 9 ? 2.878 8.894 -17.739 1.00 0.00 9 PHE A C 15
ATOM 22605 O O . PHE A 1 9 ? 2.335 9.406 -16.760 1.00 0.00 9 PHE A O 15
ATOM 22622 N N . THR A 1 10 ? 4.160 9.085 -18.036 1.00 0.00 10 THR A N 15
ATOM 22623 C CA . THR A 1 10 ? 5.019 9.924 -17.210 1.00 0.00 10 THR A CA 15
ATOM 22624 C C . THR A 1 10 ? 4.976 9.485 -15.750 1.00 0.00 10 THR A C 15
ATOM 22625 O O . THR A 1 10 ? 4.995 10.316 -14.842 1.00 0.00 10 THR A O 15
ATOM 22636 N N . TRP A 1 11 ? 4.918 8.177 -15.532 1.00 0.00 11 TRP A N 15
ATOM 22637 C CA . TRP A 1 11 ? 4.873 7.628 -14.181 1.00 0.00 11 TRP A CA 15
ATOM 22638 C C . TRP A 1 11 ? 6.276 7.505 -13.597 1.00 0.00 11 TRP A C 15
ATOM 22639 O O . TRP A 1 11 ? 6.801 6.401 -13.448 1.00 0.00 11 TRP A O 15
ATOM 22660 N N . SER A 1 12 ? 6.878 8.643 -13.268 1.00 0.00 12 SER A N 15
ATOM 22661 C CA . SER A 1 12 ? 8.222 8.661 -12.703 1.00 0.00 12 SER A CA 15
ATOM 22662 C C . SER A 1 12 ? 8.336 9.717 -11.607 1.00 0.00 12 SER A C 15
ATOM 22663 O O . SER A 1 12 ? 7.410 10.494 -11.380 1.00 0.00 12 SER A O 15
ATOM 22671 N N . MET A 1 13 ? 9.480 9.737 -10.930 1.00 0.00 13 MET A N 15
ATOM 22672 C CA . MET A 1 13 ? 9.717 10.697 -9.858 1.00 0.00 13 MET A CA 15
ATOM 22673 C C . MET A 1 13 ? 11.160 10.623 -9.371 1.00 0.00 13 MET A C 15
ATOM 22674 O O . MET A 1 13 ? 11.967 9.859 -9.901 1.00 0.00 13 MET A O 15
ATOM 22688 N N . LYS A 1 14 ? 11.480 11.422 -8.359 1.00 0.00 14 LYS A N 15
ATOM 22689 C CA . LYS A 1 14 ? 12.826 11.448 -7.800 1.00 0.00 14 LYS A CA 15
ATOM 22690 C C . LYS A 1 14 ? 12.794 11.205 -6.294 1.00 0.00 14 LYS A C 15
ATOM 22691 O O . LYS A 1 14 ? 13.456 11.906 -5.527 1.00 0.00 14 LYS A O 15
ATOM 22710 N N . THR A 1 15 ? 12.021 10.208 -5.876 1.00 0.00 15 THR A N 15
ATOM 22711 C CA . THR A 1 15 ? 11.903 9.873 -4.462 1.00 0.00 15 THR A CA 15
ATOM 22712 C C . THR A 1 15 ? 12.426 8.469 -4.184 1.00 0.00 15 THR A C 15
ATOM 22713 O O . THR A 1 15 ? 11.744 7.477 -4.446 1.00 0.00 15 THR A O 15
ATOM 22724 N N . THR A 1 16 ? 13.642 8.389 -3.651 1.00 0.00 16 THR A N 15
ATOM 22725 C CA . THR A 1 16 ? 14.257 7.106 -3.338 1.00 0.00 16 THR A CA 15
ATOM 22726 C C . THR A 1 16 ? 14.341 6.890 -1.831 1.00 0.00 16 THR A C 15
ATOM 22727 O O . THR A 1 16 ? 13.852 7.705 -1.049 1.00 0.00 16 THR A O 15
ATOM 22738 N N . SER A 1 17 ? 14.965 5.786 -1.430 1.00 0.00 17 SER A N 15
ATOM 22739 C CA . SER A 1 17 ? 15.110 5.462 -0.016 1.00 0.00 17 SER A CA 15
ATOM 22740 C C . SER A 1 17 ? 16.560 5.120 0.316 1.00 0.00 17 SER A C 15
ATOM 22741 O O . SER A 1 17 ? 17.082 5.525 1.355 1.00 0.00 17 SER A O 15
ATOM 22749 N N . SER A 1 18 ? 17.204 4.372 -0.574 1.00 0.00 18 SER A N 15
ATOM 22750 C CA . SER A 1 18 ? 18.592 3.971 -0.374 1.00 0.00 18 SER A CA 15
ATOM 22751 C C . SER A 1 18 ? 18.725 3.060 0.842 1.00 0.00 18 SER A C 15
ATOM 22752 O O . SER A 1 18 ? 19.546 3.303 1.726 1.00 0.00 18 SER A O 15
ATOM 22760 N N . MET A 1 19 ? 17.911 2.010 0.879 1.00 0.00 19 MET A N 15
ATOM 22761 C CA . MET A 1 19 ? 17.938 1.061 1.986 1.00 0.00 19 MET A CA 15
ATOM 22762 C C . MET A 1 19 ? 17.025 -0.128 1.705 1.00 0.00 19 MET A C 15
ATOM 22763 O O . MET A 1 19 ? 16.131 -0.050 0.862 1.00 0.00 19 MET A O 15
ATOM 22777 N N . ASP A 1 20 ? 17.256 -1.226 2.415 1.00 0.00 20 ASP A N 15
ATOM 22778 C CA . ASP A 1 20 ? 16.454 -2.432 2.242 1.00 0.00 20 ASP A CA 15
ATOM 22779 C C . ASP A 1 20 ? 14.967 -2.093 2.198 1.00 0.00 20 ASP A C 15
ATOM 22780 O O . ASP A 1 20 ? 14.494 -1.173 2.866 1.00 0.00 20 ASP A O 15
ATOM 22789 N N . PRO A 1 21 ? 14.210 -2.852 1.391 1.00 0.00 21 PRO A N 15
ATOM 22790 C CA . PRO A 1 21 ? 12.766 -2.651 1.240 1.00 0.00 21 PRO A CA 15
ATOM 22791 C C . PRO A 1 21 ? 11.992 -3.040 2.494 1.00 0.00 21 PRO A C 15
ATOM 22792 O O . PRO A 1 21 ? 10.901 -2.529 2.745 1.00 0.00 21 PRO A O 15
ATOM 22803 N N . SER A 1 22 ? 12.564 -3.948 3.280 1.00 0.00 22 SER A N 15
ATOM 22804 C CA . SER A 1 22 ? 11.925 -4.408 4.507 1.00 0.00 22 SER A CA 15
ATOM 22805 C C . SER A 1 22 ? 11.659 -3.239 5.451 1.00 0.00 22 SER A C 15
ATOM 22806 O O . SER A 1 22 ? 10.635 -3.199 6.134 1.00 0.00 22 SER A O 15
ATOM 22814 N N . ASP A 1 23 ? 12.588 -2.290 5.485 1.00 0.00 23 ASP A N 15
ATOM 22815 C CA . ASP A 1 23 ? 12.454 -1.120 6.344 1.00 0.00 23 ASP A CA 15
ATOM 22816 C C . ASP A 1 23 ? 11.431 -0.142 5.776 1.00 0.00 23 ASP A C 15
ATOM 22817 O O . ASP A 1 23 ? 10.614 0.414 6.510 1.00 0.00 23 ASP A O 15
ATOM 22826 N N . MET A 1 24 ? 11.482 0.064 4.464 1.00 0.00 24 MET A N 15
ATOM 22827 C CA . MET A 1 24 ? 10.559 0.975 3.797 1.00 0.00 24 MET A CA 15
ATOM 22828 C C . MET A 1 24 ? 9.129 0.746 4.275 1.00 0.00 24 MET A C 15
ATOM 22829 O O . MET A 1 24 ? 8.523 1.621 4.892 1.00 0.00 24 MET A O 15
ATOM 22843 N N . MET A 1 25 ? 8.595 -0.436 3.985 1.00 0.00 25 MET A N 15
ATOM 22844 C CA . MET A 1 25 ? 7.236 -0.780 4.386 1.00 0.00 25 MET A CA 15
ATOM 22845 C C . MET A 1 25 ? 6.944 -0.283 5.799 1.00 0.00 25 MET A C 15
ATOM 22846 O O . MET A 1 25 ? 5.848 0.202 6.082 1.00 0.00 25 MET A O 15
ATOM 22860 N N . ARG A 1 26 ? 7.931 -0.406 6.680 1.00 0.00 26 ARG A N 15
ATOM 22861 C CA . ARG A 1 26 ? 7.779 0.029 8.063 1.00 0.00 26 ARG A CA 15
ATOM 22862 C C . ARG A 1 26 ? 7.653 1.547 8.144 1.00 0.00 26 ARG A C 15
ATOM 22863 O O . ARG A 1 26 ? 6.678 2.070 8.683 1.00 0.00 26 ARG A O 15
ATOM 22884 N N . GLU A 1 27 ? 8.646 2.248 7.606 1.00 0.00 27 GLU A N 15
ATOM 22885 C CA . GLU A 1 27 ? 8.646 3.706 7.620 1.00 0.00 27 GLU A CA 15
ATOM 22886 C C . GLU A 1 27 ? 7.374 4.256 6.981 1.00 0.00 27 GLU A C 15
ATOM 22887 O O . GLU A 1 27 ? 6.637 5.023 7.601 1.00 0.00 27 GLU A O 15
ATOM 22899 N N . ILE A 1 28 ? 7.125 3.859 5.737 1.00 0.00 28 ILE A N 15
ATOM 22900 C CA . ILE A 1 28 ? 5.943 4.312 5.014 1.00 0.00 28 ILE A CA 15
ATOM 22901 C C . ILE A 1 28 ? 4.718 4.334 5.922 1.00 0.00 28 ILE A C 15
ATOM 22902 O O . ILE A 1 28 ? 3.984 5.322 5.967 1.00 0.00 28 ILE A O 15
ATOM 22918 N N . ARG A 1 29 ? 4.504 3.240 6.646 1.00 0.00 29 ARG A N 15
ATOM 22919 C CA . ARG A 1 29 ? 3.369 3.135 7.554 1.00 0.00 29 ARG A CA 15
ATOM 22920 C C . ARG A 1 29 ? 3.433 4.213 8.632 1.00 0.00 29 ARG A C 15
ATOM 22921 O O . ARG A 1 29 ? 2.430 4.855 8.944 1.00 0.00 29 ARG A O 15
ATOM 22942 N N . LYS A 1 30 ? 4.619 4.406 9.198 1.00 0.00 30 LYS A N 15
ATOM 22943 C CA . LYS A 1 30 ? 4.816 5.406 10.241 1.00 0.00 30 LYS A CA 15
ATOM 22944 C C . LYS A 1 30 ? 4.350 6.780 9.772 1.00 0.00 30 LYS A C 15
ATOM 22945 O O . LYS A 1 30 ? 3.641 7.485 10.490 1.00 0.00 30 LYS A O 15
ATOM 22964 N N . VAL A 1 31 ? 4.751 7.155 8.561 1.00 0.00 31 VAL A N 15
ATOM 22965 C CA . VAL A 1 31 ? 4.372 8.444 7.995 1.00 0.00 31 VAL A CA 15
ATOM 22966 C C . VAL A 1 31 ? 2.858 8.562 7.863 1.00 0.00 31 VAL A C 15
ATOM 22967 O O . VAL A 1 31 ? 2.232 9.409 8.502 1.00 0.00 31 VAL A O 15
ATOM 22980 N N . LEU A 1 32 ? 2.274 7.708 7.030 1.00 0.00 32 LEU A N 15
ATOM 22981 C CA . LEU A 1 32 ? 0.831 7.715 6.813 1.00 0.00 32 LEU A CA 15
ATOM 22982 C C . LEU A 1 32 ? 0.084 7.912 8.128 1.00 0.00 32 LEU A C 15
ATOM 22983 O O . LEU A 1 32 ? -0.712 8.839 8.269 1.00 0.00 32 LEU A O 15
ATOM 22999 N N . GLY A 1 33 ? 0.349 7.033 9.091 1.00 0.00 33 GLY A N 15
ATOM 23000 C CA . GLY A 1 33 ? -0.305 7.129 10.383 1.00 0.00 33 GLY A CA 15
ATOM 23001 C C . GLY A 1 33 ? -0.390 8.557 10.885 1.00 0.00 33 GLY A C 15
ATOM 23002 O O . GLY A 1 33 ? -1.410 8.969 11.436 1.00 0.00 33 GLY A O 15
ATOM 23006 N N . ALA A 1 34 ? 0.686 9.314 10.697 1.00 0.00 34 ALA A N 15
ATOM 23007 C CA . ALA A 1 34 ? 0.729 10.703 11.134 1.00 0.00 34 ALA A CA 15
ATOM 23008 C C . ALA A 1 34 ? -0.291 11.549 10.380 1.00 0.00 34 ALA A C 15
ATOM 23009 O O . ALA A 1 34 ? -0.965 12.395 10.965 1.00 0.00 34 ALA A O 15
ATOM 23016 N N . ASN A 1 35 ? -0.399 11.313 9.076 1.00 0.00 35 ASN A N 15
ATOM 23017 C CA . ASN A 1 35 ? -1.337 12.054 8.241 1.00 0.00 35 ASN A CA 15
ATOM 23018 C C . ASN A 1 35 ? -2.707 11.383 8.233 1.00 0.00 35 ASN A C 15
ATOM 23019 O O . ASN A 1 35 ? -3.374 11.321 7.201 1.00 0.00 35 ASN A O 15
ATOM 23030 N N . ASN A 1 36 ? -3.120 10.881 9.393 1.00 0.00 36 ASN A N 15
ATOM 23031 C CA . ASN A 1 36 ? -4.411 10.214 9.520 1.00 0.00 36 ASN A CA 15
ATOM 23032 C C . ASN A 1 36 ? -4.750 9.438 8.251 1.00 0.00 36 ASN A C 15
ATOM 23033 O O . ASN A 1 36 ? -5.876 9.501 7.754 1.00 0.00 36 ASN A O 15
ATOM 23044 N N . CYS A 1 37 ? -3.770 8.707 7.732 1.00 0.00 37 CYS A N 15
ATOM 23045 C CA . CYS A 1 37 ? -3.964 7.918 6.520 1.00 0.00 37 CYS A CA 15
ATOM 23046 C C . CYS A 1 37 ? -4.213 6.452 6.859 1.00 0.00 37 CYS A C 15
ATOM 23047 O O . CYS A 1 37 ? -3.588 5.899 7.764 1.00 0.00 37 CYS A O 15
ATOM 23055 N N . ASP A 1 38 ? -5.131 5.829 6.128 1.00 0.00 38 ASP A N 15
ATOM 23056 C CA . ASP A 1 38 ? -5.463 4.427 6.351 1.00 0.00 38 ASP A CA 15
ATOM 23057 C C . ASP A 1 38 ? -4.690 3.526 5.393 1.00 0.00 38 ASP A C 15
ATOM 23058 O O . ASP A 1 38 ? -4.725 3.720 4.178 1.00 0.00 38 ASP A O 15
ATOM 23067 N N . TYR A 1 39 ? -3.993 2.541 5.948 1.00 0.00 39 TYR A N 15
ATOM 23068 C CA . TYR A 1 39 ? -3.208 1.612 5.144 1.00 0.00 39 TYR A CA 15
ATOM 23069 C C . TYR A 1 39 ? -3.654 0.173 5.383 1.00 0.00 39 TYR A C 15
ATOM 23070 O O . TYR A 1 39 ? -4.004 -0.202 6.502 1.00 0.00 39 TYR A O 15
ATOM 23088 N N . GLU A 1 40 ? -3.638 -0.629 4.323 1.00 0.00 40 GLU A N 15
ATOM 23089 C CA . GLU A 1 40 ? -4.041 -2.027 4.418 1.00 0.00 40 GLU A CA 15
ATOM 23090 C C . GLU A 1 40 ? -3.194 -2.901 3.497 1.00 0.00 40 GLU A C 15
ATOM 23091 O O . GLU A 1 40 ? -2.808 -2.479 2.407 1.00 0.00 40 GLU A O 15
ATOM 23103 N N . GLN A 1 41 ? -2.908 -4.119 3.945 1.00 0.00 41 GLN A N 15
ATOM 23104 C CA . GLN A 1 41 ? -2.106 -5.052 3.163 1.00 0.00 41 GLN A CA 15
ATOM 23105 C C . GLN A 1 41 ? -2.913 -5.625 2.003 1.00 0.00 41 GLN A C 15
ATOM 23106 O O . GLN A 1 41 ? -3.715 -6.541 2.185 1.00 0.00 41 GLN A O 15
ATOM 23120 N N . ARG A 1 42 ? -2.696 -5.079 0.810 1.00 0.00 42 ARG A N 15
ATOM 23121 C CA . ARG A 1 42 ? -3.405 -5.535 -0.379 1.00 0.00 42 ARG A CA 15
ATOM 23122 C C . ARG A 1 42 ? -2.649 -6.672 -1.061 1.00 0.00 42 ARG A C 15
ATOM 23123 O O . ARG A 1 42 ? -3.163 -7.782 -1.189 1.00 0.00 42 ARG A O 15
ATOM 23144 N N . GLU A 1 43 ? -1.426 -6.385 -1.495 1.00 0.00 43 GLU A N 15
ATOM 23145 C CA . GLU A 1 43 ? -0.600 -7.383 -2.165 1.00 0.00 43 GLU A CA 15
ATOM 23146 C C . GLU A 1 43 ? 0.683 -7.643 -1.380 1.00 0.00 43 GLU A C 15
ATOM 23147 O O . GLU A 1 43 ? 0.889 -7.082 -0.304 1.00 0.00 43 GLU A O 15
ATOM 23159 N N . ARG A 1 44 ? 1.542 -8.496 -1.928 1.00 0.00 44 ARG A N 15
ATOM 23160 C CA . ARG A 1 44 ? 2.804 -8.832 -1.280 1.00 0.00 44 ARG A CA 15
ATOM 23161 C C . ARG A 1 44 ? 3.540 -7.571 -0.838 1.00 0.00 44 ARG A C 15
ATOM 23162 O O . ARG A 1 44 ? 3.966 -7.458 0.312 1.00 0.00 44 ARG A O 15
ATOM 23183 N N . PHE A 1 45 ? 3.688 -6.625 -1.760 1.00 0.00 45 PHE A N 15
ATOM 23184 C CA . PHE A 1 45 ? 4.374 -5.372 -1.466 1.00 0.00 45 PHE A CA 15
ATOM 23185 C C . PHE A 1 45 ? 3.551 -4.177 -1.937 1.00 0.00 45 PHE A C 15
ATOM 23186 O O . PHE A 1 45 ? 4.094 -3.197 -2.449 1.00 0.00 45 PHE A O 15
ATOM 23203 N N . LEU A 1 46 ? 2.237 -4.266 -1.762 1.00 0.00 46 LEU A N 15
ATOM 23204 C CA . LEU A 1 46 ? 1.336 -3.193 -2.169 1.00 0.00 46 LEU A CA 15
ATOM 23205 C C . LEU A 1 46 ? 0.307 -2.903 -1.082 1.00 0.00 46 LEU A C 15
ATOM 23206 O O . LEU A 1 46 ? -0.425 -3.796 -0.651 1.00 0.00 46 LEU A O 15
ATOM 23222 N N . LEU A 1 47 ? 0.254 -1.651 -0.642 1.00 0.00 47 LEU A N 15
ATOM 23223 C CA . LEU A 1 47 ? -0.687 -1.242 0.394 1.00 0.00 47 LEU A CA 15
ATOM 23224 C C . LEU A 1 47 ? -1.747 -0.302 -0.172 1.00 0.00 47 LEU A C 15
ATOM 23225 O O . LEU A 1 47 ? -1.601 0.219 -1.278 1.00 0.00 47 LEU A O 15
ATOM 23241 N N . PHE A 1 48 ? -2.811 -0.089 0.593 1.00 0.00 48 PHE A N 15
ATOM 23242 C CA . PHE A 1 48 ? -3.895 0.790 0.169 1.00 0.00 48 PHE A CA 15
ATOM 23243 C C . PHE A 1 48 ? -3.951 2.043 1.037 1.00 0.00 48 PHE A C 15
ATOM 23244 O O . PHE A 1 48 ? -4.513 2.028 2.132 1.00 0.00 48 PHE A O 15
ATOM 23261 N N . CYS A 1 49 ? -3.364 3.126 0.540 1.00 0.00 49 CYS A N 15
ATOM 23262 C CA . CYS A 1 49 ? -3.345 4.389 1.270 1.00 0.00 49 CYS A CA 15
ATOM 23263 C C . CYS A 1 49 ? -4.660 5.141 1.090 1.00 0.00 49 CYS A C 15
ATOM 23264 O O . CYS A 1 49 ? -5.215 5.187 -0.008 1.00 0.00 49 CYS A O 15
ATOM 23272 N N . VAL A 1 50 ? -5.154 5.727 2.176 1.00 0.00 50 VAL A N 15
ATOM 23273 C CA . VAL A 1 50 ? -6.404 6.476 2.139 1.00 0.00 50 VAL A CA 15
ATOM 23274 C C . VAL A 1 50 ? -6.286 7.781 2.917 1.00 0.00 50 VAL A C 15
ATOM 23275 O O . VAL A 1 50 ? -5.860 7.791 4.073 1.00 0.00 50 VAL A O 15
ATOM 23288 N N . HIS A 1 51 ? -6.665 8.883 2.277 1.00 0.00 51 HIS A N 15
ATOM 23289 C CA . HIS A 1 51 ? -6.603 10.195 2.910 1.00 0.00 51 HIS A CA 15
ATOM 23290 C C . HIS A 1 51 ? -7.752 11.081 2.438 1.00 0.00 51 HIS A C 15
ATOM 23291 O O . HIS A 1 51 ? -8.320 10.861 1.369 1.00 0.00 51 HIS A O 15
ATOM 23306 N N . GLY A 1 52 ? -8.090 12.084 3.244 1.00 0.00 52 GLY A N 15
ATOM 23307 C CA . GLY A 1 52 ? -9.170 12.987 2.892 1.00 0.00 52 GLY A CA 15
ATOM 23308 C C . GLY A 1 52 ? -8.839 14.434 3.199 1.00 0.00 52 GLY A C 15
ATOM 23309 O O . GLY A 1 52 ? -9.129 14.926 4.290 1.00 0.00 52 GLY A O 15
ATOM 23313 N N . ASP A 1 53 ? -8.230 15.117 2.237 1.00 0.00 53 ASP A N 15
ATOM 23314 C CA . ASP A 1 53 ? -7.858 16.516 2.410 1.00 0.00 53 ASP A CA 15
ATOM 23315 C C . ASP A 1 53 ? -8.945 17.438 1.866 1.00 0.00 53 ASP A C 15
ATOM 23316 O O . ASP A 1 53 ? -8.676 18.317 1.047 1.00 0.00 53 ASP A O 15
ATOM 23325 N N . GLY A 1 54 ? -10.175 17.231 2.325 1.00 0.00 54 GLY A N 15
ATOM 23326 C CA . GLY A 1 54 ? -11.284 18.050 1.872 1.00 0.00 54 GLY A CA 15
ATOM 23327 C C . GLY A 1 54 ? -12.628 17.497 2.305 1.00 0.00 54 GLY A C 15
ATOM 23328 O O . GLY A 1 54 ? -12.931 17.446 3.497 1.00 0.00 54 GLY A O 15
ATOM 23332 N N . HIS A 1 55 ? -13.437 17.084 1.334 1.00 0.00 55 HIS A N 15
ATOM 23333 C CA . HIS A 1 55 ? -14.756 16.533 1.621 1.00 0.00 55 HIS A CA 15
ATOM 23334 C C . HIS A 1 55 ? -14.777 15.025 1.395 1.00 0.00 55 HIS A C 15
ATOM 23335 O O . HIS A 1 55 ? -13.938 14.485 0.674 1.00 0.00 55 HIS A O 15
ATOM 23350 N N . ALA A 1 56 ? -15.739 14.351 2.016 1.00 0.00 56 ALA A N 15
ATOM 23351 C CA . ALA A 1 56 ? -15.868 12.905 1.882 1.00 0.00 56 ALA A CA 15
ATOM 23352 C C . ALA A 1 56 ? -16.097 12.508 0.427 1.00 0.00 56 ALA A C 15
ATOM 23353 O O . ALA A 1 56 ? -15.789 11.386 0.026 1.00 0.00 56 ALA A O 15
ATOM 23360 N N . GLU A 1 57 ? -16.639 13.435 -0.357 1.00 0.00 57 GLU A N 15
ATOM 23361 C CA . GLU A 1 57 ? -16.910 13.179 -1.766 1.00 0.00 57 GLU A CA 15
ATOM 23362 C C . GLU A 1 57 ? -15.638 13.316 -2.598 1.00 0.00 57 GLU A C 15
ATOM 23363 O O . GLU A 1 57 ? -15.564 12.825 -3.724 1.00 0.00 57 GLU A O 15
ATOM 23375 N N . ASN A 1 58 ? -14.639 13.988 -2.035 1.00 0.00 58 ASN A N 15
ATOM 23376 C CA . ASN A 1 58 ? -13.370 14.191 -2.724 1.00 0.00 58 ASN A CA 15
ATOM 23377 C C . ASN A 1 58 ? -12.241 13.449 -2.015 1.00 0.00 58 ASN A C 15
ATOM 23378 O O . ASN A 1 58 ? -11.134 13.971 -1.871 1.00 0.00 58 ASN A O 15
ATOM 23389 N N . LEU A 1 59 ? -12.527 12.229 -1.575 1.00 0.00 59 LEU A N 15
ATOM 23390 C CA . LEU A 1 59 ? -11.535 11.414 -0.882 1.00 0.00 59 LEU A CA 15
ATOM 23391 C C . LEU A 1 59 ? -10.503 10.862 -1.860 1.00 0.00 59 LEU A C 15
ATOM 23392 O O . LEU A 1 59 ? -10.791 10.673 -3.042 1.00 0.00 59 LEU A O 15
ATOM 23408 N N . VAL A 1 60 ? -9.299 10.605 -1.359 1.00 0.00 60 VAL A N 15
ATOM 23409 C CA . VAL A 1 60 ? -8.224 10.071 -2.187 1.00 0.00 60 VAL A CA 15
ATOM 23410 C C . VAL A 1 60 ? -7.897 8.633 -1.804 1.00 0.00 60 VAL A C 15
ATOM 23411 O O . VAL A 1 60 ? -7.817 8.299 -0.622 1.00 0.00 60 VAL A O 15
ATOM 23424 N N . GLN A 1 61 ? -7.708 7.786 -2.810 1.00 0.00 61 GLN A N 15
ATOM 23425 C CA . GLN A 1 61 ? -7.389 6.382 -2.577 1.00 0.00 61 GLN A CA 15
ATOM 23426 C C . GLN A 1 61 ? -6.333 5.893 -3.564 1.00 0.00 61 GLN A C 15
ATOM 23427 O O . GLN A 1 61 ? -6.605 5.744 -4.755 1.00 0.00 61 GLN A O 15
ATOM 23441 N N . TRP A 1 62 ? -5.130 5.646 -3.060 1.00 0.00 62 TRP A N 15
ATOM 23442 C CA . TRP A 1 62 ? -4.033 5.174 -3.898 1.00 0.00 62 TRP A CA 15
ATOM 23443 C C . TRP A 1 62 ? -3.223 4.100 -3.180 1.00 0.00 62 TRP A C 15
ATOM 23444 O O . TRP A 1 62 ? -3.314 3.953 -1.962 1.00 0.00 62 TRP A O 15
ATOM 23465 N N . GLU A 1 63 ? -2.430 3.354 -3.942 1.00 0.00 63 GLU A N 15
ATOM 23466 C CA . GLU A 1 63 ? -1.604 2.293 -3.377 1.00 0.00 63 GLU A CA 15
ATOM 23467 C C . GLU A 1 63 ? -0.127 2.675 -3.415 1.00 0.00 63 GLU A C 15
ATOM 23468 O O . GLU A 1 63 ? 0.259 3.639 -4.076 1.00 0.00 63 GLU A O 15
ATOM 23480 N N . MET A 1 64 ? 0.694 1.912 -2.701 1.00 0.00 64 MET A N 15
ATOM 23481 C CA . MET A 1 64 ? 2.128 2.169 -2.654 1.00 0.00 64 MET A CA 15
ATOM 23482 C C . MET A 1 64 ? 2.914 0.862 -2.613 1.00 0.00 64 MET A C 15
ATOM 23483 O O . MET A 1 64 ? 2.639 -0.012 -1.792 1.00 0.00 64 MET A O 15
ATOM 23497 N N . GLU A 1 65 ? 3.892 0.737 -3.505 1.00 0.00 65 GLU A N 15
ATOM 23498 C CA . GLU A 1 65 ? 4.716 -0.465 -3.571 1.00 0.00 65 GLU A CA 15
ATOM 23499 C C . GLU A 1 65 ? 6.199 -0.106 -3.605 1.00 0.00 65 GLU A C 15
ATOM 23500 O O . GLU A 1 65 ? 6.578 0.971 -4.066 1.00 0.00 65 GLU A O 15
ATOM 23512 N N . VAL A 1 66 ? 7.033 -1.017 -3.114 1.00 0.00 66 VAL A N 15
ATOM 23513 C CA . VAL A 1 66 ? 8.474 -0.799 -3.089 1.00 0.00 66 VAL A CA 15
ATOM 23514 C C . VAL A 1 66 ? 9.199 -1.810 -3.970 1.00 0.00 66 VAL A C 15
ATOM 23515 O O . VAL A 1 66 ? 9.037 -3.020 -3.805 1.00 0.00 66 VAL A O 15
ATOM 23528 N N . CYS A 1 67 ? 9.999 -1.308 -4.903 1.00 0.00 67 CYS A N 15
ATOM 23529 C CA . CYS A 1 67 ? 10.750 -2.168 -5.811 1.00 0.00 67 CYS A CA 15
ATOM 23530 C C . CYS A 1 67 ? 12.073 -1.519 -6.205 1.00 0.00 67 CYS A C 15
ATOM 23531 O O . CYS A 1 67 ? 12.231 -0.302 -6.116 1.00 0.00 67 CYS A O 15
ATOM 23539 N N . LYS A 1 68 ? 13.022 -2.341 -6.641 1.00 0.00 68 LYS A N 15
ATOM 23540 C CA . LYS A 1 68 ? 14.332 -1.849 -7.049 1.00 0.00 68 LYS A CA 15
ATOM 23541 C C . LYS A 1 68 ? 14.278 -1.258 -8.454 1.00 0.00 68 LYS A C 15
ATOM 23542 O O . LYS A 1 68 ? 13.619 -1.800 -9.342 1.00 0.00 68 LYS A O 15
ATOM 23561 N N . LEU A 1 69 ? 14.976 -0.145 -8.649 1.00 0.00 69 LEU A N 15
ATOM 23562 C CA . LEU A 1 69 ? 15.009 0.520 -9.948 1.00 0.00 69 LEU A CA 15
ATOM 23563 C C . LEU A 1 69 ? 16.043 -0.127 -10.864 1.00 0.00 69 LEU A C 15
ATOM 23564 O O . LEU A 1 69 ? 17.175 -0.403 -10.467 1.00 0.00 69 LEU A O 15
ATOM 23580 N N . PRO A 1 70 ? 15.647 -0.373 -12.122 1.00 0.00 70 PRO A N 15
ATOM 23581 C CA . PRO A 1 70 ? 16.525 -0.987 -13.122 1.00 0.00 70 PRO A CA 15
ATOM 23582 C C . PRO A 1 70 ? 17.652 -0.055 -13.555 1.00 0.00 70 PRO A C 15
ATOM 23583 O O . PRO A 1 70 ? 18.589 -0.473 -14.235 1.00 0.00 70 PRO A O 15
ATOM 23594 N N . ARG A 1 71 ? 17.554 1.209 -13.155 1.00 0.00 71 ARG A N 15
ATOM 23595 C CA . ARG A 1 71 ? 18.565 2.200 -13.503 1.00 0.00 71 ARG A CA 15
ATOM 23596 C C . ARG A 1 71 ? 19.292 2.696 -12.256 1.00 0.00 71 ARG A C 15
ATOM 23597 O O . ARG A 1 71 ? 20.491 2.975 -12.293 1.00 0.00 71 ARG A O 15
ATOM 23618 N N . LEU A 1 72 ? 18.558 2.803 -11.154 1.00 0.00 72 LEU A N 15
ATOM 23619 C CA . LEU A 1 72 ? 19.132 3.266 -9.895 1.00 0.00 72 LEU A CA 15
ATOM 23620 C C . LEU A 1 72 ? 19.416 2.093 -8.962 1.00 0.00 72 LEU A C 15
ATOM 23621 O O . LEU A 1 72 ? 18.758 1.055 -9.036 1.00 0.00 72 LEU A O 15
ATOM 23637 N N . SER A 1 73 ? 20.398 2.267 -8.083 1.00 0.00 73 SER A N 15
ATOM 23638 C CA . SER A 1 73 ? 20.770 1.222 -7.136 1.00 0.00 73 SER A CA 15
ATOM 23639 C C . SER A 1 73 ? 19.999 1.374 -5.829 1.00 0.00 73 SER A C 15
ATOM 23640 O O . SER A 1 73 ? 20.536 1.134 -4.746 1.00 0.00 73 SER A O 15
ATOM 23648 N N . LEU A 1 74 ? 18.737 1.775 -5.937 1.00 0.00 74 LEU A N 15
ATOM 23649 C CA . LEU A 1 74 ? 17.890 1.960 -4.763 1.00 0.00 74 LEU A CA 15
ATOM 23650 C C . LEU A 1 74 ? 16.472 1.467 -5.032 1.00 0.00 74 LEU A C 15
ATOM 23651 O O . LEU A 1 74 ? 16.154 1.035 -6.139 1.00 0.00 74 LEU A O 15
ATOM 23667 N N . ASN A 1 75 ? 15.623 1.539 -4.012 1.00 0.00 75 ASN A N 15
ATOM 23668 C CA . ASN A 1 75 ? 14.237 1.101 -4.139 1.00 0.00 75 ASN A CA 15
ATOM 23669 C C . ASN A 1 75 ? 13.301 2.296 -4.291 1.00 0.00 75 ASN A C 15
ATOM 23670 O O . ASN A 1 75 ? 13.330 3.227 -3.488 1.00 0.00 75 ASN A O 15
ATOM 23681 N N . GLY A 1 76 ? 12.471 2.262 -5.329 1.00 0.00 76 GLY A N 15
ATOM 23682 C CA . GLY A 1 76 ? 11.538 3.348 -5.568 1.00 0.00 76 GLY A CA 15
ATOM 23683 C C . GLY A 1 76 ? 10.128 3.008 -5.128 1.00 0.00 76 GLY A C 15
ATOM 23684 O O . GLY A 1 76 ? 9.825 1.853 -4.826 1.00 0.00 76 GLY A O 15
ATOM 23688 N N . VAL A 1 77 ? 9.262 4.016 -5.089 1.00 0.00 77 VAL A N 15
ATOM 23689 C CA . VAL A 1 77 ? 7.876 3.818 -4.681 1.00 0.00 77 VAL A CA 15
ATOM 23690 C C . VAL A 1 77 ? 6.922 4.042 -5.850 1.00 0.00 77 VAL A C 15
ATOM 23691 O O . VAL A 1 77 ? 7.163 4.892 -6.707 1.00 0.00 77 VAL A O 15
ATOM 23704 N N . ARG A 1 78 ? 5.838 3.273 -5.877 1.00 0.00 78 ARG A N 15
ATOM 23705 C CA . ARG A 1 78 ? 4.848 3.387 -6.941 1.00 0.00 78 ARG A CA 15
ATOM 23706 C C . ARG A 1 78 ? 3.582 4.073 -6.434 1.00 0.00 78 ARG A C 15
ATOM 23707 O O . ARG A 1 78 ? 3.079 3.754 -5.357 1.00 0.00 78 ARG A O 15
ATOM 23728 N N . PHE A 1 79 ? 3.073 5.017 -7.218 1.00 0.00 79 PHE A N 15
ATOM 23729 C CA . PHE A 1 79 ? 1.867 5.750 -6.849 1.00 0.00 79 PHE A CA 15
ATOM 23730 C C . PHE A 1 79 ? 0.767 5.544 -7.886 1.00 0.00 79 PHE A C 15
ATOM 23731 O O . PHE A 1 79 ? 0.745 6.206 -8.924 1.00 0.00 79 PHE A O 15
ATOM 23748 N N . LYS A 1 80 ? -0.145 4.622 -7.597 1.00 0.00 80 LYS A N 15
ATOM 23749 C CA . LYS A 1 80 ? -1.249 4.328 -8.503 1.00 0.00 80 LYS A CA 15
ATOM 23750 C C . LYS A 1 80 ? -2.551 4.933 -7.987 1.00 0.00 80 LYS A C 15
ATOM 23751 O O . LYS A 1 80 ? -2.917 4.745 -6.827 1.00 0.00 80 LYS A O 15
ATOM 23770 N N . ARG A 1 81 ? -3.246 5.659 -8.857 1.00 0.00 81 ARG A N 15
ATOM 23771 C CA . ARG A 1 81 ? -4.507 6.292 -8.489 1.00 0.00 81 ARG A CA 15
ATOM 23772 C C . ARG A 1 81 ? -5.674 5.327 -8.678 1.00 0.00 81 ARG A C 15
ATOM 23773 O O . ARG A 1 81 ? -5.715 4.569 -9.648 1.00 0.00 81 ARG A O 15
ATOM 23794 N N . ILE A 1 82 ? -6.619 5.361 -7.745 1.00 0.00 82 ILE A N 15
ATOM 23795 C CA . ILE A 1 82 ? -7.787 4.490 -7.809 1.00 0.00 82 ILE A CA 15
ATOM 23796 C C . ILE A 1 82 ? -9.064 5.298 -8.015 1.00 0.00 82 ILE A C 15
ATOM 23797 O O . ILE A 1 82 ? -9.759 5.132 -9.017 1.00 0.00 82 ILE A O 15
ATOM 23813 N N . SER A 1 83 ? -9.365 6.173 -7.062 1.00 0.00 83 SER A N 15
ATOM 23814 C CA . SER A 1 83 ? -10.560 7.005 -7.138 1.00 0.00 83 SER A CA 15
ATOM 23815 C C . SER A 1 83 ? -10.212 8.476 -6.926 1.00 0.00 83 SER A C 15
ATOM 23816 O O . SER A 1 83 ? -9.069 8.817 -6.622 1.00 0.00 83 SER A O 15
ATOM 23824 N N . GLY A 1 84 ? -11.207 9.343 -7.089 1.00 0.00 84 GLY A N 15
ATOM 23825 C CA . GLY A 1 84 ? -10.987 10.766 -6.912 1.00 0.00 84 GLY A CA 15
ATOM 23826 C C . GLY A 1 84 ? -10.454 11.431 -8.166 1.00 0.00 84 GLY A C 15
ATOM 23827 O O . GLY A 1 84 ? -10.119 10.757 -9.141 1.00 0.00 84 GLY A O 15
ATOM 23831 N N . THR A 1 85 ? -10.375 12.758 -8.143 1.00 0.00 85 THR A N 15
ATOM 23832 C CA . THR A 1 85 ? -9.882 13.514 -9.287 1.00 0.00 85 THR A CA 15
ATOM 23833 C C . THR A 1 85 ? -8.369 13.684 -9.223 1.00 0.00 85 THR A C 15
ATOM 23834 O O . THR A 1 85 ? -7.739 13.346 -8.221 1.00 0.00 85 THR A O 15
ATOM 23845 N N . SER A 1 86 ? -7.791 14.210 -10.298 1.00 0.00 86 SER A N 15
ATOM 23846 C CA . SER A 1 86 ? -6.349 14.423 -10.364 1.00 0.00 86 SER A CA 15
ATOM 23847 C C . SER A 1 86 ? -5.894 15.400 -9.285 1.00 0.00 86 SER A C 15
ATOM 23848 O O . SER A 1 86 ? -5.041 15.075 -8.458 1.00 0.00 86 SER A O 15
ATOM 23856 N N . ILE A 1 87 ? -6.469 16.598 -9.299 1.00 0.00 87 ILE A N 15
ATOM 23857 C CA . ILE A 1 87 ? -6.123 17.622 -8.322 1.00 0.00 87 ILE A CA 15
ATOM 23858 C C . ILE A 1 87 ? -5.888 17.011 -6.945 1.00 0.00 87 ILE A C 15
ATOM 23859 O O . ILE A 1 87 ? -4.887 17.299 -6.289 1.00 0.00 87 ILE A O 15
ATOM 23875 N N . ALA A 1 88 ? -6.817 16.164 -6.513 1.00 0.00 88 ALA A N 15
ATOM 23876 C CA . ALA A 1 88 ? -6.709 15.509 -5.215 1.00 0.00 88 ALA A CA 15
ATOM 23877 C C . ALA A 1 88 ? -5.489 14.596 -5.161 1.00 0.00 88 ALA A C 15
ATOM 23878 O O . ALA A 1 88 ? -4.568 14.820 -4.375 1.00 0.00 88 ALA A O 15
ATOM 23885 N N . PHE A 1 89 ? -5.489 13.566 -6.000 1.00 0.00 89 PHE A N 15
ATOM 23886 C CA . PHE A 1 89 ? -4.382 12.617 -6.046 1.00 0.00 89 PHE A CA 15
ATOM 23887 C C . PHE A 1 89 ? -3.042 13.346 -6.067 1.00 0.00 89 PHE A C 15
ATOM 23888 O O . PHE A 1 89 ? -2.057 12.876 -5.497 1.00 0.00 89 PHE A O 15
ATOM 23905 N N . LYS A 1 90 ? -3.012 14.498 -6.729 1.00 0.00 90 LYS A N 15
ATOM 23906 C CA . LYS A 1 90 ? -1.795 15.294 -6.826 1.00 0.00 90 LYS A CA 15
ATOM 23907 C C . LYS A 1 90 ? -1.527 16.038 -5.521 1.00 0.00 90 LYS A C 15
ATOM 23908 O O . LYS A 1 90 ? -0.409 16.028 -5.008 1.00 0.00 90 LYS A O 15
ATOM 23927 N N . ASN A 1 91 ? -2.561 16.683 -4.990 1.00 0.00 91 ASN A N 15
ATOM 23928 C CA . ASN A 1 91 ? -2.436 17.432 -3.745 1.00 0.00 91 ASN A CA 15
ATOM 23929 C C . ASN A 1 91 ? -1.809 16.571 -2.653 1.00 0.00 91 ASN A C 15
ATOM 23930 O O . ASN A 1 91 ? -0.672 16.804 -2.241 1.00 0.00 91 ASN A O 15
ATOM 23941 N N . ILE A 1 92 ? -2.556 15.575 -2.189 1.00 0.00 92 ILE A N 15
ATOM 23942 C CA . ILE A 1 92 ? -2.073 14.679 -1.146 1.00 0.00 92 ILE A CA 15
ATOM 23943 C C . ILE A 1 92 ? -0.750 14.034 -1.546 1.00 0.00 92 ILE A C 15
ATOM 23944 O O . ILE A 1 92 ? 0.208 14.029 -0.774 1.00 0.00 92 ILE A O 15
ATOM 23960 N N . ALA A 1 93 ? -0.705 13.492 -2.758 1.00 0.00 93 ALA A N 15
ATOM 23961 C CA . ALA A 1 93 ? 0.502 12.848 -3.262 1.00 0.00 93 ALA A CA 15
ATOM 23962 C C . ALA A 1 93 ? 1.754 13.557 -2.759 1.00 0.00 93 ALA A C 15
ATOM 23963 O O . ALA A 1 93 ? 2.686 12.919 -2.269 1.00 0.00 93 ALA A O 15
ATOM 23970 N N . SER A 1 94 ? 1.770 14.880 -2.883 1.00 0.00 94 SER A N 15
ATOM 23971 C CA . SER A 1 94 ? 2.910 15.676 -2.444 1.00 0.00 94 SER A CA 15
ATOM 23972 C C . SER A 1 94 ? 3.189 15.454 -0.961 1.00 0.00 94 SER A C 15
ATOM 23973 O O . SER A 1 94 ? 4.321 15.179 -0.564 1.00 0.00 94 SER A O 15
ATOM 23981 N N . LYS A 1 95 ? 2.147 15.576 -0.145 1.00 0.00 95 LYS A N 15
ATOM 23982 C CA . LYS A 1 95 ? 2.276 15.388 1.295 1.00 0.00 95 LYS A CA 15
ATOM 23983 C C . LYS A 1 95 ? 3.089 14.136 1.610 1.00 0.00 95 LYS A C 15
ATOM 23984 O O . LYS A 1 95 ? 3.969 14.157 2.471 1.00 0.00 95 LYS A O 15
ATOM 24003 N N . ILE A 1 96 ? 2.790 13.050 0.906 1.00 0.00 96 ILE A N 15
ATOM 24004 C CA . ILE A 1 96 ? 3.495 11.790 1.109 1.00 0.00 96 ILE A CA 15
ATOM 24005 C C . ILE A 1 96 ? 4.936 11.882 0.620 1.00 0.00 96 ILE A C 15
ATOM 24006 O O . ILE A 1 96 ? 5.874 11.587 1.360 1.00 0.00 96 ILE A O 15
ATOM 24022 N N . ALA A 1 97 ? 5.105 12.295 -0.632 1.00 0.00 97 ALA A N 15
ATOM 24023 C CA . ALA A 1 97 ? 6.432 12.429 -1.220 1.00 0.00 97 ALA A CA 15
ATOM 24024 C C . ALA A 1 97 ? 7.367 13.200 -0.294 1.00 0.00 97 ALA A C 15
ATOM 24025 O O . ALA A 1 97 ? 8.555 12.895 -0.203 1.00 0.00 97 ALA A O 15
ATOM 24032 N N . ASN A 1 98 ? 6.822 14.201 0.389 1.00 0.00 98 ASN A N 15
ATOM 24033 C CA . ASN A 1 98 ? 7.608 15.017 1.307 1.00 0.00 98 ASN A CA 15
ATOM 24034 C C . ASN A 1 98 ? 7.687 14.364 2.684 1.00 0.00 98 ASN A C 15
ATOM 24035 O O . ASN A 1 98 ? 8.741 13.875 3.090 1.00 0.00 98 ASN A O 15
ATOM 24046 N N . GLU A 1 99 ? 6.565 14.361 3.396 1.00 0.00 99 GLU A N 15
ATOM 24047 C CA . GLU A 1 99 ? 6.507 13.768 4.728 1.00 0.00 99 GLU A CA 15
ATOM 24048 C C . GLU A 1 99 ? 7.380 12.518 4.805 1.00 0.00 99 GLU A C 15
ATOM 24049 O O . GLU A 1 99 ? 8.141 12.337 5.756 1.00 0.00 99 GLU A O 15
ATOM 24061 N N . LEU A 1 100 ? 7.264 11.660 3.798 1.00 0.00 100 LEU A N 15
ATOM 24062 C CA . LEU A 1 100 ? 8.041 10.426 3.751 1.00 0.00 100 LEU A CA 15
ATOM 24063 C C . LEU A 1 100 ? 9.452 10.651 4.284 1.00 0.00 100 LEU A C 15
ATOM 24064 O O . LEU A 1 100 ? 10.258 11.347 3.665 1.00 0.00 100 LEU A O 15
ATOM 24080 N N . LYS A 1 101 ? 9.746 10.056 5.435 1.00 0.00 101 LYS A N 15
ATOM 24081 C CA . LYS A 1 101 ? 11.061 10.188 6.051 1.00 0.00 101 LYS A CA 15
ATOM 24082 C C . LYS A 1 101 ? 12.031 9.154 5.488 1.00 0.00 101 LYS A C 15
ATOM 24083 O O . LYS A 1 101 ? 12.652 8.398 6.237 1.00 0.00 101 LYS A O 15
ATOM 24102 N N . LEU A 1 102 ? 12.159 9.127 4.166 1.00 0.00 102 LEU A N 15
ATOM 24103 C CA . LEU A 1 102 ? 13.056 8.187 3.503 1.00 0.00 102 LEU A CA 15
ATOM 24104 C C . LEU A 1 102 ? 14.193 8.922 2.801 1.00 0.00 102 LEU A C 15
ATOM 24105 O O . LEU A 1 102 ? 14.848 8.371 1.916 1.00 0.00 102 LEU A O 15
ATOM 24121 N N . GLY A 1 1 ? 6.569 9.475 -36.226 1.00 0.00 1 GLY A N 16
ATOM 24122 C CA . GLY A 1 1 ? 5.131 9.444 -36.417 1.00 0.00 1 GLY A CA 16
ATOM 24123 C C . GLY A 1 1 ? 4.423 8.620 -35.360 1.00 0.00 1 GLY A C 16
ATOM 24124 O O . GLY A 1 1 ? 3.926 7.530 -35.643 1.00 0.00 1 GLY A O 16
ATOM 24128 N N . SER A 1 2 ? 4.378 9.140 -34.138 1.00 0.00 2 SER A N 16
ATOM 24129 C CA . SER A 1 2 ? 3.730 8.442 -33.033 1.00 0.00 2 SER A CA 16
ATOM 24130 C C . SER A 1 2 ? 3.119 9.434 -32.048 1.00 0.00 2 SER A C 16
ATOM 24131 O O . SER A 1 2 ? 3.655 10.520 -31.830 1.00 0.00 2 SER A O 16
ATOM 24139 N N . SER A 1 3 ? 1.992 9.051 -31.456 1.00 0.00 3 SER A N 16
ATOM 24140 C CA . SER A 1 3 ? 1.304 9.907 -30.496 1.00 0.00 3 SER A CA 16
ATOM 24141 C C . SER A 1 3 ? 0.218 9.131 -29.757 1.00 0.00 3 SER A C 16
ATOM 24142 O O . SER A 1 3 ? -0.702 8.592 -30.370 1.00 0.00 3 SER A O 16
ATOM 24150 N N . GLY A 1 4 ? 0.334 9.079 -28.433 1.00 0.00 4 GLY A N 16
ATOM 24151 C CA . GLY A 1 4 ? -0.643 8.367 -27.631 1.00 0.00 4 GLY A CA 16
ATOM 24152 C C . GLY A 1 4 ? -0.065 7.127 -26.977 1.00 0.00 4 GLY A C 16
ATOM 24153 O O . GLY A 1 4 ? 0.472 6.252 -27.657 1.00 0.00 4 GLY A O 16
ATOM 24157 N N . SER A 1 5 ? -0.172 7.052 -25.655 1.00 0.00 5 SER A N 16
ATOM 24158 C CA . SER A 1 5 ? 0.349 5.914 -24.908 1.00 0.00 5 SER A CA 16
ATOM 24159 C C . SER A 1 5 ? -0.628 5.484 -23.819 1.00 0.00 5 SER A C 16
ATOM 24160 O O . SER A 1 5 ? -1.025 6.286 -22.974 1.00 0.00 5 SER A O 16
ATOM 24168 N N . SER A 1 6 ? -1.013 4.212 -23.846 1.00 0.00 6 SER A N 16
ATOM 24169 C CA . SER A 1 6 ? -1.947 3.675 -22.863 1.00 0.00 6 SER A CA 16
ATOM 24170 C C . SER A 1 6 ? -1.210 3.209 -21.611 1.00 0.00 6 SER A C 16
ATOM 24171 O O . SER A 1 6 ? 0.010 3.049 -21.618 1.00 0.00 6 SER A O 16
ATOM 24179 N N . GLY A 1 7 ? -1.962 2.992 -20.536 1.00 0.00 7 GLY A N 16
ATOM 24180 C CA . GLY A 1 7 ? -1.365 2.547 -19.290 1.00 0.00 7 GLY A CA 16
ATOM 24181 C C . GLY A 1 7 ? -1.267 3.659 -18.265 1.00 0.00 7 GLY A C 16
ATOM 24182 O O . GLY A 1 7 ? -0.552 4.640 -18.469 1.00 0.00 7 GLY A O 16
ATOM 24186 N N . ARG A 1 8 ? -1.987 3.507 -17.159 1.00 0.00 8 ARG A N 16
ATOM 24187 C CA . ARG A 1 8 ? -1.981 4.508 -16.098 1.00 0.00 8 ARG A CA 16
ATOM 24188 C C . ARG A 1 8 ? -0.744 4.358 -15.217 1.00 0.00 8 ARG A C 16
ATOM 24189 O O . ARG A 1 8 ? 0.037 5.296 -15.061 1.00 0.00 8 ARG A O 16
ATOM 24210 N N . PHE A 1 9 ? -0.573 3.171 -14.643 1.00 0.00 9 PHE A N 16
ATOM 24211 C CA . PHE A 1 9 ? 0.567 2.899 -13.776 1.00 0.00 9 PHE A CA 16
ATOM 24212 C C . PHE A 1 9 ? 1.881 3.128 -14.517 1.00 0.00 9 PHE A C 16
ATOM 24213 O O . PHE A 1 9 ? 1.954 2.980 -15.738 1.00 0.00 9 PHE A O 16
ATOM 24230 N N . THR A 1 10 ? 2.919 3.492 -13.771 1.00 0.00 10 THR A N 16
ATOM 24231 C CA . THR A 1 10 ? 4.230 3.744 -14.356 1.00 0.00 10 THR A CA 16
ATOM 24232 C C . THR A 1 10 ? 5.326 3.676 -13.298 1.00 0.00 10 THR A C 16
ATOM 24233 O O . THR A 1 10 ? 5.113 4.052 -12.145 1.00 0.00 10 THR A O 16
ATOM 24244 N N . TRP A 1 11 ? 6.498 3.197 -13.698 1.00 0.00 11 TRP A N 16
ATOM 24245 C CA . TRP A 1 11 ? 7.629 3.081 -12.783 1.00 0.00 11 TRP A CA 16
ATOM 24246 C C . TRP A 1 11 ? 8.632 4.206 -13.013 1.00 0.00 11 TRP A C 16
ATOM 24247 O O . TRP A 1 11 ? 8.406 5.094 -13.835 1.00 0.00 11 TRP A O 16
ATOM 24268 N N . SER A 1 12 ? 9.742 4.161 -12.283 1.00 0.00 12 SER A N 16
ATOM 24269 C CA . SER A 1 12 ? 10.779 5.179 -12.405 1.00 0.00 12 SER A CA 16
ATOM 24270 C C . SER A 1 12 ? 10.349 6.477 -11.727 1.00 0.00 12 SER A C 16
ATOM 24271 O O . SER A 1 12 ? 10.373 7.545 -12.337 1.00 0.00 12 SER A O 16
ATOM 24279 N N . MET A 1 13 ? 9.956 6.374 -10.462 1.00 0.00 13 MET A N 16
ATOM 24280 C CA . MET A 1 13 ? 9.521 7.539 -9.700 1.00 0.00 13 MET A CA 16
ATOM 24281 C C . MET A 1 13 ? 10.702 8.448 -9.376 1.00 0.00 13 MET A C 16
ATOM 24282 O O . MET A 1 13 ? 11.833 7.984 -9.224 1.00 0.00 13 MET A O 16
ATOM 24296 N N . LYS A 1 14 ? 10.434 9.745 -9.271 1.00 0.00 14 LYS A N 16
ATOM 24297 C CA . LYS A 1 14 ? 11.474 10.720 -8.963 1.00 0.00 14 LYS A CA 16
ATOM 24298 C C . LYS A 1 14 ? 12.120 10.419 -7.615 1.00 0.00 14 LYS A C 16
ATOM 24299 O O . LYS A 1 14 ? 13.327 10.189 -7.529 1.00 0.00 14 LYS A O 16
ATOM 24318 N N . THR A 1 15 ? 11.308 10.420 -6.561 1.00 0.00 15 THR A N 16
ATOM 24319 C CA . THR A 1 15 ? 11.801 10.148 -5.217 1.00 0.00 15 THR A CA 16
ATOM 24320 C C . THR A 1 15 ? 12.562 8.828 -5.168 1.00 0.00 15 THR A C 16
ATOM 24321 O O . THR A 1 15 ? 12.330 7.934 -5.982 1.00 0.00 15 THR A O 16
ATOM 24332 N N . THR A 1 16 ? 13.473 8.711 -4.206 1.00 0.00 16 THR A N 16
ATOM 24333 C CA . THR A 1 16 ? 14.269 7.500 -4.050 1.00 0.00 16 THR A CA 16
ATOM 24334 C C . THR A 1 16 ? 14.612 7.252 -2.586 1.00 0.00 16 THR A C 16
ATOM 24335 O O . THR A 1 16 ? 14.623 8.178 -1.776 1.00 0.00 16 THR A O 16
ATOM 24346 N N . SER A 1 17 ? 14.893 5.996 -2.253 1.00 0.00 17 SER A N 16
ATOM 24347 C CA . SER A 1 17 ? 15.234 5.626 -0.885 1.00 0.00 17 SER A CA 16
ATOM 24348 C C . SER A 1 17 ? 16.477 4.742 -0.855 1.00 0.00 17 SER A C 16
ATOM 24349 O O . SER A 1 17 ? 16.462 3.615 -1.350 1.00 0.00 17 SER A O 16
ATOM 24357 N N . SER A 1 18 ? 17.552 5.261 -0.271 1.00 0.00 18 SER A N 16
ATOM 24358 C CA . SER A 1 18 ? 18.805 4.522 -0.179 1.00 0.00 18 SER A CA 16
ATOM 24359 C C . SER A 1 18 ? 18.775 3.546 0.993 1.00 0.00 18 SER A C 16
ATOM 24360 O O . SER A 1 18 ? 19.737 3.442 1.753 1.00 0.00 18 SER A O 16
ATOM 24368 N N . MET A 1 19 ? 17.663 2.832 1.133 1.00 0.00 19 MET A N 16
ATOM 24369 C CA . MET A 1 19 ? 17.507 1.863 2.212 1.00 0.00 19 MET A CA 16
ATOM 24370 C C . MET A 1 19 ? 16.682 0.665 1.752 1.00 0.00 19 MET A C 16
ATOM 24371 O O . MET A 1 19 ? 15.766 0.805 0.941 1.00 0.00 19 MET A O 16
ATOM 24385 N N . ASP A 1 20 ? 17.012 -0.510 2.274 1.00 0.00 20 ASP A N 16
ATOM 24386 C CA . ASP A 1 20 ? 16.301 -1.733 1.917 1.00 0.00 20 ASP A CA 16
ATOM 24387 C C . ASP A 1 20 ? 14.798 -1.485 1.844 1.00 0.00 20 ASP A C 16
ATOM 24388 O O . ASP A 1 20 ? 14.245 -0.653 2.563 1.00 0.00 20 ASP A O 16
ATOM 24397 N N . PRO A 1 21 ? 14.119 -2.222 0.952 1.00 0.00 21 PRO A N 16
ATOM 24398 C CA . PRO A 1 21 ? 12.671 -2.100 0.763 1.00 0.00 21 PRO A CA 16
ATOM 24399 C C . PRO A 1 21 ? 11.883 -2.636 1.954 1.00 0.00 21 PRO A C 16
ATOM 24400 O O . PRO A 1 21 ? 10.723 -2.276 2.156 1.00 0.00 21 PRO A O 16
ATOM 24411 N N . SER A 1 22 ? 12.520 -3.498 2.739 1.00 0.00 22 SER A N 16
ATOM 24412 C CA . SER A 1 22 ? 11.878 -4.087 3.908 1.00 0.00 22 SER A CA 16
ATOM 24413 C C . SER A 1 22 ? 11.676 -3.041 5.001 1.00 0.00 22 SER A C 16
ATOM 24414 O O . SER A 1 22 ? 10.788 -3.172 5.844 1.00 0.00 22 SER A O 16
ATOM 24422 N N . ASP A 1 23 ? 12.507 -2.005 4.980 1.00 0.00 23 ASP A N 16
ATOM 24423 C CA . ASP A 1 23 ? 12.420 -0.935 5.967 1.00 0.00 23 ASP A CA 16
ATOM 24424 C C . ASP A 1 23 ? 11.425 0.133 5.525 1.00 0.00 23 ASP A C 16
ATOM 24425 O O . ASP A 1 23 ? 10.698 0.695 6.345 1.00 0.00 23 ASP A O 16
ATOM 24434 N N . MET A 1 24 ? 11.399 0.409 4.226 1.00 0.00 24 MET A N 16
ATOM 24435 C CA . MET A 1 24 ? 10.493 1.411 3.676 1.00 0.00 24 MET A CA 16
ATOM 24436 C C . MET A 1 24 ? 9.050 1.115 4.073 1.00 0.00 24 MET A C 16
ATOM 24437 O O . MET A 1 24 ? 8.271 2.029 4.341 1.00 0.00 24 MET A O 16
ATOM 24451 N N . MET A 1 25 ? 8.702 -0.167 4.109 1.00 0.00 25 MET A N 16
ATOM 24452 C CA . MET A 1 25 ? 7.352 -0.582 4.475 1.00 0.00 25 MET A CA 16
ATOM 24453 C C . MET A 1 25 ? 6.976 -0.051 5.855 1.00 0.00 25 MET A C 16
ATOM 24454 O O . MET A 1 25 ? 5.877 0.468 6.052 1.00 0.00 25 MET A O 16
ATOM 24468 N N . ARG A 1 26 ? 7.894 -0.184 6.806 1.00 0.00 26 ARG A N 16
ATOM 24469 C CA . ARG A 1 26 ? 7.657 0.281 8.168 1.00 0.00 26 ARG A CA 16
ATOM 24470 C C . ARG A 1 26 ? 7.426 1.789 8.195 1.00 0.00 26 ARG A C 16
ATOM 24471 O O . ARG A 1 26 ? 6.386 2.258 8.654 1.00 0.00 26 ARG A O 16
ATOM 24492 N N . GLU A 1 27 ? 8.404 2.541 7.699 1.00 0.00 27 GLU A N 16
ATOM 24493 C CA . GLU A 1 27 ? 8.307 3.995 7.669 1.00 0.00 27 GLU A CA 16
ATOM 24494 C C . GLU A 1 27 ? 7.033 4.441 6.957 1.00 0.00 27 GLU A C 16
ATOM 24495 O O . GLU A 1 27 ? 6.320 5.325 7.434 1.00 0.00 27 GLU A O 16
ATOM 24507 N N . ILE A 1 28 ? 6.753 3.822 5.815 1.00 0.00 28 ILE A N 16
ATOM 24508 C CA . ILE A 1 28 ? 5.565 4.154 5.038 1.00 0.00 28 ILE A CA 16
ATOM 24509 C C . ILE A 1 28 ? 4.318 4.157 5.916 1.00 0.00 28 ILE A C 16
ATOM 24510 O O . ILE A 1 28 ? 3.497 5.071 5.843 1.00 0.00 28 ILE A O 16
ATOM 24526 N N . ARG A 1 29 ? 4.183 3.128 6.746 1.00 0.00 29 ARG A N 16
ATOM 24527 C CA . ARG A 1 29 ? 3.036 3.011 7.638 1.00 0.00 29 ARG A CA 16
ATOM 24528 C C . ARG A 1 29 ? 3.121 4.032 8.769 1.00 0.00 29 ARG A C 16
ATOM 24529 O O . ARG A 1 29 ? 2.102 4.529 9.250 1.00 0.00 29 ARG A O 16
ATOM 24550 N N . LYS A 1 30 ? 4.343 4.340 9.190 1.00 0.00 30 LYS A N 16
ATOM 24551 C CA . LYS A 1 30 ? 4.563 5.302 10.264 1.00 0.00 30 LYS A CA 16
ATOM 24552 C C . LYS A 1 30 ? 4.134 6.702 9.836 1.00 0.00 30 LYS A C 16
ATOM 24553 O O . LYS A 1 30 ? 3.435 7.400 10.571 1.00 0.00 30 LYS A O 16
ATOM 24572 N N . VAL A 1 31 ? 4.557 7.107 8.642 1.00 0.00 31 VAL A N 16
ATOM 24573 C CA . VAL A 1 31 ? 4.214 8.422 8.116 1.00 0.00 31 VAL A CA 16
ATOM 24574 C C . VAL A 1 31 ? 2.713 8.546 7.879 1.00 0.00 31 VAL A C 16
ATOM 24575 O O . VAL A 1 31 ? 2.055 9.423 8.440 1.00 0.00 31 VAL A O 16
ATOM 24588 N N . LEU A 1 32 ? 2.177 7.662 7.045 1.00 0.00 32 LEU A N 16
ATOM 24589 C CA . LEU A 1 32 ? 0.752 7.671 6.733 1.00 0.00 32 LEU A CA 16
ATOM 24590 C C . LEU A 1 32 ? -0.080 7.875 7.995 1.00 0.00 32 LEU A C 16
ATOM 24591 O O . LEU A 1 32 ? -0.901 8.788 8.068 1.00 0.00 32 LEU A O 16
ATOM 24607 N N . GLY A 1 33 ? 0.140 7.019 8.988 1.00 0.00 33 GLY A N 16
ATOM 24608 C CA . GLY A 1 33 ? -0.596 7.124 10.234 1.00 0.00 33 GLY A CA 16
ATOM 24609 C C . GLY A 1 33 ? -0.622 8.539 10.775 1.00 0.00 33 GLY A C 16
ATOM 24610 O O . GLY A 1 33 ? -1.615 8.969 11.361 1.00 0.00 33 GLY A O 16
ATOM 24614 N N . ALA A 1 34 ? 0.473 9.266 10.579 1.00 0.00 34 ALA A N 16
ATOM 24615 C CA . ALA A 1 34 ? 0.572 10.642 11.050 1.00 0.00 34 ALA A CA 16
ATOM 24616 C C . ALA A 1 34 ? -0.378 11.555 10.282 1.00 0.00 34 ALA A C 16
ATOM 24617 O O . ALA A 1 34 ? -1.038 12.413 10.867 1.00 0.00 34 ALA A O 16
ATOM 24624 N N . ASN A 1 35 ? -0.440 11.365 8.968 1.00 0.00 35 ASN A N 16
ATOM 24625 C CA . ASN A 1 35 ? -1.308 12.173 8.119 1.00 0.00 35 ASN A CA 16
ATOM 24626 C C . ASN A 1 35 ? -2.724 11.605 8.091 1.00 0.00 35 ASN A C 16
ATOM 24627 O O . ASN A 1 35 ? -3.394 11.633 7.060 1.00 0.00 35 ASN A O 16
ATOM 24638 N N . ASN A 1 36 ? -3.172 11.091 9.232 1.00 0.00 36 ASN A N 16
ATOM 24639 C CA . ASN A 1 36 ? -4.508 10.516 9.338 1.00 0.00 36 ASN A CA 16
ATOM 24640 C C . ASN A 1 36 ? -4.865 9.733 8.078 1.00 0.00 36 ASN A C 16
ATOM 24641 O O . ASN A 1 36 ? -5.961 9.878 7.536 1.00 0.00 36 ASN A O 16
ATOM 24652 N N . CYS A 1 37 ? -3.934 8.905 7.619 1.00 0.00 37 CYS A N 16
ATOM 24653 C CA . CYS A 1 37 ? -4.150 8.099 6.422 1.00 0.00 37 CYS A CA 16
ATOM 24654 C C . CYS A 1 37 ? -4.305 6.625 6.780 1.00 0.00 37 CYS A C 16
ATOM 24655 O O . CYS A 1 37 ? -3.656 6.127 7.700 1.00 0.00 37 CYS A O 16
ATOM 24663 N N . ASP A 1 38 ? -5.171 5.932 6.049 1.00 0.00 38 ASP A N 16
ATOM 24664 C CA . ASP A 1 38 ? -5.412 4.514 6.289 1.00 0.00 38 ASP A CA 16
ATOM 24665 C C . ASP A 1 38 ? -4.731 3.659 5.226 1.00 0.00 38 ASP A C 16
ATOM 24666 O O . ASP A 1 38 ? -4.814 3.951 4.033 1.00 0.00 38 ASP A O 16
ATOM 24675 N N . TYR A 1 39 ? -4.056 2.602 5.666 1.00 0.00 39 TYR A N 16
ATOM 24676 C CA . TYR A 1 39 ? -3.357 1.706 4.753 1.00 0.00 39 TYR A CA 16
ATOM 24677 C C . TYR A 1 39 ? -3.788 0.260 4.973 1.00 0.00 39 TYR A C 16
ATOM 24678 O O . TYR A 1 39 ? -3.908 -0.197 6.109 1.00 0.00 39 TYR A O 16
ATOM 24696 N N . GLU A 1 40 ? -4.018 -0.456 3.876 1.00 0.00 40 GLU A N 16
ATOM 24697 C CA . GLU A 1 40 ? -4.435 -1.851 3.949 1.00 0.00 40 GLU A CA 16
ATOM 24698 C C . GLU A 1 40 ? -3.389 -2.766 3.319 1.00 0.00 40 GLU A C 16
ATOM 24699 O O . GLU A 1 40 ? -2.836 -2.458 2.263 1.00 0.00 40 GLU A O 16
ATOM 24711 N N . GLN A 1 41 ? -3.122 -3.890 3.975 1.00 0.00 41 GLN A N 16
ATOM 24712 C CA . GLN A 1 41 ? -2.141 -4.849 3.480 1.00 0.00 41 GLN A CA 16
ATOM 24713 C C . GLN A 1 41 ? -2.658 -5.564 2.237 1.00 0.00 41 GLN A C 16
ATOM 24714 O O . GLN A 1 41 ? -3.549 -6.410 2.320 1.00 0.00 41 GLN A O 16
ATOM 24728 N N . ARG A 1 42 ? -2.094 -5.219 1.084 1.00 0.00 42 ARG A N 16
ATOM 24729 C CA . ARG A 1 42 ? -2.500 -5.827 -0.178 1.00 0.00 42 ARG A CA 16
ATOM 24730 C C . ARG A 1 42 ? -1.544 -6.949 -0.572 1.00 0.00 42 ARG A C 16
ATOM 24731 O O . ARG A 1 42 ? -1.874 -8.128 -0.453 1.00 0.00 42 ARG A O 16
ATOM 24752 N N . GLU A 1 43 ? -0.359 -6.573 -1.043 1.00 0.00 43 GLU A N 16
ATOM 24753 C CA . GLU A 1 43 ? 0.643 -7.548 -1.456 1.00 0.00 43 GLU A CA 16
ATOM 24754 C C . GLU A 1 43 ? 1.826 -7.554 -0.492 1.00 0.00 43 GLU A C 16
ATOM 24755 O O . GLU A 1 43 ? 1.882 -6.756 0.444 1.00 0.00 43 GLU A O 16
ATOM 24767 N N . ARG A 1 44 ? 2.769 -8.461 -0.727 1.00 0.00 44 ARG A N 16
ATOM 24768 C CA . ARG A 1 44 ? 3.949 -8.573 0.121 1.00 0.00 44 ARG A CA 16
ATOM 24769 C C . ARG A 1 44 ? 4.568 -7.202 0.376 1.00 0.00 44 ARG A C 16
ATOM 24770 O O . ARG A 1 44 ? 4.935 -6.875 1.504 1.00 0.00 44 ARG A O 16
ATOM 24791 N N . PHE A 1 45 ? 4.681 -6.404 -0.681 1.00 0.00 45 PHE A N 16
ATOM 24792 C CA . PHE A 1 45 ? 5.257 -5.069 -0.572 1.00 0.00 45 PHE A CA 16
ATOM 24793 C C . PHE A 1 45 ? 4.329 -4.025 -1.188 1.00 0.00 45 PHE A C 16
ATOM 24794 O O . PHE A 1 45 ? 4.783 -3.066 -1.813 1.00 0.00 45 PHE A O 16
ATOM 24811 N N . LEU A 1 46 ? 3.028 -4.219 -1.007 1.00 0.00 46 LEU A N 16
ATOM 24812 C CA . LEU A 1 46 ? 2.034 -3.295 -1.544 1.00 0.00 46 LEU A CA 16
ATOM 24813 C C . LEU A 1 46 ? 0.950 -3.002 -0.513 1.00 0.00 46 LEU A C 16
ATOM 24814 O O . LEU A 1 46 ? 0.505 -3.896 0.208 1.00 0.00 46 LEU A O 16
ATOM 24830 N N . LEU A 1 47 ? 0.526 -1.744 -0.449 1.00 0.00 47 LEU A N 16
ATOM 24831 C CA . LEU A 1 47 ? -0.509 -1.332 0.493 1.00 0.00 47 LEU A CA 16
ATOM 24832 C C . LEU A 1 47 ? -1.492 -0.369 -0.165 1.00 0.00 47 LEU A C 16
ATOM 24833 O O . LEU A 1 47 ? -1.175 0.267 -1.170 1.00 0.00 47 LEU A O 16
ATOM 24849 N N . PHE A 1 48 ? -2.686 -0.266 0.409 1.00 0.00 48 PHE A N 16
ATOM 24850 C CA . PHE A 1 48 ? -3.715 0.620 -0.121 1.00 0.00 48 PHE A CA 16
ATOM 24851 C C . PHE A 1 48 ? -3.922 1.823 0.796 1.00 0.00 48 PHE A C 16
ATOM 24852 O O . PHE A 1 48 ? -4.628 1.736 1.801 1.00 0.00 48 PHE A O 16
ATOM 24869 N N . CYS A 1 49 ? -3.301 2.942 0.443 1.00 0.00 49 CYS A N 16
ATOM 24870 C CA . CYS A 1 49 ? -3.415 4.163 1.234 1.00 0.00 49 CYS A CA 16
ATOM 24871 C C . CYS A 1 49 ? -4.761 4.841 0.996 1.00 0.00 49 CYS A C 16
ATOM 24872 O O . CYS A 1 49 ? -5.314 4.778 -0.102 1.00 0.00 49 CYS A O 16
ATOM 24880 N N . VAL A 1 50 ? -5.283 5.487 2.033 1.00 0.00 50 VAL A N 16
ATOM 24881 C CA . VAL A 1 50 ? -6.564 6.177 1.938 1.00 0.00 50 VAL A CA 16
ATOM 24882 C C . VAL A 1 50 ? -6.555 7.468 2.747 1.00 0.00 50 VAL A C 16
ATOM 24883 O O . VAL A 1 50 ? -6.230 7.467 3.935 1.00 0.00 50 VAL A O 16
ATOM 24896 N N . HIS A 1 51 ? -6.914 8.571 2.097 1.00 0.00 51 HIS A N 16
ATOM 24897 C CA . HIS A 1 51 ? -6.949 9.871 2.756 1.00 0.00 51 HIS A CA 16
ATOM 24898 C C . HIS A 1 51 ? -8.160 10.679 2.302 1.00 0.00 51 HIS A C 16
ATOM 24899 O O . HIS A 1 51 ? -8.750 10.399 1.260 1.00 0.00 51 HIS A O 16
ATOM 24914 N N . GLY A 1 52 ? -8.527 11.683 3.093 1.00 0.00 52 GLY A N 16
ATOM 24915 C CA . GLY A 1 52 ? -9.666 12.516 2.756 1.00 0.00 52 GLY A CA 16
ATOM 24916 C C . GLY A 1 52 ? -9.306 13.985 2.671 1.00 0.00 52 GLY A C 16
ATOM 24917 O O . GLY A 1 52 ? -9.633 14.656 1.692 1.00 0.00 52 GLY A O 16
ATOM 24921 N N . ASP A 1 53 ? -8.633 14.488 3.700 1.00 0.00 53 ASP A N 16
ATOM 24922 C CA . ASP A 1 53 ? -8.228 15.889 3.738 1.00 0.00 53 ASP A CA 16
ATOM 24923 C C . ASP A 1 53 ? -9.272 16.774 3.064 1.00 0.00 53 ASP A C 16
ATOM 24924 O O . ASP A 1 53 ? -8.942 17.614 2.228 1.00 0.00 53 ASP A O 16
ATOM 24933 N N . GLY A 1 54 ? -10.534 16.579 3.435 1.00 0.00 54 GLY A N 16
ATOM 24934 C CA . GLY A 1 54 ? -11.607 17.367 2.856 1.00 0.00 54 GLY A CA 16
ATOM 24935 C C . GLY A 1 54 ? -12.974 16.767 3.120 1.00 0.00 54 GLY A C 16
ATOM 24936 O O . GLY A 1 54 ? -13.232 16.246 4.206 1.00 0.00 54 GLY A O 16
ATOM 24940 N N . HIS A 1 55 ? -13.853 16.840 2.126 1.00 0.00 55 HIS A N 16
ATOM 24941 C CA . HIS A 1 55 ? -15.202 16.301 2.257 1.00 0.00 55 HIS A CA 16
ATOM 24942 C C . HIS A 1 55 ? -15.200 14.785 2.084 1.00 0.00 55 HIS A C 16
ATOM 24943 O O . HIS A 1 55 ? -14.190 14.196 1.701 1.00 0.00 55 HIS A O 16
ATOM 24958 N N . ALA A 1 56 ? -16.338 14.160 2.369 1.00 0.00 56 ALA A N 16
ATOM 24959 C CA . ALA A 1 56 ? -16.467 12.714 2.244 1.00 0.00 56 ALA A CA 16
ATOM 24960 C C . ALA A 1 56 ? -16.535 12.294 0.779 1.00 0.00 56 ALA A C 16
ATOM 24961 O O . ALA A 1 56 ? -15.955 11.281 0.388 1.00 0.00 56 ALA A O 16
ATOM 24968 N N . GLU A 1 57 ? -17.246 13.078 -0.025 1.00 0.00 57 GLU A N 16
ATOM 24969 C CA . GLU A 1 57 ? -17.389 12.785 -1.446 1.00 0.00 57 GLU A CA 16
ATOM 24970 C C . GLU A 1 57 ? -16.142 13.208 -2.217 1.00 0.00 57 GLU A C 16
ATOM 24971 O O . GLU A 1 57 ? -16.094 13.109 -3.442 1.00 0.00 57 GLU A O 16
ATOM 24983 N N . ASN A 1 58 ? -15.135 13.679 -1.489 1.00 0.00 58 ASN A N 16
ATOM 24984 C CA . ASN A 1 58 ? -13.887 14.119 -2.104 1.00 0.00 58 ASN A CA 16
ATOM 24985 C C . ASN A 1 58 ? -12.704 13.320 -1.566 1.00 0.00 58 ASN A C 16
ATOM 24986 O O . ASN A 1 58 ? -11.559 13.767 -1.630 1.00 0.00 58 ASN A O 16
ATOM 24997 N N . LEU A 1 59 ? -12.990 12.135 -1.036 1.00 0.00 59 LEU A N 16
ATOM 24998 C CA . LEU A 1 59 ? -11.950 11.272 -0.487 1.00 0.00 59 LEU A CA 16
ATOM 24999 C C . LEU A 1 59 ? -11.022 10.770 -1.587 1.00 0.00 59 LEU A C 16
ATOM 25000 O O . LEU A 1 59 ? -11.454 10.519 -2.712 1.00 0.00 59 LEU A O 16
ATOM 25016 N N . VAL A 1 60 ? -9.743 10.622 -1.255 1.00 0.00 60 VAL A N 16
ATOM 25017 C CA . VAL A 1 60 ? -8.754 10.145 -2.214 1.00 0.00 60 VAL A CA 16
ATOM 25018 C C . VAL A 1 60 ? -8.173 8.803 -1.784 1.00 0.00 60 VAL A C 16
ATOM 25019 O O . VAL A 1 60 ? -7.874 8.594 -0.609 1.00 0.00 60 VAL A O 16
ATOM 25032 N N . GLN A 1 61 ? -8.017 7.897 -2.744 1.00 0.00 61 GLN A N 16
ATOM 25033 C CA . GLN A 1 61 ? -7.472 6.574 -2.464 1.00 0.00 61 GLN A CA 16
ATOM 25034 C C . GLN A 1 61 ? -6.424 6.186 -3.501 1.00 0.00 61 GLN A C 16
ATOM 25035 O O . GLN A 1 61 ? -6.629 6.363 -4.702 1.00 0.00 61 GLN A O 16
ATOM 25049 N N . TRP A 1 62 ? -5.300 5.658 -3.030 1.00 0.00 62 TRP A N 16
ATOM 25050 C CA . TRP A 1 62 ? -4.219 5.245 -3.918 1.00 0.00 62 TRP A CA 16
ATOM 25051 C C . TRP A 1 62 ? -3.357 4.171 -3.264 1.00 0.00 62 TRP A C 16
ATOM 25052 O O . TRP A 1 62 ? -3.187 4.157 -2.045 1.00 0.00 62 TRP A O 16
ATOM 25073 N N . GLU A 1 63 ? -2.817 3.272 -4.081 1.00 0.00 63 GLU A N 16
ATOM 25074 C CA . GLU A 1 63 ? -1.974 2.194 -3.579 1.00 0.00 63 GLU A CA 16
ATOM 25075 C C . GLU A 1 63 ? -0.497 2.564 -3.685 1.00 0.00 63 GLU A C 16
ATOM 25076 O O . GLU A 1 63 ? -0.140 3.563 -4.308 1.00 0.00 63 GLU A O 16
ATOM 25088 N N . MET A 1 64 ? 0.356 1.751 -3.070 1.00 0.00 64 MET A N 16
ATOM 25089 C CA . MET A 1 64 ? 1.794 1.992 -3.095 1.00 0.00 64 MET A CA 16
ATOM 25090 C C . MET A 1 64 ? 2.567 0.678 -3.053 1.00 0.00 64 MET A C 16
ATOM 25091 O O . MET A 1 64 ? 2.259 -0.207 -2.255 1.00 0.00 64 MET A O 16
ATOM 25105 N N . GLU A 1 65 ? 3.570 0.558 -3.917 1.00 0.00 65 GLU A N 16
ATOM 25106 C CA . GLU A 1 65 ? 4.385 -0.650 -3.978 1.00 0.00 65 GLU A CA 16
ATOM 25107 C C . GLU A 1 65 ? 5.870 -0.309 -3.900 1.00 0.00 65 GLU A C 16
ATOM 25108 O O . 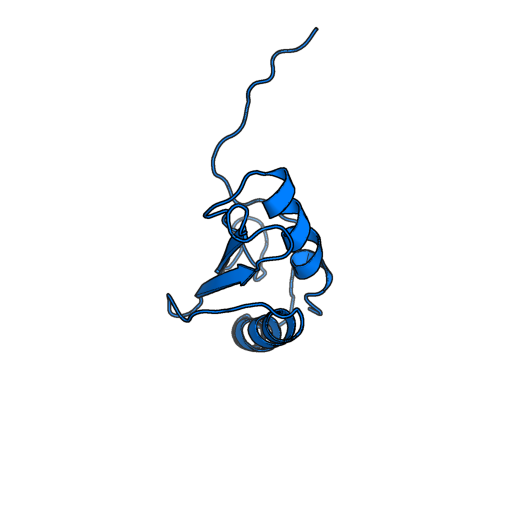GLU A 1 65 ? 6.321 0.685 -4.471 1.00 0.00 65 GLU A O 16
ATOM 25120 N N . VAL A 1 66 ? 6.626 -1.139 -3.190 1.00 0.00 66 VAL A N 16
ATOM 25121 C CA . VAL A 1 66 ? 8.060 -0.927 -3.037 1.00 0.00 66 VAL A CA 16
ATOM 25122 C C . VAL A 1 66 ? 8.855 -1.937 -3.856 1.00 0.00 66 VAL A C 16
ATOM 25123 O O . VAL A 1 66 ? 9.071 -3.070 -3.424 1.00 0.00 66 VAL A O 16
ATOM 25136 N N . CYS A 1 67 ? 9.289 -1.520 -5.041 1.00 0.00 67 CYS A N 16
ATOM 25137 C CA . CYS A 1 67 ? 10.061 -2.389 -5.922 1.00 0.00 67 CYS A CA 16
ATOM 25138 C C . CYS A 1 67 ? 11.449 -1.812 -6.175 1.00 0.00 67 CYS A C 16
ATOM 25139 O O . CYS A 1 67 ? 11.680 -0.617 -5.988 1.00 0.00 67 CYS A O 16
ATOM 25147 N N . LYS A 1 68 ? 12.372 -2.668 -6.601 1.00 0.00 68 LYS A N 16
ATOM 25148 C CA . LYS A 1 68 ? 13.739 -2.244 -6.880 1.00 0.00 68 LYS A CA 16
ATOM 25149 C C . LYS A 1 68 ? 13.902 -1.866 -8.349 1.00 0.00 68 LYS A C 16
ATOM 25150 O O . LYS A 1 68 ? 13.374 -2.538 -9.235 1.00 0.00 68 LYS A O 16
ATOM 25169 N N . LEU A 1 69 ? 14.638 -0.789 -8.599 1.00 0.00 69 LEU A N 16
ATOM 25170 C CA . LEU A 1 69 ? 14.873 -0.323 -9.962 1.00 0.00 69 LEU A CA 16
ATOM 25171 C C . LEU A 1 69 ? 16.067 -1.039 -10.584 1.00 0.00 69 LEU A C 16
ATOM 25172 O O . LEU A 1 69 ? 17.096 -1.255 -9.943 1.00 0.00 69 LEU A O 16
ATOM 25188 N N . PRO A 1 70 ? 15.931 -1.414 -11.865 1.00 0.00 70 PRO A N 16
ATOM 25189 C CA . PRO A 1 70 ? 16.990 -2.108 -12.603 1.00 0.00 70 PRO A CA 16
ATOM 25190 C C . PRO A 1 70 ? 18.184 -1.204 -12.892 1.00 0.00 70 PRO A C 16
ATOM 25191 O O . PRO A 1 70 ? 19.335 -1.614 -12.744 1.00 0.00 70 PRO A O 16
ATOM 25202 N N . ARG A 1 71 ? 17.901 0.027 -13.305 1.00 0.00 71 ARG A N 16
ATOM 25203 C CA . ARG A 1 71 ? 18.952 0.988 -13.616 1.00 0.00 71 ARG A CA 16
ATOM 25204 C C . ARG A 1 71 ? 19.480 1.647 -12.344 1.00 0.00 71 ARG A C 16
ATOM 25205 O O . ARG A 1 71 ? 20.646 1.482 -11.985 1.00 0.00 71 ARG A O 16
ATOM 25226 N N . LEU A 1 72 ? 18.614 2.393 -11.668 1.00 0.00 72 LEU A N 16
ATOM 25227 C CA . LEU A 1 72 ? 18.992 3.078 -10.436 1.00 0.00 72 LEU A CA 16
ATOM 25228 C C . LEU A 1 72 ? 19.539 2.090 -9.410 1.00 0.00 72 LEU A C 16
ATOM 25229 O O . LEU A 1 72 ? 20.387 2.439 -8.590 1.00 0.00 72 LEU A O 16
ATOM 25245 N N . SER A 1 73 ? 19.048 0.856 -9.465 1.00 0.00 73 SER A N 16
ATOM 25246 C CA . SER A 1 73 ? 19.487 -0.182 -8.540 1.00 0.00 73 SER A CA 16
ATOM 25247 C C . SER A 1 73 ? 19.162 0.201 -7.099 1.00 0.00 73 SER A C 16
ATOM 25248 O O . SER A 1 73 ? 19.938 -0.071 -6.182 1.00 0.00 73 SER A O 16
ATOM 25256 N N . LEU A 1 74 ? 18.010 0.835 -6.908 1.00 0.00 74 LEU A N 16
ATOM 25257 C CA . LEU A 1 74 ? 17.581 1.258 -5.579 1.00 0.00 74 LEU A CA 16
ATOM 25258 C C . LEU A 1 74 ? 16.101 0.958 -5.365 1.00 0.00 74 LEU A C 16
ATOM 25259 O O . LEU A 1 74 ? 15.419 0.472 -6.266 1.00 0.00 74 LEU A O 16
ATOM 25275 N N . ASN A 1 75 ? 15.610 1.253 -4.165 1.00 0.00 75 ASN A N 16
ATOM 25276 C CA . ASN A 1 75 ? 14.210 1.017 -3.832 1.00 0.00 75 ASN A CA 16
ATOM 25277 C C . ASN A 1 75 ? 13.395 2.299 -3.969 1.00 0.00 75 ASN A C 16
ATOM 25278 O O . ASN A 1 75 ? 13.742 3.332 -3.399 1.00 0.00 75 ASN A O 16
ATOM 25289 N N . GLY A 1 76 ? 12.307 2.224 -4.729 1.00 0.00 76 GLY A N 16
ATOM 25290 C CA . GLY A 1 76 ? 11.458 3.384 -4.927 1.00 0.00 76 GLY A CA 16
ATOM 25291 C C . GLY A 1 76 ? 10.053 3.172 -4.400 1.00 0.00 76 GLY A C 16
ATOM 25292 O O . GLY A 1 76 ? 9.827 2.321 -3.538 1.00 0.00 76 GLY A O 16
ATOM 25296 N N . VAL A 1 77 ? 9.105 3.947 -4.916 1.00 0.00 77 VAL A N 16
ATOM 25297 C CA . VAL A 1 77 ? 7.714 3.840 -4.491 1.00 0.00 77 VAL A CA 16
ATOM 25298 C C . VAL A 1 77 ? 6.763 4.060 -5.663 1.00 0.00 77 VAL A C 16
ATOM 25299 O O . VAL A 1 77 ? 6.901 5.026 -6.414 1.00 0.00 77 VAL A O 16
ATOM 25312 N N . ARG A 1 78 ? 5.799 3.159 -5.812 1.00 0.00 78 ARG A N 16
ATOM 25313 C CA . ARG A 1 78 ? 4.825 3.254 -6.892 1.00 0.00 78 ARG A CA 16
ATOM 25314 C C . ARG A 1 78 ? 3.612 4.073 -6.461 1.00 0.00 78 ARG A C 16
ATOM 25315 O O . ARG A 1 78 ? 3.189 4.015 -5.306 1.00 0.00 78 ARG A O 16
ATOM 25336 N N . PHE A 1 79 ? 3.057 4.836 -7.396 1.00 0.00 79 PHE A N 16
ATOM 25337 C CA . PHE A 1 79 ? 1.894 5.669 -7.113 1.00 0.00 79 PHE A CA 16
ATOM 25338 C C . PHE A 1 79 ? 0.835 5.513 -8.201 1.00 0.00 79 PHE A C 16
ATOM 25339 O O . PHE A 1 79 ? 0.907 6.154 -9.250 1.00 0.00 79 PHE A O 16
ATOM 25356 N N . LYS A 1 80 ? -0.147 4.657 -7.943 1.00 0.00 80 LYS A N 16
ATOM 25357 C CA . LYS A 1 80 ? -1.223 4.415 -8.898 1.00 0.00 80 LYS A CA 16
ATOM 25358 C C . LYS A 1 80 ? -2.489 5.162 -8.492 1.00 0.00 80 LYS A C 16
ATOM 25359 O O . LYS A 1 80 ? -2.840 5.212 -7.313 1.00 0.00 80 LYS A O 16
ATOM 25378 N N . ARG A 1 81 ? -3.171 5.740 -9.476 1.00 0.00 81 ARG A N 16
ATOM 25379 C CA . ARG A 1 81 ? -4.398 6.484 -9.220 1.00 0.00 81 ARG A CA 16
ATOM 25380 C C . ARG A 1 81 ? -5.603 5.549 -9.186 1.00 0.00 81 ARG A C 16
ATOM 25381 O O . ARG A 1 81 ? -5.865 4.823 -10.145 1.00 0.00 81 ARG A O 16
ATOM 25402 N N . ILE A 1 82 ? -6.332 5.573 -8.075 1.00 0.00 82 ILE A N 16
ATOM 25403 C CA . ILE A 1 82 ? -7.509 4.728 -7.916 1.00 0.00 82 ILE A CA 16
ATOM 25404 C C . ILE A 1 82 ? -8.783 5.564 -7.865 1.00 0.00 82 ILE A C 16
ATOM 25405 O O . ILE A 1 82 ? -9.638 5.466 -8.745 1.00 0.00 82 ILE A O 16
ATOM 25421 N N . SER A 1 83 ? -8.902 6.388 -6.829 1.00 0.00 83 SER A N 16
ATOM 25422 C CA . SER A 1 83 ? -10.073 7.241 -6.661 1.00 0.00 83 SER A CA 16
ATOM 25423 C C . SER A 1 83 ? -9.661 8.698 -6.475 1.00 0.00 83 SER A C 16
ATOM 25424 O O . SER A 1 83 ? -8.514 8.994 -6.142 1.00 0.00 83 SER A O 16
ATOM 25432 N N . GLY A 1 84 ? -10.607 9.607 -6.694 1.00 0.00 84 GLY A N 16
ATOM 25433 C CA . GLY A 1 84 ? -10.325 11.023 -6.546 1.00 0.00 84 GLY A CA 16
ATOM 25434 C C . GLY A 1 84 ? -9.693 11.620 -7.787 1.00 0.00 84 GLY A C 16
ATOM 25435 O O . GLY A 1 84 ? -8.844 10.995 -8.424 1.00 0.00 84 GLY A O 16
ATOM 25439 N N . THR A 1 85 ? -10.108 12.834 -8.135 1.00 0.00 85 THR A N 16
ATOM 25440 C CA . THR A 1 85 ? -9.579 13.516 -9.310 1.00 0.00 85 THR A CA 16
ATOM 25441 C C . THR A 1 85 ? -8.066 13.675 -9.218 1.00 0.00 85 THR A C 16
ATOM 25442 O O . THR A 1 85 ? -7.469 13.437 -8.168 1.00 0.00 85 THR A O 16
ATOM 25453 N N . SER A 1 86 ? -7.450 14.080 -10.325 1.00 0.00 86 SER A N 16
ATOM 25454 C CA . SER A 1 86 ? -6.005 14.268 -10.370 1.00 0.00 86 SER A CA 16
ATOM 25455 C C . SER A 1 86 ? -5.574 15.397 -9.438 1.00 0.00 86 SER A C 16
ATOM 25456 O O . SER A 1 86 ? -4.525 15.322 -8.797 1.00 0.00 86 SER A O 16
ATOM 25464 N N . ILE A 1 87 ? -6.392 16.442 -9.369 1.00 0.00 87 ILE A N 16
ATOM 25465 C CA . ILE A 1 87 ? -6.097 17.586 -8.515 1.00 0.00 87 ILE A CA 16
ATOM 25466 C C . ILE A 1 87 ? -5.805 17.145 -7.085 1.00 0.00 87 ILE A C 16
ATOM 25467 O O . ILE A 1 87 ? -4.702 17.342 -6.577 1.00 0.00 87 ILE A O 16
ATOM 25483 N N . ALA A 1 88 ? -6.801 16.544 -6.442 1.00 0.00 88 ALA A N 16
ATOM 25484 C CA . ALA A 1 88 ? -6.650 16.071 -5.072 1.00 0.00 88 ALA A CA 16
ATOM 25485 C C . ALA A 1 88 ? -5.556 15.013 -4.974 1.00 0.00 88 ALA A C 16
ATOM 25486 O O . ALA A 1 88 ? -4.719 15.053 -4.072 1.00 0.00 88 ALA A O 16
ATOM 25493 N N . PHE A 1 89 ? -5.569 14.067 -5.907 1.00 0.00 89 PHE A N 16
ATOM 25494 C CA . PHE A 1 89 ? -4.578 12.997 -5.925 1.00 0.00 89 PHE A CA 16
ATOM 25495 C C . PHE A 1 89 ? -3.171 13.556 -5.737 1.00 0.00 89 PHE A C 16
ATOM 25496 O O . PHE A 1 89 ? -2.383 13.033 -4.949 1.00 0.00 89 PHE A O 16
ATOM 25513 N N . LYS A 1 90 ? -2.862 14.621 -6.468 1.00 0.00 90 LYS A N 16
ATOM 25514 C CA . LYS A 1 90 ? -1.550 15.253 -6.383 1.00 0.00 90 LYS A CA 16
ATOM 25515 C C . LYS A 1 90 ? -1.363 15.940 -5.034 1.00 0.00 90 LYS A C 16
ATOM 25516 O O . LYS A 1 90 ? -0.294 15.862 -4.431 1.00 0.00 90 LYS A O 16
ATOM 25535 N N . ASN A 1 91 ? -2.411 16.611 -4.566 1.00 0.00 91 ASN A N 16
ATOM 25536 C CA . ASN A 1 91 ? -2.362 17.310 -3.288 1.00 0.00 91 ASN A CA 16
ATOM 25537 C C . ASN A 1 91 ? -1.851 16.390 -2.183 1.00 0.00 91 ASN A C 16
ATOM 25538 O O . ASN A 1 91 ? -0.837 16.673 -1.545 1.00 0.00 91 ASN A O 16
ATOM 25549 N N . ILE A 1 92 ? -2.559 15.287 -1.965 1.00 0.00 92 ILE A N 16
ATOM 25550 C CA . ILE A 1 92 ? -2.176 14.324 -0.940 1.00 0.00 92 ILE A CA 16
ATOM 25551 C C . ILE A 1 92 ? -0.873 13.621 -1.305 1.00 0.00 92 ILE A C 16
ATOM 25552 O O . ILE A 1 92 ? -0.277 12.929 -0.480 1.00 0.00 92 ILE A O 16
ATOM 25568 N N . ALA A 1 93 ? -0.436 13.804 -2.547 1.00 0.00 93 ALA A N 16
ATOM 25569 C CA . ALA A 1 93 ? 0.798 13.191 -3.020 1.00 0.00 93 ALA A CA 16
ATOM 25570 C C . ALA A 1 93 ? 2.017 13.980 -2.555 1.00 0.00 93 ALA A C 16
ATOM 25571 O O . ALA A 1 93 ? 3.041 13.402 -2.191 1.00 0.00 93 ALA A O 16
ATOM 25578 N N . SER A 1 94 ? 1.900 15.304 -2.570 1.00 0.00 94 SER A N 16
ATOM 25579 C CA . SER A 1 94 ? 2.995 16.173 -2.154 1.00 0.00 94 SER A CA 16
ATOM 25580 C C . SER A 1 94 ? 3.242 16.054 -0.653 1.00 0.00 94 SER A C 16
ATOM 25581 O O . SER A 1 94 ? 4.245 16.547 -0.136 1.00 0.00 94 SER A O 16
ATOM 25589 N N . LYS A 1 95 ? 2.320 15.396 0.042 1.00 0.00 95 LYS A N 16
ATOM 25590 C CA . LYS A 1 95 ? 2.436 15.209 1.483 1.00 0.00 95 LYS A CA 16
ATOM 25591 C C . LYS A 1 95 ? 3.167 13.910 1.807 1.00 0.00 95 LYS A C 16
ATOM 25592 O O . LYS A 1 95 ? 3.746 13.765 2.884 1.00 0.00 95 LYS A O 16
ATOM 25611 N N . ILE A 1 96 ? 3.138 12.971 0.868 1.00 0.00 96 ILE A N 16
ATOM 25612 C CA . ILE A 1 96 ? 3.800 11.685 1.053 1.00 0.00 96 ILE A CA 16
ATOM 25613 C C . ILE A 1 96 ? 5.213 11.707 0.480 1.00 0.00 96 ILE A C 16
ATOM 25614 O O . ILE A 1 96 ? 6.184 11.438 1.186 1.00 0.00 96 ILE A O 16
ATOM 25630 N N . ALA A 1 97 ? 5.319 12.031 -0.804 1.00 0.00 97 ALA A N 16
ATOM 25631 C CA . ALA A 1 97 ? 6.614 12.092 -1.472 1.00 0.00 97 ALA A CA 16
ATOM 25632 C C . ALA A 1 97 ? 7.598 12.951 -0.684 1.00 0.00 97 ALA A C 16
ATOM 25633 O O . ALA A 1 97 ? 8.811 12.778 -0.792 1.00 0.00 97 ALA A O 16
ATOM 25640 N N . ASN A 1 98 ? 7.066 13.877 0.107 1.00 0.00 98 ASN A N 16
ATOM 25641 C CA . ASN A 1 98 ? 7.898 14.764 0.912 1.00 0.00 98 ASN A CA 16
ATOM 25642 C C . ASN A 1 98 ? 8.128 14.180 2.303 1.00 0.00 98 ASN A C 16
ATOM 25643 O O . ASN A 1 98 ? 9.247 13.809 2.653 1.00 0.00 98 ASN A O 16
ATOM 25654 N N . GLU A 1 99 ? 7.060 14.103 3.091 1.00 0.00 99 GLU A N 16
ATOM 25655 C CA . GLU A 1 99 ? 7.146 13.565 4.443 1.00 0.00 99 GLU A CA 16
ATOM 25656 C C . GLU A 1 99 ? 8.165 12.432 4.514 1.00 0.00 99 GLU A C 16
ATOM 25657 O O . GLU A 1 99 ? 9.063 12.440 5.357 1.00 0.00 99 GLU A O 16
ATOM 25669 N N . LEU A 1 100 ? 8.020 11.457 3.623 1.00 0.00 100 LEU A N 16
ATOM 25670 C CA . LEU A 1 100 ? 8.927 10.315 3.583 1.00 0.00 100 LEU A CA 16
ATOM 25671 C C . LEU A 1 100 ? 10.356 10.744 3.900 1.00 0.00 100 LEU A C 16
ATOM 25672 O O . LEU A 1 100 ? 10.990 11.455 3.121 1.00 0.00 100 LEU A O 16
ATOM 25688 N N . LYS A 1 101 ? 10.859 10.305 5.049 1.00 0.00 101 LYS A N 16
ATOM 25689 C CA . LYS A 1 101 ? 12.214 10.639 5.469 1.00 0.00 101 LYS A CA 16
ATOM 25690 C C . LYS A 1 101 ? 13.227 9.678 4.855 1.00 0.00 101 LYS A C 16
ATOM 25691 O O . LYS A 1 101 ? 14.147 9.214 5.530 1.00 0.00 101 LYS A O 16
ATOM 25710 N N . LEU A 1 102 ? 13.052 9.383 3.572 1.00 0.00 102 LEU A N 16
ATOM 25711 C CA . LEU A 1 102 ? 13.952 8.478 2.866 1.00 0.00 102 LEU A CA 16
ATOM 25712 C C . LEU A 1 102 ? 14.891 9.251 1.945 1.00 0.00 102 LEU A C 16
ATOM 25713 O O . LEU A 1 102 ? 14.451 9.900 0.996 1.00 0.00 102 LEU A O 16
ATOM 25729 N N . GLY A 1 1 ? 21.192 14.293 -6.128 1.00 0.00 1 GLY A N 17
ATOM 25730 C CA . GLY A 1 1 ? 21.364 14.859 -7.453 1.00 0.00 1 GLY A CA 17
ATOM 25731 C C . GLY A 1 1 ? 20.800 13.968 -8.542 1.00 0.00 1 GLY A C 17
ATOM 25732 O O . GLY A 1 1 ? 20.208 12.926 -8.256 1.00 0.00 1 GLY A O 17
ATOM 25736 N N . SER A 1 2 ? 20.981 14.377 -9.793 1.00 0.00 2 SER A N 17
ATOM 25737 C CA . SER A 1 2 ? 20.481 13.611 -10.928 1.00 0.00 2 SER A CA 17
ATOM 25738 C C . SER A 1 2 ? 21.455 12.498 -11.304 1.00 0.00 2 SER A C 17
ATOM 25739 O O . SER A 1 2 ? 22.669 12.645 -11.161 1.00 0.00 2 SER A O 17
ATOM 25747 N N . SER A 1 3 ? 20.914 11.384 -11.785 1.00 0.00 3 SER A N 17
ATOM 25748 C CA . SER A 1 3 ? 21.733 10.243 -12.178 1.00 0.00 3 SER A CA 17
ATOM 25749 C C . SER A 1 3 ? 21.849 10.155 -13.697 1.00 0.00 3 SER A C 17
ATOM 25750 O O . SER A 1 3 ? 22.947 10.193 -14.250 1.00 0.00 3 SER A O 17
ATOM 25758 N N . GLY A 1 4 ? 20.706 10.038 -14.366 1.00 0.00 4 GLY A N 17
ATOM 25759 C CA . GLY A 1 4 ? 20.700 9.947 -15.814 1.00 0.00 4 GLY A CA 17
ATOM 25760 C C . GLY A 1 4 ? 19.351 10.293 -16.412 1.00 0.00 4 GLY A C 17
ATOM 25761 O O . GLY A 1 4 ? 18.736 11.291 -16.037 1.00 0.00 4 GLY A O 17
ATOM 25765 N N . SER A 1 5 ? 18.890 9.468 -17.346 1.00 0.00 5 SER A N 17
ATOM 25766 C CA . SER A 1 5 ? 17.607 9.695 -18.001 1.00 0.00 5 SER A CA 17
ATOM 25767 C C . SER A 1 5 ? 16.768 8.420 -18.009 1.00 0.00 5 SER A C 17
ATOM 25768 O O . SER A 1 5 ? 17.303 7.312 -17.997 1.00 0.00 5 SER A O 17
ATOM 25776 N N . SER A 1 6 ? 15.449 8.587 -18.030 1.00 0.00 6 SER A N 17
ATOM 25777 C CA . SER A 1 6 ? 14.535 7.451 -18.037 1.00 0.00 6 SER A CA 17
ATOM 25778 C C . SER A 1 6 ? 14.018 7.178 -19.446 1.00 0.00 6 SER A C 17
ATOM 25779 O O . SER A 1 6 ? 13.196 7.926 -19.973 1.00 0.00 6 SER A O 17
ATOM 25787 N N . GLY A 1 7 ? 14.507 6.100 -20.050 1.00 0.00 7 GLY A N 17
ATOM 25788 C CA . GLY A 1 7 ? 14.084 5.746 -21.393 1.00 0.00 7 GLY A CA 17
ATOM 25789 C C . GLY A 1 7 ? 12.576 5.665 -21.523 1.00 0.00 7 GLY A C 17
ATOM 25790 O O . GLY A 1 7 ? 11.948 6.552 -22.100 1.00 0.00 7 GLY A O 17
ATOM 25794 N N . ARG A 1 8 ? 11.994 4.597 -20.987 1.00 0.00 8 ARG A N 17
ATOM 25795 C CA . ARG A 1 8 ? 10.551 4.402 -21.049 1.00 0.00 8 ARG A CA 17
ATOM 25796 C C . ARG A 1 8 ? 9.825 5.443 -20.203 1.00 0.00 8 ARG A C 17
ATOM 25797 O O . ARG A 1 8 ? 10.453 6.300 -19.580 1.00 0.00 8 ARG A O 17
ATOM 25818 N N . PHE A 1 9 ? 8.498 5.363 -20.185 1.00 0.00 9 PHE A N 17
ATOM 25819 C CA . PHE A 1 9 ? 7.686 6.299 -19.416 1.00 0.00 9 PHE A CA 17
ATOM 25820 C C . PHE A 1 9 ? 6.617 5.562 -18.615 1.00 0.00 9 PHE A C 17
ATOM 25821 O O . PHE A 1 9 ? 5.457 5.972 -18.580 1.00 0.00 9 PHE A O 17
ATOM 25838 N N . THR A 1 10 ? 7.017 4.469 -17.972 1.00 0.00 10 THR A N 17
ATOM 25839 C CA . THR A 1 10 ? 6.095 3.672 -17.173 1.00 0.00 10 THR A CA 17
ATOM 25840 C C . THR A 1 10 ? 6.726 3.267 -15.846 1.00 0.00 10 THR A C 17
ATOM 25841 O O . THR A 1 10 ? 7.819 2.702 -15.815 1.00 0.00 10 THR A O 17
ATOM 25852 N N . TRP A 1 11 ? 6.030 3.558 -14.753 1.00 0.00 11 TRP A N 17
ATOM 25853 C CA . TRP A 1 11 ? 6.524 3.222 -13.422 1.00 0.00 11 TRP A CA 17
ATOM 25854 C C . TRP A 1 11 ? 7.926 3.781 -13.204 1.00 0.00 11 TRP A C 17
ATOM 25855 O O . TRP A 1 11 ? 8.846 3.049 -12.839 1.00 0.00 11 TRP A O 17
ATOM 25876 N N . SER A 1 12 ? 8.082 5.081 -13.430 1.00 0.00 12 SER A N 17
ATOM 25877 C CA . SER A 1 12 ? 9.373 5.737 -13.262 1.00 0.00 12 SER A CA 17
ATOM 25878 C C . SER A 1 12 ? 9.234 7.003 -12.422 1.00 0.00 12 SER A C 17
ATOM 25879 O O . SER A 1 12 ? 8.497 7.920 -12.780 1.00 0.00 12 SER A O 17
ATOM 25887 N N . MET A 1 13 ? 9.950 7.044 -11.302 1.00 0.00 13 MET A N 17
ATOM 25888 C CA . MET A 1 13 ? 9.908 8.197 -10.411 1.00 0.00 13 MET A CA 17
ATOM 25889 C C . MET A 1 13 ? 11.303 8.539 -9.897 1.00 0.00 13 MET A C 17
ATOM 25890 O O . MET A 1 13 ? 12.208 7.704 -9.926 1.00 0.00 13 MET A O 17
ATOM 25904 N N . LYS A 1 14 ? 11.471 9.770 -9.428 1.00 0.00 14 LYS A N 17
ATOM 25905 C CA . LYS A 1 14 ? 12.755 10.222 -8.906 1.00 0.00 14 LYS A CA 17
ATOM 25906 C C . LYS A 1 14 ? 12.916 9.830 -7.441 1.00 0.00 14 LYS A C 17
ATOM 25907 O O . LYS A 1 14 ? 13.930 9.249 -7.050 1.00 0.00 14 LYS A O 17
ATOM 25926 N N . THR A 1 15 ? 11.910 10.150 -6.633 1.00 0.00 15 THR A N 17
ATOM 25927 C CA . THR A 1 15 ? 11.940 9.831 -5.212 1.00 0.00 15 THR A CA 17
ATOM 25928 C C . THR A 1 15 ? 12.408 8.399 -4.979 1.00 0.00 15 THR A C 17
ATOM 25929 O O . THR A 1 15 ? 11.793 7.447 -5.463 1.00 0.00 15 THR A O 17
ATOM 25940 N N . THR A 1 16 ? 13.499 8.251 -4.235 1.00 0.00 16 THR A N 17
ATOM 25941 C CA . THR A 1 16 ? 14.050 6.935 -3.939 1.00 0.00 16 THR A CA 17
ATOM 25942 C C . THR A 1 16 ? 14.694 6.907 -2.557 1.00 0.00 16 THR A C 17
ATOM 25943 O O . THR A 1 16 ? 15.276 7.896 -2.113 1.00 0.00 16 THR A O 17
ATOM 25954 N N . SER A 1 17 ? 14.587 5.766 -1.883 1.00 0.00 17 SER A N 17
ATOM 25955 C CA . SER A 1 17 ? 15.157 5.611 -0.549 1.00 0.00 17 SER A CA 17
ATOM 25956 C C . SER A 1 17 ? 16.522 4.934 -0.618 1.00 0.00 17 SER A C 17
ATOM 25957 O O . SER A 1 17 ? 16.701 3.943 -1.326 1.00 0.00 17 SER A O 17
ATOM 25965 N N . SER A 1 18 ? 17.483 5.476 0.123 1.00 0.00 18 SER A N 17
ATOM 25966 C CA . SER A 1 18 ? 18.834 4.928 0.145 1.00 0.00 18 SER A CA 17
ATOM 25967 C C . SER A 1 18 ? 18.959 3.832 1.199 1.00 0.00 18 SER A C 17
ATOM 25968 O O . SER A 1 18 ? 20.018 3.652 1.799 1.00 0.00 18 SER A O 17
ATOM 25976 N N . MET A 1 19 ? 17.869 3.104 1.418 1.00 0.00 19 MET A N 17
ATOM 25977 C CA . MET A 1 19 ? 17.857 2.024 2.398 1.00 0.00 19 MET A CA 17
ATOM 25978 C C . MET A 1 19 ? 17.260 0.754 1.800 1.00 0.00 19 MET A C 17
ATOM 25979 O O . MET A 1 19 ? 16.900 0.720 0.623 1.00 0.00 19 MET A O 17
ATOM 25993 N N . ASP A 1 20 ? 17.159 -0.288 2.618 1.00 0.00 20 ASP A N 17
ATOM 25994 C CA . ASP A 1 20 ? 16.606 -1.561 2.170 1.00 0.00 20 ASP A CA 17
ATOM 25995 C C . ASP A 1 20 ? 15.091 -1.470 2.013 1.00 0.00 20 ASP A C 17
ATOM 25996 O O . ASP A 1 20 ? 14.425 -0.650 2.646 1.00 0.00 20 ASP A O 17
ATOM 26005 N N . PRO A 1 21 ? 14.532 -2.331 1.150 1.00 0.00 21 PRO A N 17
ATOM 26006 C CA . PRO A 1 21 ? 13.090 -2.366 0.889 1.00 0.00 21 PRO A CA 17
ATOM 26007 C C . PRO A 1 21 ? 12.299 -2.896 2.081 1.00 0.00 21 PRO A C 17
ATOM 26008 O O . PRO A 1 21 ? 11.094 -2.665 2.190 1.00 0.00 21 PRO A O 17
ATOM 26019 N N . SER A 1 22 ? 12.984 -3.606 2.972 1.00 0.00 22 SER A N 17
ATOM 26020 C CA . SER A 1 22 ? 12.343 -4.171 4.154 1.00 0.00 22 SER A CA 17
ATOM 26021 C C . SER A 1 22 ? 11.904 -3.069 5.113 1.00 0.00 22 SER A C 17
ATOM 26022 O O . SER A 1 22 ? 10.803 -3.112 5.663 1.00 0.00 22 SER A O 17
ATOM 26030 N N . ASP A 1 23 ? 12.772 -2.082 5.308 1.00 0.00 23 ASP A N 17
ATOM 26031 C CA . ASP A 1 23 ? 12.475 -0.967 6.200 1.00 0.00 23 ASP A CA 17
ATOM 26032 C C . ASP A 1 23 ? 11.366 -0.092 5.624 1.00 0.00 23 ASP A C 17
ATOM 26033 O O . ASP A 1 23 ? 10.494 0.380 6.352 1.00 0.00 23 ASP A O 17
ATOM 26042 N N . MET A 1 24 ? 11.408 0.121 4.313 1.00 0.00 24 MET A N 17
ATOM 26043 C CA . MET A 1 24 ? 10.406 0.940 3.639 1.00 0.00 24 MET A CA 17
ATOM 26044 C C . MET A 1 24 ? 8.998 0.523 4.051 1.00 0.00 24 MET A C 17
ATOM 26045 O O . MET A 1 24 ? 8.126 1.368 4.255 1.00 0.00 24 MET A O 17
ATOM 26059 N N . MET A 1 25 ? 8.783 -0.783 4.171 1.00 0.00 25 MET A N 17
ATOM 26060 C CA . MET A 1 25 ? 7.480 -1.310 4.559 1.00 0.00 25 MET A CA 17
ATOM 26061 C C . MET A 1 25 ? 7.028 -0.716 5.889 1.00 0.00 25 MET A C 17
ATOM 26062 O O . MET A 1 25 ? 5.831 -0.581 6.145 1.00 0.00 25 MET A O 17
ATOM 26076 N N . ARG A 1 26 ? 7.992 -0.363 6.733 1.00 0.00 26 ARG A N 17
ATOM 26077 C CA . ARG A 1 26 ? 7.692 0.215 8.038 1.00 0.00 26 ARG A CA 17
ATOM 26078 C C . ARG A 1 26 ? 7.502 1.725 7.932 1.00 0.00 26 ARG A C 17
ATOM 26079 O O . ARG A 1 26 ? 6.477 2.262 8.353 1.00 0.00 26 ARG A O 17
ATOM 26100 N N . GLU A 1 27 ? 8.496 2.404 7.369 1.00 0.00 27 GLU A N 17
ATOM 26101 C CA . GLU A 1 27 ? 8.438 3.853 7.211 1.00 0.00 27 GLU A CA 17
ATOM 26102 C C . GLU A 1 27 ? 7.184 4.266 6.446 1.00 0.00 27 GLU A C 17
ATOM 26103 O O . GLU A 1 27 ? 6.487 5.203 6.836 1.00 0.00 27 GLU A O 17
ATOM 26115 N N . ILE A 1 28 ? 6.904 3.561 5.355 1.00 0.00 28 ILE A N 17
ATOM 26116 C CA . ILE A 1 28 ? 5.735 3.854 4.536 1.00 0.00 28 ILE A CA 17
ATOM 26117 C C . ILE A 1 28 ? 4.493 4.049 5.399 1.00 0.00 28 ILE A C 17
ATOM 26118 O O . ILE A 1 28 ? 3.759 5.024 5.237 1.00 0.00 28 ILE A O 17
ATOM 26134 N N . ARG A 1 29 ? 4.266 3.117 6.318 1.00 0.00 29 ARG A N 17
ATOM 26135 C CA . ARG A 1 29 ? 3.114 3.186 7.209 1.00 0.00 29 ARG A CA 17
ATOM 26136 C C . ARG A 1 29 ? 3.314 4.260 8.275 1.00 0.00 29 ARG A C 17
ATOM 26137 O O . ARG A 1 29 ? 2.460 5.125 8.468 1.00 0.00 29 ARG A O 17
ATOM 26158 N N . LYS A 1 30 ? 4.448 4.197 8.964 1.00 0.00 30 LYS A N 17
ATOM 26159 C CA . LYS A 1 30 ? 4.763 5.163 10.010 1.00 0.00 30 LYS A CA 17
ATOM 26160 C C . LYS A 1 30 ? 4.302 6.562 9.614 1.00 0.00 30 LYS A C 17
ATOM 26161 O O . LYS A 1 30 ? 3.717 7.285 10.421 1.00 0.00 30 LYS A O 17
ATOM 26180 N N . VAL A 1 31 ? 4.569 6.938 8.368 1.00 0.00 31 VAL A N 17
ATOM 26181 C CA . VAL A 1 31 ? 4.179 8.250 7.864 1.00 0.00 31 VAL A CA 17
ATOM 26182 C C . VAL A 1 31 ? 2.663 8.369 7.755 1.00 0.00 31 VAL A C 17
ATOM 26183 O O . VAL A 1 31 ? 2.046 9.204 8.417 1.00 0.00 31 VAL A O 17
ATOM 26196 N N . LEU A 1 32 ? 2.068 7.528 6.917 1.00 0.00 32 LEU A N 17
ATOM 26197 C CA . LEU A 1 32 ? 0.623 7.537 6.721 1.00 0.00 32 LEU A CA 17
ATOM 26198 C C . LEU A 1 32 ? -0.104 7.791 8.038 1.00 0.00 32 LEU A C 17
ATOM 26199 O O . LEU A 1 32 ? -0.740 8.829 8.217 1.00 0.00 32 LEU A O 17
ATOM 26215 N N . GLY A 1 33 ? -0.002 6.837 8.958 1.00 0.00 33 GLY A N 17
ATOM 26216 C CA . GLY A 1 33 ? -0.652 6.978 10.248 1.00 0.00 33 GLY A CA 17
ATOM 26217 C C . GLY A 1 33 ? -0.603 8.400 10.770 1.00 0.00 33 GLY A C 17
ATOM 26218 O O . GLY A 1 33 ? -1.589 8.907 11.302 1.00 0.00 33 GLY A O 17
ATOM 26222 N N . ALA A 1 34 ? 0.550 9.044 10.620 1.00 0.00 34 ALA A N 17
ATOM 26223 C CA . ALA A 1 34 ? 0.725 10.416 11.080 1.00 0.00 34 ALA A CA 17
ATOM 26224 C C . ALA A 1 34 ? -0.301 11.344 10.440 1.00 0.00 34 ALA A C 17
ATOM 26225 O O . ALA A 1 34 ? -0.921 12.162 11.118 1.00 0.00 34 ALA A O 17
ATOM 26232 N N . ASN A 1 35 ? -0.476 11.212 9.129 1.00 0.00 35 ASN A N 17
ATOM 26233 C CA . ASN A 1 35 ? -1.426 12.041 8.397 1.00 0.00 35 ASN A CA 17
ATOM 26234 C C . ASN A 1 35 ? -2.832 11.453 8.472 1.00 0.00 35 ASN A C 17
ATOM 26235 O O . ASN A 1 35 ? -3.622 11.585 7.539 1.00 0.00 35 ASN A O 17
ATOM 26246 N N . ASN A 1 36 ? -3.136 10.803 9.591 1.00 0.00 36 ASN A N 17
ATOM 26247 C CA . ASN A 1 36 ? -4.447 10.194 9.790 1.00 0.00 36 ASN A CA 17
ATOM 26248 C C . ASN A 1 36 ? -4.899 9.455 8.534 1.00 0.00 36 ASN A C 17
ATOM 26249 O O . ASN A 1 36 ? -6.082 9.456 8.193 1.00 0.00 36 ASN A O 17
ATOM 26260 N N . CYS A 1 37 ? -3.949 8.825 7.851 1.00 0.00 37 CYS A N 17
ATOM 26261 C CA . CYS A 1 37 ? -4.249 8.082 6.633 1.00 0.00 37 CYS A CA 17
ATOM 26262 C C . CYS A 1 37 ? -4.498 6.609 6.942 1.00 0.00 37 CYS A C 17
ATOM 26263 O O . CYS A 1 37 ? -3.953 6.065 7.903 1.00 0.00 37 CYS A O 17
ATOM 26271 N N . ASP A 1 38 ? -5.326 5.970 6.123 1.00 0.00 38 ASP A N 17
ATOM 26272 C CA . ASP A 1 38 ? -5.648 4.560 6.309 1.00 0.00 38 ASP A CA 17
ATOM 26273 C C . ASP A 1 38 ? -4.828 3.686 5.366 1.00 0.00 38 ASP A C 17
ATOM 26274 O O . ASP A 1 38 ? -4.840 3.885 4.151 1.00 0.00 38 ASP A O 17
ATOM 26283 N N . TYR A 1 39 ? -4.115 2.719 5.933 1.00 0.00 39 TYR A N 17
ATOM 26284 C CA . TYR A 1 39 ? -3.286 1.816 5.144 1.00 0.00 39 TYR A CA 17
ATOM 26285 C C . TYR A 1 39 ? -3.676 0.362 5.389 1.00 0.00 39 TYR A C 17
ATOM 26286 O O . TYR A 1 39 ? -4.056 -0.010 6.499 1.00 0.00 39 TYR A O 17
ATOM 26304 N N . GLU A 1 40 ? -3.578 -0.455 4.345 1.00 0.00 40 GLU A N 17
ATOM 26305 C CA . GLU A 1 40 ? -3.921 -1.868 4.447 1.00 0.00 40 GLU A CA 17
ATOM 26306 C C . GLU A 1 40 ? -2.931 -2.726 3.665 1.00 0.00 40 GLU A C 17
ATOM 26307 O O . GLU A 1 40 ? -2.741 -2.533 2.464 1.00 0.00 40 GLU A O 17
ATOM 26319 N N . GLN A 1 41 ? -2.304 -3.673 4.354 1.00 0.00 41 GLN A N 17
ATOM 26320 C CA . GLN A 1 41 ? -1.333 -4.560 3.724 1.00 0.00 41 GLN A CA 17
ATOM 26321 C C . GLN A 1 41 ? -2.018 -5.520 2.758 1.00 0.00 41 GLN A C 17
ATOM 26322 O O . GLN A 1 41 ? -2.542 -6.557 3.165 1.00 0.00 41 GLN A O 17
ATOM 26336 N N . ARG A 1 42 ? -2.011 -5.167 1.476 1.00 0.00 42 ARG A N 17
ATOM 26337 C CA . ARG A 1 42 ? -2.634 -5.997 0.452 1.00 0.00 42 ARG A CA 17
ATOM 26338 C C . ARG A 1 42 ? -1.673 -7.081 -0.027 1.00 0.00 42 ARG A C 17
ATOM 26339 O O . ARG A 1 42 ? -1.820 -8.252 0.322 1.00 0.00 42 ARG A O 17
ATOM 26360 N N . GLU A 1 43 ? -0.691 -6.683 -0.830 1.00 0.00 43 GLU A N 17
ATOM 26361 C CA . GLU A 1 43 ? 0.292 -7.622 -1.357 1.00 0.00 43 GLU A CA 17
ATOM 26362 C C . GLU A 1 43 ? 1.499 -7.724 -0.429 1.00 0.00 43 GLU A C 17
ATOM 26363 O O . GLU A 1 43 ? 1.608 -6.985 0.549 1.00 0.00 43 GLU A O 17
ATOM 26375 N N . ARG A 1 44 ? 2.403 -8.646 -0.744 1.00 0.00 44 ARG A N 17
ATOM 26376 C CA . ARG A 1 44 ? 3.601 -8.848 0.062 1.00 0.00 44 ARG A CA 17
ATOM 26377 C C . ARG A 1 44 ? 4.320 -7.525 0.308 1.00 0.00 44 ARG A C 17
ATOM 26378 O O . ARG A 1 44 ? 4.821 -7.273 1.403 1.00 0.00 44 ARG A O 17
ATOM 26399 N N . PHE A 1 45 ? 4.366 -6.683 -0.720 1.00 0.00 45 PHE A N 17
ATOM 26400 C CA . PHE A 1 45 ? 5.025 -5.386 -0.616 1.00 0.00 45 PHE A CA 17
ATOM 26401 C C . PHE A 1 45 ? 4.154 -4.285 -1.213 1.00 0.00 45 PHE A C 17
ATOM 26402 O O . PHE A 1 45 ? 4.650 -3.387 -1.896 1.00 0.00 45 PHE A O 17
ATOM 26419 N N . LEU A 1 46 ? 2.854 -4.360 -0.952 1.00 0.00 46 LEU A N 17
ATOM 26420 C CA . LEU A 1 46 ? 1.913 -3.370 -1.463 1.00 0.00 46 LEU A CA 17
ATOM 26421 C C . LEU A 1 46 ? 0.893 -2.985 -0.395 1.00 0.00 46 LEU A C 17
ATOM 26422 O O . LEU A 1 46 ? 0.402 -3.838 0.345 1.00 0.00 46 LEU A O 17
ATOM 26438 N N . LEU A 1 47 ? 0.578 -1.697 -0.322 1.00 0.00 47 LEU A N 17
ATOM 26439 C CA . LEU A 1 47 ? -0.385 -1.199 0.654 1.00 0.00 47 LEU A CA 17
ATOM 26440 C C . LEU A 1 47 ? -1.451 -0.343 -0.022 1.00 0.00 47 LEU A C 17
ATOM 26441 O O . LEU A 1 47 ? -1.311 0.040 -1.184 1.00 0.00 47 LEU A O 17
ATOM 26457 N N . PHE A 1 48 ? -2.517 -0.045 0.714 1.00 0.00 48 PHE A N 17
ATOM 26458 C CA . PHE A 1 48 ? -3.608 0.768 0.186 1.00 0.00 48 PHE A CA 17
ATOM 26459 C C . PHE A 1 48 ? -3.814 2.018 1.036 1.00 0.00 48 PHE A C 17
ATOM 26460 O O . PHE A 1 48 ? -4.400 1.957 2.118 1.00 0.00 48 PHE A O 17
ATOM 26477 N N . CYS A 1 49 ? -3.329 3.150 0.538 1.00 0.00 49 CYS A N 17
ATOM 26478 C CA . CYS A 1 49 ? -3.459 4.416 1.251 1.00 0.00 49 CYS A CA 17
ATOM 26479 C C . CYS A 1 49 ? -4.837 5.030 1.023 1.00 0.00 49 CYS A C 17
ATOM 26480 O O . CYS A 1 49 ? -5.461 4.813 -0.015 1.00 0.00 49 CYS A O 17
ATOM 26488 N N . VAL A 1 50 ? -5.307 5.797 2.002 1.00 0.00 50 VAL A N 17
ATOM 26489 C CA . VAL A 1 50 ? -6.611 6.441 1.909 1.00 0.00 50 VAL A CA 17
ATOM 26490 C C . VAL A 1 50 ? -6.665 7.699 2.769 1.00 0.00 50 VAL A C 17
ATOM 26491 O O . VAL A 1 50 ? -6.362 7.663 3.962 1.00 0.00 50 VAL A O 17
ATOM 26504 N N . HIS A 1 51 ? -7.053 8.813 2.155 1.00 0.00 51 HIS A N 17
ATOM 26505 C CA . HIS A 1 51 ? -7.148 10.084 2.865 1.00 0.00 51 HIS A CA 17
ATOM 26506 C C . HIS A 1 51 ? -8.213 10.978 2.237 1.00 0.00 51 HIS A C 17
ATOM 26507 O O . HIS A 1 51 ? -8.459 10.917 1.033 1.00 0.00 51 HIS A O 17
ATOM 26522 N N . GLY A 1 52 ? -8.844 11.808 3.063 1.00 0.00 52 GLY A N 17
ATOM 26523 C CA . GLY A 1 52 ? -9.875 12.702 2.571 1.00 0.00 52 GLY A CA 17
ATOM 26524 C C . GLY A 1 52 ? -9.469 14.160 2.657 1.00 0.00 52 GLY A C 17
ATOM 26525 O O . GLY A 1 52 ? -9.660 14.922 1.709 1.00 0.00 52 GLY A O 17
ATOM 26529 N N . ASP A 1 53 ? -8.909 14.550 3.797 1.00 0.00 53 ASP A N 17
ATOM 26530 C CA . ASP A 1 53 ? -8.475 15.926 4.004 1.00 0.00 53 ASP A CA 17
ATOM 26531 C C . ASP A 1 53 ? -9.544 16.909 3.537 1.00 0.00 53 ASP A C 17
ATOM 26532 O O . ASP A 1 53 ? -9.249 17.876 2.835 1.00 0.00 53 ASP A O 17
ATOM 26541 N N . GLY A 1 54 ? -10.788 16.655 3.933 1.00 0.00 54 GLY A N 17
ATOM 26542 C CA . GLY A 1 54 ? -11.882 17.525 3.544 1.00 0.00 54 GLY A CA 17
ATOM 26543 C C . GLY A 1 54 ? -13.222 16.816 3.564 1.00 0.00 54 GLY A C 17
ATOM 26544 O O . GLY A 1 54 ? -13.638 16.288 4.596 1.00 0.00 54 GLY A O 17
ATOM 26548 N N . HIS A 1 55 ? -13.901 16.805 2.422 1.00 0.00 55 HIS A N 17
ATOM 26549 C CA . HIS A 1 55 ? -15.203 16.156 2.313 1.00 0.00 55 HIS A CA 17
ATOM 26550 C C . HIS A 1 55 ? -15.049 14.695 1.903 1.00 0.00 55 HIS A C 17
ATOM 26551 O O . HIS A 1 55 ? -13.957 14.251 1.549 1.00 0.00 55 HIS A O 17
ATOM 26566 N N . ALA A 1 56 ? -16.150 13.952 1.954 1.00 0.00 56 ALA A N 17
ATOM 26567 C CA . ALA A 1 56 ? -16.137 12.541 1.587 1.00 0.00 56 ALA A CA 17
ATOM 26568 C C . ALA A 1 56 ? -16.183 12.368 0.072 1.00 0.00 56 ALA A C 17
ATOM 26569 O O . ALA A 1 56 ? -15.449 11.556 -0.491 1.00 0.00 56 ALA A O 17
ATOM 26576 N N . GLU A 1 57 ? -17.051 13.134 -0.580 1.00 0.00 57 GLU A N 17
ATOM 26577 C CA . GLU A 1 57 ? -17.194 13.063 -2.030 1.00 0.00 57 GLU A CA 17
ATOM 26578 C C . GLU A 1 57 ? -15.862 13.339 -2.722 1.00 0.00 57 GLU A C 17
ATOM 26579 O O . GLU A 1 57 ? -15.702 13.074 -3.912 1.00 0.00 57 GLU A O 17
ATOM 26591 N N . ASN A 1 58 ? -14.909 13.873 -1.965 1.00 0.00 58 ASN A N 17
ATOM 26592 C CA . ASN A 1 58 ? -13.591 14.187 -2.505 1.00 0.00 58 ASN A CA 17
ATOM 26593 C C . ASN A 1 58 ? -12.516 13.319 -1.856 1.00 0.00 58 ASN A C 17
ATOM 26594 O O . ASN A 1 58 ? -11.386 13.763 -1.648 1.00 0.00 58 ASN A O 17
ATOM 26605 N N . LEU A 1 59 ? -12.876 12.081 -1.539 1.00 0.00 59 LEU A N 17
ATOM 26606 C CA . LEU A 1 59 ? -11.944 11.149 -0.914 1.00 0.00 59 LEU A CA 17
ATOM 26607 C C . LEU A 1 59 ? -10.899 10.670 -1.916 1.00 0.00 59 LEU A C 17
ATOM 26608 O O . LEU A 1 59 ? -11.237 10.126 -2.968 1.00 0.00 59 LEU A O 17
ATOM 26624 N N . VAL A 1 60 ? -9.629 10.872 -1.582 1.00 0.00 60 VAL A N 17
ATOM 26625 C CA . VAL A 1 60 ? -8.534 10.458 -2.452 1.00 0.00 60 VAL A CA 17
ATOM 26626 C C . VAL A 1 60 ? -8.052 9.055 -2.098 1.00 0.00 60 VAL A C 17
ATOM 26627 O O . VAL A 1 60 ? -7.996 8.686 -0.925 1.00 0.00 60 VAL A O 17
ATOM 26640 N N . GLN A 1 61 ? -7.704 8.279 -3.119 1.00 0.00 61 GLN A N 17
ATOM 26641 C CA . GLN A 1 61 ? -7.227 6.917 -2.915 1.00 0.00 61 GLN A CA 17
ATOM 26642 C C . GLN A 1 61 ? -5.987 6.642 -3.759 1.00 0.00 61 GLN A C 17
ATOM 26643 O O . GLN A 1 61 ? -5.863 7.141 -4.878 1.00 0.00 61 GLN A O 17
ATOM 26657 N N . TRP A 1 62 ? -5.072 5.847 -3.217 1.00 0.00 62 TRP A N 17
ATOM 26658 C CA . TRP A 1 62 ? -3.841 5.507 -3.920 1.00 0.00 62 TRP A CA 17
ATOM 26659 C C . TRP A 1 62 ? -3.098 4.384 -3.206 1.00 0.00 62 TRP A C 17
ATOM 26660 O O . TRP A 1 62 ? -3.119 4.297 -1.979 1.00 0.00 62 TRP A O 17
ATOM 26681 N N . GLU A 1 63 ? -2.442 3.527 -3.982 1.00 0.00 63 GLU A N 17
ATOM 26682 C CA . GLU A 1 63 ? -1.693 2.408 -3.420 1.00 0.00 63 GLU A CA 17
ATOM 26683 C C . GLU A 1 63 ? -0.228 2.782 -3.217 1.00 0.00 63 GLU A C 17
ATOM 26684 O O . GLU A 1 63 ? 0.197 3.883 -3.566 1.00 0.00 63 GLU A O 17
ATOM 26696 N N . MET A 1 64 ? 0.540 1.858 -2.649 1.00 0.00 64 MET A N 17
ATOM 26697 C CA . MET A 1 64 ? 1.957 2.090 -2.399 1.00 0.00 64 MET A CA 17
ATOM 26698 C C . MET A 1 64 ? 2.711 0.769 -2.272 1.00 0.00 64 MET A C 17
ATOM 26699 O O . MET A 1 64 ? 2.410 -0.045 -1.400 1.00 0.00 64 MET A O 17
ATOM 26713 N N . GLU A 1 65 ? 3.689 0.565 -3.149 1.00 0.00 65 GLU A N 17
ATOM 26714 C CA . GLU A 1 65 ? 4.483 -0.658 -3.134 1.00 0.00 65 GLU A CA 17
ATOM 26715 C C . GLU A 1 65 ? 5.961 -0.350 -3.354 1.00 0.00 65 GLU A C 17
ATOM 26716 O O . GLU A 1 65 ? 6.311 0.620 -4.027 1.00 0.00 65 GLU A O 17
ATOM 26728 N N . VAL A 1 66 ? 6.825 -1.182 -2.781 1.00 0.00 66 VAL A N 17
ATOM 26729 C CA . VAL A 1 66 ? 8.266 -0.999 -2.915 1.00 0.00 66 VAL A CA 17
ATOM 26730 C C . VAL A 1 66 ? 8.832 -1.886 -4.018 1.00 0.00 66 VAL A C 17
ATOM 26731 O O . VAL A 1 66 ? 8.651 -3.104 -4.003 1.00 0.00 66 VAL A O 17
ATOM 26744 N N . CYS A 1 67 ? 9.519 -1.268 -4.972 1.00 0.00 67 CYS A N 17
ATOM 26745 C CA . CYS A 1 67 ? 10.113 -2.002 -6.084 1.00 0.00 67 CYS A CA 17
ATOM 26746 C C . CYS A 1 67 ? 11.610 -1.725 -6.180 1.00 0.00 67 CYS A C 17
ATOM 26747 O O . CYS A 1 67 ? 12.081 -0.656 -5.791 1.00 0.00 67 CYS A O 17
ATOM 26755 N N . LYS A 1 68 ? 12.353 -2.695 -6.701 1.00 0.00 68 LYS A N 17
ATOM 26756 C CA . LYS A 1 68 ? 13.797 -2.558 -6.849 1.00 0.00 68 LYS A CA 17
ATOM 26757 C C . LYS A 1 68 ? 14.159 -2.102 -8.259 1.00 0.00 68 LYS A C 17
ATOM 26758 O O . LYS A 1 68 ? 14.383 -2.924 -9.149 1.00 0.00 68 LYS A O 17
ATOM 26777 N N . LEU A 1 69 ? 14.215 -0.790 -8.456 1.00 0.00 69 LEU A N 17
ATOM 26778 C CA . LEU A 1 69 ? 14.551 -0.225 -9.758 1.00 0.00 69 LEU A CA 17
ATOM 26779 C C . LEU A 1 69 ? 15.669 -1.021 -10.425 1.00 0.00 69 LEU A C 17
ATOM 26780 O O . LEU A 1 69 ? 16.669 -1.375 -9.800 1.00 0.00 69 LEU A O 17
ATOM 26796 N N . PRO A 1 70 ? 15.499 -1.308 -11.724 1.00 0.00 70 PRO A N 17
ATOM 26797 C CA . PRO A 1 70 ? 16.484 -2.062 -12.504 1.00 0.00 70 PRO A CA 17
ATOM 26798 C C . PRO A 1 70 ? 17.763 -1.267 -12.746 1.00 0.00 70 PRO A C 17
ATOM 26799 O O . PRO A 1 70 ? 18.864 -1.751 -12.484 1.00 0.00 70 PRO A O 17
ATOM 26810 N N . ARG A 1 71 ? 17.609 -0.046 -13.247 1.00 0.00 71 ARG A N 17
ATOM 26811 C CA . ARG A 1 71 ? 18.752 0.815 -13.525 1.00 0.00 71 ARG A CA 17
ATOM 26812 C C . ARG A 1 71 ? 19.295 1.431 -12.238 1.00 0.00 71 ARG A C 17
ATOM 26813 O O . ARG A 1 71 ? 20.465 1.254 -11.898 1.00 0.00 71 ARG A O 17
ATOM 26834 N N . LEU A 1 72 ? 18.437 2.155 -11.527 1.00 0.00 72 LEU A N 17
ATOM 26835 C CA . LEU A 1 72 ? 18.830 2.797 -10.278 1.00 0.00 72 LEU A CA 17
ATOM 26836 C C . LEU A 1 72 ? 19.083 1.760 -9.188 1.00 0.00 72 LEU A C 17
ATOM 26837 O O . LEU A 1 72 ? 18.433 0.716 -9.148 1.00 0.00 72 LEU A O 17
ATOM 26853 N N . SER A 1 73 ? 20.031 2.057 -8.305 1.00 0.00 73 SER A N 17
ATOM 26854 C CA . SER A 1 73 ? 20.371 1.150 -7.215 1.00 0.00 73 SER A CA 17
ATOM 26855 C C . SER A 1 73 ? 19.643 1.544 -5.933 1.00 0.00 73 SER A C 17
ATOM 26856 O O . SER A 1 73 ? 20.256 1.673 -4.872 1.00 0.00 73 SER A O 17
ATOM 26864 N N . LEU A 1 74 ? 18.333 1.733 -6.039 1.00 0.00 74 LEU A N 17
ATOM 26865 C CA . LEU A 1 74 ? 17.519 2.113 -4.889 1.00 0.00 74 LEU A CA 17
ATOM 26866 C C . LEU A 1 74 ? 16.134 1.480 -4.969 1.00 0.00 74 LEU A C 17
ATOM 26867 O O . LEU A 1 74 ? 15.824 0.758 -5.916 1.00 0.00 74 LEU A O 17
ATOM 26883 N N . ASN A 1 75 ? 15.303 1.758 -3.970 1.00 0.00 75 ASN A N 17
ATOM 26884 C CA . ASN A 1 75 ? 13.949 1.218 -3.928 1.00 0.00 75 ASN A CA 17
ATOM 26885 C C . ASN A 1 75 ? 12.914 2.332 -4.049 1.00 0.00 75 ASN A C 17
ATOM 26886 O O . ASN A 1 75 ? 12.620 3.029 -3.079 1.00 0.00 75 ASN A O 17
ATOM 26897 N N . GLY A 1 76 ? 12.365 2.495 -5.249 1.00 0.00 76 GLY A N 17
ATOM 26898 C CA . GLY A 1 76 ? 11.368 3.526 -5.476 1.00 0.00 76 GLY A CA 17
ATOM 26899 C C . GLY A 1 76 ? 10.020 3.169 -4.883 1.00 0.00 76 GLY A C 17
ATOM 26900 O O . GLY A 1 76 ? 9.865 2.117 -4.262 1.00 0.00 76 GLY A O 17
ATOM 26904 N N . VAL A 1 77 ? 9.040 4.047 -5.073 1.00 0.00 77 VAL A N 17
ATOM 26905 C CA . VAL A 1 77 ? 7.698 3.819 -4.552 1.00 0.00 77 VAL A CA 17
ATOM 26906 C C . VAL A 1 77 ? 6.656 3.904 -5.662 1.00 0.00 77 VAL A C 17
ATOM 26907 O O . VAL A 1 77 ? 6.648 4.851 -6.449 1.00 0.00 77 VAL A O 17
ATOM 26920 N N . ARG A 1 78 ? 5.778 2.908 -5.719 1.00 0.00 78 ARG A N 17
ATOM 26921 C CA . ARG A 1 78 ? 4.731 2.869 -6.733 1.00 0.00 78 ARG A CA 17
ATOM 26922 C C . ARG A 1 78 ? 3.497 3.639 -6.271 1.00 0.00 78 ARG A C 17
ATOM 26923 O O . ARG A 1 78 ? 3.070 3.516 -5.123 1.00 0.00 78 ARG A O 17
ATOM 26944 N N . PHE A 1 79 ? 2.929 4.433 -7.173 1.00 0.00 79 PHE A N 17
ATOM 26945 C CA . PHE A 1 79 ? 1.746 5.224 -6.858 1.00 0.00 79 PHE A CA 17
ATOM 26946 C C . PHE A 1 79 ? 0.657 5.015 -7.906 1.00 0.00 79 PHE A C 17
ATOM 26947 O O . PHE A 1 79 ? 0.773 5.480 -9.040 1.00 0.00 79 PHE A O 17
ATOM 26964 N N . LYS A 1 80 ? -0.401 4.311 -7.519 1.00 0.00 80 LYS A N 17
ATOM 26965 C CA . LYS A 1 80 ? -1.513 4.039 -8.424 1.00 0.00 80 LYS A CA 17
ATOM 26966 C C . LYS A 1 80 ? -2.678 4.985 -8.153 1.00 0.00 80 LYS A C 17
ATOM 26967 O O . LYS A 1 80 ? -3.398 4.831 -7.166 1.00 0.00 80 LYS A O 17
ATOM 26986 N N . ARG A 1 81 ? -2.859 5.962 -9.035 1.00 0.00 81 ARG A N 17
ATOM 26987 C CA . ARG A 1 81 ? -3.937 6.933 -8.891 1.00 0.00 81 ARG A CA 17
ATOM 26988 C C . ARG A 1 81 ? -5.298 6.248 -8.971 1.00 0.00 81 ARG A C 17
ATOM 26989 O O . ARG A 1 81 ? -5.805 5.979 -10.061 1.00 0.00 81 ARG A O 17
ATOM 27010 N N . ILE A 1 82 ? -5.884 5.970 -7.812 1.00 0.00 82 ILE A N 17
ATOM 27011 C CA . ILE A 1 82 ? -7.186 5.318 -7.751 1.00 0.00 82 ILE A CA 17
ATOM 27012 C C . ILE A 1 82 ? -8.300 6.273 -8.168 1.00 0.00 82 ILE A C 17
ATOM 27013 O O . ILE A 1 82 ? -9.094 5.968 -9.057 1.00 0.00 82 ILE A O 17
ATOM 27029 N N . SER A 1 83 ? -8.350 7.433 -7.520 1.00 0.00 83 SER A N 17
ATOM 27030 C CA . SER A 1 83 ? -9.367 8.433 -7.821 1.00 0.00 83 SER A CA 17
ATOM 27031 C C . SER A 1 83 ? -9.446 8.692 -9.323 1.00 0.00 83 SER A C 17
ATOM 27032 O O . SER A 1 83 ? -8.716 8.088 -10.107 1.00 0.00 83 SER A O 17
ATOM 27040 N N . GLY A 1 84 ? -10.339 9.596 -9.715 1.00 0.00 84 GLY A N 17
ATOM 27041 C CA . GLY A 1 84 ? -10.498 9.920 -11.120 1.00 0.00 84 GLY A CA 17
ATOM 27042 C C . GLY A 1 84 ? -10.031 11.324 -11.448 1.00 0.00 84 GLY A C 17
ATOM 27043 O O . GLY A 1 84 ? -9.915 11.691 -12.618 1.00 0.00 84 GLY A O 17
ATOM 27047 N N . THR A 1 85 ? -9.764 12.115 -10.413 1.00 0.00 85 THR A N 17
ATOM 27048 C CA . THR A 1 85 ? -9.310 13.487 -10.596 1.00 0.00 85 THR A CA 17
ATOM 27049 C C . THR A 1 85 ? -7.828 13.625 -10.266 1.00 0.00 85 THR A C 17
ATOM 27050 O O . THR A 1 85 ? -7.222 12.716 -9.699 1.00 0.00 85 THR A O 17
ATOM 27061 N N . SER A 1 86 ? -7.250 14.767 -10.625 1.00 0.00 86 SER A N 17
ATOM 27062 C CA . SER A 1 86 ? -5.838 15.022 -10.369 1.00 0.00 86 SER A CA 17
ATOM 27063 C C . SER A 1 86 ? -5.660 15.917 -9.145 1.00 0.00 86 SER A C 17
ATOM 27064 O O . SER A 1 86 ? -5.006 15.536 -8.174 1.00 0.00 86 SER A O 17
ATOM 27072 N N . ILE A 1 87 ? -6.247 17.107 -9.201 1.00 0.00 87 ILE A N 17
ATOM 27073 C CA . ILE A 1 87 ? -6.155 18.056 -8.098 1.00 0.00 87 ILE A CA 17
ATOM 27074 C C . ILE A 1 87 ? -6.235 17.343 -6.752 1.00 0.00 87 ILE A C 17
ATOM 27075 O O . ILE A 1 87 ? -5.444 17.612 -5.848 1.00 0.00 87 ILE A O 17
ATOM 27091 N N . ALA A 1 88 ? -7.194 16.432 -6.627 1.00 0.00 88 ALA A N 17
ATOM 27092 C CA . ALA A 1 88 ? -7.375 15.677 -5.393 1.00 0.00 88 ALA A CA 17
ATOM 27093 C C . ALA A 1 88 ? -6.176 14.774 -5.122 1.00 0.00 88 ALA A C 17
ATOM 27094 O O . ALA A 1 88 ? -5.698 14.684 -3.991 1.00 0.00 88 ALA A O 17
ATOM 27101 N N . PHE A 1 89 ? -5.696 14.106 -6.165 1.00 0.00 89 PHE A N 17
ATOM 27102 C CA . PHE A 1 89 ? -4.555 13.208 -6.039 1.00 0.00 89 PHE A CA 17
ATOM 27103 C C . PHE A 1 89 ? -3.310 13.969 -5.591 1.00 0.00 89 PHE A C 17
ATOM 27104 O O . PHE A 1 89 ? -2.867 13.842 -4.449 1.00 0.00 89 PHE A O 17
ATOM 27121 N N . LYS A 1 90 ? -2.751 14.762 -6.499 1.00 0.00 90 LYS A N 17
ATOM 27122 C CA . LYS A 1 90 ? -1.558 15.546 -6.200 1.00 0.00 90 LYS A CA 17
ATOM 27123 C C . LYS A 1 90 ? -1.663 16.192 -4.822 1.00 0.00 90 LYS A C 17
ATOM 27124 O O . LYS A 1 90 ? -0.653 16.486 -4.186 1.00 0.00 90 LYS A O 17
ATOM 27143 N N . ASN A 1 91 ? -2.893 16.409 -4.367 1.00 0.00 91 ASN A N 17
ATOM 27144 C CA . ASN A 1 91 ? -3.130 17.020 -3.064 1.00 0.00 91 ASN A CA 17
ATOM 27145 C C . ASN A 1 91 ? -2.428 16.235 -1.960 1.00 0.00 91 ASN A C 17
ATOM 27146 O O . ASN A 1 91 ? -1.479 16.723 -1.345 1.00 0.00 91 ASN A O 17
ATOM 27157 N N . ILE A 1 92 ? -2.900 15.018 -1.715 1.00 0.00 92 ILE A N 17
ATOM 27158 C CA . ILE A 1 92 ? -2.317 14.165 -0.687 1.00 0.00 92 ILE A CA 17
ATOM 27159 C C . ILE A 1 92 ? -1.069 13.457 -1.203 1.00 0.00 92 ILE A C 17
ATOM 27160 O O . ILE A 1 92 ? -0.132 13.201 -0.448 1.00 0.00 92 ILE A O 17
ATOM 27176 N N . ALA A 1 93 ? -1.064 13.145 -2.495 1.00 0.00 93 ALA A N 17
ATOM 27177 C CA . ALA A 1 93 ? 0.071 12.470 -3.113 1.00 0.00 93 ALA A CA 17
ATOM 27178 C C . ALA A 1 93 ? 1.362 13.250 -2.888 1.00 0.00 93 ALA A C 17
ATOM 27179 O O . ALA A 1 93 ? 2.444 12.668 -2.806 1.00 0.00 93 ALA A O 17
ATOM 27186 N N . SER A 1 94 ? 1.241 14.570 -2.791 1.00 0.00 94 SER A N 17
ATOM 27187 C CA . SER A 1 94 ? 2.400 15.430 -2.580 1.00 0.00 94 SER A CA 17
ATOM 27188 C C . SER A 1 94 ? 2.789 15.467 -1.105 1.00 0.00 94 SER A C 17
ATOM 27189 O O . SER A 1 94 ? 3.911 15.835 -0.756 1.00 0.00 94 SER A O 17
ATOM 27197 N N . LYS A 1 95 ? 1.854 15.081 -0.244 1.00 0.00 95 LYS A N 17
ATOM 27198 C CA . LYS A 1 95 ? 2.096 15.068 1.194 1.00 0.00 95 LYS A CA 17
ATOM 27199 C C . LYS A 1 95 ? 2.941 13.862 1.592 1.00 0.00 95 LYS A C 17
ATOM 27200 O O . LYS A 1 95 ? 3.704 13.918 2.556 1.00 0.00 95 LYS A O 17
ATOM 27219 N N . ILE A 1 96 ? 2.801 12.774 0.842 1.00 0.00 96 ILE A N 17
ATOM 27220 C CA . ILE A 1 96 ? 3.554 11.556 1.116 1.00 0.00 96 ILE A CA 17
ATOM 27221 C C . ILE A 1 96 ? 5.000 11.687 0.650 1.00 0.00 96 ILE A C 17
ATOM 27222 O O . ILE A 1 96 ? 5.926 11.682 1.460 1.00 0.00 96 ILE A O 17
ATOM 27238 N N . ALA A 1 97 ? 5.185 11.807 -0.660 1.00 0.00 97 ALA A N 17
ATOM 27239 C CA . ALA A 1 97 ? 6.518 11.944 -1.234 1.00 0.00 97 ALA A CA 17
ATOM 27240 C C . ALA A 1 97 ? 7.397 12.844 -0.373 1.00 0.00 97 ALA A C 17
ATOM 27241 O O . ALA A 1 97 ? 8.483 12.449 0.048 1.00 0.00 97 ALA A O 17
ATOM 27248 N N . ASN A 1 98 ? 6.919 14.057 -0.114 1.00 0.00 98 ASN A N 17
ATOM 27249 C CA . ASN A 1 98 ? 7.662 15.015 0.697 1.00 0.00 98 ASN A CA 17
ATOM 27250 C C . ASN A 1 98 ? 7.984 14.431 2.069 1.00 0.00 98 ASN A C 17
ATOM 27251 O O . ASN A 1 98 ? 9.128 14.075 2.350 1.00 0.00 98 ASN A O 17
ATOM 27262 N N . GLU A 1 99 ? 6.967 14.337 2.920 1.00 0.00 99 GLU A N 17
ATOM 27263 C CA . GLU A 1 99 ? 7.142 13.797 4.263 1.00 0.00 99 GLU A CA 17
ATOM 27264 C C . GLU A 1 99 ? 8.157 12.657 4.263 1.00 0.00 99 GLU A C 17
ATOM 27265 O O . GLU A 1 99 ? 9.140 12.686 5.004 1.00 0.00 99 GLU A O 17
ATOM 27277 N N . LEU A 1 100 ? 7.911 11.654 3.427 1.00 0.00 100 LEU A N 17
ATOM 27278 C CA . LEU A 1 100 ? 8.802 10.503 3.329 1.00 0.00 100 LEU A CA 17
ATOM 27279 C C . LEU A 1 100 ? 10.257 10.924 3.509 1.00 0.00 100 LEU A C 17
ATOM 27280 O O . LEU A 1 100 ? 10.868 11.487 2.600 1.00 0.00 100 LEU A O 17
ATOM 27296 N N . LYS A 1 101 ? 10.807 10.647 4.686 1.00 0.00 101 LYS A N 17
ATOM 27297 C CA . LYS A 1 101 ? 12.191 10.993 4.985 1.00 0.00 101 LYS A CA 17
ATOM 27298 C C . LYS A 1 101 ? 13.143 9.915 4.477 1.00 0.00 101 LYS A C 17
ATOM 27299 O O . LYS A 1 101 ? 13.813 9.243 5.263 1.00 0.00 101 LYS A O 17
ATOM 27318 N N . LEU A 1 102 ? 13.200 9.755 3.159 1.00 0.00 102 LEU A N 17
ATOM 27319 C CA . LEU A 1 102 ? 14.073 8.760 2.546 1.00 0.00 102 LEU A CA 17
ATOM 27320 C C . LEU A 1 102 ? 15.194 9.429 1.759 1.00 0.00 102 LEU A C 17
ATOM 27321 O O . LEU A 1 102 ? 14.972 9.957 0.669 1.00 0.00 102 LEU A O 17
ATOM 27337 N N . GLY A 1 1 ? 5.639 8.997 -24.741 1.00 0.00 1 GLY A N 18
ATOM 27338 C CA . GLY A 1 1 ? 4.800 8.277 -23.801 1.00 0.00 1 GLY A CA 18
ATOM 27339 C C . GLY A 1 1 ? 4.109 7.086 -24.435 1.00 0.00 1 GLY A C 18
ATOM 27340 O O . GLY A 1 1 ? 4.722 6.334 -25.192 1.00 0.00 1 GLY A O 18
ATOM 27344 N N . SER A 1 2 ? 2.828 6.914 -24.125 1.00 0.00 2 SER A N 18
ATOM 27345 C CA . SER A 1 2 ? 2.053 5.803 -24.666 1.00 0.00 2 SER A CA 18
ATOM 27346 C C . SER A 1 2 ? 0.940 6.310 -25.578 1.00 0.00 2 SER A C 18
ATOM 27347 O O . SER A 1 2 ? 0.065 7.062 -25.149 1.00 0.00 2 SER A O 18
ATOM 27355 N N . SER A 1 3 ? 0.981 5.892 -26.839 1.00 0.00 3 SER A N 18
ATOM 27356 C CA . SER A 1 3 ? -0.022 6.306 -27.814 1.00 0.00 3 SER A CA 18
ATOM 27357 C C . SER A 1 3 ? -1.429 6.156 -27.243 1.00 0.00 3 SER A C 18
ATOM 27358 O O . SER A 1 3 ? -1.655 5.384 -26.313 1.00 0.00 3 SER A O 18
ATOM 27366 N N . GLY A 1 4 ? -2.372 6.904 -27.809 1.00 0.00 4 GLY A N 18
ATOM 27367 C CA . GLY A 1 4 ? -3.746 6.841 -27.344 1.00 0.00 4 GLY A CA 18
ATOM 27368 C C . GLY A 1 4 ? -4.672 7.727 -28.153 1.00 0.00 4 GLY A C 18
ATOM 27369 O O . GLY A 1 4 ? -4.380 8.902 -28.376 1.00 0.00 4 GLY A O 18
ATOM 27373 N N . SER A 1 5 ? -5.792 7.163 -28.594 1.00 0.00 5 SER A N 18
ATOM 27374 C CA . SER A 1 5 ? -6.762 7.909 -29.388 1.00 0.00 5 SER A CA 18
ATOM 27375 C C . SER A 1 5 ? -7.649 8.770 -28.493 1.00 0.00 5 SER A C 18
ATOM 27376 O O . SER A 1 5 ? -7.714 9.988 -28.653 1.00 0.00 5 SER A O 18
ATOM 27384 N N . SER A 1 6 ? -8.330 8.126 -27.551 1.00 0.00 6 SER A N 18
ATOM 27385 C CA . SER A 1 6 ? -9.217 8.830 -26.632 1.00 0.00 6 SER A CA 18
ATOM 27386 C C . SER A 1 6 ? -8.423 9.744 -25.704 1.00 0.00 6 SER A C 18
ATOM 27387 O O . SER A 1 6 ? -8.602 10.961 -25.711 1.00 0.00 6 SER A O 18
ATOM 27395 N N . GLY A 1 7 ? -7.543 9.147 -24.906 1.00 0.00 7 GLY A N 18
ATOM 27396 C CA . GLY A 1 7 ? -6.734 9.921 -23.983 1.00 0.00 7 GLY A CA 18
ATOM 27397 C C . GLY A 1 7 ? -6.361 9.136 -22.741 1.00 0.00 7 GLY A C 18
ATOM 27398 O O . GLY A 1 7 ? -7.188 8.942 -21.850 1.00 0.00 7 GLY A O 18
ATOM 27402 N N . ARG A 1 8 ? -5.113 8.683 -22.681 1.00 0.00 8 ARG A N 18
ATOM 27403 C CA . ARG A 1 8 ? -4.633 7.912 -21.541 1.00 0.00 8 ARG A CA 18
ATOM 27404 C C . ARG A 1 8 ? -3.110 7.956 -21.457 1.00 0.00 8 ARG A C 18
ATOM 27405 O O . ARG A 1 8 ? -2.420 7.893 -22.474 1.00 0.00 8 ARG A O 18
ATOM 27426 N N . PHE A 1 9 ? -2.593 8.065 -20.237 1.00 0.00 9 PHE A N 18
ATOM 27427 C CA . PHE A 1 9 ? -1.152 8.119 -20.020 1.00 0.00 9 PHE A CA 18
ATOM 27428 C C . PHE A 1 9 ? -0.793 7.615 -18.626 1.00 0.00 9 PHE A C 18
ATOM 27429 O O . PHE A 1 9 ? -1.332 8.086 -17.624 1.00 0.00 9 PHE A O 18
ATOM 27446 N N . THR A 1 10 ? 0.122 6.652 -18.569 1.00 0.00 10 THR A N 18
ATOM 27447 C CA . THR A 1 10 ? 0.553 6.081 -17.299 1.00 0.00 10 THR A CA 18
ATOM 27448 C C . THR A 1 10 ? 1.175 7.144 -16.401 1.00 0.00 10 THR A C 18
ATOM 27449 O O . THR A 1 10 ? 1.215 8.323 -16.755 1.00 0.00 10 THR A O 18
ATOM 27460 N N . TRP A 1 11 ? 1.660 6.721 -15.239 1.00 0.00 11 TRP A N 18
ATOM 27461 C CA . TRP A 1 11 ? 2.281 7.639 -14.291 1.00 0.00 11 TRP A CA 18
ATOM 27462 C C . TRP A 1 11 ? 3.775 7.361 -14.164 1.00 0.00 11 TRP A C 18
ATOM 27463 O O . TRP A 1 11 ? 4.218 6.221 -14.306 1.00 0.00 11 TRP A O 18
ATOM 27484 N N . SER A 1 12 ? 4.547 8.409 -13.896 1.00 0.00 12 SER A N 18
ATOM 27485 C CA . SER A 1 12 ? 5.992 8.278 -13.754 1.00 0.00 12 SER A CA 18
ATOM 27486 C C . SER A 1 12 ? 6.396 8.283 -12.283 1.00 0.00 12 SER A C 18
ATOM 27487 O O . SER A 1 12 ? 5.546 8.334 -11.395 1.00 0.00 12 SER A O 18
ATOM 27495 N N . MET A 1 13 ? 7.700 8.229 -12.033 1.00 0.00 13 MET A N 18
ATOM 27496 C CA . MET A 1 13 ? 8.218 8.228 -10.670 1.00 0.00 13 MET A CA 18
ATOM 27497 C C . MET A 1 13 ? 9.378 9.209 -10.528 1.00 0.00 13 MET A C 18
ATOM 27498 O O . MET A 1 13 ? 10.093 9.484 -11.492 1.00 0.00 13 MET A O 18
ATOM 27512 N N . LYS A 1 14 ? 9.559 9.734 -9.321 1.00 0.00 14 LYS A N 18
ATOM 27513 C CA . LYS A 1 14 ? 10.632 10.683 -9.052 1.00 0.00 14 LYS A CA 18
ATOM 27514 C C . LYS A 1 14 ? 11.439 10.260 -7.829 1.00 0.00 14 LYS A C 18
ATOM 27515 O O . LYS A 1 14 ? 12.625 9.943 -7.934 1.00 0.00 14 LYS A O 18
ATOM 27534 N N . THR A 1 15 ? 10.789 10.255 -6.669 1.00 0.00 15 THR A N 18
ATOM 27535 C CA . THR A 1 15 ? 11.446 9.871 -5.427 1.00 0.00 15 THR A CA 18
ATOM 27536 C C . THR A 1 15 ? 12.171 8.538 -5.578 1.00 0.00 15 THR A C 18
ATOM 27537 O O . THR A 1 15 ? 11.744 7.669 -6.339 1.00 0.00 15 THR A O 18
ATOM 27548 N N . THR A 1 16 ? 13.271 8.382 -4.847 1.00 0.00 16 THR A N 18
ATOM 27549 C CA . THR A 1 16 ? 14.056 7.155 -4.901 1.00 0.00 16 THR A CA 18
ATOM 27550 C C . THR A 1 16 ? 14.934 7.010 -3.663 1.00 0.00 16 THR A C 18
ATOM 27551 O O . THR A 1 16 ? 15.378 8.003 -3.085 1.00 0.00 16 THR A O 18
ATOM 27562 N N . SER A 1 17 ? 15.183 5.768 -3.262 1.00 0.00 17 SER A N 18
ATOM 27563 C CA . SER A 1 17 ? 16.006 5.493 -2.090 1.00 0.00 17 SER A CA 18
ATOM 27564 C C . SER A 1 17 ? 16.812 4.212 -2.281 1.00 0.00 17 SER A C 18
ATOM 27565 O O . SER A 1 17 ? 16.340 3.254 -2.892 1.00 0.00 17 SER A O 18
ATOM 27573 N N . SER A 1 18 ? 18.032 4.204 -1.752 1.00 0.00 18 SER A N 18
ATOM 27574 C CA . SER A 1 18 ? 18.907 3.043 -1.867 1.00 0.00 18 SER A CA 18
ATOM 27575 C C . SER A 1 18 ? 18.903 2.230 -0.575 1.00 0.00 18 SER A C 18
ATOM 27576 O O . SER A 1 18 ? 19.665 1.275 -0.428 1.00 0.00 18 SER A O 18
ATOM 27584 N N . MET A 1 19 ? 18.040 2.618 0.358 1.00 0.00 19 MET A N 18
ATOM 27585 C CA 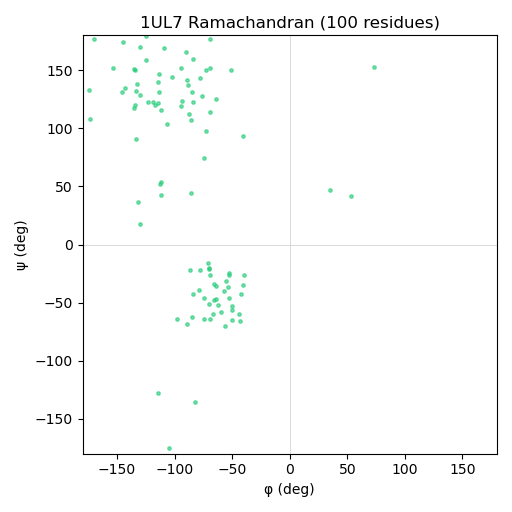. MET A 1 19 ? 17.936 1.926 1.637 1.00 0.00 19 MET A CA 18
ATOM 27586 C C . MET A 1 19 ? 17.099 0.657 1.502 1.00 0.00 19 MET A C 18
ATOM 27587 O O . MET A 1 19 ? 16.200 0.582 0.664 1.00 0.00 19 MET A O 18
ATOM 27601 N N . ASP A 1 20 ? 17.401 -0.336 2.330 1.00 0.00 20 ASP A N 18
ATOM 27602 C CA . ASP A 1 20 ? 16.677 -1.601 2.304 1.00 0.00 20 ASP A CA 18
ATOM 27603 C C . ASP A 1 20 ? 15.170 -1.364 2.301 1.00 0.00 20 ASP A C 18
ATOM 27604 O O . ASP A 1 20 ? 14.664 -0.422 2.911 1.00 0.00 20 ASP A O 18
ATOM 27613 N N . PRO A 1 21 ? 14.434 -2.237 1.598 1.00 0.00 21 PRO A N 18
ATOM 27614 C CA . PRO A 1 21 ? 12.975 -2.144 1.498 1.00 0.00 21 PRO A CA 18
ATOM 27615 C C . PRO A 1 21 ? 12.281 -2.472 2.816 1.00 0.00 21 PRO A C 18
ATOM 27616 O O . PRO A 1 21 ? 11.229 -1.916 3.129 1.00 0.00 21 PRO A O 18
ATOM 27627 N N . SER A 1 22 ? 12.878 -3.377 3.584 1.00 0.00 22 SER A N 18
ATOM 27628 C CA . SER A 1 22 ? 12.316 -3.781 4.867 1.00 0.00 22 SER A CA 18
ATOM 27629 C C . SER A 1 22 ? 12.117 -2.573 5.778 1.00 0.00 22 SER A C 18
ATOM 27630 O O . SER A 1 22 ? 11.287 -2.598 6.687 1.00 0.00 22 SER A O 18
ATOM 27638 N N . ASP A 1 23 ? 12.883 -1.518 5.526 1.00 0.00 23 ASP A N 18
ATOM 27639 C CA . ASP A 1 23 ? 12.792 -0.299 6.321 1.00 0.00 23 ASP A CA 18
ATOM 27640 C C . ASP A 1 23 ? 11.760 0.657 5.733 1.00 0.00 23 ASP A C 18
ATOM 27641 O O . ASP A 1 23 ? 11.101 1.400 6.460 1.00 0.00 23 ASP A O 18
ATOM 27650 N N . MET A 1 24 ? 11.625 0.634 4.411 1.00 0.00 24 MET A N 18
ATOM 27651 C CA . MET A 1 24 ? 10.673 1.500 3.725 1.00 0.00 24 MET A CA 18
ATOM 27652 C C . MET A 1 24 ? 9.240 1.136 4.099 1.00 0.00 24 MET A C 18
ATOM 27653 O O . MET A 1 24 ? 8.530 1.930 4.716 1.00 0.00 24 MET A O 18
ATOM 27667 N N . MET A 1 25 ? 8.822 -0.067 3.722 1.00 0.00 25 MET A N 18
ATOM 27668 C CA . MET A 1 25 ? 7.473 -0.536 4.020 1.00 0.00 25 MET A CA 18
ATOM 27669 C C . MET A 1 25 ? 7.053 -0.124 5.427 1.00 0.00 25 MET A C 18
ATOM 27670 O O . MET A 1 25 ? 5.894 0.217 5.665 1.00 0.00 25 MET A O 18
ATOM 27684 N N . ARG A 1 26 ? 8.002 -0.159 6.357 1.00 0.00 26 ARG A N 18
ATOM 27685 C CA . ARG A 1 26 ? 7.730 0.209 7.741 1.00 0.00 26 ARG A CA 18
ATOM 27686 C C . ARG A 1 26 ? 7.537 1.717 7.875 1.00 0.00 26 ARG A C 18
ATOM 27687 O O . ARG A 1 26 ? 6.508 2.179 8.366 1.00 0.00 26 ARG A O 18
ATOM 27708 N N . GLU A 1 27 ? 8.536 2.477 7.435 1.00 0.00 27 GLU A N 18
ATOM 27709 C CA . GLU A 1 27 ? 8.476 3.932 7.508 1.00 0.00 27 GLU A CA 18
ATOM 27710 C C . GLU A 1 27 ? 7.203 4.458 6.851 1.00 0.00 27 GLU A C 18
ATOM 27711 O O . GLU A 1 27 ? 6.481 5.268 7.433 1.00 0.00 27 GLU A O 18
ATOM 27723 N N . ILE A 1 28 ? 6.935 3.992 5.636 1.00 0.00 28 ILE A N 18
ATOM 27724 C CA . ILE A 1 28 ? 5.749 4.414 4.901 1.00 0.00 28 ILE A CA 18
ATOM 27725 C C . ILE A 1 28 ? 4.500 4.320 5.771 1.00 0.00 28 ILE A C 18
ATOM 27726 O O . ILE A 1 28 ? 3.683 5.241 5.802 1.00 0.00 28 ILE A O 18
ATOM 27742 N N . ARG A 1 29 ? 4.360 3.203 6.476 1.00 0.00 29 ARG A N 18
ATOM 27743 C CA . ARG A 1 29 ? 3.211 2.989 7.348 1.00 0.00 29 ARG A CA 18
ATOM 27744 C C . ARG A 1 29 ? 3.254 3.932 8.546 1.00 0.00 29 ARG A C 18
ATOM 27745 O O . ARG A 1 29 ? 2.217 4.363 9.049 1.00 0.00 29 ARG A O 18
ATOM 27766 N N . LYS A 1 30 ? 4.463 4.248 9.000 1.00 0.00 30 LYS A N 18
ATOM 27767 C CA . LYS A 1 30 ? 4.643 5.141 10.139 1.00 0.00 30 LYS A CA 18
ATOM 27768 C C . LYS A 1 30 ? 4.156 6.548 9.810 1.00 0.00 30 LYS A C 18
ATOM 27769 O O . LYS A 1 30 ? 3.389 7.143 10.568 1.00 0.00 30 LYS A O 18
ATOM 27788 N N . VAL A 1 31 ? 4.605 7.075 8.676 1.00 0.00 31 VAL A N 18
ATOM 27789 C CA . VAL A 1 31 ? 4.213 8.412 8.246 1.00 0.00 31 VAL A CA 18
ATOM 27790 C C . VAL A 1 31 ? 2.705 8.503 8.040 1.00 0.00 31 VAL A C 18
ATOM 27791 O O . VAL A 1 31 ? 2.073 9.489 8.422 1.00 0.00 31 VAL A O 18
ATOM 27804 N N . LEU A 1 32 ? 2.133 7.468 7.435 1.00 0.00 32 LEU A N 18
ATOM 27805 C CA . LEU A 1 32 ? 0.697 7.429 7.179 1.00 0.00 32 LEU A CA 18
ATOM 27806 C C . LEU A 1 32 ? -0.090 7.762 8.442 1.00 0.00 32 LEU A C 18
ATOM 27807 O O . LEU A 1 32 ? -1.009 8.580 8.416 1.00 0.00 32 LEU A O 18
ATOM 27823 N N . GLY A 1 33 ? 0.278 7.123 9.549 1.00 0.00 33 GLY A N 18
ATOM 27824 C CA . GLY A 1 33 ? -0.403 7.366 10.807 1.00 0.00 33 GLY A CA 18
ATOM 27825 C C . GLY A 1 33 ? -0.350 8.823 11.223 1.00 0.00 33 GLY A C 18
ATOM 27826 O O . GLY A 1 33 ? -1.277 9.328 11.855 1.00 0.00 33 GLY A O 18
ATOM 27830 N N . ALA A 1 34 ? 0.738 9.498 10.869 1.00 0.00 34 ALA A N 18
ATOM 27831 C CA . ALA A 1 34 ? 0.908 10.905 11.209 1.00 0.00 34 ALA A CA 18
ATOM 27832 C C . ALA A 1 34 ? -0.096 11.776 10.462 1.00 0.00 34 ALA A C 18
ATOM 27833 O O . ALA A 1 34 ? -0.571 12.782 10.987 1.00 0.00 34 ALA A O 18
ATOM 27840 N N . ASN A 1 35 ? -0.415 11.382 9.233 1.00 0.00 35 ASN A N 18
ATOM 27841 C CA . ASN A 1 35 ? -1.362 12.128 8.413 1.00 0.00 35 ASN A CA 18
ATOM 27842 C C . ASN A 1 35 ? -2.747 11.491 8.466 1.00 0.00 35 ASN A C 18
ATOM 27843 O O . ASN A 1 35 ? -3.463 11.453 7.466 1.00 0.00 35 ASN A O 18
ATOM 27854 N N . ASN A 1 36 ? -3.119 10.992 9.640 1.00 0.00 36 ASN A N 18
ATOM 27855 C CA . ASN A 1 36 ? -4.418 10.356 9.825 1.00 0.00 36 ASN A CA 18
ATOM 27856 C C . ASN A 1 36 ? -4.842 9.609 8.563 1.00 0.00 36 ASN A C 18
ATOM 27857 O O . ASN A 1 36 ? -5.960 9.780 8.075 1.00 0.00 36 ASN A O 18
ATOM 27868 N N . CYS A 1 37 ? -3.943 8.782 8.043 1.00 0.00 37 CYS A N 18
ATOM 27869 C CA . CYS A 1 37 ? -4.223 8.009 6.838 1.00 0.00 37 CYS A CA 18
ATOM 27870 C C . CYS A 1 37 ? -4.390 6.529 7.169 1.00 0.00 37 CYS A C 18
ATOM 27871 O O . CYS A 1 37 ? -3.797 6.025 8.122 1.00 0.00 37 CYS A O 18
ATOM 27879 N N . ASP A 1 38 ? -5.203 5.840 6.376 1.00 0.00 38 ASP A N 18
ATOM 27880 C CA . ASP A 1 38 ? -5.450 4.418 6.584 1.00 0.00 38 ASP A CA 18
ATOM 27881 C C . ASP A 1 38 ? -4.752 3.583 5.516 1.00 0.00 38 ASP A C 18
ATOM 27882 O O . ASP A 1 38 ? -4.737 3.947 4.340 1.00 0.00 38 ASP A O 18
ATOM 27891 N N . TYR A 1 39 ? -4.173 2.462 5.932 1.00 0.00 39 TYR A N 18
ATOM 27892 C CA . TYR A 1 39 ? -3.470 1.577 5.011 1.00 0.00 39 TYR A CA 18
ATOM 27893 C C . TYR A 1 39 ? -3.937 0.134 5.179 1.00 0.00 39 TYR A C 18
ATOM 27894 O O . TYR A 1 39 ? -4.509 -0.229 6.206 1.00 0.00 39 TYR A O 18
ATOM 27912 N N . GLU A 1 40 ? -3.687 -0.684 4.161 1.00 0.00 40 GLU A N 18
ATOM 27913 C CA . GLU A 1 40 ? -4.082 -2.087 4.195 1.00 0.00 40 GLU A CA 18
ATOM 27914 C C . GLU A 1 40 ? -3.181 -2.928 3.296 1.00 0.00 40 GLU A C 18
ATOM 27915 O O . GLU A 1 40 ? -2.698 -2.455 2.268 1.00 0.00 40 GLU A O 18
ATOM 27927 N N . GLN A 1 41 ? -2.959 -4.177 3.692 1.00 0.00 41 GLN A N 18
ATOM 27928 C CA . GLN A 1 41 ? -2.114 -5.083 2.923 1.00 0.00 41 GLN A CA 18
ATOM 27929 C C . GLN A 1 41 ? -2.920 -5.788 1.837 1.00 0.00 41 GLN A C 18
ATOM 27930 O O . GLN A 1 41 ? -3.582 -6.794 2.095 1.00 0.00 41 GLN A O 18
ATOM 27944 N N . ARG A 1 42 ? -2.859 -5.254 0.621 1.00 0.00 42 ARG A N 18
ATOM 27945 C CA . ARG A 1 42 ? -3.585 -5.831 -0.504 1.00 0.00 42 ARG A CA 18
ATOM 27946 C C . ARG A 1 42 ? -2.768 -6.935 -1.169 1.00 0.00 42 ARG A C 18
ATOM 27947 O O . ARG A 1 42 ? -3.197 -8.087 -1.230 1.00 0.00 42 ARG A O 18
ATOM 27968 N N . GLU A 1 43 ? -1.589 -6.574 -1.666 1.00 0.00 43 GLU A N 18
ATOM 27969 C CA . GLU A 1 43 ? -0.713 -7.534 -2.327 1.00 0.00 43 GLU A CA 18
ATOM 27970 C C . GLU A 1 43 ? 0.596 -7.696 -1.559 1.00 0.00 43 GLU A C 18
ATOM 27971 O O . GLU A 1 43 ? 0.809 -7.052 -0.532 1.00 0.00 43 GLU A O 18
ATOM 27983 N N . ARG A 1 44 ? 1.468 -8.562 -2.065 1.00 0.00 44 ARG A N 18
ATOM 27984 C CA . ARG A 1 44 ? 2.755 -8.810 -1.427 1.00 0.00 44 ARG A CA 18
ATOM 27985 C C . ARG A 1 44 ? 3.310 -7.531 -0.806 1.00 0.00 44 ARG A C 18
ATOM 27986 O O . ARG A 1 44 ? 3.327 -7.378 0.416 1.00 0.00 44 ARG A O 18
ATOM 28007 N N . PHE A 1 45 ? 3.764 -6.616 -1.656 1.00 0.00 45 PHE A N 18
ATOM 28008 C CA . PHE A 1 45 ? 4.321 -5.351 -1.191 1.00 0.00 45 PHE A CA 18
ATOM 28009 C C . PHE A 1 45 ? 3.468 -4.176 -1.661 1.00 0.00 45 PHE A C 18
ATOM 28010 O O . PHE A 1 45 ? 3.972 -3.071 -1.866 1.00 0.00 45 PHE A O 18
ATOM 28027 N N . LEU A 1 46 ? 2.174 -4.422 -1.830 1.00 0.00 46 LEU A N 18
ATOM 28028 C CA . LEU A 1 46 ? 1.249 -3.386 -2.276 1.00 0.00 46 LEU A CA 18
ATOM 28029 C C . LEU A 1 46 ? 0.241 -3.048 -1.183 1.00 0.00 46 LEU A C 18
ATOM 28030 O O . LEU A 1 46 ? -0.474 -3.922 -0.691 1.00 0.00 46 LEU A O 18
ATOM 28046 N N . LEU A 1 47 ? 0.187 -1.775 -0.808 1.00 0.00 47 LEU A N 18
ATOM 28047 C CA . LEU A 1 47 ? -0.737 -1.320 0.226 1.00 0.00 47 LEU A CA 18
ATOM 28048 C C . LEU A 1 47 ? -1.762 -0.348 -0.349 1.00 0.00 47 LEU A C 18
ATOM 28049 O O . LEU A 1 47 ? -1.569 0.206 -1.432 1.00 0.00 47 LEU A O 18
ATOM 28065 N N . PHE A 1 48 ? -2.852 -0.144 0.384 1.00 0.00 48 PHE A N 18
ATOM 28066 C CA . PHE A 1 48 ? -3.907 0.763 -0.052 1.00 0.00 48 PHE A CA 18
ATOM 28067 C C . PHE A 1 48 ? -4.056 1.932 0.918 1.00 0.00 48 PHE A C 18
ATOM 28068 O O . PHE A 1 48 ? -4.696 1.808 1.962 1.00 0.00 48 PHE A O 18
ATOM 28085 N N . CYS A 1 49 ? -3.459 3.065 0.564 1.00 0.00 49 CYS A N 18
ATOM 28086 C CA . CYS A 1 49 ? -3.523 4.256 1.404 1.00 0.00 49 CYS A CA 18
ATOM 28087 C C . CYS A 1 49 ? -4.856 4.976 1.225 1.00 0.00 49 CYS A C 18
ATOM 28088 O O . CYS A 1 49 ? -5.528 4.818 0.205 1.00 0.00 49 CYS A O 18
ATOM 28096 N N . VAL A 1 50 ? -5.234 5.767 2.224 1.00 0.00 50 VAL A N 18
ATOM 28097 C CA . VAL A 1 50 ? -6.487 6.511 2.178 1.00 0.00 50 VAL A CA 18
ATOM 28098 C C . VAL A 1 50 ? -6.408 7.774 3.029 1.00 0.00 50 VAL A C 18
ATOM 28099 O O . VAL A 1 50 ? -5.912 7.747 4.155 1.00 0.00 50 VAL A O 18
ATOM 28112 N N . HIS A 1 51 ? -6.900 8.881 2.482 1.00 0.00 51 HIS A N 18
ATOM 28113 C CA . HIS A 1 51 ? -6.887 10.155 3.191 1.00 0.00 51 HIS A CA 18
ATOM 28114 C C . HIS A 1 51 ? -8.166 10.941 2.921 1.00 0.00 51 HIS A C 18
ATOM 28115 O O . HIS A 1 51 ? -8.705 10.909 1.815 1.00 0.00 51 HIS A O 18
ATOM 28130 N N . GLY A 1 52 ? -8.649 11.646 3.940 1.00 0.00 52 GLY A N 18
ATOM 28131 C CA . GLY A 1 52 ? -9.862 12.428 3.793 1.00 0.00 52 GLY A CA 18
ATOM 28132 C C . GLY A 1 52 ? -9.619 13.914 3.974 1.00 0.00 52 GLY A C 18
ATOM 28133 O O . GLY A 1 52 ? -10.003 14.493 4.990 1.00 0.00 52 GLY A O 18
ATOM 28137 N N . ASP A 1 53 ? -8.979 14.531 2.987 1.00 0.00 53 ASP A N 18
ATOM 28138 C CA . ASP A 1 53 ? -8.684 15.958 3.042 1.00 0.00 53 ASP A CA 18
ATOM 28139 C C . ASP A 1 53 ? -9.836 16.774 2.462 1.00 0.00 53 ASP A C 18
ATOM 28140 O O . ASP A 1 53 ? -9.625 17.834 1.875 1.00 0.00 53 ASP A O 18
ATOM 28149 N N . GLY A 1 54 ? -11.054 16.270 2.630 1.00 0.00 54 GLY A N 18
ATOM 28150 C CA . GLY A 1 54 ? -12.221 16.963 2.116 1.00 0.00 54 GLY A CA 18
ATOM 28151 C C . GLY A 1 54 ? -13.517 16.270 2.487 1.00 0.00 54 GLY A C 18
ATOM 28152 O O . GLY A 1 54 ? -13.644 15.719 3.581 1.00 0.00 54 GLY A O 18
ATOM 28156 N N . HIS A 1 55 ? -14.484 16.300 1.576 1.00 0.00 55 HIS A N 18
ATOM 28157 C CA . HIS A 1 55 ? -15.779 15.671 1.813 1.00 0.00 55 HIS A CA 18
ATOM 28158 C C . HIS A 1 55 ? -15.808 14.256 1.242 1.00 0.00 55 HIS A C 18
ATOM 28159 O O . HIS A 1 55 ? -14.887 13.841 0.540 1.00 0.00 55 HIS A O 18
ATOM 28174 N N . ALA A 1 56 ? -16.872 13.521 1.549 1.00 0.00 56 ALA A N 18
ATOM 28175 C CA . ALA A 1 56 ? -17.021 12.154 1.066 1.00 0.00 56 ALA A CA 18
ATOM 28176 C C . ALA A 1 56 ? -16.756 12.070 -0.434 1.00 0.00 56 ALA A C 18
ATOM 28177 O O . ALA A 1 56 ? -15.915 11.292 -0.882 1.00 0.00 56 ALA A O 18
ATOM 28184 N N . GLU A 1 57 ? -17.481 12.876 -1.204 1.00 0.00 57 GLU A N 18
ATOM 28185 C CA . GLU A 1 57 ? -17.324 12.891 -2.654 1.00 0.00 57 GLU A CA 18
ATOM 28186 C C . GLU A 1 57 ? -15.913 13.323 -3.044 1.00 0.00 57 GLU A C 18
ATOM 28187 O O . GLU A 1 57 ? -15.534 13.259 -4.212 1.00 0.00 57 GLU A O 18
ATOM 28199 N N . ASN A 1 58 ? -15.141 13.764 -2.056 1.00 0.00 58 ASN A N 18
ATOM 28200 C CA . ASN A 1 58 ? -13.773 14.209 -2.295 1.00 0.00 58 ASN A CA 18
ATOM 28201 C C . ASN A 1 58 ? -12.773 13.285 -1.607 1.00 0.00 58 ASN A C 18
ATOM 28202 O O . ASN A 1 58 ? -11.709 13.722 -1.166 1.00 0.00 58 ASN A O 18
ATOM 28213 N N . LEU A 1 59 ? -13.121 12.006 -1.519 1.00 0.00 59 LEU A N 18
ATOM 28214 C CA . LEU A 1 59 ? -12.253 11.019 -0.886 1.00 0.00 59 LEU A CA 18
ATOM 28215 C C . LEU A 1 59 ? -11.168 10.549 -1.850 1.00 0.00 59 LEU A C 18
ATOM 28216 O O . LEU A 1 59 ? -11.462 10.037 -2.930 1.00 0.00 59 LEU A O 18
ATOM 28232 N N . VAL A 1 60 ? -9.913 10.725 -1.450 1.00 0.00 60 VAL A N 18
ATOM 28233 C CA . VAL A 1 60 ? -8.783 10.316 -2.277 1.00 0.00 60 VAL A CA 18
ATOM 28234 C C . VAL A 1 60 ? -8.215 8.981 -1.809 1.00 0.00 60 VAL A C 18
ATOM 28235 O O . VAL A 1 60 ? -7.931 8.796 -0.626 1.00 0.00 60 VAL A O 18
ATOM 28248 N N . GLN A 1 61 ? -8.052 8.052 -2.747 1.00 0.00 61 GLN A N 18
ATOM 28249 C CA . GLN A 1 61 ? -7.518 6.733 -2.430 1.00 0.00 61 GLN A CA 18
ATOM 28250 C C . GLN A 1 61 ? -6.464 6.314 -3.449 1.00 0.00 61 GLN A C 18
ATOM 28251 O O . GLN A 1 61 ? -6.685 6.401 -4.657 1.00 0.00 61 GLN A O 18
ATOM 28265 N N . TRP A 1 62 ? -5.318 5.860 -2.955 1.00 0.00 62 TRP A N 18
ATOM 28266 C CA . TRP A 1 62 ? -4.229 5.427 -3.824 1.00 0.00 62 TRP A CA 18
ATOM 28267 C C . TRP A 1 62 ? -3.435 4.297 -3.178 1.00 0.00 62 TRP A C 18
ATOM 28268 O O . TRP A 1 62 ? -3.457 4.129 -1.960 1.00 0.00 62 TRP A O 18
ATOM 28289 N N . GLU A 1 63 ? -2.734 3.526 -4.004 1.00 0.00 63 GLU A N 18
ATOM 28290 C CA . GLU A 1 63 ? -1.932 2.411 -3.511 1.00 0.00 63 GLU A CA 18
ATOM 28291 C C . GLU A 1 63 ? -0.442 2.720 -3.626 1.00 0.00 63 GLU A C 18
ATOM 28292 O O . GLU A 1 63 ? -0.042 3.643 -4.335 1.00 0.00 63 GLU A O 18
ATOM 28304 N N . MET A 1 64 ? 0.373 1.941 -2.923 1.00 0.00 64 MET A N 18
ATOM 28305 C CA . MET A 1 64 ? 1.819 2.130 -2.946 1.00 0.00 64 MET A CA 18
ATOM 28306 C C . MET A 1 64 ? 2.544 0.796 -2.808 1.00 0.00 64 MET A C 18
ATOM 28307 O O . MET A 1 64 ? 2.046 -0.128 -2.165 1.00 0.00 64 MET A O 18
ATOM 28321 N N . GLU A 1 65 ? 3.723 0.702 -3.416 1.00 0.00 65 GLU A N 18
ATOM 28322 C CA . GLU A 1 65 ? 4.515 -0.521 -3.361 1.00 0.00 65 GLU A CA 18
ATOM 28323 C C . GLU A 1 65 ? 6.000 -0.216 -3.534 1.00 0.00 65 GLU A C 18
ATOM 28324 O O . GLU A 1 65 ? 6.374 0.724 -4.236 1.00 0.00 65 GLU A O 18
ATOM 28336 N N . VAL A 1 66 ? 6.842 -1.017 -2.889 1.00 0.00 66 VAL A N 18
ATOM 28337 C CA . VAL A 1 66 ? 8.286 -0.834 -2.972 1.00 0.00 66 VAL A CA 18
ATOM 28338 C C . VAL A 1 66 ? 8.915 -1.848 -3.920 1.00 0.00 66 VAL A C 18
ATOM 28339 O O . VAL A 1 66 ? 9.087 -3.017 -3.571 1.00 0.00 66 VAL A O 18
ATOM 28352 N N . CYS A 1 67 ? 9.259 -1.393 -5.120 1.00 0.00 67 CYS A N 18
ATOM 28353 C CA . CYS A 1 67 ? 9.870 -2.261 -6.120 1.00 0.00 67 CYS A CA 18
ATOM 28354 C C . CYS A 1 67 ? 11.192 -1.680 -6.609 1.00 0.00 67 CYS A C 18
ATOM 28355 O O . CYS A 1 67 ? 11.371 -0.463 -6.650 1.00 0.00 67 CYS A O 18
ATOM 28363 N N . LYS A 1 68 ? 12.118 -2.559 -6.979 1.00 0.00 68 LYS A N 18
ATOM 28364 C CA . LYS A 1 68 ? 13.426 -2.135 -7.465 1.00 0.00 68 LYS A CA 18
ATOM 28365 C C . LYS A 1 68 ? 13.333 -1.621 -8.898 1.00 0.00 68 LYS A C 18
ATOM 28366 O O . LYS A 1 68 ? 13.017 -2.374 -9.820 1.00 0.00 68 LYS A O 18
ATOM 28385 N N . LEU A 1 69 ? 13.611 -0.334 -9.078 1.00 0.00 69 LEU A N 18
ATOM 28386 C CA . LEU A 1 69 ? 13.560 0.281 -10.400 1.00 0.00 69 LEU A CA 18
ATOM 28387 C C . LEU A 1 69 ? 14.555 -0.382 -11.348 1.00 0.00 69 LEU A C 18
ATOM 28388 O O . LEU A 1 69 ? 15.691 -0.685 -10.982 1.00 0.00 69 LEU A O 18
ATOM 28404 N N . PRO A 1 70 ? 14.120 -0.611 -12.596 1.00 0.00 70 PRO A N 18
ATOM 28405 C CA . PRO A 1 70 ? 14.958 -1.238 -13.623 1.00 0.00 70 PRO A CA 18
ATOM 28406 C C . PRO A 1 70 ? 16.093 -0.328 -14.080 1.00 0.00 70 PRO A C 18
ATOM 28407 O O . PRO A 1 70 ? 17.191 -0.794 -14.384 1.00 0.00 70 PRO A O 18
ATOM 28418 N N . ARG A 1 71 ? 15.820 0.972 -14.126 1.00 0.00 71 ARG A N 18
ATOM 28419 C CA . ARG A 1 71 ? 16.819 1.947 -14.548 1.00 0.00 71 ARG A CA 18
ATOM 28420 C C . ARG A 1 71 ? 17.922 2.082 -13.502 1.00 0.00 71 ARG A C 18
ATOM 28421 O O . ARG A 1 71 ? 19.057 1.659 -13.723 1.00 0.00 71 ARG A O 18
ATOM 28442 N N . LEU A 1 72 ? 17.580 2.675 -12.363 1.00 0.00 72 LEU A N 18
ATOM 28443 C CA . LEU A 1 72 ? 18.541 2.866 -11.282 1.00 0.00 72 LEU A CA 18
ATOM 28444 C C . LEU A 1 72 ? 18.676 1.600 -10.442 1.00 0.00 72 LEU A C 18
ATOM 28445 O O . LEU A 1 72 ? 17.785 0.751 -10.435 1.00 0.00 72 LEU A O 18
ATOM 28461 N N . SER A 1 73 ? 19.794 1.482 -9.733 1.00 0.00 73 SER A N 18
ATOM 28462 C CA . SER A 1 73 ? 20.046 0.320 -8.891 1.00 0.00 73 SER A CA 18
ATOM 28463 C C . SER A 1 73 ? 19.600 0.582 -7.455 1.00 0.00 73 SER A C 18
ATOM 28464 O O . SER A 1 73 ? 20.365 0.386 -6.509 1.00 0.00 73 SER A O 18
ATOM 28472 N N . LEU A 1 74 ? 18.358 1.027 -7.301 1.00 0.00 74 LEU A N 18
ATOM 28473 C CA . LEU A 1 74 ? 17.808 1.317 -5.981 1.00 0.00 74 LEU A CA 18
ATOM 28474 C C . LEU A 1 74 ? 16.317 0.997 -5.930 1.00 0.00 74 LEU A C 18
ATOM 28475 O O . LEU A 1 74 ? 15.695 0.729 -6.956 1.00 0.00 74 LEU A O 18
ATOM 28491 N N . ASN A 1 75 ? 15.751 1.029 -4.728 1.00 0.00 75 ASN A N 18
ATOM 28492 C CA . ASN A 1 75 ? 14.333 0.745 -4.543 1.00 0.00 75 ASN A CA 18
ATOM 28493 C C . ASN A 1 75 ? 13.530 2.036 -4.424 1.00 0.00 75 ASN A C 18
ATOM 28494 O O . ASN A 1 75 ? 13.932 2.967 -3.727 1.00 0.00 75 ASN A O 18
ATOM 28505 N N . GLY A 1 76 ? 12.391 2.085 -5.109 1.00 0.00 76 GLY A N 18
ATOM 28506 C CA . GLY A 1 76 ? 11.549 3.266 -5.066 1.00 0.00 76 GLY A CA 18
ATOM 28507 C C . GLY A 1 76 ? 10.124 2.947 -4.660 1.00 0.00 76 GLY A C 18
ATOM 28508 O O . GLY A 1 76 ? 9.849 1.875 -4.123 1.00 0.00 76 GLY A O 18
ATOM 28512 N N . VAL A 1 77 ? 9.214 3.882 -4.916 1.00 0.00 77 VAL A N 18
ATOM 28513 C CA . VAL A 1 77 ? 7.810 3.697 -4.573 1.00 0.00 77 VAL A CA 18
ATOM 28514 C C . VAL A 1 77 ? 6.903 4.102 -5.729 1.00 0.00 77 VAL A C 18
ATOM 28515 O O . VAL A 1 77 ? 6.920 5.251 -6.171 1.00 0.00 77 VAL A O 18
ATOM 28528 N N . ARG A 1 78 ? 6.111 3.152 -6.215 1.00 0.00 78 ARG A N 18
ATOM 28529 C CA . ARG A 1 78 ? 5.198 3.410 -7.321 1.00 0.00 78 ARG A CA 18
ATOM 28530 C C . ARG A 1 78 ? 3.855 3.924 -6.809 1.00 0.00 78 ARG A C 18
ATOM 28531 O O . ARG A 1 78 ? 3.100 3.191 -6.171 1.00 0.00 78 ARG A O 18
ATOM 28552 N N . PHE A 1 79 ? 3.565 5.190 -7.092 1.00 0.00 79 PHE A N 18
ATOM 28553 C CA . PHE A 1 79 ? 2.315 5.803 -6.659 1.00 0.00 79 PHE A CA 18
ATOM 28554 C C . PHE A 1 79 ? 1.230 5.633 -7.718 1.00 0.00 79 PHE A C 18
ATOM 28555 O O . PHE A 1 79 ? 1.182 6.374 -8.700 1.00 0.00 79 PHE A O 18
ATOM 28572 N N . LYS A 1 80 ? 0.360 4.649 -7.513 1.00 0.00 80 LYS A N 18
ATOM 28573 C CA . LYS A 1 80 ? -0.725 4.380 -8.448 1.00 0.00 80 LYS A CA 18
ATOM 28574 C C . LYS A 1 80 ? -2.017 5.048 -7.989 1.00 0.00 80 LYS A C 18
ATOM 28575 O O . LYS A 1 80 ? -2.484 4.818 -6.873 1.00 0.00 80 LYS A O 18
ATOM 28594 N N . ARG A 1 81 ? -2.591 5.875 -8.856 1.00 0.00 81 ARG A N 18
ATOM 28595 C CA . ARG A 1 81 ? -3.830 6.576 -8.539 1.00 0.00 81 ARG A CA 18
ATOM 28596 C C . ARG A 1 81 ? -5.035 5.658 -8.719 1.00 0.00 81 ARG A C 18
ATOM 28597 O O . ARG A 1 81 ? -5.225 5.067 -9.783 1.00 0.00 81 ARG A O 18
ATOM 28618 N N . ILE A 1 82 ? -5.846 5.543 -7.673 1.00 0.00 82 ILE A N 18
ATOM 28619 C CA . ILE A 1 82 ? -7.033 4.698 -7.716 1.00 0.00 82 ILE A CA 18
ATOM 28620 C C . ILE A 1 82 ? -8.301 5.536 -7.834 1.00 0.00 82 ILE A C 18
ATOM 28621 O O . ILE A 1 82 ? -9.007 5.475 -8.841 1.00 0.00 82 ILE A O 18
ATOM 28637 N N . SER A 1 83 ? -8.584 6.321 -6.799 1.00 0.00 83 SER A N 18
ATOM 28638 C CA . SER A 1 83 ? -9.768 7.171 -6.785 1.00 0.00 83 SER A CA 18
ATOM 28639 C C . SER A 1 83 ? -9.379 8.644 -6.704 1.00 0.00 83 SER A C 18
ATOM 28640 O O . SER A 1 83 ? -8.197 8.985 -6.687 1.00 0.00 83 SER A O 18
ATOM 28648 N N . GLY A 1 84 ? -10.383 9.514 -6.653 1.00 0.00 84 GLY A N 18
ATOM 28649 C CA . GLY A 1 84 ? -10.126 10.940 -6.574 1.00 0.00 84 GLY A CA 18
ATOM 28650 C C . GLY A 1 84 ? -9.496 11.486 -7.840 1.00 0.00 84 GLY A C 18
ATOM 28651 O O . GLY A 1 84 ? -8.609 10.860 -8.422 1.00 0.00 84 GLY A O 18
ATOM 28655 N N . THR A 1 85 ? -9.954 12.658 -8.269 1.00 0.00 85 THR A N 18
ATOM 28656 C CA . THR A 1 85 ? -9.431 13.288 -9.476 1.00 0.00 85 THR A CA 18
ATOM 28657 C C . THR A 1 85 ? -7.920 13.467 -9.391 1.00 0.00 85 THR A C 18
ATOM 28658 O O . THR A 1 85 ? -7.328 13.334 -8.320 1.00 0.00 85 THR A O 18
ATOM 28669 N N . SER A 1 86 ? -7.300 13.771 -10.527 1.00 0.00 86 SER A N 18
ATOM 28670 C CA . SER A 1 86 ? -5.856 13.967 -10.581 1.00 0.00 86 SER A CA 18
ATOM 28671 C C . SER A 1 86 ? -5.415 15.041 -9.591 1.00 0.00 86 SER A C 18
ATOM 28672 O O . SER A 1 86 ? -4.528 14.814 -8.768 1.00 0.00 86 SER A O 18
ATOM 28680 N N . ILE A 1 87 ? -6.042 16.209 -9.678 1.00 0.00 87 ILE A N 18
ATOM 28681 C CA . ILE A 1 87 ? -5.716 17.318 -8.789 1.00 0.00 87 ILE A CA 18
ATOM 28682 C C . ILE A 1 87 ? -5.692 16.867 -7.333 1.00 0.00 87 ILE A C 18
ATOM 28683 O O . ILE A 1 87 ? -4.657 16.928 -6.670 1.00 0.00 87 ILE A O 18
ATOM 28699 N N . ALA A 1 88 ? -6.840 16.412 -6.841 1.00 0.00 88 ALA A N 18
ATOM 28700 C CA . ALA A 1 88 ? -6.950 15.946 -5.464 1.00 0.00 88 ALA A CA 18
ATOM 28701 C C . ALA A 1 88 ? -5.888 14.897 -5.153 1.00 0.00 88 ALA A C 18
ATOM 28702 O O . ALA A 1 88 ? -5.212 14.969 -4.126 1.00 0.00 88 ALA A O 18
ATOM 28709 N N . PHE A 1 89 ? -5.746 13.922 -6.045 1.00 0.00 89 PHE A N 18
ATOM 28710 C CA . PHE A 1 89 ? -4.767 12.857 -5.864 1.00 0.00 89 PHE A CA 18
ATOM 28711 C C . PHE A 1 89 ? -3.381 13.433 -5.586 1.00 0.00 89 PHE A C 18
ATOM 28712 O O . PHE A 1 89 ? -2.867 13.334 -4.472 1.00 0.00 89 PHE A O 18
ATOM 28729 N N . LYS A 1 90 ? -2.782 14.035 -6.607 1.00 0.00 90 LYS A N 18
ATOM 28730 C CA . LYS A 1 90 ? -1.456 14.629 -6.475 1.00 0.00 90 LYS A CA 18
ATOM 28731 C C . LYS A 1 90 ? -1.356 15.457 -5.198 1.00 0.00 90 LYS A C 18
ATOM 28732 O O . LYS A 1 90 ? -0.288 15.558 -4.596 1.00 0.00 90 LYS A O 18
ATOM 28751 N N . ASN A 1 91 ? -2.475 16.047 -4.791 1.00 0.00 91 ASN A N 18
ATOM 28752 C CA . ASN A 1 91 ? -2.513 16.865 -3.585 1.00 0.00 91 ASN A CA 18
ATOM 28753 C C . ASN A 1 91 ? -2.037 16.070 -2.373 1.00 0.00 91 ASN A C 18
ATOM 28754 O O . ASN A 1 91 ? -1.052 16.432 -1.728 1.00 0.00 91 ASN A O 18
ATOM 28765 N N . ILE A 1 92 ? -2.742 14.986 -2.070 1.00 0.00 92 ILE A N 18
ATOM 28766 C CA . ILE A 1 92 ? -2.391 14.139 -0.937 1.00 0.00 92 ILE A CA 18
ATOM 28767 C C . ILE A 1 92 ? -1.077 13.406 -1.185 1.00 0.00 92 ILE A C 18
ATOM 28768 O O . ILE A 1 92 ? -0.333 13.110 -0.250 1.00 0.00 92 ILE A O 18
ATOM 28784 N N . ALA A 1 93 ? -0.796 13.118 -2.451 1.00 0.00 93 ALA A N 18
ATOM 28785 C CA . ALA A 1 93 ? 0.431 12.424 -2.823 1.00 0.00 93 ALA A CA 18
ATOM 28786 C C . ALA A 1 93 ? 1.658 13.276 -2.519 1.00 0.00 93 ALA A C 18
ATOM 28787 O O . ALA A 1 93 ? 2.743 12.751 -2.269 1.00 0.00 93 ALA A O 18
ATOM 28794 N N . SER A 1 94 ? 1.479 14.593 -2.542 1.00 0.00 94 SER A N 18
ATOM 28795 C CA . SER A 1 94 ? 2.574 15.518 -2.272 1.00 0.00 94 SER A CA 18
ATOM 28796 C C . SER A 1 94 ? 2.953 15.494 -0.795 1.00 0.00 94 SER A C 18
ATOM 28797 O O . SER A 1 94 ? 4.102 15.750 -0.433 1.00 0.00 94 SER A O 18
ATOM 28805 N N . LYS A 1 95 ? 1.980 15.186 0.055 1.00 0.00 95 LYS A N 18
ATOM 28806 C CA . LYS A 1 95 ? 2.209 15.127 1.494 1.00 0.00 95 LYS A CA 18
ATOM 28807 C C . LYS A 1 95 ? 3.109 13.949 1.853 1.00 0.00 95 LYS A C 18
ATOM 28808 O O . LYS A 1 95 ? 3.889 14.020 2.803 1.00 0.00 95 LYS A O 18
ATOM 28827 N N . ILE A 1 96 ? 2.995 12.869 1.088 1.00 0.00 96 ILE A N 18
ATOM 28828 C CA . ILE A 1 96 ? 3.801 11.677 1.326 1.00 0.00 96 ILE A CA 18
ATOM 28829 C C . ILE A 1 96 ? 5.184 11.815 0.699 1.00 0.00 96 ILE A C 18
ATOM 28830 O O . ILE A 1 96 ? 6.198 11.554 1.346 1.00 0.00 96 ILE A O 18
ATOM 28846 N N . ALA A 1 97 ? 5.218 12.229 -0.563 1.00 0.00 97 ALA A N 18
ATOM 28847 C CA . ALA A 1 97 ? 6.477 12.405 -1.276 1.00 0.00 97 ALA A CA 18
ATOM 28848 C C . ALA A 1 97 ? 7.465 13.223 -0.451 1.00 0.00 97 ALA A C 18
ATOM 28849 O O . ALA A 1 97 ? 8.657 12.923 -0.418 1.00 0.00 97 ALA A O 18
ATOM 28856 N N . ASN A 1 98 ? 6.960 14.257 0.214 1.00 0.00 98 ASN A N 18
ATOM 28857 C CA . ASN A 1 98 ? 7.799 15.119 1.038 1.00 0.00 98 ASN A CA 18
ATOM 28858 C C . ASN A 1 98 ? 8.030 14.499 2.413 1.00 0.00 98 ASN A C 18
ATOM 28859 O O . ASN A 1 98 ? 9.151 14.129 2.757 1.00 0.00 98 ASN A O 18
ATOM 28870 N N . GLU A 1 99 ? 6.960 14.391 3.195 1.00 0.00 99 GLU A N 18
ATOM 28871 C CA . GLU A 1 99 ? 7.046 13.816 4.532 1.00 0.00 99 GLU A CA 18
ATOM 28872 C C . GLU A 1 99 ? 7.975 12.606 4.545 1.00 0.00 99 GLU A C 18
ATOM 28873 O O . GLU A 1 99 ? 8.867 12.503 5.388 1.00 0.00 99 GLU A O 18
ATOM 28885 N N . LEU A 1 100 ? 7.759 11.691 3.606 1.00 0.00 100 LEU A N 18
ATOM 28886 C CA . LEU A 1 100 ? 8.576 10.487 3.509 1.00 0.00 100 LEU A CA 18
ATOM 28887 C C . LEU A 1 100 ? 10.028 10.783 3.868 1.00 0.00 100 LEU A C 18
ATOM 28888 O O . LEU A 1 100 ? 10.752 11.418 3.100 1.00 0.00 100 LEU A O 18
ATOM 28904 N N . LYS A 1 101 ? 10.450 10.317 5.039 1.00 0.00 101 LYS A N 18
ATOM 28905 C CA . LYS A 1 101 ? 11.817 10.529 5.499 1.00 0.00 101 LYS A CA 18
ATOM 28906 C C . LYS A 1 101 ? 12.781 9.581 4.793 1.00 0.00 101 LYS A C 18
ATOM 28907 O O . LYS A 1 101 ? 13.549 8.866 5.439 1.00 0.00 101 LYS A O 18
ATOM 28926 N N . LEU A 1 102 ? 12.738 9.582 3.466 1.00 0.00 102 LEU A N 18
ATOM 28927 C CA . LEU A 1 102 ? 13.610 8.724 2.671 1.00 0.00 102 LEU A CA 18
ATOM 28928 C C . LEU A 1 102 ? 14.309 9.522 1.575 1.00 0.00 102 LEU A C 18
ATOM 28929 O O . LEU A 1 102 ? 13.845 10.592 1.181 1.00 0.00 102 LEU A O 18
ATOM 28945 N N . GLY A 1 1 ? 10.306 13.278 -19.573 1.00 0.00 1 GLY A N 19
ATOM 28946 C CA . GLY A 1 1 ? 11.227 12.211 -19.225 1.00 0.00 1 GLY A CA 19
ATOM 28947 C C . GLY A 1 1 ? 12.663 12.689 -19.145 1.00 0.00 1 GLY A C 19
ATOM 28948 O O . GLY A 1 1 ? 12.920 13.878 -18.956 1.00 0.00 1 GLY A O 19
ATOM 28952 N N . SER A 1 2 ? 13.603 11.759 -19.288 1.00 0.00 2 SER A N 19
ATOM 28953 C CA . SER A 1 2 ? 15.021 12.091 -19.225 1.00 0.00 2 SER A CA 19
ATOM 28954 C C . SER A 1 2 ? 15.592 12.304 -20.624 1.00 0.00 2 SER A C 19
ATOM 28955 O O . SER A 1 2 ? 15.212 11.617 -21.572 1.00 0.00 2 SER A O 19
ATOM 28963 N N . SER A 1 3 ? 16.507 13.260 -20.744 1.00 0.00 3 SER A N 19
ATOM 28964 C CA . SER A 1 3 ? 17.128 13.568 -22.027 1.00 0.00 3 SER A CA 19
ATOM 28965 C C . SER A 1 3 ? 16.089 13.580 -23.144 1.00 0.00 3 SER A C 19
ATOM 28966 O O . SER A 1 3 ? 16.327 13.062 -24.234 1.00 0.00 3 SER A O 19
ATOM 28974 N N . GLY A 1 4 ? 14.935 14.177 -22.864 1.00 0.00 4 GLY A N 19
ATOM 28975 C CA . GLY A 1 4 ? 13.876 14.247 -23.854 1.00 0.00 4 GLY A CA 19
ATOM 28976 C C . GLY A 1 4 ? 13.808 13.004 -24.719 1.00 0.00 4 GLY A C 19
ATOM 28977 O O . GLY A 1 4 ? 14.377 12.968 -25.810 1.00 0.00 4 GLY A O 19
ATOM 28981 N N . SER A 1 5 ? 13.113 11.982 -24.230 1.00 0.00 5 SER A N 19
ATOM 28982 C CA . SER A 1 5 ? 12.978 10.729 -24.964 1.00 0.00 5 SER A CA 19
ATOM 28983 C C . SER A 1 5 ? 11.519 10.288 -25.022 1.00 0.00 5 SER A C 19
ATOM 28984 O O . SER A 1 5 ? 10.771 10.452 -24.058 1.00 0.00 5 SER A O 19
ATOM 28992 N N . SER A 1 6 ? 11.121 9.727 -26.159 1.00 0.00 6 SER A N 19
ATOM 28993 C CA . SER A 1 6 ? 9.751 9.265 -26.346 1.00 0.00 6 SER A CA 19
ATOM 28994 C C . SER A 1 6 ? 9.334 8.329 -25.215 1.00 0.00 6 SER A C 19
ATOM 28995 O O . SER A 1 6 ? 10.141 7.979 -24.355 1.00 0.00 6 SER A O 19
ATOM 29003 N N . GLY A 1 7 ? 8.067 7.928 -25.224 1.00 0.00 7 GLY A N 19
ATOM 29004 C CA . GLY A 1 7 ? 7.564 7.037 -24.194 1.00 0.00 7 GLY A CA 19
ATOM 29005 C C . GLY A 1 7 ? 7.514 7.696 -22.830 1.00 0.00 7 GLY A C 19
ATOM 29006 O O . GLY A 1 7 ? 8.373 8.514 -22.497 1.00 0.00 7 GLY A O 19
ATOM 29010 N N . ARG A 1 8 ? 6.507 7.342 -22.040 1.00 0.00 8 ARG A N 19
ATOM 29011 C CA . ARG A 1 8 ? 6.347 7.908 -20.705 1.00 0.00 8 ARG A CA 19
ATOM 29012 C C . ARG A 1 8 ? 6.242 6.805 -19.656 1.00 0.00 8 ARG A C 19
ATOM 29013 O O . ARG A 1 8 ? 5.337 5.971 -19.706 1.00 0.00 8 ARG A O 19
ATOM 29034 N N . PHE A 1 9 ? 7.172 6.806 -18.708 1.00 0.00 9 PHE A N 19
ATOM 29035 C CA . PHE A 1 9 ? 7.185 5.805 -17.648 1.00 0.00 9 PHE A CA 19
ATOM 29036 C C . PHE A 1 9 ? 5.788 5.610 -17.066 1.00 0.00 9 PHE A C 19
ATOM 29037 O O . PHE A 1 9 ? 5.072 6.577 -16.803 1.00 0.00 9 PHE A O 19
ATOM 29054 N N . THR A 1 10 ? 5.405 4.352 -16.869 1.00 0.00 10 THR A N 19
ATOM 29055 C CA . THR A 1 10 ? 4.094 4.030 -16.321 1.00 0.00 10 THR A CA 19
ATOM 29056 C C . THR A 1 10 ? 3.851 4.765 -15.008 1.00 0.00 10 THR A C 19
ATOM 29057 O O . THR A 1 10 ? 2.772 5.316 -14.785 1.00 0.00 10 THR A O 19
ATOM 29068 N N . TRP A 1 11 ? 4.858 4.771 -14.143 1.00 0.00 11 TRP A N 19
ATOM 29069 C CA . TRP A 1 11 ? 4.753 5.441 -12.852 1.00 0.00 11 TRP A CA 19
ATOM 29070 C C . TRP A 1 11 ? 5.934 6.378 -12.627 1.00 0.00 11 TRP A C 19
ATOM 29071 O O . TRP A 1 11 ? 7.085 6.008 -12.858 1.00 0.00 11 TRP A O 19
ATOM 29092 N N . SER A 1 12 ? 5.642 7.593 -12.174 1.00 0.00 12 SER A N 19
ATOM 29093 C CA . SER A 1 12 ? 6.681 8.585 -11.921 1.00 0.00 12 SER A CA 19
ATOM 29094 C C . SER A 1 12 ? 7.315 8.370 -10.550 1.00 0.00 12 SER A C 19
ATOM 29095 O O . SER A 1 12 ? 6.749 8.750 -9.526 1.00 0.00 12 SER A O 19
ATOM 29103 N N . MET A 1 13 ? 8.494 7.757 -10.541 1.00 0.00 13 MET A N 19
ATOM 29104 C CA . MET A 1 13 ? 9.207 7.492 -9.296 1.00 0.00 13 MET A CA 19
ATOM 29105 C C . MET A 1 13 ? 10.117 8.661 -8.931 1.00 0.00 13 MET A C 19
ATOM 29106 O O . MET A 1 13 ? 11.331 8.601 -9.130 1.00 0.00 13 MET A O 19
ATOM 29120 N N . LYS A 1 14 ? 9.524 9.722 -8.397 1.00 0.00 14 LYS A N 19
ATOM 29121 C CA . LYS A 1 14 ? 10.280 10.905 -8.003 1.00 0.00 14 LYS A CA 19
ATOM 29122 C C . LYS A 1 14 ? 10.992 10.678 -6.673 1.00 0.00 14 LYS A C 19
ATOM 29123 O O . LYS A 1 14 ? 12.057 11.242 -6.423 1.00 0.00 14 LYS A O 19
ATOM 29142 N N . THR A 1 15 ? 10.397 9.846 -5.824 1.00 0.00 15 THR A N 19
ATOM 29143 C CA . THR A 1 15 ? 10.975 9.544 -4.520 1.00 0.00 15 THR A CA 19
ATOM 29144 C C . THR A 1 15 ? 11.906 8.340 -4.597 1.00 0.00 15 THR A C 19
ATOM 29145 O O . THR A 1 15 ? 11.469 7.217 -4.854 1.00 0.00 15 THR A O 19
ATOM 29156 N N . THR A 1 16 ? 13.195 8.578 -4.372 1.00 0.00 16 THR A N 19
ATOM 29157 C CA . THR A 1 16 ? 14.189 7.514 -4.417 1.00 0.00 16 THR A CA 19
ATOM 29158 C C . THR A 1 16 ? 14.875 7.345 -3.066 1.00 0.00 16 THR A C 19
ATOM 29159 O O . THR A 1 16 ? 15.446 8.293 -2.527 1.00 0.00 16 THR A O 19
ATOM 29170 N N . SER A 1 17 ? 14.815 6.133 -2.524 1.00 0.00 17 SER A N 19
ATOM 29171 C CA . SER A 1 17 ? 15.428 5.841 -1.233 1.00 0.00 17 SER A CA 19
ATOM 29172 C C . SER A 1 17 ? 16.830 5.267 -1.416 1.00 0.00 17 SER A C 19
ATOM 29173 O O . SER A 1 17 ? 17.317 5.134 -2.538 1.00 0.00 17 SER A O 19
ATOM 29181 N N . SER A 1 18 ? 17.473 4.928 -0.303 1.00 0.00 18 SER A N 19
ATOM 29182 C CA . SER A 1 18 ? 18.820 4.371 -0.338 1.00 0.00 18 SER A CA 19
ATOM 29183 C C . SER A 1 18 ? 18.877 3.039 0.403 1.00 0.00 18 SER A C 19
ATOM 29184 O O . SER A 1 18 ? 19.416 2.056 -0.106 1.00 0.00 18 SER A O 19
ATOM 29192 N N . MET A 1 19 ? 18.316 3.014 1.607 1.00 0.00 19 MET A N 19
ATOM 29193 C CA . MET A 1 19 ? 18.302 1.802 2.418 1.00 0.00 19 MET A CA 19
ATOM 29194 C C . MET A 1 19 ? 17.493 0.702 1.738 1.00 0.00 19 MET A C 19
ATOM 29195 O O . MET A 1 19 ? 16.875 0.927 0.697 1.00 0.00 19 MET A O 19
ATOM 29209 N N . ASP A 1 20 ? 17.503 -0.486 2.331 1.00 0.00 20 ASP A N 19
ATOM 29210 C CA . ASP A 1 20 ? 16.770 -1.621 1.782 1.00 0.00 20 ASP A CA 19
ATOM 29211 C C . ASP A 1 20 ? 15.265 -1.382 1.854 1.00 0.00 20 ASP A C 19
ATOM 29212 O O . ASP A 1 20 ? 14.781 -0.541 2.612 1.00 0.00 20 ASP A O 19
ATOM 29221 N N . PRO A 1 21 ? 14.506 -2.138 1.047 1.00 0.00 21 PRO A N 19
ATOM 29222 C CA . PRO A 1 21 ? 13.045 -2.026 1.001 1.00 0.00 21 PRO A CA 19
ATOM 29223 C C . PRO A 1 21 ? 12.383 -2.547 2.272 1.00 0.00 21 PRO A C 19
ATOM 29224 O O . PRO A 1 21 ? 11.256 -2.172 2.595 1.00 0.00 21 PRO A O 19
ATOM 29235 N N . SER A 1 22 ? 13.091 -3.413 2.990 1.00 0.00 22 SER A N 19
ATOM 29236 C CA . SER A 1 22 ? 12.571 -3.987 4.225 1.00 0.00 22 SER A CA 19
ATOM 29237 C C . SER A 1 22 ? 12.170 -2.891 5.208 1.00 0.00 22 SER A C 19
ATOM 29238 O O . SER A 1 22 ? 11.412 -3.132 6.148 1.00 0.00 22 SER A O 19
ATOM 29246 N N . ASP A 1 23 ? 12.684 -1.687 4.983 1.00 0.00 23 ASP A N 19
ATOM 29247 C CA . ASP A 1 23 ? 12.380 -0.552 5.847 1.00 0.00 23 ASP A CA 19
ATOM 29248 C C . ASP A 1 23 ? 11.116 0.162 5.380 1.00 0.00 23 ASP A C 19
ATOM 29249 O O . ASP A 1 23 ? 10.279 0.558 6.192 1.00 0.00 23 ASP A O 19
ATOM 29258 N N . MET A 1 24 ? 10.984 0.325 4.068 1.00 0.00 24 MET A N 19
ATOM 29259 C CA . MET A 1 24 ? 9.822 0.993 3.494 1.00 0.00 24 MET A CA 19
ATOM 29260 C C . MET A 1 24 ? 8.530 0.446 4.093 1.00 0.00 24 MET A C 19
ATOM 29261 O O . MET A 1 24 ? 7.783 1.172 4.748 1.00 0.00 24 MET A O 19
ATOM 29275 N N . MET A 1 25 ? 8.273 -0.838 3.863 1.00 0.00 25 MET A N 19
ATOM 29276 C CA . MET A 1 25 ? 7.072 -1.481 4.382 1.00 0.00 25 MET A CA 19
ATOM 29277 C C . MET A 1 25 ? 6.737 -0.964 5.777 1.00 0.00 25 MET A C 19
ATOM 29278 O O . MET A 1 25 ? 5.573 -0.940 6.178 1.00 0.00 25 MET A O 19
ATOM 29292 N N . ARG A 1 26 ? 7.764 -0.550 6.512 1.00 0.00 26 ARG A N 19
ATOM 29293 C CA . ARG A 1 26 ? 7.579 -0.035 7.863 1.00 0.00 26 ARG A CA 19
ATOM 29294 C C . ARG A 1 26 ? 7.369 1.477 7.844 1.00 0.00 26 ARG A C 19
ATOM 29295 O O . ARG A 1 26 ? 6.534 2.006 8.576 1.00 0.00 26 ARG A O 19
ATOM 29316 N N . GLU A 1 27 ? 8.136 2.165 7.003 1.00 0.00 27 GLU A N 19
ATOM 29317 C CA . GLU A 1 27 ? 8.035 3.615 6.891 1.00 0.00 27 GLU A CA 19
ATOM 29318 C C . GLU A 1 27 ? 6.675 4.024 6.332 1.00 0.00 27 GLU A C 19
ATOM 29319 O O . GLU A 1 27 ? 5.990 4.877 6.898 1.00 0.00 27 GLU A O 19
ATOM 29331 N N . ILE A 1 28 ? 6.292 3.411 5.217 1.00 0.00 28 ILE A N 19
ATOM 29332 C CA . ILE A 1 28 ? 5.015 3.710 4.581 1.00 0.00 28 ILE A CA 19
ATOM 29333 C C . ILE A 1 28 ? 3.896 3.807 5.613 1.00 0.00 28 ILE A C 19
ATOM 29334 O O . ILE A 1 28 ? 3.129 4.769 5.623 1.00 0.00 28 ILE A O 19
ATOM 29350 N N . ARG A 1 29 ? 3.811 2.804 6.481 1.00 0.00 29 ARG A N 19
ATOM 29351 C CA . ARG A 1 29 ? 2.787 2.776 7.519 1.00 0.00 29 ARG A CA 19
ATOM 29352 C C . ARG A 1 29 ? 3.048 3.851 8.570 1.00 0.00 29 ARG A C 19
ATOM 29353 O O . ARG A 1 29 ? 2.117 4.457 9.099 1.00 0.00 29 ARG A O 19
ATOM 29374 N N . LYS A 1 30 ? 4.322 4.081 8.869 1.00 0.00 30 LYS A N 19
ATOM 29375 C CA . LYS A 1 30 ? 4.708 5.082 9.856 1.00 0.00 30 LYS A CA 19
ATOM 29376 C C . LYS A 1 30 ? 4.260 6.474 9.424 1.00 0.00 30 LYS A C 19
ATOM 29377 O O . LYS A 1 30 ? 3.405 7.088 10.062 1.00 0.00 30 LYS A O 19
ATOM 29396 N N . VAL A 1 31 ? 4.841 6.966 8.334 1.00 0.00 31 VAL A N 19
ATOM 29397 C CA . VAL A 1 31 ? 4.499 8.285 7.814 1.00 0.00 31 VAL A CA 19
ATOM 29398 C C . VAL A 1 31 ? 2.989 8.486 7.778 1.00 0.00 31 VAL A C 19
ATOM 29399 O O . VAL A 1 31 ? 2.455 9.386 8.428 1.00 0.00 31 VAL A O 19
ATOM 29412 N N . LEU A 1 32 ? 2.303 7.643 7.014 1.00 0.00 32 LEU A N 19
ATOM 29413 C CA . LEU A 1 32 ? 0.852 7.727 6.893 1.00 0.00 32 LEU A CA 19
ATOM 29414 C C . LEU A 1 32 ? 0.195 7.819 8.266 1.00 0.00 32 LEU A C 19
ATOM 29415 O O . LEU A 1 32 ? -0.584 8.733 8.533 1.00 0.00 32 LEU A O 19
ATOM 29431 N N . GLY A 1 33 ? 0.516 6.865 9.135 1.00 0.00 33 GLY A N 19
ATOM 29432 C CA . GLY A 1 33 ? -0.050 6.858 10.471 1.00 0.00 33 GLY A CA 19
ATOM 29433 C C . GLY A 1 33 ? -0.083 8.239 11.095 1.00 0.00 33 GLY A C 19
ATOM 29434 O O . GLY A 1 33 ? -1.026 8.584 11.807 1.00 0.00 33 GLY A O 19
ATOM 29438 N N . ALA A 1 34 ? 0.950 9.032 10.828 1.00 0.00 34 ALA A N 19
ATOM 29439 C CA . ALA A 1 34 ? 1.035 10.383 11.367 1.00 0.00 34 ALA A CA 19
ATOM 29440 C C . ALA A 1 34 ? 0.036 11.311 10.684 1.00 0.00 34 ALA A C 19
ATOM 29441 O O . ALA A 1 34 ? -0.598 12.142 11.333 1.00 0.00 34 ALA A O 19
ATOM 29448 N N . ASN A 1 35 ? -0.098 11.164 9.370 1.00 0.00 35 ASN A N 19
ATOM 29449 C CA . ASN A 1 35 ? -1.019 11.990 8.598 1.00 0.00 35 ASN A CA 19
ATOM 29450 C C . ASN A 1 35 ? -2.435 11.423 8.652 1.00 0.00 35 ASN A C 19
ATOM 29451 O O . ASN A 1 35 ? -3.137 11.385 7.643 1.00 0.00 35 ASN A O 19
ATOM 29462 N N . ASN A 1 36 ? -2.846 10.984 9.837 1.00 0.00 36 ASN A N 19
ATOM 29463 C CA . ASN A 1 36 ? -4.177 10.419 10.023 1.00 0.00 36 ASN A CA 19
ATOM 29464 C C . ASN A 1 36 ? -4.618 9.647 8.783 1.00 0.00 36 ASN A C 19
ATOM 29465 O O . ASN A 1 36 ? -5.795 9.654 8.421 1.00 0.00 36 ASN A O 19
ATOM 29476 N N . CYS A 1 37 ? -3.667 8.981 8.138 1.00 0.00 37 CYS A N 19
ATOM 29477 C CA . CYS A 1 37 ? -3.957 8.203 6.939 1.00 0.00 37 CYS A CA 19
ATOM 29478 C C . CYS A 1 37 ? -4.128 6.726 7.277 1.00 0.00 37 CYS A C 19
ATOM 29479 O O . CYS A 1 37 ? -3.559 6.231 8.250 1.00 0.00 37 CYS A O 19
ATOM 29487 N N . ASP A 1 38 ? -4.916 6.027 6.467 1.00 0.00 38 ASP A N 19
ATOM 29488 C CA . ASP A 1 38 ? -5.163 4.605 6.681 1.00 0.00 38 ASP A CA 19
ATOM 29489 C C . ASP A 1 38 ? -4.478 3.768 5.605 1.00 0.00 38 ASP A C 19
ATOM 29490 O O . ASP A 1 38 ? -4.549 4.086 4.418 1.00 0.00 38 ASP A O 19
ATOM 29499 N N . TYR A 1 39 ? -3.816 2.697 6.029 1.00 0.00 39 TYR A N 19
ATOM 29500 C CA . TYR A 1 39 ? -3.116 1.815 5.103 1.00 0.00 39 TYR A CA 19
ATOM 29501 C C . TYR A 1 39 ? -3.444 0.353 5.389 1.00 0.00 39 TYR A C 19
ATOM 29502 O O . TYR A 1 39 ? -3.303 -0.116 6.517 1.00 0.00 39 TYR A O 19
ATOM 29520 N N . GLU A 1 40 ? -3.883 -0.361 4.357 1.00 0.00 40 GLU A N 19
ATOM 29521 C CA . GLU A 1 40 ? -4.232 -1.770 4.496 1.00 0.00 40 GLU A CA 19
ATOM 29522 C C . GLU A 1 40 ? -3.319 -2.644 3.641 1.00 0.00 40 GLU A C 19
ATOM 29523 O O . GLU A 1 40 ? -3.020 -2.310 2.495 1.00 0.00 40 GLU A O 19
ATOM 29535 N N . GLN A 1 41 ? -2.880 -3.763 4.208 1.00 0.00 41 GLN A N 19
ATOM 29536 C CA . GLN A 1 41 ? -2.001 -4.684 3.498 1.00 0.00 41 GLN A CA 19
ATOM 29537 C C . GLN A 1 41 ? -2.756 -5.415 2.392 1.00 0.00 41 GLN A C 19
ATOM 29538 O O . GLN A 1 41 ? -3.477 -6.379 2.653 1.00 0.00 41 GLN A O 19
ATOM 29552 N N . ARG A 1 42 ? -2.586 -4.951 1.159 1.00 0.00 42 ARG A N 19
ATOM 29553 C CA . ARG A 1 42 ? -3.253 -5.560 0.015 1.00 0.00 42 ARG A CA 19
ATOM 29554 C C . ARG A 1 42 ? -2.397 -6.670 -0.586 1.00 0.00 42 ARG A C 19
ATOM 29555 O O . ARG A 1 42 ? -2.802 -7.831 -0.617 1.00 0.00 42 ARG A O 19
ATOM 29576 N N . GLU A 1 43 ? -1.211 -6.304 -1.063 1.00 0.00 43 GLU A N 19
ATOM 29577 C CA . GLU A 1 43 ? -0.299 -7.270 -1.665 1.00 0.00 43 GLU A CA 19
ATOM 29578 C C . GLU A 1 43 ? 0.908 -7.513 -0.762 1.00 0.00 43 GLU A C 19
ATOM 29579 O O . GLU A 1 43 ? 1.008 -6.945 0.325 1.00 0.00 43 GLU A O 19
ATOM 29591 N N . ARG A 1 44 ? 1.821 -8.363 -1.222 1.00 0.00 44 ARG A N 19
ATOM 29592 C CA . ARG A 1 44 ? 3.019 -8.683 -0.456 1.00 0.00 44 ARG A CA 19
ATOM 29593 C C . ARG A 1 44 ? 3.698 -7.413 0.048 1.00 0.00 44 ARG A C 19
ATOM 29594 O O . ARG A 1 44 ? 3.900 -7.240 1.251 1.00 0.00 44 ARG A O 19
ATOM 29615 N N . PHE A 1 45 ? 4.049 -6.528 -0.878 1.00 0.00 45 PHE A N 19
ATOM 29616 C CA . PHE A 1 45 ? 4.707 -5.274 -0.528 1.00 0.00 45 PHE A CA 19
ATOM 29617 C C . PHE A 1 45 ? 3.876 -4.078 -0.983 1.00 0.00 45 PHE A C 19
ATOM 29618 O O . PHE A 1 45 ? 4.416 -3.026 -1.324 1.00 0.00 45 PHE A O 19
ATOM 29635 N N . LEU A 1 46 ? 2.558 -4.248 -0.985 1.00 0.00 46 LEU A N 19
ATOM 29636 C CA . LEU A 1 46 ? 1.650 -3.184 -1.398 1.00 0.00 46 LEU A CA 19
ATOM 29637 C C . LEU A 1 46 ? 0.700 -2.808 -0.266 1.00 0.00 46 LEU A C 19
ATOM 29638 O O . LEU A 1 46 ? 0.485 -3.588 0.663 1.00 0.00 46 LEU A O 19
ATOM 29654 N N . LEU A 1 47 ? 0.133 -1.609 -0.350 1.00 0.00 47 LEU A N 19
ATOM 29655 C CA . LEU A 1 47 ? -0.797 -1.130 0.667 1.00 0.00 47 LEU A CA 19
ATOM 29656 C C . LEU A 1 47 ? -1.785 -0.131 0.074 1.00 0.00 47 LEU A C 19
ATOM 29657 O O . LEU A 1 47 ? -1.507 0.503 -0.944 1.00 0.00 47 LEU A O 19
ATOM 29673 N N . PHE A 1 48 ? -2.938 0.007 0.719 1.00 0.00 48 PHE A N 19
ATOM 29674 C CA . PHE A 1 48 ? -3.967 0.931 0.257 1.00 0.00 48 PHE A CA 19
ATOM 29675 C C . PHE A 1 48 ? -3.944 2.222 1.070 1.00 0.00 48 PHE A C 19
ATOM 29676 O O . PHE A 1 48 ? -4.491 2.285 2.171 1.00 0.00 48 PHE A O 19
ATOM 29693 N N . CYS A 1 49 ? -3.307 3.250 0.519 1.00 0.00 49 CYS A N 19
ATOM 29694 C CA . CYS A 1 49 ? -3.211 4.540 1.192 1.00 0.00 49 CYS A CA 19
ATOM 29695 C C . CYS A 1 49 ? -4.544 5.280 1.143 1.00 0.00 49 CYS A C 19
ATOM 29696 O O . CYS A 1 49 ? -5.138 5.441 0.077 1.00 0.00 49 CYS A O 19
ATOM 29704 N N . VAL A 1 50 ? -5.010 5.727 2.305 1.00 0.00 50 VAL A N 19
ATOM 29705 C CA . VAL A 1 50 ? -6.273 6.449 2.395 1.00 0.00 50 VAL A CA 19
ATOM 29706 C C . VAL A 1 50 ? -6.124 7.715 3.231 1.00 0.00 50 VAL A C 19
ATOM 29707 O O . VAL A 1 50 ? -5.528 7.694 4.308 1.00 0.00 50 VAL A O 19
ATOM 29720 N N . HIS A 1 51 ? -6.671 8.818 2.729 1.00 0.00 51 HIS A N 19
ATOM 29721 C CA . HIS A 1 51 ? -6.600 10.094 3.431 1.00 0.00 51 HIS A CA 19
ATOM 29722 C C . HIS A 1 51 ? -7.897 10.880 3.262 1.00 0.00 51 HIS A C 19
ATOM 29723 O O . HIS A 1 51 ? -8.565 10.782 2.233 1.00 0.00 51 HIS A O 19
ATOM 29738 N N . GLY A 1 52 ? -8.248 11.660 4.280 1.00 0.00 52 GLY A N 19
ATOM 29739 C CA . GLY A 1 52 ? -9.464 12.450 4.224 1.00 0.00 52 GLY A CA 19
ATOM 29740 C C . GLY A 1 52 ? -9.336 13.765 4.968 1.00 0.00 52 GLY A C 19
ATOM 29741 O O . GLY A 1 52 ? -10.020 13.990 5.967 1.00 0.00 52 GLY A O 19
ATOM 29745 N N . ASP A 1 53 ? -8.457 14.634 4.482 1.00 0.00 53 ASP A N 19
ATOM 29746 C CA . ASP A 1 53 ? -8.241 15.933 5.108 1.00 0.00 53 ASP A CA 19
ATOM 29747 C C . ASP A 1 53 ? -9.269 16.949 4.620 1.00 0.00 53 ASP A C 19
ATOM 29748 O O . ASP A 1 53 ? -8.918 18.049 4.195 1.00 0.00 53 ASP A O 19
ATOM 29757 N N . GLY A 1 54 ? -10.543 16.572 4.684 1.00 0.00 54 GLY A N 19
ATOM 29758 C CA . GLY A 1 54 ? -11.603 17.461 4.245 1.00 0.00 54 GLY A CA 19
ATOM 29759 C C . GLY A 1 54 ? -12.960 16.786 4.240 1.00 0.00 54 GLY A C 19
ATOM 29760 O O . GLY A 1 54 ? -13.380 16.212 5.245 1.00 0.00 54 GLY A O 19
ATOM 29764 N N . HIS A 1 55 ? -13.650 16.856 3.106 1.00 0.00 55 HIS A N 19
ATOM 29765 C CA . HIS A 1 55 ? -14.969 16.248 2.974 1.00 0.00 55 HIS A CA 19
ATOM 29766 C C . HIS A 1 55 ? -14.854 14.792 2.532 1.00 0.00 55 HIS A C 19
ATOM 29767 O O . HIS A 1 55 ? -13.827 14.375 1.998 1.00 0.00 55 HIS A O 19
ATOM 29782 N N . ALA A 1 56 ? -15.915 14.025 2.759 1.00 0.00 56 ALA A N 19
ATOM 29783 C CA . ALA A 1 56 ? -15.934 12.617 2.382 1.00 0.00 56 ALA A CA 19
ATOM 29784 C C . ALA A 1 56 ? -16.177 12.452 0.886 1.00 0.00 56 ALA A C 19
ATOM 29785 O O . ALA A 1 56 ? -16.193 11.335 0.370 1.00 0.00 56 ALA A O 19
ATOM 29792 N N . GLU A 1 57 ? -16.366 13.572 0.194 1.00 0.00 57 GLU A N 19
ATOM 29793 C CA . GLU A 1 57 ? -16.609 13.549 -1.243 1.00 0.00 57 GLU A CA 19
ATOM 29794 C C . GLU A 1 57 ? -15.336 13.883 -2.016 1.00 0.00 57 GLU A C 19
ATOM 29795 O O . GLU A 1 57 ? -15.305 13.807 -3.243 1.00 0.00 57 GLU A O 19
ATOM 29807 N N . ASN A 1 58 ? -14.289 14.254 -1.287 1.00 0.00 58 ASN A N 19
ATOM 29808 C CA . ASN A 1 58 ? -13.013 14.601 -1.903 1.00 0.00 58 ASN A CA 19
ATOM 29809 C C . ASN A 1 58 ? -11.903 13.675 -1.414 1.00 0.00 58 ASN A C 19
ATOM 29810 O O . ASN A 1 58 ? -10.718 13.971 -1.572 1.00 0.00 58 ASN A O 19
ATOM 29821 N N . LEU A 1 59 ? -12.295 12.553 -0.820 1.00 0.00 59 LEU A N 19
ATOM 29822 C CA . LEU A 1 59 ? -11.334 11.582 -0.308 1.00 0.00 59 LEU A CA 19
ATOM 29823 C C . LEU A 1 59 ? -10.456 11.041 -1.432 1.00 0.00 59 LEU A C 19
ATOM 29824 O O . LEU A 1 59 ? -10.878 10.974 -2.587 1.00 0.00 59 LEU A O 19
ATOM 29840 N N . VAL A 1 60 ? -9.233 10.652 -1.086 1.00 0.00 60 VAL A N 19
ATOM 29841 C CA . VAL A 1 60 ? -8.296 10.113 -2.065 1.00 0.00 60 VAL A CA 19
ATOM 29842 C C . VAL A 1 60 ? -7.813 8.726 -1.656 1.00 0.00 60 VAL A C 19
ATOM 29843 O O . VAL A 1 60 ? -7.436 8.504 -0.506 1.00 0.00 60 VAL A O 19
ATOM 29856 N N . GLN A 1 61 ? -7.826 7.797 -2.606 1.00 0.00 61 GLN A N 19
ATOM 29857 C CA . GLN A 1 61 ? -7.389 6.431 -2.345 1.00 0.00 61 GLN A CA 19
ATOM 29858 C C . GLN A 1 61 ? -6.386 5.969 -3.397 1.00 0.00 61 GLN A C 19
ATOM 29859 O O . GLN A 1 61 ? -6.672 5.996 -4.594 1.00 0.00 61 GLN A O 19
ATOM 29873 N N . TRP A 1 62 ? -5.212 5.547 -2.943 1.00 0.00 62 TRP A N 19
ATOM 29874 C CA . TRP A 1 62 ? -4.166 5.080 -3.846 1.00 0.00 62 TRP A CA 19
ATOM 29875 C C . TRP A 1 62 ? -3.317 4.001 -3.184 1.00 0.00 62 TRP A C 19
ATOM 29876 O O . TRP A 1 62 ? -3.394 3.794 -1.974 1.00 0.00 62 TRP A O 19
ATOM 29897 N N . GLU A 1 63 ? -2.507 3.315 -3.986 1.00 0.00 63 GLU A N 19
ATOM 29898 C CA . GLU A 1 63 ? -1.644 2.257 -3.475 1.00 0.00 63 GLU A CA 19
ATOM 29899 C C . GLU A 1 63 ? -0.177 2.674 -3.536 1.00 0.00 63 GLU A C 19
ATOM 29900 O O . GLU A 1 63 ? 0.213 3.487 -4.373 1.00 0.00 63 GLU A O 19
ATOM 29912 N N . MET A 1 64 ? 0.630 2.110 -2.643 1.00 0.00 64 MET A N 19
ATOM 29913 C CA . MET A 1 64 ? 2.053 2.423 -2.596 1.00 0.00 64 MET A CA 19
ATOM 29914 C C . MET A 1 64 ? 2.884 1.152 -2.446 1.00 0.00 64 MET A C 19
ATOM 29915 O O . MET A 1 64 ? 3.106 0.673 -1.335 1.00 0.00 64 MET A O 19
ATOM 29929 N N . GLU A 1 65 ? 3.339 0.612 -3.573 1.00 0.00 65 GLU A N 19
ATOM 29930 C CA . GLU A 1 65 ? 4.144 -0.603 -3.565 1.00 0.00 65 GLU A CA 19
ATOM 29931 C C . GLU A 1 65 ? 5.630 -0.272 -3.667 1.00 0.00 65 GLU A C 19
ATOM 29932 O O . GLU A 1 65 ? 6.014 0.731 -4.268 1.00 0.00 65 GLU A O 19
ATOM 29944 N N . VAL A 1 66 ? 6.462 -1.124 -3.076 1.00 0.00 66 VAL A N 19
ATOM 29945 C CA . VAL A 1 66 ? 7.906 -0.923 -3.100 1.00 0.00 66 VAL A CA 19
ATOM 29946 C C . VAL A 1 66 ? 8.568 -1.819 -4.141 1.00 0.00 66 VAL A C 19
ATOM 29947 O O . VAL A 1 66 ? 8.138 -2.951 -4.364 1.00 0.00 66 VAL A O 19
ATOM 29960 N N . CYS A 1 67 ? 9.616 -1.305 -4.775 1.00 0.00 67 CYS A N 19
ATOM 29961 C CA . CYS A 1 67 ? 10.338 -2.058 -5.794 1.00 0.00 67 CYS A CA 19
ATOM 29962 C C . CYS A 1 67 ? 11.578 -1.299 -6.255 1.00 0.00 67 CYS A C 19
ATOM 29963 O O . CYS A 1 67 ? 11.744 -0.117 -5.951 1.00 0.00 67 CYS A O 19
ATOM 29971 N N . LYS A 1 68 ? 12.446 -1.985 -6.990 1.00 0.00 68 LYS A N 19
ATOM 29972 C CA . LYS A 1 68 ? 13.672 -1.376 -7.494 1.00 0.00 68 LYS A CA 19
ATOM 29973 C C . LYS A 1 68 ? 13.418 -0.653 -8.813 1.00 0.00 68 LYS A C 19
ATOM 29974 O O . LYS A 1 68 ? 12.483 -0.983 -9.544 1.00 0.00 68 LYS A O 19
ATOM 29993 N N . LEU A 1 69 ? 14.255 0.334 -9.112 1.00 0.00 69 LEU A N 19
ATOM 29994 C CA . LEU A 1 69 ? 14.122 1.104 -10.344 1.00 0.00 69 LEU A CA 19
ATOM 29995 C C . LEU A 1 69 ? 14.960 0.492 -11.461 1.00 0.00 69 LEU A C 19
ATOM 29996 O O . LEU A 1 69 ? 16.054 -0.026 -11.238 1.00 0.00 69 LEU A O 19
ATOM 30012 N N . PRO A 1 70 ? 14.438 0.554 -12.695 1.00 0.00 70 PRO A N 19
ATOM 30013 C CA . PRO A 1 70 ? 15.123 0.013 -13.873 1.00 0.00 70 PRO A CA 19
ATOM 30014 C C . PRO A 1 70 ? 16.357 0.825 -14.249 1.00 0.00 70 PRO A C 19
ATOM 30015 O O . PRO A 1 70 ? 17.407 0.265 -14.565 1.00 0.00 70 PRO A O 19
ATOM 30026 N N . ARG A 1 71 ? 16.224 2.147 -14.213 1.00 0.00 71 ARG A N 19
ATOM 30027 C CA . ARG A 1 71 ? 17.330 3.035 -14.551 1.00 0.00 71 ARG A CA 19
ATOM 30028 C C . ARG A 1 71 ? 18.271 3.208 -13.363 1.00 0.00 71 ARG A C 19
ATOM 30029 O O . ARG A 1 71 ? 19.493 3.193 -13.517 1.00 0.00 71 ARG A O 19
ATOM 30050 N N . LEU A 1 72 ? 17.695 3.374 -12.177 1.00 0.00 72 LEU A N 19
ATOM 30051 C CA . LEU A 1 72 ? 18.482 3.550 -10.962 1.00 0.00 72 LEU A CA 19
ATOM 30052 C C . LEU A 1 72 ? 18.499 2.269 -10.134 1.00 0.00 72 LEU A C 19
ATOM 30053 O O . LEU A 1 72 ? 17.499 1.557 -10.053 1.00 0.00 72 LEU A O 19
ATOM 30069 N N . SER A 1 73 ? 19.642 1.985 -9.518 1.00 0.00 73 SER A N 19
ATOM 30070 C CA . SER A 1 73 ? 19.791 0.789 -8.697 1.00 0.00 73 SER A CA 19
ATOM 30071 C C . SER A 1 73 ? 19.294 1.040 -7.276 1.00 0.00 73 SER A C 19
ATOM 30072 O O . SER A 1 73 ? 19.946 0.663 -6.302 1.00 0.00 73 SER A O 19
ATOM 30080 N N . LEU A 1 74 ? 18.135 1.680 -7.166 1.00 0.00 74 LEU A N 19
ATOM 30081 C CA . LEU A 1 74 ? 17.548 1.983 -5.866 1.00 0.00 74 LEU A CA 19
ATOM 30082 C C . LEU A 1 74 ? 16.103 1.502 -5.795 1.00 0.00 74 LEU A C 19
ATOM 30083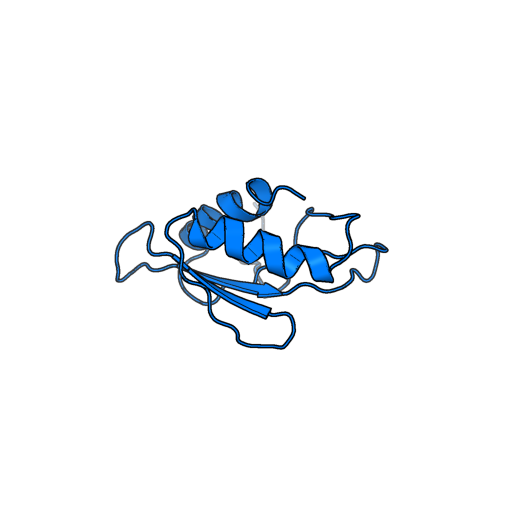 O O . LEU A 1 74 ? 15.601 0.875 -6.726 1.00 0.00 74 LEU A O 19
ATOM 30099 N N . ASN A 1 75 ? 15.438 1.803 -4.684 1.00 0.00 75 ASN A N 19
ATOM 30100 C CA . ASN A 1 75 ? 14.049 1.403 -4.492 1.00 0.00 75 ASN A CA 19
ATOM 30101 C C . ASN A 1 75 ? 13.162 2.619 -4.243 1.00 0.00 75 ASN A C 19
ATOM 30102 O O . ASN A 1 75 ? 13.454 3.448 -3.383 1.00 0.00 75 ASN A O 19
ATOM 30113 N N . GLY A 1 76 ? 12.075 2.718 -5.003 1.00 0.00 76 GLY A N 19
ATOM 30114 C CA . GLY A 1 76 ? 11.162 3.835 -4.850 1.00 0.00 76 GLY A CA 19
ATOM 30115 C C . GLY A 1 76 ? 9.714 3.394 -4.769 1.00 0.00 76 GLY A C 19
ATOM 30116 O O . GLY A 1 76 ? 9.348 2.341 -5.292 1.00 0.00 76 GLY A O 19
ATOM 30120 N N . VAL A 1 77 ? 8.887 4.199 -4.110 1.00 0.00 77 VAL A N 19
ATOM 30121 C CA . VAL A 1 77 ? 7.471 3.886 -3.961 1.00 0.00 77 VAL A CA 19
ATOM 30122 C C . VAL A 1 77 ? 6.662 4.427 -5.135 1.00 0.00 77 VAL A C 19
ATOM 30123 O O . VAL A 1 77 ? 6.738 5.612 -5.460 1.00 0.00 77 VAL A O 19
ATOM 30136 N N . ARG A 1 78 ? 5.888 3.551 -5.766 1.00 0.00 78 ARG A N 19
ATOM 30137 C CA . ARG A 1 78 ? 5.065 3.941 -6.905 1.00 0.00 78 ARG A CA 19
ATOM 30138 C C . ARG A 1 78 ? 3.629 4.219 -6.468 1.00 0.00 78 ARG A C 19
ATOM 30139 O O . ARG A 1 78 ? 2.937 3.330 -5.972 1.00 0.00 78 ARG A O 19
ATOM 30160 N N . PHE A 1 79 ? 3.189 5.459 -6.656 1.00 0.00 79 PHE A N 19
ATOM 30161 C CA . PHE A 1 79 ? 1.836 5.855 -6.280 1.00 0.00 79 PHE A CA 19
ATOM 30162 C C . PHE A 1 79 ? 0.858 5.600 -7.423 1.00 0.00 79 PHE A C 19
ATOM 30163 O O . PHE A 1 79 ? 0.861 6.310 -8.429 1.00 0.00 79 PHE A O 19
ATOM 30180 N N . LYS A 1 80 ? 0.021 4.580 -7.261 1.00 0.00 80 LYS A N 19
ATOM 30181 C CA . LYS A 1 80 ? -0.964 4.229 -8.277 1.00 0.00 80 LYS A CA 19
ATOM 30182 C C . LYS A 1 80 ? -2.296 4.922 -8.005 1.00 0.00 80 LYS A C 19
ATOM 30183 O O . LYS A 1 80 ? -2.886 4.756 -6.938 1.00 0.00 80 LYS A O 19
ATOM 30202 N N . ARG A 1 81 ? -2.763 5.698 -8.978 1.00 0.00 81 ARG A N 19
ATOM 30203 C CA . ARG A 1 81 ? -4.025 6.415 -8.843 1.00 0.00 81 ARG A CA 19
ATOM 30204 C C . ARG A 1 81 ? -5.210 5.466 -8.999 1.00 0.00 81 ARG A C 19
ATOM 30205 O O . ARG A 1 81 ? -5.556 5.068 -10.112 1.00 0.00 81 ARG A O 19
ATOM 30226 N N . ILE A 1 82 ? -5.825 5.107 -7.878 1.00 0.00 82 ILE A N 19
ATOM 30227 C CA . ILE A 1 82 ? -6.970 4.205 -7.891 1.00 0.00 82 ILE A CA 19
ATOM 30228 C C . ILE A 1 82 ? -8.268 4.967 -8.138 1.00 0.00 82 ILE A C 19
ATOM 30229 O O . ILE A 1 82 ? -8.999 4.679 -9.085 1.00 0.00 82 ILE A O 19
ATOM 30245 N N . SER A 1 83 ? -8.547 5.943 -7.280 1.00 0.00 83 SER A N 19
ATOM 30246 C CA . SER A 1 83 ? -9.757 6.747 -7.403 1.00 0.00 83 SER A CA 19
ATOM 30247 C C . SER A 1 83 ? -9.439 8.233 -7.268 1.00 0.00 83 SER A C 19
ATOM 30248 O O . SER A 1 83 ? -8.279 8.621 -7.133 1.00 0.00 83 SER A O 19
ATOM 30256 N N . GLY A 1 84 ? -10.479 9.061 -7.306 1.00 0.00 84 GLY A N 19
ATOM 30257 C CA . GLY A 1 84 ? -10.290 10.495 -7.188 1.00 0.00 84 GLY A CA 19
ATOM 30258 C C . GLY A 1 84 ? -9.755 11.117 -8.462 1.00 0.00 84 GLY A C 19
ATOM 30259 O O . GLY A 1 84 ? -9.337 10.410 -9.380 1.00 0.00 84 GLY A O 19
ATOM 30263 N N . THR A 1 85 ? -9.768 12.445 -8.521 1.00 0.00 85 THR A N 19
ATOM 30264 C CA . THR A 1 85 ? -9.284 13.163 -9.694 1.00 0.00 85 THR A CA 19
ATOM 30265 C C . THR A 1 85 ? -7.797 13.477 -9.570 1.00 0.00 85 THR A C 19
ATOM 30266 O O . THR A 1 85 ? -7.238 13.460 -8.473 1.00 0.00 85 THR A O 19
ATOM 30277 N N . SER A 1 86 ? -7.162 13.764 -10.702 1.00 0.00 86 SER A N 19
ATOM 30278 C CA . SER A 1 86 ? -5.738 14.079 -10.720 1.00 0.00 86 SER A CA 19
ATOM 30279 C C . SER A 1 86 ? -5.402 15.135 -9.671 1.00 0.00 86 SER A C 19
ATOM 30280 O O . SER A 1 86 ? -4.592 14.898 -8.774 1.00 0.00 86 SER A O 19
ATOM 30288 N N . ILE A 1 87 ? -6.029 16.300 -9.791 1.00 0.00 87 ILE A N 19
ATOM 30289 C CA . ILE A 1 87 ? -5.798 17.392 -8.853 1.00 0.00 87 ILE A CA 19
ATOM 30290 C C . ILE A 1 87 ? -5.706 16.876 -7.421 1.00 0.00 87 ILE A C 19
ATOM 30291 O O . ILE A 1 87 ? -4.684 17.041 -6.755 1.00 0.00 87 ILE A O 19
ATOM 30307 N N . ALA A 1 88 ? -6.780 16.248 -6.954 1.00 0.00 88 ALA A N 19
ATOM 30308 C CA . ALA A 1 88 ? -6.819 15.704 -5.602 1.00 0.00 88 ALA A CA 19
ATOM 30309 C C . ALA A 1 88 ? -5.657 14.746 -5.362 1.00 0.00 88 ALA A C 19
ATOM 30310 O O . ALA A 1 88 ? -4.986 14.815 -4.332 1.00 0.00 88 ALA A O 19
ATOM 30317 N N . PHE A 1 89 ? -5.424 13.853 -6.318 1.00 0.00 89 PHE A N 19
ATOM 30318 C CA . PHE A 1 89 ? -4.343 12.881 -6.209 1.00 0.00 89 PHE A CA 19
ATOM 30319 C C . PHE A 1 89 ? -3.012 13.575 -5.937 1.00 0.00 89 PHE A C 19
ATOM 30320 O O . PHE A 1 89 ? -2.401 13.382 -4.886 1.00 0.00 89 PHE A O 19
ATOM 30337 N N . LYS A 1 90 ? -2.567 14.383 -6.893 1.00 0.00 90 LYS A N 19
ATOM 30338 C CA . LYS A 1 90 ? -1.309 15.108 -6.759 1.00 0.00 90 LYS A CA 19
ATOM 30339 C C . LYS A 1 90 ? -1.263 15.879 -5.443 1.00 0.00 90 LYS A C 19
ATOM 30340 O O . LYS A 1 90 ? -0.221 15.955 -4.794 1.00 0.00 90 LYS A O 19
ATOM 30359 N N . ASN A 1 91 ? -2.400 16.449 -5.056 1.00 0.00 91 ASN A N 19
ATOM 30360 C CA . ASN A 1 91 ? -2.489 17.213 -3.817 1.00 0.00 91 ASN A CA 19
ATOM 30361 C C . ASN A 1 91 ? -1.885 16.434 -2.653 1.00 0.00 91 ASN A C 19
ATOM 30362 O O . ASN A 1 91 ? -0.891 16.855 -2.061 1.00 0.00 91 ASN A O 19
ATOM 30373 N N . ILE A 1 92 ? -2.492 15.297 -2.331 1.00 0.00 92 ILE A N 19
ATOM 30374 C CA . ILE A 1 92 ? -2.013 14.459 -1.239 1.00 0.00 92 ILE A CA 19
ATOM 30375 C C . ILE A 1 92 ? -0.662 13.838 -1.575 1.00 0.00 92 ILE A C 19
ATOM 30376 O O . ILE A 1 92 ? 0.191 13.672 -0.702 1.00 0.00 92 ILE A O 19
ATOM 30392 N N . ALA A 1 93 ? -0.472 13.498 -2.845 1.00 0.00 93 ALA A N 19
ATOM 30393 C CA . ALA A 1 93 ? 0.777 12.898 -3.298 1.00 0.00 93 ALA A CA 19
ATOM 30394 C C . ALA A 1 93 ? 1.979 13.694 -2.800 1.00 0.00 93 ALA A C 19
ATOM 30395 O O . ALA A 1 93 ? 3.030 13.127 -2.501 1.00 0.00 93 ALA A O 19
ATOM 30402 N N . SER A 1 94 ? 1.818 15.010 -2.713 1.00 0.00 94 SER A N 19
ATOM 30403 C CA . SER A 1 94 ? 2.892 15.884 -2.255 1.00 0.00 94 SER A CA 19
ATOM 30404 C C . SER A 1 94 ? 3.094 15.753 -0.748 1.00 0.00 94 SER A C 19
ATOM 30405 O O . SER A 1 94 ? 4.184 15.997 -0.233 1.00 0.00 94 SER A O 19
ATOM 30413 N N . LYS A 1 95 ? 2.033 15.365 -0.047 1.00 0.00 95 LYS A N 19
ATOM 30414 C CA . LYS A 1 95 ? 2.092 15.200 1.400 1.00 0.00 95 LYS A CA 19
ATOM 30415 C C . LYS A 1 95 ? 2.886 13.952 1.774 1.00 0.00 95 LYS A C 19
ATOM 30416 O O . LYS A 1 95 ? 3.600 13.937 2.776 1.00 0.00 95 LYS A O 19
ATOM 30435 N N . ILE A 1 96 ? 2.757 12.909 0.961 1.00 0.00 96 ILE A N 19
ATOM 30436 C CA . ILE A 1 96 ? 3.464 11.659 1.205 1.00 0.00 96 ILE A CA 19
ATOM 30437 C C . ILE A 1 96 ? 4.917 11.751 0.751 1.00 0.00 96 ILE A C 19
ATOM 30438 O O . ILE A 1 96 ? 5.839 11.551 1.541 1.00 0.00 96 ILE A O 19
ATOM 30454 N N . ALA A 1 97 ? 5.113 12.058 -0.528 1.00 0.00 97 ALA A N 19
ATOM 30455 C CA . ALA A 1 97 ? 6.453 12.181 -1.087 1.00 0.00 97 ALA A CA 19
ATOM 30456 C C . ALA A 1 97 ? 7.341 13.047 -0.200 1.00 0.00 97 ALA A C 19
ATOM 30457 O O . ALA A 1 97 ? 8.490 12.702 0.070 1.00 0.00 97 ALA A O 19
ATOM 30464 N N . ASN A 1 98 ? 6.799 14.175 0.250 1.00 0.00 98 ASN A N 19
ATOM 30465 C CA . ASN A 1 98 ? 7.543 15.092 1.106 1.00 0.00 98 ASN A CA 19
ATOM 30466 C C . ASN A 1 98 ? 7.852 14.448 2.454 1.00 0.00 98 ASN A C 19
ATOM 30467 O O . ASN A 1 98 ? 9.004 14.140 2.757 1.00 0.00 98 ASN A O 19
ATOM 30478 N N . GLU A 1 99 ? 6.813 14.247 3.260 1.00 0.00 99 GLU A N 19
ATOM 30479 C CA . GLU A 1 99 ? 6.974 13.640 4.576 1.00 0.00 99 GLU A CA 19
ATOM 30480 C C . GLU A 1 99 ? 7.934 12.456 4.515 1.00 0.00 99 GLU A C 19
ATOM 30481 O O . GLU A 1 99 ? 8.895 12.381 5.282 1.00 0.00 99 GLU A O 19
ATOM 30493 N N . LEU A 1 100 ? 7.666 11.532 3.599 1.00 0.00 100 LEU A N 19
ATOM 30494 C CA . LEU A 1 100 ? 8.505 10.349 3.437 1.00 0.00 100 LEU A CA 19
ATOM 30495 C C . LEU A 1 100 ? 9.981 10.705 3.581 1.00 0.00 100 LEU A C 19
ATOM 30496 O O . LEU A 1 100 ? 10.626 11.129 2.622 1.00 0.00 100 LEU A O 19
ATOM 30512 N N . LYS A 1 101 ? 10.512 10.528 4.786 1.00 0.00 101 LYS A N 19
ATOM 30513 C CA . LYS A 1 101 ? 11.914 10.826 5.057 1.00 0.00 101 LYS A CA 19
ATOM 30514 C C . LYS A 1 101 ? 12.815 9.700 4.561 1.00 0.00 101 LYS A C 19
ATOM 30515 O O . LYS A 1 101 ? 13.324 8.905 5.352 1.00 0.00 101 LYS A O 19
ATOM 30534 N N . LEU A 1 102 ? 13.011 9.639 3.249 1.00 0.00 102 LEU A N 19
ATOM 30535 C CA . LEU A 1 102 ? 13.853 8.611 2.647 1.00 0.00 102 LEU A CA 19
ATOM 30536 C C . LEU A 1 102 ? 15.036 9.236 1.914 1.00 0.00 102 LEU A C 19
ATOM 30537 O O . LEU A 1 102 ? 14.863 10.128 1.083 1.00 0.00 102 LEU A O 19
ATOM 30553 N N . GLY A 1 1 ? -5.581 -0.075 -27.608 1.00 0.00 1 GLY A N 20
ATOM 30554 C CA . GLY A 1 1 ? -5.669 -1.102 -26.586 1.00 0.00 1 GLY A CA 20
ATOM 30555 C C . GLY A 1 1 ? -4.433 -1.155 -25.710 1.00 0.00 1 GLY A C 20
ATOM 30556 O O . GLY A 1 1 ? -3.606 -0.244 -25.736 1.00 0.00 1 GLY A O 20
ATOM 30560 N N . SER A 1 2 ? -4.306 -2.225 -24.931 1.00 0.00 2 SER A N 20
ATOM 30561 C CA . SER A 1 2 ? -3.165 -2.390 -24.039 1.00 0.00 2 SER A CA 20
ATOM 30562 C C . SER A 1 2 ? -1.896 -2.694 -24.831 1.00 0.00 2 SER A C 20
ATOM 30563 O O . SER A 1 2 ? -1.488 -3.849 -24.951 1.00 0.00 2 SER A O 20
ATOM 30571 N N . SER A 1 3 ? -1.278 -1.648 -25.369 1.00 0.00 3 SER A N 20
ATOM 30572 C CA . SER A 1 3 ? -0.058 -1.802 -26.153 1.00 0.00 3 SER A CA 20
ATOM 30573 C C . SER A 1 3 ? 1.158 -1.322 -25.365 1.00 0.00 3 SER A C 20
ATOM 30574 O O . SER A 1 3 ? 1.158 -0.224 -24.810 1.00 0.00 3 SER A O 20
ATOM 30582 N N . GLY A 1 4 ? 2.193 -2.156 -25.321 1.00 0.00 4 GLY A N 20
ATOM 30583 C CA . GLY A 1 4 ? 3.401 -1.801 -24.600 1.00 0.00 4 GLY A CA 20
ATOM 30584 C C . GLY A 1 4 ? 3.386 -2.293 -23.166 1.00 0.00 4 GLY A C 20
ATOM 30585 O O . GLY A 1 4 ? 3.698 -3.453 -22.898 1.00 0.00 4 GLY A O 20
ATOM 30589 N N . SER A 1 5 ? 3.024 -1.409 -22.242 1.00 0.00 5 SER A N 20
ATOM 30590 C CA . SER A 1 5 ? 2.975 -1.759 -20.827 1.00 0.00 5 SER A CA 20
ATOM 30591 C C . SER A 1 5 ? 1.596 -2.290 -20.447 1.00 0.00 5 SER A C 20
ATOM 30592 O O . SER A 1 5 ? 0.658 -2.242 -21.243 1.00 0.00 5 SER A O 20
ATOM 30600 N N . SER A 1 6 ? 1.482 -2.798 -19.224 1.00 0.00 6 SER A N 20
ATOM 30601 C CA . SER A 1 6 ? 0.220 -3.343 -18.737 1.00 0.00 6 SER A CA 20
ATOM 30602 C C . SER A 1 6 ? -0.248 -2.600 -17.489 1.00 0.00 6 SER A C 20
ATOM 30603 O O . SER A 1 6 ? -1.378 -2.119 -17.426 1.00 0.00 6 SER A O 20
ATOM 30611 N N . GLY A 1 7 ? 0.632 -2.512 -16.496 1.00 0.00 7 GLY A N 20
ATOM 30612 C CA . GLY A 1 7 ? 0.293 -1.827 -15.263 1.00 0.00 7 GLY A CA 20
ATOM 30613 C C . GLY A 1 7 ? 1.145 -0.596 -15.030 1.00 0.00 7 GLY A C 20
ATOM 30614 O O . GLY A 1 7 ? 1.691 -0.407 -13.943 1.00 0.00 7 GLY A O 20
ATOM 30618 N N . ARG A 1 8 ? 1.260 0.244 -16.053 1.00 0.00 8 ARG A N 20
ATOM 30619 C CA . ARG A 1 8 ? 2.055 1.463 -15.955 1.00 0.00 8 ARG A CA 20
ATOM 30620 C C . ARG A 1 8 ? 1.212 2.690 -16.290 1.00 0.00 8 ARG A C 20
ATOM 30621 O O . ARG A 1 8 ? 0.612 2.770 -17.362 1.00 0.00 8 ARG A O 20
ATOM 30642 N N . PHE A 1 9 ? 1.171 3.644 -15.366 1.00 0.00 9 PHE A N 20
ATOM 30643 C CA . PHE A 1 9 ? 0.400 4.866 -15.562 1.00 0.00 9 PHE A CA 20
ATOM 30644 C C . PHE A 1 9 ? 1.316 6.087 -15.594 1.00 0.00 9 PHE A C 20
ATOM 30645 O O . PHE A 1 9 ? 1.095 7.062 -14.876 1.00 0.00 9 PHE A O 20
ATOM 30662 N N . THR A 1 10 ? 2.346 6.025 -16.432 1.00 0.00 10 THR A N 20
ATOM 30663 C CA . THR A 1 10 ? 3.296 7.122 -16.558 1.00 0.00 10 THR A CA 20
ATOM 30664 C C . THR A 1 10 ? 3.563 7.776 -15.207 1.00 0.00 10 THR A C 20
ATOM 30665 O O . THR A 1 10 ? 3.670 8.998 -15.109 1.00 0.00 10 THR A O 20
ATOM 30676 N N . TRP A 1 11 ? 3.668 6.955 -14.169 1.00 0.00 11 TRP A N 20
ATOM 30677 C CA . TRP A 1 11 ? 3.923 7.455 -12.822 1.00 0.00 11 TRP A CA 20
ATOM 30678 C C . TRP A 1 11 ? 5.118 8.402 -12.810 1.00 0.00 11 TRP A C 20
ATOM 30679 O O . TRP A 1 11 ? 6.057 8.242 -13.589 1.00 0.00 11 TRP A O 20
ATOM 30700 N N . SER A 1 12 ? 5.075 9.390 -11.922 1.00 0.00 12 SER A N 20
ATOM 30701 C CA . SER A 1 12 ? 6.153 10.366 -11.812 1.00 0.00 12 SER A CA 20
ATOM 30702 C C . SER A 1 12 ? 6.478 10.654 -10.349 1.00 0.00 12 SER A C 20
ATOM 30703 O O . SER A 1 12 ? 5.580 10.826 -9.525 1.00 0.00 12 SER A O 20
ATOM 30711 N N . MET A 1 13 ? 7.768 10.705 -10.035 1.00 0.00 13 MET A N 20
ATOM 30712 C CA . MET A 1 13 ? 8.212 10.973 -8.672 1.00 0.00 13 MET A CA 20
ATOM 30713 C C . MET A 1 13 ? 9.725 11.164 -8.621 1.00 0.00 13 MET A C 20
ATOM 30714 O O . MET A 1 13 ? 10.444 10.752 -9.532 1.00 0.00 13 MET A O 20
ATOM 30728 N N . LYS A 1 14 ? 10.202 11.790 -7.551 1.00 0.00 14 LYS A N 20
ATOM 30729 C CA . LYS A 1 14 ? 11.629 12.035 -7.380 1.00 0.00 14 LYS A CA 20
ATOM 30730 C C . LYS A 1 14 ? 12.080 11.663 -5.971 1.00 0.00 14 LYS A C 20
ATOM 30731 O O . LYS A 1 14 ? 12.897 12.358 -5.365 1.00 0.00 14 LYS A O 20
ATOM 30750 N N . THR A 1 15 ? 11.543 10.562 -5.453 1.00 0.00 15 THR A N 20
ATOM 30751 C CA . THR A 1 15 ? 11.890 10.098 -4.116 1.00 0.00 15 THR A CA 20
ATOM 30752 C C . THR A 1 15 ? 12.474 8.691 -4.157 1.00 0.00 15 THR A C 20
ATOM 30753 O O . THR A 1 15 ? 11.756 7.716 -4.382 1.00 0.00 15 THR A O 20
ATOM 30764 N N . THR A 1 16 ? 13.781 8.590 -3.936 1.00 0.00 16 THR A N 20
ATOM 30765 C CA . THR A 1 16 ? 14.461 7.301 -3.948 1.00 0.00 16 THR A CA 20
ATOM 30766 C C . THR A 1 16 ? 15.409 7.169 -2.761 1.00 0.00 16 THR A C 20
ATOM 30767 O O . THR A 1 16 ? 16.217 8.059 -2.498 1.00 0.00 16 THR A O 20
ATOM 30778 N N . SER A 1 17 ? 15.306 6.052 -2.049 1.00 0.00 17 SER A N 20
ATOM 30779 C CA . SER A 1 17 ? 16.152 5.804 -0.888 1.00 0.00 17 SER A CA 20
ATOM 30780 C C . SER A 1 17 ? 17.271 4.825 -1.230 1.00 0.00 17 SER A C 20
ATOM 30781 O O . SER A 1 17 ? 17.202 4.112 -2.231 1.00 0.00 17 SER A O 20
ATOM 30789 N N . SER A 1 18 ? 18.302 4.798 -0.391 1.00 0.00 18 SER A N 20
ATOM 30790 C CA . SER A 1 18 ? 19.439 3.910 -0.606 1.00 0.00 18 SER A CA 20
ATOM 30791 C C . SER A 1 18 ? 19.487 2.821 0.462 1.00 0.00 18 SER A C 20
ATOM 30792 O O . SER A 1 18 ? 20.538 2.554 1.043 1.00 0.00 18 SER A O 20
ATOM 30800 N N . MET A 1 19 ? 18.341 2.198 0.715 1.00 0.00 19 MET A N 20
ATOM 30801 C CA . MET A 1 19 ? 18.252 1.137 1.712 1.00 0.00 19 MET A CA 20
ATOM 30802 C C . MET A 1 19 ? 17.370 -0.003 1.215 1.00 0.00 19 MET A C 20
ATOM 30803 O O . MET A 1 19 ? 16.722 0.109 0.175 1.00 0.00 19 MET A O 20
ATOM 30817 N N . ASP A 1 20 ? 17.351 -1.100 1.965 1.00 0.00 20 ASP A N 20
ATOM 30818 C CA . ASP A 1 20 ? 16.548 -2.261 1.601 1.00 0.00 20 ASP A CA 20
ATOM 30819 C C . ASP A 1 20 ? 15.067 -1.898 1.534 1.00 0.00 20 ASP A C 20
ATOM 30820 O O . ASP A 1 20 ? 14.605 -0.954 2.174 1.00 0.00 20 ASP A O 20
ATOM 30829 N N . PRO A 1 21 ? 14.305 -2.665 0.741 1.00 0.00 21 PRO A N 20
ATOM 30830 C CA . PRO A 1 21 ? 12.866 -2.444 0.571 1.00 0.00 21 PRO A CA 20
ATOM 30831 C C . PRO A 1 21 ? 12.074 -2.787 1.828 1.00 0.00 21 PRO A C 20
ATOM 30832 O O . PRO A 1 21 ? 11.201 -2.029 2.249 1.00 0.00 21 PRO A O 20
ATOM 30843 N N . SER A 1 22 ? 12.385 -3.934 2.423 1.00 0.00 22 SER A N 20
ATOM 30844 C CA . SER A 1 22 ? 11.700 -4.379 3.631 1.00 0.00 22 SER A CA 20
ATOM 30845 C C . SER A 1 22 ? 11.556 -3.233 4.627 1.00 0.00 22 SER A C 20
ATOM 30846 O O . SER A 1 22 ? 10.554 -3.135 5.336 1.00 0.00 22 SER A O 20
ATOM 30854 N N . ASP A 1 23 ? 12.563 -2.369 4.675 1.00 0.00 23 ASP A N 20
ATOM 30855 C CA . ASP A 1 23 ? 12.550 -1.228 5.583 1.00 0.00 23 ASP A CA 20
ATOM 30856 C C . ASP A 1 23 ? 11.567 -0.164 5.104 1.00 0.00 23 ASP A C 20
ATOM 30857 O O . ASP A 1 23 ? 10.827 0.415 5.899 1.00 0.00 23 ASP A O 20
ATOM 30866 N N . MET A 1 24 ? 11.567 0.090 3.799 1.00 0.00 24 MET A N 20
ATOM 30867 C CA . MET A 1 24 ? 10.675 1.085 3.215 1.00 0.00 24 MET A CA 20
ATOM 30868 C C . MET A 1 24 ? 9.259 0.932 3.760 1.00 0.00 24 MET A C 20
ATOM 30869 O O . MET A 1 24 ? 8.676 1.886 4.274 1.00 0.00 24 MET A O 20
ATOM 30883 N N . MET A 1 25 ? 8.711 -0.273 3.643 1.00 0.00 25 MET A N 20
ATOM 30884 C CA . MET A 1 25 ? 7.363 -0.549 4.125 1.00 0.00 25 MET A CA 20
ATOM 30885 C C . MET A 1 25 ? 7.143 0.063 5.505 1.00 0.00 25 MET A C 20
ATOM 30886 O O . MET A 1 25 ? 6.156 0.761 5.734 1.00 0.00 25 MET A O 20
ATOM 30900 N N . ARG A 1 26 ? 8.069 -0.204 6.421 1.00 0.00 26 ARG A N 20
ATOM 30901 C CA . ARG A 1 26 ? 7.974 0.320 7.778 1.00 0.00 26 ARG A CA 20
ATOM 30902 C C . ARG A 1 26 ? 7.654 1.811 7.764 1.00 0.00 26 ARG A C 20
ATOM 30903 O O . ARG A 1 26 ? 6.705 2.258 8.407 1.00 0.00 26 ARG A O 20
ATOM 30924 N N . GLU A 1 27 ? 8.453 2.576 7.027 1.00 0.00 27 GLU A N 20
ATOM 30925 C CA . GLU A 1 27 ? 8.255 4.018 6.931 1.00 0.00 27 GLU A CA 20
ATOM 30926 C C . GLU A 1 27 ? 6.866 4.341 6.389 1.00 0.00 27 GLU A C 20
ATOM 30927 O O . GLU A 1 27 ? 6.061 4.988 7.061 1.00 0.00 27 GLU A O 20
ATOM 30939 N N . ILE A 1 28 ? 6.591 3.887 5.171 1.00 0.00 28 ILE A N 20
ATOM 30940 C CA . ILE A 1 28 ? 5.300 4.127 4.539 1.00 0.00 28 ILE A CA 20
ATOM 30941 C C . ILE A 1 28 ? 4.171 4.085 5.564 1.00 0.00 28 ILE A C 20
ATOM 30942 O O . ILE A 1 28 ? 3.453 5.067 5.751 1.00 0.00 28 ILE A O 20
ATOM 30958 N N . ARG A 1 29 ? 4.021 2.942 6.225 1.00 0.00 29 ARG A N 20
ATOM 30959 C CA . ARG A 1 29 ? 2.980 2.773 7.231 1.00 0.00 29 ARG A CA 20
ATOM 30960 C C . ARG A 1 29 ? 3.120 3.813 8.339 1.00 0.00 29 ARG A C 20
ATOM 30961 O O . ARG A 1 29 ? 2.157 4.495 8.690 1.00 0.00 29 ARG A O 20
ATOM 30982 N N . LYS A 1 30 ? 4.325 3.928 8.886 1.00 0.00 30 LYS A N 20
ATOM 30983 C CA . LYS A 1 30 ? 4.593 4.885 9.954 1.00 0.00 30 LYS A CA 20
ATOM 30984 C C . LYS A 1 30 ? 4.054 6.266 9.594 1.00 0.00 30 LYS A C 20
ATOM 30985 O O . LYS A 1 30 ? 3.168 6.792 10.268 1.00 0.00 30 LYS A O 20
ATOM 31004 N N . VAL A 1 31 ? 4.593 6.847 8.528 1.00 0.00 31 VAL A N 20
ATOM 31005 C CA . VAL A 1 31 ? 4.165 8.166 8.077 1.00 0.00 31 VAL A CA 20
ATOM 31006 C C . VAL A 1 31 ? 2.645 8.247 7.982 1.00 0.00 31 VAL A C 20
ATOM 31007 O O . VAL A 1 31 ? 2.017 9.096 8.616 1.00 0.00 31 VAL A O 20
ATOM 31020 N N . LEU A 1 32 ? 2.060 7.359 7.186 1.00 0.00 32 LEU A N 20
ATOM 31021 C CA . LEU A 1 32 ? 0.613 7.329 7.007 1.00 0.00 32 LEU A CA 20
ATOM 31022 C C . LEU A 1 32 ? -0.104 7.672 8.309 1.00 0.00 32 LEU A C 20
ATOM 31023 O O . LEU A 1 32 ? -0.944 8.571 8.349 1.00 0.00 32 LEU A O 20
ATOM 31039 N N . GLY A 1 33 ? 0.235 6.951 9.373 1.00 0.00 33 GLY A N 20
ATOM 31040 C CA . GLY A 1 33 ? -0.384 7.195 10.663 1.00 0.00 33 GLY A CA 20
ATOM 31041 C C . GLY A 1 33 ? -0.369 8.662 11.045 1.00 0.00 33 GLY A C 20
ATOM 31042 O O . GLY A 1 33 ? -1.404 9.231 11.390 1.00 0.00 33 GLY A O 20
ATOM 31046 N N . ALA A 1 34 ? 0.809 9.275 10.985 1.00 0.00 34 ALA A N 20
ATOM 31047 C CA . ALA A 1 34 ? 0.955 10.684 11.327 1.00 0.00 34 ALA A CA 20
ATOM 31048 C C . ALA A 1 34 ? -0.117 11.528 10.646 1.00 0.00 34 ALA A C 20
ATOM 31049 O O . ALA A 1 34 ? -0.725 12.397 11.269 1.00 0.00 34 ALA A O 20
ATOM 31056 N N . ASN A 1 35 ? -0.342 11.267 9.362 1.00 0.00 35 ASN A N 20
ATOM 31057 C CA . ASN A 1 35 ? -1.340 12.004 8.596 1.00 0.00 35 ASN A CA 20
ATOM 31058 C C . ASN A 1 35 ? -2.708 11.338 8.702 1.00 0.00 35 ASN A C 20
ATOM 31059 O O . ASN A 1 35 ? -3.525 11.425 7.785 1.00 0.00 35 ASN A O 20
ATOM 31070 N N . ASN A 1 36 ? -2.952 10.674 9.827 1.00 0.00 36 ASN A N 20
ATOM 31071 C CA . ASN A 1 36 ? -4.221 9.993 10.053 1.00 0.00 36 ASN A CA 20
ATOM 31072 C C . ASN A 1 36 ? -4.682 9.267 8.793 1.00 0.00 36 ASN A C 20
ATOM 31073 O O . ASN A 1 36 ? -5.864 9.290 8.448 1.00 0.00 36 ASN A O 20
ATOM 31084 N N . CYS A 1 37 ? -3.741 8.625 8.110 1.00 0.00 37 CYS A N 20
ATOM 31085 C CA . CYS A 1 37 ? -4.050 7.892 6.887 1.00 0.00 37 CYS A CA 20
ATOM 31086 C C . CYS A 1 37 ? -4.391 6.438 7.196 1.00 0.00 37 CYS A C 20
ATOM 31087 O O . CYS A 1 37 ? -3.944 5.885 8.201 1.00 0.00 37 CYS A O 20
ATOM 31095 N N . ASP A 1 38 ? -5.187 5.825 6.326 1.00 0.00 38 ASP A N 20
ATOM 31096 C CA . ASP A 1 38 ? -5.589 4.435 6.506 1.00 0.00 38 ASP A CA 20
ATOM 31097 C C . ASP A 1 38 ? -5.009 3.554 5.403 1.00 0.00 38 ASP A C 20
ATOM 31098 O O . ASP A 1 38 ? -5.255 3.782 4.219 1.00 0.00 38 ASP A O 20
ATOM 31107 N N . TYR A 1 39 ? -4.237 2.549 5.801 1.00 0.00 39 TYR A N 20
ATOM 31108 C CA . TYR A 1 39 ? -3.619 1.636 4.847 1.00 0.00 39 TYR A CA 20
ATOM 31109 C C . TYR A 1 39 ? -4.265 0.256 4.917 1.00 0.00 39 TYR A C 20
ATOM 31110 O O . TYR A 1 39 ? -5.031 -0.037 5.834 1.00 0.00 39 TYR A O 20
ATOM 31128 N N . GLU A 1 40 ? -3.948 -0.589 3.940 1.00 0.00 40 GLU A N 20
ATOM 31129 C CA . GLU A 1 40 ? -4.497 -1.939 3.891 1.00 0.00 40 GLU A CA 20
ATOM 31130 C C . GLU A 1 40 ? -3.509 -2.904 3.242 1.00 0.00 40 GLU A C 20
ATOM 31131 O O . GLU A 1 40 ? -2.893 -2.587 2.225 1.00 0.00 40 GLU A O 20
ATOM 31143 N N . GLN A 1 41 ? -3.364 -4.083 3.839 1.00 0.00 41 GLN A N 20
ATOM 31144 C CA . GLN A 1 41 ? -2.450 -5.094 3.320 1.00 0.00 41 GLN A CA 20
ATOM 31145 C C . GLN A 1 41 ? -3.018 -5.748 2.065 1.00 0.00 41 GLN A C 20
ATOM 31146 O O . GLN A 1 41 ? -3.786 -6.707 2.146 1.00 0.00 41 GLN A O 20
ATOM 31160 N N . ARG A 1 42 ? -2.636 -5.223 0.906 1.00 0.00 42 ARG A N 20
ATOM 31161 C CA . ARG A 1 42 ? -3.108 -5.755 -0.367 1.00 0.00 42 ARG A CA 20
ATOM 31162 C C . ARG A 1 42 ? -2.222 -6.905 -0.838 1.00 0.00 42 ARG A C 20
ATOM 31163 O O . ARG A 1 42 ? -2.613 -8.070 -0.769 1.00 0.00 42 ARG A O 20
ATOM 31184 N N . GLU A 1 43 ? -1.029 -6.568 -1.316 1.00 0.00 43 GLU A N 20
ATOM 31185 C CA . GLU A 1 43 ? -0.089 -7.573 -1.800 1.00 0.00 43 GLU A CA 20
ATOM 31186 C C . GLU A 1 43 ? 1.080 -7.735 -0.832 1.00 0.00 43 GLU A C 20
ATOM 31187 O O . GLU A 1 43 ? 1.097 -7.135 0.243 1.00 0.00 43 GLU A O 20
ATOM 31199 N N . ARG A 1 44 ? 2.053 -8.551 -1.221 1.00 0.00 44 ARG A N 20
ATOM 31200 C CA . ARG A 1 44 ? 3.225 -8.795 -0.388 1.00 0.00 44 ARG A CA 20
ATOM 31201 C C . ARG A 1 44 ? 3.915 -7.484 -0.024 1.00 0.00 44 ARG A C 20
ATOM 31202 O O . ARG A 1 44 ? 4.374 -7.304 1.105 1.00 0.00 44 ARG A O 20
ATOM 31223 N N . PHE A 1 45 ? 3.986 -6.571 -0.987 1.00 0.00 45 PHE A N 20
ATOM 31224 C CA . PHE A 1 45 ? 4.622 -5.277 -0.769 1.00 0.00 45 PHE A CA 20
ATOM 31225 C C . PHE A 1 45 ? 3.767 -4.148 -1.338 1.00 0.00 45 PHE A C 20
ATOM 31226 O O . PHE A 1 45 ? 4.285 -3.195 -1.921 1.00 0.00 45 PHE A O 20
ATOM 31243 N N . LEU A 1 46 ? 2.455 -4.263 -1.164 1.00 0.00 46 LEU A N 20
ATOM 31244 C CA . LEU A 1 46 ? 1.526 -3.253 -1.660 1.00 0.00 46 LEU A CA 20
ATOM 31245 C C . LEU A 1 46 ? 0.502 -2.884 -0.592 1.00 0.00 46 LEU A C 20
ATOM 31246 O O . LEU A 1 46 ? -0.100 -3.756 0.035 1.00 0.00 46 LEU A O 20
ATOM 31262 N N . LEU A 1 47 ? 0.308 -1.585 -0.391 1.00 0.00 47 LEU A N 20
ATOM 31263 C CA . LEU A 1 47 ? -0.646 -1.099 0.601 1.00 0.00 47 LEU A CA 20
ATOM 31264 C C . LEU A 1 47 ? -1.668 -0.166 -0.040 1.00 0.00 47 LEU A C 20
ATOM 31265 O O . LEU A 1 47 ? -1.398 0.459 -1.066 1.00 0.00 47 LEU A O 20
ATOM 31281 N N . PHE A 1 48 ? -2.844 -0.074 0.574 1.00 0.00 48 PHE A N 20
ATOM 31282 C CA . PHE A 1 48 ? -3.907 0.785 0.065 1.00 0.00 48 PHE A CA 20
ATOM 31283 C C . PHE A 1 48 ? -4.159 1.957 1.009 1.00 0.00 48 PHE A C 20
ATOM 31284 O O . PHE A 1 48 ? -4.904 1.834 1.982 1.00 0.00 48 PHE A O 20
ATOM 31301 N N . CYS A 1 49 ? -3.533 3.090 0.715 1.00 0.00 49 CYS A N 20
ATOM 31302 C CA . CYS A 1 49 ? -3.687 4.285 1.538 1.00 0.00 49 CYS A CA 20
ATOM 31303 C C . CYS A 1 49 ? -5.052 4.928 1.312 1.00 0.00 49 CYS A C 20
ATOM 31304 O O . CYS A 1 49 ? -5.719 4.660 0.312 1.00 0.00 49 CYS A O 20
ATOM 31312 N N . VAL A 1 50 ? -5.463 5.776 2.249 1.00 0.00 50 VAL A N 20
ATOM 31313 C CA . VAL A 1 50 ? -6.749 6.457 2.154 1.00 0.00 50 VAL A CA 20
ATOM 31314 C C . VAL A 1 50 ? -6.732 7.773 2.923 1.00 0.00 50 VAL A C 20
ATOM 31315 O O . VAL A 1 50 ? -6.381 7.811 4.103 1.00 0.00 50 VAL A O 20
ATOM 31328 N N . HIS A 1 51 ? -7.115 8.852 2.248 1.00 0.00 51 HIS A N 20
ATOM 31329 C CA . HIS A 1 51 ? -7.146 10.171 2.869 1.00 0.00 51 HIS A CA 20
ATOM 31330 C C . HIS A 1 51 ? -8.293 11.008 2.310 1.00 0.00 51 HIS A C 20
ATOM 31331 O O . HIS A 1 51 ? -8.793 10.743 1.217 1.00 0.00 51 HIS A O 20
ATOM 31346 N N . GLY A 1 52 ? -8.705 12.020 3.067 1.00 0.00 52 GLY A N 20
ATOM 31347 C CA . GLY A 1 52 ? -9.790 12.880 2.631 1.00 0.00 52 GLY A CA 20
ATOM 31348 C C . GLY A 1 52 ? -9.299 14.218 2.117 1.00 0.00 52 GLY A C 20
ATOM 31349 O O . GLY A 1 52 ? -9.641 14.628 1.008 1.00 0.00 52 GLY A O 20
ATOM 31353 N N . ASP A 1 53 ? -8.496 14.902 2.925 1.00 0.00 53 ASP A N 20
ATOM 31354 C CA . ASP A 1 53 ? -7.957 16.203 2.546 1.00 0.00 53 ASP A CA 20
ATOM 31355 C C . ASP A 1 53 ? -9.076 17.157 2.140 1.00 0.00 53 ASP A C 20
ATOM 31356 O O . ASP A 1 53 ? -8.919 17.957 1.219 1.00 0.00 53 ASP A O 20
ATOM 31365 N N . GLY A 1 54 ? -10.207 17.065 2.833 1.00 0.00 54 GLY A N 20
ATOM 31366 C CA . GLY A 1 54 ? -11.336 17.924 2.529 1.00 0.00 54 GLY A CA 20
ATOM 31367 C C . GLY A 1 54 ? -12.666 17.264 2.833 1.00 0.00 54 GLY A C 20
ATOM 31368 O O . GLY A 1 54 ? -12.979 16.985 3.990 1.00 0.00 54 GLY A O 20
ATOM 31372 N N . HIS A 1 55 ? -13.452 17.013 1.790 1.00 0.00 55 HIS A N 20
ATOM 31373 C CA . HIS A 1 55 ? -14.757 16.382 1.951 1.00 0.00 55 HIS A CA 20
ATOM 31374 C C . HIS A 1 55 ? -14.663 14.876 1.725 1.00 0.00 55 HIS A C 20
ATOM 31375 O O . HIS A 1 55 ? -13.672 14.379 1.191 1.00 0.00 55 HIS A O 20
ATOM 31390 N N . ALA A 1 56 ? -15.701 14.155 2.137 1.00 0.00 56 ALA A N 20
ATOM 31391 C CA . ALA A 1 56 ? -15.737 12.707 1.978 1.00 0.00 56 ALA A CA 20
ATOM 31392 C C . ALA A 1 56 ? -15.957 12.319 0.520 1.00 0.00 56 ALA A C 20
ATOM 31393 O O . ALA A 1 56 ? -15.251 11.467 -0.019 1.00 0.00 56 ALA A O 20
ATOM 31400 N N . GLU A 1 57 ? -16.941 12.950 -0.114 1.00 0.00 57 GLU A N 20
ATOM 31401 C CA . GLU A 1 57 ? -17.254 12.669 -1.510 1.00 0.00 57 GLU A CA 20
ATOM 31402 C C . GLU A 1 57 ? -16.016 12.831 -2.388 1.00 0.00 57 GLU A C 20
ATOM 31403 O O . GLU A 1 57 ? -15.993 12.385 -3.534 1.00 0.00 57 GLU A O 20
ATOM 31415 N N . ASN A 1 58 ? -14.990 13.474 -1.841 1.00 0.00 58 ASN A N 20
ATOM 31416 C CA . ASN A 1 58 ? -13.749 13.697 -2.574 1.00 0.00 58 ASN A CA 20
ATOM 31417 C C . ASN A 1 58 ? -12.579 12.998 -1.888 1.00 0.00 58 ASN A C 20
ATOM 31418 O O . ASN A 1 58 ? -11.502 13.576 -1.731 1.00 0.00 58 ASN A O 20
ATOM 31429 N N . LEU A 1 59 ? -12.796 11.752 -1.482 1.00 0.00 59 LEU A N 20
ATOM 31430 C CA . LEU A 1 59 ? -11.760 10.973 -0.814 1.00 0.00 59 LEU A CA 20
ATOM 31431 C C . LEU A 1 59 ? -10.724 10.472 -1.815 1.00 0.00 59 LEU A C 20
ATOM 31432 O O . LEU A 1 59 ? -11.066 10.053 -2.921 1.00 0.00 59 LEU A O 20
ATOM 31448 N N . VAL A 1 60 ? -9.456 10.515 -1.419 1.00 0.00 60 VAL A N 20
ATOM 31449 C CA . VAL A 1 60 ? -8.370 10.062 -2.280 1.00 0.00 60 VAL A CA 20
ATOM 31450 C C . VAL A 1 60 ? -7.837 8.708 -1.825 1.00 0.00 60 VAL A C 20
ATOM 31451 O O . VAL A 1 60 ? -7.627 8.482 -0.634 1.00 0.00 60 VAL A O 20
ATOM 31464 N N . GLN A 1 61 ? -7.620 7.812 -2.783 1.00 0.00 61 GLN A N 20
ATOM 31465 C CA . GLN A 1 61 ? -7.111 6.480 -2.480 1.00 0.00 61 GLN A CA 20
ATOM 31466 C C . GLN A 1 61 ? -5.975 6.104 -3.425 1.00 0.00 61 GLN A C 20
ATOM 31467 O O . GLN A 1 61 ? -6.174 5.986 -4.634 1.00 0.00 61 GLN A O 20
ATOM 31481 N N . TRP A 1 62 ? -4.785 5.917 -2.866 1.00 0.00 62 TRP A N 20
ATOM 31482 C CA . TRP A 1 62 ? -3.616 5.555 -3.660 1.00 0.00 62 TRP A CA 20
ATOM 31483 C C . TRP A 1 62 ? -2.852 4.406 -3.011 1.00 0.00 62 TRP A C 20
ATOM 31484 O O . TRP A 1 62 ? -2.821 4.284 -1.787 1.00 0.00 62 TRP A O 20
ATOM 31505 N N . GLU A 1 63 ? -2.238 3.566 -3.839 1.00 0.00 63 GLU A N 20
ATOM 31506 C CA . GLU A 1 63 ? -1.475 2.427 -3.343 1.00 0.00 63 GLU A CA 20
ATOM 31507 C C . GLU A 1 63 ? 0.000 2.786 -3.189 1.00 0.00 63 GLU A C 20
ATOM 31508 O O . GLU A 1 63 ? 0.442 3.845 -3.634 1.00 0.00 63 GLU A O 20
ATOM 31520 N N . MET A 1 64 ? 0.756 1.895 -2.555 1.00 0.00 64 MET A N 20
ATOM 31521 C CA . MET A 1 64 ? 2.182 2.118 -2.343 1.00 0.00 64 MET A CA 20
ATOM 31522 C C . MET A 1 64 ? 2.952 0.803 -2.407 1.00 0.00 64 MET A C 20
ATOM 31523 O O . MET A 1 64 ? 2.773 -0.074 -1.563 1.00 0.00 64 MET A O 20
ATOM 31537 N N . GLU A 1 65 ? 3.810 0.673 -3.415 1.00 0.00 65 GLU A N 20
ATOM 31538 C CA . GLU A 1 65 ? 4.607 -0.536 -3.588 1.00 0.00 65 GLU A CA 20
ATOM 31539 C C . GLU A 1 65 ? 6.088 -0.197 -3.725 1.00 0.00 65 GLU A C 20
ATOM 31540 O O . GLU A 1 65 ? 6.457 0.765 -4.399 1.00 0.00 65 GLU A O 20
ATOM 31552 N N . VAL A 1 66 ? 6.934 -0.994 -3.080 1.00 0.00 66 VAL A N 20
ATOM 31553 C CA . VAL A 1 66 ? 8.375 -0.780 -3.129 1.00 0.00 66 VAL A CA 20
ATOM 31554 C C . VAL A 1 66 ? 9.053 -1.810 -4.025 1.00 0.00 66 VAL A C 20
ATOM 31555 O O . VAL A 1 66 ? 8.940 -3.015 -3.799 1.00 0.00 66 VAL A O 20
ATOM 31568 N N . CYS A 1 67 ? 9.759 -1.327 -5.043 1.00 0.00 67 CYS A N 20
ATOM 31569 C CA . CYS A 1 67 ? 10.456 -2.206 -5.974 1.00 0.00 67 CYS A CA 20
ATOM 31570 C C . CYS A 1 67 ? 11.844 -1.664 -6.298 1.00 0.00 67 CYS A C 20
ATOM 31571 O O . CYS A 1 67 ? 12.166 -0.520 -5.977 1.00 0.00 67 CYS A O 20
ATOM 31579 N N . LYS A 1 68 ? 12.664 -2.493 -6.936 1.00 0.00 68 LYS A N 20
ATOM 31580 C CA . LYS A 1 68 ? 14.018 -2.098 -7.303 1.00 0.00 68 LYS A CA 20
ATOM 31581 C C . LYS A 1 68 ? 14.061 -1.565 -8.732 1.00 0.00 68 LYS A C 20
ATOM 31582 O O . LYS A 1 68 ? 13.924 -2.323 -9.693 1.00 0.00 68 LYS A O 20
ATOM 31601 N N . LEU A 1 69 ? 14.252 -0.257 -8.865 1.00 0.00 69 LEU A N 20
ATOM 31602 C CA . LEU A 1 69 ? 14.313 0.378 -10.177 1.00 0.00 69 LEU A CA 20
ATOM 31603 C C . LEU A 1 69 ? 15.367 -0.290 -11.056 1.00 0.00 69 LEU A C 20
ATOM 31604 O O . LEU A 1 69 ? 16.455 -0.644 -10.602 1.00 0.00 69 LEU A O 20
ATOM 31620 N N . PRO A 1 70 ? 15.039 -0.464 -12.344 1.00 0.00 70 PRO A N 20
ATOM 31621 C CA . PRO A 1 70 ? 15.945 -1.087 -13.314 1.00 0.00 70 PRO A CA 20
ATOM 31622 C C . PRO A 1 70 ? 17.145 -0.204 -13.638 1.00 0.00 70 PRO A C 20
ATOM 31623 O O . PRO A 1 70 ? 18.290 -0.653 -13.588 1.00 0.00 70 PRO A O 20
ATOM 31634 N N . ARG A 1 71 ? 16.875 1.055 -13.968 1.00 0.00 71 ARG A N 20
ATOM 31635 C CA . ARG A 1 71 ? 17.933 2.001 -14.300 1.00 0.00 71 ARG A CA 20
ATOM 31636 C C . ARG A 1 71 ? 18.463 2.687 -13.044 1.00 0.00 71 ARG A C 20
ATOM 31637 O O . ARG A 1 71 ? 19.650 2.594 -12.727 1.00 0.00 71 ARG A O 20
ATOM 31658 N N . LEU A 1 72 ? 17.577 3.375 -12.333 1.00 0.00 72 LEU A N 20
ATOM 31659 C CA . LEU A 1 72 ? 17.955 4.077 -11.112 1.00 0.00 72 LEU A CA 20
ATOM 31660 C C . LEU A 1 72 ? 18.603 3.123 -10.114 1.00 0.00 72 LEU A C 20
ATOM 31661 O O . LEU A 1 72 ? 19.378 3.540 -9.253 1.00 0.00 72 LEU A O 20
ATOM 31677 N N . SER A 1 73 ? 18.282 1.839 -10.236 1.00 0.00 73 SER A N 20
ATOM 31678 C CA . SER A 1 73 ? 18.832 0.825 -9.344 1.00 0.00 73 SER A CA 20
ATOM 31679 C C . SER A 1 73 ? 18.729 1.269 -7.888 1.00 0.00 73 SER A C 20
ATOM 31680 O O . SER A 1 73 ? 19.704 1.210 -7.138 1.00 0.00 73 SER A O 20
ATOM 31688 N N . LEU A 1 74 ? 17.541 1.715 -7.495 1.00 0.00 74 LEU A N 20
ATOM 31689 C CA . LEU A 1 74 ? 17.309 2.170 -6.128 1.00 0.00 74 LEU A CA 20
ATOM 31690 C C . LEU A 1 74 ? 15.898 1.816 -5.669 1.00 0.00 74 LEU A C 20
ATOM 31691 O O . LEU A 1 74 ? 14.988 1.670 -6.484 1.00 0.00 74 LEU A O 20
ATOM 31707 N N . ASN A 1 75 ? 15.724 1.683 -4.358 1.00 0.00 75 ASN A N 20
ATOM 31708 C CA . ASN A 1 75 ? 14.423 1.348 -3.790 1.00 0.00 75 ASN A CA 20
ATOM 31709 C C . ASN A 1 75 ? 13.577 2.603 -3.592 1.00 0.00 75 ASN A C 20
ATOM 31710 O O . ASN A 1 75 ? 13.881 3.442 -2.746 1.00 0.00 75 ASN A O 20
ATOM 31721 N N . GLY A 1 76 ? 12.512 2.722 -4.380 1.00 0.00 76 GLY A N 20
ATOM 31722 C CA . GLY A 1 76 ? 11.638 3.875 -4.276 1.00 0.00 76 GLY A CA 20
ATOM 31723 C C . GLY A 1 76 ? 10.246 3.507 -3.801 1.00 0.00 76 GLY A C 20
ATOM 31724 O O . GLY A 1 76 ? 10.037 2.429 -3.245 1.00 0.00 76 GLY A O 20
ATOM 31728 N N . VAL A 1 77 ? 9.291 4.406 -4.019 1.00 0.00 77 VAL A N 20
ATOM 31729 C CA . VAL A 1 77 ? 7.912 4.171 -3.609 1.00 0.00 77 VAL A CA 20
ATOM 31730 C C . VAL A 1 77 ? 6.951 4.365 -4.777 1.00 0.00 77 VAL A C 20
ATOM 31731 O O . VAL A 1 77 ? 7.010 5.373 -5.482 1.00 0.00 77 VAL A O 20
ATOM 31744 N N . ARG A 1 78 ? 6.066 3.394 -4.975 1.00 0.00 78 ARG A N 20
ATOM 31745 C CA . ARG A 1 78 ? 5.092 3.458 -6.058 1.00 0.00 78 ARG A CA 20
ATOM 31746 C C . ARG A 1 78 ? 3.844 4.220 -5.622 1.00 0.00 78 ARG A C 20
ATOM 31747 O O . ARG A 1 78 ? 3.501 4.246 -4.440 1.00 0.00 78 ARG A O 20
ATOM 31768 N N . PHE A 1 79 ? 3.168 4.838 -6.585 1.00 0.00 79 PHE A N 20
ATOM 31769 C CA . PHE A 1 79 ? 1.959 5.602 -6.301 1.00 0.00 79 PHE A CA 20
ATOM 31770 C C . PHE A 1 79 ? 0.892 5.345 -7.361 1.00 0.00 79 PHE A C 20
ATOM 31771 O O . PHE A 1 79 ? 1.057 5.708 -8.526 1.00 0.00 79 PHE A O 20
ATOM 31788 N N . LYS A 1 80 ? -0.203 4.715 -6.949 1.00 0.00 80 LYS A N 20
ATOM 31789 C CA . LYS A 1 80 ? -1.299 4.409 -7.861 1.00 0.00 80 LYS A CA 20
ATOM 31790 C C . LYS A 1 80 ? -2.489 5.329 -7.609 1.00 0.00 80 LYS A C 20
ATOM 31791 O O . LYS A 1 80 ? -2.791 5.671 -6.465 1.00 0.00 80 LYS A O 20
ATOM 31810 N N . ARG A 1 81 ? -3.163 5.725 -8.684 1.00 0.00 81 ARG A N 20
ATOM 31811 C CA . ARG A 1 81 ? -4.321 6.605 -8.579 1.00 0.00 81 ARG A CA 20
ATOM 31812 C C . ARG A 1 81 ? -5.619 5.811 -8.692 1.00 0.00 81 ARG A C 20
ATOM 31813 O O . ARG A 1 81 ? -6.033 5.432 -9.788 1.00 0.00 81 ARG A O 20
ATOM 31834 N N . ILE A 1 82 ? -6.256 5.563 -7.552 1.00 0.00 82 ILE A N 20
ATOM 31835 C CA . ILE A 1 82 ? -7.507 4.815 -7.524 1.00 0.00 82 ILE A CA 20
ATOM 31836 C C . ILE A 1 82 ? -8.708 5.754 -7.491 1.00 0.00 82 ILE A C 20
ATOM 31837 O O . ILE A 1 82 ? -9.528 5.761 -8.409 1.00 0.00 82 ILE A O 20
ATOM 31853 N N . SER A 1 83 ? -8.804 6.547 -6.429 1.00 0.00 83 SER A N 20
ATOM 31854 C CA . SER A 1 83 ? -9.906 7.489 -6.275 1.00 0.00 83 SER A CA 20
ATOM 31855 C C . SER A 1 83 ? -9.407 8.928 -6.364 1.00 0.00 83 SER A C 20
ATOM 31856 O O . SER A 1 83 ? -8.223 9.173 -6.591 1.00 0.00 83 SER A O 20
ATOM 31864 N N . GLY A 1 84 ? -10.320 9.877 -6.182 1.00 0.00 84 GLY A N 20
ATOM 31865 C CA . GLY A 1 84 ? -9.955 11.280 -6.245 1.00 0.00 84 GLY A CA 20
ATOM 31866 C C . GLY A 1 84 ? -9.430 11.682 -7.609 1.00 0.00 84 GLY A C 20
ATOM 31867 O O . GLY A 1 84 ? -8.567 11.010 -8.175 1.00 0.00 84 GLY A O 20
ATOM 31871 N N . THR A 1 85 ? -9.954 12.782 -8.142 1.00 0.00 85 THR A N 20
ATOM 31872 C CA . THR A 1 85 ? -9.536 13.271 -9.450 1.00 0.00 85 THR A CA 20
ATOM 31873 C C . THR A 1 85 ? -8.036 13.544 -9.481 1.00 0.00 85 THR A C 20
ATOM 31874 O O . THR A 1 85 ? -7.391 13.637 -8.437 1.00 0.00 85 THR A O 20
ATOM 31885 N N . SER A 1 86 ? -7.488 13.672 -10.685 1.00 0.00 86 SER A N 20
ATOM 31886 C CA . SER A 1 86 ? -6.062 13.932 -10.852 1.00 0.00 86 SER A CA 20
ATOM 31887 C C . SER A 1 86 ? -5.576 14.964 -9.839 1.00 0.00 86 SER A C 20
ATOM 31888 O O . SER A 1 86 ? -4.682 14.690 -9.038 1.00 0.00 86 SER A O 20
ATOM 31896 N N . ILE A 1 87 ? -6.171 16.151 -9.882 1.00 0.00 87 ILE A N 20
ATOM 31897 C CA . ILE A 1 87 ? -5.800 17.225 -8.969 1.00 0.00 87 ILE A CA 20
ATOM 31898 C C . ILE A 1 87 ? -5.681 16.712 -7.538 1.00 0.00 87 ILE A C 20
ATOM 31899 O O . ILE A 1 87 ? -4.586 16.652 -6.978 1.00 0.00 87 ILE A O 20
ATOM 31915 N N . ALA A 1 88 ? -6.814 16.342 -6.951 1.00 0.00 88 ALA A N 20
ATOM 31916 C CA . ALA A 1 88 ? -6.837 15.830 -5.587 1.00 0.00 88 ALA A CA 20
ATOM 31917 C C . ALA A 1 88 ? -5.725 14.811 -5.364 1.00 0.00 88 ALA A C 20
ATOM 31918 O O . ALA A 1 88 ? -4.971 14.901 -4.395 1.00 0.00 88 ALA A O 20
ATOM 31925 N N . PHE A 1 89 ? -5.628 13.841 -6.267 1.00 0.00 89 PHE A N 20
ATOM 31926 C CA . PHE A 1 89 ? -4.608 12.803 -6.168 1.00 0.00 89 PHE A CA 20
ATOM 31927 C C . PHE A 1 89 ? -3.231 13.415 -5.926 1.00 0.00 89 PHE A C 20
ATOM 31928 O O . PHE A 1 89 ? -2.555 13.084 -4.952 1.00 0.00 89 PHE A O 20
ATOM 31945 N N . LYS A 1 90 ? -2.822 14.308 -6.820 1.00 0.00 90 LYS A N 20
ATOM 31946 C CA . LYS A 1 90 ? -1.527 14.968 -6.705 1.00 0.00 90 LYS A CA 20
ATOM 31947 C C . LYS A 1 90 ? -1.424 15.740 -5.394 1.00 0.00 90 LYS A C 20
ATOM 31948 O O . LYS A 1 90 ? -0.482 15.552 -4.625 1.00 0.00 90 LYS A O 20
ATOM 31967 N N . ASN A 1 91 ? -2.399 16.608 -5.145 1.00 0.00 91 ASN A N 20
ATOM 31968 C CA . ASN A 1 91 ? -2.417 17.408 -3.926 1.00 0.00 91 ASN A CA 20
ATOM 31969 C C . ASN A 1 91 ? -1.841 16.623 -2.751 1.00 0.00 91 ASN A C 20
ATOM 31970 O O . ASN A 1 91 ? -0.744 16.915 -2.275 1.00 0.00 91 ASN A O 20
ATOM 31981 N N . ILE A 1 92 ? -2.588 15.625 -2.290 1.00 0.00 92 ILE A N 20
ATOM 31982 C CA . ILE A 1 92 ? -2.150 14.797 -1.173 1.00 0.00 92 ILE A CA 20
ATOM 31983 C C . ILE A 1 92 ? -0.848 14.074 -1.502 1.00 0.00 92 ILE A C 20
ATOM 31984 O O . ILE A 1 92 ? 0.076 14.040 -0.690 1.00 0.00 92 ILE A O 20
ATOM 32000 N N . ALA A 1 93 ? -0.783 13.499 -2.698 1.00 0.00 93 ALA A N 20
ATOM 32001 C CA . ALA A 1 93 ? 0.407 12.780 -3.136 1.00 0.00 93 ALA A CA 20
ATOM 32002 C C . ALA A 1 93 ? 1.677 13.518 -2.724 1.00 0.00 93 ALA A C 20
ATOM 32003 O O . ALA A 1 93 ? 2.586 12.929 -2.139 1.00 0.00 93 ALA A O 20
ATOM 32010 N N . SER A 1 94 ? 1.732 14.809 -3.033 1.00 0.00 94 SER A N 20
ATOM 32011 C CA . SER A 1 94 ? 2.893 15.626 -2.699 1.00 0.00 94 SER A CA 20
ATOM 32012 C C . SER A 1 94 ? 3.193 15.558 -1.205 1.00 0.00 94 SER A C 20
ATOM 32013 O O . SER A 1 94 ? 4.353 15.503 -0.794 1.00 0.00 94 SER A O 20
ATOM 32021 N N . LYS A 1 95 ? 2.140 15.562 -0.395 1.00 0.00 95 LYS A N 20
ATOM 32022 C CA . LYS A 1 95 ? 2.287 15.499 1.054 1.00 0.00 95 LYS A CA 20
ATOM 32023 C C . LYS A 1 95 ? 3.082 14.264 1.467 1.00 0.00 95 LYS A C 20
ATOM 32024 O O . LYS A 1 95 ? 3.976 14.343 2.309 1.00 0.00 95 LYS A O 20
ATOM 32043 N N . ILE A 1 96 ? 2.750 13.125 0.868 1.00 0.00 96 ILE A N 20
ATOM 32044 C CA . ILE A 1 96 ? 3.434 11.875 1.172 1.00 0.00 96 ILE A CA 20
ATOM 32045 C C . ILE A 1 96 ? 4.867 11.892 0.652 1.00 0.00 96 ILE A C 20
ATOM 32046 O O . ILE A 1 96 ? 5.820 11.804 1.426 1.00 0.00 96 ILE A O 20
ATOM 32062 N N . ALA A 1 97 ? 5.012 12.008 -0.664 1.00 0.00 97 ALA A N 20
ATOM 32063 C CA . ALA A 1 97 ? 6.329 12.041 -1.288 1.00 0.00 97 ALA A CA 20
ATOM 32064 C C . ALA A 1 97 ? 7.333 12.780 -0.411 1.00 0.00 97 ALA A C 20
ATOM 32065 O O . ALA A 1 97 ? 8.462 12.327 -0.225 1.00 0.00 97 ALA A O 20
ATOM 32072 N N . ASN A 1 98 ? 6.916 13.923 0.125 1.00 0.00 98 ASN A N 20
ATOM 32073 C CA . ASN A 1 98 ? 7.780 14.726 0.982 1.00 0.00 98 ASN A CA 20
ATOM 32074 C C . ASN A 1 98 ? 7.816 14.164 2.400 1.00 0.00 98 ASN A C 20
ATOM 32075 O O . ASN A 1 98 ? 8.869 13.758 2.890 1.00 0.00 98 ASN A O 20
ATOM 32086 N N . GLU A 1 99 ? 6.657 14.142 3.052 1.00 0.00 99 GLU A N 20
ATOM 32087 C CA . GLU A 1 99 ? 6.557 13.630 4.413 1.00 0.00 99 GLU A CA 20
ATOM 32088 C C . GLU A 1 99 ? 7.459 12.414 4.605 1.00 0.00 99 GLU A C 20
ATOM 32089 O O . GLU A 1 99 ? 8.002 12.194 5.688 1.00 0.00 99 GLU A O 20
ATOM 32101 N N . LEU A 1 100 ? 7.615 11.628 3.545 1.00 0.00 100 LEU A N 20
ATOM 32102 C CA . LEU A 1 100 ? 8.451 10.433 3.596 1.00 0.00 100 LEU A CA 20
ATOM 32103 C C . LEU A 1 100 ? 9.909 10.800 3.857 1.00 0.00 100 LEU A C 20
ATOM 32104 O O . LEU A 1 100 ? 10.584 11.361 2.994 1.00 0.00 100 LEU A O 20
ATOM 32120 N N . LYS A 1 101 ? 10.389 10.476 5.053 1.00 0.00 101 LYS A N 20
ATOM 32121 C CA . LYS A 1 101 ? 11.767 10.768 5.429 1.00 0.00 101 LYS A CA 20
ATOM 32122 C C . LYS A 1 101 ? 12.630 9.512 5.350 1.00 0.00 101 LYS A C 20
ATOM 32123 O O . LYS A 1 101 ? 12.924 8.884 6.368 1.00 0.00 101 LYS A O 20
ATOM 32142 N N . LEU A 1 102 ? 13.033 9.151 4.137 1.00 0.00 102 LEU A N 20
ATOM 32143 C CA . LEU A 1 102 ? 13.863 7.971 3.926 1.00 0.00 102 LEU A CA 20
ATOM 32144 C C . LEU A 1 102 ? 15.337 8.352 3.826 1.00 0.00 102 LEU A C 20
ATOM 32145 O O . LEU A 1 102 ? 16.143 7.613 3.262 1.00 0.00 102 LEU A O 20
#

GO terms:
  GO:0005515 protein binding (F, IPI)

Secondary structure (DSSP, 8-state):
----------------B-S-HHHHHHHHHHHHHHTT-EEEE-STT-EEEEE-SS-GGG-EEEEEEEEE-SSSSSEEEEEEEEES-HHHHHHHHHHHHHH---

Foldseek 3Di:
DPPDDDPDDVDDADAFDADDLVVVLVQLVVLCVVLVWDWDCDDPFKIWIWDCPDDPVQIWIWMWGWDQDPVVRTTGIDIGGDGGPPVSSVVVVVVSSVSRDD

InterPro domains:
  IPR000719 Protein kinase domain [PF00069] (56-307)
  IPR000719 Protein kinase domain [PS50011] (56-307)
  IPR000719 Protein kinase domain [SM00220] (56-307)
  IPR001772 Kinase associated domain 1 (KA1) [PF02149] (710-753)
  IPR001772 Kinase associated domain 1 (KA1) [PS50032] (704-753)
  IPR008271 Serine/threonine-protein kinase, active site [PS00108] (174-186)
  IPR011009 Protein kinase-like domain superfamily [SSF56112] (53-308)
  IPR015940 Ubiquitin-associated domain [PF00627] (328-363)
  IPR015940 Ubiquitin-associated domain [PS50030] (326-365)
  IPR015940 Ubiquitin-associated domain [SM00165] (328-365)
  IPR017441 Protein kinase, ATP binding site [PS00107] (62-85)
  IPR028375 KA1 domain/Ssp2, C-terminal [SSF103243] (643-753)
  IPR049508 Serine/threonine-protein kinase MARK 1-4, catalytic domain [cd14072] (55-307)

Solvent-accessible surface area: 7417 Å² total; per-residue (Å²): 139,119,119,57,131,108,73,213,188,104,113,100,74,181,19,60,1,104,83,91,46,79,62,0,23,193,29,0,108,118,9,0,42,78,41,135,11,92,79,102,110,147,104,210,71,17,0,24,0,25,31,42,102,42,145,99,165,87,52,6,40,0,29,0,21,11,48,159,45,137,203,71,108,66,27,3,0,74,33,90,112,65,47,35,84,42,125,24,26,132,75,9,15,68,109,0,43,113,94,11,156,63

Radius of gyration: 14.26 Å; Cα contacts (8 Å, |Δi|>4): 151; chains: 1; bounding box: 37×35×42 Å

Organism: Mus musculus (NCBI:txid10090)

Sequence (102 aa):
GSSGSSGRFTWSMKTTSSMDPSDMMREIRKVLGANNCDYEQRERFLLFCVHGDGHAENLVQWEMEVCKLPRLSLNGVRFKRISGTSIAFKNIASKIANELKLGSSGSSGRFTWSMKTTSSMDPSDMMREIRKVLGANNCDYEQRERFLLFCVHGDGHAENLVQWEMEVCKLPRLSLNGVRFKRISGTSIAFKNIASKIANELKLGSSGSSGRFTWSMKTTSSMDPSDMMREIRKVLGANNCDYEQRERFLLFCVHGDGHAENLVQWEMEVCKLPRLSLNGVRFKRISGTSIAFKNIASKIANELKLGSSGSSGRFTWSMKTTSSMDPSDMMREIRKVLGANNCDYEQRERFLLFCVHGDGHAENLVQWEMEVCKLPRLSLNGVRFKRISGTSIAFKNIASKIANELKLGSSGSSGRFTWSMKTTSSMDPSDMMREIRKVLGANNCDYEQRERFLLFCVHGDGHAENLVQWEMEVCKLPRLSLNGVRFKRISGTSIAFKNIASKIANELKLGSSGSSGRFTWSMKTTSSMDPSDMMREIRKVLGANNCDYEQRERFLLFCVHGDGHAENLVQWEMEVCKLPRLSLNGVRFKRISGTSIAFKNIASKIANELKLGSSGSSGRFTWSMKTTSSMDPSDMMREIRKVLGANNCDYEQRERFLLFCVHGDGHAENLVQWEMEVCKLPRLSLNGVRFKRISGTSIAFKNIASKIANELKLGSSGSSGRFTWSMKTTSSMDPSDMMREIRKVLGANNCDYEQRERFLLFCVHGDGHAENLVQWEMEVCKLPRLSLNGVRFKRISGTSIAFKNIASKIANELKLGSSGSSGRFTWSMKTTSSMDPSDMMREIRKVLGANNCDYEQRERFLLFCVHGDGHAENLVQWEMEVCKLPRLSLNGVRFKRISGTSIAFKNIASKIANELKLGSSGSSGRFTWSMKTTSSMDPSDMMREIRKVLGANNCDYEQRERFLLFCVHGDGHAENLVQWEMEVCKLPRLSLNGVRFKRISGTSIAFKNIASKIANELKLGSSGSSGRFTWSMKTTSSMDPSDMMREIRKVLGANNCDYEQRERFLLFCVHGDGHAENLVQWEMEVCKLPRLSLNGVRFKRISGTSIAFKNIASKIANELKLGSSGSSGRFTWSMKTTSSMDPSDMMREIRKVLGANNCDYEQRERFLLFCVHGDGHAENLVQWEMEVCKLPRLSLNGVRFKRISGTSIAFKNIASKIANELKLGSSGSSGRFTWSMKTTSSMDPSDMMREIRKVLGANNCDYEQRERFLLFCVHGDGHAENLVQWEMEVCKLPRLSLNGVRFKRISGTSIAFKNIASKIANELKLGSSGSSGRFTWSMKTTSSMDPSDMMREIRKVLGANNCDYEQRERFLLFCVHGDGHAENLVQWEMEVCKLPRLSLNGVRFKRISGTSIAFKNIASKIANELKLGSSGSSGRFTWSMKTTSSMDPSDMMREIRKVLGANNCDYEQRERFLLFCVHGDGHAENLVQWEMEVCKLPRLSLNGVRFKRISGTSIAFKNIASKIANELKLGSSGSSGRFTWSMKTTSSMDPSDMMREIRKVLGANNCDYEQRERFLLFCVHGDGHAENLVQWEMEVCKLPRLSLNGVRFKRISGTSIAFKNIASKIANELKLGSSGSSGRFTWSMKTTSSMDPSDMMREIRKVLGANNCDYEQRERFLLFCVHGDGHAENLVQWEMEVCKLPRLSLNGVRFKRISGTSIAFKNIASKIANELKLGSSGSSGRFTWSMKTTSSMDPSDMMREIRKVLGANNCDYEQRERFLLFCVHGDGHAENLVQWEMEVCKLPRLSLNGVRFKRISGTSIAFKNIASKIANELKLGSSGSSGRFTWSMKTTSSMDPSDMMREIRKVLGANNCDYEQRERFLLFCVHGDGHAENLVQWEMEVCKLPRLSLNGVRFKRISGTSIAFKNIASKIANELKLGSSGSSGRFTWSMKTTSSMDPSDMMREIRKVLGANNCDYEQRERFLLFCVHGDGHAENLVQWEMEVCKLPRLSLNGVRFKRISGTSIAFKNIASKIANELKL

Nearest PDB structures (foldseek):
  1ul7-assembly1_A  TM=9.263E-01  e=1.481E-15  Mus musculus
  3ose-assembly1_A  TM=8.757E-01  e=5.630E-13  Homo sapiens
  6c9d-assembly1_A  TM=8.608E-01  e=1.988E-11  Homo sapiens
  6c9d-assembly2_B  TM=8.541E-01  e=3.198E-11  Homo sapiens
  1v5s-assembly1_A  TM=7.830E-01  e=1.236E-11  Mus musculus